Protein AF-0000000080265754 (afdb_homodimer)

InterPro domains:
  IPR004331 SPX domain [PF03105] (1-379)
  IPR004331 SPX domain [PS51382] (1-378)
  IPR004342 EXS, C-terminal [PF03124] (475-805)
  IPR004342 EXS, C-terminal [PS51380] (635-831)

Foldseek 3Di:
DPLVVLCVQQAAPLCNVLFFPLVLLVVLLVQLLVLVVLVVVQVVPPPPVPPDDDDDPDDDYDDDDDDDDDDDDDDDDDDDDPPDDDPDDDDDDRDGQDPDLPLRDPPPDDPPVPPPPDPPDDNPQLDLDDPPPDQPPDDDPDPDDDDDDDDPDPDPPPPVPVPLDDCPPPVPDALVRVLPPPGDPSSCSSVSNVLSSLVSSLVVLVVLLVVLVVLLLLLLVLVVVLVLLVVVLCVVVVPPDPPPVVVVVVVVPPPPPPPVVVVVVVVVVPPPPDPPPPPPCPPPLVVVLVVLLVVLSVVLCVLPLDVSPPPPDDSPPPPPDSVCSVVQLVLSLVSLLQSLLSLSSSLSSLSSNLVSLLVSLVVSCVSVVPSSSVSCCVPRPCPRCSNVNPSSVSSNVSSLSNCCSSPVVNDSVVSCCSSVLQNCLQSPVPPPPVVVLLVLLVVLQVLLVVLQVLLVVLLPDPVLCVLPVLSVVVVLLLLLVVLVLVLQLLVLVLQVVCVVLVQRVCFQLVNRSSQDDRSSLSNNVSSNLSSLSSVLSSCLRVQSDPDGPDHSLCSSVVSVVVVCCVLVPCDPPSRVRVSVSVVVLVVCLLVLLPVHADGPNNVLVLVLVLLSLSSQLCVQLSVVCVVVVVPDNVCSDSLADPVNLVRSLSSLVSSLSNLVNNCVVVVVPDCVSVLVSVLSVLVSQLSNLVSVCVNVVVPDPVSVVSNVVSLVVNLVSVLVCLLCPQLVFQDPPAPDHRGHNDDSPPVPVVVVVVLSVLLSVLSNLCVLVVDDDPDDPSVSSSVSSNSSSVNSSSSSNRRSRVVSNVSSVVSPDGDPRDNPDDDPPPPDPPPPPPPPVPPPPPPPPDDPPVVVVVVVVVVVVSVVVVVVVVVVVVVVVVVVVVVVVD/DPLVVLCVQQAAPLCNVLFFPLVLLVVLLVQLLVLVVLVVVLPVPPPPPPPDDDDDPPDDDDDDPDDDDDDDDDDDDDDDDDPPPDPDPPPDPNDDLDPDLQLGDDDPDDPPVPPPPDPPHDNPQLDLPPPPPDQPPDDDPDPPDDDDDDDDDPDPPPPVRVHLDDCPPCVPDALVVVCVVPHDPSSCSSVSNVLSSLVSSLVVLVVLLVVLVVLLLLLLVLVVVLVLLVVLLCVVVVPPDPPPVVVVVVVVVPPPDPPVVVVVVVVVVPPPPDPPPPPPCPPPLVVVLVVLLVVLSVVLCVLVLPVSPPPPDDSPPPPPDSVCSVVQLVLSLVSLLQSLLSLSSSLSSLSSNLVSLLVSLVVSCVSVVNSSSVSCCVQRPCPGCSNVNPSSVSSNVSSLSNCCSSPVVNDSVVSCCSSVLQNCLQSPVPPPPVVVLLVLLVVLQVLLVVLQVLLVVLLPDPVLCVLPVLSVVVVLLLLLVVLVLVLQLLVLVLQVVCVVLVQRVCFQLVNRSSQDDRSSLSNNVSSNLSSLSSVLSSCLRVQSDPDGPDHSLCSSVVSVVVVCCVLVPCDPPSRVRVSVSVVVLVVCLLVLLPVHADGSNNVLVLVLVLLSLSSQLCVQLNVVCVVVVVPDNVCSDSLADPVNLVRSLSSLVSSLSNLVNNCVVVVVPDCVSVLVSVLSVLVSQLSNLVSVCVNVVVPDPVSVVSNVVSLVVNLVSVLVCLLCPQLVFQDPPAPDHRGHNDDSPPVPVVVVVVLSVLLSVLSSLCVLVVDDDPDDPSVSSSVSSNSSSVNSSSSSNRRSRVVSNVSSVVSPDGDPRDNPDDDPPPPDPPPPPPPPPPPPPPPPPDDPPVVVVVVVVVVVVSVVVVVVVVVVVVVVVVVVVVVVVD

Solvent-accessible surface area (backbone atoms only — not comparable to full-atom values): 102197 Å² total; per-residue (Å²): 130,60,62,63,57,56,47,62,64,59,48,54,69,41,46,54,86,59,48,72,62,58,70,58,52,53,53,48,47,52,43,36,49,52,37,52,54,45,48,58,63,60,60,72,71,61,74,62,83,73,74,72,85,77,81,81,76,88,78,87,92,90,84,88,79,92,77,84,87,88,83,82,85,82,83,83,83,84,81,74,90,80,78,85,77,82,85,74,92,74,74,90,75,72,73,77,48,66,73,99,90,37,83,78,83,84,73,90,64,82,89,75,81,69,81,67,78,85,70,76,74,81,69,68,78,71,71,75,69,76,81,78,80,86,78,82,83,77,83,81,88,81,86,82,78,92,88,88,76,95,74,78,79,73,84,77,76,76,69,84,64,83,63,74,62,67,71,65,81,60,72,90,59,53,58,65,55,48,47,62,69,78,39,56,80,49,52,41,43,57,58,52,28,49,50,50,48,51,50,54,38,48,52,52,48,53,52,50,51,51,51,48,51,48,50,50,52,51,49,54,51,50,51,55,48,46,54,53,44,46,53,48,34,49,61,52,52,68,68,52,73,84,73,70,60,56,59,55,56,51,61,68,62,54,64,74,88,67,60,63,72,62,52,53,60,49,52,69,64,53,62,80,57,66,85,66,78,82,64,92,66,66,72,59,63,63,48,48,51,52,47,41,40,50,50,43,54,52,46,52,46,64,51,56,65,58,82,53,72,80,64,75,74,69,85,67,80,67,77,63,60,60,83,47,47,64,57,40,50,52,49,49,54,52,46,51,40,49,51,48,31,51,47,48,52,53,50,47,52,33,33,49,41,56,50,47,53,52,50,52,34,49,49,43,20,66,73,65,70,44,90,51,42,67,59,42,39,56,70,67,47,51,77,33,65,71,63,66,54,54,47,59,62,48,49,50,53,40,49,50,45,45,40,8,33,74,73,37,82,60,35,53,66,61,31,49,49,53,41,41,47,54,39,39,41,67,73,47,65,65,71,69,78,57,43,66,35,18,21,52,26,14,25,28,46,18,37,21,51,53,32,40,54,52,19,51,54,33,58,68,33,65,73,43,41,70,77,36,76,56,52,65,62,48,51,52,53,50,48,38,56,44,50,63,38,50,48,52,39,52,49,30,56,46,44,46,52,33,53,73,58,60,46,64,55,48,70,64,55,64,46,58,58,79,63,56,72,51,42,50,56,52,33,33,56,36,25,49,53,43,26,51,44,17,51,32,50,22,51,32,37,70,46,75,48,101,76,45,95,64,63,49,82,50,31,68,54,52,43,52,52,49,48,50,52,63,61,64,41,89,53,90,56,92,58,36,70,54,37,50,52,50,52,50,44,50,51,50,34,71,50,19,30,74,86,46,84,80,49,65,49,32,55,54,52,32,53,56,44,45,44,42,25,63,37,40,23,46,47,48,42,53,53,44,34,62,72,54,71,70,70,54,75,91,77,45,40,78,50,74,50,74,60,26,41,53,39,33,29,40,38,30,50,32,46,28,41,31,24,52,36,51,22,55,75,49,71,69,68,51,62,67,30,54,57,52,25,49,51,28,49,34,48,38,50,24,44,47,32,45,46,52,21,44,50,58,71,66,68,52,67,67,41,45,52,52,21,53,49,34,42,49,51,28,27,54,50,52,40,50,41,45,44,48,64,50,41,49,34,63,32,85,92,21,87,44,83,46,28,47,70,76,61,75,62,61,94,51,56,69,53,56,56,52,49,53,52,52,44,46,54,51,52,52,45,71,58,65,77,73,55,88,67,94,65,52,67,69,56,53,53,48,53,48,40,52,48,39,39,51,43,51,57,57,48,51,57,46,34,53,49,40,52,47,52,53,32,28,73,66,56,52,84,67,80,85,68,82,65,80,60,88,69,87,71,78,74,78,81,81,80,77,89,70,73,84,68,68,75,67,71,73,67,75,72,70,74,88,69,62,65,59,52,56,50,50,49,52,45,41,49,48,43,45,53,46,47,49,51,42,51,52,45,49,55,50,48,56,52,49,58,54,53,74,73,98,129,60,62,65,57,49,46,63,58,59,49,54,70,42,46,54,84,60,46,72,61,57,70,60,52,52,53,48,47,52,44,35,48,52,38,50,57,48,51,59,64,61,62,73,72,63,77,66,82,76,78,74,86,78,82,79,75,85,73,84,90,92,81,91,80,86,82,82,91,87,77,90,82,81,83,95,75,90,79,82,80,82,76,81,78,75,83,72,85,73,75,86,70,76,72,76,50,62,76,81,94,40,89,77,93,84,78,86,65,82,90,75,78,70,81,69,76,84,71,74,67,77,62,66,79,71,69,75,67,75,80,76,79,86,55,82,77,80,85,82,87,81,87,81,76,88,86,86,80,98,75,82,81,76,84,78,78,78,70,84,63,69,61,59,63,69,70,66,80,58,71,92,58,53,61,68,53,48,42,61,69,73,34,56,79,47,51,41,44,57,59,51,26,50,51,45,49,52,50,54,37,48,52,52,48,52,53,50,51,49,50,49,51,50,50,49,53,51,48,54,52,51,50,55,50,46,54,53,38,45,52,50,33,48,62,52,54,68,69,52,70,85,72,68,61,55,58,55,55,54,60,68,62,52,63,75,88,66,57,61,72,62,54,54,62,49,53,68,66,52,62,80,57,68,84,66,75,82,63,92,62,68,72,59,60,62,47,47,49,51,47,41,40,50,51,42,53,50,44,50,37,65,52,56,65,56,82,47,73,79,65,77,77,70,84,70,76,72,76,60,61,54,82,47,52,60,58,40,49,51,51,49,54,52,46,52,41,50,50,48,31,50,47,49,52,52,49,46,53,32,32,50,40,55,49,47,54,53,52,53,33,48,49,45,19,66,72,66,69,44,88,51,43,66,57,44,40,56,69,67,46,51,77,31,63,72,64,66,55,54,48,60,61,48,50,49,53,38,48,50,43,45,40,8,33,75,71,38,82,61,36,54,66,61,33,50,49,54,41,42,47,53,36,39,41,68,73,49,68,66,70,70,78,56,45,66,35,18,20,50,25,14,26,29,45,18,37,20,51,52,33,41,53,52,19,53,54,34,58,68,33,66,74,42,41,70,77,36,77,56,52,65,62,48,52,52,53,50,48,37,57,45,50,62,39,50,50,53,40,53,49,30,55,47,44,46,52,33,54,73,58,61,46,63,57,46,68,64,56,63,45,56,56,79,63,57,73,51,41,50,56,53,32,32,55,34,25,46,52,43,25,49,45,18,51,32,49,22,52,32,36,69,44,76,47,100,76,47,96,63,61,49,83,50,31,68,56,51,43,54,52,50,49,50,53,62,60,65,39,90,52,89,56,91,57,34,71,54,39,49,51,51,52,51,43,50,50,49,34,72,50,20,30,73,86,46,84,80,51,66,48,33,56,53,51,32,52,54,44,44,44,41,24,61,36,40,23,46,48,47,44,54,52,44,33,62,73,53,69,68,70,53,75,92,77,46,40,79,50,74,50,74,61,25,42,52,38,32,27,40,38,32,49,30,46,28,41,31,24,52,37,52,21,54,74,49,72,68,69,52,63,68,29,55,58,53,23,50,49,28,49,33,48,38,50,23,45,47,31,45,46,54,20,42,50,57,71,67,67,52,66,67,40,45,51,53,20,53,51,33,42,50,51,28,28,55,50,51,40,50,41,46,44,48,63,52,41,50,35,63,31,83,94,20,86,45,84,47,28,46,70,77,62,76,61,60,94,52,56,69,54,54,58,53,51,52,52,50,45,47,55,52,51,51,44,71,58,62,76,74,54,85,68,93,66,52,68,68,56,53,52,49,52,48,38,52,49,39,38,50,44,51,57,56,48,51,56,46,34,52,48,40,52,45,51,54,31,27,74,65,56,52,86,68,82,84,71,82,73,91,59,88,72,88,72,77,74,78,82,82,80,74,88,71,72,83,67,69,74,66,70,74,66,72,76,68,74,87,68,61,63,58,51,54,50,48,48,51,47,41,46,49,42,45,53,46,44,48,51,42,49,54,47,46,54,51,45,53,54,48,55,56,52,71,74,98

Nearest PDB structures (foldseek):
  8x5f-assembly1_A  TM=8.069E-01  e=5.232E-22  Homo sapiens
  9j4x-assembly1_B  TM=8.549E-01  e=2.323E-15  Homo sapiens
  8yet-assembly1_A  TM=7.049E-01  e=1.308E-18  Homo sapiens
  8x5e-assembly1_A  TM=8.553E-01  e=5.565E-15  Homo sapiens
  8yfu-assembly1_A  TM=6.291E-01  e=2.226E-18  Homo sapiens

Secondary structure (DSSP, 8-state):
--HHHHHHHHS-GGGGGGS--HHHHHHHHHHHHHHHHHHHHHHTT------------------------------------------------------TT-S-------------------------S-------------------S-----------------GGGSTT--HHHHHHHHS-TTTTHHHHHHHHHHHHHHHHHHHHHHHHHHHHHHHHHHHHHHHHHHHHHHHHHTTS-TTTHHHHHHHHS--S---HHHHHHHHHHHHS-------S-SHHHHHHHHHHHHHHHHHHHHTTSS---------------GGGHHHHHHHHHHHHHHHHHHHHHHHHHHHHHHHHHHHHHHHHHHHHT---HHHHIIIIITTSHHHH--HHHHHHHHHHHHHHHHTSTT-HHHHHHHHHHHHHHHHS------HHHHHHHHHHHHHHHHHHHHHHHHHH-HHHHHH-TTHHHHHHHHHHHHHHHHHHHHHHHHHHHHHHTT--HHHHTT--GGGPPPHHHHTHHHHHHHHHHHHHHHHHHH---SS-SS-GGGHHHHHHHHHHHHHT--SS-S-HHHHHHHHHHHHHHHTTTSSSPPPHHHHHHHHHHHTTHHHHHHHHHHHHHHHTTT--GGGS-TTT-THHHHHHTHHHHHHHHHHHHHHHHTTT--THHHHHHHHHHHHHHHHHHHHHHHHTTT--HHHHHHHHHHHHHHHHHHHHHIIIIIS----TTSSSTTS-S--S-GGGTHHHHHHHHHHHHHHTGGGGGGS--SS-HHHHHHHHHHHHHHHHHHHHHHHHHHHHHHHHHTT--S--PPPSS-------------STTSGGGGGGGS-GGGHHHHHHHHHHHHHHHHHHHHHHHHHHHHHHHHHHH-/--HHHHHHHHS-GGGGGGS--HHHHHHHHHHHHHHHHHHHHHHTT------------------------------------------------------TT-S-------------------------S-------------------S-----------------GGGSTT--HHHHHHHHS-TTTTHHHHHHHHHHHHHHHHHHHHHHHHHHHHHHHHHHHHHHHHHHHHHHHHHTTS-TTTHHHHHHHHS--S---HHHHHHHHHHHHSS------S-SHHHHHHHHHHHHHHHHHHHHTTSS---------------GGGHHHHHHHHHHHHHHHHHHHHHHHHHHHHHHHHHHHHHHHHHHHHT---HHHHIIIIITTSHHHH--HHHHHHHHHHHHHHHHTSTT-HHHHHHHHHHHHHHHHS------HHHHHHHHHHHHHHHHHHHHHHHHHT-HHHHHH-TTHHHHHHHHHHHHHHHHHHHHHHHHHHHHHHTT--HHHHTT--GGGPPPHHHHTHHHHHHHHHHHHHHHHHHH---SS-SS-GGGHHHHHHHHHHHHHT--SS-S-HHHHHHHHHHHHHHHTTTSSSPPPHHHHHHHHHHHTTHHHHHHHHHHHHHHHTTT--GGGS-TTT-THHHHHHTHHHHHHHHHHHHHHHHTTT--THHHHHHHHHHHHHHHHHHHHHHHHTTT--HHHHHHHHHHHHHHHHHHHHHIIIIIS----TTSSSTTS-S--S-GGGTHHHHHHHHHHHHHHTGGGGGGS--SS-HHHHHHHHHHHHHHHHHHHHHHHHHHHHHHHHHTT--S--PPPSS-------------STTSGGGGGGGS-TTHHHHHHHHHHHHHHHHHHHHHHHHHHHHHHHHHHHH-

Organism: Malassezia sympodialis (strain ATCC 42132) (NCBI:txid1230383)

pLDDT: mean 70.03, std 26.75, range [15.12, 98.52]

Sequence (1772 aa):
MKFARYLEENAVDEWRRAYINYRGLKKLIKRVAEHHAARETCTQGGTQPDTTHSVQSSATRLLARSRSHFFSSGARQEGGYGSTTRNDEGQPSVPPVSLKGTGLGLLDESRDAEAEPPYHLFFGKPTDEPMYMNDDDAPADENLSHPSSGENRPLARRSSTWVVPQADRFPNMSVSEIVSQLFDEEEQKFFLALDNEAERILEFYLEREHEATERFSTLVEQLIELTEHRREFKAKTKKIPNGQLGLQRLLSKVPRGLDSDEVHRLKLSTQNRQPQKPHDVSSSDDDDGDKRRAEVIEHIQNLHISEMRAASPAPSVLVHDPVEYKAARKKLRTAVIENYRALEILNNYRILNRNGFIKILKKFDKTMQSQIMQKYYDERVAHTPIVQSDAVPKMLTALEEIFTGYFEHGDKKRARDVLREGASHTMMGHTTFHYSSAYRTGVFMGIALCLTIEGLRYAMQERVQAVLPQWQQLLVVYGMEFLPTLFALMFGLNLIAWQRVRINSVFIFELDAGNALEPWQYFELPALLLLLLSICFYLTFSTPTTSPVISPTSWPVVWLVALVLIVCNPLPIMHKSSRMWFLRTLARVGNGGVFTSVEFRDFFIGDELNSLSYSFMNLWLLGCEYQHHWRMPSQCSTSVSWWVPVLGALPAFLRLTQCFRRYSDSHRMVRIHLVNAAKYASSILNVFFYFLYRHHGSQGTASFALWILFASINSVYTSSWDLIMDWNLLQSNARYPLLRSHLAFDDVWPMYYVAMATNVFIRFIWVIYLFGGPASLPLRSFLAALLEMLRRWQWNFIRLENEHLGNADSFKIIRDLPLPYPVKRKPPSDDGDDDEEEDRRSFILGSIKGISKKRDLQEQRTIDTLENAKQNLESVRRRQRLETAVMKFARYLEENAVDEWRRAYINYRGLKKLIKRVAEHHAARETCTQGGTQPDTTHSVQSSATRLLARSRSHFFSSGARQEGGYGSTTRNDEGQPSVPPVSLKGTGLGLLDESRDAEAEPPYHLFFGKPTDEPMYMNDDDAPADENLSHPSSGENRPLARRSSTWVVPQADRFPNMSVSEIVSQLFDEEEQKFFLALDNEAERILEFYLEREHEATERFSTLVEQLIELTEHRREFKAKTKKIPNGQLGLQRLLSKVPRGLDSDEVHRLKLSTQNRQPQKPHDVSSSDDDDGDKRRAEVIEHIQNLHISEMRAASPAPSVLVHDPVEYKAARKKLRTAVIENYRALEILNNYRILNRNGFIKILKKFDKTMQSQIMQKYYDERVAHTPIVQSDAVPKMLTALEEIFTGYFEHGDKKRARDVLREGASHTMMGHTTFHYSSAYRTGVFMGIALCLTIEGLRYAMQERVQAVLPQWQQLLVVYGMEFLPTLFALMFGLNLIAWQRVRINSVFIFELDAGNALEPWQYFELPALLLLLLSICFYLTFSTPTTSPVISPTSWPVVWLVALVLIVCNPLPIMHKSSRMWFLRTLARVGNGGVFTSVEFRDFFIGDELNSLSYSFMNLWLLGCEYQHHWRMPSQCSTSVSWWVPVLGALPAFLRLTQCFRRYSDSHRMVRIHLVNAAKYASSILNVFFYFLYRHHGSQGTASFALWILFASINSVYTSSWDLIMDWNLLQSNARYPLLRSHLAFDDVWPMYYVAMATNVFIRFIWVIYLFGGPASLPLRSFLAALLEMLRRWQWNFIRLENEHLGNADSFKIIRDLPLPYPVKRKPPSDDGDDDEEEDRRSFILGSIKGISKKRDLQEQRTIDTLENAKQNLESVRRRQRLETAV

Structure (mmCIF, N/CA/C/O backbone):
data_AF-0000000080265754-model_v1
#
loop_
_entity.id
_entity.type
_entity.pdbx_description
1 polymer 'Uncharacterized protein'
#
loop_
_atom_site.group_PDB
_atom_site.id
_atom_site.type_symbol
_atom_site.label_atom_id
_atom_site.label_alt_id
_atom_site.label_comp_id
_atom_site.label_asym_id
_atom_site.label_entity_id
_atom_site.label_seq_id
_atom_site.pdbx_PDB_ins_code
_atom_site.Cartn_x
_atom_site.Cartn_y
_atom_site.Cartn_z
_atom_site.occupancy
_atom_site.B_iso_or_equiv
_atom_site.auth_seq_id
_atom_site.auth_comp_id
_atom_site.auth_asym_id
_atom_site.auth_atom_id
_atom_site.pdbx_PDB_model_num
ATOM 1 N N . MET A 1 1 ? -1.366 24.728 -0.78 1 41.97 1 MET A N 1
ATOM 2 C CA . MET A 1 1 ? -2.505 23.982 -1.307 1 41.97 1 MET A CA 1
ATOM 3 C C . MET A 1 1 ? -3.645 24.923 -1.683 1 41.97 1 MET A C 1
ATOM 5 O O . MET A 1 1 ? -3.872 25.929 -1.009 1 41.97 1 MET A O 1
ATOM 9 N N . LYS A 1 2 ? -4.055 24.797 -2.917 1 63.34 2 LYS A N 1
ATOM 10 C CA . LYS A 1 2 ? -5.213 25.542 -3.401 1 63.34 2 LYS A CA 1
ATOM 11 C C . LYS A 1 2 ? -6.469 25.177 -2.616 1 63.34 2 LYS A C 1
ATOM 13 O O . LYS A 1 2 ? -6.683 24.009 -2.285 1 63.34 2 LYS A O 1
ATOM 18 N N . PHE A 1 3 ? -7.085 26.064 -2.168 1 77.6 3 PHE A N 1
ATOM 19 C CA . PHE A 1 3 ? -8.249 25.861 -1.314 1 77.6 3 PHE A CA 1
ATOM 20 C C . PHE A 1 3 ? -9.287 24.99 -2.011 1 77.6 3 PHE A C 1
ATOM 22 O O . PHE A 1 3 ? -9.982 24.205 -1.362 1 77.6 3 PHE A O 1
ATOM 29 N N . ALA A 1 4 ? -9.312 25.11 -3.281 1 76.14 4 ALA A N 1
ATOM 30 C CA . ALA A 1 4 ? -10.285 24.294 -4.003 1 76.14 4 ALA A CA 1
ATOM 31 C C . ALA A 1 4 ? -10.005 22.807 -3.811 1 76.14 4 ALA A C 1
ATOM 33 O O . ALA A 1 4 ? -10.929 22.016 -3.608 1 76.14 4 ALA A O 1
ATOM 34 N N . ARG A 1 5 ? -8.785 22.473 -3.858 1 74.31 5 ARG A N 1
ATOM 35 C CA . ARG A 1 5 ? -8.405 21.078 -3.659 1 74.31 5 ARG A CA 1
ATOM 36 C C . ARG A 1 5 ? -8.574 20.668 -2.2 1 74.31 5 ARG A C 1
ATOM 38 O O . ARG A 1 5 ? -9.001 19.548 -1.91 1 74.31 5 ARG A O 1
ATOM 45 N N . TYR A 1 6 ? -8.229 21.377 -1.184 1 73.95 6 TYR A N 1
ATOM 46 C CA . TYR A 1 6 ? -8.404 21.128 0.243 1 73.95 6 TYR A CA 1
ATOM 47 C C . TYR A 1 6 ? -9.87 20.884 0.578 1 73.95 6 TYR A C 1
ATOM 49 O O . TYR A 1 6 ? -10.193 19.983 1.356 1 73.95 6 TYR A O 1
ATOM 57 N N . LEU A 1 7 ? -10.722 21.859 -0.219 1 81.73 7 LEU A N 1
ATOM 58 C CA . LEU A 1 7 ? -12.16 21.719 -0.017 1 81.73 7 LEU A CA 1
ATOM 59 C C . LEU A 1 7 ? -12.658 20.386 -0.565 1 81.73 7 LEU A C 1
ATOM 61 O O . LEU A 1 7 ? -13.455 19.703 0.082 1 81.73 7 LEU A O 1
ATOM 65 N N . GLU A 1 8 ? -12.15 20.109 -1.668 1 76.5 8 GLU A N 1
ATOM 66 C CA . GLU A 1 8 ? -12.565 18.859 -2.298 1 76.5 8 GLU A CA 1
ATOM 67 C C . GLU A 1 8 ? -12.088 17.652 -1.496 1 76.5 8 GLU A C 1
ATOM 69 O O . GLU A 1 8 ? -12.799 16.65 -1.391 1 76.5 8 GLU A O 1
ATOM 74 N N . GLU A 1 9 ? -10.975 17.836 -0.918 1 71.06 9 GLU A N 1
ATOM 75 C CA . GLU A 1 9 ? -10.389 16.722 -0.179 1 71.06 9 GLU A CA 1
ATOM 76 C C . GLU A 1 9 ? -11.029 16.576 1.199 1 71.06 9 GLU A C 1
ATOM 78 O O . GLU A 1 9 ? -11.098 15.472 1.743 1 71.06 9 GLU A O 1
ATOM 83 N N . ASN A 1 10 ? -11.575 17.644 1.734 1 71.94 10 ASN A N 1
ATOM 84 C CA . ASN A 1 10 ? -12.064 17.604 3.107 1 71.94 10 ASN A CA 1
ATOM 85 C C . ASN A 1 10 ? -13.588 17.658 3.161 1 71.94 10 ASN A C 1
ATOM 87 O O . ASN A 1 10 ? -14.181 17.519 4.233 1 71.94 10 ASN A O 1
ATOM 91 N N . ALA A 1 11 ? -14.175 17.839 2.021 1 79.14 11 ALA A N 1
ATOM 92 C CA . ALA A 1 11 ? -15.635 17.892 1.991 1 79.14 11 ALA A CA 1
ATOM 93 C C . ALA A 1 11 ? -16.236 16.492 2.084 1 79.14 11 ALA A C 1
ATOM 95 O O . ALA A 1 11 ? -15.676 15.532 1.55 1 79.14 11 ALA A O 1
ATOM 96 N N . VAL A 1 12 ? -17.242 16.395 2.908 1 77.75 12 VAL A N 1
ATOM 97 C CA . VAL A 1 12 ? -17.975 15.138 3.015 1 77.75 12 VAL A CA 1
ATOM 98 C C . VAL A 1 12 ? -18.708 14.854 1.706 1 77.75 12 VAL A C 1
ATOM 100 O O . VAL A 1 12 ? -19.375 15.735 1.157 1 77.75 12 VAL A O 1
ATOM 103 N N . ASP A 1 13 ? -18.609 13.794 1.221 1 73.39 13 ASP A N 1
ATOM 104 C CA . ASP A 1 13 ? -19.101 13.441 -0.107 1 73.39 13 ASP A CA 1
ATOM 105 C C . ASP A 1 13 ? -20.62 13.572 -0.183 1 73.39 13 ASP A C 1
ATOM 107 O O . ASP A 1 13 ? -21.161 14.002 -1.203 1 73.39 13 ASP A O 1
ATOM 111 N N . GLU A 1 14 ? -21.279 13.238 0.928 1 76.37 14 GLU A N 1
ATOM 112 C CA . GLU A 1 14 ? -22.738 13.291 0.942 1 76.37 14 GLU A CA 1
ATOM 113 C C . GLU A 1 14 ? -23.238 14.732 0.933 1 76.37 14 GLU A C 1
ATOM 115 O O . GLU A 1 14 ? -24.383 14.995 0.556 1 76.37 14 GLU A O 1
ATOM 120 N N . TRP A 1 15 ? -22.297 15.709 1.338 1 78.25 15 TRP A N 1
ATOM 121 C CA . TRP A 1 15 ? -22.688 17.112 1.435 1 78.25 15 TRP A CA 1
ATOM 122 C C . TRP A 1 15 ? -21.989 17.947 0.367 1 78.25 15 TRP A C 1
ATOM 124 O O . TRP A 1 15 ? -21.92 19.173 0.475 1 78.25 15 TRP A O 1
ATOM 134 N N . ARG A 1 16 ? -21.476 17.36 -0.623 1 77.3 16 ARG A N 1
ATOM 135 C CA . ARG A 1 16 ? -20.649 18.056 -1.603 1 77.3 16 ARG A CA 1
ATOM 136 C C . ARG A 1 16 ? -21.41 19.218 -2.234 1 77.3 16 ARG A C 1
ATOM 138 O O . ARG A 1 16 ? -20.839 20.284 -2.472 1 77.3 16 ARG A O 1
ATOM 145 N N . ARG A 1 17 ? -22.695 19.039 -2.391 1 75.94 17 ARG A N 1
ATOM 146 C CA . ARG A 1 17 ? -23.509 20.056 -3.048 1 75.94 17 ARG A CA 1
ATOM 147 C C . ARG A 1 17 ? -23.839 21.196 -2.09 1 75.94 17 ARG A C 1
ATOM 149 O O . ARG A 1 17 ? -24.242 22.279 -2.521 1 75.94 17 ARG A O 1
ATOM 156 N N . ALA A 1 18 ? -23.594 20.924 -0.848 1 84.84 18 ALA A N 1
ATOM 157 C CA . ALA A 1 18 ? -23.977 21.924 0.145 1 84.84 18 ALA A CA 1
ATOM 158 C C . ALA A 1 18 ? -22.8 22.831 0.493 1 84.84 18 ALA A C 1
ATOM 160 O O . ALA A 1 18 ? -22.976 23.87 1.133 1 84.84 18 ALA A O 1
ATOM 161 N N . TYR A 1 19 ? -21.627 22.494 -0.05 1 88.8 19 TYR A N 1
ATOM 162 C CA . TYR A 1 19 ? -20.46 23.332 0.205 1 88.8 19 TYR A CA 1
ATOM 163 C C . TYR A 1 19 ? -20.407 24.502 -0.77 1 88.8 19 TYR A C 1
ATOM 165 O O . TYR A 1 19 ? -21.094 24.497 -1.794 1 88.8 19 TYR A O 1
ATOM 173 N N . ILE A 1 20 ? -19.546 25.455 -0.407 1 90.17 20 ILE A N 1
ATOM 174 C CA . ILE A 1 20 ? -19.376 26.64 -1.241 1 90.17 20 ILE A CA 1
ATOM 175 C C . ILE A 1 20 ? -18.844 26.233 -2.613 1 90.17 20 ILE A C 1
ATOM 177 O O . ILE A 1 20 ? -17.97 25.369 -2.716 1 90.17 20 ILE A O 1
ATOM 181 N N . ASN A 1 21 ? -19.492 26.71 -3.606 1 86.98 21 ASN A N 1
ATOM 182 C CA . ASN A 1 21 ? -18.998 26.468 -4.957 1 86.98 21 ASN A CA 1
ATOM 183 C C . ASN A 1 21 ? -17.788 27.341 -5.277 1 86.98 21 ASN A C 1
ATOM 185 O O . ASN A 1 21 ? -17.878 28.258 -6.094 1 86.98 21 ASN A O 1
ATOM 189 N N . TYR A 1 22 ? -16.715 27.015 -4.74 1 88.73 22 TYR A N 1
ATOM 190 C CA . TYR A 1 22 ? -15.493 27.808 -4.823 1 88.73 22 TYR A CA 1
ATOM 191 C C . TYR A 1 22 ? -14.991 27.886 -6.26 1 88.73 22 TYR A C 1
ATOM 193 O O . TYR A 1 22 ? -14.559 28.948 -6.716 1 88.73 22 TYR A O 1
ATOM 201 N N . ARG A 1 23 ? -15.153 26.733 -6.919 1 83.71 23 ARG A N 1
ATOM 202 C CA . ARG A 1 23 ? -14.694 26.701 -8.304 1 83.71 23 ARG A CA 1
ATOM 203 C C . ARG A 1 23 ? -15.533 27.626 -9.18 1 83.71 23 ARG A C 1
ATOM 205 O O . ARG A 1 23 ? -14.997 28.337 -10.033 1 83.71 23 ARG A O 1
ATOM 212 N N . GLY A 1 24 ? -16.777 27.703 -9.051 1 84.58 24 GLY A N 1
ATOM 213 C CA . GLY A 1 24 ? -17.659 28.589 -9.795 1 84.58 24 GLY A CA 1
ATOM 214 C C . GLY A 1 24 ? -17.407 30.058 -9.511 1 84.58 24 GLY A C 1
ATOM 215 O O . GLY A 1 24 ? -17.421 30.884 -10.426 1 84.58 24 GLY A O 1
ATOM 216 N N . LEU A 1 25 ? -17.128 30.378 -8.319 1 89.97 25 LEU A N 1
ATOM 217 C CA . LEU A 1 25 ? -16.88 31.76 -7.924 1 89.97 25 LEU A CA 1
ATOM 218 C C . LEU A 1 25 ? -15.546 32.252 -8.477 1 89.97 25 LEU A C 1
ATOM 220 O O . LEU A 1 25 ? -15.426 33.412 -8.879 1 89.97 25 LEU A O 1
ATOM 224 N N . LYS A 1 26 ? -14.615 31.394 -8.575 1 87.83 26 LYS A N 1
ATOM 225 C CA . LYS A 1 26 ? -13.311 31.748 -9.127 1 87.83 26 LYS A CA 1
ATOM 226 C C . LYS A 1 26 ? -13.417 32.093 -10.61 1 87.83 26 LYS A C 1
ATOM 228 O O . LYS A 1 26 ? -12.813 33.063 -11.072 1 87.83 26 LYS A O 1
ATOM 233 N N . LYS A 1 27 ? -14.174 31.352 -11.296 1 86.21 27 LYS A N 1
ATOM 234 C CA . LYS A 1 27 ? -14.402 31.628 -12.712 1 86.21 27 LYS A CA 1
ATOM 235 C C . LYS A 1 27 ? -15.124 32.959 -12.903 1 86.21 27 LYS A C 1
ATOM 237 O O . LYS A 1 27 ? -14.828 33.702 -13.841 1 86.21 27 LYS A O 1
ATOM 242 N N . LEU A 1 28 ? -15.987 33.129 -12.024 1 87.76 28 LEU A N 1
ATOM 243 C CA . LEU A 1 28 ? -16.727 34.384 -12.095 1 87.76 28 LEU A CA 1
ATOM 244 C C . LEU A 1 28 ? -15.803 35.574 -11.859 1 87.76 28 LEU A C 1
ATOM 246 O O . LEU A 1 28 ? -15.952 36.618 -12.499 1 87.76 28 LEU A O 1
ATOM 250 N N . ILE A 1 29 ? -14.849 35.469 -10.983 1 89.04 29 ILE A N 1
ATOM 251 C CA . ILE A 1 29 ? -13.889 36.535 -10.717 1 89.04 29 ILE A CA 1
ATOM 252 C C . ILE A 1 29 ? -13.078 36.826 -11.978 1 89.04 29 ILE A C 1
ATOM 254 O O . ILE A 1 29 ? -12.821 37.987 -12.304 1 89.04 29 ILE A O 1
ATOM 258 N N . LYS A 1 30 ? -12.779 35.791 -12.681 1 86.71 30 LYS A N 1
ATOM 259 C CA . LYS A 1 30 ? -12.011 35.961 -13.911 1 86.71 30 LYS A CA 1
ATOM 260 C C . LYS A 1 30 ? -12.822 36.71 -14.966 1 86.71 30 LYS A C 1
ATOM 262 O O . LYS A 1 30 ? -12.299 37.598 -15.642 1 86.71 30 LYS A O 1
ATOM 267 N N . ARG A 1 31 ? -14.048 36.395 -15.019 1 85.6 31 ARG A N 1
ATOM 268 C CA . ARG A 1 31 ? -14.923 37.071 -15.971 1 85.6 31 ARG A CA 1
ATOM 269 C C . ARG A 1 31 ? -15.105 38.539 -15.602 1 85.6 31 ARG A C 1
ATOM 271 O O . ARG A 1 31 ? -15.125 39.407 -16.477 1 85.6 31 ARG A O 1
ATOM 278 N N . VAL A 1 32 ? -15.248 38.711 -14.347 1 87.1 32 VAL A N 1
ATOM 279 C CA . VAL A 1 32 ? -15.43 40.074 -13.86 1 87.1 32 VAL A CA 1
ATOM 280 C C . VAL A 1 32 ? -14.153 40.88 -14.089 1 87.1 32 VAL A C 1
ATOM 282 O O . VAL A 1 32 ? -14.21 42.053 -14.465 1 87.1 32 VAL A O 1
ATOM 285 N N . ALA A 1 33 ? -13.03 40.214 -13.941 1 86.32 33 ALA A N 1
ATOM 286 C CA . ALA A 1 33 ? -11.75 40.89 -14.138 1 86.32 33 ALA A CA 1
ATOM 287 C C . ALA A 1 33 ? -11.545 41.259 -15.604 1 86.32 33 ALA A C 1
ATOM 289 O O . ALA A 1 33 ? -11.052 42.346 -15.914 1 86.32 33 ALA A O 1
ATOM 290 N N . GLU A 1 34 ? -11.974 40.405 -16.41 1 84.5 34 GLU A N 1
ATOM 291 C CA . GLU A 1 34 ? -11.885 40.674 -17.842 1 84.5 34 GLU A CA 1
ATOM 292 C C . GLU A 1 34 ? -12.795 41.831 -18.244 1 84.5 34 GLU A C 1
ATOM 294 O O . GLU A 1 34 ? -12.404 42.689 -19.038 1 84.5 34 GLU A O 1
ATOM 299 N N . HIS A 1 35 ? -13.929 41.798 -17.678 1 84.66 35 HIS A N 1
ATOM 300 C CA . HIS A 1 35 ? -14.875 42.875 -17.945 1 84.66 35 HIS A CA 1
ATOM 301 C C . HIS A 1 35 ? -14.362 44.206 -17.406 1 84.66 35 HIS A C 1
ATOM 303 O O . HIS A 1 35 ? -14.496 45.24 -18.063 1 84.66 35 HIS A O 1
ATOM 309 N N . HIS A 1 36 ? -13.743 44.144 -16.313 1 83.28 36 HIS A N 1
ATOM 310 C CA . HIS A 1 36 ? -13.206 45.342 -15.677 1 83.28 36 HIS A CA 1
ATOM 311 C C . HIS A 1 36 ? -12.045 45.919 -16.479 1 83.28 36 HIS A C 1
ATOM 313 O O . HIS A 1 36 ? -11.943 47.137 -16.643 1 83.28 36 HIS A O 1
ATOM 319 N N . ALA A 1 37 ? -11.194 45.111 -17.031 1 80.06 37 ALA A N 1
ATOM 320 C CA . ALA A 1 37 ? -10.053 45.544 -17.834 1 80.06 37 ALA A CA 1
ATOM 321 C C . ALA A 1 37 ? -10.513 46.156 -19.154 1 80.06 37 ALA A C 1
ATOM 323 O O . ALA A 1 37 ? -9.946 47.149 -19.616 1 80.06 37 ALA A O 1
ATOM 324 N N . ALA A 1 38 ? -11.6 45.682 -19.752 1 75.9 38 ALA A N 1
ATOM 325 C CA . ALA A 1 38 ? -12.158 46.194 -21 1 75.9 38 ALA A CA 1
ATOM 326 C C . ALA A 1 38 ? -12.801 47.563 -20.793 1 75.9 38 ALA A C 1
ATOM 328 O O . ALA A 1 38 ? -12.688 48.445 -21.647 1 75.9 38 ALA A O 1
ATOM 329 N N . ARG A 1 39 ? -13.355 47.719 -19.631 1 76.69 39 ARG A N 1
ATOM 330 C CA . ARG A 1 39 ? -14 48.986 -19.3 1 76.69 39 ARG A CA 1
ATOM 331 C C . ARG A 1 39 ? -12.966 50.082 -19.067 1 76.69 39 ARG A C 1
ATOM 333 O O . ARG A 1 39 ? -13.155 51.223 -19.494 1 76.69 39 ARG A O 1
ATOM 340 N N . GLU A 1 40 ? -11.883 49.787 -18.503 1 71.96 40 GLU A N 1
ATOM 341 C CA . GLU A 1 40 ? -10.832 50.762 -18.222 1 71.96 40 GLU A CA 1
ATOM 342 C C . GLU A 1 40 ? -10.106 51.174 -19.499 1 71.96 40 GLU A C 1
ATOM 344 O O . GLU A 1 40 ? -9.719 52.334 -19.652 1 71.96 40 GLU A O 1
ATOM 349 N N . THR A 1 41 ? -9.947 50.472 -20.525 1 63.8 41 THR A N 1
ATOM 350 C CA . THR A 1 41 ? -9.304 50.778 -21.798 1 63.8 41 THR A CA 1
ATOM 351 C C . THR A 1 41 ? -10.207 51.654 -22.662 1 63.8 41 THR A C 1
ATOM 353 O O . THR A 1 41 ? -9.724 52.516 -23.4 1 63.8 41 THR A O 1
ATOM 356 N N . CYS A 1 42 ? -11.413 51.498 -22.604 1 57.69 42 CYS A N 1
ATOM 357 C CA . CYS A 1 42 ? -12.333 52.293 -23.41 1 57.69 42 CYS A CA 1
ATOM 358 C C . CYS A 1 42 ? -12.473 53.702 -22.847 1 57.69 42 CYS A C 1
ATOM 360 O O . CYS A 1 42 ? -12.626 54.664 -23.602 1 57.69 42 CYS A O 1
ATOM 362 N N . THR A 1 43 ? -12.392 53.959 -21.587 1 53.48 43 THR A N 1
ATOM 363 C CA . THR A 1 43 ? -12.536 55.289 -21.006 1 53.48 43 THR A CA 1
ATOM 364 C C . THR A 1 43 ? -11.274 56.116 -21.23 1 53.48 43 THR A C 1
ATOM 366 O O . THR A 1 43 ? -11.337 57.345 -21.31 1 53.48 43 THR A O 1
ATOM 369 N N . GLN A 1 44 ? -10.088 55.787 -21.384 1 48.96 44 GLN A N 1
ATOM 370 C CA . GLN A 1 44 ? -8.905 56.613 -21.599 1 48.96 44 GLN A CA 1
ATOM 371 C C . GLN A 1 44 ? -8.862 57.153 -23.026 1 48.96 44 GLN A C 1
ATOM 373 O O . GLN A 1 44 ? -8.145 58.115 -23.31 1 48.96 44 GLN A O 1
ATOM 378 N N . GLY A 1 45 ? -9.515 56.794 -24.09 1 39.35 45 GLY A N 1
ATOM 379 C CA . GLY A 1 45 ? -9.437 57.432 -25.395 1 39.35 45 GLY A CA 1
ATOM 380 C C . GLY A 1 45 ? -10.282 58.687 -25.496 1 39.35 45 GLY A C 1
ATOM 381 O O . GLY A 1 45 ? -10.176 59.436 -26.47 1 39.35 45 GLY A O 1
ATOM 382 N N . GLY A 1 46 ? -11.461 58.76 -24.807 1 34.89 46 GLY A N 1
ATOM 383 C CA . GLY A 1 46 ? -12.393 59.803 -25.209 1 34.89 46 GLY A CA 1
ATOM 384 C C . GLY A 1 46 ? -12.09 61.149 -24.578 1 34.89 46 GLY A C 1
ATOM 385 O O . GLY A 1 46 ? -12.881 62.087 -24.695 1 34.89 46 GLY A O 1
ATOM 386 N N . THR A 1 47 ? -11.279 61.286 -23.539 1 32.61 47 THR A N 1
ATOM 387 C CA . THR A 1 47 ? -11.458 62.56 -22.853 1 32.61 47 THR A CA 1
ATOM 388 C C . THR A 1 47 ? -10.886 63.706 -23.683 1 32.61 47 THR A C 1
ATOM 390 O O . THR A 1 47 ? -9.743 64.12 -23.476 1 32.61 47 THR A O 1
ATOM 393 N N . GLN A 1 48 ? -10.891 63.621 -24.979 1 29.16 48 GLN A N 1
ATOM 394 C CA . GLN A 1 48 ? -10.657 64.991 -25.421 1 29.16 48 GLN A CA 1
ATOM 395 C C . GLN A 1 48 ? -11.789 65.914 -24.977 1 29.16 48 GLN A C 1
ATOM 397 O O . GLN A 1 48 ? -12.961 65.535 -25.027 1 29.16 48 GLN A O 1
ATOM 402 N N . PRO A 1 49 ? -11.532 66.962 -24.165 1 28.11 49 PRO A N 1
ATOM 403 C CA . PRO A 1 49 ? -12.429 67.938 -23.544 1 28.11 49 PRO A CA 1
ATOM 404 C C . PRO A 1 49 ? -13.386 68.581 -24.545 1 28.11 49 PRO A C 1
ATOM 406 O O . PRO A 1 49 ? -12.962 69.38 -25.385 1 28.11 49 PRO A O 1
ATOM 409 N N . ASP A 1 50 ? -13.979 67.777 -25.51 1 24.13 50 ASP A N 1
ATOM 410 C CA . ASP A 1 50 ? -14.827 68.653 -26.312 1 24.13 50 ASP A CA 1
ATOM 411 C C . ASP A 1 50 ? -15.961 69.239 -25.474 1 24.13 50 ASP A C 1
ATOM 413 O O . ASP A 1 50 ? -16.762 68.498 -24.899 1 24.13 50 ASP A O 1
ATOM 417 N N . THR A 1 51 ? -15.746 70.34 -24.726 1 22.16 51 THR A N 1
ATOM 418 C CA . THR A 1 51 ? -16.572 71.148 -23.836 1 22.16 51 THR A CA 1
ATOM 419 C C . THR A 1 51 ? -17.911 71.476 -24.49 1 22.16 51 THR A C 1
ATOM 421 O O . THR A 1 51 ? -18.773 72.105 -23.871 1 22.16 51 THR A O 1
ATOM 424 N N . THR A 1 52 ? -18.057 71.432 -25.805 1 20.24 52 THR A N 1
ATOM 425 C CA . THR A 1 52 ? -19.037 72.466 -26.118 1 20.24 52 THR A CA 1
ATOM 426 C C . THR A 1 52 ? -20.446 72.001 -25.762 1 20.24 52 THR A C 1
ATOM 428 O O . THR A 1 52 ? -21.346 72.821 -25.567 1 20.24 52 THR A O 1
ATOM 431 N N . HIS A 1 53 ? -20.824 70.629 -25.943 1 19.14 53 HIS A N 1
ATOM 432 C CA . HIS A 1 53 ? -22.181 70.523 -26.467 1 19.14 53 HIS A CA 1
ATOM 433 C C . HIS A 1 53 ? -23.214 70.784 -25.376 1 19.14 53 HIS A C 1
ATOM 435 O O . HIS A 1 53 ? -22.957 70.528 -24.197 1 19.14 53 HIS A O 1
ATOM 441 N N . SER A 1 54 ? -24.345 71.49 -25.734 1 19.23 54 SER A N 1
ATOM 442 C CA . SER A 1 54 ? -25.576 72.148 -25.308 1 19.23 54 SER A CA 1
ATOM 443 C C . SER A 1 54 ? -26.575 71.141 -24.747 1 19.23 54 SER A C 1
ATOM 445 O O . SER A 1 54 ? -26.578 69.974 -25.144 1 19.23 54 SER A O 1
ATOM 447 N N . VAL A 1 55 ? -27.208 71.359 -23.61 1 18.01 55 VAL A N 1
ATOM 448 C CA . VAL A 1 55 ? -28.037 70.781 -22.557 1 18.01 55 VAL A CA 1
ATOM 449 C C . VAL A 1 55 ? -29.398 70.389 -23.127 1 18.01 55 VAL A C 1
ATOM 451 O O . VAL A 1 55 ? -30.423 70.531 -22.457 1 18.01 55 VAL A O 1
ATOM 454 N N . GLN A 1 56 ? -29.582 69.985 -24.471 1 17.14 56 GLN A N 1
ATOM 455 C CA . GLN A 1 56 ? -31.012 70.118 -24.727 1 17.14 56 GLN A CA 1
ATOM 456 C C . GLN A 1 56 ? -31.811 69.089 -23.932 1 17.14 56 GLN A C 1
ATOM 458 O O . GLN A 1 56 ? -31.362 67.956 -23.745 1 17.14 56 GLN A O 1
ATOM 463 N N . SER A 1 57 ? -33.003 69.449 -23.262 1 17.02 57 SER A N 1
ATOM 464 C CA . SER A 1 57 ? -33.987 69.081 -22.249 1 17.02 57 SER A CA 1
ATOM 465 C C . SER A 1 57 ? -34.881 67.944 -22.734 1 17.02 57 SER A C 1
ATOM 467 O O . SER A 1 57 ? -35.837 67.567 -22.055 1 17.02 57 SER A O 1
ATOM 469 N N . SER A 1 58 ? -34.564 67.15 -23.846 1 16.19 58 SER A N 1
ATOM 470 C CA . SER A 1 58 ? -35.83 66.65 -24.373 1 16.19 58 SER A CA 1
ATOM 471 C C . SER A 1 58 ? -36.433 65.593 -23.454 1 16.19 58 SER A C 1
ATOM 473 O O . SER A 1 58 ? -35.746 64.656 -23.042 1 16.19 58 SER A O 1
ATOM 475 N N . ALA A 1 59 ? -37.679 65.723 -22.879 1 16.06 59 ALA A N 1
ATOM 476 C CA . ALA A 1 59 ? -38.654 65.226 -21.911 1 16.06 59 ALA A CA 1
ATOM 477 C C . ALA A 1 59 ? -39.23 63.884 -22.352 1 16.06 59 ALA A C 1
ATOM 479 O O . ALA A 1 59 ? -39.425 62.985 -21.531 1 16.06 59 ALA A O 1
ATOM 480 N N . THR A 1 60 ? -39.715 63.624 -23.66 1 15.15 60 THR A N 1
ATOM 481 C CA . THR A 1 60 ? -41.095 63.161 -23.765 1 15.15 60 THR A CA 1
ATOM 482 C C . THR A 1 60 ? -41.194 61.677 -23.423 1 15.15 60 THR A C 1
ATOM 484 O O . THR A 1 60 ? -40.2 60.951 -23.489 1 15.15 60 THR A O 1
ATOM 487 N N . ARG A 1 61 ? -42.49 60.849 -23.815 1 16.04 61 ARG A N 1
ATOM 488 C CA . ARG A 1 61 ? -43.685 60.189 -23.299 1 16.04 61 ARG A CA 1
ATOM 489 C C . ARG A 1 61 ? -43.553 58.672 -23.388 1 16.04 61 ARG A C 1
ATOM 491 O O . ARG A 1 61 ? -42.624 58.16 -24.016 1 16.04 61 ARG A O 1
ATOM 498 N N . LEU A 1 62 ? -44.687 57.897 -24.061 1 15.37 62 LEU A N 1
ATOM 499 C CA . LEU A 1 62 ? -45.832 57.092 -23.65 1 15.37 62 LEU A CA 1
ATOM 500 C C . LEU A 1 62 ? -45.561 55.608 -23.874 1 15.37 62 LEU A C 1
ATOM 502 O O . LEU A 1 62 ? -44.637 55.245 -24.606 1 15.37 62 LEU A O 1
ATOM 506 N N . LEU A 1 63 ? -46.765 54.642 -24.15 1 15.23 63 LEU A N 1
ATOM 507 C CA . LEU A 1 63 ? -47.595 53.544 -23.664 1 15.23 63 LEU A CA 1
ATOM 508 C C . LEU A 1 63 ? -47.368 52.284 -24.491 1 15.23 63 LEU A C 1
ATOM 510 O O . LEU A 1 63 ? -47.554 51.169 -23.997 1 15.23 63 LEU A O 1
ATOM 514 N N . ALA A 1 64 ? -47.244 52.235 -25.86 1 15.12 64 ALA A N 1
ATOM 515 C CA . ALA A 1 64 ? -48.162 51.405 -26.636 1 15.12 64 ALA A CA 1
ATOM 516 C C . ALA A 1 64 ? -47.801 49.927 -26.516 1 15.12 64 ALA A C 1
ATOM 518 O O . ALA A 1 64 ? -46.642 49.583 -26.273 1 15.12 64 ALA A O 1
ATOM 519 N N . ARG A 1 65 ? -48.809 48.878 -26.974 1 16.24 65 ARG A N 1
ATOM 520 C CA . ARG A 1 65 ? -49.626 47.686 -26.768 1 16.24 65 ARG A CA 1
ATOM 521 C C . ARG A 1 65 ? -48.994 46.469 -27.434 1 16.24 65 ARG A C 1
ATOM 523 O O . ARG A 1 65 ? -49.308 45.33 -27.083 1 16.24 65 ARG A O 1
ATOM 530 N N . SER A 1 66 ? -48.296 46.515 -28.643 1 15.29 66 SER A N 1
ATOM 531 C CA . SER A 1 66 ? -48.779 45.546 -29.621 1 15.29 66 SER A CA 1
ATOM 532 C C . SER A 1 66 ? -48.38 44.125 -29.236 1 15.29 66 SER A C 1
ATOM 534 O O . SER A 1 66 ? -47.251 43.888 -28.802 1 15.29 66 SER A O 1
ATOM 536 N N . ARG A 1 67 ? -49.339 43.1 -29.376 1 16.24 67 ARG A N 1
ATOM 537 C CA . ARG A 1 67 ? -49.88 41.794 -29.013 1 16.24 67 ARG A CA 1
ATOM 538 C C . ARG A 1 67 ? -49.16 40.676 -29.759 1 16.24 67 ARG A C 1
ATOM 540 O O . ARG A 1 67 ? -49.229 39.511 -29.361 1 16.24 67 ARG A O 1
ATOM 547 N N . SER A 1 68 ? -48.794 40.85 -31.136 1 15.27 68 SER A N 1
ATOM 548 C CA . SER A 1 68 ? -49.285 39.84 -32.067 1 15.27 68 SER A CA 1
ATOM 549 C C . SER A 1 68 ? -48.637 38.485 -31.806 1 15.27 68 SER A C 1
ATOM 551 O O . SER A 1 68 ? -47.645 38.395 -31.079 1 15.27 68 SER A O 1
ATOM 553 N N . HIS A 1 69 ? -48.317 37.736 -33.031 1 16.12 69 HIS A N 1
ATOM 554 C CA . HIS A 1 69 ? -48.71 36.532 -33.754 1 16.12 69 HIS A CA 1
ATOM 555 C C . HIS A 1 69 ? -47.768 35.373 -33.448 1 16.12 69 HIS A C 1
ATOM 557 O O . HIS A 1 69 ? -46.609 35.588 -33.086 1 16.12 69 HIS A O 1
ATOM 563 N N . PHE A 1 70 ? -48.305 34.108 -33.576 1 16.76 70 PHE A N 1
ATOM 564 C CA . PHE A 1 70 ? -48.349 32.705 -33.181 1 16.76 70 PHE A CA 1
ATOM 565 C C . PHE A 1 70 ? -47.179 31.936 -33.784 1 16.76 70 PHE A C 1
ATOM 567 O O . PHE A 1 70 ? -46.021 32.19 -33.444 1 16.76 70 PHE A O 1
ATOM 574 N N . PHE A 1 71 ? -47.51 30.821 -34.603 1 16.71 71 PHE A N 1
ATOM 575 C CA . PHE A 1 71 ? -47.239 29.39 -34.538 1 16.71 71 PHE A CA 1
ATOM 576 C C . PHE A 1 71 ? -46.164 28.996 -35.544 1 16.71 71 PHE A C 1
ATOM 578 O O . PHE A 1 71 ? -45.681 27.863 -35.532 1 16.71 71 PHE A O 1
ATOM 585 N N . SER A 1 72 ? -45.947 29.88 -36.648 1 15.18 72 SER A N 1
ATOM 586 C CA . SER A 1 72 ? -45.803 29.175 -37.918 1 15.18 72 SER A CA 1
ATOM 587 C C . SER A 1 72 ? -44.607 28.229 -37.892 1 15.18 72 SER A C 1
ATOM 589 O O . SER A 1 72 ? -43.733 28.349 -37.031 1 15.18 72 SER A O 1
ATOM 591 N N . SER A 1 73 ? -44.223 27.878 -39.211 1 16.51 73 SER A N 1
ATOM 592 C CA . SER A 1 73 ? -43.943 26.83 -40.187 1 16.51 73 SER A CA 1
ATOM 593 C C . SER A 1 73 ? -42.479 26.408 -40.141 1 16.51 73 SER A C 1
ATOM 595 O O . SER A 1 73 ? -41.658 27.063 -39.495 1 16.51 73 SER A O 1
ATOM 597 N N . GLY A 1 74 ? -41.982 26.018 -41.337 1 16.87 74 GLY A N 1
ATOM 598 C CA . GLY A 1 74 ? -41.294 24.964 -42.065 1 16.87 74 GLY A CA 1
ATOM 599 C C . GLY A 1 74 ? -39.785 25.125 -42.065 1 16.87 74 GLY A C 1
ATOM 600 O O . GLY A 1 74 ? -39.25 26.006 -41.388 1 16.87 74 GLY A O 1
ATOM 601 N N . ALA A 1 75 ? -39.188 25.024 -43.318 1 17.37 75 ALA A N 1
ATOM 602 C CA . ALA A 1 75 ? -38.082 24.312 -43.953 1 17.37 75 ALA A CA 1
ATOM 603 C C . ALA A 1 75 ? -36.809 25.153 -43.941 1 17.37 75 ALA A C 1
ATOM 605 O O . ALA A 1 75 ? -35.755 24.702 -44.396 1 17.37 75 ALA A O 1
ATOM 606 N N . ARG A 1 76 ? -36.509 26.4 -43.323 1 15.96 76 ARG A N 1
ATOM 607 C CA . ARG A 1 76 ? -35.64 27.308 -44.064 1 15.96 76 ARG A CA 1
ATOM 608 C C . ARG A 1 76 ? -34.288 26.662 -44.348 1 15.96 76 ARG A C 1
ATOM 610 O O . ARG A 1 76 ? -33.868 25.75 -43.633 1 15.96 76 ARG A O 1
ATOM 617 N N . GLN A 1 77 ? -33.644 27.314 -45.476 1 15.87 77 GLN A N 1
ATOM 618 C CA . GLN A 1 77 ? -32.513 27.597 -46.353 1 15.87 77 GLN A CA 1
ATOM 619 C C . GLN A 1 77 ? -31.23 27.793 -45.551 1 15.87 77 GLN A C 1
ATOM 621 O O . GLN A 1 77 ? -31.262 28.325 -44.439 1 15.87 77 GLN A O 1
ATOM 626 N N . GLU A 1 78 ? -30.119 27.288 -46.136 1 17.19 78 GLU A N 1
ATOM 627 C CA . GLU A 1 78 ? -28.689 27.046 -45.971 1 17.19 78 GLU A CA 1
ATOM 628 C C . GLU A 1 78 ? -27.901 28.353 -46.002 1 17.19 78 GLU A C 1
ATOM 630 O O . GLU A 1 78 ? -26.67 28.343 -45.943 1 17.19 78 GLU A O 1
ATOM 635 N N . GLY A 1 79 ? -28.233 29.612 -45.466 1 15.57 79 GLY A N 1
ATOM 636 C CA . GLY A 1 79 ? -27.72 30.884 -45.949 1 15.57 79 GLY A CA 1
ATOM 637 C C . GLY A 1 79 ? -26.23 31.053 -45.718 1 15.57 79 GLY A C 1
ATOM 638 O O . GLY A 1 79 ? -25.756 30.942 -44.585 1 15.57 79 GLY A O 1
ATOM 639 N N . GLY A 1 80 ? -25.43 30.775 -46.765 1 16.64 80 GLY A N 1
ATOM 640 C CA . GLY A 1 80 ? -23.994 30.969 -46.64 1 16.64 80 GLY A CA 1
ATOM 641 C C . GLY A 1 80 ? -23.609 32.409 -46.355 1 16.64 80 GLY A C 1
ATOM 642 O O . GLY A 1 80 ? -24.407 33.324 -46.569 1 16.64 80 GLY A O 1
ATOM 643 N N . TYR A 1 81 ? -22.289 32.707 -45.818 1 17.22 81 TYR A N 1
ATOM 644 C CA . TYR A 1 81 ? -21.57 33.888 -45.354 1 17.22 81 TYR A CA 1
ATOM 645 C C . TYR A 1 81 ? -21.304 34.851 -46.505 1 17.22 81 TYR A C 1
ATOM 647 O O . TYR A 1 81 ? -20.569 34.525 -47.439 1 17.22 81 TYR A O 1
ATOM 655 N N . GLY A 1 82 ? -22.162 35.708 -47.026 1 17.02 82 GLY A N 1
ATOM 656 C CA . GLY A 1 82 ? -21.863 36.864 -47.856 1 17.02 82 GLY A CA 1
ATOM 657 C C . GLY A 1 82 ? -20.966 37.876 -47.169 1 17.02 82 GLY A C 1
ATOM 658 O O . GLY A 1 82 ? -21.277 38.345 -46.072 1 17.02 82 GLY A O 1
ATOM 659 N N . SER A 1 83 ? -19.561 38.052 -47.558 1 19.79 83 SER A N 1
ATOM 660 C CA . SER A 1 83 ? -18.438 38.817 -47.028 1 19.79 83 SER A CA 1
ATOM 661 C C . SER A 1 83 ? -18.615 40.31 -47.287 1 19.79 83 SER A C 1
ATOM 663 O O . SER A 1 83 ? -17.735 41.11 -46.964 1 19.79 83 SER A O 1
ATOM 665 N N . THR A 1 84 ? -19.678 41.002 -47.475 1 19.72 84 THR A N 1
ATOM 666 C CA . THR A 1 84 ? -19.457 42.372 -47.925 1 19.72 84 THR A CA 1
ATOM 667 C C . THR A 1 84 ? -18.726 43.181 -46.858 1 19.72 84 THR A C 1
ATOM 669 O O . THR A 1 84 ? -19.015 43.052 -45.667 1 19.72 84 THR A O 1
ATOM 672 N N . THR A 1 85 ? -17.569 44.045 -47.209 1 23.17 85 THR A N 1
ATOM 673 C CA . THR A 1 85 ? -16.4 44.745 -46.687 1 23.17 85 THR A CA 1
ATOM 674 C C . THR A 1 85 ? -16.794 46.101 -46.11 1 23.17 85 THR A C 1
ATOM 676 O O . THR A 1 85 ? -15.933 46.875 -45.685 1 23.17 85 THR A O 1
ATOM 679 N N . ARG A 1 86 ? -17.927 46.536 -45.72 1 20.57 86 ARG A N 1
ATOM 680 C CA . ARG A 1 86 ? -18.076 47.979 -45.563 1 20.57 86 ARG A CA 1
ATOM 681 C C . ARG A 1 86 ? -17.198 48.5 -44.43 1 20.57 86 ARG A C 1
ATOM 683 O O . ARG A 1 86 ? -16.939 47.785 -43.459 1 20.57 86 ARG A O 1
ATOM 690 N N . ASN A 1 87 ? -16.472 49.754 -44.461 1 26.01 87 ASN A N 1
ATOM 691 C CA . ASN A 1 87 ? -15.38 50.55 -43.911 1 26.01 87 ASN A CA 1
ATOM 692 C C . ASN A 1 87 ? -15.695 51.035 -42.499 1 26.01 87 ASN A C 1
ATOM 694 O O . ASN A 1 87 ? -14.974 51.869 -41.949 1 26.01 87 ASN A O 1
ATOM 698 N N . ASP A 1 88 ? -16.848 50.824 -41.954 1 25.68 88 ASP A N 1
ATOM 699 C CA . ASP A 1 88 ? -17.392 51.79 -41.005 1 25.68 88 ASP A CA 1
ATOM 700 C C . ASP A 1 88 ? -16.555 51.837 -39.729 1 25.68 88 ASP A C 1
ATOM 702 O O . ASP A 1 88 ? -15.906 50.853 -39.369 1 25.68 88 ASP A O 1
ATOM 706 N N . GLU A 1 89 ? -16.503 52.994 -38.916 1 29.76 89 GLU A N 1
ATOM 707 C CA . GLU A 1 89 ? -15.976 53.657 -37.727 1 29.76 89 GLU A CA 1
ATOM 708 C C . GLU A 1 89 ? -16.252 52.838 -36.469 1 29.76 89 GLU A C 1
ATOM 710 O O . GLU A 1 89 ? -17.41 52.601 -36.118 1 29.76 89 GLU A O 1
ATOM 715 N N . GLY A 1 90 ? -15.54 51.817 -35.99 1 32.12 90 GLY A N 1
ATOM 716 C CA . GLY A 1 90 ? -15.411 50.6 -35.203 1 32.12 90 GLY A CA 1
ATOM 717 C C . GLY A 1 90 ? -15.422 50.853 -33.707 1 32.12 90 GLY A C 1
ATOM 718 O O . GLY A 1 90 ? -15.13 49.952 -32.918 1 32.12 90 GLY A O 1
ATOM 719 N N . GLN A 1 91 ? -15.765 52.094 -33.1 1 31.96 91 GLN A N 1
ATOM 720 C CA . GLN A 1 91 ? -15.102 52.191 -31.804 1 31.96 91 GLN A CA 1
ATOM 721 C C . GLN A 1 91 ? -15.654 51.16 -30.824 1 31.96 91 GLN A C 1
ATOM 723 O O . GLN A 1 91 ? -14.892 50.422 -30.197 1 31.96 91 GLN A O 1
ATOM 728 N N . PRO A 1 92 ? -16.876 51.204 -30.107 1 40.56 92 PRO A N 1
ATOM 729 C CA . PRO A 1 92 ? -16.776 51.265 -28.647 1 40.56 92 PRO A CA 1
ATOM 730 C C . PRO A 1 92 ? -16.922 49.896 -27.987 1 40.56 92 PRO A C 1
ATOM 732 O O . PRO A 1 92 ? -17.948 49.232 -28.156 1 40.56 92 PRO A O 1
ATOM 735 N N . SER A 1 93 ? -16.219 48.856 -27.778 1 43.06 93 SER A N 1
ATOM 736 C CA . SER A 1 93 ? -16.365 47.437 -27.472 1 43.06 93 SER A CA 1
ATOM 737 C C . SER A 1 93 ? -16.761 47.224 -26.015 1 43.06 93 SER A C 1
ATOM 739 O O . SER A 1 93 ? -16.786 46.09 -25.532 1 43.06 93 SER A O 1
ATOM 741 N N . VAL A 1 94 ? -17.47 47.722 -24.951 1 53.48 94 VAL A N 1
ATOM 742 C CA . VAL A 1 94 ? -17.351 47.215 -23.587 1 53.48 94 VAL A CA 1
ATOM 743 C C . VAL A 1 94 ? -18.327 46.06 -23.378 1 53.48 94 VAL A C 1
ATOM 745 O O . VAL A 1 94 ? -18.452 45.538 -22.267 1 53.48 94 VAL A O 1
ATOM 748 N N . PRO A 1 95 ? -18.717 44.843 -23.665 1 50.04 95 PRO A N 1
ATOM 749 C CA . PRO A 1 95 ? -19.847 43.996 -23.276 1 50.04 95 PRO A CA 1
ATOM 750 C C . PRO A 1 95 ? -19.475 42.969 -22.209 1 50.04 95 PRO A C 1
ATOM 752 O O . PRO A 1 95 ? -20.329 42.555 -21.421 1 50.04 95 PRO A O 1
ATOM 755 N N . PRO A 1 96 ? -18.715 41.996 -22.181 1 57.26 96 PRO A N 1
ATOM 756 C CA . PRO A 1 96 ? -18.837 40.63 -21.666 1 57.26 96 PRO A CA 1
ATOM 757 C C . PRO A 1 96 ? -19.203 40.589 -20.184 1 57.26 96 PRO A C 1
ATOM 759 O O . PRO A 1 96 ? -19.406 39.509 -19.624 1 57.26 96 PRO A O 1
ATOM 762 N N . VAL A 1 97 ? -19.956 40.723 -18.917 1 61.57 97 VAL A N 1
ATOM 763 C CA . VAL A 1 97 ? -20.106 40.084 -17.614 1 61.57 97 VAL A CA 1
ATOM 764 C C . VAL A 1 97 ? -21.446 39.355 -17.547 1 61.57 97 VAL A C 1
ATOM 766 O O . VAL A 1 97 ? -22.141 39.414 -16.53 1 61.57 97 VAL A O 1
ATOM 769 N N . SER A 1 98 ? -22.094 38.262 -17.878 1 57.32 98 SER A N 1
ATOM 770 C CA . SER A 1 98 ? -23.345 37.512 -17.91 1 57.32 98 SER A CA 1
ATOM 771 C C . SER A 1 98 ? -23.326 36.363 -16.908 1 57.32 98 SER A C 1
ATOM 773 O O . SER A 1 98 ? -24.341 35.693 -16.704 1 57.32 98 SER A O 1
ATOM 775 N N . LEU A 1 99 ? -23.567 35.597 -16.288 1 60.12 99 LEU A N 1
ATOM 776 C CA . LEU A 1 99 ? -24.22 34.419 -15.728 1 60.12 99 LEU A CA 1
ATOM 777 C C . LEU A 1 99 ? -25.507 34.801 -15.006 1 60.12 99 LEU A C 1
ATOM 779 O O . LEU A 1 99 ? -25.471 35.239 -13.854 1 60.12 99 LEU A O 1
ATOM 783 N N . LYS A 1 100 ? -26.78 34.342 -16.028 1 50.55 100 LYS A N 1
ATOM 784 C CA . LYS A 1 100 ? -27.84 35.33 -15.851 1 50.55 100 LYS A CA 1
ATOM 785 C C . LYS A 1 100 ? -28.766 34.943 -14.702 1 50.55 100 LYS A C 1
ATOM 787 O O . LYS A 1 100 ? -29.284 33.825 -14.665 1 50.55 100 LYS A O 1
ATOM 792 N N . GLY A 1 101 ? -28.973 35.406 -13.284 1 47.13 101 GLY A N 1
ATOM 793 C CA . GLY A 1 101 ? -29.601 35.67 -11.999 1 47.13 101 GLY A CA 1
ATOM 794 C C . GLY A 1 101 ? -29.007 34.856 -10.865 1 47.13 101 GLY A C 1
ATOM 795 O O . GLY A 1 101 ? -29.637 34.686 -9.819 1 47.13 101 GLY A O 1
ATOM 796 N N . THR A 1 102 ? -27.513 34.639 -10.831 1 56.89 102 THR A N 1
ATOM 797 C CA . THR A 1 102 ? -26.194 34.145 -10.451 1 56.89 102 THR A CA 1
ATOM 798 C C . THR A 1 102 ? -26.314 32.994 -9.456 1 56.89 102 THR A C 1
ATOM 800 O O . THR A 1 102 ? -25.307 32.412 -9.049 1 56.89 102 THR A O 1
ATOM 803 N N . GLY A 1 103 ? -27.5 31.956 -9.567 1 54.13 103 GLY A N 1
ATOM 804 C CA . GLY A 1 103 ? -27.502 30.854 -8.619 1 54.13 103 GLY A CA 1
ATOM 805 C C . GLY A 1 103 ? -26.808 29.612 -9.145 1 54.13 103 GLY A C 1
ATOM 806 O O . GLY A 1 103 ? -27.006 28.514 -8.621 1 54.13 103 GLY A O 1
ATOM 807 N N . LEU A 1 104 ? -25.371 29.913 -9.021 1 55.76 104 LEU A N 1
ATOM 808 C CA . LEU A 1 104 ? -24.204 29.295 -9.64 1 55.76 104 LEU A CA 1
ATOM 809 C C . LEU A 1 104 ? -24.607 28.076 -10.464 1 55.76 104 LEU A C 1
ATOM 811 O O . LEU A 1 104 ? -25.152 27.11 -9.925 1 55.76 104 LEU A O 1
ATOM 815 N N . GLY A 1 105 ? -24.609 27.855 -11.958 1 51.35 105 GLY A N 1
ATOM 816 C CA . GLY A 1 105 ? -24.641 26.817 -12.976 1 51.35 105 GLY A CA 1
ATOM 817 C C . GLY A 1 105 ? -23.404 26.803 -13.853 1 51.35 105 GLY A C 1
ATOM 818 O O . GLY A 1 105 ? -23.274 27.621 -14.766 1 51.35 105 GLY A O 1
ATOM 819 N N . LEU A 1 106 ? -22.119 26.544 -13.88 1 49.31 106 LEU A N 1
ATOM 820 C CA . LEU A 1 106 ? -20.942 26.652 -14.735 1 49.31 106 LEU A CA 1
ATOM 821 C C . LEU A 1 106 ? -21.014 25.657 -15.888 1 49.31 106 LEU A C 1
ATOM 823 O O . LEU A 1 106 ? -20.886 24.449 -15.681 1 49.31 106 LEU A O 1
ATOM 827 N N . LEU A 1 107 ? -21.732 25.092 -16.83 1 36.56 107 LEU A N 1
ATOM 828 C CA . LEU A 1 107 ? -21.421 24.05 -17.803 1 36.56 107 LEU A CA 1
ATOM 829 C C . LEU A 1 107 ? -20.567 24.605 -18.939 1 36.56 107 LEU A C 1
ATOM 831 O O . LEU A 1 107 ? -20.202 23.873 -19.861 1 36.56 107 LEU A O 1
ATOM 835 N N . ASP A 1 108 ? -20.183 25.744 -19.318 1 35.41 108 ASP A N 1
ATOM 836 C CA . ASP A 1 108 ? -19.543 25.752 -20.63 1 35.41 108 ASP A CA 1
ATOM 837 C C . ASP A 1 108 ? -18.084 25.313 -20.532 1 35.41 108 ASP A C 1
ATOM 839 O O . ASP A 1 108 ? -17.279 25.959 -19.858 1 35.41 108 ASP A O 1
ATOM 843 N N . GLU A 1 109 ? -17.581 23.913 -20.788 1 34.43 109 GLU A N 1
ATOM 844 C CA . GLU A 1 109 ? -16.366 23.113 -20.904 1 34.43 109 GLU A CA 1
ATOM 845 C C . GLU A 1 109 ? -15.365 23.764 -21.853 1 34.43 109 GLU A C 1
ATOM 847 O O . GLU A 1 109 ? -14.388 23.133 -22.262 1 34.43 109 GLU A O 1
ATOM 852 N N . SER A 1 110 ? -15.238 24.747 -22.621 1 30.54 110 SER A N 1
ATOM 853 C CA . SER A 1 110 ? -14.219 24.378 -23.599 1 30.54 110 SER A CA 1
ATOM 854 C C . SER A 1 110 ? -12.992 23.78 -22.919 1 30.54 110 SER A C 1
ATOM 856 O O . SER A 1 110 ? -12.751 24.024 -21.735 1 30.54 110 SER A O 1
ATOM 858 N N . ARG A 1 111 ? -11.684 23.091 -23.592 1 29.93 111 ARG A N 1
ATOM 859 C CA . ARG A 1 111 ? -10.679 22.114 -23.187 1 29.93 111 ARG A CA 1
ATOM 860 C C . ARG A 1 111 ? -9.785 22.673 -22.085 1 29.93 111 ARG A C 1
ATOM 862 O O . ARG A 1 111 ? -8.794 23.35 -22.366 1 29.93 111 ARG A O 1
ATOM 869 N N . ASP A 1 112 ? -10.013 23.083 -21.072 1 27.55 112 ASP A N 1
ATOM 870 C CA . ASP A 1 112 ? -9.002 23.249 -20.032 1 27.55 112 ASP A CA 1
ATOM 871 C C . ASP A 1 112 ? -8.395 21.905 -19.636 1 27.55 112 ASP A C 1
ATOM 873 O O . ASP A 1 112 ? -9 21.144 -18.878 1 27.55 112 ASP A O 1
ATOM 877 N N . ALA A 1 113 ? -7.826 21.099 -20.399 1 27.32 113 ALA A N 1
ATOM 878 C CA . ALA A 1 113 ? -7.061 19.87 -20.207 1 27.32 113 ALA A CA 1
ATOM 879 C C . ALA A 1 113 ? -6.052 20.023 -19.073 1 27.32 113 ALA A C 1
ATOM 881 O O . ALA A 1 113 ? -4.909 20.428 -19.3 1 27.32 113 ALA A O 1
ATOM 882 N N . GLU A 1 114 ? -6.281 20.504 -17.989 1 27.16 114 GLU A N 1
ATOM 883 C CA . GLU A 1 114 ? -5.391 20.661 -16.843 1 27.16 114 GLU A CA 1
ATOM 884 C C . GLU A 1 114 ? -5.049 19.31 -16.222 1 27.16 114 GLU A C 1
ATOM 886 O O . GLU A 1 114 ? -5.836 18.758 -15.45 1 27.16 114 GLU A O 1
ATOM 891 N N . ALA A 1 115 ? -4.715 18.303 -16.828 1 26.17 115 ALA A N 1
ATOM 892 C CA . ALA A 1 115 ? -4.438 16.988 -16.257 1 26.17 115 ALA A CA 1
ATOM 893 C C . ALA A 1 115 ? -3.539 17.101 -15.029 1 26.17 115 ALA A C 1
ATOM 895 O O . ALA A 1 115 ? -2.321 17.247 -15.155 1 26.17 115 ALA A O 1
ATOM 896 N N . GLU A 1 116 ? -3.845 17.868 -14.014 1 26.36 116 GLU A N 1
ATOM 897 C CA . GLU A 1 116 ? -2.949 17.977 -12.867 1 26.36 116 GLU A CA 1
ATOM 898 C C . GLU A 1 116 ? -2.895 16.67 -12.083 1 26.36 116 GLU A C 1
ATOM 900 O O . GLU A 1 116 ? -3.931 16.062 -11.807 1 26.36 116 GLU A O 1
ATOM 905 N N . PRO A 1 117 ? -1.9 15.835 -12.233 1 27.36 117 PRO A N 1
ATOM 906 C CA . PRO A 1 117 ? -1.841 14.558 -11.518 1 27.36 117 PRO A CA 1
ATOM 907 C C . PRO A 1 117 ? -2.175 14.697 -10.034 1 27.36 117 PRO A C 1
ATOM 909 O O . PRO A 1 117 ? -1.987 15.768 -9.453 1 27.36 117 PRO A O 1
ATOM 912 N N . PRO A 1 118 ? -3.098 13.819 -9.487 1 27.2 118 PRO A N 1
ATOM 913 C CA . PRO A 1 118 ? -3.796 13.719 -8.204 1 27.2 118 PRO A CA 1
ATOM 914 C C . PRO A 1 118 ? -2.848 13.793 -7.009 1 27.2 118 PRO A C 1
ATOM 916 O O . PRO A 1 118 ? -1.933 12.975 -6.891 1 27.2 118 PRO A O 1
ATOM 919 N N . TYR A 1 119 ? -2.42 14.984 -6.632 1 25.15 119 TYR A N 1
ATOM 920 C CA . TYR A 1 119 ? -1.603 15.144 -5.435 1 25.15 119 TYR A CA 1
ATOM 921 C C . TYR A 1 119 ? -2.367 14.706 -4.191 1 25.15 119 TYR A C 1
ATOM 923 O O . TYR A 1 119 ? -3.544 15.037 -4.029 1 25.15 119 TYR A O 1
ATOM 931 N N . HIS A 1 120 ? -2.255 13.547 -3.744 1 26.82 120 HIS A N 1
ATOM 932 C CA . HIS A 1 120 ? -2.891 12.946 -2.577 1 26.82 120 HIS A CA 1
ATOM 933 C C . HIS A 1 120 ? -2.718 13.824 -1.342 1 26.82 120 HIS A C 1
ATOM 935 O O . HIS A 1 120 ? -1.593 14.064 -0.898 1 26.82 120 HIS A O 1
ATOM 941 N N . LEU A 1 121 ? -3.616 14.87 -1.163 1 27.01 121 LEU A N 1
ATOM 942 C CA . LEU A 1 121 ? -3.787 16.017 -0.279 1 27.01 121 LEU A CA 1
ATOM 943 C C . LEU A 1 121 ? -4.074 15.565 1.149 1 27.01 121 LEU A C 1
ATOM 945 O O . LEU A 1 121 ? -4.903 14.678 1.369 1 27.01 121 LEU A O 1
ATOM 949 N N . PHE A 1 122 ? -3.137 15.699 2.012 1 26.15 122 PHE A N 1
ATOM 950 C CA . PHE A 1 122 ? -3.237 15.514 3.455 1 26.15 122 PHE A CA 1
ATOM 951 C C . PHE A 1 122 ? -4.289 16.443 4.049 1 26.15 122 PHE A C 1
ATOM 953 O O . PHE A 1 122 ? -4.328 17.632 3.724 1 26.15 122 PHE A O 1
ATOM 960 N N . PHE A 1 123 ? -5.407 15.945 4.361 1 28.31 123 PHE A N 1
ATOM 961 C CA . PHE A 1 123 ? -6.599 16.588 4.902 1 28.31 123 PHE A CA 1
ATOM 962 C C . PHE A 1 123 ? -6.316 17.188 6.273 1 28.31 123 PHE A C 1
ATOM 964 O O . PHE A 1 123 ? -6.064 16.46 7.236 1 28.31 123 PHE A O 1
ATOM 971 N N . GLY A 1 124 ? -5.597 18.342 6.483 1 27.73 124 GLY A N 1
ATOM 972 C CA . GLY A 1 124 ? -5.527 18.984 7.786 1 27.73 124 GLY A CA 1
ATOM 973 C C . GLY A 1 124 ? -6.86 19.544 8.247 1 27.73 124 GLY A C 1
ATOM 974 O O . GLY A 1 124 ? -7.753 19.785 7.433 1 27.73 124 GLY A O 1
ATOM 975 N N . LYS A 1 125 ? -7.264 19.247 9.478 1 32.99 125 LYS A N 1
ATOM 976 C CA . LYS A 1 125 ? -8.442 19.83 10.115 1 32.99 125 LYS A CA 1
ATOM 977 C C . LYS A 1 125 ? -8.482 21.343 9.914 1 32.99 125 LYS A C 1
ATOM 979 O O . LYS A 1 125 ? -7.47 22.024 10.087 1 32.99 125 LYS A O 1
ATOM 984 N N . PRO A 1 126 ? -9.588 21.753 9.302 1 35.74 126 PRO A N 1
ATOM 985 C CA . PRO A 1 126 ? -9.734 23.201 9.137 1 35.74 126 PRO A CA 1
ATOM 986 C C . PRO A 1 126 ? -9.703 23.953 10.466 1 35.74 126 PRO A C 1
ATOM 988 O O . PRO A 1 126 ? -10.228 23.462 11.469 1 35.74 126 PRO A O 1
ATOM 991 N N . THR A 1 127 ? -8.616 24.571 10.856 1 32.58 127 THR A N 1
ATOM 992 C CA . THR A 1 127 ? -8.537 25.334 12.097 1 32.58 127 THR A CA 1
ATOM 993 C C . THR A 1 127 ? -9.485 26.529 12.059 1 32.58 127 THR A C 1
ATOM 995 O O . THR A 1 127 ? -9.643 27.169 11.017 1 32.58 127 THR A O 1
ATOM 998 N N . ASP A 1 128 ? -10.473 26.64 12.944 1 31.09 128 ASP A N 1
ATOM 999 C CA . ASP A 1 128 ? -11.477 27.684 13.126 1 31.09 128 ASP A CA 1
ATOM 1000 C C . ASP A 1 128 ? -10.823 29.056 13.276 1 31.09 128 ASP A C 1
ATOM 1002 O O . ASP A 1 128 ? -11.484 30.028 13.648 1 31.09 128 ASP A O 1
ATOM 1006 N N . GLU A 1 129 ? -9.447 29.225 13.611 1 29.69 129 GLU A N 1
ATOM 1007 C CA . GLU A 1 129 ? -8.984 30.552 14.005 1 29.69 129 GLU A CA 1
ATOM 1008 C C . GLU A 1 129 ? -9.035 31.526 12.831 1 29.69 129 GLU A C 1
ATOM 1010 O O . GLU A 1 129 ? -8.64 31.182 11.715 1 29.69 129 GLU A O 1
ATOM 1015 N N . PRO A 1 130 ? -9.861 32.511 13.027 1 29.26 130 PRO A N 1
ATOM 1016 C CA . PRO A 1 130 ? -9.852 33.538 11.983 1 29.26 130 PRO A CA 1
ATOM 1017 C C . PRO A 1 130 ? -8.446 34.045 11.666 1 29.26 130 PRO A C 1
ATOM 1019 O O . PRO A 1 130 ? -7.629 34.217 12.575 1 29.26 130 PRO A O 1
ATOM 1022 N N . MET A 1 131 ? -7.788 33.688 10.783 1 28.25 131 MET A N 1
ATOM 1023 C CA . MET A 1 131 ? -6.483 34.157 10.328 1 28.25 131 MET A CA 1
ATOM 1024 C C . MET A 1 131 ? -6.409 35.68 10.362 1 28.25 131 MET A C 1
ATOM 1026 O O . MET A 1 131 ? -6.966 36.352 9.492 1 28.25 131 MET A O 1
ATOM 1030 N N . TYR A 1 132 ? -6.569 36.4 11.611 1 25.56 132 TYR A N 1
ATOM 1031 C CA . TYR A 1 132 ? -6.371 37.845 11.592 1 25.56 132 TYR A CA 1
ATOM 1032 C C . TYR A 1 132 ? -4.944 38.195 11.189 1 25.56 132 TYR A C 1
ATOM 1034 O O . TYR A 1 132 ? -3.985 37.71 11.794 1 25.56 132 TYR A O 1
ATOM 1042 N N . MET A 1 133 ? -4.552 38.418 10.059 1 26.8 133 MET A N 1
ATOM 1043 C CA . MET A 1 133 ? -3.309 38.957 9.517 1 26.8 133 MET A CA 1
ATOM 1044 C C . MET A 1 133 ? -3.057 40.369 10.034 1 26.8 133 MET A C 1
ATOM 1046 O O . MET A 1 133 ? -3.922 41.239 9.923 1 26.8 133 MET A O 1
ATOM 1050 N N . ASN A 1 134 ? -2.356 40.726 11.273 1 22.29 134 ASN A N 1
ATOM 1051 C CA . ASN A 1 134 ? -1.968 41.982 11.906 1 22.29 134 ASN A CA 1
ATOM 1052 C C . ASN A 1 134 ? -1.315 42.934 10.909 1 22.29 134 ASN A C 1
ATOM 1054 O O . ASN A 1 134 ? -0.427 42.535 10.153 1 22.29 134 ASN A O 1
ATOM 1058 N N . ASP A 1 135 ? -1.874 44.228 10.647 1 23.99 135 ASP A N 1
ATOM 1059 C CA . ASP A 1 135 ? -1.671 45.428 9.841 1 23.99 135 ASP A CA 1
ATOM 1060 C C . ASP A 1 135 ? -0.522 46.27 10.39 1 23.99 135 ASP A C 1
ATOM 1062 O O . ASP A 1 135 ? -0.743 47.19 11.181 1 23.99 135 ASP A O 1
ATOM 1066 N N . ASP A 1 136 ? 0.729 46.047 10.905 1 23.01 136 ASP A N 1
ATOM 1067 C CA . ASP A 1 136 ? 1.595 47.022 11.562 1 23.01 136 ASP A CA 1
ATOM 1068 C C . ASP A 1 136 ? 2.057 48.095 10.58 1 23.01 136 ASP A C 1
ATOM 1070 O O . ASP A 1 136 ? 3.145 48.655 10.731 1 23.01 136 ASP A O 1
ATOM 1074 N N . ASP A 1 137 ? 1.518 48.564 9.418 1 23.54 137 ASP A N 1
ATOM 1075 C CA . ASP A 1 137 ? 2.149 49.619 8.631 1 23.54 137 ASP A CA 1
ATOM 1076 C C . ASP A 1 137 ? 1.94 50.986 9.278 1 23.54 137 ASP A C 1
ATOM 1078 O O . ASP A 1 137 ? 0.837 51.536 9.237 1 23.54 137 ASP A O 1
ATOM 1082 N N . ALA A 1 138 ? 2.626 51.446 10.361 1 22.3 138 ALA A N 1
ATOM 1083 C CA . ALA A 1 138 ? 2.601 52.808 10.891 1 22.3 138 ALA A CA 1
ATOM 1084 C C . ALA A 1 138 ? 3.131 53.805 9.865 1 22.3 138 ALA A C 1
ATOM 1086 O O . ALA A 1 138 ? 4.106 53.525 9.163 1 22.3 138 ALA A O 1
ATOM 1087 N N . PRO A 1 139 ? 2.408 54.91 9.432 1 23.29 139 PRO A N 1
ATOM 1088 C CA . PRO A 1 139 ? 2.604 56.03 8.508 1 23.29 139 PRO A CA 1
ATOM 1089 C C . PRO A 1 139 ? 3.773 56.927 8.908 1 23.29 139 PRO A C 1
ATOM 1091 O O . PRO A 1 139 ? 3.901 57.296 10.079 1 23.29 139 PRO A O 1
ATOM 1094 N N . ALA A 1 140 ? 5.022 56.867 8.331 1 21 140 ALA A N 1
ATOM 1095 C CA . ALA A 1 140 ? 6.043 57.898 8.503 1 21 140 ALA A CA 1
ATOM 1096 C C . ALA A 1 140 ? 5.548 59.25 7.999 1 21 140 ALA A C 1
ATOM 1098 O O . ALA A 1 140 ? 4.952 59.338 6.923 1 21 140 ALA A O 1
ATOM 1099 N N . ASP A 1 141 ? 5.359 60.335 8.718 1 19.48 141 ASP A N 1
ATOM 1100 C CA . ASP A 1 141 ? 4.991 61.745 8.63 1 19.48 141 ASP A CA 1
ATOM 1101 C C . ASP A 1 141 ? 6.023 62.532 7.824 1 19.48 141 ASP A C 1
ATOM 1103 O O . ASP A 1 141 ? 7.099 62.856 8.331 1 19.48 141 ASP A O 1
ATOM 1107 N N . GLU A 1 142 ? 6.401 62.367 6.42 1 19.91 142 GLU A N 1
ATOM 1108 C CA . GLU A 1 142 ? 7.253 63.243 5.622 1 19.91 142 GLU A CA 1
ATOM 1109 C C . GLU A 1 142 ? 6.628 64.626 5.464 1 19.91 142 GLU A C 1
ATOM 1111 O O . GLU A 1 142 ? 5.495 64.752 4.994 1 19.91 142 GLU A O 1
ATOM 1116 N N . ASN A 1 143 ? 7.145 65.675 6.104 1 18.41 143 ASN A N 1
ATOM 1117 C CA . ASN A 1 143 ? 7.011 67.119 5.944 1 18.41 143 ASN A CA 1
ATOM 1118 C C . ASN A 1 143 ? 7.584 67.591 4.61 1 18.41 143 ASN A C 1
ATOM 1120 O O . ASN A 1 143 ? 8.796 67.539 4.398 1 18.41 143 ASN A O 1
ATOM 1124 N N . LEU A 1 144 ? 6.946 67.526 3.327 1 19.85 144 LEU A N 1
ATOM 1125 C CA . LEU A 1 144 ? 7.188 67.941 1.949 1 19.85 144 LEU A CA 1
ATOM 1126 C C . LEU A 1 144 ? 7.273 69.46 1.847 1 19.85 144 LEU A C 1
ATOM 1128 O O . LEU A 1 144 ? 6.25 70.137 1.723 1 19.85 144 LEU A O 1
ATOM 1132 N N . SER A 1 145 ? 8.24 70.171 2.323 1 18.25 145 SER A N 1
ATOM 1133 C CA . SER A 1 145 ? 8.143 71.593 2.01 1 18.25 145 SER A CA 1
ATOM 1134 C C . SER A 1 145 ? 8.384 71.85 0.526 1 18.25 145 SER A C 1
ATOM 1136 O O . SER A 1 145 ? 8.814 70.953 -0.203 1 18.25 145 SER A O 1
ATOM 1138 N N . HIS A 1 146 ? 9.316 72.853 -0.021 1 18.97 146 HIS A N 1
ATOM 1139 C CA . HIS A 1 146 ? 9.164 74.03 -0.868 1 18.97 146 HIS A CA 1
ATOM 1140 C C . HIS A 1 146 ? 9.461 73.702 -2.327 1 18.97 146 HIS A C 1
ATOM 1142 O O . HIS A 1 146 ? 10.037 72.653 -2.627 1 18.97 146 HIS A O 1
ATOM 1148 N N . PRO A 1 147 ? 10.195 74.614 -3.312 1 21.15 147 PRO A N 1
ATOM 1149 C CA . PRO A 1 147 ? 9.91 75.318 -4.565 1 21.15 147 PRO A CA 1
ATOM 1150 C C . PRO A 1 147 ? 10.427 74.571 -5.792 1 21.15 147 PRO A C 1
ATOM 1152 O O . PRO A 1 147 ? 9.694 74.398 -6.769 1 21.15 147 PRO A O 1
ATOM 1155 N N . SER A 1 148 ? 11.804 74.661 -6.187 1 19.7 148 SER A N 1
ATOM 1156 C CA . SER A 1 148 ? 12.34 75.171 -7.445 1 19.7 148 SER A CA 1
ATOM 1157 C C . SER A 1 148 ? 12.386 74.08 -8.509 1 19.7 148 SER A C 1
ATOM 1159 O O . SER A 1 148 ? 11.853 74.253 -9.607 1 19.7 148 SER A O 1
ATOM 1161 N N . SER A 1 149 ? 13.66 73.724 -9.225 1 21.89 149 SER A N 1
ATOM 1162 C CA . SER A 1 149 ? 14.216 73.511 -10.558 1 21.89 149 SER A CA 1
ATOM 1163 C C . SER A 1 149 ? 13.954 72.09 -11.046 1 21.89 149 SER A C 1
ATOM 1165 O O . SER A 1 149 ? 13.643 71.202 -10.249 1 21.89 149 SER A O 1
ATOM 1167 N N . GLY A 1 150 ? 14.604 71.453 -12.338 1 23.23 150 GLY A N 1
ATOM 1168 C CA . GLY A 1 150 ? 14.105 70.632 -13.43 1 23.23 150 GLY A CA 1
ATOM 1169 C C . GLY A 1 150 ? 13.917 69.177 -13.045 1 23.23 150 GLY A C 1
ATOM 1170 O O . GLY A 1 150 ? 14.054 68.285 -13.884 1 23.23 150 GLY A O 1
ATOM 1171 N N . GLU A 1 151 ? 13.475 68.77 -11.953 1 21.56 151 GLU A N 1
ATOM 1172 C CA . GLU A 1 151 ? 13.782 67.71 -10.997 1 21.56 151 GLU A CA 1
ATOM 1173 C C . GLU A 1 151 ? 13.154 66.385 -11.422 1 21.56 151 GLU A C 1
ATOM 1175 O O . GLU A 1 151 ? 11.928 66.259 -11.465 1 21.56 151 GLU A O 1
ATOM 1180 N N . ASN A 1 152 ? 13.934 65.552 -12.368 1 22.43 152 ASN A N 1
ATOM 1181 C CA . ASN A 1 152 ? 13.596 64.374 -13.159 1 22.43 152 ASN A CA 1
ATOM 1182 C C . ASN A 1 152 ? 12.946 63.291 -12.302 1 22.43 152 ASN A C 1
ATOM 1184 O O . ASN A 1 152 ? 13.493 62.9 -11.269 1 22.43 152 ASN A O 1
ATOM 1188 N N . ARG A 1 153 ? 11.617 62.97 -12.446 1 25.11 153 ARG A N 1
ATOM 1189 C CA . ARG A 1 153 ? 10.639 62.282 -11.61 1 25.11 153 ARG A CA 1
ATOM 1190 C C . ARG A 1 153 ? 10.917 60.783 -11.562 1 25.11 153 ARG A C 1
ATOM 1192 O O . ARG A 1 153 ? 10.82 60.096 -12.581 1 25.11 153 ARG A O 1
ATOM 1199 N N . PRO A 1 154 ? 11.936 60.375 -10.724 1 24.23 154 PRO A N 1
ATOM 1200 C CA . PRO A 1 154 ? 12.388 58.984 -10.657 1 24.23 154 PRO A CA 1
ATOM 1201 C C . PRO A 1 154 ? 11.237 57.997 -10.477 1 24.23 154 PRO A C 1
ATOM 1203 O O . PRO A 1 154 ? 10.221 58.333 -9.862 1 24.23 154 PRO A O 1
ATOM 1206 N N . LEU A 1 155 ? 11.115 57.05 -11.441 1 23.18 155 LEU A N 1
ATOM 1207 C CA . LEU A 1 155 ? 10.116 55.999 -11.601 1 23.18 155 LEU A CA 1
ATOM 1208 C C . LEU A 1 155 ? 9.918 55.235 -10.296 1 23.18 155 LEU A C 1
ATOM 1210 O O . LEU A 1 155 ? 10.876 54.699 -9.734 1 23.18 155 LEU A O 1
ATOM 1214 N N . ALA A 1 156 ? 8.954 55.566 -9.477 1 24.88 156 ALA A N 1
ATOM 1215 C CA . ALA A 1 156 ? 8.492 55.151 -8.155 1 24.88 156 ALA A CA 1
ATOM 1216 C C . ALA A 1 156 ? 8.219 53.65 -8.115 1 24.88 156 ALA A C 1
ATOM 1218 O O . ALA A 1 156 ? 7.451 53.131 -8.928 1 24.88 156 ALA A O 1
ATOM 1219 N N . ARG A 1 157 ? 9.207 52.836 -7.784 1 26.33 157 ARG A N 1
ATOM 1220 C CA . ARG A 1 157 ? 9.3 51.409 -7.491 1 26.33 157 ARG A CA 1
ATOM 1221 C C . ARG A 1 157 ? 8.154 50.959 -6.591 1 26.33 157 ARG A C 1
ATOM 1223 O O . ARG A 1 157 ? 8.113 51.307 -5.409 1 26.33 157 ARG A O 1
ATOM 1230 N N . ARG A 1 158 ? 6.989 50.76 -7.271 1 26.55 158 ARG A N 1
ATOM 1231 C CA . ARG A 1 158 ? 5.746 50.41 -6.591 1 26.55 158 ARG A CA 1
ATOM 1232 C C . ARG A 1 158 ? 5.9 49.114 -5.802 1 26.55 158 ARG A C 1
ATOM 1234 O O . ARG A 1 158 ? 6.073 48.042 -6.385 1 26.55 158 ARG A O 1
ATOM 1241 N N . SER A 1 159 ? 6.747 49.155 -4.807 1 24.24 159 SER A N 1
ATOM 1242 C CA . SER A 1 159 ? 6.862 48.109 -3.795 1 24.24 159 SER A CA 1
ATOM 1243 C C . SER A 1 159 ? 5.49 47.669 -3.295 1 24.24 159 SER A C 1
ATOM 1245 O O . SER A 1 159 ? 4.694 48.496 -2.843 1 24.24 159 SER A O 1
ATOM 1247 N N . SER A 1 160 ? 4.859 46.735 -3.976 1 24.78 160 SER A N 1
ATOM 1248 C CA . SER A 1 160 ? 3.481 46.294 -3.784 1 24.78 160 SER A CA 1
ATOM 1249 C C . SER A 1 160 ? 3.2 45.982 -2.318 1 24.78 160 SER A C 1
ATOM 1251 O O . SER A 1 160 ? 3.579 44.92 -1.82 1 24.78 160 SER A O 1
ATOM 1253 N N . THR A 1 161 ? 3.511 46.862 -1.399 1 24.57 161 THR A N 1
ATOM 1254 C CA . THR A 1 161 ? 3.16 46.908 0.016 1 24.57 161 THR A CA 1
ATOM 1255 C C . THR A 1 161 ? 1.659 46.709 0.208 1 24.57 161 THR A C 1
ATOM 1257 O O . THR A 1 161 ? 0.851 47.416 -0.397 1 24.57 161 THR A O 1
ATOM 1260 N N . TRP A 1 162 ? 1.225 45.392 0.43 1 26.35 162 TRP A N 1
ATOM 1261 C CA . TRP A 1 162 ? -0.189 45.158 0.705 1 26.35 162 TRP A CA 1
ATOM 1262 C C . TRP A 1 162 ? -0.729 46.187 1.694 1 26.35 162 TRP A C 1
ATOM 1264 O O . TRP A 1 162 ? -0.197 46.335 2.796 1 26.35 162 TRP A O 1
ATOM 1274 N N . VAL A 1 163 ? -0.944 47.293 1.363 1 26.45 163 VAL A N 1
ATOM 1275 C CA . VAL A 1 163 ? -1.577 48.403 2.066 1 26.45 163 VAL A CA 1
ATOM 1276 C C . VAL A 1 163 ? -2.937 47.965 2.606 1 26.45 163 VAL A C 1
ATOM 1278 O O . VAL A 1 163 ? -3.801 47.524 1.844 1 26.45 163 VAL A O 1
ATOM 1281 N N . VAL A 1 164 ? -2.964 47.17 3.876 1 30.66 164 VAL A N 1
ATOM 1282 C CA . VAL A 1 164 ? -4.277 47.14 4.512 1 30.66 164 VAL A CA 1
ATOM 1283 C C . VAL A 1 164 ? -5.002 48.46 4.262 1 30.66 164 VAL A C 1
ATOM 1285 O O . VAL A 1 164 ? -4.529 49.523 4.67 1 30.66 164 VAL A O 1
ATOM 1288 N N . PRO A 1 165 ? -5.592 48.548 3.19 1 30.4 165 PRO A N 1
ATOM 1289 C CA . PRO A 1 165 ? -6.127 49.885 2.919 1 30.4 165 PRO A CA 1
ATOM 1290 C C . PRO A 1 165 ? -6.773 50.522 4.147 1 30.4 165 PRO A C 1
ATOM 1292 O O . PRO A 1 165 ? -7.187 49.814 5.069 1 30.4 165 PRO A O 1
ATOM 1295 N N . GLN A 1 166 ? -6.494 51.683 4.505 1 30.66 166 GLN A N 1
ATOM 1296 C CA . GLN A 1 166 ? -7.105 52.616 5.446 1 30.66 166 GLN A CA 1
ATOM 1297 C C . GLN A 1 166 ? -8.606 52.368 5.569 1 30.66 166 GLN A C 1
ATOM 1299 O O . GLN A 1 166 ? -9.33 52.402 4.572 1 30.66 166 GLN A O 1
ATOM 1304 N N . ALA A 1 167 ? -9.049 51.451 6.422 1 36.93 167 ALA A N 1
ATOM 1305 C CA . ALA A 1 167 ? -10.435 51.301 6.857 1 36.93 167 ALA A CA 1
ATOM 1306 C C . ALA A 1 167 ? -11.251 52.548 6.529 1 36.93 167 ALA A C 1
ATOM 1308 O O . ALA A 1 167 ? -12.482 52.494 6.467 1 36.93 167 ALA A O 1
ATOM 1309 N N . ASP A 1 168 ? -10.565 53.669 6.574 1 38.4 168 ASP A N 1
ATOM 1310 C CA . ASP A 1 168 ? -11.17 54.988 6.737 1 38.4 168 ASP A CA 1
ATOM 1311 C C . ASP A 1 168 ? -11.672 55.53 5.401 1 38.4 168 ASP A C 1
ATOM 1313 O O . ASP A 1 168 ? -12.027 56.706 5.296 1 38.4 168 ASP A O 1
ATOM 1317 N N . ARG A 1 169 ? -11.325 54.73 4.357 1 45.79 169 ARG A N 1
ATOM 1318 C CA . ARG A 1 169 ? -11.707 55.572 3.229 1 45.79 169 ARG A CA 1
ATOM 1319 C C . ARG A 1 169 ? -13.221 55.746 3.163 1 45.79 169 ARG A C 1
ATOM 1321 O O . ARG A 1 169 ? -13.713 56.767 2.677 1 45.79 169 ARG A O 1
ATOM 1328 N N . PHE A 1 170 ? -13.964 54.515 3.621 1 48.96 170 PHE A N 1
ATOM 1329 C CA . PHE A 1 170 ? -15.413 54.67 3.577 1 48.96 170 PHE A CA 1
ATOM 1330 C C . PHE A 1 170 ? -16.036 54.321 4.923 1 48.96 170 PHE A C 1
ATOM 1332 O O . PHE A 1 170 ? -16.706 53.294 5.055 1 48.96 170 PHE A O 1
ATOM 1339 N N . PRO A 1 171 ? -15.576 54.768 6.072 1 52.84 171 PRO A N 1
ATOM 1340 C CA . PRO A 1 171 ? -16.006 54.368 7.414 1 52.84 171 PRO A CA 1
ATOM 1341 C C . PRO A 1 171 ? -17.518 54.183 7.519 1 52.84 171 PRO A C 1
ATOM 1343 O O . PRO A 1 171 ? -17.987 53.296 8.237 1 52.84 171 PRO A O 1
ATOM 1346 N N . ASN A 1 172 ? -18.398 55.134 6.869 1 59.01 172 ASN A N 1
ATOM 1347 C CA . ASN A 1 172 ? -19.819 55.213 7.189 1 59.01 172 ASN A CA 1
ATOM 1348 C C . ASN A 1 172 ? -20.68 54.646 6.064 1 59.01 172 ASN A C 1
ATOM 1350 O O . ASN A 1 172 ? -21.885 54.9 6.01 1 59.01 172 ASN A O 1
ATOM 1354 N N . MET A 1 173 ? -20.061 53.763 5.091 1 69.49 173 MET A N 1
ATOM 1355 C CA . MET A 1 173 ? -20.917 53.314 3.996 1 69.49 173 MET A CA 1
ATOM 1356 C C . MET A 1 173 ? -21.179 51.814 4.09 1 69.49 173 MET A C 1
ATOM 1358 O O . MET A 1 173 ? -20.321 51.057 4.547 1 69.49 173 MET A O 1
ATOM 1362 N N . SER A 1 174 ? -22.391 51.399 3.823 1 76.59 174 SER A N 1
ATOM 1363 C CA . SER A 1 174 ? -22.787 49.996 3.771 1 76.59 174 SER A CA 1
ATOM 1364 C C . SER A 1 174 ? -22.181 49.295 2.559 1 76.59 174 SER A C 1
ATOM 1366 O O . SER A 1 174 ? -21.752 49.95 1.607 1 76.59 174 SER A O 1
ATOM 1368 N N . VAL A 1 175 ? -21.909 47.977 2.551 1 82.24 175 VAL A N 1
ATOM 1369 C CA . VAL A 1 175 ? -21.334 47.169 1.48 1 82.24 175 VAL A CA 1
ATOM 1370 C C . VAL A 1 175 ? -22.099 47.413 0.181 1 82.24 175 VAL A C 1
ATOM 1372 O O . VAL A 1 175 ? -21.497 47.523 -0.89 1 82.24 175 VAL A O 1
ATOM 1375 N N . SER A 1 176 ? -23.382 47.518 0.43 1 78.87 176 SER A N 1
ATOM 1376 C CA . SER A 1 176 ? -24.206 47.734 -0.754 1 78.87 176 SER A CA 1
ATOM 1377 C C . SER A 1 176 ? -23.878 49.066 -1.421 1 78.87 176 SER A C 1
ATOM 1379 O O . SER A 1 176 ? -23.852 49.162 -2.649 1 78.87 176 SER A O 1
ATOM 1381 N N . GLU A 1 177 ? -23.573 49.947 -0.548 1 77.91 177 GLU A N 1
ATOM 1382 C CA . GLU A 1 177 ? -23.238 51.271 -1.063 1 77.91 177 GLU A CA 1
ATOM 1383 C C . GLU A 1 177 ? -21.874 51.269 -1.746 1 77.91 177 GLU A C 1
ATOM 1385 O O . GLU A 1 177 ? -21.7 51.886 -2.799 1 77.91 177 GLU A O 1
ATOM 1390 N N . ILE A 1 178 ? -21.24 50.296 -0.85 1 78.42 178 ILE A N 1
ATOM 1391 C CA . ILE A 1 178 ? -19.885 50.268 -1.391 1 78.42 178 ILE A CA 1
ATOM 1392 C C . ILE A 1 178 ? -19.883 49.558 -2.742 1 78.42 178 ILE A C 1
ATOM 1394 O O . ILE A 1 178 ? -19.255 50.026 -3.695 1 78.42 178 ILE A O 1
ATOM 1398 N N . VAL A 1 179 ? -20.72 48.592 -2.788 1 79.69 179 VAL A N 1
ATOM 1399 C CA . VAL A 1 179 ? -20.767 47.752 -3.98 1 79.69 179 VAL A CA 1
ATOM 1400 C C . VAL A 1 179 ? -21.455 48.505 -5.117 1 79.69 179 VAL A C 1
ATOM 1402 O O . VAL A 1 179 ? -21.025 48.428 -6.27 1 79.69 179 VAL A O 1
ATOM 1405 N N . SER A 1 180 ? -22.32 49.426 -4.889 1 75.53 180 SER A N 1
ATOM 1406 C CA . SER A 1 180 ? -23.033 50.18 -5.915 1 75.53 180 SER A CA 1
ATOM 1407 C C . SER A 1 180 ? -22.169 51.304 -6.476 1 75.53 180 SER A C 1
ATOM 1409 O O . SER A 1 180 ? -22.327 51.697 -7.633 1 75.53 180 SER A O 1
ATOM 1411 N N . GLN A 1 181 ? -21.112 51.748 -5.881 1 76.13 181 GLN A N 1
ATOM 1412 C CA . GLN A 1 181 ? -20.282 52.87 -6.307 1 76.13 181 GLN A CA 1
ATOM 1413 C C . GLN A 1 181 ? -19.072 52.388 -7.102 1 76.13 181 GLN A C 1
ATOM 1415 O O . GLN A 1 181 ? -18.691 53.006 -8.098 1 76.13 181 GLN A O 1
ATOM 1420 N N . LEU A 1 182 ? -18.534 51.355 -6.656 1 77.2 182 LEU A N 1
ATOM 1421 C CA . LEU A 1 182 ? -17.241 50.963 -7.204 1 77.2 182 LEU A CA 1
ATOM 1422 C C . LEU A 1 182 ? -17.417 50.056 -8.417 1 77.2 182 LEU A C 1
ATOM 1424 O O . LEU A 1 182 ? -16.542 49.995 -9.284 1 77.2 182 LEU A O 1
ATOM 1428 N N . PHE A 1 183 ? -18.558 49.416 -8.538 1 83.73 183 PHE A N 1
ATOM 1429 C CA . PHE A 1 183 ? -18.67 48.374 -9.552 1 83.73 183 PHE A CA 1
ATOM 1430 C C . PHE A 1 183 ? -19.921 48.574 -10.399 1 83.73 183 PHE A C 1
ATOM 1432 O O . PHE A 1 183 ? -20.933 49.083 -9.911 1 83.73 183 PHE A O 1
ATOM 1439 N N . ASP A 1 184 ? -19.803 48.208 -11.651 1 81.38 184 ASP A N 1
ATOM 1440 C CA . ASP A 1 184 ? -20.959 48.297 -12.538 1 81.38 184 ASP A CA 1
ATOM 1441 C C . ASP A 1 184 ? -21.907 47.119 -12.325 1 81.38 184 ASP A C 1
ATOM 1443 O O . ASP A 1 184 ? -21.641 46.244 -11.497 1 81.38 184 ASP A O 1
ATOM 1447 N N . GLU A 1 185 ? -22.981 47.018 -12.999 1 78.55 185 GLU A N 1
ATOM 1448 C CA . GLU A 1 185 ? -24.047 46.04 -12.803 1 78.55 185 GLU A CA 1
ATOM 1449 C C . GLU A 1 185 ? -23.548 44.621 -13.061 1 78.55 185 GLU A C 1
ATOM 1451 O O . GLU A 1 185 ? -23.921 43.688 -12.347 1 78.55 185 GLU A O 1
ATOM 1456 N N . GLU A 1 186 ? -22.628 44.5 -13.99 1 81.26 186 GLU A N 1
ATOM 1457 C CA . GLU A 1 186 ? -22.127 43.167 -14.313 1 81.26 186 GLU A CA 1
ATOM 1458 C C . GLU A 1 186 ? -21.075 42.714 -13.305 1 81.26 186 GLU A C 1
ATOM 1460 O O . GLU A 1 186 ? -21.001 41.531 -12.967 1 81.26 186 GLU A O 1
ATOM 1465 N N . GLU A 1 187 ? -20.413 43.621 -12.801 1 84.06 187 GLU A N 1
ATOM 1466 C CA . GLU A 1 187 ? -19.392 43.293 -11.81 1 84.06 187 GLU A CA 1
ATOM 1467 C C . GLU A 1 187 ? -20.02 42.976 -10.455 1 84.06 187 GLU A C 1
ATOM 1469 O O . GLU A 1 187 ? -19.448 42.227 -9.66 1 84.06 187 GLU A O 1
ATOM 1474 N N . GLN A 1 188 ? -21.221 43.488 -10.292 1 86.44 188 GLN A N 1
ATOM 1475 C CA . GLN A 1 188 ? -21.921 43.275 -9.029 1 86.44 188 GLN A CA 1
ATOM 1476 C C . GLN A 1 188 ? -22.467 41.853 -8.936 1 86.44 188 GLN A C 1
ATOM 1478 O O . GLN A 1 188 ? -22.829 41.391 -7.852 1 86.44 188 GLN A O 1
ATOM 1483 N N . LYS A 1 189 ? -22.41 41.178 -9.991 1 85.96 189 LYS A N 1
ATOM 1484 C CA . LYS A 1 189 ? -22.934 39.816 -10.03 1 85.96 189 LYS A CA 1
ATOM 1485 C C . LYS A 1 189 ? -22.089 38.877 -9.175 1 85.96 189 LYS A C 1
ATOM 1487 O O . LYS A 1 189 ? -22.577 37.845 -8.708 1 85.96 189 LYS A O 1
ATOM 1492 N N . PHE A 1 190 ? -20.882 39.211 -8.92 1 89 190 PHE A N 1
ATOM 1493 C CA . PHE A 1 190 ? -20.059 38.422 -8.011 1 89 190 PHE A CA 1
ATOM 1494 C C . PHE A 1 190 ? -20.624 38.463 -6.596 1 89 190 PHE A C 1
ATOM 1496 O O . PHE A 1 190 ? -20.728 37.429 -5.933 1 89 190 PHE A O 1
ATOM 1503 N N . PHE A 1 191 ? -21.017 39.652 -6.254 1 87.78 191 PHE A N 1
ATOM 1504 C CA . PHE A 1 191 ? -21.523 39.817 -4.896 1 87.78 191 PHE A CA 1
ATOM 1505 C C . PHE A 1 191 ? -22.915 39.212 -4.76 1 87.78 191 PHE A C 1
ATOM 1507 O O . PHE A 1 191 ? -23.266 38.679 -3.705 1 87.78 191 PHE A O 1
ATOM 1514 N N . LEU A 1 192 ? -23.62 39.178 -5.828 1 86.69 192 LEU A N 1
ATOM 1515 C CA . LEU A 1 192 ? -24.915 38.507 -5.824 1 86.69 192 LEU A CA 1
ATOM 1516 C C . LEU A 1 192 ? -24.744 36.997 -5.697 1 86.69 192 LEU A C 1
ATOM 1518 O O . LEU A 1 192 ? -25.499 36.341 -4.975 1 86.69 192 LEU A O 1
ATOM 1522 N N . ALA A 1 193 ? -23.781 36.49 -6.373 1 89.78 193 ALA A N 1
ATOM 1523 C CA . ALA A 1 193 ? -23.485 35.062 -6.288 1 89.78 193 ALA A CA 1
ATOM 1524 C C . ALA A 1 193 ? -23.025 34.679 -4.884 1 89.78 193 ALA A C 1
ATOM 1526 O O . ALA A 1 193 ? -23.4 33.624 -4.368 1 89.78 193 ALA A O 1
ATOM 1527 N N . LEU A 1 194 ? -22.265 35.525 -4.31 1 89.99 194 LEU A N 1
ATOM 1528 C CA . LEU A 1 194 ? -21.768 35.281 -2.961 1 89.99 194 LEU A CA 1
ATOM 1529 C C . LEU A 1 194 ? -22.91 35.297 -1.95 1 89.99 194 LEU A C 1
ATOM 1531 O O . LEU A 1 194 ? -22.946 34.471 -1.034 1 89.99 194 LEU A O 1
ATOM 1535 N N . ASP A 1 195 ? -23.825 36.162 -2.161 1 88.43 195 ASP A N 1
ATOM 1536 C CA . ASP A 1 195 ? -24.976 36.238 -1.266 1 88.43 195 ASP A CA 1
ATOM 1537 C C . ASP A 1 195 ? -25.851 34.992 -1.388 1 88.43 195 ASP A C 1
ATOM 1539 O O . ASP A 1 195 ? -26.338 34.469 -0.384 1 88.43 195 ASP A O 1
ATOM 1543 N N . ASN A 1 196 ? -26.002 34.502 -2.522 1 89.43 196 ASN A N 1
ATOM 1544 C CA . ASN A 1 196 ? -26.777 33.284 -2.732 1 89.43 196 ASN A CA 1
ATOM 1545 C C . ASN A 1 196 ? -26.103 32.074 -2.091 1 89.43 196 ASN A C 1
ATOM 1547 O O . ASN A 1 196 ? -26.775 31.215 -1.517 1 89.43 196 ASN A O 1
ATOM 1551 N N . GLU A 1 197 ? -24.819 32.06 -2.284 1 90.56 197 GLU A N 1
ATOM 1552 C CA . GLU A 1 197 ? -24.071 30.969 -1.666 1 90.56 197 GLU A CA 1
ATOM 1553 C C . GLU A 1 197 ? -24.168 31.028 -0.144 1 90.56 197 GLU A C 1
ATOM 1555 O O . GLU A 1 197 ? -24.315 29.996 0.514 1 90.56 197 GLU A O 1
ATOM 1560 N N . ALA A 1 198 ? -24.067 32.189 0.365 1 89.96 198 ALA A N 1
ATOM 1561 C CA . ALA A 1 198 ? -24.151 32.36 1.813 1 89.96 198 ALA A CA 1
ATOM 1562 C C . ALA A 1 198 ? -25.518 31.933 2.338 1 89.96 198 ALA A C 1
ATOM 1564 O O . ALA A 1 198 ? -25.613 31.266 3.371 1 89.96 198 ALA A O 1
ATOM 1565 N N . GLU A 1 199 ? -26.555 32.191 1.563 1 88.56 199 GLU A N 1
ATOM 1566 C CA . GLU A 1 199 ? -27.907 31.825 1.976 1 88.56 199 GLU A CA 1
ATOM 1567 C C . GLU A 1 199 ? -28.113 30.315 1.915 1 88.56 199 GLU A C 1
ATOM 1569 O O . GLU A 1 199 ? -28.706 29.727 2.822 1 88.56 199 GLU A O 1
ATOM 1574 N N . ARG A 1 200 ? -27.665 29.79 0.938 1 90.12 200 ARG A N 1
ATOM 1575 C CA . ARG A 1 200 ? -27.808 28.348 0.759 1 90.12 200 ARG A CA 1
ATOM 1576 C C . ARG A 1 200 ? -27.058 27.585 1.845 1 90.12 200 ARG A C 1
ATOM 1578 O O . ARG A 1 200 ? -27.587 26.63 2.418 1 90.12 200 ARG A O 1
ATOM 1585 N N . ILE A 1 201 ? -25.858 27.991 2.107 1 91.61 201 ILE A N 1
ATOM 1586 C CA . ILE A 1 201 ? -25.019 27.344 3.11 1 91.61 201 ILE A CA 1
ATOM 1587 C C . ILE A 1 201 ? -25.631 27.535 4.496 1 91.61 201 ILE A C 1
ATOM 1589 O O . ILE A 1 201 ? -25.652 26.605 5.306 1 91.61 201 ILE A O 1
ATOM 1593 N N . LEU A 1 202 ? -26.153 28.702 4.711 1 90.15 202 LEU A N 1
ATOM 1594 C CA . LEU A 1 202 ? -26.761 28.998 6.004 1 90.15 202 LEU A CA 1
ATOM 1595 C C . LEU A 1 202 ? -28.018 28.161 6.218 1 90.15 202 LEU A C 1
ATOM 1597 O O . LEU A 1 202 ? -28.241 27.636 7.311 1 90.15 202 LEU A O 1
ATOM 1601 N N . GLU A 1 203 ? -28.782 27.991 5.207 1 89.37 203 GLU A N 1
ATOM 1602 C CA . GLU A 1 203 ? -29.996 27.186 5.309 1 89.37 203 GLU A CA 1
ATOM 1603 C C . GLU A 1 203 ? -29.666 25.728 5.617 1 89.37 203 GLU A C 1
ATOM 1605 O O . GLU A 1 203 ? -30.313 25.105 6.461 1 89.37 203 GLU A O 1
ATOM 1610 N N . PHE A 1 204 ? -28.751 25.287 4.971 1 90.14 204 PHE A N 1
ATOM 1611 C CA . PHE A 1 204 ? -28.332 23.907 5.183 1 90.14 204 PHE A CA 1
ATOM 1612 C C . PHE A 1 204 ? -27.787 23.718 6.594 1 90.14 204 PHE A C 1
ATOM 1614 O O . PHE A 1 204 ? -28.135 22.751 7.275 1 90.14 204 PHE A O 1
ATOM 1621 N N . TYR A 1 205 ? -26.967 24.658 6.971 1 91.4 205 TYR A N 1
ATOM 1622 C CA . TYR A 1 205 ? -26.337 24.553 8.282 1 91.4 205 TYR A CA 1
ATOM 1623 C C . TYR A 1 205 ? -27.377 24.62 9.394 1 91.4 205 TYR A C 1
ATOM 1625 O O . TYR A 1 205 ? -27.32 23.847 10.353 1 91.4 205 TYR A O 1
ATOM 1633 N N . LEU A 1 206 ? -28.309 25.491 9.238 1 89.23 206 LEU A N 1
ATOM 1634 C CA . LEU A 1 206 ? -29.328 25.658 10.267 1 89.23 206 LEU A CA 1
ATOM 1635 C C . LEU A 1 206 ? -30.202 24.413 10.375 1 89.23 206 LEU A C 1
ATOM 1637 O O . LEU A 1 206 ? -30.566 23.998 11.478 1 89.23 206 LEU A O 1
ATOM 1641 N N . GLU A 1 207 ? -30.456 23.887 9.264 1 88.32 207 GLU A N 1
ATOM 1642 C CA . GLU A 1 207 ? -31.247 22.66 9.265 1 88.32 207 GLU A CA 1
ATOM 1643 C C . GLU A 1 207 ? -30.49 21.516 9.933 1 88.32 207 GLU A C 1
ATOM 1645 O O . GLU A 1 207 ? -31.066 20.756 10.715 1 88.32 207 GLU A O 1
ATOM 1650 N N . ARG A 1 208 ? -29.29 21.421 9.631 1 88.99 208 ARG A N 1
ATOM 1651 C CA . ARG A 1 208 ? -28.476 20.347 10.19 1 88.99 208 ARG A CA 1
ATOM 1652 C C . ARG A 1 208 ? -28.215 20.573 11.676 1 88.99 208 ARG A C 1
ATOM 1654 O O . ARG A 1 208 ? -28.135 19.617 12.45 1 88.99 208 ARG A O 1
ATOM 1661 N N . GLU A 1 209 ? -27.979 21.819 12.025 1 89.08 209 GLU A N 1
ATOM 1662 C CA . GLU A 1 209 ? -27.773 22.141 13.434 1 89.08 209 GLU A CA 1
ATOM 1663 C C . GLU A 1 209 ? -29.016 21.825 14.26 1 89.08 209 GLU A C 1
ATOM 1665 O O . GLU A 1 209 ? -28.913 21.304 15.372 1 89.08 209 GLU A O 1
ATOM 1670 N N . HIS A 1 210 ? -30.162 22.061 13.689 1 85.06 210 HIS A N 1
ATOM 1671 C CA . HIS A 1 210 ? -31.41 21.746 14.374 1 85.06 210 HIS A CA 1
ATOM 1672 C C . HIS A 1 210 ? -31.577 20.241 14.552 1 85.06 210 HIS A C 1
ATOM 1674 O O . HIS A 1 210 ? -31.975 19.779 15.623 1 85.06 210 HIS A O 1
ATOM 1680 N N . GLU A 1 211 ? -31.28 19.6 13.552 1 85.93 211 GLU A N 1
ATOM 1681 C CA . GLU A 1 211 ? -31.354 18.144 13.622 1 85.93 211 GLU A CA 1
ATOM 1682 C C . GLU A 1 211 ? -30.376 17.59 14.653 1 85.93 211 GLU A C 1
ATOM 1684 O O . GLU A 1 211 ? -30.7 16.648 15.38 1 85.93 211 GLU A O 1
ATOM 1689 N N . ALA A 1 212 ? -29.241 18.14 14.643 1 87.63 212 ALA A N 1
ATOM 1690 C CA . ALA A 1 212 ? -28.22 17.706 15.593 1 87.63 212 ALA A CA 1
ATOM 1691 C C . ALA A 1 212 ? -28.649 17.992 17.029 1 87.63 212 ALA A C 1
ATOM 1693 O O . ALA A 1 212 ? -28.398 17.188 17.93 1 87.63 212 ALA A O 1
ATOM 1694 N N . THR A 1 213 ? -29.274 19.1 17.214 1 84.58 213 THR A N 1
ATOM 1695 C CA . THR A 1 213 ? -29.748 19.461 18.545 1 84.58 213 THR A CA 1
ATOM 1696 C C . THR A 1 213 ? -30.853 18.513 19.002 1 84.58 213 THR A C 1
ATOM 1698 O O . THR A 1 213 ? -30.898 18.121 20.17 1 84.58 213 THR A O 1
ATOM 1701 N N . GLU A 1 214 ? -31.649 18.141 18.069 1 82.24 214 GLU A N 1
ATOM 1702 C CA . GLU A 1 214 ? -32.709 17.188 18.382 1 82.24 214 GLU A CA 1
ATOM 1703 C C . GLU A 1 214 ? -32.134 15.817 18.727 1 82.24 214 GLU A C 1
ATOM 1705 O O . GLU A 1 214 ? -32.574 15.176 19.684 1 82.24 214 GLU A O 1
ATOM 1710 N N . ARG A 1 215 ? -31.287 15.43 17.999 1 84.69 215 ARG A N 1
ATOM 1711 C CA . ARG A 1 215 ? -30.652 14.138 18.243 1 84.69 215 ARG A CA 1
ATOM 1712 C C . ARG A 1 215 ? -29.91 14.135 19.575 1 84.69 215 ARG A C 1
ATOM 1714 O O . ARG A 1 215 ? -29.947 13.146 20.31 1 84.69 215 ARG A O 1
ATOM 1721 N N . PHE A 1 216 ? -29.243 15.243 19.779 1 86.48 216 PHE A N 1
ATOM 1722 C CA . PHE A 1 216 ? -28.495 15.377 21.024 1 86.48 216 PHE A CA 1
ATOM 1723 C C . PHE A 1 216 ? -29.431 15.34 22.225 1 86.48 216 PHE A C 1
ATOM 1725 O O . PHE A 1 216 ? -29.153 14.66 23.215 1 86.48 216 PHE A O 1
ATOM 1732 N N . SER A 1 217 ? -30.533 15.976 22.101 1 81.61 217 SER A N 1
ATOM 1733 C CA . SER A 1 217 ? -31.516 15.997 23.179 1 81.61 217 SER A CA 1
ATOM 1734 C C . SER A 1 217 ? -32.107 14.611 23.415 1 81.61 217 SER A C 1
ATOM 1736 O O . SER A 1 217 ? -32.292 14.197 24.562 1 81.61 217 SER A O 1
ATOM 1738 N N . THR A 1 218 ? -32.317 13.966 22.339 1 83.51 218 THR A N 1
ATOM 1739 C CA . THR A 1 218 ? -32.853 12.614 22.448 1 83.51 218 THR A CA 1
ATOM 1740 C C . THR A 1 218 ? -31.833 11.678 23.09 1 83.51 218 THR A C 1
ATOM 1742 O O . THR A 1 218 ? -32.193 10.818 23.896 1 83.51 218 THR A O 1
ATOM 1745 N N . LEU A 1 219 ? -30.662 11.87 22.723 1 87.24 219 LEU A N 1
ATOM 1746 C CA . LEU A 1 219 ? -29.595 11.036 23.265 1 87.24 219 LEU A CA 1
ATOM 1747 C C . LEU A 1 219 ? -29.432 11.268 24.763 1 87.24 219 LEU A C 1
ATOM 1749 O O . LEU A 1 219 ? -29.243 10.317 25.526 1 87.24 219 LEU A O 1
ATOM 1753 N N . VAL A 1 220 ? -29.468 12.441 25.203 1 82.15 220 VAL A N 1
ATOM 1754 C CA . VAL A 1 220 ? -29.326 12.781 26.615 1 82.15 220 VAL A CA 1
ATOM 1755 C C . VAL A 1 220 ? -30.48 12.177 27.411 1 82.15 220 VAL A C 1
ATOM 1757 O O . VAL A 1 220 ? -30.278 11.653 28.509 1 82.15 220 VAL A O 1
ATOM 1760 N N . GLU A 1 221 ? -31.623 12.112 26.79 1 81.2 221 GLU A N 1
ATOM 1761 C CA . GLU A 1 221 ? -32.778 11.489 27.429 1 81.2 221 GLU A CA 1
ATOM 1762 C C . GLU A 1 221 ? -32.575 9.985 27.591 1 81.2 221 GLU A C 1
ATOM 1764 O O . GLU A 1 221 ? -32.935 9.412 28.621 1 81.2 221 GLU A O 1
ATOM 1769 N N . GLN A 1 222 ? -32.012 9.524 26.558 1 85.5 222 GLN A N 1
ATOM 1770 C CA . GLN A 1 222 ? -31.742 8.091 26.594 1 85.5 222 GLN A CA 1
ATOM 1771 C C . GLN A 1 222 ? -30.701 7.754 27.658 1 85.5 222 GLN A C 1
ATOM 1773 O O . GLN A 1 222 ? -30.794 6.716 28.317 1 85.5 222 GLN 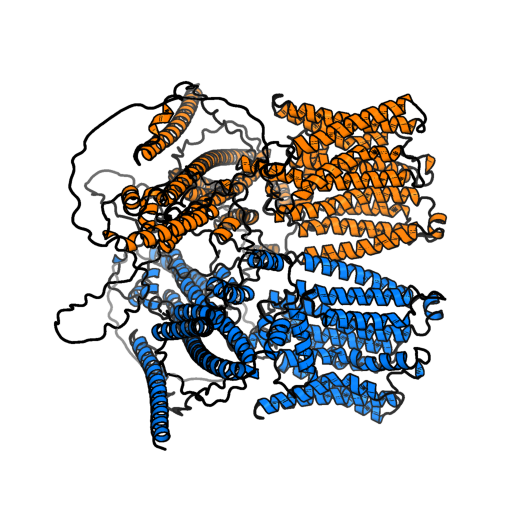A O 1
ATOM 1778 N N . LEU A 1 223 ? -29.807 8.557 27.84 1 85.82 223 LEU A N 1
ATOM 1779 C CA . LEU A 1 223 ? -28.745 8.318 28.811 1 85.82 223 LEU A CA 1
ATOM 1780 C C . LEU A 1 223 ? -29.267 8.473 30.236 1 85.82 223 LEU A C 1
ATOM 1782 O O . LEU A 1 223 ? -28.843 7.747 31.138 1 85.82 223 LEU A O 1
ATOM 1786 N N . ILE A 1 224 ? -30.18 9.307 30.453 1 79.96 224 ILE A N 1
ATOM 1787 C CA . ILE A 1 224 ? -30.826 9.457 31.753 1 79.96 224 ILE A CA 1
ATOM 1788 C C . ILE A 1 224 ? -31.628 8.2 32.079 1 79.96 224 ILE A C 1
ATOM 1790 O O . ILE A 1 224 ? -31.584 7.703 33.207 1 79.96 224 ILE A O 1
ATOM 1794 N N . GLU A 1 225 ? -32.223 7.713 30.988 1 81.36 225 GLU A N 1
ATOM 1795 C CA . GLU A 1 225 ? -32.972 6.473 31.166 1 81.36 225 GLU A CA 1
ATOM 1796 C C . GLU A 1 225 ? -32.038 5.302 31.458 1 81.36 225 GLU A C 1
ATOM 1798 O O . GLU A 1 225 ? -32.385 4.4 32.224 1 81.36 225 GLU A O 1
ATOM 1803 N N . LEU A 1 226 ? -30.972 5.35 30.839 1 85.3 226 LEU A N 1
ATOM 1804 C CA . LEU A 1 226 ? -29.98 4.307 31.076 1 85.3 226 LEU A CA 1
ATOM 1805 C C . LEU A 1 226 ? -29.515 4.319 32.528 1 85.3 226 LEU A C 1
ATOM 1807 O O . LEU A 1 226 ? -29.276 3.262 33.116 1 85.3 226 LEU A O 1
ATOM 1811 N N . THR A 1 227 ? -29.328 5.454 33.08 1 80.26 227 THR A N 1
ATOM 1812 C CA . THR A 1 227 ? -28.905 5.578 34.471 1 80.26 227 THR A CA 1
ATOM 1813 C C . THR A 1 227 ? -29.966 5.013 35.411 1 80.26 227 THR A C 1
ATOM 1815 O O . THR A 1 227 ? -29.637 4.371 36.411 1 80.26 227 THR A O 1
ATOM 1818 N N . GLU A 1 228 ? -31.195 5.177 35.045 1 77.13 228 GLU A N 1
ATOM 1819 C CA . GLU A 1 228 ? -32.282 4.595 35.827 1 77.13 228 GLU A CA 1
ATOM 1820 C C . GLU A 1 228 ? -32.321 3.077 35.675 1 77.13 228 GLU A C 1
ATOM 1822 O O . GLU A 1 228 ? -32.55 2.356 36.648 1 77.13 228 GLU A O 1
ATOM 1827 N N . HIS A 1 229 ? -32.098 2.693 34.458 1 80.95 229 HIS A N 1
ATOM 1828 C CA . HIS A 1 229 ? -32.031 1.263 34.18 1 80.95 229 HIS A CA 1
ATOM 1829 C C . HIS A 1 229 ? -30.891 0.605 34.951 1 80.95 229 HIS A C 1
ATOM 1831 O O . HIS A 1 229 ? -31.03 -0.523 35.43 1 80.95 229 HIS A O 1
ATOM 1837 N N . ARG A 1 230 ? -29.876 1.258 35.074 1 79.49 230 ARG A N 1
ATOM 1838 C CA . ARG A 1 230 ? -28.721 0.762 35.816 1 79.49 230 ARG A CA 1
ATOM 1839 C C . ARG A 1 230 ? -29.045 0.613 37.298 1 79.49 230 ARG A C 1
ATOM 1841 O O . ARG A 1 230 ? -28.65 -0.369 37.93 1 79.49 230 ARG A O 1
ATOM 1848 N N . ARG A 1 231 ? -29.703 1.526 37.858 1 73.97 231 ARG A N 1
ATOM 1849 C CA . ARG A 1 231 ? -30.096 1.477 39.262 1 73.97 231 ARG A CA 1
ATOM 1850 C C . ARG A 1 231 ? -31.003 0.282 39.536 1 73.97 231 ARG A C 1
ATOM 1852 O O . ARG A 1 231 ? -30.84 -0.41 40.543 1 73.97 231 ARG A O 1
ATOM 1859 N N . GLU A 1 232 ? -31.793 0.073 38.557 1 73.94 232 GLU A N 1
ATOM 1860 C CA . GLU A 1 232 ? -32.681 -1.077 38.696 1 73.94 232 GLU A CA 1
ATOM 1861 C C . GLU A 1 232 ? -31.911 -2.388 38.555 1 73.94 232 GLU A C 1
ATOM 1863 O O . GLU A 1 232 ? -32.175 -3.35 39.28 1 73.94 232 GLU A O 1
ATOM 1868 N N . PHE A 1 233 ? -31.083 -2.348 37.645 1 76.33 233 PHE A N 1
ATOM 1869 C CA . PHE A 1 233 ? -30.253 -3.523 37.405 1 76.33 233 PHE A CA 1
ATOM 1870 C C . PHE A 1 233 ? -29.419 -3.856 38.636 1 76.33 233 PHE A C 1
ATOM 1872 O O . PHE A 1 233 ? -29.35 -5.016 39.051 1 76.33 233 PHE A O 1
ATOM 1879 N N . LYS A 1 234 ? -28.909 -2.868 39.257 1 68.73 234 LYS A N 1
ATOM 1880 C CA . LYS A 1 234 ? -28.097 -3.067 40.454 1 68.73 234 LYS A CA 1
ATOM 1881 C C . LYS A 1 234 ? -28.962 -3.475 41.643 1 68.73 234 LYS A C 1
ATOM 1883 O O . LYS A 1 234 ? -28.554 -4.303 42.46 1 68.73 234 LYS A O 1
ATOM 1888 N N . ALA A 1 235 ? -30.123 -2.903 41.795 1 64.92 235 ALA A N 1
ATOM 1889 C CA . ALA A 1 235 ? -31.041 -3.226 42.884 1 64.92 235 ALA A CA 1
ATOM 1890 C C . ALA A 1 235 ? -31.503 -4.678 42.799 1 64.92 235 ALA A C 1
ATOM 1892 O O . ALA A 1 235 ? -31.631 -5.357 43.82 1 64.92 235 ALA A O 1
ATOM 1893 N N . LYS A 1 236 ? -31.474 -5.174 41.535 1 62.4 236 LYS A N 1
ATOM 1894 C CA . LYS A 1 236 ? -31.905 -6.557 41.345 1 62.4 236 LYS A CA 1
ATOM 1895 C C . LYS A 1 236 ? -30.731 -7.522 41.482 1 62.4 236 LYS A C 1
ATOM 1897 O O . LYS A 1 236 ? -30.897 -8.645 41.961 1 62.4 236 LYS A O 1
ATOM 1902 N N . THR A 1 237 ? -29.647 -7.118 40.965 1 60.27 237 THR A N 1
ATOM 1903 C CA . THR A 1 237 ? -28.475 -7.978 41.089 1 60.27 237 THR A CA 1
ATOM 1904 C C . THR A 1 237 ? -27.988 -8.024 42.534 1 60.27 237 THR A C 1
ATOM 1906 O O . THR A 1 237 ? -27.4 -9.018 42.965 1 60.27 237 THR A O 1
ATOM 1909 N N . LYS A 1 238 ? -28.048 -7.032 43.279 1 54.31 238 LYS A N 1
ATOM 1910 C CA . LYS A 1 238 ? -27.705 -7.069 44.698 1 54.31 238 LYS A CA 1
ATOM 1911 C C . LYS A 1 238 ? -28.61 -8.035 45.458 1 54.31 238 LYS A C 1
ATOM 1913 O O . LYS A 1 238 ? -28.222 -8.569 46.499 1 54.31 238 LYS A O 1
ATOM 1918 N N . LYS A 1 239 ? -29.779 -8.411 45.056 1 48.21 239 LYS A N 1
ATOM 1919 C CA . LYS A 1 239 ? -30.62 -9.409 45.711 1 48.21 239 LYS A CA 1
ATOM 1920 C C . LYS A 1 239 ? -30.177 -10.824 45.351 1 48.21 239 LYS A C 1
ATOM 1922 O O . LYS A 1 239 ? -30.742 -11.802 45.845 1 48.21 239 LYS A O 1
ATOM 1927 N N . ILE A 1 240 ? -29.438 -11.05 44.196 1 43.95 240 ILE A N 1
ATOM 1928 C CA . ILE A 1 240 ? -28.939 -12.395 43.932 1 43.95 240 ILE A CA 1
ATOM 1929 C C . ILE A 1 240 ? -27.828 -12.737 44.922 1 43.95 240 ILE A C 1
ATOM 1931 O O . ILE A 1 240 ? -26.874 -11.971 45.084 1 43.95 240 ILE A O 1
ATOM 1935 N N . PRO A 1 241 ? -27.955 -13.733 45.921 1 39.33 241 PRO A N 1
ATOM 1936 C CA . PRO A 1 241 ? -26.948 -14.129 46.909 1 39.33 241 PRO A CA 1
ATOM 1937 C C . PRO A 1 241 ? -25.543 -14.214 46.317 1 39.33 241 PRO A C 1
ATOM 1939 O O . PRO A 1 241 ? -25.389 -14.399 45.107 1 39.33 241 PRO A O 1
ATOM 1942 N N . ASN A 1 242 ? -24.318 -13.865 47.043 1 39.13 242 ASN A N 1
ATOM 1943 C CA . ASN A 1 242 ? -22.882 -13.685 46.853 1 39.13 242 ASN A CA 1
ATOM 1944 C C . ASN A 1 242 ? -22.297 -14.761 45.943 1 39.13 242 ASN A C 1
ATOM 1946 O O . ASN A 1 242 ? -21.153 -14.65 45.5 1 39.13 242 ASN A O 1
ATOM 1950 N N . GLY A 1 243 ? -22.714 -16.12 46.012 1 36.8 243 GLY A N 1
ATOM 1951 C CA . GLY A 1 243 ? -21.924 -17.225 45.49 1 36.8 243 GLY A CA 1
ATOM 1952 C C . GLY A 1 243 ? -21.849 -17.242 43.975 1 36.8 243 GLY A C 1
ATOM 1953 O O . GLY A 1 243 ? -20.805 -17.56 43.404 1 36.8 243 GLY A O 1
ATOM 1954 N N . GLN A 1 244 ? -22.969 -17.285 43.231 1 36.67 244 GLN A N 1
ATOM 1955 C CA . GLN A 1 244 ? -22.993 -17.723 41.84 1 36.67 244 GLN A CA 1
ATOM 1956 C C . GLN A 1 244 ? -22.538 -16.607 40.903 1 36.67 244 GLN A C 1
ATOM 1958 O O . GLN A 1 244 ? -22.227 -16.856 39.737 1 36.67 244 GLN A O 1
ATOM 1963 N N . LEU A 1 245 ? -22.641 -15.425 41.26 1 36.51 245 LEU A N 1
ATOM 1964 C CA . LEU A 1 245 ? -22.336 -14.332 40.345 1 36.51 245 LEU A CA 1
ATOM 1965 C C . LEU A 1 245 ? -20.829 -14.167 40.177 1 36.51 245 LEU A C 1
ATOM 1967 O O . LEU A 1 245 ? -20.374 -13.42 39.307 1 36.51 245 LEU A O 1
ATOM 1971 N N . GLY A 1 246 ? -19.96 -14.722 41.12 1 34.78 246 GLY A N 1
ATOM 1972 C CA . GLY A 1 246 ? -18.513 -14.67 40.983 1 34.78 246 GLY A CA 1
ATOM 1973 C C . GLY A 1 246 ? -18.006 -15.374 39.738 1 34.78 246 GLY A C 1
ATOM 1974 O O . GLY A 1 246 ? -17.077 -14.896 39.084 1 34.78 246 GLY A O 1
ATOM 1975 N N . LEU A 1 247 ? -18.533 -16.638 39.449 1 35.07 247 LEU A N 1
ATOM 1976 C CA . LEU A 1 247 ? -18.009 -17.42 38.334 1 35.07 247 LEU A CA 1
ATOM 1977 C C . LEU A 1 247 ? -18.352 -16.763 37.001 1 35.07 247 LEU A C 1
ATOM 1979 O O . LEU A 1 247 ? -17.525 -16.735 36.088 1 35.07 247 LEU A O 1
ATOM 1983 N N . GLN A 1 248 ? -19.581 -16.257 36.828 1 33.85 248 GLN A N 1
ATOM 1984 C CA . GLN A 1 248 ? -19.972 -15.733 35.523 1 33.85 248 GLN A CA 1
ATOM 1985 C C . GLN A 1 248 ? -19.247 -14.426 35.216 1 33.85 248 GLN A C 1
ATOM 1987 O O . GLN A 1 248 ? -18.922 -14.147 34.061 1 33.85 248 GLN A O 1
ATOM 1992 N N . ARG A 1 249 ? -18.947 -13.551 36.212 1 37.53 249 ARG A N 1
ATOM 1993 C CA . ARG A 1 249 ? -18.129 -12.363 35.987 1 37.53 249 ARG A CA 1
ATOM 1994 C C . ARG A 1 249 ? -16.708 -12.745 35.588 1 37.53 249 ARG A C 1
ATOM 1996 O O . ARG A 1 249 ? -16.07 -12.045 34.798 1 37.53 249 ARG A O 1
ATOM 2003 N N . LEU A 1 250 ? -16.117 -13.851 36.206 1 34.54 250 LEU A N 1
ATOM 2004 C CA . LEU A 1 250 ? -14.798 -14.333 35.811 1 34.54 250 LEU A CA 1
ATOM 2005 C C . LEU A 1 250 ? -14.812 -14.836 34.371 1 34.54 250 LEU A C 1
ATOM 2007 O O . LEU A 1 250 ? -13.864 -14.602 33.618 1 34.54 250 LEU A O 1
ATOM 2011 N N . LEU A 1 251 ? -15.846 -15.68 33.999 1 34.56 251 LEU A N 1
ATOM 2012 C CA . LEU A 1 251 ? -15.862 -16.217 32.643 1 34.56 251 LEU A CA 1
ATOM 2013 C C . LEU A 1 251 ? -16.093 -15.108 31.622 1 34.56 251 LEU A C 1
ATOM 2015 O O . LEU A 1 251 ? -15.694 -15.234 30.462 1 34.56 251 LEU A O 1
ATOM 2019 N N . SER A 1 252 ? -16.973 -14.124 31.926 1 31.75 252 SER A N 1
ATOM 2020 C CA . SER A 1 252 ? -17.227 -13.154 30.866 1 31.75 252 SER A CA 1
ATOM 2021 C C . SER A 1 252 ? -16.029 -12.233 30.661 1 31.75 252 SER A C 1
ATOM 2023 O O . SER A 1 252 ? -15.927 -11.556 29.636 1 31.75 252 SER A O 1
ATOM 2025 N N . LYS A 1 253 ? -15.277 -11.877 31.801 1 33.07 253 LYS A N 1
ATOM 2026 C CA . LYS A 1 253 ? -14.073 -11.068 31.626 1 33.07 253 LYS A CA 1
ATOM 2027 C C . LYS A 1 253 ? -12.948 -11.887 31 1 33.07 253 LYS A C 1
ATOM 2029 O O . LYS A 1 253 ? -11.803 -11.434 30.941 1 33.07 253 LYS A O 1
ATOM 2034 N N . VAL A 1 254 ? -13.143 -13.262 30.935 1 29.58 254 VAL A N 1
ATOM 2035 C CA . VAL A 1 254 ? -11.997 -13.923 30.321 1 29.58 254 VAL A CA 1
ATOM 2036 C C . VAL A 1 254 ? -11.734 -13.325 28.94 1 29.58 254 VAL A C 1
ATOM 2038 O O . VAL A 1 254 ? -12.527 -13.511 28.015 1 29.58 254 VAL A O 1
ATOM 2041 N N . PRO A 1 255 ? -11.485 -12.062 28.883 1 29.57 255 PRO A N 1
ATOM 2042 C CA . PRO A 1 255 ? -10.974 -11.647 27.574 1 29.57 255 PRO A CA 1
ATOM 2043 C C . PRO A 1 255 ? -9.896 -12.587 27.037 1 29.57 255 PRO A C 1
ATOM 2045 O O . PRO A 1 255 ? -9.157 -13.194 27.816 1 29.57 255 PRO A O 1
ATOM 2048 N N . ARG A 1 256 ? -10.124 -13.176 25.899 1 28.88 256 ARG A N 1
ATOM 2049 C CA . ARG A 1 256 ? -9.191 -14.056 25.203 1 28.88 256 ARG A CA 1
ATOM 2050 C C . ARG A 1 256 ? -7.753 -13.582 25.383 1 28.88 256 ARG A C 1
ATOM 2052 O O . ARG A 1 256 ? -6.876 -14.368 25.747 1 28.88 256 ARG A O 1
ATOM 2059 N N . GLY A 1 257 ? -7.132 -12.985 24.326 1 28.29 257 GLY A N 1
ATOM 2060 C CA . GLY A 1 257 ? -5.697 -12.909 24.102 1 28.29 257 GLY A CA 1
ATOM 2061 C C . GLY A 1 257 ? -4.973 -12.084 25.148 1 28.29 257 GLY A C 1
ATOM 2062 O O . GLY A 1 257 ? -5.127 -10.862 25.198 1 28.29 257 GLY A O 1
ATOM 2063 N N . LEU A 1 258 ? -4.914 -12.556 26.38 1 27.45 258 LEU A N 1
ATOM 2064 C CA . LEU A 1 258 ? -4.081 -12.087 27.483 1 27.45 258 LEU A CA 1
ATOM 2065 C C . LEU A 1 258 ? -2.646 -11.86 27.021 1 27.45 258 LEU A C 1
ATOM 2067 O O . LEU A 1 258 ? -1.938 -12.813 26.687 1 27.45 258 LEU A O 1
ATOM 2071 N N . ASP A 1 259 ? -2.435 -10.926 26.19 1 26.67 259 ASP A N 1
ATOM 2072 C CA . ASP A 1 259 ? -1 -10.704 26.038 1 26.67 259 ASP A CA 1
ATOM 2073 C C . ASP A 1 259 ? -0.302 -10.678 27.395 1 26.67 259 ASP A C 1
ATOM 2075 O O . ASP A 1 259 ? -0.888 -10.254 28.393 1 26.67 259 ASP A O 1
ATOM 2079 N N . SER A 1 260 ? 0.565 -11.587 27.654 1 28.68 260 SER A N 1
ATOM 2080 C CA . SER A 1 260 ? 1.402 -11.918 28.802 1 28.68 260 SER A CA 1
ATOM 2081 C C . SER A 1 260 ? 1.815 -10.664 29.565 1 28.68 260 SER A C 1
ATOM 2083 O O . SER A 1 260 ? 1.932 -10.688 30.792 1 28.68 260 SER A O 1
ATOM 2085 N N . ASP A 1 261 ? 2.112 -9.627 28.835 1 29.82 261 ASP A N 1
ATOM 2086 C CA . ASP A 1 261 ? 2.766 -8.551 29.574 1 29.82 261 ASP A CA 1
ATOM 2087 C C . ASP A 1 261 ? 1.79 -7.872 30.532 1 29.82 261 ASP A C 1
ATOM 2089 O O . ASP A 1 261 ? 2.202 -7.306 31.547 1 29.82 261 ASP A O 1
ATOM 2093 N N . GLU A 1 262 ? 0.457 -8.054 30.278 1 30.84 262 GLU A N 1
ATOM 2094 C CA . GLU A 1 262 ? -0.497 -7.482 31.223 1 30.84 262 GLU A CA 1
ATOM 2095 C C . GLU A 1 262 ? -0.632 -8.356 32.467 1 30.84 262 GLU A C 1
ATOM 2097 O O . GLU A 1 262 ? -0.871 -7.849 33.565 1 30.84 262 GLU A O 1
ATOM 2102 N N . VAL A 1 263 ? -0.315 -9.607 32.318 1 33.73 263 VAL A N 1
ATOM 2103 C CA . VAL A 1 263 ? -0.381 -10.494 33.475 1 33.73 263 VAL A CA 1
ATOM 2104 C C . VAL A 1 263 ? 0.731 -10.142 34.46 1 33.73 263 VAL A C 1
ATOM 2106 O O . VAL A 1 263 ? 0.508 -10.113 35.673 1 33.73 263 VAL A O 1
ATOM 2109 N N . HIS A 1 264 ? 1.884 -9.865 33.94 1 33.24 264 HIS A N 1
ATOM 2110 C CA . HIS A 1 264 ? 2.998 -9.64 34.855 1 33.24 264 HIS A CA 1
ATOM 2111 C C . HIS A 1 264 ? 2.801 -8.359 35.658 1 33.24 264 HIS A C 1
ATOM 2113 O O . HIS A 1 264 ? 3.114 -8.314 36.85 1 33.24 264 HIS A O 1
ATOM 2119 N N . ARG A 1 265 ? 2.178 -7.339 35.063 1 32.5 265 ARG A N 1
ATOM 2120 C CA . ARG A 1 265 ? 1.886 -6.148 35.854 1 32.5 265 ARG A CA 1
ATOM 2121 C C . ARG A 1 265 ? 0.871 -6.454 36.95 1 32.5 265 ARG A C 1
ATOM 2123 O O . ARG A 1 265 ? 0.892 -5.831 38.014 1 32.5 265 ARG A O 1
ATOM 2130 N N . LEU A 1 266 ? 0.139 -7.521 36.691 1 31.32 266 LEU A N 1
ATOM 2131 C CA . LEU A 1 266 ? -0.813 -7.917 37.723 1 31.32 266 LEU A CA 1
ATOM 2132 C C . LEU A 1 266 ? -0.095 -8.55 38.91 1 31.32 266 LEU A C 1
ATOM 2134 O O . LEU A 1 266 ? -0.44 -8.283 40.064 1 31.32 266 LEU A O 1
ATOM 2138 N N . LYS A 1 267 ? 0.817 -9.423 38.624 1 33.89 267 LYS A N 1
ATOM 2139 C CA . LYS A 1 267 ? 1.408 -10.176 39.727 1 33.89 267 LYS A CA 1
ATOM 2140 C C . LYS A 1 267 ? 2.201 -9.26 40.655 1 33.89 267 LYS A C 1
ATOM 2142 O O . LYS A 1 267 ? 2.183 -9.438 41.875 1 33.89 267 LYS A O 1
ATOM 2147 N N . LEU A 1 268 ? 3.071 -8.367 40.038 1 32.66 268 LEU A N 1
ATOM 2148 C CA . LEU A 1 268 ? 3.912 -7.569 40.924 1 32.66 268 LEU A CA 1
ATOM 2149 C C . LEU A 1 268 ? 3.064 -6.661 41.807 1 32.66 268 LEU A C 1
ATOM 2151 O O . LEU A 1 268 ? 3.445 -6.357 42.94 1 32.66 268 LEU A O 1
ATOM 2155 N N . SER A 1 269 ? 1.887 -6.224 41.279 1 30.14 269 SER A N 1
ATOM 2156 C CA . SER A 1 269 ? 1.067 -5.395 42.156 1 30.14 269 SER A CA 1
ATOM 2157 C C . SER A 1 269 ? 0.492 -6.211 43.309 1 30.14 269 SER A C 1
ATOM 2159 O O . SER A 1 269 ? 0.039 -5.649 44.308 1 30.14 269 SER A O 1
ATOM 2161 N N . THR A 1 270 ? 0.369 -7.534 43.075 1 31.25 270 THR A N 1
ATOM 2162 C CA . THR A 1 270 ? -0.338 -8.299 44.096 1 31.25 270 THR A CA 1
ATOM 2163 C C . THR A 1 270 ? 0.581 -8.606 45.275 1 31.25 270 THR A C 1
ATOM 2165 O O . THR A 1 270 ? 0.13 -9.114 46.304 1 31.25 270 THR A O 1
ATOM 2168 N N . GLN A 1 271 ? 1.804 -8.711 45.044 1 30.39 271 GLN A N 1
ATOM 2169 C CA . GLN A 1 271 ? 2.488 -9.321 46.18 1 30.39 271 GLN A CA 1
ATOM 2170 C C . GLN A 1 271 ? 2.369 -8.449 47.427 1 30.39 271 GLN A C 1
ATOM 2172 O O . GLN A 1 271 ? 2.202 -8.962 48.535 1 30.39 271 GLN A O 1
ATOM 2177 N N . ASN A 1 272 ? 2.926 -7.245 47.482 1 28.73 272 ASN A N 1
ATOM 2178 C CA . ASN A 1 272 ? 3.205 -6.744 48.824 1 28.73 272 ASN A CA 1
ATOM 2179 C C . ASN A 1 272 ? 1.935 -6.256 49.515 1 28.73 272 ASN A C 1
ATOM 2181 O O . ASN A 1 272 ? 2.003 -5.515 50.497 1 28.73 272 ASN A O 1
ATOM 2185 N N . ARG A 1 273 ? 0.796 -6.108 48.71 1 28.68 273 ARG A N 1
ATOM 2186 C CA . ARG A 1 273 ? -0.265 -5.546 49.54 1 28.68 273 ARG A CA 1
ATOM 2187 C C . ARG A 1 273 ? -0.835 -6.598 50.486 1 28.68 273 ARG A C 1
ATOM 2189 O O . ARG A 1 273 ? -1.274 -7.663 50.046 1 28.68 273 ARG A O 1
ATOM 2196 N N . GLN A 1 274 ? -0.389 -6.717 51.607 1 28.76 274 GLN A N 1
ATOM 2197 C CA . GLN A 1 274 ? -1.106 -7.435 52.655 1 28.76 274 GLN A CA 1
ATOM 2198 C C . GLN A 1 274 ? -2.612 -7.227 52.533 1 28.76 274 GLN A C 1
ATOM 2200 O O . GLN A 1 274 ? -3.067 -6.14 52.173 1 28.76 274 GLN A O 1
ATOM 2205 N N . PRO A 1 275 ? -3.41 -8.314 52.423 1 30.63 275 PRO A N 1
ATOM 2206 C CA . PRO A 1 275 ? -4.871 -8.242 52.346 1 30.63 275 PRO A CA 1
ATOM 2207 C C . PRO A 1 275 ? -5.474 -7.336 53.417 1 30.63 275 PRO A C 1
ATOM 2209 O O . PRO A 1 275 ? -5.438 -7.669 54.604 1 30.63 275 PRO A O 1
ATOM 2212 N N . GLN A 1 276 ? -5.068 -6.074 53.567 1 29.18 276 GLN A N 1
ATOM 2213 C CA . GLN A 1 276 ? -5.749 -5.312 54.608 1 29.18 276 GLN A CA 1
ATOM 2214 C C . GLN A 1 276 ? -7.261 -5.502 54.529 1 29.18 276 GLN A C 1
ATOM 2216 O O . GLN A 1 276 ? -7.805 -5.76 53.453 1 29.18 276 GLN A O 1
ATOM 2221 N N . LYS A 1 277 ? -8.027 -5.762 55.679 1 31.54 277 LYS A N 1
ATOM 2222 C CA . LYS A 1 277 ? -9.444 -6.008 55.929 1 31.54 277 LYS A CA 1
ATOM 2223 C C . LYS A 1 277 ? -10.319 -5.181 54.991 1 31.54 277 LYS A C 1
ATOM 2225 O O . LYS A 1 277 ? -10.023 -4.014 54.725 1 31.54 277 LYS A O 1
ATOM 2230 N N . PRO A 1 278 ? -11.08 -5.899 54.18 1 30.47 278 PRO A N 1
ATOM 2231 C CA . PRO A 1 278 ? -11.986 -5.241 53.236 1 30.47 278 PRO A CA 1
ATOM 2232 C C . PRO A 1 278 ? -12.821 -4.142 53.889 1 30.47 278 PRO A C 1
ATOM 2234 O O . PRO A 1 278 ? -13.594 -4.414 54.811 1 30.47 278 PRO A O 1
ATOM 2237 N N . HIS A 1 279 ? -12.23 -3.088 54.434 1 28.74 279 HIS A N 1
ATOM 2238 C CA . HIS A 1 279 ? -13.126 -2.062 54.956 1 28.74 279 HIS A CA 1
ATOM 2239 C C . HIS A 1 279 ? -14.352 -1.895 54.064 1 28.74 279 HIS A C 1
ATOM 2241 O O . HIS A 1 279 ? -14.288 -2.149 52.859 1 28.74 279 HIS A O 1
ATOM 2247 N N . ASP A 1 280 ? -15.701 -1.877 54.576 1 29.53 280 ASP A N 1
ATOM 2248 C CA . ASP A 1 280 ? -17.034 -1.695 54.011 1 29.53 280 ASP A CA 1
ATOM 2249 C C . ASP A 1 280 ? -17.013 -0.68 52.87 1 29.53 280 ASP A C 1
ATOM 2251 O O . ASP A 1 280 ? -17.207 0.517 53.093 1 29.53 280 ASP A O 1
ATOM 2255 N N . VAL A 1 281 ? -16.093 -0.664 52.089 1 33.11 281 VAL A N 1
ATOM 2256 C CA . VAL A 1 281 ? -15.844 0.216 50.951 1 33.11 281 VAL A CA 1
ATOM 2257 C C . VAL A 1 281 ? -16.972 0.074 49.932 1 33.11 281 VAL A C 1
ATOM 2259 O O . VAL A 1 281 ? -16.725 -0.214 48.759 1 33.11 281 VAL A O 1
ATOM 2262 N N . SER A 1 282 ? -18.03 -0.695 50.124 1 33.55 282 SER A N 1
ATOM 2263 C CA . SER A 1 282 ? -19.103 -0.949 49.169 1 33.55 282 SER A CA 1
ATOM 2264 C C . SER A 1 282 ? -19.688 0.354 48.634 1 33.55 282 SER A C 1
ATOM 2266 O O . SER A 1 282 ? -20.043 0.444 47.457 1 33.55 282 SER A O 1
ATOM 2268 N N . SER A 1 283 ? -20.337 1.242 49.48 1 36.62 283 SER A N 1
ATOM 2269 C CA . SER A 1 283 ? -21.242 2.344 49.171 1 36.62 283 SER A CA 1
ATOM 2270 C C . SER A 1 283 ? -20.529 3.443 48.39 1 36.62 283 SER A C 1
ATOM 2272 O O . SER A 1 283 ? -21.169 4.227 47.687 1 36.62 283 SER A O 1
ATOM 2274 N N . SER A 1 284 ? -19.215 3.668 48.418 1 37.38 284 SER A N 1
ATOM 2275 C CA . SER A 1 284 ? -18.51 4.88 48.017 1 37.38 284 SER A CA 1
ATOM 2276 C C . SER A 1 284 ? -18.198 4.87 46.524 1 37.38 284 SER A C 1
ATOM 2278 O O . SER A 1 284 ? -18.205 5.919 45.876 1 37.38 284 SER A O 1
ATOM 2280 N N . ASP A 1 285 ? -17.802 3.792 45.964 1 41.1 285 ASP A N 1
ATOM 2281 C CA . ASP A 1 285 ? -17.439 3.76 44.551 1 41.1 285 ASP A CA 1
ATOM 2282 C C . ASP A 1 285 ? -18.669 3.94 43.663 1 41.1 285 ASP A C 1
ATOM 2284 O O . ASP A 1 285 ? -18.577 4.508 42.573 1 41.1 285 ASP A O 1
ATOM 2288 N N . ASP A 1 286 ? -19.801 3.223 43.967 1 47.17 286 ASP A N 1
ATOM 2289 C CA . ASP A 1 286 ? -21.071 3.383 43.266 1 47.17 286 ASP A CA 1
ATOM 2290 C C . ASP A 1 286 ? -21.548 4.833 43.315 1 47.17 286 ASP A C 1
ATOM 2292 O O . ASP A 1 286 ? -22.12 5.337 42.347 1 47.17 286 ASP A O 1
ATOM 2296 N N . ASP A 1 287 ? -21.306 5.468 44.415 1 52.45 287 ASP A N 1
ATOM 2297 C CA . ASP A 1 287 ? -21.686 6.858 44.645 1 52.45 287 ASP A CA 1
ATOM 2298 C C . ASP A 1 287 ? -20.842 7.806 43.795 1 52.45 287 ASP A C 1
ATOM 2300 O O . ASP A 1 287 ? -21.345 8.814 43.295 1 52.45 287 ASP A O 1
ATOM 2304 N N . ASP A 1 288 ? -19.634 7.309 43.469 1 57.88 288 ASP A N 1
ATOM 2305 C CA . ASP A 1 288 ? -18.777 8.201 42.694 1 57.88 288 ASP A CA 1
ATOM 2306 C C . ASP A 1 288 ? -19.182 8.21 41.222 1 57.88 288 ASP A C 1
ATOM 2308 O O . ASP A 1 288 ? -19.126 9.25 40.564 1 57.88 288 ASP A O 1
ATOM 2312 N N . GLY A 1 289 ? -19.56 6.999 40.693 1 63.64 289 GLY A N 1
ATOM 2313 C CA . GLY A 1 289 ? -20.045 6.93 39.324 1 63.64 289 GLY A CA 1
ATOM 2314 C C . GLY A 1 289 ? -21.335 7.7 39.108 1 63.64 289 GLY A C 1
ATOM 2315 O O . GLY A 1 289 ? -21.476 8.419 38.117 1 63.64 289 GLY A O 1
ATOM 2316 N N . ASP A 1 290 ? -22.178 7.554 40.061 1 68.33 290 ASP A N 1
ATOM 2317 C CA . ASP A 1 290 ? -23.443 8.277 39.979 1 68.33 290 ASP A CA 1
ATOM 2318 C C . ASP A 1 290 ? -23.226 9.782 40.112 1 68.33 290 ASP A C 1
ATOM 2320 O O . ASP A 1 290 ? -23.887 10.573 39.436 1 68.33 290 ASP A O 1
ATOM 2324 N N . LYS A 1 291 ? -22.263 10.058 41.001 1 68.8 291 LYS A N 1
ATOM 2325 C CA . LYS A 1 291 ? -21.96 11.478 41.162 1 68.8 291 LYS A CA 1
ATOM 2326 C C . LYS A 1 291 ? -21.359 12.059 39.885 1 68.8 291 LYS A C 1
ATOM 2328 O O . LYS A 1 291 ? -21.705 13.171 39.481 1 68.8 291 LYS A O 1
ATOM 2333 N N . ARG A 1 292 ? -20.54 11.291 39.207 1 75.87 292 ARG A N 1
ATOM 2334 C CA . ARG A 1 292 ? -19.921 11.759 37.971 1 75.87 292 ARG A CA 1
ATOM 2335 C C . ARG A 1 292 ? -20.964 11.948 36.875 1 75.87 292 ARG A C 1
ATOM 2337 O O . ARG A 1 292 ? -20.934 12.943 36.147 1 75.87 292 ARG A O 1
ATOM 2344 N N . ARG A 1 293 ? -21.86 11.034 36.838 1 77.96 293 ARG A N 1
ATOM 2345 C CA . ARG A 1 293 ? -22.893 11.102 35.809 1 77.96 293 ARG A CA 1
ATOM 2346 C C . ARG A 1 293 ? -23.857 12.253 36.077 1 77.96 293 ARG A C 1
ATOM 2348 O O . ARG A 1 293 ? -24.275 12.949 35.149 1 77.96 293 ARG A O 1
ATOM 2355 N N . ALA A 1 294 ? -24.086 12.429 37.388 1 74.31 294 ALA A N 1
ATOM 2356 C CA . ALA A 1 294 ? -24.96 13.54 37.756 1 74.31 294 ALA A CA 1
ATOM 2357 C C . ALA A 1 294 ? -24.292 14.881 37.47 1 74.31 294 ALA A C 1
ATOM 2359 O O . ALA A 1 294 ? -24.945 15.822 37.011 1 74.31 294 ALA A O 1
ATOM 2360 N N . GLU A 1 295 ? -23.045 14.967 37.66 1 75.02 295 GLU A N 1
ATOM 2361 C CA . GLU A 1 295 ? -22.298 16.192 37.39 1 75.02 295 GLU A CA 1
ATOM 2362 C C . GLU A 1 295 ? -22.263 16.499 35.896 1 75.02 295 GLU A C 1
ATOM 2364 O O . GLU A 1 295 ? -22.362 17.66 35.492 1 75.02 295 GLU A O 1
ATOM 2369 N N . VAL A 1 296 ? -22.167 15.47 35.106 1 77.24 296 VAL A N 1
ATOM 2370 C CA . VAL A 1 296 ? -22.102 15.649 33.66 1 77.24 296 VAL A CA 1
ATOM 2371 C C . VAL A 1 296 ? -23.449 16.146 33.139 1 77.24 296 VAL A C 1
ATOM 2373 O O . VAL A 1 296 ? -23.503 17.061 32.314 1 77.24 296 VAL A O 1
ATOM 2376 N N . ILE A 1 297 ? -24.473 15.609 33.731 1 75.04 297 ILE A N 1
ATOM 2377 C CA . ILE A 1 297 ? -25.804 16.01 33.287 1 75.04 297 ILE A CA 1
ATOM 2378 C C . ILE A 1 297 ? -26.088 17.442 33.735 1 75.04 297 ILE A C 1
ATOM 2380 O O . ILE A 1 297 ? -26.684 18.225 32.991 1 75.04 297 ILE A O 1
ATOM 2384 N N . GLU A 1 298 ? -25.595 17.749 34.899 1 71.39 298 GLU A N 1
ATOM 2385 C CA . GLU A 1 298 ? -25.76 19.116 35.383 1 71.39 298 GLU A CA 1
ATOM 2386 C C . GLU A 1 298 ? -24.983 20.105 34.52 1 71.39 298 GLU A C 1
ATOM 2388 O O . GLU A 1 298 ? -25.479 21.191 34.212 1 71.39 298 GLU A O 1
ATOM 2393 N N . HIS A 1 299 ? -23.872 19.796 34.062 1 72.53 299 HIS A N 1
ATOM 2394 C CA . HIS A 1 299 ? -23.049 20.659 33.224 1 72.53 299 HIS A CA 1
ATOM 2395 C C . HIS A 1 299 ? -23.677 20.854 31.848 1 72.53 299 HIS A C 1
ATOM 2397 O O . HIS A 1 299 ? -23.66 21.96 31.304 1 72.53 299 HIS A O 1
ATOM 2403 N N . ILE A 1 300 ? -23.949 20.252 30.918 1 70.88 300 ILE A N 1
ATOM 2404 C CA . ILE A 1 300 ? -24.576 20.307 29.601 1 70.88 300 ILE A CA 1
ATOM 2405 C C . ILE A 1 300 ? -25.79 21.233 29.647 1 70.88 300 ILE A C 1
ATOM 2407 O O . ILE A 1 300 ? -26.024 22.006 28.715 1 70.88 300 ILE A O 1
ATOM 2411 N N . GLN A 1 301 ? -26.711 20.682 31.208 1 64.44 301 GLN A N 1
ATOM 2412 C CA . GLN A 1 301 ? -27.891 21.521 31.393 1 64.44 301 GLN A CA 1
ATOM 2413 C C . GLN A 1 301 ? -27.506 22.994 31.502 1 64.44 301 GLN A C 1
ATOM 2415 O O . GLN A 1 301 ? -28.256 23.871 31.068 1 64.44 301 GLN A O 1
ATOM 2420 N N . ASN A 1 302 ? -26.262 23.126 32.017 1 60.04 302 ASN A N 1
ATOM 2421 C CA . ASN A 1 302 ? -25.784 24.493 32.188 1 60.04 302 ASN A CA 1
ATOM 2422 C C . ASN A 1 302 ? -25.236 25.064 30.883 1 60.04 302 ASN A C 1
ATOM 2424 O O . ASN A 1 302 ? -24.986 26.266 30.783 1 60.04 302 ASN A O 1
ATOM 2428 N N . LEU A 1 303 ? -24.902 24.165 30 1 60.98 303 LEU A N 1
ATOM 2429 C CA . LEU A 1 303 ? -24.361 24.658 28.739 1 60.98 303 LEU A CA 1
ATOM 2430 C C . LEU A 1 303 ? -25.437 25.371 27.927 1 60.98 303 LEU A C 1
ATOM 2432 O O . LEU A 1 303 ? -25.131 26.058 26.95 1 60.98 303 LEU A O 1
ATOM 2436 N N . HIS A 1 304 ? -26.513 25.783 28.513 1 52.71 304 HIS A N 1
ATOM 2437 C CA . HIS A 1 304 ? -27.604 26.537 27.905 1 52.71 304 HIS A CA 1
ATOM 2438 C C . HIS A 1 304 ? -27.627 26.349 26.392 1 52.71 304 HIS A C 1
ATOM 2440 O O . HIS A 1 304 ? -27.673 27.326 25.641 1 52.71 304 HIS A O 1
ATOM 2446 N N . ILE A 1 305 ? -26.918 25.161 25.982 1 50.66 305 ILE A N 1
ATOM 2447 C CA . ILE A 1 305 ? -26.977 24.959 24.538 1 50.66 305 ILE A CA 1
ATOM 2448 C C . ILE A 1 305 ? -28.399 25.207 24.04 1 50.66 305 ILE A C 1
ATOM 2450 O O . ILE A 1 305 ? -28.602 25.92 23.055 1 50.66 305 ILE A O 1
ATOM 2454 N N . SER A 1 306 ? -29.427 24.629 24.219 1 42.74 306 SER A N 1
ATOM 2455 C CA . SER A 1 306 ? -30.874 24.786 24.111 1 42.74 306 SER A CA 1
ATOM 2456 C C . SER A 1 306 ? -31.541 24.721 25.481 1 42.74 306 SER A C 1
ATOM 2458 O O . SER A 1 306 ? -30.955 24.212 26.438 1 42.74 306 SER A O 1
ATOM 2460 N N . GLU A 1 307 ? -32.12 25.419 26.038 1 38.92 307 GLU A N 1
ATOM 2461 C CA . GLU A 1 307 ? -32.871 25.319 27.286 1 38.92 307 GLU A CA 1
ATOM 2462 C C . GLU A 1 307 ? -33.183 23.865 27.627 1 38.92 307 GLU A C 1
ATOM 2464 O O . GLU A 1 307 ? -34.162 23.302 27.132 1 38.92 307 GLU A O 1
ATOM 2469 N N . MET A 1 308 ? -32.094 23.093 27.727 1 39.8 308 MET A N 1
ATOM 2470 C CA . MET A 1 308 ? -32.287 21.71 28.156 1 39.8 308 MET A CA 1
ATOM 2471 C C . MET A 1 308 ? -33.155 21.646 29.409 1 39.8 308 MET A C 1
ATOM 2473 O O . MET A 1 308 ? -32.798 22.207 30.446 1 39.8 308 MET A O 1
ATOM 2477 N N . ARG A 1 309 ? -34.395 21.813 29.445 1 35.2 309 ARG A N 1
ATOM 2478 C CA . ARG A 1 309 ? -35.307 21.727 30.581 1 35.2 309 ARG A CA 1
ATOM 2479 C C . ARG A 1 309 ? -35.012 20.494 31.428 1 35.2 309 ARG A C 1
ATOM 2481 O O . ARG A 1 309 ? -34.988 19.373 30.915 1 35.2 309 ARG A O 1
ATOM 2488 N N . ALA A 1 310 ? -34.204 20.636 32.41 1 35.9 310 ALA A N 1
ATOM 2489 C CA . ALA A 1 310 ? -33.989 19.723 33.529 1 35.9 310 ALA A CA 1
ATOM 2490 C C . ALA A 1 310 ? -35.273 18.978 33.884 1 35.9 310 ALA A C 1
ATOM 2492 O O . ALA A 1 310 ? -36.037 19.421 34.745 1 35.9 310 ALA A O 1
ATOM 2493 N N . ALA A 1 311 ? -36.102 18.577 32.985 1 33.27 311 ALA A N 1
ATOM 2494 C CA . ALA A 1 311 ? -37.231 17.84 33.547 1 33.27 311 ALA A CA 1
ATOM 2495 C C . ALA A 1 311 ? -36.758 16.592 34.286 1 33.27 311 ALA A C 1
ATOM 2497 O O . ALA A 1 311 ? -35.983 15.799 33.745 1 33.27 311 ALA A O 1
ATOM 2498 N N . SER A 1 312 ? -36.512 16.598 35.534 1 32.81 312 SER A N 1
ATOM 2499 C CA . SER A 1 312 ? -36.326 15.43 36.389 1 32.81 312 SER A CA 1
ATOM 2500 C C . SER A 1 312 ? -37.129 14.238 35.879 1 32.81 312 SER A C 1
ATOM 2502 O O . SER A 1 312 ? -38.339 14.342 35.669 1 32.81 312 SER A O 1
ATOM 2504 N N . PRO A 1 313 ? -36.554 13.289 35.155 1 35.03 313 PRO A N 1
ATOM 2505 C CA . PRO A 1 313 ? -37.231 12.116 34.599 1 35.03 313 PRO A CA 1
ATOM 2506 C C . PRO A 1 313 ? -38.265 11.524 35.554 1 35.03 313 PRO A C 1
ATOM 2508 O O . PRO A 1 313 ? -38.056 11.516 36.77 1 35.03 313 PRO A O 1
ATOM 2511 N N . ALA A 1 314 ? -39.465 11.613 35.314 1 35.02 314 ALA A N 1
ATOM 2512 C CA . ALA A 1 314 ? -40.445 10.771 35.994 1 35.02 314 ALA A CA 1
ATOM 2513 C C . ALA A 1 314 ? -39.953 9.33 36.1 1 35.02 314 ALA A C 1
ATOM 2515 O O . ALA A 1 314 ? -39.225 8.851 35.227 1 35.02 314 ALA A O 1
ATOM 2516 N N . PRO A 1 315 ? -39.82 8.645 37.222 1 36.39 315 PRO A N 1
ATOM 2517 C CA . PRO A 1 315 ? -39.519 7.216 37.339 1 36.39 315 PRO A CA 1
ATOM 2518 C C . PRO A 1 315 ? -40.273 6.368 36.317 1 36.39 315 PRO A C 1
ATOM 2520 O O . PRO A 1 315 ? -41.507 6.351 36.315 1 36.39 315 PRO A O 1
ATOM 2523 N N . SER A 1 316 ? -40.172 6.563 35.025 1 38.2 316 SER A N 1
ATOM 2524 C CA . SER A 1 316 ? -40.836 5.656 34.094 1 38.2 316 SER A CA 1
ATOM 2525 C C . SER A 1 316 ? -40.803 4.219 34.603 1 38.2 316 SER A C 1
ATOM 2527 O O . SER A 1 316 ? -39.767 3.745 35.074 1 38.2 316 SER A O 1
ATOM 2529 N N . VAL A 1 317 ? -41.903 3.708 35.08 1 39.18 317 VAL A N 1
ATOM 2530 C CA . VAL A 1 317 ? -42.203 2.337 35.479 1 39.18 317 VAL A CA 1
ATOM 2531 C C . VAL A 1 317 ? -41.69 1.366 34.418 1 39.18 317 VAL A C 1
ATOM 2533 O O . VAL A 1 317 ? -42.435 0.504 33.944 1 39.18 317 VAL A O 1
ATOM 2536 N N . LEU A 1 318 ? -41.156 1.841 33.263 1 44.44 318 LEU A N 1
ATOM 2537 C CA . LEU A 1 318 ? -40.775 0.736 32.39 1 44.44 318 LEU A CA 1
ATOM 2538 C C . LEU A 1 318 ? -39.84 -0.229 33.111 1 44.44 318 LEU A C 1
ATOM 2540 O O . LEU A 1 318 ? -38.793 0.178 33.62 1 44.44 318 LEU A O 1
ATOM 2544 N N . VAL A 1 319 ? -40.452 -1.151 33.637 1 48.14 319 VAL A N 1
ATOM 2545 C CA . VAL A 1 319 ? -39.745 -2.323 34.142 1 48.14 319 VAL A CA 1
ATOM 2546 C C . VAL A 1 319 ? -38.653 -2.733 33.157 1 48.14 319 VAL A C 1
ATOM 2548 O O . VAL A 1 319 ? -38.942 -3.08 32.009 1 48.14 319 VAL A O 1
ATOM 2551 N N . HIS A 1 320 ? -37.586 -2.073 33.168 1 58.51 320 HIS A N 1
ATOM 2552 C CA . HIS A 1 320 ? -36.445 -2.433 32.334 1 58.51 320 HIS A CA 1
ATOM 2553 C C . HIS A 1 320 ? -35.986 -3.86 32.614 1 58.51 320 HIS A C 1
ATOM 2555 O O . HIS A 1 320 ? -35.933 -4.284 33.771 1 58.51 320 HIS A O 1
ATOM 2561 N N . ASP A 1 321 ? -36.161 -4.66 31.644 1 57.95 321 ASP A N 1
ATOM 2562 C CA . ASP A 1 321 ? -35.59 -5.997 31.771 1 57.95 321 ASP A CA 1
ATOM 2563 C C . ASP A 1 321 ? -34.091 -5.929 32.053 1 57.95 321 ASP A C 1
ATOM 2565 O O . ASP A 1 321 ? -33.341 -5.3 31.304 1 57.95 321 ASP A O 1
ATOM 2569 N N . PRO A 1 322 ? -33.702 -6.238 33.17 1 59.55 322 PRO A N 1
ATOM 2570 C CA . PRO A 1 322 ? -32.292 -6.168 33.561 1 59.55 322 PRO A CA 1
ATOM 2571 C C . PRO A 1 322 ? -31.372 -6.889 32.579 1 59.55 322 PRO A C 1
ATOM 2573 O O . PRO A 1 322 ? -30.185 -6.563 32.486 1 59.55 322 PRO A O 1
ATOM 2576 N N . VAL A 1 323 ? -31.996 -7.76 31.796 1 59.33 323 VAL A N 1
ATOM 2577 C CA . VAL A 1 323 ? -31.166 -8.54 30.884 1 59.33 323 VAL A CA 1
ATOM 2578 C C . VAL A 1 323 ? -30.695 -7.658 29.73 1 59.33 323 VAL A C 1
ATOM 2580 O O . VAL A 1 323 ? -29.597 -7.85 29.202 1 59.33 323 VAL A O 1
ATOM 2583 N N . GLU A 1 324 ? -31.433 -6.578 29.52 1 65.73 324 GLU A N 1
ATOM 2584 C CA . GLU A 1 324 ? -31.168 -5.794 28.318 1 65.73 324 GLU A CA 1
ATOM 2585 C C . GLU A 1 324 ? -30.281 -4.591 28.627 1 65.73 324 GLU A C 1
ATOM 2587 O O . GLU A 1 324 ? -29.961 -3.803 27.735 1 65.73 324 GLU A O 1
ATOM 2592 N N . TYR A 1 325 ? -29.802 -4.486 29.831 1 76.85 325 TYR A N 1
ATOM 2593 C CA . TYR A 1 325 ? -29.026 -3.309 30.204 1 76.85 325 TYR A CA 1
ATOM 2594 C C . TYR A 1 325 ? -27.715 -3.251 29.429 1 76.85 325 TYR A C 1
ATOM 2596 O O . TYR A 1 325 ? -27.349 -2.202 28.894 1 76.85 325 TYR A O 1
ATOM 2604 N N . LYS A 1 326 ? -27.117 -4.385 29.359 1 72.27 326 LYS A N 1
ATOM 2605 C CA . LYS A 1 326 ? -25.821 -4.402 28.685 1 72.27 326 LYS A CA 1
ATOM 2606 C C . LYS A 1 326 ? -25.97 -4.093 27.198 1 72.27 326 LYS A C 1
ATOM 2608 O O . LYS A 1 326 ? -25.144 -3.385 26.62 1 72.27 326 LYS A O 1
ATOM 2613 N N . ALA A 1 327 ? -27.035 -4.585 26.684 1 72.81 327 ALA A N 1
ATOM 2614 C CA . ALA A 1 327 ? -27.297 -4.313 25.273 1 72.81 327 ALA A CA 1
ATOM 2615 C C . ALA A 1 327 ? -27.636 -2.841 25.053 1 72.81 327 ALA A C 1
ATOM 2617 O O . ALA A 1 327 ? -27.189 -2.234 24.077 1 72.81 327 ALA A O 1
ATOM 2618 N N . ALA A 1 328 ? -28.358 -2.344 25.955 1 78.09 328 ALA A N 1
ATOM 2619 C CA . ALA A 1 328 ? -28.732 -0.936 25.854 1 78.09 328 ALA A CA 1
ATOM 2620 C C . ALA A 1 328 ? -27.514 -0.032 26.022 1 78.09 328 ALA A C 1
ATOM 2622 O O . ALA A 1 328 ? -27.369 0.964 25.31 1 78.09 328 ALA A O 1
ATOM 2623 N N . ARG A 1 329 ? -26.679 -0.416 26.912 1 81.51 329 ARG A N 1
ATOM 2624 C CA . ARG A 1 329 ? -25.472 0.366 27.158 1 81.51 329 ARG A CA 1
ATOM 2625 C C . ARG A 1 329 ? -24.561 0.366 25.935 1 81.51 329 ARG A C 1
ATOM 2627 O O . ARG A 1 329 ? -24.021 1.408 25.558 1 81.51 329 ARG A O 1
ATOM 2634 N N . LYS A 1 330 ? -24.456 -0.75 25.363 1 79.07 330 LYS A N 1
ATOM 2635 C CA . LYS A 1 330 ? -23.618 -0.86 24.173 1 79.07 330 LYS A CA 1
ATOM 2636 C C . LYS A 1 330 ? -24.198 -0.051 23.016 1 79.07 330 LYS A C 1
ATOM 2638 O O . LYS A 1 330 ? -23.463 0.63 22.298 1 79.07 330 LYS A O 1
ATOM 2643 N N . LYS A 1 331 ? -25.438 -0.114 22.882 1 77.71 331 LYS A N 1
ATOM 2644 C CA . LYS A 1 331 ? -26.112 0.627 21.82 1 77.71 331 LYS A CA 1
ATOM 2645 C C . LYS A 1 331 ? -25.957 2.133 22.018 1 77.71 331 LYS A C 1
ATOM 2647 O O . LYS A 1 331 ? -25.714 2.868 21.059 1 77.71 331 LYS A O 1
ATOM 2652 N N . LEU A 1 332 ? -26.038 2.566 23.201 1 84.63 332 LEU A N 1
ATOM 2653 C CA . LEU A 1 332 ? -25.939 3.994 23.48 1 84.63 332 LEU A CA 1
ATOM 2654 C C . LEU A 1 332 ? -24.499 4.476 23.343 1 84.63 332 LEU A C 1
ATOM 2656 O O . LEU A 1 332 ? -24.257 5.61 22.924 1 84.63 332 LEU A O 1
ATOM 2660 N N . ARG A 1 333 ? -23.602 3.577 23.695 1 83.71 333 ARG A N 1
ATOM 2661 C CA . ARG A 1 333 ? -22.198 3.921 23.496 1 83.71 333 ARG A CA 1
ATOM 2662 C C . ARG A 1 333 ? -21.902 4.187 22.024 1 83.71 333 ARG A C 1
ATOM 2664 O O . ARG A 1 333 ? -21.278 5.194 21.682 1 83.71 333 ARG A O 1
ATOM 2671 N N . THR A 1 334 ? -22.43 3.396 21.193 1 79.74 334 THR A N 1
ATOM 2672 C CA . THR A 1 334 ? -22.233 3.544 19.756 1 79.74 334 THR A CA 1
ATOM 2673 C C . THR A 1 334 ? -22.954 4.785 19.236 1 79.74 334 THR A C 1
ATOM 2675 O O . THR A 1 334 ? -22.451 5.475 18.347 1 79.74 334 THR A O 1
ATOM 2678 N N . ALA A 1 335 ? -24.068 5.012 19.84 1 81.56 335 ALA A N 1
ATOM 2679 C CA . ALA A 1 335 ? -24.837 6.182 19.424 1 81.56 335 ALA A CA 1
ATOM 2680 C C . ALA A 1 335 ? -24.096 7.473 19.759 1 81.56 335 ALA A C 1
ATOM 2682 O O . ALA A 1 335 ? -24.121 8.429 18.98 1 81.56 335 ALA A O 1
ATOM 2683 N N . VAL A 1 336 ? -23.436 7.516 20.858 1 86.09 336 VAL A N 1
ATOM 2684 C CA . VAL A 1 336 ? -22.689 8.706 21.253 1 86.09 336 VAL A CA 1
ATOM 2685 C C . VAL A 1 336 ? -21.511 8.916 20.305 1 86.09 336 VAL A C 1
ATOM 2687 O O . VAL A 1 336 ? -21.237 10.043 19.886 1 86.09 336 VAL A O 1
ATOM 2690 N N . ILE A 1 337 ? -20.936 7.856 19.929 1 82.12 337 ILE A N 1
ATOM 2691 C CA . ILE A 1 337 ? -19.795 7.95 19.024 1 82.12 337 ILE A CA 1
ATOM 2692 C C . ILE A 1 337 ? -20.257 8.464 17.663 1 82.12 337 ILE A C 1
ATOM 2694 O O . ILE A 1 337 ? -19.623 9.345 17.077 1 82.12 337 ILE A O 1
ATOM 2698 N N . GLU A 1 338 ? -21.367 7.958 17.264 1 80.15 338 GLU A N 1
ATOM 2699 C CA . GLU A 1 338 ? -21.898 8.36 15.964 1 80.15 338 GLU A CA 1
ATOM 2700 C C . GLU A 1 338 ? -22.346 9.818 15.979 1 80.15 338 GLU A C 1
ATOM 2702 O O . GLU A 1 338 ? -22.157 10.541 14.998 1 80.15 338 GLU A O 1
ATOM 2707 N N . ASN A 1 339 ? -22.944 10.187 17.036 1 84.97 339 ASN A N 1
ATOM 2708 C CA . ASN A 1 339 ? -23.374 11.578 17.135 1 84.97 339 ASN A CA 1
ATOM 2709 C C . ASN A 1 339 ? -22.183 12.528 17.214 1 84.97 339 ASN A C 1
ATOM 2711 O O . ASN A 1 339 ? -22.239 13.645 16.697 1 84.97 339 ASN A O 1
ATOM 2715 N N . TYR A 1 340 ? -21.183 12.063 17.91 1 87.43 340 TYR A N 1
ATOM 2716 C CA . TYR A 1 340 ? -19.962 12.859 17.955 1 87.43 340 TYR A CA 1
ATOM 2717 C C . TYR A 1 340 ? -19.372 13.032 16.561 1 87.43 340 TYR A C 1
ATOM 2719 O O . TYR A 1 340 ? -18.982 14.138 16.178 1 87.43 340 TYR A O 1
ATOM 2727 N N . ARG A 1 341 ? -19.426 12.045 15.833 1 82.26 341 ARG A N 1
ATOM 2728 C CA . ARG A 1 341 ? -18.924 12.087 14.463 1 82.26 341 ARG A CA 1
ATOM 2729 C C . ARG A 1 341 ? -19.749 13.042 13.607 1 82.26 341 ARG A C 1
ATOM 2731 O O . ARG A 1 341 ? -19.197 13.82 12.827 1 82.26 341 ARG A O 1
ATOM 2738 N N . ALA A 1 342 ? -20.966 12.932 13.741 1 83.38 342 ALA A N 1
ATOM 2739 C CA . ALA A 1 342 ? -21.861 13.803 12.984 1 83.38 342 ALA A CA 1
ATOM 2740 C C . ALA A 1 342 ? -21.607 15.271 13.316 1 83.38 342 ALA A C 1
ATOM 2742 O O . ALA A 1 342 ? -21.593 16.122 12.424 1 83.38 342 ALA A O 1
ATOM 2743 N N . LEU A 1 343 ? -21.377 15.514 14.559 1 88.32 343 LEU A N 1
ATOM 2744 C CA . LEU A 1 343 ? -21.144 16.887 14.991 1 88.32 343 LEU A CA 1
ATOM 2745 C C . LEU A 1 343 ? -19.787 17.387 14.507 1 88.32 343 LEU A C 1
ATOM 2747 O O . LEU A 1 343 ? -19.639 18.563 14.168 1 88.32 343 LEU A O 1
ATOM 2751 N N . GLU A 1 344 ? -18.91 16.465 14.432 1 85.86 344 GLU A N 1
ATOM 2752 C CA . GLU A 1 344 ? -17.596 16.846 13.924 1 85.86 344 GLU A CA 1
ATOM 2753 C C . GLU A 1 344 ? -17.661 17.212 12.444 1 85.86 344 GLU A C 1
ATOM 2755 O O . GLU A 1 344 ? -17.021 18.171 12.008 1 85.86 344 GLU A O 1
ATOM 2760 N N . ILE A 1 345 ? -18.397 16.461 11.74 1 85.95 345 ILE A N 1
ATOM 2761 C CA . ILE A 1 345 ? -18.57 16.734 10.318 1 85.95 345 ILE A CA 1
ATOM 2762 C C . ILE A 1 345 ? -19.254 18.086 10.132 1 85.95 345 ILE A C 1
ATOM 2764 O O . ILE A 1 345 ? -18.861 18.875 9.269 1 85.95 345 ILE A O 1
ATOM 2768 N N . LEU A 1 346 ? -20.238 18.31 10.956 1 88.69 346 LEU A N 1
ATOM 2769 C CA . LEU A 1 346 ? -20.953 19.579 10.867 1 88.69 346 LEU A CA 1
ATOM 2770 C C . LEU A 1 346 ? -20.04 20.744 11.234 1 88.69 346 LEU A C 1
ATOM 2772 O O . LEU A 1 346 ? -20.11 21.81 10.619 1 88.69 346 LEU A O 1
ATOM 2776 N N . ASN A 1 347 ? -19.229 20.507 12.235 1 88.36 347 ASN A N 1
ATOM 2777 C CA . ASN A 1 347 ? -18.262 21.531 12.617 1 88.36 347 ASN A CA 1
ATOM 2778 C C . ASN A 1 347 ? -17.267 21.808 11.495 1 88.36 347 ASN A C 1
ATOM 2780 O O . ASN A 1 347 ? -16.925 22.963 11.234 1 88.36 347 ASN A O 1
ATOM 2784 N N . ASN A 1 348 ? -16.886 20.767 10.884 1 86.64 348 ASN A N 1
ATOM 2785 C CA . ASN A 1 348 ? -15.969 20.92 9.759 1 86.64 348 ASN A CA 1
ATOM 2786 C C . ASN A 1 348 ? -16.637 21.625 8.583 1 86.64 348 ASN A C 1
ATOM 2788 O O . ASN A 1 348 ? -15.992 22.39 7.864 1 86.64 348 ASN A O 1
ATOM 2792 N N . TYR A 1 349 ? -17.866 21.284 8.372 1 89.56 349 TYR A N 1
ATOM 2793 C CA . TYR A 1 349 ? -18.643 21.974 7.347 1 89.56 349 TYR A CA 1
ATOM 2794 C C . TYR A 1 349 ? -18.638 23.48 7.581 1 89.56 349 TYR A C 1
ATOM 2796 O O . TYR A 1 349 ? -18.439 24.259 6.646 1 89.56 349 TYR A O 1
ATOM 2804 N N . ARG A 1 350 ? -18.825 23.837 8.805 1 89.57 350 ARG A N 1
ATOM 2805 C CA . ARG A 1 350 ? -18.84 25.244 9.193 1 89.57 350 ARG A CA 1
ATOM 2806 C C . ARG A 1 350 ? -17.487 25.897 8.935 1 89.57 350 ARG A C 1
ATOM 2808 O O . ARG A 1 350 ? -17.413 26.967 8.327 1 89.57 350 ARG A O 1
ATOM 2815 N N . ILE A 1 351 ? -16.475 25.245 9.279 1 86.88 351 ILE A N 1
ATOM 2816 C CA . ILE A 1 351 ? -15.125 25.787 9.181 1 86.88 351 ILE A CA 1
ATOM 2817 C C . ILE A 1 351 ? -14.722 25.907 7.713 1 86.88 351 ILE A C 1
ATOM 2819 O O . ILE A 1 351 ? -14.184 26.933 7.292 1 86.88 351 ILE A O 1
ATOM 2823 N N . LEU A 1 352 ? -15.068 24.916 6.955 1 89.42 352 LEU A N 1
ATOM 2824 C CA . LEU A 1 352 ? -14.664 24.898 5.553 1 89.42 352 LEU A CA 1
ATOM 2825 C C . LEU A 1 352 ? -15.384 25.988 4.767 1 89.42 352 LEU A C 1
ATOM 2827 O O . LEU A 1 352 ? -14.776 26.661 3.931 1 89.42 352 LEU A O 1
ATOM 2831 N N . ASN A 1 353 ? -16.544 26.127 5.066 1 90.59 353 ASN A N 1
ATOM 2832 C CA . ASN A 1 353 ? -17.298 27.157 4.36 1 90.59 353 ASN A CA 1
ATOM 2833 C C . ASN A 1 353 ? -16.866 28.558 4.783 1 90.59 353 ASN A C 1
ATOM 2835 O O . ASN A 1 353 ? -16.762 29.459 3.949 1 90.59 353 ASN A O 1
ATOM 2839 N N . ARG A 1 354 ? -16.666 28.78 6.07 1 88.55 354 ARG A N 1
ATOM 2840 C CA . ARG A 1 354 ? -16.155 30.06 6.55 1 88.55 354 ARG A CA 1
ATOM 2841 C C . ARG A 1 354 ? -14.845 30.42 5.859 1 88.55 354 ARG A C 1
ATOM 2843 O O . ARG A 1 354 ? -14.691 31.532 5.348 1 88.55 354 ARG A O 1
ATOM 2850 N N . ASN A 1 355 ? -14.002 29.432 5.778 1 88.23 355 ASN A N 1
ATOM 2851 C CA . ASN A 1 355 ? -12.716 29.639 5.121 1 88.23 355 ASN A CA 1
ATOM 2852 C C . ASN A 1 355 ? -12.883 29.871 3.622 1 88.23 355 ASN A C 1
ATOM 2854 O O . ASN A 1 355 ? -12.119 30.625 3.018 1 88.23 355 ASN A O 1
ATOM 2858 N N . GLY A 1 356 ? -13.867 29.21 3.104 1 90.19 356 GLY A N 1
ATOM 2859 C CA . GLY A 1 356 ? -14.145 29.415 1.691 1 90.19 356 GLY A CA 1
ATOM 2860 C C . GLY A 1 356 ? -14.525 30.846 1.359 1 90.19 356 GLY A C 1
ATOM 2861 O O . GLY A 1 356 ? -14.055 31.404 0.366 1 90.19 356 GLY A O 1
ATOM 2862 N N . PHE A 1 357 ? -15.292 31.483 2.211 1 90.95 357 PHE A N 1
ATOM 2863 C CA . PHE A 1 357 ? -15.704 32.867 2.008 1 90.95 357 PHE A CA 1
ATOM 2864 C C . PHE A 1 357 ? -14.515 33.811 2.144 1 90.95 357 PHE A C 1
ATOM 2866 O O . PHE A 1 357 ? -14.353 34.732 1.34 1 90.95 357 PHE A O 1
ATOM 2873 N N . ILE A 1 358 ? -13.673 33.514 3.078 1 87.75 358 ILE A N 1
ATOM 2874 C CA . ILE A 1 358 ? -12.506 34.357 3.313 1 87.75 358 ILE A CA 1
ATOM 2875 C C . ILE A 1 358 ? -11.553 34.262 2.124 1 87.75 358 ILE A C 1
ATOM 2877 O O . ILE A 1 358 ? -11.078 35.281 1.618 1 87.75 358 ILE A O 1
ATOM 2881 N N . LYS A 1 359 ? -11.405 33.113 1.646 1 89.41 359 LYS A N 1
ATOM 2882 C CA . LYS A 1 359 ? -10.434 32.877 0.581 1 89.41 359 LYS A CA 1
ATOM 2883 C C . LYS A 1 359 ? -10.926 33.444 -0.747 1 89.41 359 LYS A C 1
ATOM 2885 O O . LYS A 1 359 ? -10.142 34 -1.519 1 89.41 359 LYS A O 1
ATOM 2890 N N . ILE A 1 360 ? -12.197 33.294 -0.953 1 90.85 360 ILE A N 1
ATOM 2891 C CA . ILE A 1 360 ? -12.725 33.78 -2.223 1 90.85 360 ILE A CA 1
ATOM 2892 C C . ILE A 1 360 ? -12.745 35.307 -2.223 1 90.85 360 ILE A C 1
ATOM 2894 O O . ILE A 1 360 ? -12.498 35.938 -3.253 1 90.85 360 ILE A O 1
ATOM 2898 N N . LEU A 1 361 ? -13.056 35.938 -1.15 1 89.91 361 LEU A N 1
ATOM 2899 C CA . LEU A 1 361 ? -13.064 37.393 -1.033 1 89.91 361 LEU A CA 1
ATOM 2900 C C . LEU A 1 361 ? -11.649 37.953 -1.128 1 89.91 361 LEU A C 1
ATOM 2902 O O . LEU A 1 361 ? -11.433 39.004 -1.736 1 89.91 361 LEU A O 1
ATOM 2906 N N . LYS A 1 362 ? -10.722 37.213 -0.587 1 86.83 362 LYS A N 1
ATOM 2907 C CA . LYS A 1 362 ? -9.322 37.609 -0.701 1 86.83 362 LYS A CA 1
ATOM 2908 C C . LYS A 1 362 ? -8.853 37.559 -2.153 1 86.83 362 LYS A C 1
ATOM 2910 O O . LYS A 1 362 ? -8.133 38.45 -2.609 1 86.83 362 LYS A O 1
ATOM 2915 N N . LYS A 1 363 ? -9.289 36.613 -2.814 1 88.71 363 LYS A N 1
ATOM 2916 C CA . LYS A 1 363 ? -8.935 36.48 -4.225 1 88.71 363 LYS A CA 1
ATOM 2917 C C . LYS A 1 363 ? -9.551 37.602 -5.055 1 88.71 363 LYS A C 1
ATOM 2919 O O . LYS A 1 363 ? -8.917 38.12 -5.977 1 88.71 363 LYS A O 1
ATOM 2924 N N . PHE A 1 364 ? -10.725 37.914 -4.748 1 89.52 364 PHE A N 1
ATOM 2925 C CA . PHE A 1 364 ? -11.4 39.005 -5.442 1 89.52 364 PHE A CA 1
ATOM 2926 C C . PHE A 1 364 ? -10.665 40.322 -5.224 1 89.52 364 PHE A C 1
ATOM 2928 O O . PHE A 1 364 ? -10.422 41.068 -6.174 1 89.52 364 PHE A O 1
ATOM 2935 N N . ASP A 1 365 ? -10.311 40.529 -4.011 1 86.55 365 ASP A N 1
ATOM 2936 C CA . ASP A 1 365 ? -9.605 41.76 -3.667 1 86.55 365 ASP A CA 1
ATOM 2937 C C . ASP A 1 365 ? -8.252 41.832 -4.371 1 86.55 365 ASP A C 1
ATOM 2939 O O . ASP A 1 365 ? -7.845 42.898 -4.838 1 86.55 365 ASP A O 1
ATOM 2943 N N . LYS A 1 366 ? -7.627 40.704 -4.419 1 82.97 366 LYS A N 1
ATOM 2944 C CA . LYS A 1 366 ? -6.317 40.652 -5.061 1 82.97 366 LYS A CA 1
ATOM 2945 C C . LYS A 1 366 ? -6.432 40.883 -6.565 1 82.97 366 LYS A C 1
ATOM 2947 O O . LYS A 1 366 ? -5.609 41.587 -7.155 1 82.97 366 LYS A O 1
ATOM 2952 N N . THR A 1 367 ? -7.479 40.319 -7.126 1 84.66 367 THR A N 1
ATOM 2953 C CA . THR A 1 367 ? -7.663 40.408 -8.57 1 84.66 367 THR A CA 1
ATOM 2954 C C . THR A 1 367 ? -8.17 41.792 -8.967 1 84.66 367 THR A C 1
ATOM 2956 O O . THR A 1 367 ? -7.721 42.361 -9.964 1 84.66 367 THR A O 1
ATOM 2959 N N . MET A 1 368 ? -9.067 42.342 -8.178 1 81.85 368 MET A N 1
ATOM 2960 C CA . MET A 1 368 ? -9.71 43.605 -8.528 1 81.85 368 MET A CA 1
ATOM 2961 C C . MET A 1 368 ? -9.024 44.776 -7.833 1 81.85 368 MET A C 1
ATOM 2963 O O . MET A 1 368 ? -9.375 45.934 -8.066 1 81.85 368 MET A O 1
ATOM 2967 N N . GLN A 1 369 ? -8.025 44.386 -6.962 1 73.94 369 GLN A N 1
ATOM 2968 C CA . GLN A 1 369 ? -7.36 45.416 -6.17 1 73.94 369 GLN A CA 1
ATOM 2969 C C . GLN A 1 369 ? -8.376 46.291 -5.442 1 73.94 369 GLN A C 1
ATOM 2971 O O . GLN A 1 369 ? -8.28 47.52 -5.473 1 73.94 369 GLN A O 1
ATOM 2976 N N . SER A 1 370 ? -9.545 45.499 -5.135 1 74.94 370 SER A N 1
ATOM 2977 C CA . SER A 1 370 ? -10.583 46.143 -4.337 1 74.94 370 SER A CA 1
ATOM 2978 C C . SER A 1 370 ? -10.39 45.865 -2.85 1 74.94 370 SER A C 1
ATOM 2980 O O . SER A 1 370 ? -9.747 44.882 -2.476 1 74.94 370 SER A O 1
ATOM 2982 N N . GLN A 1 371 ? -10.405 46.801 -1.801 1 74.14 371 GLN A N 1
ATOM 2983 C CA . GLN A 1 371 ? -10.312 46.607 -0.358 1 74.14 371 GLN A CA 1
ATOM 2984 C C . GLN A 1 371 ? -11.695 46.447 0.266 1 74.14 371 GLN A C 1
ATOM 2986 O O . GLN A 1 371 ? -12 47.073 1.283 1 74.14 371 GLN A O 1
ATOM 2991 N N . ILE A 1 372 ? -12.482 45.457 -0.356 1 81.62 372 ILE A N 1
ATOM 2992 C CA . ILE A 1 372 ? -13.868 45.324 0.08 1 81.62 372 ILE A CA 1
ATOM 2993 C C . ILE A 1 372 ? -14.032 44.042 0.894 1 81.62 372 ILE A C 1
ATOM 2995 O O . ILE A 1 372 ? -15.046 43.854 1.57 1 81.62 372 ILE A O 1
ATOM 2999 N N . MET A 1 373 ? -13.105 43.134 1.028 1 85.95 373 MET A N 1
ATOM 3000 C CA . MET A 1 373 ? -13.215 41.803 1.618 1 85.95 373 MET A CA 1
ATOM 3001 C C . MET A 1 373 ? -13.689 41.886 3.065 1 85.95 373 MET A C 1
ATOM 3003 O O . MET A 1 373 ? -14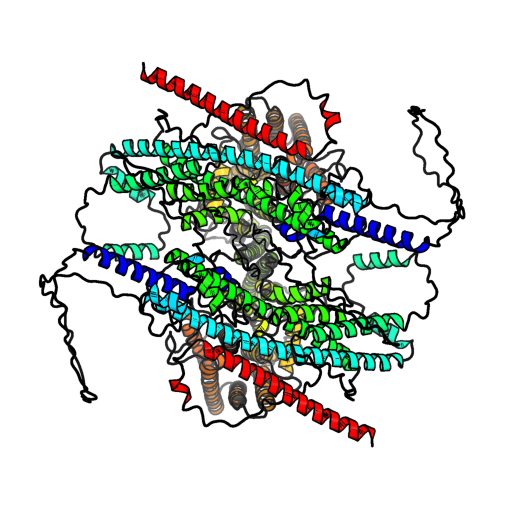.653 41.221 3.447 1 85.95 373 MET A O 1
ATOM 3007 N N . GLN A 1 374 ? -13.026 42.669 3.885 1 81.05 374 GLN A N 1
ATOM 3008 C CA . GLN A 1 374 ? -13.312 42.734 5.315 1 81.05 374 GLN A CA 1
ATOM 3009 C C . GLN A 1 374 ? -14.712 43.285 5.571 1 81.05 374 GLN A C 1
ATOM 3011 O O . GLN A 1 374 ? -15.445 42.765 6.415 1 81.05 374 GLN A O 1
ATOM 3016 N N . LYS A 1 375 ? -15.043 44.272 4.838 1 81.36 375 LYS A N 1
ATOM 3017 C CA . LYS A 1 375 ? -16.354 44.884 5.031 1 81.36 375 LYS A CA 1
ATOM 3018 C C . LYS A 1 375 ? -17.473 43.925 4.634 1 81.36 375 LYS A C 1
ATOM 3020 O O . LYS A 1 375 ? -18.474 43.804 5.342 1 81.36 375 LYS A O 1
ATOM 3025 N N . TYR A 1 376 ? -17.217 43.299 3.578 1 86.72 376 TYR A N 1
ATOM 3026 C CA . TYR A 1 376 ? -18.218 42.333 3.138 1 86.72 376 TYR A CA 1
ATOM 3027 C C . TYR A 1 376 ? -18.348 41.189 4.136 1 86.72 376 TYR A C 1
ATOM 3029 O O . TYR A 1 376 ? -19.459 40.806 4.509 1 86.72 376 TYR A O 1
ATOM 3037 N N . TYR A 1 377 ? -17.293 40.67 4.503 1 88.38 377 TYR A N 1
ATOM 3038 C CA . TYR A 1 377 ? -17.302 39.536 5.42 1 88.38 377 TYR A CA 1
ATOM 3039 C C . TYR A 1 377 ? -17.958 39.911 6.744 1 88.38 377 TYR A C 1
ATOM 3041 O O . TYR A 1 377 ? -18.761 39.147 7.284 1 88.38 377 TYR A O 1
ATOM 3049 N N . ASP A 1 378 ? -17.645 41.047 7.273 1 83.54 378 ASP A N 1
ATOM 3050 C CA . ASP A 1 378 ? -18.144 41.495 8.57 1 83.54 378 ASP A CA 1
ATOM 3051 C C . ASP A 1 378 ? -19.646 41.762 8.518 1 83.54 378 ASP A C 1
ATOM 3053 O O . ASP A 1 378 ? -20.368 41.466 9.472 1 83.54 378 ASP A O 1
ATOM 3057 N N . GLU A 1 379 ? -20.053 42.159 7.345 1 83.68 379 GLU A N 1
ATOM 3058 C CA . GLU A 1 379 ? -21.453 42.563 7.258 1 83.68 379 GLU A CA 1
ATOM 3059 C C . GLU A 1 379 ? -22.336 41.401 6.814 1 83.68 379 GLU A C 1
ATOM 3061 O O . GLU A 1 379 ? -23.491 41.296 7.233 1 83.68 379 GLU A O 1
ATOM 3066 N N . ARG A 1 380 ? -21.79 40.529 6.074 1 85.3 380 ARG A N 1
ATOM 3067 C CA . ARG A 1 380 ? -22.677 39.549 5.457 1 85.3 380 ARG A CA 1
ATOM 3068 C C . ARG A 1 380 ? -22.433 38.155 6.027 1 85.3 380 ARG A C 1
ATOM 3070 O O . ARG A 1 380 ? -23.35 37.333 6.083 1 85.3 380 ARG A O 1
ATOM 3077 N N . VAL A 1 381 ? -21.288 37.877 6.463 1 87.29 381 VAL A N 1
ATOM 3078 C CA . VAL A 1 381 ? -20.974 36.496 6.814 1 87.29 381 VAL A CA 1
ATOM 3079 C C . VAL A 1 381 ? -20.691 36.395 8.311 1 87.29 381 VAL A C 1
ATOM 3081 O O . VAL A 1 381 ? -21.155 35.465 8.975 1 87.29 381 VAL A O 1
ATOM 3084 N N . ALA A 1 382 ? -20.035 37.351 8.883 1 84.68 382 ALA A N 1
ATOM 3085 C CA . ALA A 1 382 ? -19.531 37.285 10.252 1 84.68 382 ALA A CA 1
ATOM 3086 C C . ALA A 1 382 ? -20.677 37.178 11.254 1 84.68 382 ALA A C 1
ATOM 3088 O O . ALA A 1 382 ? -20.525 36.575 12.319 1 84.68 382 ALA A O 1
ATOM 3089 N N . HIS A 1 383 ? -21.854 37.707 10.905 1 81.52 383 HIS A N 1
ATOM 3090 C CA . HIS A 1 383 ? -22.96 37.729 11.856 1 81.52 383 HIS A CA 1
ATOM 3091 C C . HIS A 1 383 ? -23.881 36.529 11.658 1 81.52 383 HIS A C 1
ATOM 3093 O O . HIS A 1 383 ? -24.837 36.344 12.414 1 81.52 383 HIS A O 1
ATOM 3099 N N . THR A 1 384 ? -23.513 35.711 10.792 1 85.81 384 THR A N 1
ATOM 3100 C CA . THR A 1 384 ? -24.346 34.543 10.527 1 85.81 384 THR A CA 1
ATOM 3101 C C . THR A 1 384 ? -24.002 33.404 11.483 1 85.81 384 THR A C 1
ATOM 3103 O O . THR A 1 384 ? -22.906 33.37 12.047 1 85.81 384 THR A O 1
ATOM 3106 N N . PRO A 1 385 ? -24.825 32.322 11.752 1 82.97 385 PRO A N 1
ATOM 3107 C CA . PRO A 1 385 ? -24.624 31.203 12.677 1 82.97 385 PRO A CA 1
ATOM 3108 C C . PRO A 1 385 ? -23.455 30.308 12.274 1 82.97 385 PRO A C 1
ATOM 3110 O O . PRO A 1 385 ? -22.909 29.585 13.112 1 82.97 385 PRO A O 1
ATOM 3113 N N . ILE A 1 386 ? -23.086 30.517 11.069 1 85.81 386 ILE A N 1
ATOM 3114 C CA . ILE A 1 386 ? -21.966 29.693 10.629 1 85.81 386 ILE A CA 1
ATOM 3115 C C . ILE A 1 386 ? -20.695 30.116 11.362 1 85.81 386 ILE A C 1
ATOM 3117 O O . ILE A 1 386 ? -19.805 29.296 11.598 1 85.81 386 ILE A O 1
ATOM 3121 N N . VAL A 1 387 ? -20.743 31.369 11.697 1 82.75 387 VAL A N 1
ATOM 3122 C CA . VAL A 1 387 ? -19.56 31.892 12.372 1 82.75 387 VAL A CA 1
ATOM 3123 C C . VAL A 1 387 ? -19.849 32.064 13.862 1 82.75 387 VAL A C 1
ATOM 3125 O O . VAL A 1 387 ? -19.04 31.671 14.707 1 82.75 387 VAL A O 1
ATOM 3128 N N . GLN A 1 388 ? -21.031 32.327 14.299 1 79.02 388 GLN A N 1
ATOM 3129 C CA . GLN A 1 388 ? -21.318 32.765 15.661 1 79.02 388 GLN A CA 1
ATOM 3130 C C . GLN A 1 388 ? -21.855 31.615 16.508 1 79.02 388 GLN A C 1
ATOM 3132 O O . GLN A 1 388 ? -21.742 31.635 17.735 1 79.02 388 GLN A O 1
ATOM 3137 N N . SER A 1 389 ? -22.298 29.619 16.345 1 74.82 389 SER A N 1
ATOM 3138 C CA . SER A 1 389 ? -22.964 28.591 17.137 1 74.82 389 SER A CA 1
ATOM 3139 C C . SER A 1 389 ? -21.956 27.749 17.912 1 74.82 389 SER A C 1
ATOM 3141 O O . SER A 1 389 ? -20.949 27.308 17.354 1 74.82 389 SER A O 1
ATOM 3143 N N . ASP A 1 390 ? -22.199 28.601 18.661 1 79.7 390 ASP A N 1
ATOM 3144 C CA . ASP A 1 390 ? -21.336 27.778 19.503 1 79.7 390 ASP A CA 1
ATOM 3145 C C . ASP A 1 390 ? -22.06 26.513 19.961 1 79.7 390 ASP A C 1
ATOM 3147 O O . ASP A 1 390 ? -21.619 25.844 20.898 1 79.7 390 ASP A O 1
ATOM 3151 N N . ALA A 1 391 ? -23.21 26.399 19.232 1 84.89 391 ALA A N 1
ATOM 3152 C CA . ALA A 1 391 ? -24.003 25.239 19.632 1 84.89 391 ALA A CA 1
ATOM 3153 C C . ALA A 1 391 ? -23.263 23.939 19.332 1 84.89 391 ALA A C 1
ATOM 3155 O O . ALA A 1 391 ? -23.19 23.048 20.183 1 84.89 391 ALA A O 1
ATOM 3156 N N . VAL A 1 392 ? -22.656 23.922 18.19 1 89.27 392 VAL A N 1
ATOM 3157 C CA . VAL A 1 392 ? -22.016 22.688 17.746 1 89.27 392 VAL A CA 1
ATOM 3158 C C . VAL A 1 392 ? -20.776 22.415 18.595 1 89.27 392 VAL A C 1
ATOM 3160 O O . VAL A 1 392 ? -20.625 21.325 19.152 1 89.27 392 VAL A O 1
ATOM 3163 N N . PRO A 1 393 ? -19.929 23.398 18.821 1 85.08 393 PRO A N 1
ATOM 3164 C CA . PRO A 1 393 ? -18.777 23.142 19.689 1 85.08 393 PRO A CA 1
ATOM 3165 C C . PRO A 1 393 ? -19.182 22.78 21.116 1 85.08 393 PRO A C 1
ATOM 3167 O O . PRO A 1 393 ? -18.536 21.944 21.752 1 85.08 393 PRO A O 1
ATOM 3170 N N . LYS A 1 394 ? -20.233 23.321 21.592 1 85.35 394 LYS A N 1
ATOM 3171 C CA . LYS A 1 394 ? -20.723 23.015 22.933 1 85.35 394 LYS A CA 1
ATOM 3172 C C . LYS A 1 394 ? -21.238 21.581 23.016 1 85.35 394 LYS A C 1
ATOM 3174 O O . LYS A 1 394 ? -20.99 20.883 24.001 1 85.35 394 LYS A O 1
ATOM 3179 N N . MET A 1 395 ? -21.916 21.256 21.99 1 89.22 395 MET A N 1
ATOM 3180 C CA . MET A 1 395 ? -22.425 19.888 21.96 1 89.22 395 MET A CA 1
ATOM 3181 C C . MET A 1 395 ? -21.281 18.884 21.873 1 89.22 395 MET A C 1
ATOM 3183 O O . MET A 1 395 ? -21.348 17.807 22.467 1 89.22 395 MET A O 1
ATOM 3187 N N . LEU A 1 396 ? -20.263 19.246 21.125 1 88.81 396 LEU A N 1
ATOM 3188 C CA . LEU A 1 396 ? -19.099 18.375 21.011 1 88.81 396 LEU A CA 1
ATOM 3189 C C . LEU A 1 396 ? -18.421 18.191 22.364 1 88.81 396 LEU A C 1
ATOM 3191 O O . LEU A 1 396 ? -18.088 17.068 22.75 1 88.81 396 LEU A O 1
ATOM 3195 N N . THR A 1 397 ? -18.286 19.236 23.061 1 85.54 397 THR A N 1
ATOM 3196 C CA . THR A 1 397 ? -17.682 19.178 24.387 1 85.54 397 THR A CA 1
ATOM 3197 C C . THR A 1 397 ? -18.573 18.405 25.355 1 85.54 397 THR A C 1
ATOM 3199 O O . THR A 1 397 ? -18.08 17.633 26.18 1 85.54 397 THR A O 1
ATOM 3202 N N . ALA A 1 398 ? -19.874 18.608 25.184 1 86.7 398 ALA A N 1
ATOM 3203 C CA . ALA A 1 398 ? -20.837 17.909 26.03 1 86.7 398 ALA A CA 1
ATOM 3204 C C . ALA A 1 398 ? -20.773 16.401 25.805 1 86.7 398 ALA A C 1
ATOM 3206 O O . ALA A 1 398 ? -20.827 15.622 26.759 1 86.7 398 ALA A O 1
ATOM 3207 N N . LEU A 1 399 ? -20.655 16.062 24.61 1 88.9 399 LEU A N 1
ATOM 3208 C CA . LEU A 1 399 ? -20.6 14.64 24.289 1 88.9 399 LEU A CA 1
ATOM 3209 C C . LEU A 1 399 ? -19.308 14.016 24.804 1 88.9 399 LEU A C 1
ATOM 3211 O O . LEU A 1 399 ? -19.298 12.855 25.22 1 88.9 399 LEU A O 1
ATOM 3215 N N . GLU A 1 400 ? -18.273 14.765 24.721 1 87.65 400 GLU A N 1
ATOM 3216 C CA . GLU A 1 400 ? -17.019 14.279 25.288 1 87.65 400 GLU A CA 1
ATOM 3217 C C . GLU A 1 400 ? -17.142 14.056 26.792 1 87.65 400 GLU A C 1
ATOM 3219 O O . GLU A 1 400 ? -16.645 13.059 27.32 1 87.65 400 GLU A O 1
ATOM 3224 N N . GLU A 1 401 ? -17.825 14.89 27.41 1 85.15 401 GLU A N 1
ATOM 3225 C CA . GLU A 1 401 ? -18.044 14.772 28.849 1 85.15 401 GLU A CA 1
ATOM 3226 C C . GLU A 1 401 ? -18.964 13.598 29.173 1 85.15 401 GLU A C 1
ATOM 3228 O O . GLU A 1 401 ? -18.73 12.867 30.137 1 85.15 401 GLU A O 1
ATOM 3233 N N . ILE A 1 402 ? -19.979 13.487 28.368 1 87.14 402 ILE A N 1
ATOM 3234 C CA . ILE A 1 402 ? -20.907 12.375 28.539 1 87.14 402 ILE A CA 1
ATOM 3235 C C . ILE A 1 402 ? -20.161 11.051 28.383 1 87.14 402 ILE A C 1
ATOM 3237 O O . ILE A 1 402 ? -20.312 10.146 29.207 1 87.14 402 ILE A O 1
ATOM 3241 N N . PHE A 1 403 ? -19.385 11.02 27.356 1 88.51 403 PHE A N 1
ATOM 3242 C CA . PHE A 1 403 ? -18.662 9.782 27.092 1 88.51 403 PHE A CA 1
ATOM 3243 C C . PHE A 1 403 ? -17.673 9.483 28.213 1 88.51 403 PHE A C 1
ATOM 3245 O O . PHE A 1 403 ? -17.495 8.326 28.598 1 88.51 403 PHE A O 1
ATOM 3252 N N . THR A 1 404 ? -17.056 10.482 28.759 1 85.88 404 THR A N 1
ATOM 3253 C CA . THR A 1 404 ? -16.111 10.337 29.861 1 85.88 404 THR A CA 1
ATOM 3254 C C . THR A 1 404 ? -16.82 9.843 31.119 1 85.88 404 THR A C 1
ATOM 3256 O O . THR A 1 404 ? -16.324 8.948 31.807 1 85.88 404 THR A O 1
ATOM 3259 N N . GLY A 1 405 ? -17.971 10.273 31.388 1 82.73 405 GLY A N 1
ATOM 3260 C CA . GLY A 1 405 ? -18.704 9.967 32.606 1 82.73 405 GLY A CA 1
ATOM 3261 C C . GLY A 1 405 ? -19.454 8.651 32.535 1 82.73 405 GLY A C 1
ATOM 3262 O O . GLY A 1 405 ? -19.492 7.899 33.512 1 82.73 405 GLY A O 1
ATOM 3263 N N . TYR A 1 406 ? -20.046 8.362 31.368 1 84.5 406 TYR A N 1
ATOM 3264 C CA . TYR A 1 406 ? -20.948 7.222 31.254 1 84.5 406 TYR A CA 1
ATOM 3265 C C . TYR A 1 406 ? -20.189 5.963 30.853 1 84.5 406 TYR A C 1
ATOM 3267 O O . TYR A 1 406 ? -20.541 4.858 31.272 1 84.5 406 TYR A O 1
ATOM 3275 N N . PHE A 1 407 ? -19.093 6.181 29.997 1 85.41 407 PHE A N 1
ATOM 3276 C CA . PHE A 1 407 ? -18.568 4.972 29.373 1 85.41 407 PHE A CA 1
ATOM 3277 C C . PHE A 1 407 ? -17.091 4.79 29.702 1 85.41 407 PHE A C 1
ATOM 3279 O O . PHE A 1 407 ? -16.543 3.698 29.539 1 85.41 407 PHE A O 1
ATOM 3286 N N . GLU A 1 408 ? -16.383 5.817 30.039 1 82.11 408 GLU A N 1
ATOM 3287 C CA . GLU A 1 408 ? -14.946 5.686 30.257 1 82.11 408 GLU A CA 1
ATOM 3288 C C . GLU A 1 408 ? -14.572 6.039 31.694 1 82.11 408 GLU A C 1
ATOM 3290 O O . GLU A 1 408 ? -13.451 6.48 31.959 1 82.11 408 GLU A O 1
ATOM 3295 N N . HIS A 1 409 ? -15.402 5.907 32.625 1 77.34 409 HIS A N 1
ATOM 3296 C CA . HIS A 1 409 ? -15.183 5.987 34.065 1 77.34 409 HIS A CA 1
ATOM 3297 C C . HIS A 1 409 ? -14.321 7.192 34.425 1 77.34 409 HIS A C 1
ATOM 3299 O O . HIS A 1 409 ? -13.407 7.084 35.245 1 77.34 409 HIS A O 1
ATOM 3305 N N . GLY A 1 410 ? -14.42 8.284 33.633 1 75.91 410 GLY A N 1
ATOM 3306 C CA . GLY A 1 410 ? -13.76 9.526 34.005 1 75.91 410 GLY A CA 1
ATOM 3307 C C . GLY A 1 410 ? -12.469 9.766 33.246 1 75.91 410 GLY A C 1
ATOM 3308 O O . GLY A 1 410 ? -11.819 10.798 33.427 1 75.91 410 GLY A O 1
ATOM 3309 N N . ASP A 1 411 ? -12.119 8.823 32.413 1 73.97 411 ASP A N 1
ATOM 3310 C CA . ASP A 1 411 ? -10.904 8.999 31.623 1 73.97 411 ASP A CA 1
ATOM 3311 C C . ASP A 1 411 ? -11.177 9.834 30.374 1 73.97 411 ASP A C 1
ATOM 3313 O O . ASP A 1 411 ? -11.685 9.321 29.376 1 73.97 411 ASP A O 1
ATOM 3317 N N . LYS A 1 412 ? -10.772 11.031 30.489 1 78.28 412 LYS A N 1
ATOM 3318 C CA . LYS A 1 412 ? -11.059 11.968 29.406 1 78.28 412 LYS A CA 1
ATOM 3319 C C . LYS A 1 412 ? -10.202 11.667 28.179 1 78.28 412 LYS A C 1
ATOM 3321 O O . LYS A 1 412 ? -10.671 11.782 27.045 1 78.28 412 LYS A O 1
ATOM 3326 N N . LYS A 1 413 ? -9.042 11.314 28.435 1 73.23 413 LYS A N 1
ATOM 3327 C CA . LYS A 1 413 ? -8.132 11.06 27.322 1 73.23 413 LYS A CA 1
ATOM 3328 C C . LYS A 1 413 ? -8.601 9.871 26.489 1 73.23 413 LYS A C 1
ATOM 3330 O O . LYS A 1 413 ? -8.64 9.944 25.259 1 73.23 413 LYS A O 1
ATOM 3335 N N . ARG A 1 414 ? -8.859 8.879 27.128 1 76.67 414 ARG A N 1
ATOM 3336 C CA . ARG A 1 414 ? -9.336 7.688 26.432 1 76.67 414 ARG A CA 1
ATOM 3337 C C . ARG A 1 414 ? -10.641 7.971 25.696 1 76.67 414 ARG A C 1
ATOM 3339 O O . ARG A 1 414 ? -10.849 7.486 24.582 1 76.67 414 ARG A O 1
ATOM 3346 N N . ALA A 1 415 ? -11.479 8.743 26.35 1 80.99 415 ALA A N 1
ATOM 3347 C CA . ALA A 1 415 ? -12.755 9.098 25.735 1 80.99 415 ALA A CA 1
ATOM 3348 C C . ALA A 1 415 ? -12.543 9.851 24.424 1 80.99 415 ALA A C 1
ATOM 3350 O O . ALA A 1 415 ? -13.176 9.54 23.413 1 80.99 415 ALA A O 1
ATOM 3351 N N . ARG A 1 416 ? -11.591 10.724 24.5 1 79.47 416 ARG A N 1
ATOM 3352 C CA . ARG A 1 416 ? -11.326 11.53 23.312 1 79.47 416 ARG A CA 1
ATOM 3353 C C . ARG A 1 416 ? -10.721 10.681 22.199 1 79.47 416 ARG A C 1
ATOM 3355 O O . ARG A 1 416 ? -11.055 10.857 21.025 1 79.47 416 ARG A O 1
ATOM 3362 N N . ASP A 1 417 ? -9.915 9.785 22.579 1 73.19 417 ASP A N 1
ATOM 3363 C CA . ASP A 1 417 ? -9.267 8.925 21.593 1 73.19 417 ASP A CA 1
ATOM 3364 C C . ASP A 1 417 ? -10.286 8.031 20.89 1 73.19 417 ASP A C 1
ATOM 3366 O O . ASP A 1 417 ? -10.249 7.881 19.667 1 73.19 417 ASP A O 1
ATOM 3370 N N . VAL A 1 418 ? -11.196 7.555 21.651 1 75.72 418 VAL A N 1
ATOM 3371 C CA . VAL A 1 418 ? -12.209 6.664 21.094 1 75.72 418 VAL A CA 1
ATOM 3372 C C . VAL A 1 418 ? -13.149 7.454 20.186 1 75.72 418 VAL A C 1
ATOM 3374 O O . VAL A 1 418 ? -13.528 6.98 19.112 1 75.72 418 VAL A O 1
ATOM 3377 N N . LEU A 1 419 ? -13.433 8.646 20.658 1 79.32 419 LEU A N 1
ATOM 3378 C CA . LEU A 1 419 ? -14.367 9.474 19.904 1 79.32 419 LEU A CA 1
ATOM 3379 C C . LEU A 1 419 ? -13.728 9.98 18.615 1 79.32 419 LEU A C 1
ATOM 3381 O O . LEU A 1 419 ? -14.378 10.02 17.568 1 79.32 419 LEU A O 1
ATOM 3385 N N . ARG A 1 420 ? -12.417 10.224 18.759 1 68.24 420 ARG A N 1
ATOM 3386 C CA . ARG A 1 420 ? -11.735 10.763 17.587 1 68.24 420 ARG A CA 1
ATOM 3387 C C . ARG A 1 420 ? -11.372 9.653 16.607 1 68.24 420 ARG A C 1
ATOM 3389 O O . ARG A 1 420 ? -11.343 9.873 15.394 1 68.24 420 ARG A O 1
ATOM 3396 N N . GLU A 1 421 ? -10.901 8.617 17.167 1 60.16 421 GLU A N 1
ATOM 3397 C CA . GLU A 1 421 ? -10.626 7.462 16.317 1 60.16 421 GLU A CA 1
ATOM 3398 C C . GLU A 1 421 ? -11.857 7.068 15.505 1 60.16 421 GLU A C 1
ATOM 3400 O O . GLU A 1 421 ? -11.744 6.706 14.332 1 60.16 421 GLU A O 1
ATOM 3405 N N . GLY A 1 422 ? -12.957 7.091 16.225 1 53.67 422 GLY A N 1
ATOM 3406 C CA . GLY A 1 422 ? -14.199 6.827 15.517 1 53.67 422 GLY A CA 1
ATOM 3407 C C . GLY A 1 422 ? -14.485 7.834 14.419 1 53.67 422 GLY A C 1
ATOM 3408 O O . GLY A 1 422 ? -15.001 7.474 13.358 1 53.67 422 GLY A O 1
ATOM 3409 N N . ALA A 1 423 ? -14.057 9.04 14.744 1 49.58 423 ALA A N 1
ATOM 3410 C CA . ALA A 1 423 ? -14.297 10.128 13.8 1 49.58 423 ALA A CA 1
ATOM 3411 C C . ALA A 1 423 ? -13.29 10.093 12.654 1 49.58 423 ALA A C 1
ATOM 3413 O O . ALA A 1 423 ? -13.637 10.379 11.506 1 49.58 423 ALA A O 1
ATOM 3414 N N . SER A 1 424 ? -11.977 9.916 12.964 1 46.21 424 SER A N 1
ATOM 3415 C CA . SER A 1 424 ? -10.872 10.003 12.016 1 46.21 424 SER A CA 1
ATOM 3416 C C . SER A 1 424 ? -10.918 8.859 11.008 1 46.21 424 SER A C 1
ATOM 3418 O O . SER A 1 424 ? -10.51 9.023 9.856 1 46.21 424 SER A O 1
ATOM 3420 N N . HIS A 1 425 ? -11.347 7.703 11.441 1 41.51 425 HIS A N 1
ATOM 3421 C CA . HIS A 1 425 ? -11.29 6.559 10.538 1 41.51 425 HIS A CA 1
ATOM 3422 C C . HIS A 1 425 ? -12.089 6.821 9.266 1 41.51 425 HIS A C 1
ATOM 3424 O O . HIS A 1 425 ? -11.776 6.271 8.207 1 41.51 425 HIS A O 1
ATOM 3430 N N . THR A 1 426 ? -13.237 7.415 9.514 1 38.14 426 THR A N 1
ATOM 3431 C CA . THR A 1 426 ? -14.015 7.604 8.295 1 38.14 426 THR A CA 1
ATOM 3432 C C . THR A 1 426 ? -13.275 8.512 7.316 1 38.14 426 THR A C 1
ATOM 3434 O O . THR A 1 426 ? -13.338 8.307 6.102 1 38.14 426 THR A O 1
ATOM 3437 N N . MET A 1 427 ? -12.923 9.675 7.859 1 32.64 427 MET A N 1
ATOM 3438 C CA . MET A 1 427 ? -12.433 10.712 6.955 1 32.64 427 MET A CA 1
ATOM 3439 C C . MET A 1 427 ? -11.013 10.403 6.492 1 32.64 427 MET A C 1
ATOM 3441 O O . MET A 1 427 ? -10.672 10.63 5.329 1 32.64 427 MET A O 1
ATOM 3445 N N . MET A 1 428 ? -10.119 10.286 7.618 1 34.41 428 MET A N 1
ATOM 3446 C CA . MET A 1 428 ? -8.706 10.204 7.26 1 34.41 428 MET A CA 1
ATOM 3447 C C . MET A 1 428 ? -8.283 8.755 7.042 1 34.41 428 MET A C 1
ATOM 3449 O O . MET A 1 428 ? -8.457 7.913 7.925 1 34.41 428 MET A O 1
ATOM 3453 N N . GLY A 1 429 ? -8.544 8.102 6.08 1 35.17 429 GLY A N 1
ATOM 3454 C CA . GLY A 1 429 ? -7.914 6.831 5.761 1 35.17 429 GLY A CA 1
ATOM 3455 C C . GLY A 1 429 ? -6.551 6.663 6.405 1 35.17 429 GLY A C 1
ATOM 3456 O O . GLY A 1 429 ? -5.623 7.42 6.114 1 35.17 429 GLY A O 1
ATOM 3457 N N . HIS A 1 430 ? -6.423 6.572 7.719 1 36.51 430 HIS A N 1
ATOM 3458 C CA . HIS A 1 430 ? -5.139 6.241 8.325 1 36.51 430 HIS A CA 1
ATOM 3459 C C . HIS A 1 430 ? -4.288 5.394 7.385 1 36.51 430 HIS A C 1
ATOM 3461 O O . HIS A 1 430 ? -4.718 4.325 6.944 1 36.51 430 HIS A O 1
ATOM 3467 N N . THR A 1 431 ? -3.606 5.899 6.573 1 41.29 431 THR A N 1
ATOM 3468 C CA . THR A 1 431 ? -2.807 5.288 5.516 1 41.29 431 THR A CA 1
ATOM 3469 C C . THR A 1 431 ? -1.912 4.19 6.081 1 41.29 431 THR A C 1
ATOM 3471 O O . THR A 1 431 ? -0.804 4.463 6.547 1 41.29 431 THR A O 1
ATOM 3474 N N . THR A 1 432 ? -2.269 3.489 7.271 1 47.01 432 THR A N 1
ATOM 3475 C CA . THR A 1 432 ? -1.44 2.312 7.507 1 47.01 432 THR A CA 1
ATOM 3476 C C . THR A 1 432 ? -1.255 1.514 6.22 1 47.01 432 THR A C 1
ATOM 3478 O O . THR A 1 432 ? -2.229 1.203 5.531 1 47.01 432 THR A O 1
ATOM 3481 N N . PHE A 1 433 ? -0.229 1.722 5.582 1 56.51 433 PHE A N 1
ATOM 3482 C CA . PHE A 1 433 ? 0.127 1.085 4.319 1 56.51 433 PHE A CA 1
ATOM 3483 C C . PHE A 1 433 ? 0.053 -0.433 4.439 1 56.51 433 PHE A C 1
ATOM 3485 O O . PHE A 1 433 ? 0.544 -1.009 5.411 1 56.51 433 PHE A O 1
ATOM 3492 N N . HIS A 1 434 ? -0.98 -0.98 3.921 1 68.27 434 HIS A N 1
ATOM 3493 C CA . HIS A 1 434 ? -1.161 -2.427 3.94 1 68.27 434 HIS A CA 1
ATOM 3494 C C . HIS A 1 434 ? -0.482 -3.083 2.742 1 68.27 434 HIS A C 1
ATOM 3496 O O . HIS A 1 434 ? -1.089 -3.905 2.052 1 68.27 434 HIS A O 1
ATOM 3502 N N . TYR A 1 435 ? 0.741 -2.704 2.511 1 78.4 435 TYR A N 1
ATOM 3503 C CA . TYR A 1 435 ? 1.503 -3.272 1.404 1 78.4 435 TYR A CA 1
ATOM 3504 C C . TYR A 1 435 ? 1.706 -4.77 1.594 1 78.4 435 TYR A C 1
ATOM 3506 O O . TYR A 1 435 ? 1.719 -5.529 0.621 1 78.4 435 TYR A O 1
ATOM 3514 N N . SER A 1 436 ? 1.746 -5.103 2.862 1 83.6 436 SER A N 1
ATOM 3515 C CA . SER A 1 436 ? 1.975 -6.515 3.151 1 83.6 436 SER A CA 1
ATOM 3516 C C . SER A 1 436 ? 0.781 -7.366 2.732 1 83.6 436 SER A C 1
ATOM 3518 O O . SER A 1 436 ? 0.951 -8.471 2.212 1 83.6 436 SER A O 1
ATOM 3520 N N . SER A 1 437 ? -0.399 -6.83 2.889 1 87.35 437 SER A N 1
ATOM 3521 C CA . SER A 1 437 ? -1.596 -7.564 2.491 1 87.35 437 SER A CA 1
ATOM 3522 C C . SER A 1 437 ? -1.682 -7.699 0.974 1 87.35 437 SER A C 1
ATOM 3524 O O . SER A 1 437 ? -2.044 -8.759 0.46 1 87.35 437 SER A O 1
ATOM 3526 N N . ALA A 1 438 ? -1.381 -6.586 0.312 1 89.91 438 ALA A N 1
ATOM 3527 C CA . ALA A 1 438 ? -1.385 -6.633 -1.148 1 89.91 438 ALA A CA 1
ATOM 3528 C C . ALA A 1 438 ? -0.358 -7.635 -1.668 1 89.91 438 ALA A C 1
ATOM 3530 O O . ALA A 1 438 ? -0.634 -8.387 -2.605 1 89.91 438 ALA A O 1
ATOM 3531 N N . TYR A 1 439 ? 0.804 -7.654 -1.075 1 92.61 439 TYR A N 1
ATOM 3532 C CA . TYR A 1 439 ? 1.87 -8.577 -1.45 1 92.61 439 TYR A CA 1
ATOM 3533 C C . TYR A 1 439 ? 1.436 -10.023 -1.244 1 92.61 439 TYR A C 1
ATOM 3535 O O . TYR A 1 439 ? 1.592 -10.858 -2.138 1 92.61 439 TYR A O 1
ATOM 3543 N N . ARG A 1 440 ? 0.899 -10.369 -0.089 1 93.12 440 ARG A N 1
ATOM 3544 C CA . ARG A 1 440 ? 0.445 -11.723 0.21 1 93.12 440 ARG A CA 1
ATOM 3545 C C . ARG A 1 440 ? -0.658 -12.155 -0.75 1 93.12 440 ARG A C 1
ATOM 3547 O O . ARG A 1 440 ? -0.687 -13.304 -1.195 1 93.12 440 ARG A O 1
ATOM 3554 N N . THR A 1 441 ? -1.547 -11.221 -0.968 1 94.56 441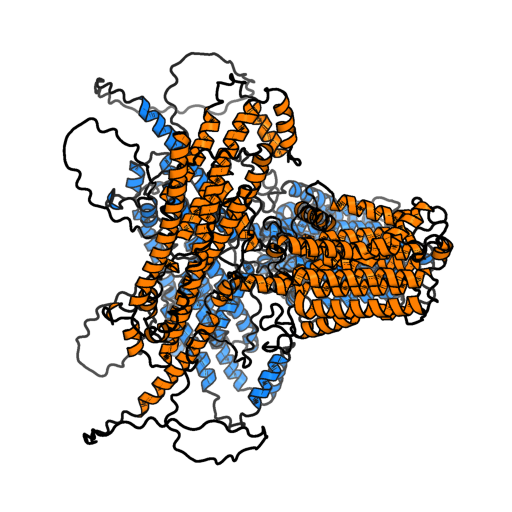 THR A N 1
ATOM 3555 C CA . THR A 1 441 ? -2.609 -11.504 -1.927 1 94.56 441 THR A CA 1
ATOM 3556 C C . THR A 1 441 ? -2.025 -11.889 -3.283 1 94.56 441 THR A C 1
ATOM 3558 O O . THR A 1 441 ? -2.483 -12.845 -3.913 1 94.56 441 THR A O 1
ATOM 3561 N N . GLY A 1 442 ? -1.012 -11.116 -3.674 1 95.28 442 GLY A N 1
ATOM 3562 C CA . GLY A 1 442 ? -0.369 -11.434 -4.939 1 95.28 442 GLY A CA 1
ATOM 3563 C C . GLY A 1 442 ? 0.299 -12.796 -4.943 1 95.28 442 GLY A C 1
ATOM 3564 O O . GLY A 1 442 ? 0.18 -13.548 -5.912 1 95.28 442 GLY A O 1
ATOM 3565 N N . VAL A 1 443 ? 0.949 -13.126 -3.883 1 96.32 443 VAL A N 1
ATOM 3566 C CA . VAL A 1 443 ? 1.616 -14.419 -3.775 1 96.32 443 VAL A CA 1
ATOM 3567 C C . VAL A 1 443 ? 0.583 -15.542 -3.846 1 96.32 443 VAL A C 1
ATOM 3569 O O . VAL A 1 443 ? 0.759 -16.509 -4.59 1 96.32 443 VAL A O 1
ATOM 3572 N N . PHE A 1 444 ? -0.505 -15.392 -3.097 1 97.36 444 PHE A N 1
ATOM 3573 C CA . PHE A 1 444 ? -1.565 -16.393 -3.089 1 97.36 444 PHE A CA 1
ATOM 3574 C C . PHE A 1 444 ? -2.136 -16.59 -4.488 1 97.36 444 PHE A C 1
ATOM 3576 O O . PHE A 1 444 ? -2.302 -17.723 -4.943 1 97.36 444 PHE A O 1
ATOM 3583 N N . MET A 1 445 ? -2.331 -15.522 -5.15 1 96.92 445 MET A N 1
ATOM 3584 C CA . MET A 1 445 ? -2.956 -15.593 -6.468 1 96.92 445 MET A CA 1
ATOM 3585 C C . MET A 1 445 ? -1.999 -16.194 -7.492 1 96.92 445 MET A C 1
ATOM 3587 O O . MET A 1 445 ? -2.42 -16.939 -8.379 1 96.92 445 MET A O 1
ATOM 3591 N N . GLY A 1 446 ? -0.68 -15.789 -7.358 1 96.63 446 GLY A N 1
ATOM 3592 C CA . GLY A 1 446 ? 0.297 -16.363 -8.268 1 96.63 446 GLY A CA 1
ATOM 3593 C C . GLY A 1 446 ? 0.42 -17.87 -8.138 1 96.63 446 GLY A C 1
ATOM 3594 O O . GLY A 1 446 ? 0.393 -18.589 -9.139 1 96.63 446 GLY A O 1
ATOM 3595 N N . ILE A 1 447 ? 0.455 -18.329 -6.941 1 97.04 447 ILE A N 1
ATOM 3596 C CA . ILE A 1 447 ? 0.562 -19.764 -6.7 1 97.04 447 ILE A CA 1
ATOM 3597 C C . ILE A 1 447 ? -0.73 -20.457 -7.124 1 97.04 447 ILE A C 1
ATOM 3599 O O . ILE A 1 447 ? -0.696 -21.522 -7.745 1 97.04 447 ILE A O 1
ATOM 3603 N N . ALA A 1 448 ? -1.863 -19.831 -6.779 1 97.78 448 ALA A N 1
ATOM 3604 C CA . ALA A 1 448 ? -3.162 -20.4 -7.129 1 97.78 448 ALA A CA 1
ATOM 3605 C C . ALA A 1 448 ? -3.294 -20.575 -8.639 1 97.78 448 ALA A C 1
ATOM 3607 O O . ALA A 1 448 ? -3.803 -21.596 -9.109 1 97.78 448 ALA A O 1
ATOM 3608 N N . LEU A 1 449 ? -2.85 -19.65 -9.351 1 95.98 449 LEU A N 1
ATOM 3609 C CA . LEU A 1 449 ? -2.932 -19.714 -10.806 1 95.98 449 LEU A CA 1
ATOM 3610 C C . LEU A 1 449 ? -2.121 -20.887 -11.346 1 95.98 449 LEU A C 1
ATOM 3612 O O . LEU A 1 449 ? -2.609 -21.653 -12.179 1 95.98 449 LEU A O 1
ATOM 3616 N N . CYS A 1 450 ? -0.904 -21.077 -10.84 1 95.7 450 CYS A N 1
ATOM 3617 C CA . CYS A 1 450 ? -0.032 -22.155 -11.293 1 95.7 450 CYS A CA 1
ATOM 3618 C C . CYS A 1 450 ? -0.621 -23.516 -10.945 1 95.7 450 CYS A C 1
ATOM 3620 O O . CYS A 1 450 ? -0.677 -24.409 -11.793 1 95.7 450 CYS A O 1
ATOM 3622 N N . LEU A 1 451 ? -1.118 -23.626 -9.761 1 95.94 451 LEU A N 1
ATOM 3623 C CA . LEU A 1 451 ? -1.647 -24.908 -9.308 1 95.94 451 LEU A CA 1
ATOM 3624 C C . LEU A 1 451 ? -2.946 -25.246 -10.032 1 95.94 451 LEU A C 1
ATOM 3626 O O . LEU A 1 451 ? -3.218 -26.416 -10.314 1 95.94 451 LEU A O 1
ATOM 3630 N N . THR A 1 452 ? -3.761 -24.239 -10.344 1 96.3 452 THR A N 1
ATOM 3631 C CA . THR A 1 452 ? -5.001 -24.473 -11.075 1 96.3 452 THR A CA 1
ATOM 3632 C C . THR A 1 452 ? -4.711 -24.918 -12.506 1 96.3 452 THR A C 1
ATOM 3634 O O . THR A 1 452 ? -5.329 -25.859 -13.006 1 96.3 452 THR A O 1
ATOM 3637 N N . ILE A 1 453 ? -3.752 -24.309 -13.126 1 94.33 453 ILE A N 1
ATOM 3638 C CA . ILE A 1 453 ? -3.4 -24.663 -14.497 1 94.33 453 ILE A CA 1
ATOM 3639 C C . ILE A 1 453 ? -2.836 -26.082 -14.535 1 94.33 453 ILE A C 1
ATOM 3641 O O . ILE A 1 453 ? -3.224 -26.888 -15.384 1 94.33 453 ILE A O 1
ATOM 3645 N N . GLU A 1 454 ? -1.985 -26.41 -13.581 1 92.79 454 GLU A N 1
ATOM 3646 C CA . GLU A 1 454 ? -1.407 -27.749 -13.524 1 92.79 454 GLU A CA 1
ATOM 3647 C C . GLU A 1 454 ? -2.467 -28.794 -13.187 1 92.79 454 GLU A C 1
ATOM 3649 O O . GLU A 1 454 ? -2.445 -29.904 -13.723 1 92.79 454 GLU A O 1
ATOM 3654 N N . GLY A 1 455 ? -3.383 -28.423 -12.306 1 93.6 455 GLY A N 1
ATOM 3655 C CA . GLY A 1 455 ? -4.472 -29.332 -11.988 1 93.6 455 GLY A CA 1
ATOM 3656 C C . GLY A 1 455 ? -5.379 -29.615 -13.171 1 93.6 455 GLY A C 1
ATOM 3657 O O . GLY A 1 455 ? -5.799 -30.755 -13.379 1 93.6 455 GLY A O 1
ATOM 3658 N N . LEU A 1 456 ? -5.646 -28.622 -13.941 1 94.76 456 LEU A N 1
ATOM 3659 C CA . LEU A 1 456 ? -6.477 -28.79 -15.128 1 94.76 456 LEU A CA 1
ATOM 3660 C C . LEU A 1 456 ? -5.762 -29.637 -16.176 1 94.76 456 LEU A C 1
ATOM 3662 O O . LEU A 1 456 ? -6.386 -30.468 -16.84 1 94.76 456 LEU A O 1
ATOM 3666 N N . ARG A 1 457 ? -4.454 -29.488 -16.297 1 91.5 457 ARG A N 1
ATOM 3667 C CA . ARG A 1 457 ? -3.672 -30.303 -17.221 1 91.5 457 ARG A CA 1
ATOM 3668 C C . ARG A 1 457 ? -3.732 -31.777 -16.837 1 91.5 457 ARG A C 1
ATOM 3670 O O . ARG A 1 457 ? -3.949 -32.639 -17.691 1 91.5 457 ARG A O 1
ATOM 3677 N N . TYR A 1 458 ? -3.627 -32.084 -15.572 1 92.17 458 TYR A N 1
ATOM 3678 C CA . TYR A 1 458 ? -3.693 -33.461 -15.095 1 92.17 458 TYR A CA 1
ATOM 3679 C C . TYR A 1 458 ? -5.088 -34.041 -15.296 1 92.17 458 TYR A C 1
ATOM 3681 O O . TYR A 1 458 ? -5.234 -35.193 -15.712 1 92.17 458 TYR A O 1
ATOM 3689 N N . ALA A 1 459 ? -6.095 -33.218 -15.047 1 93.57 459 ALA A N 1
ATOM 3690 C CA . ALA A 1 459 ? -7.475 -33.68 -15.165 1 93.57 459 ALA A CA 1
ATOM 3691 C C . ALA A 1 459 ? -7.8 -34.076 -16.603 1 93.57 459 ALA A C 1
ATOM 3693 O O . ALA A 1 459 ? -8.635 -34.952 -16.838 1 93.57 459 ALA A O 1
ATOM 3694 N N . MET A 1 460 ? -7.073 -33.524 -17.559 1 92.94 460 MET A N 1
ATOM 3695 C CA . MET A 1 460 ? -7.375 -33.758 -18.968 1 92.94 460 MET A CA 1
ATOM 3696 C C . MET A 1 460 ? -6.532 -34.902 -19.522 1 92.94 460 MET A C 1
ATOM 3698 O O . MET A 1 460 ? -6.755 -35.355 -20.647 1 92.94 460 MET A O 1
ATOM 3702 N N . GLN A 1 461 ? -5.612 -35.45 -18.747 1 91.49 461 GLN A N 1
ATOM 3703 C CA . GLN A 1 461 ? -4.785 -36.567 -19.192 1 91.49 461 GLN A CA 1
ATOM 3704 C C . GLN A 1 461 ? -5.568 -37.876 -19.164 1 91.49 461 GLN A C 1
ATOM 3706 O O . GLN A 1 461 ? -6.304 -38.146 -18.212 1 91.49 461 GLN A O 1
ATOM 3711 N N . GLU A 1 462 ? -5.423 -38.692 -20.112 1 91.75 462 GLU A N 1
ATOM 3712 C CA . GLU A 1 462 ? -6.144 -39.954 -20.252 1 91.75 462 GLU A CA 1
ATOM 3713 C C . GLU A 1 462 ? -5.767 -40.93 -19.141 1 91.75 462 GLU A C 1
ATOM 3715 O O . GLU A 1 462 ? -6.619 -41.666 -18.639 1 91.75 462 GLU A O 1
ATOM 3720 N N . ARG A 1 463 ? -4.45 -40.884 -18.77 1 88.08 463 ARG A N 1
ATOM 3721 C CA . ARG A 1 463 ? -3.989 -41.791 -17.724 1 88.08 463 ARG A CA 1
ATOM 3722 C C . ARG A 1 463 ? -4.705 -41.514 -16.406 1 88.08 463 ARG A C 1
ATOM 3724 O O . ARG A 1 463 ? -5.063 -42.444 -15.68 1 88.08 463 ARG A O 1
ATOM 3731 N N . VAL A 1 464 ? -4.964 -40.223 -16.151 1 90.3 464 VAL A N 1
ATOM 3732 C CA . VAL A 1 464 ? -5.608 -39.826 -14.903 1 90.3 464 VAL A CA 1
ATOM 3733 C C . VAL A 1 464 ? -7.1 -40.144 -14.969 1 90.3 464 VAL A C 1
ATOM 3735 O O . VAL A 1 464 ? -7.682 -40.627 -13.994 1 90.3 464 VAL A O 1
ATOM 3738 N N . GLN A 1 465 ? -7.757 -40.037 -16.108 1 91.18 465 GLN A N 1
ATOM 3739 C CA . GLN A 1 465 ? -9.18 -40.308 -16.281 1 91.18 465 GLN A CA 1
ATOM 3740 C C . GLN A 1 465 ? -9.473 -41.801 -16.162 1 91.18 465 GLN A C 1
ATOM 3742 O O . GLN A 1 465 ? -10.561 -42.193 -15.733 1 91.18 465 GLN A O 1
ATOM 3747 N N . ALA A 1 466 ? -8.444 -42.625 -16.523 1 90.2 466 ALA A N 1
ATOM 3748 C CA . ALA A 1 466 ? -8.599 -44.074 -16.42 1 90.2 466 ALA A CA 1
ATOM 3749 C C . ALA A 1 466 ? -8.575 -44.526 -14.963 1 90.2 466 ALA A C 1
ATOM 3751 O O . ALA A 1 466 ? -9.332 -45.416 -14.569 1 90.2 466 ALA A O 1
ATOM 3752 N N . VAL A 1 467 ? -7.734 -43.86 -14.184 1 88.4 467 VAL A N 1
ATOM 3753 C CA . VAL A 1 467 ? -7.565 -44.259 -12.79 1 88.4 467 VAL A CA 1
ATOM 3754 C C . VAL A 1 467 ? -8.643 -43.603 -11.93 1 88.4 467 VAL A C 1
ATOM 3756 O O . VAL A 1 467 ? -9.023 -44.138 -10.886 1 88.4 467 VAL A O 1
ATOM 3759 N N . LEU A 1 468 ? -9.225 -42.423 -12.387 1 90.09 468 LEU A N 1
ATOM 3760 C CA . LEU A 1 468 ? -10.241 -41.663 -11.668 1 90.09 468 LEU A CA 1
ATOM 3761 C C . LEU A 1 468 ? -11.472 -41.439 -12.541 1 90.09 468 LEU A C 1
ATOM 3763 O O . LEU A 1 468 ? -11.683 -40.337 -13.052 1 90.09 468 LEU A O 1
ATOM 3767 N N . PRO A 1 469 ? -12.323 -42.483 -12.569 1 88.33 469 PRO A N 1
ATOM 3768 C CA . PRO A 1 469 ? -13.488 -42.382 -13.451 1 88.33 469 PRO A CA 1
ATOM 3769 C C . PRO A 1 469 ? -14.46 -41.285 -13.022 1 88.33 469 PRO A C 1
ATOM 3771 O O . PRO A 1 469 ? -15.28 -40.833 -13.825 1 88.33 469 PRO A O 1
ATOM 3774 N N . GLN A 1 470 ? -14.379 -40.727 -11.761 1 90.12 470 GLN A N 1
ATOM 3775 C CA . GLN A 1 470 ? -15.285 -39.716 -11.226 1 90.12 470 GLN A CA 1
ATOM 3776 C C . GLN A 1 470 ? -14.811 -38.309 -11.58 1 90.12 470 GLN A C 1
ATOM 3778 O O . GLN A 1 470 ? -15.304 -37.324 -11.027 1 90.12 470 GLN A O 1
ATOM 3783 N N . TRP A 1 471 ? -13.846 -38.18 -12.5 1 91.08 471 TRP A N 1
ATOM 3784 C CA . TRP A 1 471 ? -13.209 -36.897 -12.776 1 91.08 471 TRP A CA 1
ATOM 3785 C C . TRP A 1 471 ? -14.235 -35.87 -13.244 1 91.08 471 TRP A C 1
ATOM 3787 O O . TRP A 1 471 ? -14.146 -34.691 -12.894 1 91.08 471 TRP A O 1
ATOM 3797 N N . GLN A 1 472 ? -15.288 -36.23 -13.947 1 90.48 472 GLN A N 1
ATOM 3798 C CA . GLN A 1 472 ? -16.278 -35.279 -14.441 1 90.48 472 GLN A CA 1
ATOM 3799 C C . GLN A 1 472 ? -17.098 -34.693 -13.295 1 90.48 472 GLN A C 1
ATOM 3801 O O . GLN A 1 472 ? -17.321 -33.482 -13.241 1 90.48 472 GLN A O 1
ATOM 3806 N N . GLN A 1 473 ? -17.579 -35.549 -12.436 1 92.11 473 GLN A N 1
ATOM 3807 C CA . GLN A 1 473 ? -18.351 -35.096 -11.285 1 92.11 473 GLN A CA 1
ATOM 3808 C C . GLN A 1 473 ? -17.501 -34.234 -10.356 1 92.11 473 GLN A C 1
ATOM 3810 O O . GLN A 1 473 ? -17.999 -33.277 -9.759 1 92.11 473 GLN A O 1
ATOM 3815 N N . LEU A 1 474 ? -16.246 -34.612 -10.293 1 93.98 474 LEU A N 1
ATOM 3816 C CA . LEU A 1 474 ? -15.342 -33.833 -9.454 1 93.98 474 LEU A CA 1
ATOM 3817 C C . LEU A 1 474 ? -15.161 -32.425 -10.011 1 93.98 474 LEU A C 1
ATOM 3819 O O . LEU A 1 474 ? -15.088 -31.456 -9.251 1 93.98 474 LEU A O 1
ATOM 3823 N N . LEU A 1 475 ? -15.119 -32.288 -11.32 1 94.97 475 LEU A N 1
ATOM 3824 C CA . LEU A 1 475 ? -14.99 -30.968 -11.927 1 94.97 475 LEU A CA 1
ATOM 3825 C C . LEU A 1 475 ? -16.221 -30.115 -11.64 1 94.97 475 LEU A C 1
ATOM 3827 O O . LEU A 1 475 ? -16.109 -28.903 -11.439 1 94.97 475 LEU A O 1
ATOM 3831 N N . VAL A 1 476 ? -17.393 -30.696 -11.61 1 95.07 476 VAL A N 1
ATOM 3832 C CA . VAL A 1 476 ? -18.622 -29.976 -11.295 1 95.07 476 VAL A CA 1
ATOM 3833 C C . VAL A 1 476 ? -18.59 -29.509 -9.842 1 95.07 476 VAL A C 1
ATOM 3835 O O . VAL A 1 476 ? -18.947 -28.367 -9.542 1 95.07 476 VAL A O 1
ATOM 3838 N N . VAL A 1 477 ? -18.127 -30.395 -8.975 1 95.75 477 VAL A N 1
ATOM 3839 C CA . VAL A 1 477 ? -18.047 -30.064 -7.556 1 95.75 477 VAL A CA 1
ATOM 3840 C C . VAL A 1 477 ? -17.076 -28.903 -7.351 1 95.75 477 VAL A C 1
ATOM 3842 O O . VAL A 1 477 ? -17.378 -27.954 -6.624 1 95.75 477 VAL A O 1
ATOM 3845 N N . TYR A 1 478 ? -15.925 -28.96 -8 1 97.26 478 TYR A N 1
ATOM 3846 C CA . TYR A 1 478 ? -14.959 -27.875 -7.873 1 97.26 478 TYR A CA 1
ATOM 3847 C C . TYR A 1 478 ? -15.479 -26.601 -8.527 1 97.26 478 TYR A C 1
ATOM 3849 O O . TYR A 1 478 ? -15.149 -25.494 -8.095 1 97.26 478 TYR A O 1
ATOM 3857 N N . GLY A 1 479 ? -16.303 -26.731 -9.578 1 96.89 479 GLY A N 1
ATOM 3858 C CA . GLY A 1 479 ? -16.96 -25.565 -10.146 1 96.89 479 GLY A CA 1
ATOM 3859 C C . GLY A 1 479 ? -17.898 -24.875 -9.173 1 96.89 479 GLY A C 1
ATOM 3860 O O . GLY A 1 479 ? -17.936 -23.645 -9.106 1 96.89 479 GLY A O 1
ATOM 3861 N N . MET A 1 480 ? -18.62 -25.666 -8.468 1 96.74 480 MET A N 1
ATOM 3862 C CA . MET A 1 480 ? -19.544 -25.156 -7.459 1 96.74 480 MET A CA 1
ATOM 3863 C C . MET A 1 480 ? -18.795 -24.404 -6.364 1 96.74 480 MET A C 1
ATOM 3865 O O . MET A 1 480 ? -19.283 -23.395 -5.853 1 96.74 480 MET A O 1
ATOM 3869 N N . GLU A 1 481 ? -17.611 -24.872 -6.049 1 98.05 481 GLU A N 1
ATOM 3870 C CA . GLU A 1 481 ? -16.813 -24.236 -5.005 1 98.05 481 GLU A CA 1
ATOM 3871 C C . GLU A 1 481 ? -16.065 -23.02 -5.546 1 98.05 481 GLU A C 1
ATOM 3873 O O . GLU A 1 481 ? -15.845 -22.048 -4.821 1 98.05 481 GLU A O 1
ATOM 3878 N N . PHE A 1 482 ? -15.681 -23.047 -6.734 1 98 482 PHE A N 1
ATOM 3879 C CA . PHE A 1 482 ? -14.862 -22.027 -7.377 1 98 482 PHE A CA 1
ATOM 3880 C C . PHE A 1 482 ? -15.658 -20.743 -7.581 1 98 482 PHE A C 1
ATOM 3882 O O . PHE A 1 482 ? -15.147 -19.646 -7.351 1 98 482 PHE A O 1
ATOM 3889 N N . LEU A 1 483 ? -16.887 -20.769 -7.921 1 98.06 483 LEU A N 1
ATOM 3890 C CA . LEU A 1 483 ? -17.671 -19.604 -8.318 1 98.06 483 LEU A CA 1
ATOM 3891 C C . LEU A 1 483 ? -17.857 -18.649 -7.144 1 98.06 483 LEU A C 1
ATOM 3893 O O . LEU A 1 483 ? -17.56 -17.457 -7.254 1 98.06 483 LEU A O 1
ATOM 3897 N N . PRO A 1 484 ? -18.314 -19.155 -5.992 1 97.5 484 PRO A N 1
ATOM 3898 C CA . PRO A 1 484 ? -18.43 -18.223 -4.868 1 97.5 484 PRO A CA 1
ATOM 3899 C C . PRO A 1 484 ? -17.085 -17.633 -4.45 1 97.5 484 PRO A C 1
ATOM 3901 O O . PRO A 1 484 ? -17.022 -16.483 -4.008 1 97.5 484 PRO A O 1
ATOM 3904 N N . THR A 1 485 ? -16.038 -18.4 -4.603 1 97.87 485 THR A N 1
ATOM 3905 C CA . THR A 1 485 ? -14.71 -17.93 -4.224 1 97.87 485 THR A CA 1
ATOM 3906 C C . THR A 1 485 ? -14.226 -16.846 -5.183 1 97.87 485 THR A C 1
ATOM 3908 O O . THR A 1 485 ? -13.704 -15.816 -4.751 1 97.87 485 THR A O 1
ATOM 3911 N N . LEU A 1 486 ? -14.437 -17.115 -6.428 1 97.52 486 LEU A N 1
ATOM 3912 C CA . LEU A 1 486 ? -14.068 -16.118 -7.427 1 97.52 486 LEU A CA 1
ATOM 3913 C C . LEU A 1 486 ? -14.899 -14.85 -7.263 1 97.52 486 LEU A C 1
ATOM 3915 O O . LEU A 1 486 ? -14.378 -13.74 -7.392 1 97.52 486 LEU A O 1
ATOM 3919 N N . PHE A 1 487 ? -16.147 -15.055 -6.975 1 97.98 487 PHE A N 1
ATOM 3920 C CA . PHE A 1 487 ? -17.046 -13.926 -6.77 1 97.98 487 PHE A CA 1
ATOM 3921 C C . PHE A 1 487 ? -16.576 -13.063 -5.605 1 97.98 487 PHE A C 1
ATOM 3923 O O . PHE A 1 487 ? -16.55 -11.835 -5.706 1 97.98 487 PHE A O 1
ATOM 3930 N N . ALA A 1 488 ? -16.224 -13.729 -4.557 1 96.94 488 ALA A N 1
ATOM 3931 C CA . ALA A 1 488 ? -15.712 -13.016 -3.39 1 96.94 488 ALA A CA 1
ATOM 3932 C C . ALA A 1 488 ? -14.445 -12.237 -3.735 1 96.94 488 ALA A C 1
ATOM 3934 O O . ALA A 1 488 ? -14.25 -11.116 -3.26 1 96.94 488 ALA A O 1
ATOM 3935 N N . LEU A 1 489 ? -13.627 -12.796 -4.525 1 96.42 489 LEU A N 1
ATOM 3936 C CA . LEU A 1 489 ? -12.397 -12.128 -4.936 1 96.42 489 LEU A CA 1
ATOM 3937 C C . LEU A 1 489 ? -12.703 -10.913 -5.805 1 96.42 489 LEU A C 1
ATOM 3939 O O . LEU A 1 489 ? -12.141 -9.836 -5.594 1 96.42 489 LEU A O 1
ATOM 3943 N N . MET A 1 490 ? -13.624 -11.091 -6.684 1 96.77 490 MET A N 1
ATOM 3944 C CA . MET A 1 490 ? -13.958 -10.01 -7.606 1 96.77 490 MET A CA 1
ATOM 3945 C C . MET A 1 490 ? -14.672 -8.876 -6.878 1 96.77 490 MET A C 1
ATOM 3947 O O . MET A 1 490 ? -14.606 -7.721 -7.304 1 96.77 490 MET A O 1
ATOM 3951 N N . PHE A 1 491 ? -15.332 -9.179 -5.769 1 96.57 491 PHE A N 1
ATOM 3952 C CA . PHE A 1 491 ? -15.987 -8.155 -4.964 1 96.57 491 PHE A CA 1
ATOM 3953 C C . PHE A 1 491 ? -14.974 -7.137 -4.454 1 96.57 491 PHE A C 1
ATOM 3955 O O . PHE A 1 491 ? -15.307 -5.967 -4.256 1 96.57 491 PHE A O 1
ATOM 3962 N N . GLY A 1 492 ? -13.762 -7.612 -4.28 1 93.99 492 GLY A N 1
ATOM 3963 C CA . GLY A 1 492 ? -12.706 -6.695 -3.881 1 93.99 492 GLY A CA 1
ATOM 3964 C C . GLY A 1 492 ? -12.465 -5.587 -4.89 1 93.99 492 GLY A C 1
ATOM 3965 O O . GLY A 1 492 ? -12.163 -4.453 -4.514 1 93.99 492 GLY A O 1
ATOM 3966 N N . LEU A 1 493 ? -12.634 -5.896 -6.118 1 94.08 493 LEU A N 1
ATOM 3967 C CA . LEU A 1 493 ? -12.481 -4.886 -7.159 1 94.08 493 LEU A CA 1
ATOM 3968 C C . LEU A 1 493 ? -13.581 -3.834 -7.062 1 94.08 493 LEU A C 1
ATOM 3970 O O . LEU A 1 493 ? -13.353 -2.661 -7.368 1 94.08 493 LEU A O 1
ATOM 3974 N N . ASN A 1 494 ? -14.74 -4.205 -6.618 1 96.5 494 ASN A N 1
ATOM 3975 C CA . ASN A 1 494 ? -15.799 -3.237 -6.356 1 96.5 494 ASN A CA 1
ATOM 3976 C C . ASN A 1 494 ? -15.405 -2.258 -5.254 1 96.5 494 ASN A C 1
ATOM 3978 O O . ASN A 1 494 ? -15.6 -1.049 -5.392 1 96.5 494 ASN A O 1
ATOM 3982 N N . LEU A 1 495 ? -14.831 -2.831 -4.267 1 93.69 495 LEU A N 1
ATOM 3983 C CA . LEU A 1 495 ? -14.43 -2.003 -3.135 1 93.69 495 LEU A CA 1
ATOM 3984 C C . LEU A 1 495 ? -13.403 -0.96 -3.561 1 93.69 495 LEU A C 1
ATOM 3986 O O . LEU A 1 495 ? -13.477 0.197 -3.142 1 93.69 495 LEU A O 1
ATOM 3990 N N . ILE A 1 496 ? -12.468 -1.388 -4.384 1 89.75 496 ILE A N 1
ATOM 3991 C CA . ILE A 1 496 ? -11.441 -0.473 -4.868 1 89.75 496 ILE A CA 1
ATOM 3992 C C . ILE A 1 496 ? -12.084 0.628 -5.708 1 89.75 496 ILE A C 1
ATOM 3994 O O . ILE A 1 496 ? -11.752 1.807 -5.558 1 89.75 496 ILE A O 1
ATOM 3998 N N . ALA A 1 497 ? -13.01 0.23 -6.524 1 91.83 497 ALA A N 1
ATOM 3999 C CA . ALA A 1 497 ? -13.669 1.197 -7.398 1 91.83 497 ALA A CA 1
ATOM 4000 C C . ALA A 1 497 ? -14.497 2.191 -6.589 1 91.83 497 ALA A C 1
ATOM 4002 O O . ALA A 1 497 ? -14.48 3.393 -6.866 1 91.83 497 ALA A O 1
ATOM 4003 N N . TRP A 1 498 ? -15.223 1.726 -5.601 1 92.2 498 TRP A N 1
ATOM 4004 C CA . TRP A 1 498 ? -16.047 2.592 -4.765 1 92.2 498 TRP A CA 1
ATOM 4005 C C . TRP A 1 498 ? -15.183 3.578 -3.986 1 92.2 498 TRP A C 1
ATOM 4007 O O . TRP A 1 498 ? -15.552 4.744 -3.825 1 92.2 498 TRP A O 1
ATOM 4017 N N . GLN A 1 499 ? -14.08 3.098 -3.58 1 83.41 499 GLN A N 1
ATOM 4018 C CA . GLN A 1 499 ? -13.166 3.967 -2.846 1 83.41 499 GLN A CA 1
ATOM 4019 C C . GLN A 1 499 ? -12.586 5.048 -3.754 1 83.41 499 GLN A C 1
ATOM 4021 O O . GLN A 1 499 ? -12.428 6.197 -3.338 1 83.41 499 GLN A O 1
ATOM 4026 N N . ARG A 1 500 ? -12.313 4.662 -4.927 1 81.23 500 ARG A N 1
ATOM 4027 C CA . ARG A 1 500 ? -11.717 5.593 -5.88 1 81.23 500 ARG A CA 1
ATOM 4028 C C . ARG A 1 500 ? -12.67 6.742 -6.194 1 81.23 500 ARG A C 1
ATOM 4030 O O . ARG A 1 500 ? -12.238 7.883 -6.37 1 81.23 500 ARG A O 1
ATOM 4037 N N . VAL A 1 501 ? -13.955 6.46 -6.261 1 83.82 501 VAL A N 1
ATOM 4038 C CA . VAL A 1 501 ? -14.926 7.496 -6.6 1 83.82 501 VAL A CA 1
ATOM 4039 C C . VAL A 1 501 ? -15.576 8.032 -5.326 1 83.82 501 VAL A C 1
ATOM 4041 O O . VAL A 1 501 ? -16.578 8.748 -5.387 1 83.82 501 VAL A O 1
ATOM 4044 N N . ARG A 1 502 ? -15.135 7.636 -4.143 1 79.74 502 ARG A N 1
ATOM 4045 C CA . ARG A 1 502 ? -15.507 8.141 -2.825 1 79.74 502 ARG A CA 1
ATOM 4046 C C . ARG A 1 502 ? -16.948 7.778 -2.486 1 79.74 502 ARG A C 1
ATOM 4048 O O . ARG A 1 502 ? -17.709 8.62 -2.005 1 79.74 502 ARG A O 1
ATOM 4055 N N . ILE A 1 503 ? -17.331 6.593 -2.851 1 86.51 503 ILE A N 1
ATOM 4056 C CA . ILE A 1 503 ? -18.601 6.037 -2.397 1 86.51 503 ILE A CA 1
ATOM 4057 C C . ILE A 1 503 ? -18.436 5.452 -0.996 1 86.51 503 ILE A C 1
ATOM 4059 O O . ILE A 1 503 ? -17.525 4.658 -0.751 1 86.51 503 ILE A O 1
ATOM 4063 N N . ASN A 1 504 ? -19.206 5.884 -0.089 1 80.13 504 ASN A N 1
ATOM 4064 C CA . ASN A 1 504 ? -19.08 5.467 1.303 1 80.13 504 ASN A CA 1
ATOM 4065 C C . ASN A 1 504 ? -19.716 4.101 1.54 1 80.13 504 ASN A C 1
ATOM 4067 O O . ASN A 1 504 ? -20.78 4.004 2.154 1 80.13 504 ASN A O 1
ATOM 4071 N N . SER A 1 505 ? -19.094 3.082 1.117 1 87.15 505 SER A N 1
ATOM 4072 C CA . SER A 1 505 ? -19.594 1.719 1.263 1 87.15 505 SER A CA 1
ATOM 4073 C C . SER A 1 505 ? -19.675 1.314 2.731 1 87.15 505 SER A C 1
ATOM 4075 O O . SER A 1 505 ? -20.514 0.494 3.109 1 87.15 505 SER A O 1
ATOM 4077 N N . VAL A 1 506 ? -18.834 1.888 3.561 1 82.88 506 VAL A N 1
ATOM 4078 C CA . VAL A 1 506 ? -18.81 1.56 4.982 1 82.88 506 VAL A CA 1
ATOM 4079 C C . VAL A 1 506 ? -20.13 1.972 5.63 1 82.88 506 VAL A C 1
ATOM 4081 O O . VAL A 1 506 ? -20.692 1.227 6.437 1 82.88 506 VAL A O 1
ATOM 4084 N N . PHE A 1 507 ? -20.606 3.137 5.235 1 79 507 PHE A N 1
ATOM 4085 C CA . PHE A 1 507 ? -21.871 3.639 5.758 1 79 507 PHE A CA 1
ATOM 4086 C C . PHE A 1 507 ? -23.045 2.856 5.182 1 79 507 PHE A C 1
ATOM 4088 O O . PHE A 1 507 ? -23.966 2.483 5.911 1 79 507 PHE A O 1
ATOM 4095 N N . ILE A 1 508 ? -22.982 2.518 3.932 1 85.91 508 ILE A N 1
ATOM 4096 C CA . ILE A 1 508 ? -24.1 1.886 3.24 1 85.91 508 ILE A CA 1
ATOM 4097 C C . ILE A 1 508 ? -24.287 0.461 3.756 1 85.91 508 ILE A C 1
ATOM 4099 O O . ILE A 1 508 ? -25.416 0.02 3.982 1 85.91 508 ILE A O 1
ATOM 4103 N N . PHE A 1 509 ? -23.14 -0.232 3.979 1 89.21 509 PHE A N 1
ATOM 4104 C CA . PHE A 1 509 ? -23.216 -1.612 4.445 1 89.21 509 PHE A CA 1
ATOM 4105 C C . PHE A 1 509 ? -23.237 -1.668 5.968 1 89.21 509 PHE A C 1
ATOM 4107 O O . PHE A 1 509 ? -23.285 -2.752 6.554 1 89.21 509 PHE A O 1
ATOM 4114 N N . GLU A 1 510 ? -23.166 -0.514 6.601 1 81.49 510 GLU A N 1
ATOM 4115 C CA . GLU A 1 510 ? -23.214 -0.409 8.056 1 81.49 510 GLU A CA 1
ATOM 4116 C C . GLU A 1 510 ? -22.064 -1.176 8.703 1 81.49 510 GLU A C 1
ATOM 4118 O O . GLU A 1 510 ? -22.276 -1.946 9.643 1 81.49 510 GLU A O 1
ATOM 4123 N N . LEU A 1 511 ? -20.973 -1.009 8.114 1 80.53 511 LEU A N 1
ATOM 4124 C CA . LEU A 1 511 ? -19.768 -1.589 8.698 1 80.53 511 LEU A CA 1
ATOM 4125 C C . LEU A 1 511 ? -19.262 -0.737 9.857 1 80.53 511 LEU A C 1
ATOM 4127 O O . LEU A 1 511 ? -19.515 0.469 9.903 1 80.53 511 LEU A O 1
ATOM 4131 N N . ASP A 1 512 ? -18.657 -1.396 10.848 1 66.94 512 ASP A N 1
ATOM 4132 C CA . ASP A 1 512 ? -17.998 -0.632 11.902 1 66.94 512 ASP A CA 1
ATOM 4133 C C . ASP A 1 512 ? -16.822 0.169 11.347 1 66.94 512 ASP A C 1
ATOM 4135 O O . ASP A 1 512 ? -15.867 -0.406 10.821 1 66.94 512 ASP A O 1
ATOM 4139 N N . ALA A 1 513 ? -16.984 1.407 11.371 1 65.4 513 ALA A N 1
ATOM 4140 C CA . ALA A 1 513 ? -15.998 2.3 10.767 1 65.4 513 ALA A CA 1
ATOM 4141 C C . ALA A 1 513 ? -14.616 2.085 11.378 1 65.4 513 ALA A C 1
ATOM 4143 O O . ALA A 1 513 ? -13.599 2.256 10.702 1 65.4 513 ALA A O 1
ATOM 4144 N N . GLY A 1 514 ? -14.594 1.69 12.663 1 62.49 514 GLY A N 1
ATOM 4145 C CA . GLY A 1 514 ? -13.32 1.491 13.337 1 62.49 514 GLY A CA 1
ATOM 4146 C C . GLY A 1 514 ? -12.588 0.246 12.874 1 62.49 514 GLY A C 1
ATOM 4147 O O . GLY A 1 514 ? -11.364 0.159 12.991 1 62.49 514 GLY A O 1
ATOM 4148 N N . ASN A 1 515 ? -13.322 -0.643 12.273 1 71.23 515 ASN A N 1
ATOM 4149 C CA . ASN A 1 515 ? -12.718 -1.914 11.888 1 71.23 515 ASN A CA 1
ATOM 4150 C C . ASN A 1 515 ? -12.95 -2.221 10.412 1 71.23 515 ASN A C 1
ATOM 4152 O O . ASN A 1 515 ? -12.766 -3.358 9.973 1 71.23 515 ASN A O 1
ATOM 4156 N N . ALA A 1 516 ? -13.384 -1.206 9.743 1 78.95 516 ALA A N 1
ATOM 4157 C CA . ALA A 1 516 ? -13.643 -1.44 8.325 1 78.95 516 ALA A CA 1
ATOM 4158 C C . ALA A 1 516 ? -12.352 -1.756 7.576 1 78.95 516 ALA A C 1
ATOM 4160 O O . ALA A 1 516 ? -11.317 -1.131 7.82 1 78.95 516 ALA A O 1
ATOM 4161 N N . LEU A 1 517 ? -12.389 -2.784 6.774 1 84.05 517 LEU A N 1
ATOM 4162 C CA . LEU A 1 517 ? -11.212 -3.213 6.027 1 84.05 517 LEU A CA 1
ATOM 4163 C C . LEU A 1 517 ? -10.989 -2.325 4.807 1 84.05 517 LEU A C 1
ATOM 4165 O O . LEU A 1 517 ? -11.947 -1.923 4.144 1 84.05 517 LEU A O 1
ATOM 4169 N N . GLU A 1 518 ? -9.774 -2.1 4.599 1 82.09 518 GLU A N 1
ATOM 4170 C CA . GLU A 1 518 ? -9.424 -1.507 3.312 1 82.09 518 GLU A CA 1
ATOM 4171 C C . GLU A 1 518 ? -9.528 -2.532 2.185 1 82.09 518 GLU A C 1
ATOM 4173 O O . GLU A 1 518 ? -9.397 -3.735 2.42 1 82.09 518 GLU A O 1
ATOM 4178 N N . PRO A 1 519 ? -9.806 -2.106 1.025 1 83.31 519 PRO A N 1
ATOM 4179 C CA . PRO A 1 519 ? -10.026 -3.028 -0.092 1 83.31 519 PRO A CA 1
ATOM 4180 C C . PRO A 1 519 ? -8.893 -4.039 -0.254 1 83.31 519 PRO A C 1
ATOM 4182 O O . PRO A 1 519 ? -9.147 -5.223 -0.49 1 83.31 519 PRO A O 1
ATOM 4185 N N . TRP A 1 520 ? -7.702 -3.633 -0.047 1 83.16 520 TRP A N 1
ATOM 4186 C CA . TRP A 1 520 ? -6.584 -4.544 -0.268 1 83.16 520 TRP A CA 1
ATOM 4187 C C . TRP A 1 520 ? -6.475 -5.558 0.865 1 83.16 520 TRP A C 1
ATOM 4189 O O . TRP A 1 520 ? -5.987 -6.673 0.664 1 83.16 520 TRP A O 1
ATOM 4199 N N . GLN A 1 521 ? -6.909 -5.158 2.016 1 88.04 521 GLN A N 1
ATOM 4200 C CA . GLN A 1 521 ? -6.969 -6.105 3.125 1 88.04 521 GLN A CA 1
ATOM 4201 C C . GLN A 1 521 ? -8.066 -7.143 2.903 1 88.04 521 GLN A C 1
ATOM 4203 O O . GLN A 1 521 ? -7.917 -8.303 3.293 1 88.04 521 GLN A O 1
ATOM 4208 N N . TYR A 1 522 ? -9.098 -6.681 2.289 1 92.64 522 TYR A N 1
ATOM 4209 C CA . TYR A 1 522 ? -10.214 -7.576 2.003 1 92.64 522 TYR A CA 1
ATOM 4210 C C . TYR A 1 522 ? -9.773 -8.729 1.109 1 92.64 522 TYR A C 1
ATOM 4212 O O . TYR A 1 522 ? -10.171 -9.876 1.323 1 92.64 522 TYR A O 1
ATOM 4220 N N . PHE A 1 523 ? -8.864 -8.468 0.109 1 93.48 523 PHE A N 1
ATOM 4221 C CA . PHE A 1 523 ? -8.466 -9.448 -0.895 1 93.48 523 PHE A CA 1
ATOM 4222 C C . PHE A 1 523 ? -7.74 -10.621 -0.248 1 93.48 523 PHE A C 1
ATOM 4224 O O . PHE A 1 523 ? -7.687 -11.714 -0.815 1 93.48 523 PHE A O 1
ATOM 4231 N N . GLU A 1 524 ? -7.182 -10.407 0.883 1 92.7 524 GLU A N 1
ATOM 4232 C CA . GLU A 1 524 ? -6.318 -11.41 1.499 1 92.7 524 GLU A CA 1
ATOM 4233 C C . GLU A 1 524 ? -7.082 -12.702 1.776 1 92.7 524 GLU A C 1
ATOM 4235 O O . GLU A 1 524 ? -6.611 -13.791 1.444 1 92.7 524 GLU A O 1
ATOM 4240 N N . LEU A 1 525 ? -8.258 -12.559 2.299 1 94.18 525 LEU A N 1
ATOM 4241 C CA . LEU A 1 525 ? -9.002 -13.747 2.707 1 94.18 525 LEU A CA 1
ATOM 4242 C C . LEU A 1 525 ? -9.529 -14.502 1.491 1 94.18 525 LEU A C 1
ATOM 4244 O O . LEU A 1 525 ? -9.316 -15.71 1.365 1 94.18 525 LEU A O 1
ATOM 4248 N N . PRO A 1 526 ? -10.237 -13.84 0.556 1 96.28 526 PRO A N 1
ATOM 4249 C CA . PRO A 1 526 ? -10.683 -14.585 -0.624 1 96.28 526 PRO A CA 1
ATOM 4250 C C . PRO A 1 526 ? -9.523 -15.19 -1.412 1 96.28 526 PRO A C 1
ATOM 4252 O O . PRO A 1 526 ? -9.659 -16.276 -1.981 1 96.28 526 PRO A O 1
ATOM 4255 N N . ALA A 1 527 ? -8.417 -14.495 -1.474 1 97.16 527 ALA A N 1
ATOM 4256 C CA . ALA A 1 527 ? -7.254 -15.025 -2.182 1 97.16 527 ALA A CA 1
ATOM 4257 C C . ALA A 1 527 ? -6.712 -16.272 -1.489 1 97.16 527 ALA A C 1
ATOM 4259 O O . ALA A 1 527 ? -6.299 -17.227 -2.15 1 97.16 527 ALA A O 1
ATOM 4260 N N . LEU A 1 528 ? -6.646 -16.248 -0.163 1 96.89 528 LEU A N 1
ATOM 4261 C CA . LEU A 1 528 ? -6.216 -17.42 0.592 1 96.89 528 LEU A CA 1
ATOM 4262 C C . LEU A 1 528 ? -7.141 -18.604 0.331 1 96.89 528 LEU A C 1
ATOM 4264 O O . LEU A 1 528 ? -6.676 -19.731 0.144 1 96.89 528 LEU A O 1
ATOM 4268 N N . LEU A 1 529 ? -8.416 -18.353 0.32 1 97.8 529 LEU A N 1
ATOM 4269 C CA . LEU A 1 529 ? -9.381 -19.417 0.067 1 97.8 529 LEU A CA 1
ATOM 4270 C C . LEU A 1 529 ? -9.217 -19.977 -1.342 1 97.8 529 LEU A C 1
ATOM 4272 O O . LEU A 1 529 ? -9.366 -21.182 -1.558 1 97.8 529 LEU A O 1
ATOM 4276 N N . LEU A 1 530 ? -8.951 -19.106 -2.29 1 98.11 530 LEU A N 1
ATOM 4277 C CA . LEU A 1 530 ? -8.709 -19.562 -3.654 1 98.11 530 LEU A CA 1
ATOM 4278 C C . LEU A 1 530 ? -7.442 -20.407 -3.728 1 98.11 530 LEU A C 1
ATOM 4280 O O . LEU A 1 530 ? -7.399 -21.408 -4.447 1 98.11 530 LEU A O 1
ATOM 4284 N N . LEU A 1 531 ? -6.396 -19.968 -2.986 1 98.25 531 LEU A N 1
ATOM 4285 C CA . LEU A 1 531 ? -5.158 -20.737 -2.932 1 98.25 531 LEU A CA 1
ATOM 4286 C C . LEU A 1 531 ? -5.41 -22.135 -2.378 1 98.25 531 LEU A C 1
ATOM 4288 O O . LEU A 1 531 ? -4.981 -23.129 -2.968 1 98.25 531 LEU A O 1
ATOM 4292 N N . LEU A 1 532 ? -6.123 -22.208 -1.302 1 98.19 532 LEU A N 1
ATOM 4293 C CA . LEU A 1 532 ? -6.42 -23.497 -0.685 1 98.19 532 LEU A CA 1
ATOM 4294 C C . LEU A 1 532 ? -7.251 -24.369 -1.62 1 98.19 532 LEU A C 1
ATOM 4296 O O . LEU A 1 532 ? -7.036 -25.58 -1.7 1 98.19 532 LEU A O 1
ATOM 4300 N N . LEU A 1 533 ? -8.226 -23.722 -2.292 1 98.51 533 LEU A N 1
ATOM 4301 C CA . LEU A 1 533 ? -9.032 -24.451 -3.265 1 98.51 533 LEU A CA 1
ATOM 4302 C C . LEU A 1 533 ? -8.161 -25.008 -4.385 1 98.51 533 LEU A C 1
ATOM 4304 O O . LEU A 1 533 ? -8.33 -26.158 -4.796 1 98.51 533 LEU A O 1
ATOM 4308 N N . SER A 1 534 ? -7.237 -24.211 -4.829 1 98.04 534 SER A N 1
ATOM 4309 C CA . SER A 1 534 ? -6.344 -24.625 -5.907 1 98.04 534 SER A CA 1
ATOM 4310 C C . SER A 1 534 ? -5.419 -25.751 -5.458 1 98.04 534 SER A C 1
ATOM 4312 O O . SER A 1 534 ? -5.094 -26.644 -6.243 1 98.04 534 SER A O 1
ATOM 4314 N N . ILE A 1 535 ? -4.957 -25.71 -4.199 1 96.51 535 ILE A N 1
ATOM 4315 C CA . ILE A 1 535 ? -4.13 -26.783 -3.659 1 96.51 535 ILE A CA 1
ATOM 4316 C C . ILE A 1 535 ? -4.923 -28.088 -3.642 1 96.51 535 ILE A C 1
ATOM 4318 O O . ILE A 1 535 ? -4.428 -29.128 -4.083 1 96.51 535 ILE A O 1
ATOM 4322 N N . CYS A 1 536 ? -6.174 -28.073 -3.197 1 97.12 536 CYS A N 1
ATOM 4323 C CA . CYS A 1 536 ? -7.022 -29.259 -3.163 1 97.12 536 CYS A CA 1
ATOM 4324 C C . CYS A 1 536 ? -7.304 -29.769 -4.572 1 97.12 536 CYS A C 1
ATOM 4326 O O . CYS A 1 536 ? -7.301 -30.977 -4.811 1 97.12 536 CYS A O 1
ATOM 4328 N N . PHE A 1 537 ? -7.573 -28.849 -5.471 1 96.81 537 PHE A N 1
ATOM 4329 C CA . PHE A 1 537 ? -7.82 -29.194 -6.866 1 96.81 537 PHE A CA 1
ATOM 4330 C C . PHE A 1 537 ? -6.607 -29.886 -7.475 1 96.81 537 PHE A C 1
ATOM 4332 O O . PHE A 1 537 ? -6.737 -30.938 -8.104 1 96.81 537 PHE A O 1
ATOM 4339 N N . TYR A 1 538 ? -5.419 -29.309 -7.255 1 95.19 538 TYR A N 1
ATOM 4340 C CA . TYR A 1 538 ? -4.172 -29.857 -7.777 1 95.19 538 TYR A CA 1
ATOM 4341 C C . TYR A 1 538 ? -3.9 -31.24 -7.197 1 95.19 538 TYR A C 1
ATOM 4343 O O . TYR A 1 538 ? -3.563 -32.172 -7.931 1 95.19 538 TYR A O 1
ATOM 4351 N N . LEU A 1 539 ? -4.122 -31.45 -5.925 1 93.29 539 LEU A N 1
ATOM 4352 C CA . LEU A 1 539 ? -3.833 -32.716 -5.26 1 93.29 539 LEU A CA 1
ATOM 4353 C C . LEU A 1 539 ? -4.816 -33.797 -5.697 1 93.29 539 LEU A C 1
ATOM 4355 O O . LEU A 1 539 ? -4.465 -34.978 -5.744 1 93.29 539 LEU A O 1
ATOM 4359 N N . THR A 1 540 ? -6.047 -33.425 -6.009 1 94.55 540 THR A N 1
ATOM 4360 C CA . THR A 1 540 ? -7.055 -34.372 -6.472 1 94.55 540 THR A CA 1
ATOM 4361 C C . THR A 1 540 ? -6.605 -35.054 -7.761 1 94.55 540 THR A C 1
ATOM 4363 O O . THR A 1 540 ? -6.736 -36.271 -7.904 1 94.55 540 THR A O 1
ATOM 4366 N N . PHE A 1 541 ? -5.968 -34.336 -8.623 1 93.43 541 PHE A N 1
ATOM 4367 C CA . PHE A 1 541 ? -5.716 -34.874 -9.955 1 93.43 541 PHE A CA 1
ATOM 4368 C C . PHE A 1 541 ? -4.245 -35.235 -10.123 1 93.43 541 PHE A C 1
ATOM 4370 O O . PHE A 1 541 ? -3.875 -35.924 -11.076 1 93.43 541 PHE A O 1
ATOM 4377 N N . SER A 1 542 ? -3.354 -34.748 -9.253 1 86.23 542 SER A N 1
ATOM 4378 C CA . SER A 1 542 ? -1.93 -35.051 -9.364 1 86.23 542 SER A CA 1
ATOM 4379 C C . SER A 1 542 ? -1.595 -36.383 -8.702 1 86.23 542 SER A C 1
ATOM 4381 O O . SER A 1 542 ? -0.585 -37.009 -9.031 1 86.23 542 SER A O 1
ATOM 4383 N N . THR A 1 543 ? -2.334 -36.88 -7.807 1 75.13 543 THR A N 1
ATOM 4384 C CA . THR A 1 543 ? -1.926 -38.016 -6.987 1 75.13 543 THR A CA 1
ATOM 4385 C C . THR A 1 543 ? -2.737 -39.258 -7.342 1 75.13 543 THR A C 1
ATOM 4387 O O . THR A 1 543 ? -2.82 -40.199 -6.549 1 75.13 543 THR A O 1
ATOM 4390 N N . PRO A 1 544 ? -3.5 -39.253 -8.475 1 68.61 544 PRO A N 1
ATOM 4391 C CA . PRO A 1 544 ? -4.234 -40.512 -8.622 1 68.61 544 PRO A CA 1
ATOM 4392 C C . PRO A 1 544 ? -3.318 -41.7 -8.909 1 68.61 544 PRO A C 1
ATOM 4394 O O . PRO A 1 544 ? -2.771 -41.81 -10.01 1 68.61 544 PRO A O 1
ATOM 4397 N N . THR A 1 545 ? -2.295 -41.911 -7.857 1 62.85 545 THR A N 1
ATOM 4398 C CA . THR A 1 545 ? -1.526 -43.145 -7.969 1 62.85 545 THR A CA 1
ATOM 4399 C C . THR A 1 545 ? -2.351 -44.341 -7.504 1 62.85 545 THR A C 1
ATOM 4401 O O . THR A 1 545 ? -3.413 -44.173 -6.9 1 62.85 545 THR A O 1
ATOM 4404 N N . THR A 1 546 ? -2.182 -45.482 -8.033 1 58.86 546 THR A N 1
ATOM 4405 C CA . THR A 1 546 ? -2.866 -46.731 -7.718 1 58.86 546 THR A CA 1
ATOM 4406 C C . THR A 1 546 ? -3.058 -46.877 -6.211 1 58.86 546 THR A C 1
ATOM 4408 O O . THR A 1 546 ? -4.041 -47.469 -5.76 1 58.86 546 THR A O 1
ATOM 4411 N N . SER A 1 547 ? -2.336 -46.243 -5.345 1 64.16 547 SER A N 1
ATOM 4412 C CA . SER A 1 547 ? -2.522 -46.332 -3.9 1 64.16 547 SER A CA 1
ATOM 4413 C C . SER A 1 547 ? -2.257 -44.99 -3.225 1 64.16 547 SER A C 1
ATOM 4415 O O . SER A 1 547 ? -1.216 -44.802 -2.592 1 64.16 547 SER A O 1
ATOM 4417 N N . PRO A 1 548 ? -3.341 -43.991 -3.48 1 67.65 548 PRO A N 1
ATOM 4418 C CA . PRO A 1 548 ? -3.084 -42.675 -2.89 1 67.65 548 PRO A CA 1
ATOM 4419 C C . PRO A 1 548 ? -3.262 -42.663 -1.373 1 67.65 548 PRO A C 1
ATOM 4421 O O . PRO A 1 548 ? -4.07 -43.426 -0.837 1 67.65 548 PRO A O 1
ATOM 4424 N N . VAL A 1 549 ? -2.406 -42.015 -0.454 1 74.27 549 VAL A N 1
ATOM 4425 C CA . VAL A 1 549 ? -2.56 -41.864 0.989 1 74.27 549 VAL A CA 1
ATOM 4426 C C . VAL A 1 549 ? -3.918 -41.24 1.302 1 74.27 549 VAL A C 1
ATOM 4428 O O . VAL A 1 549 ? -4.642 -41.719 2.178 1 74.27 549 VAL A O 1
ATOM 4431 N N . ILE A 1 550 ? -4.379 -40.248 0.561 1 86.87 550 ILE A N 1
ATOM 4432 C CA . ILE A 1 550 ? -5.686 -39.609 0.674 1 86.87 550 ILE A CA 1
ATOM 4433 C C . ILE A 1 550 ? -6.437 -39.73 -0.65 1 86.87 550 ILE A C 1
ATOM 4435 O O . ILE A 1 550 ? -5.894 -39.41 -1.71 1 86.87 550 ILE A O 1
ATOM 4439 N N . SER A 1 551 ? -7.652 -40.401 -0.531 1 88.89 551 SER A N 1
ATOM 4440 C CA . SER A 1 551 ? -8.456 -40.593 -1.734 1 88.89 551 SER A CA 1
ATOM 4441 C C . SER A 1 551 ? -8.664 -39.278 -2.476 1 88.89 551 SER A C 1
ATOM 4443 O O . SER A 1 551 ? -8.873 -38.234 -1.854 1 88.89 551 SER A O 1
ATOM 4445 N N . PRO A 1 552 ? -8.497 -39.177 -3.668 1 91.14 552 PRO A N 1
ATOM 4446 C CA . PRO A 1 552 ? -8.689 -37.962 -4.463 1 91.14 552 PRO A CA 1
ATOM 4447 C C . PRO A 1 552 ? -10.078 -37.353 -4.283 1 91.14 552 PRO A C 1
ATOM 4449 O O . PRO A 1 552 ? -10.255 -36.145 -4.463 1 91.14 552 PRO A O 1
ATOM 4452 N N . THR A 1 553 ? -11.072 -38.07 -3.856 1 92.19 553 THR A N 1
ATOM 4453 C CA . THR A 1 553 ? -12.443 -37.592 -3.721 1 92.19 553 THR A CA 1
ATOM 4454 C C . THR A 1 553 ? -12.643 -36.897 -2.377 1 92.19 553 THR A C 1
ATOM 4456 O O . THR A 1 553 ? -13.687 -36.286 -2.137 1 92.19 553 THR A O 1
ATOM 4459 N N . SER A 1 554 ? -11.651 -36.88 -1.503 1 93.57 554 SER A N 1
ATOM 4460 C CA . SER A 1 554 ? -11.782 -36.291 -0.175 1 93.57 554 SER A CA 1
ATOM 4461 C C . SER A 1 554 ? -11.424 -34.809 -0.189 1 93.57 554 SER A C 1
ATOM 4463 O O . SER A 1 554 ? -11.812 -34.062 0.711 1 93.57 554 SER A O 1
ATOM 4465 N N . TRP A 1 555 ? -10.759 -34.298 -1.183 1 94.42 555 TRP A N 1
ATOM 4466 C CA . TRP A 1 555 ? -10.141 -32.977 -1.166 1 94.42 555 TRP A CA 1
ATOM 4467 C C . TRP A 1 555 ? -11.198 -31.88 -1.247 1 94.42 555 TRP A C 1
ATOM 4469 O O . TRP A 1 555 ? -11.055 -30.825 -0.626 1 94.42 555 TRP A O 1
ATOM 4479 N N . PRO A 1 556 ? -12.302 -32.052 -1.989 1 95.83 556 PRO A N 1
ATOM 4480 C CA . PRO A 1 556 ? -13.338 -31.017 -1.966 1 95.83 556 PRO A CA 1
ATOM 4481 C C . PRO A 1 556 ? -13.908 -30.783 -0.569 1 95.83 556 PRO A C 1
ATOM 4483 O O . PRO A 1 556 ? -14.171 -29.639 -0.189 1 95.83 556 PRO A O 1
ATOM 4486 N N . VAL A 1 557 ? -14.063 -31.796 0.168 1 95.79 557 VAL A N 1
ATOM 4487 C CA . VAL A 1 557 ? -14.598 -31.669 1.52 1 95.79 557 VAL A CA 1
ATOM 4488 C C . VAL A 1 557 ? -13.548 -31.042 2.434 1 95.79 557 VAL A C 1
ATOM 4490 O O . VAL A 1 557 ? -13.884 -30.282 3.345 1 95.79 557 VAL A O 1
ATOM 4493 N N . VAL A 1 558 ? -12.301 -31.427 2.203 1 96.35 558 VAL A N 1
ATOM 4494 C CA . VAL A 1 558 ? -11.225 -30.82 2.98 1 96.35 558 VAL A CA 1
ATOM 4495 C C . VAL A 1 558 ? -11.267 -29.302 2.822 1 96.35 558 VAL A C 1
ATOM 4497 O O . VAL A 1 558 ? -11.105 -28.566 3.799 1 96.35 558 VAL A O 1
ATOM 4500 N N . TRP A 1 559 ? -11.488 -28.83 1.586 1 97.84 559 TRP A N 1
ATOM 4501 C CA . TRP A 1 559 ? -11.565 -27.391 1.355 1 97.84 559 TRP A CA 1
ATOM 4502 C C . TRP A 1 559 ? -12.768 -26.788 2.073 1 97.84 559 TRP A C 1
ATOM 4504 O O . TRP A 1 559 ? -12.67 -25.709 2.662 1 97.84 559 TRP A O 1
ATOM 4514 N N . LEU A 1 560 ? -13.925 -27.431 2.06 1 97.1 560 LEU A N 1
ATOM 4515 C CA . LEU A 1 560 ? -15.122 -26.927 2.724 1 97.1 560 LEU A CA 1
ATOM 4516 C C . LEU A 1 560 ? -14.904 -26.82 4.229 1 97.1 560 LEU A C 1
ATOM 4518 O O . LEU A 1 560 ? -15.34 -25.851 4.856 1 97.1 560 LEU A O 1
ATOM 4522 N N . VAL A 1 561 ? -14.23 -27.823 4.749 1 96.4 561 VAL A N 1
ATOM 4523 C CA . VAL A 1 561 ? -13.926 -27.799 6.176 1 96.4 561 VAL A CA 1
ATOM 4524 C C . VAL A 1 561 ? -12.979 -26.641 6.484 1 96.4 561 VAL A C 1
ATOM 4526 O O . VAL A 1 561 ? -13.164 -25.925 7.47 1 96.4 561 VAL A O 1
ATOM 4529 N N . ALA A 1 562 ? -11.985 -26.466 5.61 1 96.47 562 ALA A N 1
ATOM 4530 C CA . ALA A 1 562 ? -11.057 -25.352 5.789 1 96.47 562 ALA A CA 1
ATOM 4531 C C . ALA A 1 562 ? -11.785 -24.014 5.707 1 96.47 562 ALA A C 1
ATOM 4533 O O . ALA A 1 562 ? -11.492 -23.093 6.473 1 96.47 562 ALA A O 1
ATOM 4534 N N . LEU A 1 563 ? -12.725 -23.87 4.788 1 96.48 563 LEU A N 1
ATOM 4535 C CA . LEU A 1 563 ? -13.531 -22.664 4.634 1 96.48 563 LEU A CA 1
ATOM 4536 C C . LEU A 1 563 ? -14.282 -22.343 5.921 1 96.48 563 LEU A C 1
ATOM 4538 O O . LEU A 1 563 ? -14.227 -21.213 6.412 1 96.48 563 LEU A O 1
ATOM 4542 N N . VAL A 1 564 ? -14.905 -23.322 6.477 1 95.33 564 VAL A N 1
ATOM 4543 C CA . VAL A 1 564 ? -15.698 -23.133 7.687 1 95.33 564 VAL A CA 1
ATOM 4544 C C . VAL A 1 564 ? -14.781 -22.781 8.856 1 95.33 564 VAL A C 1
ATOM 4546 O O . VAL A 1 564 ? -15.082 -21.877 9.639 1 95.33 564 VAL A O 1
ATOM 4549 N N . LEU A 1 565 ? -13.618 -23.421 8.938 1 94.98 565 LEU A N 1
ATOM 4550 C CA . LEU A 1 565 ? -12.679 -23.172 10.026 1 94.98 565 LEU A CA 1
ATOM 4551 C C . LEU A 1 565 ? -12.115 -21.757 9.944 1 94.98 565 LEU A C 1
ATOM 4553 O O . LEU A 1 565 ? -11.936 -21.095 10.969 1 94.98 565 LEU A O 1
ATOM 4557 N N . ILE A 1 566 ? -11.91 -21.266 8.76 1 95.08 566 ILE A N 1
ATOM 4558 C CA . ILE A 1 566 ? -11.303 -19.951 8.589 1 95.08 566 ILE A CA 1
ATOM 4559 C C . ILE A 1 566 ? -12.353 -18.865 8.812 1 95.08 566 ILE A C 1
ATOM 4561 O O . ILE A 1 566 ? -12.114 -17.902 9.545 1 95.08 566 ILE A O 1
ATOM 4565 N N . VAL A 1 567 ? -13.536 -19.003 8.243 1 93.76 567 VAL A N 1
ATOM 4566 C CA . VAL A 1 567 ? -14.565 -17.969 8.294 1 93.76 567 VAL A CA 1
ATOM 4567 C C . VAL A 1 567 ? -15.173 -17.915 9.693 1 93.76 567 VAL A C 1
ATOM 4569 O O . VAL A 1 567 ? -15.475 -16.833 10.204 1 93.76 567 VAL A O 1
ATOM 4572 N N . CYS A 1 568 ? -15.24 -19.067 10.389 1 93.08 568 CYS A N 1
ATOM 4573 C CA . CYS A 1 568 ? -15.864 -19.116 11.707 1 93.08 568 CYS A CA 1
ATOM 4574 C C . CYS A 1 568 ? -14.812 -19.092 12.809 1 93.08 568 CYS A C 1
ATOM 4576 O O . CYS A 1 568 ? -15.129 -19.308 13.98 1 93.08 568 CYS A O 1
ATOM 4578 N N . ASN A 1 569 ? -13.597 -18.846 12.524 1 91.92 569 ASN A N 1
ATOM 4579 C CA . ASN A 1 569 ? -12.521 -18.809 13.508 1 91.92 569 ASN A CA 1
ATOM 4580 C C . ASN A 1 569 ? -12.751 -17.716 14.548 1 91.92 569 ASN A C 1
ATOM 4582 O O . ASN A 1 569 ? -12.791 -16.531 14.212 1 91.92 569 ASN A O 1
ATOM 4586 N N . PRO A 1 570 ? -12.911 -17.979 15.921 1 88.15 570 PRO A N 1
ATOM 4587 C CA . PRO A 1 570 ? -13.207 -16.974 16.945 1 88.15 570 PRO A CA 1
ATOM 4588 C C . PRO A 1 570 ? -11.964 -16.215 17.403 1 88.15 570 PRO A C 1
ATOM 4590 O O . PRO A 1 570 ? -12.075 -15.204 18.102 1 88.15 570 PRO A O 1
ATOM 4593 N N . LEU A 1 571 ? -10.711 -16.676 16.822 1 88.54 571 LEU A N 1
ATOM 4594 C CA . LEU A 1 571 ? -9.462 -16.026 17.206 1 88.54 571 LEU A CA 1
ATOM 4595 C C . LEU A 1 571 ? -9.281 -14.711 16.456 1 88.54 571 LEU A C 1
ATOM 4597 O O . LEU A 1 571 ? -9.719 -14.579 15.311 1 88.54 571 LEU A O 1
ATOM 4601 N N . PRO A 1 572 ? -8.74 -13.684 17.066 1 86.76 572 PRO A N 1
ATOM 4602 C CA . PRO A 1 572 ? -8.553 -12.376 16.432 1 86.76 572 PRO A CA 1
ATOM 4603 C C . PRO A 1 572 ? -7.465 -12.39 15.361 1 86.76 572 PRO A C 1
ATOM 4605 O O . PRO A 1 572 ? -6.491 -11.639 15.456 1 86.76 572 PRO A O 1
ATOM 4608 N N . ILE A 1 573 ? -7.536 -13.394 14.567 1 86.31 573 ILE A N 1
ATOM 4609 C CA . ILE A 1 573 ? -6.612 -13.515 13.444 1 86.31 573 ILE A CA 1
ATOM 4610 C C . ILE A 1 573 ? -7.374 -13.362 12.13 1 86.31 573 ILE A C 1
ATOM 4612 O O . ILE A 1 573 ? -8.538 -13.759 12.03 1 86.31 573 ILE A O 1
ATOM 4616 N N . MET A 1 574 ? -6.829 -12.826 11.188 1 85.58 574 MET A N 1
ATOM 4617 C CA . MET A 1 574 ? -7.353 -12.707 9.831 1 85.58 574 MET A CA 1
ATOM 4618 C C . MET A 1 574 ? -8.636 -11.882 9.814 1 85.58 574 MET A C 1
ATOM 4620 O O . MET A 1 574 ? -9.652 -12.317 9.267 1 85.58 574 MET A O 1
ATOM 4624 N N . HIS A 1 575 ? -8.728 -10.817 10.528 1 86.3 575 HIS A N 1
ATOM 4625 C CA . HIS A 1 575 ? -9.785 -9.814 10.468 1 86.3 575 HIS A CA 1
ATOM 4626 C C . HIS A 1 575 ? -11.09 -10.354 11.045 1 86.3 575 HIS A C 1
ATOM 4628 O O . HIS A 1 575 ? -12.117 -10.369 10.363 1 86.3 575 HIS A O 1
ATOM 4634 N N . LYS A 1 576 ? -11.155 -10.702 12.231 1 88.5 576 LYS A N 1
ATOM 4635 C CA . LYS A 1 576 ? -12.265 -11.327 12.944 1 88.5 576 LYS A CA 1
ATOM 4636 C C . LYS A 1 576 ? -13.525 -10.471 12.858 1 88.5 576 LYS A C 1
ATOM 4638 O O . LYS A 1 576 ? -14.617 -10.987 12.607 1 88.5 576 LYS A O 1
ATOM 4643 N N . SER A 1 577 ? -13.407 -9.134 13.039 1 85.5 577 SER A N 1
ATOM 4644 C CA . SER A 1 577 ? -14.569 -8.253 13.071 1 85.5 577 SER A CA 1
ATOM 4645 C C . SER A 1 577 ? -15.323 -8.284 11.745 1 85.5 577 SER A C 1
ATOM 4647 O O . SER A 1 577 ? -16.553 -8.361 11.726 1 85.5 577 SER A O 1
ATOM 4649 N N . SER A 1 578 ? -14.648 -8.311 10.708 1 88.67 578 SER A N 1
ATOM 4650 C CA . SER A 1 578 ? -15.274 -8.327 9.391 1 88.67 578 SER A CA 1
ATOM 4651 C C . SER A 1 578 ? -15.873 -9.694 9.08 1 88.67 578 SER A C 1
ATOM 4653 O O . SER A 1 578 ? -16.935 -9.787 8.461 1 88.67 578 SER A O 1
ATOM 4655 N N . ARG A 1 579 ? -15.242 -10.754 9.512 1 92.72 579 ARG A N 1
ATOM 4656 C CA . ARG A 1 579 ? -15.789 -12.092 9.31 1 92.72 579 ARG A CA 1
ATOM 4657 C C . ARG A 1 579 ? -17.085 -12.278 10.092 1 92.72 579 ARG A C 1
ATOM 4659 O O . ARG A 1 579 ? -18.049 -12.851 9.58 1 92.72 579 ARG A O 1
ATOM 4666 N N . MET A 1 580 ? -17.068 -11.738 11.271 1 91.22 580 MET A N 1
ATOM 4667 C CA . MET A 1 580 ? -18.264 -11.862 12.099 1 91.22 580 MET A CA 1
ATOM 4668 C C . MET A 1 580 ? -19.41 -11.035 11.526 1 91.22 580 MET A C 1
ATOM 4670 O O . MET A 1 580 ? -20.571 -11.441 11.597 1 91.22 580 MET A O 1
ATOM 4674 N N . TRP A 1 581 ? -19.06 -9.876 11.046 1 90.35 581 TRP A N 1
ATOM 4675 C CA . TRP A 1 581 ? -20.072 -9.078 10.362 1 90.35 581 TRP A CA 1
ATOM 4676 C C . TRP A 1 581 ? -20.69 -9.857 9.206 1 90.35 581 TRP A C 1
ATOM 4678 O O . TRP A 1 581 ? -21.91 -9.851 9.027 1 90.35 581 TRP A O 1
ATOM 4688 N N . PHE A 1 582 ? -19.883 -10.547 8.426 1 93.18 582 PHE A N 1
ATOM 4689 C CA . PHE A 1 582 ? -20.347 -11.315 7.276 1 93.18 582 PHE A CA 1
ATOM 4690 C C . PHE A 1 582 ? -21.251 -12.459 7.718 1 93.18 582 PHE A C 1
ATOM 4692 O O . PHE A 1 582 ? -22.301 -12.695 7.117 1 93.18 582 PHE A O 1
ATOM 4699 N N . LEU A 1 583 ? -20.859 -13.132 8.778 1 94.03 583 LEU A N 1
ATOM 4700 C CA . LEU A 1 583 ? -21.628 -14.262 9.289 1 94.03 583 LEU A CA 1
ATOM 4701 C C . LEU A 1 583 ? -22.97 -13.798 9.845 1 94.03 583 LEU A C 1
ATOM 4703 O O . LEU A 1 583 ? -23.99 -14.463 9.649 1 94.03 583 LEU A O 1
ATOM 4707 N N . ARG A 1 584 ? -22.957 -12.682 10.493 1 90.94 584 ARG A N 1
ATOM 4708 C CA . ARG A 1 584 ? -24.206 -12.126 11.004 1 90.94 584 ARG A CA 1
ATOM 4709 C C . ARG A 1 584 ? -25.14 -11.738 9.863 1 90.94 584 ARG A C 1
ATOM 4711 O O . ARG A 1 584 ? -26.347 -11.976 9.933 1 90.94 584 ARG A O 1
ATOM 4718 N N . THR A 1 585 ? -24.586 -11.194 8.882 1 92.59 585 THR A N 1
ATOM 4719 C CA . THR A 1 585 ? -25.391 -10.799 7.732 1 92.59 585 THR A CA 1
ATOM 4720 C C . THR A 1 585 ? -25.966 -12.025 7.028 1 92.59 585 THR A C 1
ATOM 4722 O O . THR A 1 585 ? -27.13 -12.025 6.623 1 92.59 585 THR A O 1
ATOM 4725 N N . LEU A 1 586 ? -25.136 -13.048 6.896 1 94.16 586 LEU A N 1
ATOM 4726 C CA . LEU A 1 586 ? -25.621 -14.278 6.281 1 94.16 586 LEU A CA 1
ATOM 4727 C C . LEU A 1 586 ? -26.754 -14.887 7.101 1 94.16 586 LEU A C 1
ATOM 4729 O O . LEU A 1 586 ? -27.719 -15.41 6.542 1 94.16 586 LEU A O 1
ATOM 4733 N N . ALA A 1 587 ? -26.583 -14.766 8.38 1 93.86 587 ALA A N 1
ATOM 4734 C CA . ALA A 1 587 ? -27.635 -15.273 9.256 1 93.86 587 ALA A CA 1
ATOM 4735 C C . ALA A 1 587 ? -28.919 -14.463 9.098 1 93.86 587 ALA A C 1
ATOM 4737 O O . ALA A 1 587 ? -30.018 -15.022 9.102 1 93.86 587 ALA A O 1
ATOM 4738 N N . ARG A 1 588 ? -28.8 -13.207 8.911 1 92.85 588 ARG A N 1
ATOM 4739 C CA . ARG A 1 588 ? -29.951 -12.336 8.695 1 92.85 588 ARG A CA 1
ATOM 4740 C C . ARG A 1 588 ? -30.625 -12.641 7.362 1 92.85 588 ARG A C 1
ATOM 4742 O O . ARG A 1 588 ? -31.855 -12.656 7.271 1 92.85 588 ARG A O 1
ATOM 4749 N N . VAL A 1 589 ? -29.813 -12.898 6.401 1 94.53 589 VAL A N 1
ATOM 4750 C CA . VAL A 1 589 ? -30.356 -13.245 5.091 1 94.53 589 VAL A CA 1
ATOM 4751 C C . VAL A 1 589 ? -31.047 -14.605 5.162 1 94.53 589 VAL A C 1
ATOM 4753 O O . VAL A 1 589 ? -32.121 -14.792 4.586 1 94.53 589 VAL A O 1
ATOM 4756 N N . GLY A 1 590 ? -30.426 -15.523 5.932 1 93.67 590 GLY A N 1
ATOM 4757 C CA . GLY A 1 590 ? -30.964 -16.868 6.066 1 93.67 590 GLY A CA 1
ATOM 4758 C C . GLY A 1 590 ? -32.316 -16.904 6.753 1 93.67 590 GLY A C 1
ATOM 4759 O O . GLY A 1 590 ? -33.136 -17.781 6.474 1 93.67 590 GLY A O 1
ATOM 4760 N N . ASN A 1 591 ? -32.562 -15.884 7.524 1 91.27 591 ASN A N 1
ATOM 4761 C CA . ASN A 1 591 ? -33.847 -15.878 8.215 1 91.27 591 ASN A CA 1
ATOM 4762 C C . ASN A 1 591 ? -34.925 -15.185 7.387 1 91.27 591 ASN A C 1
ATOM 4764 O O . ASN A 1 591 ? -36.101 -15.197 7.756 1 91.27 591 ASN A O 1
ATOM 4768 N N . GLY A 1 592 ? -34.624 -14.605 6.253 1 88.53 592 GLY A N 1
ATOM 4769 C CA . GLY A 1 592 ? -35.567 -14.04 5.302 1 88.53 592 GLY A CA 1
ATOM 4770 C C . GLY A 1 592 ? -36.382 -12.896 5.877 1 88.53 592 GLY A C 1
ATOM 4771 O O . GLY A 1 592 ? -37.542 -12.706 5.506 1 88.53 592 GLY A O 1
ATOM 4772 N N . GLY A 1 593 ? -35.897 -12.276 6.901 1 84.35 593 GLY A N 1
ATOM 4773 C CA . GLY A 1 593 ? -36.615 -11.16 7.496 1 84.35 593 GLY A CA 1
ATOM 4774 C C . GLY A 1 593 ? -37.691 -11.595 8.472 1 84.35 593 GLY A C 1
ATOM 4775 O O . GLY A 1 593 ? -38.523 -10.786 8.889 1 84.35 593 GLY A O 1
ATOM 4776 N N . VAL A 1 594 ? -37.736 -12.793 8.832 1 86.68 594 VAL A N 1
ATOM 4777 C CA . VAL A 1 594 ? -38.763 -13.307 9.732 1 86.68 594 VAL A CA 1
ATOM 4778 C C . VAL A 1 594 ? -38.554 -12.74 11.134 1 86.68 594 VAL A C 1
ATOM 4780 O O . VAL A 1 594 ? -39.512 -12.328 11.793 1 86.68 594 VAL A O 1
ATOM 4783 N N . PHE A 1 595 ? -37.309 -12.589 11.548 1 81.47 595 PHE A N 1
ATOM 4784 C CA . PHE A 1 595 ? -37.039 -12.207 12.929 1 81.47 595 PHE A CA 1
ATOM 4785 C C . PHE A 1 595 ? -36.477 -10.792 13 1 81.47 595 PHE A C 1
ATOM 4787 O O . PHE A 1 595 ? -36.408 -10.199 14.078 1 81.47 595 PHE A O 1
ATOM 4794 N N . THR A 1 596 ? -36.052 -10.348 11.911 1 81.55 596 THR A N 1
ATOM 4795 C CA . THR A 1 596 ? -35.382 -9.052 11.935 1 81.55 596 THR A CA 1
ATOM 4796 C C . THR A 1 596 ? -35.836 -8.187 10.763 1 81.55 596 THR A C 1
ATOM 4798 O O . THR A 1 596 ? -36.346 -8.702 9.766 1 81.55 596 THR A O 1
ATOM 4801 N N . SER A 1 597 ? -35.656 -6.875 10.961 1 85.42 597 SER A N 1
ATOM 4802 C CA . SER A 1 597 ? -35.936 -5.962 9.858 1 85.42 597 SER A CA 1
ATOM 4803 C C . SER A 1 597 ? -34.888 -6.089 8.757 1 85.42 597 SER A C 1
ATOM 4805 O O . SER A 1 597 ? -33.757 -6.505 9.014 1 85.42 597 SER A O 1
ATOM 4807 N N . VAL A 1 598 ? -35.307 -5.793 7.586 1 89.82 598 VAL A N 1
ATOM 4808 C CA . VAL A 1 598 ? -34.432 -5.967 6.431 1 89.82 598 VAL A CA 1
ATOM 4809 C C . VAL A 1 598 ? -33.704 -4.658 6.132 1 89.82 598 VAL A C 1
ATOM 4811 O O . VAL A 1 598 ? -34.337 -3.611 5.973 1 89.82 598 VAL A O 1
ATOM 4814 N N . GLU A 1 599 ? -32.43 -4.72 6.188 1 88.38 599 GLU A N 1
ATOM 4815 C CA . GLU A 1 599 ? -31.581 -3.576 5.869 1 88.38 599 GLU A CA 1
ATOM 4816 C C . GLU A 1 599 ? -30.972 -3.712 4.476 1 88.38 599 GLU A C 1
ATOM 4818 O O . GLU A 1 599 ? -31.081 -4.766 3.846 1 88.38 599 GLU A O 1
ATOM 4823 N N . PHE A 1 600 ? -30.395 -2.732 4.013 1 89.02 600 PHE A N 1
ATOM 4824 C CA . PHE A 1 600 ? -29.82 -2.73 2.673 1 89.02 600 PHE A CA 1
ATOM 4825 C C . PHE A 1 600 ? -28.797 -3.849 2.521 1 89.02 600 PHE A C 1
ATOM 4827 O O . PHE A 1 600 ? -28.774 -4.541 1.5 1 89.02 600 PHE A O 1
ATOM 4834 N N . ARG A 1 601 ? -27.954 -3.984 3.515 1 90.8 601 ARG A N 1
ATOM 4835 C CA . ARG A 1 601 ? -26.916 -5.008 3.448 1 90.8 601 ARG A CA 1
ATOM 4836 C C . ARG A 1 601 ? -27.526 -6.395 3.276 1 90.8 601 ARG A C 1
ATOM 4838 O O . ARG A 1 601 ? -26.957 -7.248 2.592 1 90.8 601 ARG A O 1
ATOM 4845 N N . ASP A 1 602 ? -28.733 -6.663 3.808 1 93.06 602 ASP A N 1
ATOM 4846 C CA . ASP A 1 602 ? -29.377 -7.972 3.759 1 93.06 602 ASP A CA 1
ATOM 4847 C C . ASP A 1 602 ? -29.865 -8.292 2.348 1 93.06 602 ASP A C 1
ATOM 4849 O O . ASP A 1 602 ? -29.583 -9.368 1.818 1 93.06 602 ASP A O 1
ATOM 4853 N N . PHE A 1 603 ? -30.567 -7.369 1.855 1 91.82 603 PHE A N 1
ATOM 4854 C CA . PHE A 1 603 ? -31.099 -7.723 0.545 1 91.82 603 PHE A CA 1
ATOM 4855 C C . PHE A 1 603 ? -30.009 -7.659 -0.518 1 91.82 603 PHE A C 1
ATOM 4857 O O . PHE A 1 603 ? -30.076 -8.362 -1.528 1 91.82 603 PHE A O 1
ATOM 4864 N N . PHE A 1 604 ? -28.954 -6.794 -0.3 1 95.16 604 PHE A N 1
ATOM 4865 C CA . PHE A 1 604 ? -27.825 -6.774 -1.222 1 95.16 604 PHE A CA 1
ATOM 4866 C C . PHE A 1 604 ? -27.141 -8.134 -1.271 1 95.16 604 PHE A C 1
ATOM 4868 O O . PHE A 1 604 ? -26.917 -8.685 -2.351 1 95.16 604 PHE A O 1
ATOM 4875 N N . ILE A 1 605 ? -26.833 -8.733 -0.148 1 95.21 605 ILE A N 1
ATOM 4876 C CA . ILE A 1 605 ? -26.19 -10.041 -0.084 1 95.21 605 ILE A CA 1
ATOM 4877 C C . ILE A 1 605 ? -27.16 -11.116 -0.568 1 95.21 605 ILE A C 1
ATOM 4879 O O . ILE A 1 605 ? -26.751 -12.087 -1.209 1 95.21 605 ILE A O 1
ATOM 4883 N N . GLY A 1 606 ? -28.441 -10.914 -0.228 1 94.79 606 GLY A N 1
ATOM 4884 C CA . GLY A 1 606 ? -29.441 -11.819 -0.77 1 94.79 606 GLY A CA 1
ATOM 4885 C C . GLY A 1 606 ? -29.437 -11.874 -2.286 1 94.79 606 GLY A C 1
ATOM 4886 O O . GLY A 1 606 ? -29.566 -12.95 -2.873 1 94.79 606 GLY A O 1
ATOM 4887 N N . ASP A 1 607 ? -29.295 -10.774 -2.87 1 95.5 607 ASP A N 1
ATOM 4888 C CA . ASP A 1 607 ? -29.235 -10.706 -4.327 1 95.5 607 ASP A CA 1
ATOM 4889 C C . ASP A 1 607 ? -27.967 -11.37 -4.857 1 95.5 607 ASP A C 1
ATOM 4891 O O . ASP A 1 607 ? -27.982 -11.986 -5.925 1 95.5 607 ASP A O 1
ATOM 4895 N N . GLU A 1 608 ? -26.837 -11.213 -4.129 1 96.86 608 GLU A N 1
ATOM 4896 C CA . GLU A 1 608 ? -25.603 -11.88 -4.531 1 96.86 608 GLU A CA 1
ATOM 4897 C C . GLU A 1 608 ? -25.773 -13.397 -4.542 1 96.86 608 GLU A C 1
ATOM 4899 O O . GLU A 1 608 ? -25.28 -14.076 -5.446 1 96.86 608 GLU A O 1
ATOM 4904 N N . LEU A 1 609 ? -26.463 -13.888 -3.548 1 96.64 609 LEU A N 1
ATOM 4905 C CA . LEU A 1 609 ? -26.663 -15.328 -3.435 1 96.64 609 LEU A CA 1
ATOM 4906 C C . LEU A 1 609 ? -27.53 -15.848 -4.577 1 96.64 609 LEU A C 1
ATOM 4908 O O . LEU A 1 609 ? -27.375 -16.993 -5.008 1 96.64 609 LEU A O 1
ATOM 4912 N N . ASN A 1 610 ? -28.436 -14.994 -5.099 1 95.81 610 ASN A N 1
ATOM 4913 C CA . ASN A 1 610 ? -29.284 -15.381 -6.221 1 95.81 610 ASN A CA 1
ATOM 4914 C C . ASN A 1 610 ? -28.459 -15.7 -7.464 1 95.81 610 ASN A C 1
ATOM 4916 O O . ASN A 1 610 ? -28.844 -16.551 -8.268 1 95.81 610 ASN A O 1
ATOM 4920 N N . SER A 1 611 ? -27.367 -15.053 -7.594 1 96.27 611 SER A N 1
ATOM 4921 C CA . SER A 1 611 ? -26.505 -15.276 -8.75 1 96.27 611 SER A CA 1
ATOM 4922 C C . SER A 1 611 ? -25.6 -16.486 -8.541 1 96.27 611 SER A C 1
ATOM 4924 O O . SER A 1 611 ? -24.854 -16.873 -9.442 1 96.27 611 SER A O 1
ATOM 4926 N N . LEU A 1 612 ? -25.625 -17.099 -7.365 1 97.13 612 LEU A N 1
ATOM 4927 C CA . LEU A 1 612 ? -24.847 -18.296 -7.063 1 97.13 612 LEU A CA 1
ATOM 4928 C C . LEU A 1 612 ? -25.751 -19.521 -6.966 1 97.13 612 LEU A C 1
ATOM 4930 O O . LEU A 1 612 ? -25.455 -20.458 -6.221 1 97.13 612 LEU A O 1
ATOM 4934 N N . SER A 1 613 ? -26.868 -19.487 -7.68 1 95.17 613 SER A N 1
ATOM 4935 C CA . SER A 1 613 ? -27.844 -20.571 -7.677 1 95.17 613 SER A CA 1
ATOM 4936 C C . SER A 1 613 ? -27.208 -21.889 -8.107 1 95.17 613 SER A C 1
ATOM 4938 O O . SER A 1 613 ? -27.57 -22.953 -7.601 1 95.17 613 SER A O 1
ATOM 4940 N N . TYR A 1 614 ? -26.234 -21.826 -9.053 1 95.13 614 TYR A N 1
ATOM 4941 C CA . TYR A 1 614 ? -25.511 -23.005 -9.514 1 95.13 614 TYR A CA 1
ATOM 4942 C C . TYR A 1 614 ? -24.839 -23.723 -8.349 1 95.13 614 TYR A C 1
ATOM 4944 O O . TYR A 1 614 ? -24.903 -24.95 -8.248 1 95.13 614 TYR A O 1
ATOM 4952 N N . SER A 1 615 ? -24.203 -22.988 -7.473 1 96.78 615 SER A N 1
ATOM 4953 C CA . SER A 1 615 ? -23.5 -23.566 -6.332 1 96.78 615 SER A CA 1
ATOM 4954 C C . SER A 1 615 ? -24.476 -24.192 -5.341 1 96.78 615 SER A C 1
ATOM 4956 O O . SER A 1 615 ? -24.2 -25.253 -4.777 1 96.78 615 SER A O 1
ATOM 4958 N N . PHE A 1 616 ? -25.65 -23.648 -5.213 1 96.18 616 PHE A N 1
ATOM 4959 C CA . PHE A 1 616 ? -26.652 -24.178 -4.295 1 96.18 616 PHE A CA 1
ATOM 4960 C C . PHE A 1 616 ? -27.264 -25.46 -4.845 1 96.18 616 PHE A C 1
ATOM 4962 O O . PHE A 1 616 ? -27.457 -26.429 -4.107 1 96.18 616 PHE A O 1
ATOM 4969 N N . MET A 1 617 ? -27.506 -25.475 -6.121 1 94.3 617 MET A N 1
ATOM 4970 C CA . MET A 1 617 ? -28.116 -26.642 -6.752 1 94.3 617 MET A CA 1
ATOM 4971 C C . MET A 1 617 ? -27.195 -27.854 -6.659 1 94.3 617 MET A C 1
ATOM 4973 O O . MET A 1 617 ? -27.657 -28.973 -6.428 1 94.3 617 MET A O 1
ATOM 4977 N N . ASN A 1 618 ? -25.899 -27.612 -6.791 1 94.93 618 ASN A N 1
ATOM 4978 C CA . ASN A 1 618 ? -24.941 -28.711 -6.842 1 94.93 618 ASN A CA 1
ATOM 4979 C C . ASN A 1 618 ? -24.551 -29.18 -5.444 1 94.93 618 ASN A C 1
ATOM 4981 O O . ASN A 1 618 ? -23.778 -30.129 -5.295 1 94.93 618 ASN A O 1
ATOM 4985 N N . LEU A 1 619 ? -25.107 -28.503 -4.445 1 94.08 619 LEU A N 1
ATOM 4986 C CA . LEU A 1 619 ? -24.957 -29.048 -3.1 1 94.08 619 LEU A CA 1
ATOM 4987 C C . LEU A 1 619 ? -25.621 -30.416 -2.99 1 94.08 619 LEU A C 1
ATOM 4989 O O . LEU A 1 619 ? -25.142 -31.286 -2.259 1 94.08 619 LEU A O 1
ATOM 4993 N N . TRP A 1 620 ? -26.69 -30.582 -3.757 1 93.88 620 TRP A N 1
ATOM 4994 C CA . TRP A 1 620 ? -27.34 -31.888 -3.784 1 93.88 620 TRP A CA 1
ATOM 4995 C C . TRP A 1 620 ? -26.416 -32.945 -4.38 1 93.88 620 TRP A C 1
ATOM 4997 O O . TRP A 1 620 ? -26.304 -34.052 -3.848 1 93.88 620 TRP A O 1
ATOM 5007 N N . LEU A 1 621 ? -25.795 -32.597 -5.506 1 92.59 621 LEU A N 1
ATOM 5008 C CA . LEU A 1 621 ? -24.859 -33.519 -6.141 1 92.59 621 LEU A CA 1
ATOM 5009 C C . LEU A 1 621 ? -23.756 -33.927 -5.171 1 92.59 621 LEU A C 1
ATOM 5011 O O . LEU A 1 621 ? -23.407 -35.107 -5.081 1 92.59 621 LEU A O 1
ATOM 5015 N N . LEU A 1 622 ? -23.224 -32.965 -4.442 1 93.74 622 LEU A N 1
ATOM 5016 C CA . LEU A 1 622 ? -22.179 -33.232 -3.46 1 93.74 622 LEU A CA 1
ATOM 5017 C C . LEU A 1 622 ? -22.669 -34.214 -2.4 1 93.74 622 LEU A C 1
ATOM 5019 O O . LEU A 1 622 ? -22.008 -35.218 -2.126 1 93.74 622 LEU A O 1
ATOM 5023 N N . GLY A 1 623 ? -23.839 -34.015 -1.886 1 93.33 623 GLY A N 1
ATOM 5024 C CA . GLY A 1 623 ? -24.399 -34.905 -0.882 1 93.33 623 GLY A CA 1
ATOM 5025 C C . GLY A 1 623 ? -24.68 -36.299 -1.41 1 93.33 623 GLY A C 1
ATOM 5026 O O . GLY A 1 623 ? -24.399 -37.293 -0.736 1 93.33 623 GLY A O 1
ATOM 5027 N N . CYS A 1 624 ? -25.183 -36.392 -2.63 1 93.78 624 CYS A N 1
ATOM 5028 C CA . CYS A 1 624 ? -25.516 -37.668 -3.253 1 93.78 624 CYS A CA 1
ATOM 5029 C C . CYS A 1 624 ? -24.263 -38.499 -3.497 1 93.78 624 CYS A C 1
ATOM 5031 O O . CYS A 1 624 ? -24.236 -39.694 -3.195 1 93.78 624 CYS A O 1
ATOM 5033 N N . GLU A 1 625 ? -23.178 -37.89 -4.004 1 93.66 625 GLU A N 1
ATOM 5034 C CA . GLU A 1 625 ? -21.937 -38.598 -4.306 1 93.66 625 GLU A CA 1
ATOM 5035 C C . GLU A 1 625 ? -21.288 -39.141 -3.036 1 93.66 625 GLU A C 1
ATOM 5037 O O . GLU A 1 625 ? -20.795 -40.27 -3.019 1 93.66 625 GLU A O 1
ATOM 5042 N N . TYR A 1 626 ? -21.311 -38.359 -2.025 1 93.35 626 TYR A N 1
ATOM 5043 C CA . TYR A 1 626 ? -20.696 -38.822 -0.785 1 93.35 626 TYR A CA 1
ATOM 5044 C C . TYR A 1 626 ? -21.554 -39.89 -0.117 1 93.35 626 TYR A C 1
ATOM 5046 O O . TYR A 1 626 ? -21.029 -40.808 0.519 1 93.35 626 TYR A O 1
ATOM 5054 N N . GLN A 1 627 ? -22.86 -39.835 -0.297 1 92.01 627 GLN A N 1
ATOM 5055 C CA . GLN A 1 627 ? -23.746 -40.859 0.247 1 92.01 627 GLN A CA 1
ATOM 5056 C C . GLN A 1 627 ? -23.516 -42.204 -0.436 1 92.01 627 GLN A C 1
ATOM 5058 O O . GLN A 1 627 ? -23.557 -43.251 0.213 1 92.01 627 GLN A O 1
ATOM 5063 N N . HIS A 1 628 ? -23.177 -42.202 -1.766 1 92.57 628 HIS A N 1
ATOM 5064 C CA . HIS A 1 628 ? -22.966 -43.421 -2.539 1 92.57 628 HIS A CA 1
ATOM 5065 C C . HIS A 1 628 ? -21.48 -43.727 -2.691 1 92.57 628 HIS A C 1
ATOM 5067 O O . HIS A 1 628 ? -21.093 -44.545 -3.528 1 92.57 628 HIS A O 1
ATOM 5073 N N . HIS A 1 629 ? -20.6 -43.006 -1.938 1 90.32 629 HIS A N 1
ATOM 5074 C CA . HIS A 1 629 ? -19.162 -43.237 -1.861 1 90.32 629 HIS A CA 1
ATOM 5075 C C . HIS A 1 629 ? -18.508 -43.103 -3.231 1 90.32 629 HIS A C 1
ATOM 5077 O O . HIS A 1 629 ? -17.572 -43.839 -3.552 1 90.32 629 HIS A O 1
ATOM 5083 N N . TRP A 1 630 ? -19.14 -42.286 -4.165 1 91.22 630 TRP A N 1
ATOM 5084 C CA . TRP A 1 630 ? -18.624 -41.94 -5.485 1 91.22 630 TRP A CA 1
ATOM 5085 C C . TRP A 1 630 ? -18.566 -43.168 -6.387 1 91.22 630 TRP A C 1
ATOM 5087 O O . TRP A 1 630 ? -17.676 -43.284 -7.232 1 91.22 630 TRP A O 1
ATOM 5097 N N . ARG A 1 631 ? -19.414 -44.148 -6.222 1 86.02 631 ARG A N 1
ATOM 5098 C CA . ARG A 1 631 ? -19.377 -45.403 -6.967 1 86.02 631 ARG A CA 1
ATOM 5099 C C . ARG A 1 631 ? -20.504 -45.465 -7.992 1 86.02 631 ARG A C 1
ATOM 5101 O O . ARG A 1 631 ? -20.434 -46.234 -8.953 1 86.02 631 ARG A O 1
ATOM 5108 N N . MET A 1 632 ? -21.572 -44.677 -7.856 1 79.18 632 MET A N 1
ATOM 5109 C CA . MET A 1 632 ? -22.738 -44.749 -8.731 1 79.18 632 MET A CA 1
ATOM 5110 C C . MET A 1 632 ? -23.033 -43.391 -9.359 1 79.18 632 MET A C 1
ATOM 5112 O O . MET A 1 632 ? -24.045 -42.762 -9.043 1 79.18 632 MET A O 1
ATOM 5116 N N . PRO A 1 633 ? -22.285 -42.984 -10.371 1 73.44 633 PRO A N 1
ATOM 5117 C CA . PRO A 1 633 ? -22.454 -41.641 -10.93 1 73.44 633 PRO A CA 1
ATOM 5118 C C . PRO A 1 633 ? -23.788 -41.466 -11.652 1 73.44 633 PRO A C 1
ATOM 5120 O O . PRO A 1 633 ? -24.341 -40.363 -11.677 1 73.44 633 PRO A O 1
ATOM 5123 N N . SER A 1 634 ? -25.062 -42.206 -12.479 1 75.92 634 SER A N 1
ATOM 5124 C CA . SER A 1 634 ? -26.311 -42.107 -13.227 1 75.92 634 SER A CA 1
ATOM 5125 C C . SER A 1 634 ? -27.482 -41.777 -12.307 1 75.92 634 SER A C 1
ATOM 5127 O O . SER A 1 634 ? -28.459 -41.16 -12.735 1 75.92 634 SER A O 1
ATOM 5129 N N . GLN A 1 635 ? -26.68 -42.43 -10.712 1 81.82 635 GLN A N 1
ATOM 5130 C CA . GLN A 1 635 ? -27.756 -42.202 -9.752 1 81.82 635 GLN A CA 1
ATOM 5131 C C . GLN A 1 635 ? -27.717 -40.776 -9.211 1 81.82 635 GLN A C 1
ATOM 5133 O O . GLN A 1 635 ? -28.704 -40.291 -8.654 1 81.82 635 GLN A O 1
ATOM 5138 N N . CYS A 1 636 ? -26.607 -40.087 -9.322 1 87.48 636 CYS A N 1
ATOM 5139 C CA . CYS A 1 636 ? -26.471 -38.74 -8.778 1 87.48 636 CYS A CA 1
ATOM 5140 C C . CYS A 1 636 ? -26.555 -37.695 -9.884 1 87.48 636 CYS A C 1
ATOM 5142 O O . CYS A 1 636 ? -26.023 -36.592 -9.742 1 87.48 636 CYS A O 1
ATOM 5144 N N . SER A 1 637 ? -27.416 -37.943 -10.848 1 84.11 637 SER A N 1
ATOM 5145 C CA . SER A 1 637 ? -27.661 -36.95 -11.888 1 84.11 637 SER A CA 1
ATOM 5146 C C . SER A 1 637 ? -28.553 -35.823 -11.378 1 84.11 637 SER A C 1
ATOM 5148 O O . SER A 1 637 ? -29.431 -36.049 -10.543 1 84.11 637 SER A O 1
ATOM 5150 N N . THR A 1 638 ? -28.388 -34.592 -11.791 1 82.99 638 THR A N 1
ATOM 5151 C CA . THR A 1 638 ? -29.091 -33.408 -11.311 1 82.99 638 THR A CA 1
ATOM 5152 C C . THR A 1 638 ? -30.512 -33.361 -11.864 1 82.99 638 THR A C 1
ATOM 5154 O O . THR A 1 638 ? -31.299 -32.487 -11.495 1 82.99 638 THR A O 1
ATOM 5157 N N . SER A 1 639 ? -30.908 -34.345 -12.669 1 84.66 639 SER A N 1
ATOM 5158 C CA . SER A 1 639 ? -32.253 -34.354 -13.236 1 84.66 639 SER A CA 1
ATOM 5159 C C . SER A 1 639 ? -33.156 -35.338 -12.5 1 84.66 639 SER A C 1
ATOM 5161 O O . SER A 1 639 ? -34.34 -35.461 -12.821 1 84.66 639 SER A O 1
ATOM 5163 N N . VAL A 1 640 ? -32.626 -35.933 -11.466 1 85.81 640 VAL A N 1
ATOM 5164 C CA . VAL A 1 640 ? -33.364 -37.04 -10.868 1 85.81 640 VAL A CA 1
ATOM 5165 C C . VAL A 1 640 ? -34.086 -36.561 -9.611 1 85.81 640 VAL A C 1
ATOM 5167 O O . VAL A 1 640 ? -35.251 -36.902 -9.388 1 85.81 640 VAL A O 1
ATOM 5170 N N . SER A 1 641 ? -33.481 -35.637 -8.866 1 91.14 641 SER A N 1
ATOM 5171 C CA . SER A 1 641 ? -34.023 -35.311 -7.55 1 91.14 641 SER A CA 1
ATOM 5172 C C . SER A 1 641 ? -34.637 -33.915 -7.536 1 91.14 641 SER A C 1
ATOM 5174 O O . SER A 1 641 ? -34.053 -32.968 -8.067 1 91.14 641 SER A O 1
ATOM 5176 N N . TRP A 1 642 ? -35.822 -33.727 -6.798 1 93.14 642 TRP A N 1
ATOM 5177 C CA . TRP A 1 642 ? -36.51 -32.449 -6.648 1 93.14 642 TRP A CA 1
ATOM 5178 C C . TRP A 1 642 ? -35.757 -31.534 -5.689 1 93.14 642 TRP A C 1
ATOM 5180 O O . TRP A 1 642 ? -36.047 -30.338 -5.605 1 93.14 642 TRP A O 1
ATOM 5190 N N . TRP A 1 643 ? -34.766 -32.066 -5.043 1 93.59 643 TRP A N 1
ATOM 5191 C CA . TRP A 1 643 ? -33.962 -31.231 -4.157 1 93.59 643 TRP A CA 1
ATOM 5192 C C . TRP A 1 643 ? -33.077 -30.282 -4.957 1 93.59 643 TRP A C 1
ATOM 5194 O O . TRP A 1 643 ? -32.623 -29.259 -4.438 1 93.59 643 TRP A O 1
ATOM 5204 N N . VAL A 1 644 ? -32.875 -30.582 -6.232 1 94.72 644 VAL A N 1
ATOM 5205 C CA . VAL A 1 644 ? -32.035 -29.742 -7.079 1 94.72 644 VAL A CA 1
ATOM 5206 C C . VAL A 1 644 ? -32.714 -28.393 -7.306 1 94.72 644 VAL A C 1
ATOM 5208 O O . VAL A 1 644 ? -32.15 -27.345 -6.984 1 94.72 644 VAL A O 1
ATOM 5211 N N . PRO A 1 645 ? -34.017 -28.327 -7.723 1 95.59 645 PRO A N 1
ATOM 5212 C CA . PRO A 1 645 ? -34.666 -27.025 -7.896 1 95.59 645 PRO A CA 1
ATOM 5213 C C . PRO A 1 645 ? -34.978 -26.34 -6.567 1 95.59 645 PRO A C 1
ATOM 5215 O O . PRO A 1 645 ? -34.977 -25.109 -6.488 1 95.59 645 PRO A O 1
ATOM 5218 N N . VAL A 1 646 ? -35.219 -27.068 -5.515 1 96.71 646 VAL A N 1
ATOM 5219 C CA . VAL A 1 646 ? -35.488 -26.482 -4.206 1 96.71 646 VAL A CA 1
ATOM 5220 C C . VAL A 1 646 ? -34.261 -25.713 -3.721 1 96.71 646 VAL A C 1
ATOM 5222 O O . VAL A 1 646 ? -34.369 -24.558 -3.304 1 96.71 646 VAL A O 1
ATOM 5225 N N . LEU A 1 647 ? -33.095 -26.321 -3.845 1 96.4 647 LEU A N 1
ATOM 5226 C CA . LEU A 1 647 ? -31.859 -25.67 -3.423 1 96.4 647 LEU A CA 1
ATOM 5227 C C . LEU A 1 647 ? -31.488 -24.539 -4.376 1 96.4 647 LEU A C 1
ATOM 5229 O O . LEU A 1 647 ? -30.99 -23.497 -3.945 1 96.4 647 LEU A O 1
ATOM 5233 N N . GLY A 1 648 ? -31.766 -24.756 -5.648 1 95.47 648 GLY A N 1
ATOM 5234 C CA . GLY A 1 648 ? -31.482 -23.727 -6.635 1 95.47 648 GLY A CA 1
ATOM 5235 C C . GLY A 1 648 ? -32.336 -22.485 -6.464 1 95.47 648 GLY A C 1
ATOM 5236 O O . GLY A 1 648 ? -31.897 -21.376 -6.778 1 95.47 648 GLY A O 1
ATOM 5237 N N . ALA A 1 649 ? -33.543 -22.616 -5.934 1 97.06 649 ALA A N 1
ATOM 5238 C CA . ALA A 1 649 ? -34.478 -21.505 -5.779 1 97.06 649 ALA A CA 1
ATOM 5239 C C . ALA A 1 649 ? -34.413 -20.926 -4.368 1 97.06 649 ALA A C 1
ATOM 5241 O O . ALA A 1 649 ? -35.097 -19.947 -4.06 1 97.06 649 ALA A O 1
ATOM 5242 N N . LEU A 1 650 ? -33.606 -21.448 -3.531 1 96.39 650 LEU A N 1
ATOM 5243 C CA . LEU A 1 650 ? -33.55 -21.058 -2.126 1 96.39 650 LEU A CA 1
ATOM 5244 C C . LEU A 1 650 ? -33.207 -19.579 -1.986 1 96.39 650 LEU A C 1
ATOM 5246 O O . LEU A 1 650 ? -33.896 -18.842 -1.277 1 96.39 650 LEU A O 1
ATOM 5250 N N . PRO A 1 651 ? -32.161 -19.07 -2.672 1 96.09 651 PRO A N 1
ATOM 5251 C CA . PRO A 1 651 ? -31.86 -17.644 -2.524 1 96.09 651 PRO A CA 1
ATOM 5252 C C . PRO A 1 651 ? -33.01 -16.748 -2.978 1 96.09 651 PRO A C 1
ATOM 5254 O O . PRO A 1 651 ? -33.315 -15.749 -2.322 1 96.09 651 PRO A O 1
ATOM 5257 N N . ALA A 1 652 ? -33.669 -17.101 -4.047 1 97.13 652 ALA A N 1
ATOM 5258 C CA . ALA A 1 652 ? -34.809 -16.325 -4.527 1 97.13 652 ALA A CA 1
ATOM 5259 C C . ALA A 1 652 ? -35.966 -16.377 -3.533 1 97.13 652 ALA A C 1
ATOM 5261 O O . ALA A 1 652 ? -36.687 -15.392 -3.36 1 97.13 652 ALA A O 1
ATOM 5262 N N . PHE A 1 653 ? -36.128 -17.525 -2.963 1 96.68 653 PHE A N 1
ATOM 5263 C CA . PHE A 1 653 ? -37.172 -17.674 -1.956 1 96.68 653 PHE A CA 1
ATOM 5264 C C . PHE A 1 653 ? -36.898 -16.778 -0.755 1 96.68 653 PHE A C 1
ATOM 5266 O O . PHE A 1 653 ? -37.812 -16.141 -0.227 1 96.68 653 PHE A O 1
ATOM 5273 N N . LEU A 1 654 ? -35.661 -16.714 -0.301 1 95.99 654 LEU A N 1
ATOM 5274 C CA . LEU A 1 654 ? -35.28 -15.853 0.813 1 95.99 654 LEU A CA 1
ATOM 5275 C C . LEU A 1 654 ? -35.533 -14.387 0.477 1 95.99 654 LEU A C 1
ATOM 5277 O O . LEU A 1 654 ? -36.011 -13.626 1.322 1 95.99 654 LEU A O 1
ATOM 5281 N N . ARG A 1 655 ? -35.233 -13.99 -0.73 1 95.88 655 ARG A N 1
ATOM 5282 C CA . ARG A 1 655 ? -35.492 -12.619 -1.159 1 95.88 655 ARG A CA 1
ATOM 5283 C C . ARG A 1 655 ? -36.99 -12.336 -1.214 1 95.88 655 ARG A C 1
ATOM 5285 O O . ARG A 1 655 ? -37.431 -11.233 -0.883 1 95.88 655 ARG A O 1
ATOM 5292 N N . LEU A 1 656 ? -37.764 -13.323 -1.653 1 96.16 656 LEU A N 1
ATOM 5293 C CA . LEU A 1 656 ? -39.216 -13.186 -1.696 1 96.16 656 LEU A CA 1
ATOM 5294 C C . LEU A 1 656 ? -39.777 -12.906 -0.306 1 96.16 656 LEU A C 1
ATOM 5296 O O . LEU A 1 656 ? -40.587 -11.993 -0.131 1 96.16 656 LEU A O 1
ATOM 5300 N N . THR A 1 657 ? -39.311 -13.643 0.657 1 95.46 657 THR A N 1
ATOM 5301 C CA . THR A 1 657 ? -39.77 -13.459 2.03 1 95.46 657 THR A CA 1
ATOM 5302 C C . THR A 1 657 ? -39.338 -12.097 2.566 1 95.46 657 THR A C 1
ATOM 5304 O O . THR A 1 657 ? -40.079 -11.455 3.314 1 95.46 657 THR A O 1
ATOM 5307 N N . GLN A 1 658 ? -38.17 -11.648 2.213 1 95.11 658 GLN A N 1
ATOM 5308 C CA . GLN A 1 658 ? -37.691 -10.335 2.632 1 95.11 658 GLN A CA 1
ATOM 5309 C C . GLN A 1 658 ? -38.58 -9.224 2.081 1 95.11 658 GLN A C 1
ATOM 5311 O O . GLN A 1 658 ? -38.831 -8.228 2.762 1 95.11 658 GLN A O 1
ATOM 5316 N N . CYS A 1 659 ? -38.986 -9.38 0.827 1 94.41 659 CYS A N 1
ATOM 5317 C CA . CYS A 1 659 ? -39.856 -8.383 0.214 1 94.41 659 CYS A CA 1
ATOM 5318 C C . CYS A 1 659 ? -41.188 -8.296 0.949 1 94.41 659 CYS A C 1
ATOM 5320 O O . CYS A 1 659 ? -41.709 -7.202 1.171 1 94.41 659 CYS A O 1
ATOM 5322 N N . PHE A 1 660 ? -41.704 -9.424 1.362 1 93.27 660 PHE A N 1
ATOM 5323 C CA . PHE A 1 660 ? -42.951 -9.43 2.118 1 93.27 660 PHE A CA 1
ATOM 5324 C C . PHE A 1 660 ? -42.761 -8.774 3.481 1 93.27 660 PHE A C 1
ATOM 5326 O O . PHE A 1 660 ? -43.641 -8.054 3.957 1 93.27 660 PHE A O 1
ATOM 5333 N N . ARG A 1 661 ? -41.658 -8.994 4.087 1 92.08 661 ARG A N 1
ATOM 5334 C CA . ARG A 1 661 ? -41.343 -8.377 5.371 1 92.08 661 ARG A CA 1
ATOM 5335 C C . ARG A 1 661 ? -41.257 -6.859 5.243 1 92.08 661 ARG A C 1
ATOM 5337 O O . ARG A 1 661 ? -41.791 -6.13 6.081 1 92.08 661 ARG A O 1
ATOM 5344 N N . ARG A 1 662 ? -40.61 -6.42 4.22 1 90.38 662 ARG A N 1
ATOM 5345 C CA . ARG A 1 662 ? -40.485 -4.982 4.005 1 90.38 662 ARG A CA 1
ATOM 5346 C C . ARG A 1 662 ? -41.848 -4.346 3.752 1 90.38 662 ARG A C 1
ATOM 5348 O O . ARG A 1 662 ? -42.096 -3.212 4.168 1 90.38 662 ARG A O 1
ATOM 5355 N N . TYR A 1 663 ? -42.687 -5.099 3.039 1 90.51 663 TYR A N 1
ATOM 5356 C CA . TYR A 1 663 ? -44.046 -4.625 2.801 1 90.51 663 TYR A CA 1
ATOM 5357 C C . TYR A 1 663 ? -44.821 -4.513 4.108 1 90.51 663 TYR A C 1
ATOM 5359 O O . TYR A 1 663 ? -45.546 -3.539 4.325 1 90.51 663 TYR A O 1
ATOM 5367 N N . SER A 1 664 ? -44.558 -5.424 4.954 1 89.16 664 SER A N 1
ATOM 5368 C CA . SER A 1 664 ? -45.224 -5.421 6.252 1 89.16 664 SER A CA 1
ATOM 5369 C C . SER A 1 664 ? -44.678 -4.316 7.151 1 89.16 664 SER A C 1
ATOM 5371 O O . SER A 1 664 ? -45.439 -3.649 7.856 1 89.16 664 SER A O 1
ATOM 5373 N N . ASP A 1 665 ? -43.367 -4.083 7.164 1 84.19 665 ASP A N 1
ATOM 5374 C CA . ASP A 1 665 ? -42.722 -3.07 7.994 1 84.19 665 ASP A CA 1
ATOM 5375 C C . ASP A 1 665 ? -43.119 -1.663 7.551 1 84.19 665 ASP A C 1
ATOM 5377 O O . ASP A 1 665 ? -43.109 -0.728 8.354 1 84.19 665 ASP A O 1
ATOM 5381 N N . SER A 1 666 ? -43.474 -1.586 6.233 1 81.66 666 SER A N 1
ATOM 5382 C CA . SER A 1 666 ? -43.911 -0.286 5.735 1 81.66 666 SER A CA 1
ATOM 5383 C C . SER A 1 666 ? -45.408 -0.087 5.949 1 81.66 666 SER A C 1
ATOM 5385 O O . SER A 1 666 ? -46.021 0.778 5.32 1 81.66 666 SER A O 1
ATOM 5387 N N . HIS A 1 667 ? -46.011 -0.81 6.76 1 80.96 667 HIS A N 1
ATOM 5388 C CA . HIS A 1 667 ? -47.439 -0.773 7.056 1 80.96 667 HIS A CA 1
ATOM 5389 C C . HIS A 1 667 ? -48.269 -0.918 5.784 1 80.96 667 HIS A C 1
ATOM 5391 O O . HIS A 1 667 ? -49.273 -0.224 5.611 1 80.96 667 HIS A O 1
ATOM 5397 N N . ARG A 1 668 ? -47.748 -1.633 4.789 1 80.86 668 ARG A N 1
ATOM 5398 C CA . ARG A 1 668 ? -48.421 -2.01 3.55 1 80.86 668 ARG A CA 1
ATOM 5399 C C . ARG A 1 668 ? -48.687 -0.788 2.678 1 80.86 668 ARG A C 1
ATOM 5401 O O . ARG A 1 668 ? -49.611 -0.791 1.861 1 80.86 668 ARG A O 1
ATOM 5408 N N . MET A 1 669 ? -47.857 0.287 2.885 1 76.67 669 MET A N 1
ATOM 5409 C CA . MET A 1 669 ? -48.046 1.522 2.13 1 76.67 669 MET A CA 1
ATOM 5410 C C . MET A 1 669 ? -47.163 1.541 0.887 1 76.67 669 MET A C 1
ATOM 5412 O O . MET A 1 669 ? -47.543 2.104 -0.141 1 76.67 669 MET A O 1
ATOM 5416 N N . VAL A 1 670 ? -46.074 0.92 0.96 1 85.11 670 VAL A N 1
ATOM 5417 C CA . VAL A 1 670 ? -45.104 0.969 -0.129 1 85.11 670 VAL A CA 1
ATOM 5418 C C . VAL A 1 670 ? -45.279 -0.251 -1.032 1 85.11 670 VAL A C 1
ATOM 5420 O O . VAL A 1 670 ? -44.684 -1.303 -0.786 1 85.11 670 VAL A O 1
ATOM 5423 N N . ARG A 1 671 ? -45.927 -0.234 -2.122 1 87.28 671 ARG A N 1
ATOM 5424 C CA . ARG A 1 671 ? -46.335 -1.318 -3.01 1 87.28 671 ARG A CA 1
ATOM 5425 C C . ARG A 1 671 ? -45.161 -1.808 -3.85 1 87.28 671 ARG A C 1
ATOM 5427 O O . ARG A 1 671 ? -45.214 -2.897 -4.426 1 87.28 671 ARG A O 1
ATOM 5434 N N . ILE A 1 672 ? -44.117 -1.034 -3.957 1 88.39 672 ILE A N 1
ATOM 5435 C CA . ILE A 1 672 ? -42.963 -1.413 -4.766 1 88.39 672 ILE A CA 1
ATOM 5436 C C . ILE A 1 672 ? -42.356 -2.706 -4.224 1 88.39 672 ILE A C 1
ATOM 5438 O O . ILE A 1 672 ? -41.767 -3.485 -4.976 1 88.39 672 ILE A O 1
ATOM 5442 N N . HIS A 1 673 ? -42.56 -3.052 -2.982 1 91.05 673 HIS A N 1
ATOM 5443 C CA . HIS A 1 673 ? -42.034 -4.273 -2.381 1 91.05 673 HIS A CA 1
ATOM 5444 C C . HIS A 1 673 ? -42.777 -5.503 -2.891 1 91.05 673 HIS A C 1
ATOM 5446 O O . HIS A 1 673 ? -42.184 -6.573 -3.042 1 91.05 673 HIS A O 1
ATOM 5452 N N . LEU A 1 674 ? -44.003 -5.307 -3.242 1 91.76 674 LEU A N 1
ATOM 5453 C CA . LEU A 1 674 ? -44.772 -6.418 -3.794 1 91.76 674 LEU A CA 1
ATOM 5454 C C . LEU A 1 674 ? -44.375 -6.687 -5.241 1 91.76 674 LEU A C 1
ATOM 5456 O O . LEU A 1 674 ? -44.345 -7.841 -5.677 1 91.76 674 LEU A O 1
ATOM 5460 N N . VAL A 1 675 ? -44.139 -5.651 -5.927 1 92.3 675 VAL A N 1
ATOM 5461 C CA . VAL A 1 675 ? -43.671 -5.803 -7.301 1 92.3 675 VAL A CA 1
ATOM 5462 C C . VAL A 1 675 ? -42.317 -6.51 -7.311 1 92.3 675 VAL A C 1
ATOM 5464 O O . VAL A 1 675 ? -42.054 -7.348 -8.177 1 92.3 675 VAL A O 1
ATOM 5467 N N . ASN A 1 676 ? -41.512 -6.132 -6.378 1 93.82 676 ASN A N 1
ATOM 5468 C CA . ASN A 1 676 ? -40.224 -6.803 -6.237 1 93.82 676 ASN A CA 1
ATOM 5469 C C . ASN A 1 676 ? -40.395 -8.271 -5.858 1 93.82 676 ASN A C 1
ATOM 5471 O O . ASN A 1 676 ? -39.642 -9.128 -6.324 1 93.82 676 ASN A O 1
ATOM 5475 N N . ALA A 1 677 ? -41.415 -8.585 -5.082 1 95.5 677 ALA A N 1
ATOM 5476 C CA . ALA A 1 677 ? -41.724 -9.966 -4.722 1 95.5 677 ALA A CA 1
ATOM 5477 C C . ALA A 1 677 ? -42.087 -10.786 -5.956 1 95.5 677 ALA A C 1
ATOM 5479 O O . ALA A 1 677 ? -41.693 -11.949 -6.074 1 95.5 677 ALA A O 1
ATOM 5480 N N . ALA A 1 678 ? -42.82 -10.17 -6.786 1 95.4 678 ALA A N 1
ATOM 5481 C CA . ALA A 1 678 ? -43.215 -10.839 -8.023 1 95.4 678 ALA A CA 1
ATOM 5482 C C . ALA A 1 678 ? -41.996 -11.174 -8.878 1 95.4 678 ALA A C 1
ATOM 5484 O O . ALA A 1 678 ? -41.981 -12.189 -9.578 1 95.4 678 ALA A O 1
ATOM 5485 N N . LYS A 1 679 ? -41.038 -10.377 -8.834 1 96.08 679 LYS A N 1
ATOM 5486 C CA . LYS A 1 679 ? -39.787 -10.624 -9.544 1 96.08 679 LYS A CA 1
ATOM 5487 C C . LYS A 1 679 ? -39.141 -11.927 -9.082 1 96.08 679 LYS A C 1
ATOM 5489 O O . LYS A 1 679 ? -38.777 -12.771 -9.903 1 96.08 679 LYS A O 1
ATOM 5494 N N . TYR A 1 680 ? -39.064 -12.16 -7.781 1 96.51 680 TYR A N 1
ATOM 5495 C CA . TYR A 1 680 ? -38.427 -13.358 -7.244 1 96.51 680 TYR A CA 1
ATOM 5496 C C . TYR A 1 680 ? -39.333 -14.574 -7.399 1 96.51 680 TYR A C 1
ATOM 5498 O O . TYR A 1 680 ? -38.853 -15.692 -7.599 1 96.51 680 TYR A O 1
ATOM 5506 N N . ALA A 1 681 ? -40.641 -14.336 -7.429 1 96.98 681 ALA A N 1
ATOM 5507 C CA . ALA A 1 681 ? -41.56 -15.425 -7.747 1 96.98 681 ALA A CA 1
ATOM 5508 C C . ALA A 1 681 ? -41.347 -15.924 -9.173 1 96.98 681 ALA A C 1
ATOM 5510 O O . ALA A 1 681 ? -41.371 -17.131 -9.425 1 96.98 681 ALA A O 1
ATOM 5511 N N . SER A 1 682 ? -41.149 -15.026 -10.027 1 96.77 682 SER A N 1
ATOM 5512 C CA . SER A 1 682 ? -40.893 -15.406 -11.413 1 96.77 682 SER A CA 1
ATOM 5513 C C . SER A 1 682 ? -39.597 -16.2 -11.537 1 96.77 682 SER A C 1
ATOM 5515 O O . SER A 1 682 ? -39.503 -17.123 -12.349 1 96.77 682 SER A O 1
ATOM 5517 N N . SER A 1 683 ? -38.559 -15.886 -10.779 1 96.53 683 SER A N 1
ATOM 5518 C CA . SER A 1 683 ? -37.295 -16.615 -10.79 1 96.53 683 SER A CA 1
ATOM 5519 C C . SER A 1 683 ? -37.469 -18.031 -10.251 1 96.53 683 SER A C 1
ATOM 5521 O O . SER A 1 683 ? -36.883 -18.978 -10.78 1 96.53 683 SER A O 1
ATOM 5523 N N . ILE A 1 684 ? -38.278 -18.224 -9.216 1 97.81 684 ILE A N 1
ATOM 5524 C CA . ILE A 1 684 ? -38.552 -19.532 -8.632 1 97.81 684 ILE A CA 1
ATOM 5525 C C . ILE A 1 684 ? -39.276 -20.41 -9.651 1 97.81 684 ILE A C 1
ATOM 5527 O O . ILE A 1 684 ? -38.897 -21.563 -9.866 1 97.81 684 ILE A O 1
ATOM 5531 N N . LEU A 1 685 ? -40.247 -19.848 -10.315 1 97.02 685 LEU A N 1
ATOM 5532 C CA . LEU A 1 685 ? -41.013 -20.595 -11.307 1 97.02 685 LEU A CA 1
ATOM 5533 C C . LEU A 1 685 ? -40.129 -21.009 -12.478 1 97.02 685 LEU A C 1
ATOM 5535 O O . LEU A 1 685 ? -40.255 -22.122 -12.993 1 97.02 685 LEU A O 1
ATOM 5539 N N . ASN A 1 686 ? -39.285 -20.139 -12.881 1 95.87 686 ASN A N 1
ATOM 5540 C CA . ASN A 1 686 ? -38.353 -20.464 -13.955 1 95.87 686 ASN A CA 1
ATOM 5541 C C . ASN A 1 686 ? -37.499 -21.679 -13.607 1 95.87 686 ASN A C 1
ATOM 5543 O O . ASN A 1 686 ? -37.338 -22.586 -14.426 1 95.87 686 ASN A O 1
ATOM 5547 N N . VAL A 1 687 ? -36.934 -21.771 -12.37 1 95.3 687 VAL A N 1
ATOM 5548 C CA . VAL A 1 687 ? -36.07 -22.866 -11.94 1 95.3 687 VAL A CA 1
ATOM 5549 C C . VAL A 1 687 ? -36.868 -24.167 -11.896 1 95.3 687 VAL A C 1
ATOM 5551 O O . VAL A 1 687 ? -36.405 -25.202 -12.381 1 95.3 687 VAL A O 1
ATOM 5554 N N . PHE A 1 688 ? -38.107 -24.198 -11.453 1 96.26 688 PHE A N 1
ATOM 5555 C CA . PHE A 1 688 ? -38.923 -25.396 -11.298 1 96.26 688 PHE A CA 1
ATOM 5556 C C . PHE A 1 688 ? -39.398 -25.907 -12.653 1 96.26 688 PHE A C 1
ATOM 5558 O O . PHE A 1 688 ? -39.423 -27.116 -12.892 1 96.26 688 PHE A O 1
ATOM 5565 N N . PHE A 1 689 ? -39.705 -25.043 -13.559 1 95.61 689 PHE A N 1
ATOM 5566 C CA . PHE A 1 689 ? -40.182 -25.49 -14.862 1 95.61 689 PHE A CA 1
ATOM 5567 C C . PHE A 1 689 ? -39.025 -25.981 -15.724 1 95.61 689 PHE A C 1
ATOM 5569 O O . PHE A 1 689 ? -39.194 -26.886 -16.543 1 95.61 689 PHE A O 1
ATOM 5576 N N . TYR A 1 690 ? -37.848 -25.402 -15.558 1 93.7 690 TYR A N 1
ATOM 5577 C CA . TYR A 1 690 ? -36.679 -25.968 -16.222 1 93.7 690 TYR A CA 1
ATOM 5578 C C . TYR A 1 690 ? -36.408 -27.386 -15.733 1 93.7 690 TYR A C 1
ATOM 5580 O O . TYR A 1 690 ? -36.153 -28.287 -16.535 1 93.7 690 TYR A O 1
ATOM 5588 N N . PHE A 1 691 ? -36.444 -27.562 -14.393 1 93.66 691 PHE A N 1
ATOM 5589 C CA . PHE A 1 691 ? -36.231 -28.886 -13.819 1 93.66 691 PHE A CA 1
ATOM 5590 C C . PHE A 1 691 ? -37.268 -29.874 -14.338 1 93.66 691 PHE A C 1
ATOM 5592 O O . PHE A 1 691 ? -36.935 -31.014 -14.67 1 93.66 691 PHE A O 1
ATOM 5599 N N . LEU A 1 692 ? -38.55 -29.455 -14.432 1 93.85 692 LEU A N 1
ATOM 5600 C CA . LEU A 1 692 ? -39.62 -30.316 -14.923 1 93.85 692 LEU A CA 1
ATOM 5601 C C . LEU A 1 692 ? -39.337 -30.776 -16.349 1 93.85 692 LEU A C 1
ATOM 5603 O O . LEU A 1 692 ? -39.555 -31.942 -16.685 1 93.85 692 LEU A O 1
ATOM 5607 N N . TYR A 1 693 ? -38.846 -29.896 -17.091 1 92.91 693 TYR A N 1
ATOM 5608 C CA . TYR A 1 693 ? -38.483 -30.215 -18.467 1 92.91 693 TYR A CA 1
ATOM 5609 C C . TYR A 1 693 ? -37.35 -31.234 -18.51 1 92.91 693 TYR A C 1
ATOM 5611 O O . TYR A 1 693 ? -37.413 -32.21 -19.261 1 92.91 693 TYR A O 1
ATOM 5619 N N . ARG A 1 694 ? -36.349 -31.125 -17.655 1 90.22 694 ARG A N 1
ATOM 5620 C CA . ARG A 1 694 ? -35.194 -32.016 -17.625 1 90.22 694 ARG A CA 1
ATOM 5621 C C . ARG A 1 694 ? -35.557 -33.362 -17.007 1 90.22 694 ARG A C 1
ATOM 5623 O O . ARG A 1 694 ? -35.035 -34.401 -17.418 1 90.22 694 ARG A O 1
ATOM 5630 N N . HIS A 1 695 ? -36.39 -33.254 -16.002 1 89.26 695 HIS A N 1
ATOM 5631 C CA . HIS A 1 695 ? -36.808 -34.462 -15.299 1 89.26 695 HIS A CA 1
ATOM 5632 C C . HIS A 1 695 ? -37.528 -35.424 -16.237 1 89.26 695 HIS A C 1
ATOM 5634 O O . HIS A 1 695 ? -37.436 -36.643 -16.073 1 89.26 695 HIS A O 1
ATOM 5640 N N . HIS A 1 696 ? -38.174 -34.922 -17.284 1 88.22 696 HIS A N 1
ATOM 5641 C CA . HIS A 1 696 ? -38.872 -35.746 -18.264 1 88.22 696 HIS A CA 1
ATOM 5642 C C . HIS A 1 696 ? -37.972 -36.075 -19.45 1 88.22 696 HIS A C 1
ATOM 5644 O O . HIS A 1 696 ? -38.46 -36.342 -20.55 1 88.22 696 HIS A O 1
ATOM 5650 N N . GLY A 1 697 ? -36.628 -36.046 -19.263 1 84.04 697 GLY A N 1
ATOM 5651 C CA . GLY A 1 697 ? -35.661 -36.441 -20.275 1 84.04 697 GLY A CA 1
ATOM 5652 C C . GLY A 1 697 ? -35.521 -35.427 -21.394 1 84.04 697 GLY A C 1
ATOM 5653 O O . GLY A 1 697 ? -35.194 -35.786 -22.527 1 84.04 697 GLY A O 1
ATOM 5654 N N . SER A 1 698 ? -36.05 -34.141 -21.107 1 83.83 698 SER A N 1
ATOM 5655 C CA . SER A 1 698 ? -35.968 -33.07 -22.095 1 83.83 698 SER A CA 1
ATOM 5656 C C . SER A 1 698 ? -36.779 -33.404 -23.342 1 83.83 698 SER A C 1
ATOM 5658 O O . SER A 1 698 ? -36.332 -33.157 -24.465 1 83.83 698 SER A O 1
ATOM 5660 N N . GLN A 1 699 ? -37.905 -34.134 -23.405 1 84.09 699 GLN A N 1
ATOM 5661 C CA . GLN A 1 699 ? -38.662 -34.579 -24.57 1 84.09 699 GLN A CA 1
ATOM 5662 C C . GLN A 1 699 ? -40.084 -34.026 -24.546 1 84.09 699 GLN A C 1
ATOM 5664 O O . GLN A 1 699 ? -40.708 -33.858 -25.596 1 84.09 699 GLN A O 1
ATOM 5669 N N . GLY A 1 700 ? -40.703 -33.468 -23.467 1 84.16 700 GLY A N 1
ATOM 5670 C CA . GLY A 1 700 ? -42.081 -33.011 -23.386 1 84.16 700 GLY A CA 1
ATOM 5671 C C . GLY A 1 700 ? -42.285 -31.624 -23.965 1 84.16 700 GLY A C 1
ATOM 5672 O O . GLY A 1 700 ? -41.549 -30.692 -23.632 1 84.16 700 GLY A O 1
ATOM 5673 N N . THR A 1 701 ? -43.226 -31.429 -24.982 1 89.08 701 THR A N 1
ATOM 5674 C CA . THR A 1 701 ? -43.504 -30.154 -25.633 1 89.08 701 THR A CA 1
ATOM 5675 C C . THR A 1 701 ? -44.121 -29.166 -24.647 1 89.08 701 THR A C 1
ATOM 5677 O O . THR A 1 701 ? -43.767 -27.985 -24.64 1 89.08 701 THR A O 1
ATOM 5680 N N . ALA A 1 702 ? -45.056 -29.666 -23.84 1 92.36 702 ALA A N 1
ATOM 5681 C CA . ALA A 1 702 ? -45.708 -28.782 -22.878 1 92.36 702 ALA A CA 1
ATOM 5682 C C . ALA A 1 702 ? -44.71 -28.26 -21.848 1 92.36 702 ALA A C 1
ATOM 5684 O O . ALA A 1 702 ? -44.692 -27.066 -21.541 1 92.36 702 ALA A O 1
ATOM 5685 N N . SER A 1 703 ? -43.941 -29.19 -21.345 1 92.77 703 SER A N 1
ATOM 5686 C CA . SER A 1 703 ? -42.955 -28.782 -20.349 1 92.77 703 SER A CA 1
ATOM 5687 C C . SER A 1 703 ? -41.909 -27.852 -20.955 1 92.77 703 SER A C 1
ATOM 5689 O O . SER A 1 703 ? -41.456 -26.91 -20.302 1 92.77 703 SER A O 1
ATOM 5691 N N . PHE A 1 704 ? -41.536 -28.048 -22.185 1 94.45 704 PHE A N 1
ATOM 5692 C CA . PHE A 1 704 ? -40.597 -27.189 -22.896 1 94.45 704 PHE A CA 1
ATOM 5693 C C . PHE A 1 704 ? -41.176 -25.792 -23.083 1 94.45 704 PHE A C 1
ATOM 5695 O O . PHE A 1 704 ? -40.507 -24.794 -22.805 1 94.45 704 PHE A O 1
ATOM 5702 N N . ALA A 1 705 ? -42.438 -25.67 -23.496 1 94.99 705 ALA A N 1
ATOM 5703 C CA . ALA A 1 705 ? -43.103 -24.393 -23.736 1 94.99 705 ALA A CA 1
ATOM 5704 C C . ALA A 1 705 ? -43.252 -23.6 -22.44 1 94.99 705 ALA A C 1
ATOM 5706 O O . ALA A 1 705 ? -43.065 -22.381 -22.426 1 94.99 705 ALA A O 1
ATOM 5707 N N . LEU A 1 706 ? -43.645 -24.268 -21.413 1 94.86 706 LEU A N 1
ATOM 5708 C CA . LEU A 1 706 ? -43.795 -23.605 -20.122 1 94.86 706 LEU A CA 1
ATOM 5709 C C . LEU A 1 706 ? -42.456 -23.068 -19.628 1 94.86 706 LEU A C 1
ATOM 5711 O O . LEU A 1 706 ? -42.389 -21.967 -19.077 1 94.86 706 LEU A O 1
ATOM 5715 N N . TRP A 1 707 ? -41.412 -23.876 -19.792 1 95.45 707 TRP A N 1
ATOM 5716 C CA . TRP A 1 707 ? -40.088 -23.422 -19.38 1 95.45 707 TRP A CA 1
ATOM 5717 C C . TRP A 1 707 ? -39.682 -22.165 -20.142 1 95.45 707 TRP A C 1
ATOM 5719 O O . TRP A 1 707 ? -39.255 -21.177 -19.54 1 95.45 707 TRP A O 1
ATOM 5729 N N . ILE A 1 708 ? -39.828 -22.057 -21.438 1 95.87 708 ILE A N 1
ATOM 5730 C CA . ILE A 1 708 ? -39.46 -20.919 -22.273 1 95.87 708 ILE A CA 1
ATOM 5731 C C . ILE A 1 708 ? -40.276 -19.694 -21.866 1 95.87 708 ILE A C 1
ATOM 5733 O O . ILE A 1 708 ? -39.747 -18.582 -21.796 1 95.87 708 ILE A O 1
ATOM 5737 N N . LEU A 1 709 ? -41.513 -19.921 -21.59 1 96.29 709 LEU A N 1
ATOM 5738 C CA . LEU A 1 709 ? -42.393 -18.826 -21.197 1 96.29 709 LEU A CA 1
ATOM 5739 C C . LEU A 1 709 ? -41.919 -18.189 -19.894 1 96.29 709 LEU A C 1
ATOM 5741 O O . LEU A 1 709 ? -41.736 -16.971 -19.824 1 96.29 709 LEU A O 1
ATOM 5745 N N . PHE A 1 710 ? -41.723 -18.977 -18.926 1 96.12 710 PHE A N 1
ATOM 5746 C CA . PHE A 1 710 ? -41.379 -18.435 -17.616 1 96.12 710 PHE A CA 1
ATOM 5747 C C . PHE A 1 710 ? -39.937 -17.942 -17.597 1 96.12 710 PHE A C 1
ATOM 5749 O O . PHE A 1 710 ? -39.611 -16.99 -16.885 1 96.12 710 PHE A O 1
ATOM 5756 N N . ALA A 1 711 ? -39.079 -18.606 -18.392 1 97.03 711 ALA A N 1
ATOM 5757 C CA . ALA A 1 711 ? -37.718 -18.094 -18.535 1 97.03 711 ALA A CA 1
ATOM 5758 C C . ALA A 1 711 ? -37.717 -16.711 -19.18 1 97.03 711 ALA A C 1
ATOM 5760 O O . ALA A 1 711 ? -36.972 -15.823 -18.759 1 97.03 711 ALA A O 1
ATOM 5761 N N . SER A 1 712 ? -38.57 -16.478 -20.158 1 97.49 712 SER A N 1
ATOM 5762 C CA . SER A 1 712 ? -38.675 -15.191 -20.838 1 97.49 712 SER A CA 1
ATOM 5763 C C . SER A 1 712 ? -39.272 -14.129 -19.922 1 97.49 712 SER A C 1
ATOM 5765 O O . SER A 1 712 ? -38.789 -12.995 -19.879 1 97.49 712 SER A O 1
ATOM 5767 N N . ILE A 1 713 ? -40.295 -14.45 -19.214 1 97.12 713 ILE A N 1
ATOM 5768 C CA . ILE A 1 713 ? -40.906 -13.522 -18.268 1 97.12 713 ILE A CA 1
ATOM 5769 C C . ILE A 1 713 ? -39.878 -13.101 -17.221 1 97.12 713 ILE A C 1
ATOM 5771 O O . ILE A 1 713 ? -39.739 -11.913 -16.921 1 97.12 713 ILE A O 1
ATOM 5775 N N . ASN A 1 714 ? -39.216 -14.093 -16.721 1 97.11 714 ASN A N 1
ATOM 5776 C CA . ASN A 1 714 ? -38.207 -13.811 -15.706 1 97.11 714 ASN A CA 1
ATOM 5777 C C . ASN A 1 714 ? -37.112 -12.895 -16.243 1 97.11 714 ASN A C 1
ATOM 5779 O O . ASN A 1 714 ? -36.737 -11.919 -15.59 1 97.11 714 ASN A O 1
ATOM 5783 N N . SER A 1 715 ? -36.565 -13.165 -17.455 1 97.74 715 SER A N 1
ATOM 5784 C CA . SER A 1 715 ? -35.476 -12.389 -18.041 1 97.74 715 SER A CA 1
ATOM 5785 C C . SER A 1 715 ? -35.907 -10.952 -18.315 1 97.74 715 SER A C 1
ATOM 5787 O O . SER A 1 715 ? -35.168 -10.01 -18.023 1 97.74 715 SER A O 1
ATOM 5789 N N . VAL A 1 716 ? -37.083 -10.734 -18.797 1 96.97 716 VAL A N 1
ATOM 5790 C CA . VAL A 1 716 ? -37.582 -9.397 -19.1 1 96.97 716 VAL A CA 1
ATOM 5791 C C . VAL A 1 716 ? -37.817 -8.626 -17.803 1 96.97 716 VAL A C 1
ATOM 5793 O O . VAL A 1 716 ? -37.422 -7.464 -17.683 1 96.97 716 VAL A O 1
ATOM 5796 N N . TYR A 1 717 ? -38.442 -9.259 -16.898 1 96.25 717 TYR A N 1
ATOM 5797 C CA . TYR A 1 717 ? -38.766 -8.633 -15.621 1 96.25 717 TYR A CA 1
ATOM 5798 C C . TYR A 1 717 ? -37.501 -8.231 -14.873 1 96.25 717 TYR A C 1
ATOM 5800 O O . TYR A 1 717 ? -37.373 -7.089 -14.425 1 96.25 717 TYR A O 1
ATOM 5808 N N . THR A 1 718 ? -36.567 -9.103 -14.74 1 96.38 718 THR A N 1
ATOM 5809 C CA . THR A 1 718 ? -35.356 -8.843 -13.969 1 96.38 718 THR A CA 1
ATOM 5810 C C . THR A 1 718 ? -34.467 -7.829 -14.684 1 96.38 718 THR A C 1
ATOM 5812 O O . THR A 1 718 ? -33.818 -7.003 -14.04 1 96.38 718 THR A O 1
ATOM 5815 N N . SER A 1 719 ? -34.404 -7.866 -15.993 1 96.95 719 SER A N 1
ATOM 5816 C CA . SER A 1 719 ? -33.62 -6.888 -16.741 1 96.95 719 SER A CA 1
ATOM 5817 C C . SER A 1 719 ? -34.184 -5.481 -16.572 1 96.95 719 SER A C 1
ATOM 5819 O O . SER A 1 719 ? -33.436 -4.531 -16.331 1 96.95 719 SER A O 1
ATOM 5821 N N . SER A 1 720 ? -35.479 -5.39 -16.691 1 95.7 720 SER A N 1
ATOM 5822 C CA . SER A 1 720 ? -36.12 -4.089 -16.533 1 95.7 720 SER A CA 1
ATOM 5823 C C . SER A 1 720 ? -35.946 -3.556 -15.114 1 95.7 720 SER A C 1
ATOM 5825 O O . SER A 1 720 ? -35.706 -2.362 -14.919 1 95.7 720 SER A O 1
ATOM 5827 N N . TRP A 1 721 ? -36.075 -4.402 -14.209 1 95.55 721 TRP A N 1
ATOM 5828 C CA . TRP A 1 721 ? -35.909 -4.013 -12.813 1 95.55 721 TRP A CA 1
ATOM 5829 C C . TRP A 1 721 ? -34.493 -3.509 -12.552 1 95.55 721 TRP A C 1
ATOM 5831 O O . TRP A 1 721 ? -34.303 -2.496 -11.874 1 95.55 721 TRP A O 1
ATOM 5841 N N . ASP A 1 722 ? -33.45 -4.198 -13.042 1 96.54 722 ASP A N 1
ATOM 5842 C CA . ASP A 1 722 ? -32.057 -3.804 -12.856 1 96.54 722 ASP A CA 1
ATOM 5843 C C . ASP A 1 722 ? -31.803 -2.403 -13.408 1 96.54 722 ASP A C 1
ATOM 5845 O O . ASP A 1 722 ? -31.219 -1.558 -12.727 1 96.54 722 ASP A O 1
ATOM 5849 N N . LEU A 1 723 ? -32.33 -2.09 -14.537 1 96.14 723 LEU A N 1
ATOM 5850 C CA . LEU A 1 723 ? -32.028 -0.842 -15.229 1 96.14 723 LEU A CA 1
ATOM 5851 C C . LEU A 1 723 ? -32.82 0.316 -14.632 1 96.14 723 LEU A C 1
ATOM 5853 O O . LEU A 1 723 ? -32.265 1.389 -14.382 1 96.14 723 LEU A O 1
ATOM 5857 N N . ILE A 1 724 ? -34.1 0.056 -14.262 1 93.28 724 ILE A N 1
ATOM 5858 C CA . ILE A 1 724 ? -34.992 1.151 -13.897 1 93.28 724 ILE A CA 1
ATOM 5859 C C . ILE A 1 724 ? -34.964 1.357 -12.385 1 93.28 724 ILE A C 1
ATOM 5861 O O . ILE A 1 724 ? -34.934 2.494 -11.907 1 93.28 724 ILE A O 1
ATOM 5865 N N . MET A 1 725 ? -34.971 0.295 -11.707 1 92.03 725 MET A N 1
ATOM 5866 C CA . MET A 1 725 ? -35.151 0.413 -10.263 1 92.03 725 MET A CA 1
ATOM 5867 C C . MET A 1 725 ? -33.81 0.357 -9.54 1 92.03 725 MET A C 1
ATOM 5869 O O . MET A 1 725 ? -33.44 1.297 -8.834 1 92.03 725 MET A O 1
ATOM 5873 N N . ASP A 1 726 ? -33.022 -0.656 -9.811 1 94.2 726 ASP A N 1
ATOM 5874 C CA . ASP A 1 726 ? -31.779 -0.838 -9.068 1 94.2 726 ASP A CA 1
ATOM 5875 C C . ASP A 1 726 ? -30.737 0.2 -9.478 1 94.2 726 ASP A C 1
ATOM 5877 O O . ASP A 1 726 ? -30.047 0.764 -8.626 1 94.2 726 ASP A O 1
ATOM 5881 N N . TRP A 1 727 ? -30.615 0.471 -10.75 1 95.16 727 TRP A N 1
ATOM 5882 C CA . TRP A 1 727 ? -29.592 1.38 -11.255 1 95.16 727 TRP A CA 1
ATOM 5883 C C . TRP A 1 727 ? -30.162 2.779 -11.463 1 95.16 727 TRP A C 1
ATOM 5885 O O . TRP A 1 727 ? -29.411 3.75 -11.588 1 95.16 727 TRP A O 1
ATOM 5895 N N . ASN A 1 728 ? -31.481 2.94 -11.467 1 92.42 728 ASN A N 1
ATOM 5896 C CA . ASN A 1 728 ? -32.162 4.214 -11.671 1 92.42 728 ASN A CA 1
ATOM 5897 C C . ASN A 1 728 ? -31.669 4.916 -12.933 1 92.42 728 ASN A C 1
ATOM 5899 O O . ASN A 1 728 ? -31.337 6.103 -12.899 1 92.42 728 ASN A O 1
ATOM 5903 N N . LEU A 1 729 ? -31.58 4.149 -13.964 1 93.15 729 LEU A N 1
ATOM 5904 C CA . LEU A 1 729 ? -31.136 4.692 -15.243 1 93.15 729 LEU A CA 1
ATOM 5905 C C . LEU A 1 729 ? -32.322 4.945 -16.168 1 93.15 729 LEU A C 1
ATOM 5907 O O . LEU A 1 729 ? -33.476 4.853 -15.743 1 93.15 729 LEU A O 1
ATOM 5911 N N . LEU A 1 730 ? -32.152 5.454 -17.408 1 91.17 730 LEU A N 1
ATOM 5912 C CA . LEU A 1 730 ? -33.137 5.724 -18.45 1 91.17 730 LEU A CA 1
ATOM 5913 C C . LEU A 1 730 ? -33.921 6.995 -18.14 1 91.17 730 LEU A C 1
ATOM 5915 O O . LEU A 1 730 ? -35.145 7.025 -18.286 1 91.17 730 LEU A O 1
ATOM 5919 N N . GLN A 1 731 ? -33.147 7.869 -17.621 1 86.74 731 GLN A N 1
ATOM 5920 C CA . GLN A 1 731 ? -33.769 9.165 -17.371 1 86.74 731 GLN A CA 1
ATOM 5921 C C . GLN A 1 731 ? -33.7 10.056 -18.607 1 86.74 731 GLN A C 1
ATOM 5923 O O . GLN A 1 731 ? -32.706 10.042 -19.335 1 86.74 731 GLN A O 1
ATOM 5928 N N . SER A 1 732 ? -34.681 10.77 -18.949 1 80.9 732 SER A N 1
ATOM 5929 C CA . SER A 1 732 ? -34.789 11.55 -20.178 1 80.9 732 SER A CA 1
ATOM 5930 C C . SER A 1 732 ? -33.945 12.818 -20.103 1 80.9 732 SER A C 1
ATOM 5932 O O . SER A 1 732 ? -33.347 13.232 -21.099 1 80.9 732 SER A O 1
ATOM 5934 N N . ASN A 1 733 ? -33.86 13.589 -19.018 1 74.3 733 ASN A N 1
ATOM 5935 C CA . ASN A 1 733 ? -33.203 14.888 -18.913 1 74.3 733 ASN A CA 1
ATOM 5936 C C . ASN A 1 733 ? -31.821 14.768 -18.277 1 74.3 733 ASN A C 1
ATOM 5938 O O . ASN A 1 733 ? -31.445 15.589 -17.44 1 74.3 733 ASN A O 1
ATOM 5942 N N . ALA A 1 734 ? -31.047 13.701 -18.805 1 79.35 734 ALA A N 1
ATOM 5943 C CA . ALA A 1 734 ? -29.73 13.511 -18.204 1 79.35 734 ALA A CA 1
ATOM 5944 C C . ALA A 1 734 ? -28.624 13.976 -19.148 1 79.35 734 ALA A C 1
ATOM 5946 O O . ALA A 1 734 ? -28.845 14.111 -20.354 1 79.35 734 ALA A O 1
ATOM 5947 N N . ARG A 1 735 ? -27.486 14.405 -18.714 1 79.02 735 ARG A N 1
ATOM 5948 C CA . ARG A 1 735 ? -26.317 14.817 -19.483 1 79.02 735 ARG A CA 1
ATOM 5949 C C . ARG A 1 735 ? -26.009 13.815 -20.591 1 79.02 735 ARG A C 1
ATOM 5951 O O . ARG A 1 735 ? -25.764 14.203 -21.735 1 79.02 735 ARG A O 1
ATOM 5958 N N . TYR A 1 736 ? -26.054 12.547 -20.235 1 86.73 736 TYR A N 1
ATOM 5959 C CA . TYR A 1 736 ? -25.911 11.454 -21.19 1 86.73 736 TYR A CA 1
ATOM 5960 C C . TYR A 1 736 ? -27.249 10.767 -21.438 1 86.73 736 TYR A C 1
ATOM 5962 O O . TYR A 1 736 ? -28.006 10.511 -20.498 1 86.73 736 TYR A O 1
ATOM 5970 N N . PRO A 1 737 ? -27.491 10.568 -22.633 1 89.34 737 PRO A N 1
ATOM 5971 C CA . PRO A 1 737 ? -28.814 10.023 -22.949 1 89.34 737 PRO A CA 1
ATOM 5972 C C . PRO A 1 737 ? -29.101 8.712 -22.221 1 89.34 737 PRO A C 1
ATOM 5974 O O . PRO A 1 737 ? -28.277 7.794 -22.246 1 89.34 737 PRO A O 1
ATOM 5977 N N . LEU A 1 738 ? -30.227 8.647 -21.538 1 90.61 738 LEU A N 1
ATOM 5978 C CA . LEU A 1 738 ? -30.788 7.455 -20.913 1 90.61 738 LEU A CA 1
ATOM 5979 C C . LEU A 1 738 ? -30.001 7.075 -19.663 1 90.61 738 LEU A C 1
ATOM 5981 O O . LEU A 1 738 ? -30.111 5.948 -19.174 1 90.61 738 LEU A O 1
ATOM 5985 N N . LEU A 1 739 ? -29.063 7.917 -19.252 1 92.86 739 LEU A N 1
ATOM 5986 C CA . LEU A 1 739 ? -28.385 7.712 -17.977 1 92.86 739 LEU A CA 1
ATOM 5987 C C . LEU A 1 739 ? -28.93 8.66 -16.914 1 92.86 739 LEU A C 1
ATOM 5989 O O . LEU A 1 739 ? -30.024 9.208 -17.066 1 92.86 739 LEU A O 1
ATOM 5993 N N . ARG A 1 740 ? -28.24 8.836 -15.779 1 87.66 740 ARG A N 1
ATOM 5994 C CA . ARG A 1 740 ? -28.655 9.745 -14.716 1 87.66 740 ARG A CA 1
ATOM 5995 C C . ARG A 1 740 ? -27.933 11.084 -14.828 1 87.66 740 ARG A C 1
ATOM 5997 O O . ARG A 1 740 ? -26.895 11.182 -15.486 1 87.66 740 ARG A O 1
ATOM 6004 N N . SER A 1 741 ? -28.449 12.059 -14.209 1 78.26 741 SER A N 1
ATOM 6005 C CA . SER A 1 741 ? -27.878 13.401 -14.269 1 78.26 741 SER A CA 1
ATOM 6006 C C . SER A 1 741 ? -26.536 13.463 -13.548 1 78.26 741 SER A C 1
ATOM 6008 O O . SER A 1 741 ? -25.625 14.172 -13.98 1 78.26 741 SER A O 1
ATOM 6010 N N . HIS A 1 742 ? -26.514 12.641 -12.456 1 79.95 742 HIS A N 1
ATOM 6011 C CA . HIS A 1 742 ? -25.272 12.64 -11.691 1 79.95 742 HIS A CA 1
ATOM 6012 C C . HIS A 1 742 ? -24.642 11.251 -11.665 1 79.95 742 HIS A C 1
ATOM 6014 O O . HIS A 1 742 ? -25.295 10.275 -11.29 1 79.95 742 HIS A O 1
ATOM 6020 N N . LEU A 1 743 ? -23.419 11.19 -12.185 1 87.35 743 LEU A N 1
ATOM 6021 C CA . LEU A 1 743 ? -22.681 9.932 -12.214 1 87.35 743 LEU A CA 1
ATOM 6022 C C . LEU A 1 743 ? -21.445 10.005 -11.324 1 87.35 743 LEU A C 1
ATOM 6024 O O . LEU A 1 743 ? -20.697 10.984 -11.374 1 87.35 743 LEU A O 1
ATOM 6028 N N . ALA A 1 744 ? -21.287 9.055 -10.503 1 85.37 744 ALA A N 1
ATOM 6029 C CA . ALA A 1 744 ? -20.067 8.992 -9.702 1 85.37 744 ALA A CA 1
ATOM 6030 C C . ALA A 1 744 ? -18.875 8.56 -10.552 1 85.37 744 ALA A C 1
ATOM 6032 O O . ALA A 1 744 ? -17.762 9.059 -10.37 1 85.37 744 ALA A O 1
ATOM 6033 N N . PHE A 1 745 ? -19.144 7.544 -11.497 1 87.85 745 PHE A N 1
ATOM 6034 C CA . PHE A 1 745 ? -18.111 7.106 -12.428 1 87.85 745 PHE A CA 1
ATOM 6035 C C . PHE A 1 745 ? -18.154 7.927 -13.71 1 87.85 745 PHE A C 1
ATOM 6037 O O . PHE A 1 745 ? -18.33 7.378 -14.8 1 87.85 745 PHE A O 1
ATOM 6044 N N . ASP A 1 746 ? -17.839 9.135 -13.56 1 82.15 746 ASP A N 1
ATOM 6045 C CA . ASP A 1 746 ? -18.015 10.07 -14.666 1 82.15 746 ASP A CA 1
ATOM 6046 C C . ASP A 1 746 ? -16.909 9.906 -15.706 1 82.15 746 ASP A C 1
ATOM 6048 O O . ASP A 1 746 ? -17.124 10.156 -16.894 1 82.15 746 ASP A O 1
ATOM 6052 N N . ASP A 1 747 ? -15.745 9.476 -15.345 1 80.72 747 ASP A N 1
ATOM 6053 C CA . ASP A 1 747 ? -14.596 9.333 -16.234 1 80.72 747 ASP A CA 1
ATOM 6054 C C . ASP A 1 747 ? -14.774 8.143 -17.174 1 80.72 747 ASP A C 1
ATOM 6056 O O . ASP A 1 747 ? -14.144 8.082 -18.232 1 80.72 747 ASP A O 1
ATOM 6060 N N . VAL A 1 748 ? -15.764 7.193 -16.798 1 90.82 748 VAL A N 1
ATOM 6061 C CA . VAL A 1 748 ? -15.979 6.001 -17.612 1 90.82 748 VAL A CA 1
ATOM 6062 C C . VAL A 1 748 ? -17.461 5.87 -17.955 1 90.82 748 VAL A C 1
ATOM 6064 O O . VAL A 1 748 ? -18.04 4.788 -17.835 1 90.82 748 VAL A O 1
ATOM 6067 N N . TRP A 1 749 ? -18.094 6.853 -18.531 1 89.57 749 TRP A N 1
ATOM 6068 C CA . TRP A 1 749 ? -19.534 6.904 -18.759 1 89.57 749 TRP A CA 1
ATOM 6069 C C . TRP A 1 749 ? -19.956 5.876 -19.803 1 89.57 749 TRP A C 1
ATOM 6071 O O . TRP A 1 749 ? -21.052 5.316 -19.724 1 89.57 749 TRP A O 1
ATOM 6081 N N . PRO A 1 750 ? -19.117 5.524 -20.788 1 92.44 750 PRO A N 1
ATOM 6082 C CA . PRO A 1 750 ? -19.53 4.523 -21.774 1 92.44 750 PRO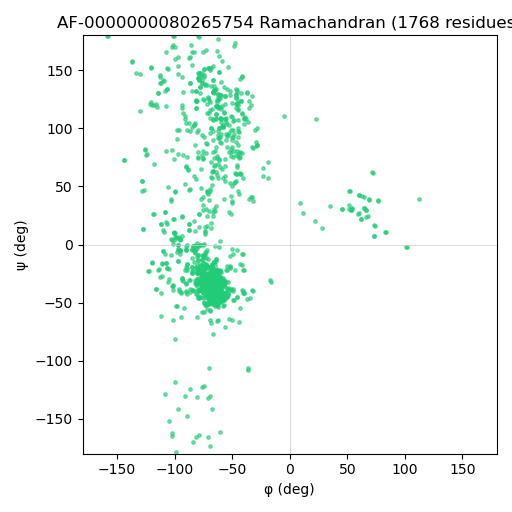 A CA 1
ATOM 6083 C C . PRO A 1 750 ? -19.72 3.137 -21.164 1 92.44 750 PRO A C 1
ATOM 6085 O O . PRO A 1 750 ? -20.44 2.306 -21.723 1 92.44 750 PRO A O 1
ATOM 6088 N N . MET A 1 751 ? -19.048 2.97 -20.058 1 94.29 751 MET A N 1
ATOM 6089 C CA . MET A 1 751 ? -19.122 1.663 -19.411 1 94.29 751 MET A CA 1
ATOM 6090 C C . MET A 1 751 ? -20.522 1.406 -18.863 1 94.29 751 MET A C 1
ATOM 6092 O O . MET A 1 751 ? -20.902 0.257 -18.633 1 94.29 751 MET A O 1
ATOM 6096 N N . TYR A 1 752 ? -21.285 2.455 -18.651 1 95.63 752 TYR A N 1
ATOM 6097 C CA . TYR A 1 752 ? -22.672 2.273 -18.236 1 95.63 752 TYR A CA 1
ATOM 6098 C C . TYR A 1 752 ? -23.483 1.588 -19.329 1 95.63 752 TYR A C 1
ATOM 6100 O O . TYR A 1 752 ? -24.299 0.708 -19.046 1 95.63 752 TYR A O 1
ATOM 6108 N N . TYR A 1 753 ? -23.22 1.947 -20.59 1 95.24 753 TYR A N 1
ATOM 6109 C CA . TYR A 1 753 ? -23.936 1.339 -21.706 1 95.24 753 TYR A CA 1
ATOM 6110 C C . TYR A 1 753 ? -23.519 -0.115 -21.894 1 95.24 753 TYR A C 1
ATOM 6112 O O . TYR A 1 753 ? -24.351 -0.97 -22.206 1 95.24 753 TYR A O 1
ATOM 6120 N N . VAL A 1 754 ? -22.284 -0.35 -21.747 1 96.28 754 VAL A N 1
ATOM 6121 C CA . VAL A 1 754 ? -21.794 -1.722 -21.834 1 96.28 754 VAL A CA 1
ATOM 6122 C C . VAL A 1 754 ? -22.443 -2.573 -20.745 1 96.28 754 VAL A C 1
ATOM 6124 O O . VAL A 1 754 ? -22.858 -3.706 -20.998 1 96.28 754 VAL A O 1
ATOM 6127 N N . ALA A 1 755 ? -22.537 -2.045 -19.583 1 96.77 755 ALA A N 1
ATOM 6128 C CA . ALA A 1 755 ? -23.148 -2.764 -18.468 1 96.77 755 ALA A CA 1
ATOM 6129 C C . ALA A 1 755 ? -24.625 -3.038 -18.736 1 96.77 755 ALA A C 1
ATOM 6131 O O . ALA A 1 755 ? -25.127 -4.123 -18.431 1 96.77 755 ALA A O 1
ATOM 6132 N N . MET A 1 756 ? -25.309 -2.103 -19.326 1 96.91 756 MET A N 1
ATOM 6133 C CA . MET A 1 756 ? -26.721 -2.279 -19.652 1 96.91 756 MET A CA 1
ATOM 6134 C C . MET A 1 756 ? -26.91 -3.405 -20.663 1 96.91 756 MET A C 1
ATOM 6136 O O . MET A 1 756 ? -27.733 -4.299 -20.456 1 96.91 756 MET A O 1
ATOM 6140 N N . ALA A 1 757 ? -26.111 -3.355 -21.672 1 96.74 757 ALA A N 1
ATOM 6141 C CA . ALA A 1 757 ? -26.225 -4.351 -22.735 1 96.74 757 ALA A CA 1
ATOM 6142 C C . ALA A 1 757 ? -25.87 -5.744 -22.221 1 96.74 757 ALA A C 1
ATOM 6144 O O . ALA A 1 757 ? -26.608 -6.704 -22.452 1 96.74 757 ALA A O 1
ATOM 6145 N N . THR A 1 758 ? -24.786 -5.865 -21.55 1 97.53 758 THR A N 1
ATOM 6146 C CA . THR A 1 758 ? -24.346 -7.168 -21.063 1 97.53 758 THR A CA 1
ATOM 6147 C C . THR A 1 758 ? -25.321 -7.714 -20.023 1 97.53 758 THR A C 1
ATOM 6149 O O . THR A 1 758 ? -25.559 -8.922 -19.962 1 97.53 758 THR A O 1
ATOM 6152 N N . ASN A 1 759 ? -25.846 -6.855 -19.214 1 97.51 759 ASN A N 1
ATOM 6153 C CA . ASN A 1 759 ? -26.824 -7.286 -18.22 1 97.51 759 ASN A CA 1
ATOM 6154 C C . ASN A 1 759 ? -28.039 -7.938 -18.875 1 97.51 759 ASN A C 1
ATOM 6156 O O . ASN A 1 759 ? -28.473 -9.012 -18.457 1 97.51 759 ASN A O 1
ATOM 6160 N N . VAL A 1 760 ? -28.546 -7.349 -19.94 1 96.83 760 VAL A N 1
ATOM 6161 C CA . VAL A 1 760 ? -29.725 -7.868 -20.625 1 96.83 760 VAL A CA 1
ATOM 6162 C C . VAL A 1 760 ? -29.376 -9.173 -21.337 1 96.83 760 VAL A C 1
ATOM 6164 O O . VAL A 1 760 ? -30.101 -10.163 -21.222 1 96.83 760 VAL A O 1
ATOM 6167 N N . PHE A 1 761 ? -28.244 -9.219 -21.977 1 97.03 761 PHE A N 1
ATOM 6168 C CA . PHE A 1 761 ? -27.838 -10.397 -22.735 1 97.03 761 PHE A CA 1
ATOM 6169 C C . PHE A 1 761 ? -27.639 -11.593 -21.812 1 97.03 761 PHE A C 1
ATOM 6171 O O . PHE A 1 761 ? -28.073 -12.704 -22.124 1 97.03 761 PHE A O 1
ATOM 6178 N N . ILE A 1 762 ? -27.054 -11.385 -20.689 1 97.25 762 ILE A N 1
ATOM 6179 C CA . ILE A 1 762 ? -26.735 -12.493 -19.796 1 97.25 762 ILE A CA 1
ATOM 6180 C C . ILE A 1 762 ? -28.002 -12.96 -19.082 1 97.25 762 ILE A C 1
ATOM 6182 O O . ILE A 1 762 ? -28.118 -14.131 -18.713 1 97.25 762 ILE A O 1
ATOM 6186 N N . ARG A 1 763 ? -28.989 -12.061 -18.913 1 96.79 763 ARG A N 1
ATOM 6187 C CA . ARG A 1 763 ? -30.268 -12.477 -18.348 1 96.79 763 ARG A CA 1
ATOM 6188 C C . ARG A 1 763 ? -30.966 -13.485 -19.255 1 96.79 763 ARG A C 1
ATOM 6190 O O . ARG A 1 763 ? -31.743 -14.319 -18.784 1 96.79 763 ARG A O 1
ATOM 6197 N N . PHE A 1 764 ? -30.597 -13.484 -20.549 1 96.39 764 PHE A N 1
ATOM 6198 C CA . PHE A 1 764 ? -31.157 -14.429 -21.508 1 96.39 764 PHE A CA 1
ATOM 6199 C C . PHE A 1 764 ? -30.185 -15.572 -21.772 1 96.39 764 PHE A C 1
ATOM 6201 O O . PHE A 1 764 ? -30.289 -16.26 -22.79 1 96.39 764 PHE A O 1
ATOM 6208 N N . ILE A 1 765 ? -29.282 -15.809 -20.863 1 94.09 765 ILE A N 1
ATOM 6209 C CA . ILE A 1 765 ? -28.219 -16.785 -21.072 1 94.09 765 ILE A CA 1
ATOM 6210 C C . ILE A 1 765 ? -28.812 -18.191 -21.128 1 94.09 765 ILE A C 1
ATOM 6212 O O . ILE A 1 765 ? -28.186 -19.115 -21.652 1 94.09 765 ILE A O 1
ATOM 6216 N N . TRP A 1 766 ? -30.076 -18.437 -20.656 1 92.65 766 TRP A N 1
ATOM 6217 C CA . TRP A 1 766 ? -30.714 -19.749 -20.663 1 92.65 766 TRP A CA 1
ATOM 6218 C C . TRP A 1 766 ? -30.924 -20.245 -22.09 1 92.65 766 TRP A C 1
ATOM 6220 O O . TRP A 1 766 ? -31.14 -21.438 -22.313 1 92.65 766 TRP A O 1
ATOM 6230 N N . VAL A 1 767 ? -30.769 -19.4 -23.059 1 92.06 767 VAL A N 1
ATOM 6231 C CA . VAL A 1 767 ? -30.902 -19.756 -24.467 1 92.06 767 VAL A CA 1
ATOM 6232 C C . VAL A 1 767 ? -29.767 -20.694 -24.873 1 92.06 767 VAL A C 1
ATOM 6234 O O . VAL A 1 767 ? -29.907 -21.476 -25.816 1 92.06 767 VAL A O 1
ATOM 6237 N N . ILE A 1 768 ? -28.686 -20.679 -24.034 1 89.62 768 ILE A N 1
ATOM 6238 C CA . ILE A 1 768 ? -27.522 -21.506 -24.333 1 89.62 768 ILE A CA 1
ATOM 6239 C C . ILE A 1 768 ? -27.901 -22.983 -24.246 1 89.62 768 ILE A C 1
ATOM 6241 O O . ILE A 1 768 ? -27.265 -23.832 -24.874 1 89.62 768 ILE A O 1
ATOM 6245 N N . TYR A 1 769 ? -28.997 -23.374 -23.481 1 88.15 769 TYR A N 1
ATOM 6246 C CA . TYR A 1 769 ? -29.41 -24.757 -23.271 1 88.15 769 TYR A CA 1
ATOM 6247 C C . TYR A 1 769 ? -30.206 -25.276 -24.462 1 88.15 769 TYR A C 1
ATOM 6249 O O . TYR A 1 769 ? -30.434 -26.481 -24.587 1 88.15 769 TYR A O 1
ATOM 6257 N N . LEU A 1 770 ? -30.61 -24.412 -25.412 1 86 770 LEU A N 1
ATOM 6258 C CA . LEU A 1 770 ? -31.437 -24.795 -26.551 1 86 770 LEU A CA 1
ATOM 6259 C C . LEU A 1 770 ? -30.572 -25.241 -27.725 1 86 770 LEU A C 1
ATOM 6261 O O . LEU A 1 770 ? -31.062 -25.89 -28.652 1 86 770 LEU A O 1
ATOM 6265 N N . PHE A 1 771 ? -29.373 -24.829 -27.665 1 77.61 771 PHE A N 1
ATOM 6266 C CA . PHE A 1 771 ? -28.512 -25.173 -28.79 1 77.61 771 PHE A CA 1
ATOM 6267 C C . PHE A 1 771 ? -27.76 -26.471 -28.52 1 77.61 771 PHE A C 1
ATOM 6269 O O . PHE A 1 771 ? -27.334 -26.724 -27.392 1 77.61 771 PHE A O 1
ATOM 6276 N N . GLY A 1 772 ? -28.098 -27.535 -29.313 1 70.12 772 GLY A N 1
ATOM 6277 C CA . GLY A 1 772 ? -27.314 -28.76 -29.312 1 70.12 772 GLY A CA 1
ATOM 6278 C C . GLY A 1 772 ? -25.876 -28.548 -29.746 1 70.12 772 GLY A C 1
ATOM 6279 O O . GLY A 1 772 ? -25.549 -27.525 -30.351 1 70.12 772 GLY A O 1
ATOM 6280 N N . GLY A 1 773 ? -24.685 -28.984 -28.942 1 66.29 773 GLY A N 1
ATOM 6281 C CA . GLY A 1 773 ? -23.299 -28.794 -29.341 1 66.29 773 GLY A CA 1
ATOM 6282 C C . GLY A 1 773 ? -22.344 -29.755 -28.658 1 66.29 773 GLY A C 1
ATOM 6283 O O . GLY A 1 773 ? -22.771 -30.628 -27.899 1 66.29 773 GLY A O 1
ATOM 6284 N N . PRO A 1 774 ? -21.07 -29.526 -29.095 1 73.37 774 PRO A N 1
ATOM 6285 C CA . PRO A 1 774 ? -20.026 -30.439 -28.624 1 73.37 774 PRO A CA 1
ATOM 6286 C C . PRO A 1 774 ? -19.76 -30.308 -27.126 1 73.37 774 PRO A C 1
ATOM 6288 O O . PRO A 1 774 ? -19.295 -31.259 -26.492 1 73.37 774 PRO A O 1
ATOM 6291 N N . ALA A 1 775 ? -20.223 -29.14 -26.529 1 75.88 775 ALA A N 1
ATOM 6292 C CA . ALA A 1 775 ? -19.948 -28.974 -25.104 1 75.88 775 ALA A CA 1
ATOM 6293 C C . ALA A 1 775 ? -20.958 -29.743 -24.258 1 75.88 775 ALA A C 1
ATOM 6295 O O . ALA A 1 775 ? -22.154 -29.745 -24.558 1 75.88 775 ALA A O 1
ATOM 6296 N N . SER A 1 776 ? -20.418 -30.448 -23.347 1 84.49 776 SER A N 1
ATOM 6297 C CA . SER A 1 776 ? -21.256 -31.215 -22.431 1 84.49 776 SER A CA 1
ATOM 6298 C C . SER A 1 776 ? -22.173 -30.302 -21.625 1 84.49 776 SER A C 1
ATOM 6300 O O . SER A 1 776 ? -21.914 -29.104 -21.502 1 84.49 776 SER A O 1
ATOM 6302 N N . LEU A 1 777 ? -23.309 -30.694 -21.246 1 84.28 777 LEU A N 1
ATOM 6303 C CA . LEU A 1 777 ? -24.303 -29.942 -20.489 1 84.28 777 LEU A CA 1
ATOM 6304 C C . LEU A 1 777 ? -23.702 -29.394 -19.198 1 84.28 777 LEU A C 1
ATOM 6306 O O . LEU A 1 777 ? -23.927 -28.234 -18.847 1 84.28 777 LEU A O 1
ATOM 6310 N N . PRO A 1 778 ? -22.806 -30.181 -18.505 1 86.87 778 PRO A N 1
ATOM 6311 C CA . PRO A 1 778 ? -22.2 -29.62 -17.295 1 86.87 778 PRO A CA 1
ATOM 6312 C C . PRO A 1 778 ? -21.307 -28.417 -17.586 1 86.87 778 PRO A C 1
ATOM 6314 O O . PRO A 1 778 ? -21.279 -27.461 -16.806 1 86.87 778 PRO A O 1
ATOM 6317 N N . LEU A 1 779 ? -20.643 -28.461 -18.657 1 90.6 779 LEU A N 1
ATOM 6318 C CA . LEU A 1 779 ? -19.783 -27.339 -19.016 1 90.6 779 LEU A CA 1
ATOM 6319 C C . LEU A 1 779 ? -20.612 -26.106 -19.359 1 90.6 779 LEU A C 1
ATOM 6321 O O . LEU A 1 779 ? -20.283 -24.995 -18.94 1 90.6 779 LEU A O 1
ATOM 6325 N N . ARG A 1 780 ? -21.718 -26.278 -20.123 1 92.72 780 ARG A N 1
ATOM 6326 C CA . ARG A 1 780 ? -22.59 -25.161 -20.473 1 92.72 780 ARG A CA 1
ATOM 6327 C C . ARG A 1 780 ? -23.212 -24.54 -19.227 1 92.72 780 ARG A C 1
ATOM 6329 O O . ARG A 1 780 ? -23.327 -23.317 -19.128 1 92.72 780 ARG A O 1
ATOM 6336 N N . SER A 1 781 ? -23.627 -25.417 -18.355 1 92.29 781 SER A N 1
ATOM 6337 C CA . SER A 1 781 ? -24.219 -24.934 -17.112 1 92.29 781 SER A CA 1
ATOM 6338 C C . SER A 1 781 ? -23.212 -24.133 -16.294 1 92.29 781 SER A C 1
ATOM 6340 O O . SER A 1 781 ? -23.558 -23.106 -15.706 1 92.29 781 SER A O 1
ATOM 6342 N N . PHE A 1 782 ? -21.959 -24.613 -16.28 1 94.49 782 PHE A N 1
ATOM 6343 C CA . PHE A 1 782 ? -20.911 -23.906 -15.553 1 94.49 782 PHE A CA 1
ATOM 6344 C C . PHE A 1 782 ? -20.634 -22.549 -16.188 1 94.49 782 PHE A C 1
ATOM 6346 O O . PHE A 1 782 ? -20.508 -21.543 -15.485 1 94.49 782 PHE A O 1
ATOM 6353 N N . LEU A 1 783 ? -20.539 -22.477 -17.459 1 94.76 783 LEU A N 1
ATOM 6354 C CA . LEU A 1 783 ? -20.27 -21.233 -18.173 1 94.76 783 LEU A CA 1
ATOM 6355 C C . LEU A 1 783 ? -21.404 -20.234 -17.97 1 94.76 783 LEU A C 1
ATOM 6357 O O . LEU A 1 783 ? -21.159 -19.036 -17.805 1 94.76 783 LEU A O 1
ATOM 6361 N N . ALA A 1 784 ? -22.634 -20.713 -17.998 1 94.91 784 ALA A N 1
ATOM 6362 C CA . ALA A 1 784 ? -23.784 -19.851 -17.736 1 94.91 784 ALA A CA 1
ATOM 6363 C C . ALA A 1 784 ? -23.726 -19.273 -16.325 1 94.91 784 ALA A C 1
ATOM 6365 O O . ALA A 1 784 ? -23.996 -18.087 -16.121 1 94.91 784 ALA A O 1
ATOM 6366 N N . ALA A 1 785 ? -23.365 -20.142 -15.409 1 97.03 785 ALA A N 1
ATOM 6367 C CA . ALA A 1 785 ? -23.258 -19.701 -14.021 1 97.03 785 ALA A CA 1
ATOM 6368 C C . ALA A 1 785 ? -22.14 -18.676 -13.856 1 97.03 785 ALA A C 1
ATOM 6370 O O . ALA A 1 785 ? -22.282 -17.708 -13.104 1 97.03 785 ALA A O 1
ATOM 6371 N N . LEU A 1 786 ? -21.025 -18.892 -14.535 1 97.55 786 LEU A N 1
ATOM 6372 C CA . LEU A 1 786 ? -19.899 -17.965 -14.5 1 97.55 786 LEU A CA 1
ATOM 6373 C C . LEU A 1 786 ? -20.301 -16.6 -15.049 1 97.55 786 LEU A C 1
ATOM 6375 O O . LEU A 1 786 ? -19.986 -15.569 -14.451 1 97.55 786 LEU A O 1
ATOM 6379 N N . LEU A 1 787 ? -20.998 -16.58 -16.097 1 97.43 787 LEU A N 1
ATOM 6380 C CA . LEU A 1 787 ? -21.439 -15.331 -16.709 1 97.43 787 LEU A CA 1
ATOM 6381 C C . LEU A 1 787 ? -22.446 -14.614 -15.816 1 97.43 787 LEU A C 1
ATOM 6383 O O . LEU A 1 787 ? -22.426 -13.385 -15.712 1 97.43 787 LEU A O 1
ATOM 6387 N N . GLU A 1 788 ? -23.315 -15.35 -15.224 1 96.95 788 GLU A N 1
ATOM 6388 C CA . GLU A 1 788 ? -24.266 -14.763 -14.284 1 96.95 788 GLU A CA 1
ATOM 6389 C C . GLU A 1 788 ? -23.547 -14.115 -13.104 1 96.95 788 GLU A C 1
ATOM 6391 O O . GLU A 1 788 ? -23.912 -13.019 -12.673 1 96.95 788 GLU A O 1
ATOM 6396 N N . MET A 1 789 ? -22.59 -14.82 -12.648 1 97.3 789 MET A N 1
ATOM 6397 C CA . MET A 1 789 ? -21.797 -14.262 -11.555 1 97.3 789 MET A CA 1
ATOM 6398 C C . MET A 1 789 ? -21.115 -12.967 -11.984 1 97.3 789 MET A C 1
ATOM 6400 O O . MET A 1 789 ? -21.117 -11.984 -11.241 1 97.3 789 MET A O 1
ATOM 6404 N N . LEU A 1 790 ? -20.558 -12.932 -13.183 1 97.61 790 LEU A N 1
ATOM 6405 C CA . LEU A 1 790 ? -19.903 -11.744 -13.717 1 97.61 790 LEU A CA 1
ATOM 6406 C C . LEU A 1 790 ? -20.904 -10.609 -13.905 1 97.61 790 LEU A C 1
ATOM 6408 O O . LEU A 1 790 ? -20.579 -9.443 -13.67 1 97.61 790 LEU A O 1
ATOM 6412 N N . ARG A 1 791 ? -22.021 -10.976 -14.323 1 97.77 791 ARG A N 1
ATOM 6413 C CA . ARG A 1 791 ? -23.082 -9.983 -14.452 1 97.77 791 ARG A CA 1
ATOM 6414 C C . ARG A 1 791 ? -23.386 -9.33 -13.108 1 97.77 791 ARG A C 1
ATOM 6416 O O . ARG A 1 791 ? -23.518 -8.107 -13.022 1 97.77 791 ARG A O 1
ATOM 6423 N N . ARG A 1 792 ? -23.496 -10.093 -12.096 1 97.47 792 ARG A N 1
ATOM 6424 C CA . ARG A 1 792 ? -23.765 -9.58 -10.757 1 97.47 792 ARG A CA 1
ATOM 6425 C C . ARG A 1 792 ? -22.612 -8.713 -10.262 1 97.47 792 ARG A C 1
ATOM 6427 O O . ARG A 1 792 ? -22.832 -7.702 -9.591 1 97.47 792 ARG A O 1
ATOM 6434 N N . TRP A 1 793 ? -21.484 -9.151 -10.585 1 97.37 793 TRP A N 1
ATOM 6435 C CA . TRP A 1 793 ? -20.308 -8.357 -10.245 1 97.37 793 TRP A CA 1
ATOM 6436 C C . TRP A 1 793 ? -20.391 -6.967 -10.869 1 97.37 793 TRP A C 1
ATOM 6438 O O . TRP A 1 793 ? -20.113 -5.965 -10.206 1 97.37 793 TRP A O 1
ATOM 6448 N N . GLN A 1 794 ? -20.8 -6.87 -12.055 1 97 794 GLN A N 1
ATOM 6449 C CA . GLN A 1 794 ? -20.994 -5.599 -12.745 1 97 794 GLN A CA 1
ATOM 6450 C C . GLN A 1 794 ? -22.142 -4.806 -12.127 1 97 794 GLN A C 1
ATOM 6452 O O . GLN A 1 794 ? -22.049 -3.587 -11.972 1 97 794 GLN A O 1
ATOM 6457 N N . TRP A 1 795 ? -23.169 -5.471 -11.774 1 97.45 795 TRP A N 1
ATOM 6458 C CA . TRP A 1 795 ? -24.355 -4.901 -11.145 1 97.45 795 TRP A CA 1
ATOM 6459 C C . TRP A 1 795 ? -23.99 -4.17 -9.857 1 97.45 795 TRP A C 1
ATOM 6461 O O . TRP A 1 795 ? -24.525 -3.096 -9.572 1 97.45 795 TRP A O 1
ATOM 6471 N N . ASN A 1 796 ? -23.024 -4.65 -9.153 1 97.53 796 ASN A N 1
ATOM 6472 C CA . ASN A 1 796 ? -22.622 -4.1 -7.863 1 97.53 796 ASN A CA 1
ATOM 6473 C C . ASN A 1 796 ? -22.086 -2.677 -8.003 1 97.53 796 ASN A C 1
ATOM 6475 O O . ASN A 1 796 ? -22.321 -1.833 -7.136 1 97.53 796 ASN A O 1
ATOM 6479 N N . PHE A 1 797 ? -21.426 -2.363 -9.092 1 96.6 797 PHE A N 1
ATOM 6480 C CA . PHE A 1 797 ? -20.827 -1.048 -9.282 1 96.6 797 PHE A CA 1
ATOM 6481 C C . PHE A 1 797 ? -21.898 0.036 -9.308 1 96.6 797 PHE A C 1
ATOM 6483 O O . PHE A 1 797 ? -21.818 1.014 -8.561 1 96.6 797 PHE A O 1
ATOM 6490 N N . ILE A 1 798 ? -22.901 -0.188 -10.034 1 95.76 798 ILE A N 1
ATOM 6491 C CA . ILE A 1 798 ? -23.89 0.85 -10.3 1 95.76 798 ILE A CA 1
ATOM 6492 C C . ILE A 1 798 ? -24.942 0.857 -9.194 1 95.76 798 ILE A C 1
ATOM 6494 O O . ILE A 1 798 ? -25.451 1.916 -8.819 1 95.76 798 ILE A O 1
ATOM 6498 N N . ARG A 1 799 ? -25.181 -0.298 -8.634 1 95.77 799 ARG A N 1
ATOM 6499 C CA . ARG A 1 799 ? -26.182 -0.388 -7.575 1 95.77 799 ARG A CA 1
ATOM 6500 C C . ARG A 1 799 ? -25.756 0.413 -6.349 1 95.77 799 ARG A C 1
ATOM 6502 O O . ARG A 1 799 ? -26.564 1.134 -5.761 1 95.77 799 ARG A O 1
ATOM 6509 N N . LEU A 1 800 ? -24.548 0.254 -5.954 1 94.55 800 LEU A N 1
ATOM 6510 C CA . LEU A 1 800 ? -24.086 0.976 -4.773 1 94.55 800 LEU A CA 1
ATOM 6511 C C . LEU A 1 800 ? -23.952 2.467 -5.065 1 94.55 800 LEU A C 1
ATOM 6513 O O . LEU A 1 800 ? -24.162 3.298 -4.179 1 94.55 800 LEU A O 1
ATOM 6517 N N . GLU A 1 801 ? -23.572 2.762 -6.287 1 92.66 801 GLU A N 1
ATOM 6518 C CA . GLU A 1 801 ? -23.552 4.164 -6.693 1 92.66 801 GLU A CA 1
ATOM 6519 C C . GLU A 1 801 ? -24.922 4.812 -6.509 1 92.66 801 GLU A C 1
ATOM 6521 O O . GLU A 1 801 ? -25.024 5.922 -5.983 1 92.66 801 GLU A O 1
ATOM 6526 N N . ASN A 1 802 ? -25.924 4.127 -6.971 1 91.25 802 ASN A N 1
ATOM 6527 C CA . ASN A 1 802 ? -27.288 4.633 -6.865 1 91.25 802 ASN A CA 1
ATOM 6528 C C . ASN A 1 802 ? -27.694 4.851 -5.41 1 91.25 802 ASN A C 1
ATOM 6530 O O . ASN A 1 802 ? -28.347 5.844 -5.085 1 91.25 802 ASN A O 1
ATOM 6534 N N . GLU A 1 803 ? -27.315 3.925 -4.592 1 88.12 803 GLU A N 1
ATOM 6535 C CA . GLU A 1 803 ? -27.614 4.06 -3.17 1 88.12 803 GLU A CA 1
ATOM 6536 C C . GLU A 1 803 ? -26.879 5.251 -2.561 1 88.12 803 GLU A C 1
ATOM 6538 O O . GLU A 1 803 ? -27.444 5.988 -1.75 1 88.12 803 GLU A O 1
ATOM 6543 N N . HIS A 1 804 ? -25.666 5.4 -2.937 1 85.92 804 HIS A N 1
ATOM 6544 C CA . HIS A 1 804 ? -24.866 6.516 -2.444 1 85.92 804 HIS A CA 1
ATOM 6545 C C . HIS A 1 804 ? -25.466 7.853 -2.867 1 85.92 804 HIS A C 1
ATOM 6547 O O . HIS A 1 804 ? -25.551 8.783 -2.061 1 85.92 804 HIS A O 1
ATOM 6553 N N . LEU A 1 805 ? -25.874 7.974 -4.068 1 81.68 805 LEU A N 1
ATOM 6554 C CA . LEU A 1 805 ? -26.467 9.204 -4.581 1 81.68 805 LEU A CA 1
ATOM 6555 C C . LEU A 1 805 ? -27.8 9.491 -3.898 1 81.68 805 LEU A C 1
ATOM 6557 O O . LEU A 1 805 ? -28.135 10.65 -3.642 1 81.68 805 LEU A O 1
ATOM 6561 N N . GLY A 1 806 ? -28.554 8.399 -3.605 1 77.78 806 GLY A N 1
ATOM 6562 C CA . GLY A 1 806 ? -29.776 8.57 -2.836 1 77.78 806 GLY A CA 1
ATOM 6563 C C . GLY A 1 806 ? -29.533 9.117 -1.442 1 77.78 806 GLY A C 1
ATOM 6564 O O . GLY A 1 806 ? -30.261 9.997 -0.979 1 77.78 806 GLY A O 1
ATOM 6565 N N . ASN A 1 807 ? -28.481 8.67 -0.864 1 74.08 807 ASN A N 1
ATOM 6566 C CA . ASN A 1 807 ? -28.095 9.158 0.456 1 74.08 807 ASN A CA 1
ATOM 6567 C C . ASN A 1 807 ? -27.594 10.599 0.396 1 74.08 807 ASN A C 1
ATOM 6569 O O . ASN A 1 807 ? -27.854 11.389 1.305 1 74.08 807 ASN A O 1
ATOM 6573 N N . ALA A 1 808 ? -26.863 10.822 -0.601 1 67.89 808 ALA A N 1
ATOM 6574 C CA . ALA A 1 808 ? -26.336 12.172 -0.781 1 67.89 808 ALA A CA 1
ATOM 6575 C C . ALA A 1 808 ? -27.464 13.176 -1 1 67.89 808 ALA A C 1
ATOM 6577 O O . ALA A 1 808 ? -27.399 14.308 -0.513 1 67.89 808 ALA A O 1
ATOM 6578 N N . ASP A 1 809 ? -28.436 12.697 -1.739 1 64.9 809 ASP A N 1
ATOM 6579 C CA . ASP A 1 809 ? -29.578 13.57 -1.99 1 64.9 809 ASP A CA 1
ATOM 6580 C C . ASP A 1 809 ? -30.344 13.856 -0.7 1 64.9 809 ASP A C 1
ATOM 6582 O O . ASP A 1 809 ? -30.85 14.963 -0.505 1 64.9 809 ASP A O 1
ATOM 6586 N N . SER A 1 810 ? -30.292 12.866 0.187 1 66.17 810 SER A N 1
ATOM 6587 C CA . SER A 1 810 ? -30.984 13.043 1.459 1 66.17 810 SER A CA 1
ATOM 6588 C C . SER A 1 810 ? -30.036 13.556 2.538 1 66.17 810 SER A C 1
ATOM 6590 O O . SER A 1 810 ? -30.44 13.747 3.687 1 66.17 810 SER A O 1
ATOM 6592 N N . PHE A 1 811 ? -28.724 13.87 2.178 1 59.34 811 PHE A N 1
ATOM 6593 C CA . PHE A 1 811 ? -27.673 14.41 3.031 1 59.34 811 PHE A CA 1
ATOM 6594 C C . PHE A 1 811 ? -27.497 13.555 4.28 1 59.34 811 PHE A C 1
ATOM 6596 O O . PHE A 1 811 ? -27.258 14.081 5.37 1 59.34 811 PHE A O 1
ATOM 6603 N N . LYS A 1 812 ? -27.782 12.318 4.106 1 67.76 812 LYS A N 1
ATOM 6604 C CA . LYS A 1 812 ? -27.648 11.41 5.241 1 67.76 812 LYS A CA 1
ATOM 6605 C C . LYS A 1 812 ? -26.198 10.971 5.425 1 67.76 812 LYS A C 1
ATOM 6607 O O . LYS A 1 812 ? -25.583 10.437 4.499 1 67.76 812 LYS A O 1
ATOM 6612 N N . ILE A 1 813 ? -25.6 11.309 6.548 1 65.86 813 ILE A N 1
ATOM 6613 C CA . ILE A 1 813 ? -24.207 10.945 6.785 1 65.86 813 ILE A CA 1
ATOM 6614 C C . ILE A 1 813 ? -24.124 9.944 7.935 1 65.86 813 ILE A C 1
ATOM 6616 O O . ILE A 1 813 ? -23.131 9.224 8.069 1 65.86 813 ILE A O 1
ATOM 6620 N N . ILE A 1 814 ? -25.169 9.885 8.796 1 63.47 814 ILE A N 1
ATOM 6621 C CA . ILE A 1 814 ? -25.075 9.072 10.004 1 63.47 814 ILE A CA 1
ATOM 6622 C C . ILE A 1 814 ? -26.178 8.016 10.003 1 63.47 814 ILE A C 1
ATOM 6624 O O . ILE A 1 814 ? -27.244 8.225 9.42 1 63.47 814 ILE A O 1
ATOM 6628 N N . ARG A 1 815 ? -25.785 6.949 10.692 1 63.29 815 ARG A N 1
ATOM 6629 C CA . ARG A 1 815 ? -26.722 5.842 10.854 1 63.29 815 ARG A CA 1
ATOM 6630 C C . ARG A 1 815 ? -27.799 6.183 11.879 1 63.29 815 ARG A C 1
ATOM 6632 O O . ARG A 1 815 ? -27.52 6.835 12.887 1 63.29 815 ARG A O 1
ATOM 6639 N N . ASP A 1 816 ? -28.99 6.067 11.472 1 58.37 816 ASP A N 1
ATOM 6640 C CA . ASP A 1 816 ? -30.038 6.161 12.484 1 58.37 816 ASP A CA 1
ATOM 6641 C C . ASP A 1 816 ? -30.063 4.916 13.367 1 58.37 816 ASP A C 1
ATOM 6643 O O . ASP A 1 816 ? -30.508 3.851 12.934 1 58.37 816 ASP A O 1
ATOM 6647 N N . LEU A 1 817 ? -29.239 4.932 14.432 1 57.25 817 LEU A N 1
ATOM 6648 C CA . LEU A 1 817 ? -29.208 3.774 15.319 1 57.25 817 LEU A CA 1
ATOM 6649 C C . LEU A 1 817 ? -30.494 3.679 16.134 1 57.25 817 LEU A C 1
ATOM 6651 O O . LEU A 1 817 ? -30.98 4.686 16.654 1 57.25 817 LEU A O 1
ATOM 6655 N N . PRO A 1 818 ? -31.085 2.548 16.042 1 60.21 818 PRO A N 1
ATOM 6656 C CA . PRO A 1 818 ? -32.259 2.421 16.908 1 60.21 818 PRO A CA 1
ATOM 6657 C C . PRO A 1 818 ? -31.92 2.574 18.389 1 60.21 818 PRO A C 1
ATOM 6659 O O . PRO A 1 818 ? -30.992 1.928 18.883 1 60.21 818 PRO A O 1
ATOM 6662 N N . LEU A 1 819 ? -32.466 3.573 19.077 1 70.25 819 LEU A N 1
ATOM 6663 C CA . LEU A 1 819 ? -32.24 3.799 20.5 1 70.25 819 LEU A CA 1
ATOM 6664 C C . LEU A 1 819 ? -33.071 2.836 21.342 1 70.25 819 LEU A C 1
ATOM 6666 O O . LEU A 1 819 ? -34.162 2.432 20.936 1 70.25 819 LEU A O 1
ATOM 6670 N N . PRO A 1 820 ? -32.414 2.192 22.28 1 68.81 820 PRO A N 1
ATOM 6671 C CA . PRO A 1 820 ? -33.024 1.116 23.065 1 68.81 820 PRO A CA 1
ATOM 6672 C C . PRO A 1 820 ? -34.332 1.539 23.73 1 68.81 820 PRO A C 1
ATOM 6674 O O . PRO A 1 820 ? -35.221 0.71 23.936 1 68.81 820 PRO A O 1
ATOM 6677 N N . TYR A 1 821 ? -34.455 2.797 24.1 1 69.22 821 TYR A N 1
ATOM 6678 C CA . TYR A 1 821 ? -35.622 3.198 24.878 1 69.22 821 TYR A CA 1
ATOM 6679 C C . TYR A 1 821 ? -36.58 4.03 24.034 1 69.22 821 TYR A C 1
ATOM 6681 O O . TYR A 1 821 ? -36.15 4.804 23.176 1 69.22 821 TYR A O 1
ATOM 6689 N N . PRO A 1 822 ? -37.809 3.513 23.873 1 58.51 822 PRO A N 1
ATOM 6690 C CA . PRO A 1 822 ? -38.782 4.233 23.048 1 58.51 822 PRO A CA 1
ATOM 6691 C C . PRO A 1 822 ? -38.817 5.73 23.348 1 58.51 822 PRO A C 1
ATOM 6693 O O . PRO A 1 822 ? -38.778 6.131 24.514 1 58.51 822 PRO A O 1
ATOM 6696 N N . VAL A 1 823 ? -38.299 6.454 22.44 1 54.96 823 VAL A N 1
ATOM 6697 C CA . VAL A 1 823 ? -38.418 7.897 22.626 1 54.96 823 VAL A CA 1
ATOM 6698 C C . VAL A 1 823 ? -39.703 8.398 21.97 1 54.96 823 VAL A C 1
ATOM 6700 O O . VAL A 1 823 ? -40.016 8.023 20.837 1 54.96 823 VAL A O 1
ATOM 6703 N N . LYS A 1 824 ? -40.838 8.752 22.563 1 41.08 824 LYS A N 1
ATOM 6704 C CA . LYS A 1 824 ? -42.021 9.394 21.999 1 41.08 824 LYS A CA 1
ATOM 6705 C C . LYS A 1 824 ? -41.636 10.57 21.106 1 41.08 824 LYS A C 1
ATOM 6707 O O . LYS A 1 824 ? -41.205 11.615 21.598 1 41.08 824 LYS A O 1
ATOM 6712 N N . ARG A 1 825 ? -41.259 10.223 19.925 1 43.68 825 ARG A N 1
ATOM 6713 C CA . ARG A 1 825 ? -41.084 11.337 18.999 1 43.68 825 ARG A CA 1
ATOM 6714 C C . ARG A 1 825 ? -42.389 12.104 18.812 1 43.68 825 ARG A C 1
ATOM 6716 O O . ARG A 1 825 ? -43.433 11.506 18.542 1 43.68 825 ARG A O 1
ATOM 6723 N N . LYS A 1 826 ? -42.714 13.267 19.219 1 36.43 826 LYS A N 1
ATOM 6724 C CA . LYS A 1 826 ? -43.931 14.014 18.913 1 36.43 826 LYS A CA 1
ATOM 6725 C C . LYS A 1 826 ? -44.075 14.237 17.41 1 36.43 826 LYS A C 1
ATOM 6727 O O . LYS A 1 826 ? -43.115 14.625 16.74 1 36.43 826 LYS A O 1
ATOM 6732 N N . PRO A 1 827 ? -45.215 13.713 16.728 1 30.65 827 PRO A N 1
ATOM 6733 C CA . PRO A 1 827 ? -45.526 13.991 15.324 1 30.65 827 PRO A CA 1
ATOM 6734 C C . PRO A 1 827 ? -45.396 15.472 14.973 1 30.65 827 PRO A C 1
ATOM 6736 O O . PRO A 1 827 ? -45.598 16.334 15.833 1 30.65 827 PRO A O 1
ATOM 6739 N N . PRO A 1 828 ? -44.674 15.874 14.014 1 32.52 828 PRO A N 1
ATOM 6740 C CA . PRO A 1 828 ? -44.831 17.264 13.579 1 32.52 828 PRO A CA 1
ATOM 6741 C C . PRO A 1 828 ? -46.292 17.706 13.53 1 32.52 828 PRO A C 1
ATOM 6743 O O . PRO A 1 828 ? -47.178 16.892 13.259 1 32.52 828 PRO A O 1
ATOM 6746 N N . SER A 1 829 ? -46.863 18.564 14.267 1 28.34 829 SER A N 1
ATOM 6747 C CA . SER A 1 829 ? -48.176 19.162 14.045 1 28.34 829 SER A CA 1
ATOM 6748 C C . SER A 1 829 ? -48.401 19.47 12.569 1 28.34 829 SER A C 1
ATOM 6750 O O . SER A 1 829 ? -47.564 20.109 11.928 1 28.34 829 SER A O 1
ATOM 6752 N N . ASP A 1 830 ? -49.262 18.775 11.769 1 27.51 830 ASP A N 1
ATOM 6753 C CA . ASP A 1 830 ? -49.909 19.017 10.483 1 27.51 830 ASP A CA 1
ATOM 6754 C C . ASP A 1 830 ? -50.598 20.38 10.464 1 27.51 830 ASP A C 1
ATOM 6756 O O . ASP A 1 830 ? -51.784 20.486 10.781 1 27.51 830 ASP A O 1
ATOM 6760 N N . ASP A 1 831 ? -50.249 21.569 11.036 1 28.42 831 ASP A N 1
ATOM 6761 C CA . ASP A 1 831 ? -51.025 22.757 10.694 1 28.42 831 ASP A CA 1
ATOM 6762 C C . ASP A 1 831 ? -51.171 22.9 9.18 1 28.42 831 ASP A C 1
ATOM 6764 O O . ASP A 1 831 ? -50.186 22.811 8.445 1 28.42 831 ASP A O 1
ATOM 6768 N N . GLY A 1 832 ? -52.412 22.698 8.47 1 26.89 832 GLY A N 1
ATOM 6769 C CA . GLY A 1 832 ? -53.154 22.86 7.229 1 26.89 832 GLY A CA 1
ATOM 6770 C C . GLY A 1 832 ? -52.929 24.208 6.571 1 26.89 832 GLY A C 1
ATOM 6771 O O . GLY A 1 832 ? -53.712 24.626 5.716 1 26.89 832 GLY A O 1
ATOM 6772 N N . ASP A 1 833 ? -52.246 25.286 7.108 1 27.59 833 ASP A N 1
ATOM 6773 C CA . ASP A 1 833 ? -52.384 26.541 6.376 1 27.59 833 ASP A CA 1
ATOM 6774 C C . ASP A 1 833 ? -51.831 26.414 4.958 1 27.59 833 ASP A C 1
ATOM 6776 O O . ASP A 1 833 ? -50.615 26.438 4.756 1 27.59 833 ASP A O 1
ATOM 6780 N N . ASP A 1 834 ? -52.464 25.702 3.961 1 27.98 834 ASP A N 1
ATOM 6781 C CA . ASP A 1 834 ? -52.382 25.604 2.507 1 27.98 834 ASP A CA 1
ATOM 6782 C C . ASP A 1 834 ? -52.397 26.987 1.861 1 27.98 834 ASP A C 1
ATOM 6784 O O . ASP A 1 834 ? -51.912 27.161 0.741 1 27.98 834 ASP A O 1
ATOM 6788 N N . ASP A 1 835 ? -53.341 27.972 2.235 1 26.52 835 ASP A N 1
ATOM 6789 C CA . ASP A 1 835 ? -53.808 29.004 1.315 1 26.52 835 ASP A CA 1
ATOM 6790 C C . ASP A 1 835 ? -52.716 30.038 1.05 1 26.52 835 ASP A C 1
ATOM 6792 O O . ASP A 1 835 ? -52.734 30.717 0.021 1 26.52 835 ASP A O 1
ATOM 6796 N N . GLU A 1 836 ? -52.048 30.619 2.054 1 26.55 836 GLU A N 1
ATOM 6797 C CA . GLU A 1 836 ? -51.456 31.926 1.786 1 26.55 836 GLU A CA 1
ATOM 6798 C C . GLU A 1 836 ? -50.158 31.793 0.996 1 26.55 836 GLU A C 1
ATOM 6800 O O . GLU A 1 836 ? -49.07 31.999 1.54 1 26.55 836 GLU A O 1
ATOM 6805 N N . GLU A 1 837 ? -49.933 30.748 0.191 1 28.73 837 GLU A N 1
ATOM 6806 C CA . GLU A 1 837 ? -48.791 30.62 -0.709 1 28.73 837 GLU A CA 1
ATOM 6807 C C . GLU A 1 837 ? -48.8 31.715 -1.772 1 28.73 837 GLU A C 1
ATOM 6809 O O . GLU A 1 837 ? -47.882 31.801 -2.591 1 28.73 837 GLU A O 1
ATOM 6814 N N . GLU A 1 838 ? -49.991 32.319 -2.04 1 27.79 838 GLU A N 1
ATOM 6815 C CA . GLU A 1 838 ? -50.047 33.135 -3.249 1 27.79 838 GLU A CA 1
ATOM 6816 C C . GLU A 1 838 ? -49.122 34.344 -3.142 1 27.79 838 GLU A C 1
ATOM 6818 O O . GLU A 1 838 ? -48.481 34.731 -4.121 1 27.79 838 GLU A O 1
ATOM 6823 N N . ASP A 1 839 ? -49.281 35.121 -2.045 1 25.02 839 ASP A N 1
ATOM 6824 C CA . ASP A 1 839 ? -48.862 36.515 -2.146 1 25.02 839 ASP A CA 1
ATOM 6825 C C . ASP A 1 839 ? -47.351 36.648 -1.971 1 25.02 839 ASP A C 1
ATOM 6827 O O . ASP A 1 839 ? -46.841 37.748 -1.745 1 25.02 839 ASP A O 1
ATOM 6831 N N . ARG A 1 840 ? -46.72 35.613 -1.801 1 28.83 840 ARG A N 1
ATOM 6832 C CA . ARG A 1 840 ? -45.338 35.678 -1.335 1 28.83 840 ARG A CA 1
ATOM 6833 C C . ARG A 1 840 ? -44.412 36.176 -2.439 1 28.83 840 ARG A C 1
ATOM 6835 O O . ARG A 1 840 ? -43.189 36.165 -2.282 1 28.83 840 ARG A O 1
ATOM 6842 N N . ARG A 1 841 ? -44.955 36.344 -3.674 1 27.14 841 ARG A N 1
ATOM 6843 C CA . ARG A 1 841 ? -44.066 36.652 -4.79 1 27.14 841 ARG A CA 1
ATOM 6844 C C . ARG A 1 841 ? -43.363 37.988 -4.577 1 27.14 841 ARG A C 1
ATOM 6846 O O . ARG A 1 841 ? -42.256 38.199 -5.076 1 27.14 841 ARG A O 1
ATOM 6853 N N . SER A 1 842 ? -44.201 38.982 -4.161 1 25.5 842 SER A N 1
ATOM 6854 C CA . SER A 1 842 ? -43.752 40.334 -4.473 1 25.5 842 SER A CA 1
ATOM 6855 C C . SER A 1 842 ? -42.569 40.739 -3.6 1 25.5 842 SER A C 1
ATOM 6857 O O . SER A 1 842 ? -41.927 41.762 -3.85 1 25.5 842 SER A O 1
ATOM 6859 N N . PHE A 1 843 ? -42.575 40.167 -2.349 1 23.45 843 PHE A N 1
ATOM 6860 C CA . PHE A 1 843 ? -41.861 40.971 -1.364 1 23.45 843 PHE A CA 1
ATOM 6861 C C . PHE A 1 843 ? -40.354 40.803 -1.518 1 23.45 843 PHE A C 1
ATOM 6863 O O . PHE A 1 843 ? -39.582 41.295 -0.693 1 23.45 843 PHE A O 1
ATOM 6870 N N . ILE A 1 844 ? -39.847 40.029 -2.405 1 24.17 844 ILE A N 1
ATOM 6871 C CA . ILE A 1 844 ? -38.45 39.62 -2.313 1 24.17 844 ILE A CA 1
ATOM 6872 C C . ILE A 1 844 ? -37.545 40.845 -2.422 1 24.17 844 ILE A C 1
ATOM 6874 O O . ILE A 1 844 ? -36.327 40.742 -2.256 1 24.17 844 ILE A O 1
ATOM 6878 N N . LEU A 1 845 ? -37.936 41.935 -3.021 1 23.62 845 LEU A N 1
ATOM 6879 C CA . LEU A 1 845 ? -36.94 42.94 -3.376 1 23.62 845 LEU A CA 1
ATOM 6880 C C . LEU A 1 845 ? -36.456 43.687 -2.138 1 23.62 845 LEU A C 1
ATOM 6882 O O . LEU A 1 845 ? -35.488 44.448 -2.205 1 23.62 845 LEU A O 1
ATOM 6886 N N . GLY A 1 846 ? -37.281 44.056 -1.195 1 23.79 846 GLY A N 1
ATOM 6887 C CA . GLY A 1 846 ? -36.843 45.185 -0.391 1 23.79 846 GLY A CA 1
ATOM 6888 C C . GLY A 1 846 ? -35.691 44.847 0.535 1 23.79 846 GLY A C 1
ATOM 6889 O O . GLY A 1 846 ? -35.329 43.678 0.684 1 23.79 846 GLY A O 1
ATOM 6890 N N . SER A 1 847 ? -35.272 45.791 1.729 1 24.84 847 SER A N 1
ATOM 6891 C CA . SER A 1 847 ? -34.108 46.083 2.56 1 24.84 847 SER A CA 1
ATOM 6892 C C . SER A 1 847 ? -33.7 44.868 3.386 1 24.84 847 SER A C 1
ATOM 6894 O O . SER A 1 847 ? -34.49 43.938 3.564 1 24.84 847 SER A O 1
ATOM 6896 N N . ILE A 1 848 ? -32.37 44.863 4.073 1 28.93 848 ILE A N 1
ATOM 6897 C CA . ILE A 1 848 ? -31.586 44.143 5.071 1 28.93 848 ILE A CA 1
ATOM 6898 C C . ILE A 1 848 ? -32.476 43.769 6.254 1 28.93 848 ILE A C 1
ATOM 6900 O O . ILE A 1 848 ? -32.074 42.984 7.116 1 28.93 848 ILE A O 1
ATOM 6904 N N . LYS A 1 849 ? -33.662 44.372 6.476 1 32.18 849 LYS A N 1
ATOM 6905 C CA . LYS A 1 849 ? -34.542 44.317 7.639 1 32.18 849 LYS A CA 1
ATOM 6906 C C . LYS A 1 849 ? -35.209 42.95 7.761 1 32.18 849 LYS A C 1
ATOM 6908 O O . LYS A 1 849 ? -35.951 42.697 8.712 1 32.18 849 LYS A O 1
ATOM 6913 N N . GLY A 1 850 ? -35.36 42.274 6.74 1 32.08 850 GLY A N 1
ATOM 6914 C CA . GLY A 1 850 ? -36.172 41.068 6.786 1 32.08 850 GLY A CA 1
ATOM 6915 C C . GLY A 1 850 ? -35.49 39.917 7.502 1 32.08 850 GLY A C 1
ATOM 6916 O O . GLY A 1 850 ? -36.027 38.809 7.558 1 32.08 850 GLY A O 1
ATOM 6917 N N . ILE A 1 851 ? -34.195 39.965 7.627 1 33.52 851 ILE A N 1
ATOM 6918 C CA . ILE A 1 851 ? -33.417 38.946 8.322 1 33.52 851 ILE A CA 1
ATOM 6919 C C . ILE A 1 851 ? -33.852 38.871 9.784 1 33.52 851 ILE A C 1
ATOM 6921 O O . ILE A 1 851 ? -33.722 37.825 10.424 1 33.52 851 ILE A O 1
ATOM 6925 N N . SER A 1 852 ? -34.416 40.051 10.355 1 32.98 852 SER A N 1
ATOM 6926 C CA . SER A 1 852 ? -34.81 40.086 11.759 1 32.98 852 SER A CA 1
ATOM 6927 C C . SER A 1 852 ? -36.032 39.209 12.012 1 32.98 852 SER A C 1
ATOM 6929 O O . SER A 1 852 ? -36.174 38.628 13.09 1 32.98 852 SER A O 1
ATOM 6931 N N . LYS A 1 853 ? -36.963 39.146 11.085 1 38.9 853 LYS A N 1
ATOM 6932 C CA . LYS A 1 853 ? -38.238 38.491 11.362 1 38.9 853 LYS A CA 1
ATOM 6933 C C . LYS A 1 853 ? -38.092 36.972 11.34 1 38.9 853 LYS A C 1
ATOM 6935 O O . LYS A 1 853 ? -38.827 36.262 12.029 1 38.9 853 LYS A O 1
ATOM 6940 N N . LYS A 1 854 ? -37.278 36.538 10.528 1 38.74 854 LYS A N 1
ATOM 6941 C CA . LYS A 1 854 ? -37.103 35.09 10.485 1 38.74 854 LYS A CA 1
ATOM 6942 C C . LYS A 1 854 ? -36.393 34.585 11.738 1 38.74 854 LYS A C 1
ATOM 6944 O O . LYS A 1 854 ? -36.581 33.436 12.143 1 38.74 854 LYS A O 1
ATOM 6949 N N . ARG A 1 855 ? -35.617 35.496 12.365 1 36.78 855 ARG A N 1
ATOM 6950 C CA . ARG A 1 855 ? -35.087 35.182 13.688 1 36.78 855 ARG A CA 1
ATOM 6951 C C . ARG A 1 855 ? -36.212 35.036 14.707 1 36.78 855 ARG A C 1
ATOM 6953 O O . ARG A 1 855 ? -36.187 34.127 15.54 1 36.78 855 ARG A O 1
ATOM 6960 N N . ASP A 1 856 ? -37.265 36.017 14.592 1 39.37 856 ASP A N 1
ATOM 6961 C CA . ASP A 1 856 ? -38.375 36.001 15.539 1 39.37 856 ASP A CA 1
ATOM 6962 C C . ASP A 1 856 ? -39.274 34.788 15.311 1 39.37 856 ASP A C 1
ATOM 6964 O O . ASP A 1 856 ? -39.748 34.172 16.268 1 39.37 856 ASP A O 1
ATOM 6968 N N . LEU A 1 857 ? -39.452 34.424 14.032 1 41.49 857 LEU A N 1
ATOM 6969 C CA . LEU A 1 857 ? -40.321 33.286 13.754 1 41.49 857 LEU A CA 1
ATOM 6970 C C . LEU A 1 857 ? -39.634 31.975 14.125 1 41.49 857 LEU A C 1
ATOM 6972 O O . LEU A 1 857 ? -40.27 31.068 14.667 1 41.49 857 LEU A O 1
ATOM 6976 N N . GLN A 1 858 ? -38.341 31.942 13.844 1 37.24 858 GLN A N 1
ATOM 6977 C CA . GLN A 1 858 ? -37.59 30.776 14.295 1 37.24 858 GLN A CA 1
ATOM 6978 C C . GLN A 1 858 ? -37.443 30.77 15.814 1 37.24 858 GLN A C 1
ATOM 6980 O O . GLN A 1 858 ? -37.523 29.714 16.447 1 37.24 858 GLN A O 1
ATOM 6985 N N . GLU A 1 859 ? -37.331 32.012 16.423 1 40.82 859 GLU A N 1
ATOM 6986 C CA . GLU A 1 859 ? -37.405 32.119 17.877 1 40.82 859 GLU A CA 1
ATOM 6987 C C . GLU A 1 859 ? -38.798 31.761 18.386 1 40.82 859 GLU A C 1
ATOM 6989 O O . GLU A 1 859 ? -38.937 31.07 19.398 1 40.82 859 GLU A O 1
ATOM 6994 N N . GLN A 1 860 ? -39.811 32.235 17.627 1 44.85 860 GLN A N 1
ATOM 6995 C CA . GLN A 1 860 ? -41.172 31.908 18.038 1 44.85 860 GLN A CA 1
ATOM 6996 C C . GLN A 1 860 ? -41.463 30.422 17.844 1 44.85 860 GLN A C 1
ATOM 6998 O O . GLN A 1 860 ? -42.091 29.791 18.696 1 44.85 860 GLN A O 1
ATOM 7003 N N . ARG A 1 861 ? -40.962 29.847 16.754 1 43.51 861 ARG A N 1
ATOM 7004 C CA . ARG A 1 861 ? -41.119 28.408 16.566 1 43.51 861 ARG A CA 1
ATOM 7005 C C . ARG A 1 861 ? -40.321 27.63 17.607 1 43.51 861 ARG A C 1
ATOM 7007 O O . ARG A 1 861 ? -40.789 26.612 18.121 1 43.51 861 ARG A O 1
ATOM 7014 N N . THR A 1 862 ? -39.202 28.258 17.923 1 41.51 862 THR A N 1
ATOM 7015 C CA . THR A 1 862 ? -38.457 27.698 19.045 1 41.51 862 THR A CA 1
ATOM 7016 C C . THR A 1 862 ? -39.197 27.936 20.358 1 41.51 862 THR A C 1
ATOM 7018 O O . THR A 1 862 ? -39.258 27.049 21.212 1 41.51 862 THR A O 1
ATOM 7021 N N . ILE A 1 863 ? -39.86 29.155 20.477 1 46.12 863 ILE A N 1
ATOM 7022 C CA . ILE A 1 863 ? -40.653 29.469 21.661 1 46.12 863 ILE A CA 1
ATOM 7023 C C . ILE A 1 863 ? -41.931 28.633 21.663 1 46.12 863 ILE A C 1
ATOM 7025 O O . ILE A 1 863 ? -42.315 28.077 22.695 1 46.12 863 ILE A O 1
ATOM 7029 N N . ASP A 1 864 ? -42.535 28.504 20.528 1 46.68 864 ASP A N 1
ATOM 7030 C CA . ASP A 1 864 ? -43.768 27.728 20.436 1 46.68 864 ASP A CA 1
ATOM 7031 C C . ASP A 1 864 ? -43.497 26.24 20.649 1 46.68 864 ASP A C 1
ATOM 7033 O O . ASP A 1 864 ? -44.246 25.562 21.356 1 46.68 864 ASP A O 1
ATOM 7037 N N . THR A 1 865 ? -42.407 25.793 20.024 1 42.81 865 THR A N 1
ATOM 7038 C CA . THR A 1 865 ? -41.997 24.416 20.277 1 42.81 865 THR A CA 1
ATOM 7039 C C . THR A 1 865 ? -41.595 24.231 21.737 1 42.81 865 THR A C 1
ATOM 7041 O O . THR A 1 865 ? -41.915 23.211 22.351 1 42.81 865 THR A O 1
ATOM 7044 N N . LEU A 1 866 ? -40.981 25.502 21.969 1 42.46 866 LEU A N 1
ATOM 7045 C CA . LEU A 1 866 ? -40.658 25.507 23.392 1 42.46 866 LEU A CA 1
ATOM 7046 C C . LEU A 1 866 ? -41.923 25.614 24.236 1 42.46 866 LEU A C 1
ATOM 7048 O O . LEU A 1 866 ? -42.04 24.955 25.272 1 42.46 866 LEU A O 1
ATOM 7052 N N . GLU A 1 867 ? -43.013 26.357 24.065 1 48.54 867 GLU A N 1
ATOM 7053 C CA . GLU A 1 867 ? -44.281 26.502 24.773 1 48.54 867 GLU A CA 1
ATOM 7054 C C . GLU A 1 867 ? -45.12 25.231 24.669 1 48.54 867 GLU A C 1
ATOM 7056 O O . GLU A 1 867 ? -45.737 24.806 25.649 1 48.54 867 GLU A O 1
ATOM 7061 N N . ASN A 1 868 ? -45.112 24.621 23.533 1 45.03 868 ASN A N 1
ATOM 7062 C CA . ASN A 1 868 ? -45.804 23.348 23.365 1 45.03 868 ASN A CA 1
ATOM 7063 C C . ASN A 1 868 ? -45.147 22.24 24.184 1 45.03 868 ASN A C 1
ATOM 7065 O O . ASN A 1 868 ? -45.836 21.419 24.792 1 45.03 868 ASN A O 1
ATOM 7069 N N . ALA A 1 869 ? -43.842 22.344 24.23 1 41.32 869 ALA A N 1
ATOM 7070 C CA . ALA A 1 869 ? -43.118 21.445 25.125 1 41.32 869 ALA A CA 1
ATOM 7071 C C . ALA A 1 869 ? -43.44 21.748 26.586 1 41.32 869 ALA A C 1
ATOM 7073 O O . ALA A 1 869 ? -43.613 20.832 27.393 1 41.32 869 ALA A O 1
ATOM 7074 N N . LYS A 1 870 ? -43.762 23.03 26.798 1 43.24 870 LYS A N 1
ATOM 7075 C CA . LYS A 1 870 ? -44.184 23.469 28.125 1 43.24 870 LYS A CA 1
ATOM 7076 C C . LYS A 1 870 ? -45.604 23.003 28.433 1 43.24 870 LYS A C 1
ATOM 7078 O O . LYS A 1 870 ? -45.883 22.532 29.537 1 43.24 870 LYS A O 1
ATOM 7083 N N . GLN A 1 871 ? -46.47 23.251 27.513 1 48.64 871 GLN A N 1
ATOM 7084 C CA . GLN A 1 871 ? -47.854 22.836 27.719 1 48.64 871 GLN A CA 1
ATOM 7085 C C . GLN A 1 871 ? -47.958 21.32 27.861 1 48.64 871 GLN A C 1
ATOM 7087 O O . GLN A 1 871 ? -48.703 20.821 28.707 1 48.64 871 GLN A O 1
ATOM 7092 N N . ASN A 1 872 ? -47.173 20.683 27.089 1 41.08 872 ASN A N 1
ATOM 7093 C CA . ASN A 1 872 ? -47.137 19.232 27.232 1 41.08 872 ASN A CA 1
ATOM 7094 C C . ASN A 1 872 ? -46.504 18.813 28.555 1 41.08 872 ASN A C 1
ATOM 7096 O O . ASN A 1 872 ? -46.985 17.89 29.214 1 41.08 872 ASN A O 1
ATOM 7100 N N . LEU A 1 873 ? -45.6 19.675 28.954 1 40.09 873 LEU A N 1
ATOM 7101 C CA . LEU A 1 873 ? -45.003 19.46 30.268 1 40.09 873 LEU A CA 1
ATOM 7102 C C . LEU A 1 873 ? -45.997 19.785 31.377 1 40.09 873 LEU A C 1
ATOM 7104 O O . LEU A 1 873 ? -46.083 19.061 32.372 1 40.09 873 LEU A O 1
ATOM 7108 N N . GLU A 1 874 ? -46.764 20.846 31.167 1 45.28 874 GLU A N 1
ATOM 7109 C CA . GLU A 1 874 ? -47.796 21.188 32.141 1 45.28 874 GLU A CA 1
ATOM 7110 C C . GLU A 1 874 ? -48.895 20.13 32.176 1 45.28 874 GLU A C 1
ATOM 7112 O O . GLU A 1 874 ? -49.4 19.787 33.247 1 45.28 874 GLU A O 1
ATOM 7117 N N . SER A 1 875 ? -49.212 19.599 31.04 1 45.03 875 SER A N 1
ATOM 7118 C CA . SER A 1 875 ? -50.226 18.55 31.014 1 45.03 875 SER A CA 1
ATOM 7119 C C . SER A 1 875 ? -49.719 17.276 31.681 1 45.03 875 SER A C 1
ATOM 7121 O O . SER A 1 875 ? -50.468 16.598 32.387 1 45.03 875 SER A O 1
ATOM 7123 N N . VAL A 1 876 ? -48.436 17.128 31.641 1 42.08 876 VAL A N 1
ATOM 7124 C CA . VAL A 1 876 ? -47.82 15.993 32.321 1 42.08 876 VAL A CA 1
ATOM 7125 C C . VAL A 1 876 ? -47.753 16.264 33.822 1 42.08 876 VAL A C 1
ATOM 7127 O O . VAL A 1 876 ? -48.053 15.384 34.632 1 42.08 876 VAL A O 1
ATOM 7130 N N . ARG A 1 877 ? -47.585 17.5 34.162 1 40.75 877 ARG A N 1
ATOM 7131 C CA . ARG A 1 877 ? -47.586 17.897 35.567 1 40.75 877 ARG A CA 1
ATOM 7132 C C . ARG A 1 877 ? -48.975 17.743 36.178 1 40.75 877 ARG A C 1
ATOM 7134 O O . ARG A 1 877 ? -49.11 17.292 37.317 1 40.75 877 ARG A O 1
ATOM 7141 N N . ARG A 1 878 ? -49.896 18.169 35.509 1 50.22 878 ARG A N 1
ATOM 7142 C CA . ARG A 1 878 ? -51.256 18.06 36.025 1 50.22 878 ARG A CA 1
ATOM 7143 C C . ARG A 1 878 ? -51.659 16.6 36.205 1 50.22 878 ARG A C 1
ATOM 7145 O O . ARG A 1 878 ? -52.338 16.253 37.174 1 50.22 878 ARG A O 1
ATOM 7152 N N . ARG A 1 879 ? -51.116 15.746 35.409 1 43.71 879 ARG A N 1
ATOM 7153 C CA . ARG A 1 879 ? -51.451 14.333 35.546 1 43.71 879 ARG A CA 1
ATOM 7154 C C . ARG A 1 879 ? -50.74 13.715 36.745 1 43.71 879 ARG A C 1
ATOM 7156 O O . ARG A 1 879 ? -51.315 12.889 37.456 1 43.71 879 ARG A O 1
ATOM 7163 N N . GLN A 1 880 ? -49.611 14.243 37.179 1 37.66 880 GLN A N 1
ATOM 7164 C CA . GLN A 1 880 ? -48.894 13.772 38.36 1 37.66 880 GLN A CA 1
ATOM 7165 C C . GLN A 1 880 ? -49.602 14.203 39.641 1 37.66 880 GLN A C 1
ATOM 7167 O O . GLN A 1 880 ? -49.667 13.44 40.607 1 37.66 880 GLN A O 1
ATOM 7172 N N . ARG A 1 881 ? -50.075 15.294 39.718 1 40.73 881 ARG A N 1
ATOM 7173 C CA . ARG A 1 881 ? -50.81 15.721 40.905 1 40.73 881 ARG A CA 1
ATOM 7174 C C . ARG A 1 881 ? -52.065 14.878 41.104 1 40.73 881 ARG A C 1
ATOM 7176 O O . ARG A 1 881 ? -52.458 14.598 42.239 1 40.73 881 ARG A O 1
ATOM 7183 N N . LEU A 1 882 ? -52.667 14.479 40.076 1 42.42 882 LEU A N 1
ATOM 7184 C CA . LEU A 1 882 ? -53.884 13.701 40.278 1 42.42 882 LEU A CA 1
ATOM 7185 C C . LEU A 1 882 ? -53.554 12.288 40.748 1 42.42 882 LEU A C 1
ATOM 7187 O O . LEU A 1 882 ? -54.294 11.706 41.545 1 42.42 882 LEU A O 1
ATOM 7191 N N . GLU A 1 883 ? -52.347 11.738 40.387 1 38.04 883 GLU A N 1
ATOM 7192 C CA . GLU A 1 883 ? -52.051 10.372 40.807 1 38.04 883 GLU A CA 1
ATOM 7193 C C . GLU A 1 883 ? -51.583 10.331 42.259 1 38.04 883 GLU A C 1
ATOM 7195 O O . GLU A 1 883 ? -51.868 9.374 42.982 1 38.04 883 GLU A O 1
ATOM 7200 N N . THR A 1 884 ? -50.88 11.433 42.722 1 35 884 THR A N 1
ATOM 7201 C CA . THR A 1 884 ? -50.61 11.469 44.155 1 35 884 THR A CA 1
ATOM 7202 C C . THR A 1 884 ? -51.908 11.589 44.948 1 35 884 THR A C 1
ATOM 7204 O O . THR A 1 884 ? -51.95 11.26 46.135 1 35 884 THR A O 1
ATOM 7207 N N . ALA A 1 885 ? -52.979 12.122 44.537 1 39.92 885 ALA A N 1
ATOM 7208 C CA . ALA A 1 885 ? -54.216 12.195 45.311 1 39.92 885 ALA A CA 1
ATOM 7209 C C . ALA A 1 885 ? -54.977 10.873 45.253 1 39.92 885 ALA A C 1
ATOM 7211 O O . ALA A 1 885 ? -55.771 10.568 46.147 1 39.92 885 ALA A O 1
ATOM 7212 N N . VAL A 1 886 ? -54.707 10.007 44.25 1 32.84 886 VAL A N 1
ATOM 7213 C CA . VAL A 1 886 ? -55.46 8.763 44.372 1 32.84 886 VAL A CA 1
ATOM 7214 C C . VAL A 1 886 ? -54.612 7.713 45.086 1 32.84 886 VAL A C 1
ATOM 7216 O O . VAL A 1 886 ? -53.427 7.553 44.785 1 32.84 886 VAL A O 1
ATOM 7219 N N . MET B 1 1 ? -3.879 15.935 18.046 1 42.61 1 MET B N 1
ATOM 7220 C CA . MET B 1 1 ? -2.557 15.316 18.006 1 42.61 1 MET B CA 1
ATOM 7221 C C . MET B 1 1 ? -1.637 15.931 19.055 1 42.61 1 MET B C 1
ATOM 7223 O O . MET B 1 1 ? -1.711 17.13 19.326 1 42.61 1 MET B O 1
ATOM 7227 N N . LYS B 1 2 ? -1.1 15.069 19.874 1 63.61 2 LYS B N 1
ATOM 7228 C CA . LYS B 1 2 ? -0.108 15.482 20.863 1 63.61 2 LYS B CA 1
ATOM 7229 C C . LYS B 1 2 ? 1.123 16.083 20.19 1 63.61 2 LYS B C 1
ATOM 7231 O O . LYS B 1 2 ? 1.569 15.592 19.15 1 63.61 2 LYS B O 1
ATOM 7236 N N . PHE B 1 3 ? 1.476 17.122 20.564 1 77.45 3 PHE B N 1
ATOM 7237 C CA . PHE B 1 3 ? 2.57 17.864 19.947 1 77.45 3 PHE B CA 1
ATOM 7238 C C . PHE B 1 3 ? 3.841 17.024 19.912 1 77.45 3 PHE B C 1
ATOM 7240 O O . PHE B 1 3 ? 4.633 17.125 18.973 1 77.45 3 PHE B O 1
ATOM 7247 N N . ALA B 1 4 ? 3.959 16.213 20.903 1 76.22 4 ALA B N 1
ATOM 7248 C CA . ALA B 1 4 ? 5.159 15.38 20.916 1 76.22 4 ALA B CA 1
ATOM 7249 C C . ALA B 1 4 ? 5.206 14.468 19.693 1 76.22 4 ALA B C 1
ATOM 7251 O O . ALA B 1 4 ? 6.262 14.295 19.08 1 76.22 4 ALA B O 1
ATOM 7252 N N . ARG B 1 5 ? 4.107 13.922 19.341 1 74.03 5 ARG B N 1
ATOM 7253 C CA . ARG B 1 5 ? 4.036 13.057 18.167 1 74.03 5 ARG B CA 1
ATOM 7254 C C . ARG B 1 5 ? 4.149 13.869 16.882 1 74.03 5 ARG B C 1
ATOM 7256 O O . ARG B 1 5 ? 4.791 13.437 15.922 1 74.03 5 ARG B O 1
ATOM 7263 N N . TYR B 1 6 ? 3.553 14.945 16.227 1 72.67 6 TYR B N 1
ATOM 7264 C CA . TYR B 1 6 ? 3.635 15.848 15.085 1 72.67 6 TYR B CA 1
ATOM 7265 C C . TYR B 1 6 ? 5.078 16.253 14.811 1 72.67 6 TYR B C 1
ATOM 7267 O O . TYR B 1 6 ? 5.512 16.288 13.657 1 72.67 6 TYR B O 1
ATOM 7275 N N . LEU B 1 7 ? 5.756 16.559 16.563 1 81.52 7 LEU B N 1
ATOM 7276 C CA . LEU B 1 7 ? 7.162 16.936 16.463 1 81.52 7 LEU B CA 1
ATOM 7277 C C . LEU B 1 7 ? 8 15.776 15.937 1 81.52 7 LEU B C 1
ATOM 7279 O O . LEU B 1 7 ? 8.86 15.968 15.075 1 81.52 7 LEU B O 1
ATOM 7283 N N . GLU B 1 8 ? 7.695 14.689 16.499 1 76.26 8 GLU B N 1
ATOM 7284 C CA . GLU B 1 8 ? 8.442 13.508 16.077 1 76.26 8 GLU B CA 1
ATOM 7285 C C . GLU B 1 8 ? 8.172 13.18 14.611 1 76.26 8 GLU B C 1
ATOM 7287 O O . GLU B 1 8 ? 9.075 12.753 13.888 1 76.26 8 GLU B O 1
ATOM 7292 N N . GLU B 1 9 ? 6.999 13.478 14.251 1 70.8 9 GLU B N 1
ATOM 7293 C CA . GLU B 1 9 ? 6.611 13.142 12.884 1 70.8 9 GLU B CA 1
ATOM 7294 C C . GLU B 1 9 ? 7.136 14.176 11.892 1 70.8 9 GLU B C 1
ATOM 7296 O O . GLU B 1 9 ? 7.393 13.854 10.73 1 70.8 9 GLU B O 1
ATOM 7301 N N . ASN B 1 10 ? 7.384 15.374 12.349 1 71.87 10 ASN B N 1
ATOM 7302 C CA . ASN B 1 10 ? 7.741 16.442 11.421 1 71.87 10 ASN B CA 1
ATOM 7303 C C . ASN B 1 10 ? 9.203 16.853 11.575 1 71.87 10 ASN B C 1
ATOM 7305 O O . ASN B 1 10 ? 9.709 17.664 10.798 1 71.87 10 ASN B O 1
ATOM 7309 N N . ALA B 1 11 ? 9.843 16.287 12.553 1 78.89 11 ALA B N 1
ATOM 7310 C CA . ALA B 1 11 ? 11.251 16.618 12.754 1 78.89 11 ALA B CA 1
ATOM 7311 C C . ALA B 1 11 ? 12.135 15.89 11.746 1 78.89 11 ALA B C 1
ATOM 7313 O O . ALA B 1 11 ? 11.855 14.747 11.378 1 78.89 11 ALA B O 1
ATOM 7314 N N . VAL B 1 12 ? 13.052 16.645 11.21 1 77.48 12 VAL B N 1
ATOM 7315 C CA . VAL B 1 12 ? 14.033 16.051 10.307 1 77.48 12 VAL B CA 1
ATOM 7316 C C . VAL B 1 12 ? 14.934 15.093 11.083 1 77.48 12 VAL B C 1
ATOM 7318 O O . VAL B 1 12 ? 15.435 15.434 12.157 1 77.48 12 VAL B O 1
ATOM 7321 N N . ASP B 1 13 ? 15.125 14.009 10.653 1 72.81 13 ASP B N 1
ATOM 7322 C CA . ASP B 1 13 ? 15.809 12.936 11.37 1 72.81 13 ASP B CA 1
ATOM 7323 C C . ASP B 1 13 ? 17.261 13.308 11.658 1 72.81 13 ASP B C 1
ATOM 7325 O O . ASP B 1 13 ? 17.791 12.983 12.722 1 72.81 13 ASP B O 1
ATOM 7329 N N . GLU B 1 14 ? 17.865 14.022 10.716 1 75.94 14 GLU B N 1
ATOM 7330 C CA . GLU B 1 14 ? 19.268 14.391 10.882 1 75.94 14 GLU B CA 1
ATOM 7331 C C . GLU B 1 14 ? 19.436 15.444 11.973 1 75.94 14 GLU B C 1
ATOM 7333 O O . GLU B 1 14 ? 20.525 15.601 12.53 1 75.94 14 GLU B O 1
ATOM 7338 N N . TRP B 1 15 ? 18.266 16.171 12.3 1 77.91 15 TRP B N 1
ATOM 7339 C CA . TRP B 1 15 ? 18.328 17.252 13.278 1 77.91 15 TRP B CA 1
ATOM 7340 C C . TRP B 1 15 ? 17.564 16.884 14.545 1 77.91 15 TRP B C 1
ATOM 7342 O O . TRP B 1 15 ? 17.199 17.76 15.334 1 77.91 15 TRP B O 1
ATOM 7352 N N . ARG B 1 16 ? 17.295 15.671 14.761 1 77.03 16 ARG B N 1
ATOM 7353 C CA . ARG B 1 16 ? 16.432 15.247 15.859 1 77.03 16 ARG B CA 1
ATOM 7354 C C . ARG B 1 16 ? 16.973 15.732 17.2 1 77.03 16 ARG B C 1
ATOM 7356 O O . ARG B 1 16 ? 16.205 16.138 18.075 1 77.03 16 ARG B O 1
ATOM 7363 N N . ARG B 1 17 ? 18.281 15.803 17.309 1 75.89 17 ARG B N 1
ATOM 7364 C CA . ARG B 1 17 ? 18.905 16.187 18.571 1 75.89 17 ARG B CA 1
ATOM 7365 C C . ARG B 1 17 ? 18.876 17.7 18.758 1 75.89 17 ARG B C 1
ATOM 7367 O O . ARG B 1 17 ? 19.057 18.196 19.872 1 75.89 17 ARG B O 1
ATOM 7374 N N . ALA B 1 18 ? 18.574 18.353 17.687 1 84.58 18 ALA B N 1
ATOM 7375 C CA . ALA B 1 18 ? 18.63 19.811 17.753 1 84.58 18 ALA B CA 1
ATOM 7376 C C . ALA B 1 18 ? 17.254 20.401 18.052 1 84.58 18 ALA B C 1
ATOM 7378 O O . ALA B 1 18 ? 17.137 21.583 18.382 1 84.58 18 ALA B O 1
ATOM 7379 N N . TYR B 1 19 ? 16.234 19.521 18.035 1 88.83 19 TYR B N 1
ATOM 7380 C CA . TYR B 1 19 ? 14.893 20.001 18.349 1 88.83 19 TYR B CA 1
ATOM 7381 C C . TYR B 1 19 ? 14.673 20.06 19.856 1 88.83 19 TYR B C 1
ATOM 7383 O O . TYR B 1 19 ? 15.44 19.475 20.624 1 88.83 19 TYR B O 1
ATOM 7391 N N . ILE B 1 20 ? 13.607 20.758 20.204 1 90.13 20 ILE B N 1
ATOM 7392 C CA . ILE B 1 20 ? 13.26 20.9 21.614 1 90.13 20 ILE B CA 1
ATOM 7393 C C . ILE B 1 20 ? 12.963 19.528 22.214 1 90.13 20 ILE B C 1
ATOM 7395 O O . ILE B 1 20 ? 12.316 18.692 21.578 1 90.13 20 ILE B O 1
ATOM 7399 N N . ASN B 1 21 ? 13.579 19.268 23.304 1 86.88 21 ASN B N 1
ATOM 7400 C CA . ASN B 1 21 ? 13.279 18.028 24.012 1 86.88 21 ASN B CA 1
ATOM 7401 C C . ASN B 1 21 ? 11.941 18.109 24.742 1 86.88 21 ASN B C 1
ATOM 7403 O O . ASN B 1 21 ? 11.901 18.154 25.972 1 86.88 21 ASN B O 1
ATOM 7407 N N . TYR B 1 22 ? 10.919 18.051 24.014 1 88.65 22 TYR B N 1
ATOM 7408 C CA . TYR B 1 22 ? 9.567 18.245 24.525 1 88.65 22 TYR B CA 1
ATOM 7409 C C . TYR B 1 22 ? 9.196 17.148 25.517 1 88.65 22 TYR B C 1
ATOM 7411 O O . TYR B 1 22 ? 8.586 17.421 26.553 1 88.65 22 TYR B O 1
ATOM 7419 N N . ARG B 1 23 ? 9.678 15.948 25.093 1 83.56 23 ARG B N 1
ATOM 7420 C CA . ARG B 1 23 ? 9.368 14.827 25.975 1 83.56 23 ARG B CA 1
ATOM 7421 C C . ARG B 1 23 ? 10.061 14.985 27.325 1 83.56 23 ARG B C 1
ATOM 7423 O O . ARG B 1 23 ? 9.465 14.715 28.369 1 83.56 23 ARG B O 1
ATOM 7430 N N . GLY B 1 24 ? 11.235 15.406 27.469 1 84.66 24 GLY B N 1
ATOM 7431 C CA . GLY B 1 24 ? 11.963 15.646 28.704 1 84.66 24 GLY B CA 1
ATOM 7432 C C . GLY B 1 24 ? 11.366 16.761 29.542 1 84.66 24 GLY B C 1
ATOM 7433 O O . GLY B 1 24 ? 11.283 16.648 30.767 1 84.66 24 GLY B O 1
ATOM 7434 N N . LEU B 1 25 ? 10.907 17.768 28.927 1 90.09 25 LEU B N 1
ATOM 7435 C CA . LEU B 1 25 ? 10.323 18.906 29.628 1 90.09 25 LEU B CA 1
ATOM 7436 C C . LEU B 1 25 ? 8.97 18.54 30.228 1 90.09 25 LEU B C 1
ATOM 7438 O O . LEU B 1 25 ? 8.63 18.989 31.325 1 90.09 25 LEU B O 1
ATOM 7442 N N . LYS B 1 26 ? 8.259 17.713 29.579 1 87.87 26 LYS B N 1
ATOM 7443 C CA . LYS B 1 26 ? 6.966 17.261 30.084 1 87.87 26 LYS B CA 1
ATOM 7444 C C . LYS B 1 26 ? 7.129 16.443 31.362 1 87.87 26 LYS B C 1
ATOM 7446 O O . LYS B 1 26 ? 6.369 16.615 32.317 1 87.87 26 LYS B O 1
ATOM 7451 N N . LYS B 1 27 ? 8.101 15.617 31.38 1 86.13 27 LYS B N 1
ATOM 7452 C CA . LYS B 1 27 ? 8.39 14.828 32.574 1 86.13 27 LYS B CA 1
ATOM 7453 C C . LYS B 1 27 ? 8.814 15.724 33.734 1 86.13 27 LYS B C 1
ATOM 7455 O O . LYS B 1 27 ? 8.453 15.471 34.885 1 86.13 27 LYS B O 1
ATOM 7460 N N . LEU B 1 28 ? 9.534 16.689 33.348 1 87.73 28 LEU B N 1
ATOM 7461 C CA . LEU B 1 28 ? 9.983 17.624 34.375 1 87.73 28 LEU B CA 1
ATOM 7462 C C . LEU B 1 28 ? 8.801 18.375 34.98 1 87.73 28 LEU B C 1
ATOM 7464 O O . LEU B 1 28 ? 8.778 18.637 36.184 1 87.73 28 LEU B O 1
ATOM 7468 N N . ILE B 1 29 ? 7.813 18.713 34.191 1 89.23 29 ILE B N 1
ATOM 7469 C CA . ILE B 1 29 ? 6.622 19.396 34.685 1 89.23 29 ILE B CA 1
ATOM 7470 C C . ILE B 1 29 ? 5.89 18.5 35.681 1 89.23 29 ILE B C 1
ATOM 7472 O O . ILE B 1 29 ? 5.413 18.972 36.716 1 89.23 29 ILE B O 1
ATOM 7476 N N . LYS B 1 30 ? 5.888 17.25 35.378 1 86.45 30 LYS B N 1
ATOM 7477 C CA . LYS B 1 30 ? 5.221 16.307 36.273 1 86.45 30 LYS B CA 1
ATOM 7478 C C . LYS B 1 30 ? 5.944 16.217 37.614 1 86.45 30 LYS B C 1
ATOM 7480 O O . LYS B 1 30 ? 5.306 16.194 38.668 1 86.45 30 LYS B O 1
ATOM 7485 N N . ARG B 1 31 ? 7.226 16.236 37.542 1 85.21 31 ARG B N 1
ATOM 7486 C CA . ARG B 1 31 ? 8.017 16.188 38.767 1 85.21 31 ARG B CA 1
ATOM 7487 C C . ARG B 1 31 ? 7.832 17.46 39.589 1 85.21 31 ARG B C 1
ATOM 7489 O O . ARG B 1 31 ? 7.746 17.405 40.817 1 85.21 31 ARG B O 1
ATOM 7496 N N . VAL B 1 32 ? 7.801 18.52 38.859 1 87.07 32 VAL B N 1
ATOM 7497 C CA . VAL B 1 32 ? 7.628 19.807 39.525 1 87.07 32 VAL B CA 1
ATOM 7498 C C . VAL B 1 32 ? 6.232 19.888 40.139 1 87.07 32 VAL B C 1
ATOM 7500 O O . VAL B 1 32 ? 6.064 20.4 41.248 1 87.07 32 VAL B O 1
ATOM 7503 N N . ALA B 1 33 ? 5.283 19.3 39.437 1 86.11 33 ALA B N 1
ATOM 7504 C CA . ALA B 1 33 ? 3.91 19.319 39.935 1 86.11 33 ALA B CA 1
ATOM 7505 C C . ALA B 1 33 ? 3.769 18.457 41.187 1 86.11 33 ALA B C 1
ATOM 7507 O O . ALA B 1 33 ? 3.076 18.836 42.134 1 86.11 33 ALA B O 1
ATOM 7508 N N . GLU B 1 34 ? 4.454 17.406 41.173 1 83.87 34 GLU B N 1
ATOM 7509 C CA . GLU B 1 34 ? 4.445 16.531 42.342 1 83.87 34 GLU B CA 1
ATOM 7510 C C . GLU B 1 34 ? 5.109 17.204 43.54 1 83.87 34 GLU B C 1
ATOM 7512 O O . GLU B 1 34 ? 4.617 17.106 44.666 1 83.87 34 GLU B O 1
ATOM 7517 N N . HIS B 1 35 ? 6.16 17.859 43.24 1 84.38 35 HIS B N 1
ATOM 7518 C CA . HIS B 1 35 ? 6.865 18.585 44.29 1 84.38 35 HIS B CA 1
ATOM 7519 C C . HIS B 1 35 ? 6.016 19.73 44.833 1 84.38 35 HIS B C 1
ATOM 7521 O O . HIS B 1 35 ? 5.987 19.967 46.043 1 84.38 35 HIS B O 1
ATOM 7527 N N . HIS B 1 36 ? 5.331 20.342 43.963 1 82.81 36 HIS B N 1
ATOM 7528 C CA . HIS B 1 36 ? 4.485 21.467 44.346 1 82.81 36 HIS B CA 1
ATOM 7529 C C . HIS B 1 36 ? 3.306 21.006 45.196 1 82.81 36 HIS B C 1
ATOM 7531 O O . HIS B 1 36 ? 2.952 21.66 46.18 1 82.81 36 HIS B O 1
ATOM 7537 N N . ALA B 1 37 ? 2.699 19.881 44.891 1 79.83 37 ALA B N 1
ATOM 7538 C CA . ALA B 1 37 ? 1.574 19.332 45.644 1 79.83 37 ALA B CA 1
ATOM 7539 C C . ALA B 1 37 ? 2.01 18.889 47.037 1 79.83 37 ALA B C 1
ATOM 7541 O O . ALA B 1 37 ? 1.278 19.075 48.012 1 79.83 37 ALA B O 1
ATOM 7542 N N . ALA B 1 38 ? 3.3 18.455 47.135 1 75.55 38 ALA B N 1
ATOM 7543 C CA . ALA B 1 38 ? 3.853 18.009 48.412 1 75.55 38 ALA B CA 1
ATOM 7544 C C . ALA B 1 38 ? 4.149 19.195 49.326 1 75.55 38 ALA B C 1
ATOM 7546 O O . ALA B 1 38 ? 3.944 19.117 50.539 1 75.55 38 ALA B O 1
ATOM 7547 N N . ARG B 1 39 ? 4.556 20.291 48.754 1 74.69 39 ARG B N 1
ATOM 7548 C CA . ARG B 1 39 ? 4.88 21.493 49.515 1 74.69 39 ARG B CA 1
ATOM 7549 C C . ARG B 1 39 ? 3.618 22.153 50.061 1 74.69 39 ARG B C 1
ATOM 7551 O O . ARG B 1 39 ? 3.605 22.636 51.195 1 74.69 39 ARG B O 1
ATOM 7558 N N . GLU B 1 40 ? 2.452 22.137 49.371 1 70.1 40 GLU B N 1
ATOM 7559 C CA . GLU B 1 40 ? 1.197 22.758 49.783 1 70.1 40 GLU B CA 1
ATOM 7560 C C . GLU B 1 40 ? 0.513 21.945 50.879 1 70.1 40 GLU B C 1
ATOM 7562 O O . GLU B 1 40 ? -0.112 22.509 51.78 1 70.1 40 GLU B O 1
ATOM 7567 N N . THR B 1 41 ? 0.633 20.732 51.103 1 62.97 41 THR B N 1
ATOM 7568 C CA . THR B 1 41 ? 0.071 19.873 52.139 1 62.97 41 THR B CA 1
ATOM 7569 C C . THR B 1 41 ? 0.843 20.027 53.446 1 62.97 41 THR B C 1
ATOM 7571 O O . THR B 1 41 ? 0.261 19.943 54.53 1 62.97 41 THR B O 1
ATOM 7574 N N . CYS B 1 42 ? 2.052 20.254 53.394 1 55.43 42 CYS B N 1
ATOM 7575 C CA . CYS B 1 42 ? 2.849 20.406 54.606 1 55.43 42 CYS B CA 1
ATOM 7576 C C . CYS B 1 42 ? 2.607 21.766 55.251 1 55.43 42 CYS B C 1
ATOM 7578 O O . CYS B 1 42 ? 2.631 21.89 56.476 1 55.43 42 CYS B O 1
ATOM 7580 N N . THR B 1 43 ? 2.298 22.843 54.625 1 52.66 43 THR B N 1
ATOM 7581 C CA . THR B 1 43 ? 2.081 24.167 55.197 1 52.66 43 THR B CA 1
ATOM 7582 C C . THR B 1 43 ? 0.707 24.254 55.856 1 52.66 43 THR B C 1
ATOM 7584 O O . THR B 1 43 ? 0.51 25.028 56.794 1 52.66 43 THR B O 1
ATOM 7587 N N . GLN B 1 44 ? -0.362 23.655 55.668 1 48.08 44 GLN B N 1
ATOM 7588 C CA . GLN B 1 44 ? -1.661 23.795 56.318 1 48.08 44 GLN B CA 1
ATOM 7589 C C . GLN B 1 44 ? -1.658 23.149 57.7 1 48.08 44 GLN B C 1
ATOM 7591 O O . GLN B 1 44 ? -2.541 23.415 58.518 1 48.08 44 GLN B O 1
ATOM 7596 N N . GLY B 1 45 ? -0.841 22.339 58.283 1 37.82 45 GLY B N 1
ATOM 7597 C CA . GLY B 1 45 ? -0.936 21.819 59.638 1 37.82 45 GLY B CA 1
ATOM 7598 C C . GLY B 1 45 ? -0.414 22.784 60.685 1 37.82 45 GLY B C 1
ATOM 7599 O O . GLY B 1 45 ? -0.584 22.558 61.885 1 37.82 45 GLY B O 1
ATOM 7600 N N . GLY B 1 46 ? 0.641 23.627 60.424 1 34.41 46 GLY B N 1
ATOM 7601 C CA . GLY B 1 46 ? 1.349 24.214 61.55 1 34.41 46 GLY B CA 1
ATOM 7602 C C . GLY B 1 46 ? 0.699 25.483 62.067 1 34.41 46 GLY B C 1
ATOM 7603 O O . GLY B 1 46 ? 1.276 26.189 62.897 1 34.41 46 GLY B O 1
ATOM 7604 N N . THR B 1 47 ? -0.279 26.178 61.451 1 32.42 47 THR B N 1
ATOM 7605 C CA . THR B 1 47 ? -0.424 27.556 61.906 1 32.42 47 THR B CA 1
ATOM 7606 C C . THR B 1 47 ? -1.113 27.606 63.267 1 32.42 47 THR B C 1
ATOM 7608 O O . THR B 1 47 ? -2.329 27.796 63.346 1 32.42 47 THR B O 1
ATOM 7611 N N . GLN B 1 48 ? -0.996 26.637 64.123 1 29.14 48 GLN B N 1
ATOM 7612 C CA . GLN B 1 48 ? -1.498 27.144 65.396 1 29.14 48 GLN B CA 1
ATOM 7613 C C . GLN B 1 48 ? -0.65 28.309 65.897 1 29.14 48 GLN B C 1
ATOM 7615 O O . GLN B 1 48 ? 0.578 28.279 65.794 1 29.14 48 GLN B O 1
ATOM 7620 N N . PRO B 1 49 ? -1.214 29.546 66.165 1 28.38 49 PRO B N 1
ATOM 7621 C CA . PRO B 1 49 ? -0.653 30.853 66.515 1 28.38 49 PRO B CA 1
ATOM 7622 C C . PRO B 1 49 ? 0.219 30.804 67.768 1 28.38 49 PRO B C 1
ATOM 7624 O O . PRO B 1 49 ? -0.297 30.853 68.887 1 28.38 49 PRO B O 1
ATOM 7627 N N . ASP B 1 50 ? 1.046 29.761 68.01 1 23.91 50 ASP B N 1
ATOM 7628 C CA . ASP B 1 50 ? 1.698 29.953 69.302 1 23.91 50 ASP B CA 1
ATOM 7629 C C . ASP B 1 50 ? 2.552 31.219 69.303 1 23.91 50 ASP B C 1
ATOM 7631 O O . ASP B 1 50 ? 3.374 31.421 68.406 1 23.91 50 ASP B O 1
ATOM 7635 N N . THR B 1 51 ? 2.089 32.387 69.881 1 22.32 51 THR B N 1
ATOM 7636 C CA . THR B 1 51 ? 2.511 33.773 70.05 1 22.32 51 THR B CA 1
ATOM 7637 C C . THR B 1 51 ? 3.942 33.843 70.574 1 22.32 51 THR B C 1
ATOM 7639 O O . THR B 1 51 ? 4.62 34.86 70.411 1 22.32 51 THR B O 1
ATOM 7642 N N . THR B 1 52 ? 4.42 33.004 71.509 1 20.25 52 THR B N 1
ATOM 7643 C CA . THR B 1 52 ? 5.174 33.705 72.543 1 20.25 52 THR B CA 1
ATOM 7644 C C . THR B 1 52 ? 6.593 34.005 72.07 1 20.25 52 THR B C 1
ATOM 7646 O O . THR B 1 52 ? 7.265 34.879 72.621 1 20.25 52 THR B O 1
ATOM 7649 N N . HIS B 1 53 ? 7.304 33.114 71.254 1 19.26 53 HIS B N 1
ATOM 7650 C CA . HIS B 1 53 ? 8.706 32.975 71.631 1 19.26 53 HIS B CA 1
ATOM 7651 C C . HIS B 1 53 ? 9.511 34.205 71.224 1 19.26 53 HIS B C 1
ATOM 7653 O O . HIS B 1 53 ? 9.159 34.893 70.263 1 19.26 53 HIS B O 1
ATOM 7659 N N . SER B 1 54 ? 10.536 34.599 72.105 1 19.62 54 SER B N 1
ATOM 7660 C CA . SER B 1 54 ? 11.523 35.606 72.481 1 19.62 54 SER B CA 1
ATOM 7661 C C . SER B 1 54 ? 12.598 35.754 71.409 1 19.62 54 SER B C 1
ATOM 7663 O O . SER B 1 54 ? 12.888 34.805 70.678 1 19.62 54 SER B O 1
ATOM 7665 N N . VAL B 1 55 ? 13.017 36.979 71.044 1 18.8 55 VAL B N 1
ATOM 7666 C CA . VAL B 1 55 ? 13.722 37.726 70.007 1 18.8 55 VAL B CA 1
ATOM 7667 C C . VAL B 1 55 ? 15.213 37.401 70.059 1 18.8 55 VAL B C 1
ATOM 7669 O O . VAL B 1 55 ? 16.003 37.959 69.294 1 18.8 55 VAL B O 1
ATOM 7672 N N . GLN B 1 56 ? 15.703 36.263 70.767 1 17.61 56 GLN B N 1
ATOM 7673 C CA . GLN B 1 56 ? 17.07 36.596 71.153 1 17.61 56 GLN B CA 1
ATOM 7674 C C . GLN B 1 56 ? 17.972 36.723 69.929 1 17.61 56 GLN B C 1
ATOM 7676 O O . GLN B 1 56 ? 17.764 36.039 68.925 1 17.61 56 GLN B O 1
ATOM 7681 N N . SER B 1 57 ? 18.958 37.74 69.94 1 17.89 57 SER B N 1
ATOM 7682 C CA . SER B 1 57 ? 19.857 38.546 69.121 1 17.89 57 SER B CA 1
ATOM 7683 C C . SER B 1 57 ? 21.032 37.718 68.612 1 17.89 57 SER B C 1
ATOM 7685 O O . SER B 1 57 ? 21.949 38.252 67.984 1 17.89 57 SER B O 1
ATOM 7687 N N . SER B 1 58 ? 21.051 36.327 68.778 1 16.38 58 SER B N 1
ATOM 7688 C CA . SER B 1 58 ? 22.442 35.891 68.842 1 16.38 58 SER B CA 1
ATOM 7689 C C . SER B 1 58 ? 23.133 36.048 67.492 1 16.38 58 SER B C 1
ATOM 7691 O O . SER B 1 58 ? 22.659 35.526 66.481 1 16.38 58 SER B O 1
ATOM 7693 N N . ALA B 1 59 ? 24.087 36.989 67.257 1 16.47 59 ALA B N 1
ATOM 7694 C CA . ALA B 1 59 ? 24.915 37.601 66.221 1 16.47 59 ALA B CA 1
ATOM 7695 C C . ALA B 1 59 ? 25.941 36.609 65.681 1 16.47 59 ALA B C 1
ATOM 7697 O O . ALA B 1 59 ? 26.383 36.726 64.536 1 16.47 59 ALA B O 1
ATOM 7698 N N . THR B 1 60 ? 26.509 35.66 66.505 1 15.15 60 THR B N 1
ATOM 7699 C CA . THR B 1 60 ? 27.957 35.589 66.347 1 15.15 60 THR B CA 1
ATOM 7700 C C . THR B 1 60 ? 28.325 34.974 65.001 1 15.15 60 THR B C 1
ATOM 7702 O O . THR B 1 60 ? 27.479 34.372 64.335 1 15.15 60 THR B O 1
ATOM 7705 N N . ARG B 1 61 ? 29.369 33.859 64.917 1 15.91 61 ARG B N 1
ATOM 7706 C CA . ARG B 1 61 ? 30.735 33.696 64.427 1 15.91 61 ARG B CA 1
ATOM 7707 C C . ARG B 1 61 ? 30.751 33 63.071 1 15.91 61 ARG B C 1
ATOM 7709 O O . ARG B 1 61 ? 29.816 32.272 62.73 1 15.91 61 ARG B O 1
ATOM 7716 N N . LEU B 1 62 ? 32.012 32.904 62.318 1 16.09 62 LEU B N 1
ATOM 7717 C CA . LEU B 1 62 ? 32.869 33.092 61.153 1 16.09 62 LEU B CA 1
ATOM 7718 C C . LEU B 1 62 ? 32.98 31.803 60.346 1 16.09 62 LEU B C 1
ATOM 7720 O O . LEU B 1 62 ? 31.992 31.086 60.175 1 16.09 62 LEU B O 1
ATOM 7724 N N . LEU B 1 63 ? 34.317 31.124 60.153 1 15.63 63 LEU B N 1
ATOM 7725 C CA . LEU B 1 63 ? 35.317 30.983 59.1 1 15.63 63 LEU B CA 1
ATOM 7726 C C . LEU B 1 63 ? 35.372 29.547 58.59 1 15.63 63 LEU B C 1
ATOM 7728 O O . LEU B 1 63 ? 35.459 29.315 57.382 1 15.63 63 LEU B O 1
ATOM 7732 N N . ALA B 1 64 ? 35.693 28.439 59.354 1 15.75 64 ALA B N 1
ATOM 7733 C CA . ALA B 1 64 ? 36.812 27.553 59.043 1 15.75 64 ALA B CA 1
ATOM 7734 C C . ALA B 1 64 ? 36.395 26.468 58.055 1 15.75 64 ALA B C 1
ATOM 7736 O O . ALA B 1 64 ? 35.486 25.682 58.333 1 15.75 64 ALA B O 1
ATOM 7737 N N . ARG B 1 65 ? 36.68 26.639 56.668 1 16.87 65 ARG B N 1
ATOM 7738 C CA . ARG B 1 65 ? 36.461 25.885 55.438 1 16.87 65 ARG B CA 1
ATOM 7739 C C . ARG B 1 65 ? 37.307 24.617 55.414 1 16.87 65 ARG B C 1
ATOM 7741 O O . ARG B 1 65 ? 38.512 24.673 55.16 1 16.87 65 ARG B O 1
ATOM 7748 N N . SER B 1 66 ? 37.016 23.539 56.239 1 15.26 66 SER B N 1
ATOM 7749 C CA . SER B 1 66 ? 37.837 22.336 56.324 1 15.26 66 SER B CA 1
ATOM 7750 C C . SER B 1 66 ? 37.895 21.61 54.985 1 15.26 66 SER B C 1
ATOM 7752 O O . SER B 1 66 ? 36.861 21.37 54.358 1 15.26 66 SER B O 1
ATOM 7754 N N . ARG B 1 67 ? 39.147 21.278 54.394 1 16.28 67 ARG B N 1
ATOM 7755 C CA . ARG B 1 67 ? 39.818 20.837 53.175 1 16.28 67 ARG B CA 1
ATOM 7756 C C . ARG B 1 67 ? 39.637 19.338 52.962 1 16.28 67 ARG B C 1
ATOM 7758 O O . ARG B 1 67 ? 39.59 18.868 51.823 1 16.28 67 ARG B O 1
ATOM 7765 N N . SER B 1 68 ? 39.788 18.37 53.97 1 15.4 68 SER B N 1
ATOM 7766 C CA . SER B 1 68 ? 40.798 17.336 53.777 1 15.4 68 SER B CA 1
ATOM 7767 C C . SER B 1 68 ? 40.346 16.307 52.745 1 15.4 68 SER B C 1
ATOM 7769 O O . SER B 1 68 ? 41.048 16.055 51.763 1 15.4 68 SER B O 1
ATOM 7771 N N . HIS B 1 69 ? 40.274 14.969 53.175 1 16.06 69 HIS B N 1
ATOM 7772 C CA . HIS B 1 69 ? 41.055 13.761 52.933 1 16.06 69 HIS B CA 1
ATOM 7773 C C . HIS B 1 69 ? 40.462 12.943 51.79 1 16.06 69 HIS B C 1
ATOM 7775 O O . HIS B 1 69 ? 39.252 12.98 51.557 1 16.06 69 HIS B O 1
ATOM 7781 N N . PHE B 1 70 ? 41.406 12.28 50.955 1 16.26 70 PHE B N 1
ATOM 7782 C CA . PHE B 1 70 ? 41.79 11.648 49.699 1 16.26 70 PHE B CA 1
ATOM 7783 C C . PHE B 1 70 ? 41.067 10.318 49.519 1 16.26 70 PHE B C 1
ATOM 7785 O O . PHE B 1 70 ? 40.374 10.113 48.52 1 16.26 70 PHE B O 1
ATOM 7792 N N . PHE B 1 71 ? 41.822 9.118 49.699 1 16.09 71 PHE B N 1
ATOM 7793 C CA . PHE B 1 71 ? 42.291 8.124 48.742 1 16.09 71 PHE B CA 1
ATOM 7794 C C . PHE B 1 71 ? 41.405 6.885 48.769 1 16.09 71 PHE B C 1
ATOM 7796 O O . PHE B 1 71 ? 41.18 6.253 47.734 1 16.09 71 PHE B O 1
ATOM 7803 N N . SER B 1 72 ? 40.91 6.388 49.941 1 15.81 72 SER B N 1
ATOM 7804 C CA . SER B 1 72 ? 41.203 4.977 50.17 1 15.81 72 SER B CA 1
ATOM 7805 C C . SER B 1 72 ? 40.345 4.083 49.281 1 15.81 72 SER B C 1
ATOM 7807 O O . SER B 1 72 ? 39.228 4.453 48.914 1 15.81 72 SER B O 1
ATOM 7809 N N . SER B 1 73 ? 40.923 2.869 48.797 1 17.18 73 SER B N 1
ATOM 7810 C CA . SER B 1 73 ? 40.991 1.821 47.784 1 17.18 73 SER B CA 1
ATOM 7811 C C . SER B 1 73 ? 39.833 0.839 47.927 1 17.18 73 SER B C 1
ATOM 7813 O O . SER B 1 73 ? 39.384 0.254 46.939 1 17.18 73 SER B O 1
ATOM 7815 N N . GLY B 1 74 ? 39.422 0.491 49.195 1 15.75 74 GLY B N 1
ATOM 7816 C CA . GLY B 1 74 ? 39.298 -0.939 49.429 1 15.75 74 GLY B CA 1
ATOM 7817 C C . GLY B 1 74 ? 38.098 -1.555 48.736 1 15.75 74 GLY B C 1
ATOM 7818 O O . GLY B 1 74 ? 37.2 -0.84 48.286 1 15.75 74 GLY B O 1
ATOM 7819 N N . ALA B 1 75 ? 38.058 -2.94 48.684 1 18.99 75 ALA B N 1
ATOM 7820 C CA . ALA B 1 75 ? 37.533 -4.129 48.02 1 18.99 75 ALA B CA 1
ATOM 7821 C C . ALA B 1 75 ? 36.031 -4.271 48.255 1 18.99 75 ALA B C 1
ATOM 7823 O O . ALA B 1 75 ? 35.499 -3.754 49.24 1 18.99 75 ALA B O 1
ATOM 7824 N N . ARG B 1 76 ? 35.133 -4.922 47.341 1 17.52 76 ARG B N 1
ATOM 7825 C CA . ARG B 1 76 ? 33.888 -4.659 46.627 1 17.52 76 ARG B CA 1
ATOM 7826 C C . ARG B 1 76 ? 32.68 -5.08 47.457 1 17.52 76 ARG B C 1
ATOM 7828 O O . ARG B 1 76 ? 31.538 -4.792 47.092 1 17.52 76 ARG B O 1
ATOM 7835 N N . GLN B 1 77 ? 32.749 -5.777 48.808 1 17.28 77 GLN B N 1
ATOM 7836 C CA . GLN B 1 77 ? 32.016 -7.001 49.117 1 17.28 77 GLN B CA 1
ATOM 7837 C C . GLN B 1 77 ? 30.602 -6.689 49.599 1 17.28 77 GLN B C 1
ATOM 7839 O O . GLN B 1 77 ? 30.333 -5.584 50.075 1 17.28 77 GLN B O 1
ATOM 7844 N N . GLU B 1 78 ? 29.654 -7.841 49.786 1 17.52 78 GLU B N 1
ATOM 7845 C CA . GLU B 1 78 ? 28.212 -8.016 49.638 1 17.52 78 GLU B CA 1
ATOM 7846 C C . GLU B 1 78 ? 27.466 -7.522 50.875 1 17.52 78 GLU B C 1
ATOM 7848 O O . GLU B 1 78 ? 26.237 -7.435 50.871 1 17.52 78 GLU B O 1
ATOM 7853 N N . GLY B 1 79 ? 28.128 -6.97 52.033 1 16.07 79 GLY B N 1
ATOM 7854 C CA . GLY B 1 79 ? 27.641 -7.131 53.394 1 16.07 79 GLY B CA 1
ATOM 7855 C C . GLY B 1 79 ? 26.359 -6.366 53.663 1 16.07 79 GLY B C 1
ATOM 7856 O O . GLY B 1 79 ? 26.241 -5.193 53.301 1 16.07 79 GLY B O 1
ATOM 7857 N N . GLY B 1 80 ? 25.286 -7.151 54.118 1 18.52 80 GLY B N 1
ATOM 7858 C CA . GLY B 1 80 ? 23.846 -7.015 54.275 1 18.52 80 GLY B CA 1
ATOM 7859 C C . GLY B 1 80 ? 23.453 -6.186 55.483 1 18.52 80 GLY B C 1
ATOM 7860 O O . GLY B 1 80 ? 23.659 -6.606 56.624 1 18.52 80 GLY B O 1
ATOM 7861 N N . TYR B 1 81 ? 23.761 -4.89 55.569 1 17.15 81 TYR B N 1
ATOM 7862 C CA . TYR B 1 81 ? 23.691 -4.118 56.805 1 17.15 81 TYR B CA 1
ATOM 7863 C C . TYR B 1 81 ? 22.313 -4.238 57.445 1 17.15 81 TYR B C 1
ATOM 7865 O O . TYR B 1 81 ? 21.332 -4.551 56.767 1 17.15 81 TYR B O 1
ATOM 7873 N N . GLY B 1 82 ? 22.253 -4.088 58.794 1 18.53 82 GLY B N 1
ATOM 7874 C CA . GLY B 1 82 ? 21.504 -4.055 60.04 1 18.53 82 GLY B CA 1
ATOM 7875 C C . GLY B 1 82 ? 20.361 -3.058 60.024 1 18.53 82 GLY B C 1
ATOM 7876 O O . GLY B 1 82 ? 20.544 -1.902 59.636 1 18.53 82 GLY B O 1
ATOM 7877 N N . SER B 1 83 ? 19.071 -3.575 59.917 1 19.88 83 SER B N 1
ATOM 7878 C CA . SER B 1 83 ? 17.767 -2.926 59.817 1 19.88 83 SER B CA 1
ATOM 7879 C C . SER B 1 83 ? 17.445 -2.135 61.08 1 19.88 83 SER B C 1
ATOM 7881 O O . SER B 1 83 ? 16.301 -1.727 61.288 1 19.88 83 SER B O 1
ATOM 7883 N N . THR B 1 84 ? 18.388 -1.496 61.831 1 20.11 84 THR B N 1
ATOM 7884 C CA . THR B 1 84 ? 17.858 -0.933 63.068 1 20.11 84 THR B CA 1
ATOM 7885 C C . THR B 1 84 ? 16.753 0.078 62.772 1 20.11 84 THR B C 1
ATOM 7887 O O . THR B 1 84 ? 16.947 1.002 61.98 1 20.11 84 THR B O 1
ATOM 7890 N N . THR B 1 85 ? 15.466 -0.329 63.094 1 23.13 85 THR B N 1
ATOM 7891 C CA . THR B 1 85 ? 14.166 0.281 62.834 1 23.13 85 THR B CA 1
ATOM 7892 C C . THR B 1 85 ? 13.968 1.522 63.7 1 23.13 85 THR B C 1
ATOM 7894 O O . THR B 1 85 ? 13.698 1.412 64.898 1 23.13 85 THR B O 1
ATOM 7897 N N . ARG B 1 86 ? 14.94 2.51 63.857 1 21.05 86 ARG B N 1
ATOM 7898 C CA . ARG B 1 86 ? 14.693 3.592 64.804 1 21.05 86 ARG B CA 1
ATOM 7899 C C . ARG B 1 86 ? 13.397 4.324 64.474 1 21.05 86 ARG B C 1
ATOM 7901 O O . ARG B 1 86 ? 13.017 4.429 63.306 1 21.05 86 ARG B O 1
ATOM 7908 N N . ASN B 1 87 ? 12.53 4.642 65.455 1 26.62 87 ASN B N 1
ATOM 7909 C CA . ASN B 1 87 ? 11.19 5.14 65.746 1 26.62 87 ASN B CA 1
ATOM 7910 C C . ASN B 1 87 ? 11.01 6.578 65.268 1 26.62 87 ASN B C 1
ATOM 7912 O O . ASN B 1 87 ? 10.04 7.243 65.637 1 26.62 87 ASN B O 1
ATOM 7916 N N . ASP B 1 88 ? 12.043 7.191 64.689 1 26.15 88 ASP B N 1
ATOM 7917 C CA . ASP B 1 88 ? 12.089 8.65 64.726 1 26.15 88 ASP B CA 1
ATOM 7918 C C . ASP B 1 88 ? 10.86 9.255 64.052 1 26.15 88 ASP B C 1
ATOM 7920 O O . ASP B 1 88 ? 10.306 8.67 63.119 1 26.15 88 ASP B O 1
ATOM 7924 N N . GLU B 1 89 ? 10.299 10.333 64.622 1 30.5 89 GLU B N 1
ATOM 7925 C CA . GLU B 1 89 ? 9.313 11.398 64.466 1 30.5 89 GLU B CA 1
ATOM 7926 C C . GLU B 1 89 ? 9.391 12.023 63.076 1 30.5 89 GLU B C 1
ATOM 7928 O O . GLU B 1 89 ? 10.395 12.646 62.725 1 30.5 89 GLU B O 1
ATOM 7933 N N . GLY B 1 90 ? 8.906 11.387 62.076 1 32.14 90 GLY B N 1
ATOM 7934 C CA . GLY B 1 90 ? 8.961 11.388 60.623 1 32.14 90 GLY B CA 1
ATOM 7935 C C . GLY B 1 90 ? 8.348 12.629 60.003 1 32.14 90 GLY B C 1
ATOM 7936 O O . GLY B 1 90 ? 8.03 12.643 58.812 1 32.14 90 GLY B O 1
ATOM 7937 N N . GLN B 1 91 ? 8.38 13.847 60.827 1 31.73 91 GLN B N 1
ATOM 7938 C CA . GLN B 1 91 ? 7.474 14.782 60.169 1 31.73 91 GLN B CA 1
ATOM 7939 C C . GLN B 1 91 ? 7.877 15.009 58.715 1 31.73 91 GLN B C 1
ATOM 7941 O O . GLN B 1 91 ? 7.034 14.96 57.817 1 31.73 91 GLN B O 1
ATOM 7946 N N . PRO B 1 92 ? 8.994 15.713 58.436 1 39.74 92 PRO B N 1
ATOM 7947 C CA . PRO B 1 92 ? 9.005 16.811 57.466 1 39.74 92 PRO B CA 1
ATOM 7948 C C . PRO B 1 92 ? 9.287 16.337 56.042 1 39.74 92 PRO B C 1
ATOM 7950 O O . PRO B 1 92 ? 10.395 15.883 55.747 1 39.74 92 PRO B O 1
ATOM 7953 N N . SER B 1 93 ? 8.674 15.609 55.281 1 41.25 93 SER B N 1
ATOM 7954 C CA . SER B 1 93 ? 9.018 14.972 54.014 1 41.25 93 SER B CA 1
ATOM 7955 C C . SER B 1 93 ? 9.138 15.999 52.894 1 41.25 93 SER B C 1
ATOM 7957 O O . SER B 1 93 ? 9.251 15.636 51.721 1 41.25 93 SER B O 1
ATOM 7959 N N . VAL B 1 94 ? 9.459 17.312 52.727 1 51.39 94 VAL B N 1
ATOM 7960 C CA . VAL B 1 94 ? 9.238 17.917 51.417 1 51.39 94 VAL B CA 1
ATOM 7961 C C . VAL B 1 94 ? 10.397 17.569 50.485 1 51.39 94 VAL B C 1
ATOM 7963 O O . VAL B 1 94 ? 10.508 18.124 49.389 1 51.39 94 VAL B O 1
ATOM 7966 N N . PRO B 1 95 ? 11.128 16.655 49.913 1 47.95 95 PRO B N 1
ATOM 7967 C CA . PRO B 1 95 ? 12.349 16.627 49.104 1 47.95 95 PRO B CA 1
ATOM 7968 C C . PRO B 1 95 ? 12.064 16.628 47.604 1 47.95 95 PRO B C 1
ATOM 7970 O O . PRO B 1 95 ? 12.877 17.12 46.818 1 47.95 95 PRO B O 1
ATOM 7973 N N . PRO B 1 96 ? 11.474 15.833 46.866 1 55.18 96 PRO B N 1
ATOM 7974 C CA . PRO B 1 96 ? 11.855 15.35 45.537 1 55.18 96 PRO B CA 1
ATOM 7975 C C . PRO B 1 96 ? 12.029 16.481 44.525 1 55.18 96 PRO B C 1
ATOM 7977 O O . PRO B 1 96 ? 12.525 16.254 43.419 1 55.18 96 PRO B O 1
ATOM 7980 N N . VAL B 1 97 ? 12.508 17.74 43.851 1 60.13 97 VAL B N 1
ATOM 7981 C CA . VAL B 1 97 ? 12.621 18.152 42.456 1 60.13 97 VAL B CA 1
ATOM 7982 C C . VAL B 1 97 ? 14.076 18.053 42.004 1 60.13 97 VAL B C 1
ATOM 7984 O O . VAL B 1 97 ? 14.825 19.029 42.083 1 60.13 97 VAL B O 1
ATOM 7987 N N . SER B 1 98 ? 14.939 17.238 41.596 1 55.85 98 SER B N 1
ATOM 7988 C CA . SER B 1 98 ? 16.314 16.964 41.191 1 55.85 98 SER B CA 1
ATOM 7989 C C . SER B 1 98 ? 16.457 16.979 39.673 1 55.85 98 SER B C 1
ATOM 7991 O O . SER B 1 98 ? 17.572 17.004 39.149 1 55.85 98 SER B O 1
ATOM 7993 N N . LEU B 1 99 ? 16.808 16.923 38.845 1 59.53 99 LEU B N 1
ATOM 7994 C CA . LEU B 1 99 ? 17.724 16.798 37.717 1 59.53 99 LEU B CA 1
ATOM 7995 C C . LEU B 1 99 ? 18.64 18.013 37.622 1 59.53 99 LEU B C 1
ATOM 7997 O O . LEU B 1 99 ? 18.213 19.085 37.186 1 59.53 99 LEU B O 1
ATOM 8001 N N . LYS B 1 100 ? 19.458 17.597 38.272 1 50.63 100 LYS B N 1
ATOM 8002 C CA . LYS B 1 100 ? 20.356 18.591 38.853 1 50.63 100 LYS B CA 1
ATOM 8003 C C . LYS B 1 100 ? 21.249 19.217 37.786 1 50.63 100 LYS B C 1
ATOM 8005 O O . LYS B 1 100 ? 21.933 18.506 37.047 1 50.63 100 LYS B O 1
ATOM 8010 N N . GLY B 1 101 ? 21.753 20.345 37.106 1 47.56 101 GLY B N 1
ATOM 8011 C CA . GLY B 1 101 ? 22.273 21.463 36.335 1 47.56 101 GLY B CA 1
ATOM 8012 C C . GLY B 1 101 ? 21.734 21.513 34.918 1 47.56 101 GLY B C 1
ATOM 8013 O O . GLY B 1 101 ? 22.336 22.135 34.04 1 47.56 101 GLY B O 1
ATOM 8014 N N . THR B 1 102 ? 20.422 21.089 34.525 1 56.03 102 THR B N 1
ATOM 8015 C CA . THR B 1 102 ? 19.214 20.754 33.779 1 56.03 102 THR B CA 1
ATOM 8016 C C . THR B 1 102 ? 19.486 20.761 32.277 1 56.03 102 THR B C 1
ATOM 8018 O O . THR B 1 102 ? 18.588 20.492 31.477 1 56.03 102 THR B O 1
ATOM 8021 N N . GLY B 1 103 ? 20.963 20.474 31.257 1 54.68 103 GLY B N 1
ATOM 8022 C CA . GLY B 1 103 ? 21.047 20.455 29.805 1 54.68 103 GLY B CA 1
ATOM 8023 C C . GLY B 1 103 ? 20.652 19.12 29.202 1 54.68 103 GLY B C 1
ATOM 8024 O O . GLY B 1 103 ? 21.276 18.657 28.245 1 54.68 103 GLY B O 1
ATOM 8025 N N . LEU B 1 104 ? 19.084 18.854 29.715 1 56.18 104 LEU B N 1
ATOM 8026 C CA . LEU B 1 104 ? 18.154 17.739 29.567 1 56.18 104 LEU B CA 1
ATOM 8027 C C . LEU B 1 104 ? 18.904 16.438 29.301 1 56.18 104 LEU B C 1
ATOM 8029 O O . LEU B 1 104 ? 19.603 16.314 28.293 1 56.18 104 LEU B O 1
ATOM 8033 N N . GLY B 1 105 ? 19.123 15.181 30.26 1 47.49 105 GLY B N 1
ATOM 8034 C CA . GLY B 1 105 ? 19.478 13.77 30.242 1 47.49 105 GLY B CA 1
ATOM 8035 C C . GLY B 1 105 ? 18.308 12.857 30.552 1 47.49 105 GLY B C 1
ATOM 8036 O O . GLY B 1 105 ? 17.605 13.055 31.545 1 47.49 105 GLY B O 1
ATOM 8037 N N . LEU B 1 106 ? 17.731 11.62 29.944 1 44.65 106 LEU B N 1
ATOM 8038 C CA . LEU B 1 106 ? 16.56 10.765 29.783 1 44.65 106 LEU B CA 1
ATOM 8039 C C . LEU B 1 106 ? 16.531 9.676 30.85 1 44.65 106 LEU B C 1
ATOM 8041 O O . LEU B 1 106 ? 15.457 9.238 31.267 1 44.65 106 LEU B O 1
ATOM 8045 N N . LEU B 1 107 ? 17.358 8.655 31.343 1 35.84 107 LEU B N 1
ATOM 8046 C CA . LEU B 1 107 ? 17.283 7.2 31.402 1 35.84 107 LEU B CA 1
ATOM 8047 C C . LEU B 1 107 ? 16.384 6.748 32.548 1 35.84 107 LEU B C 1
ATOM 8049 O O . LEU B 1 107 ? 16.214 5.547 32.773 1 35.84 107 LEU B O 1
ATOM 8053 N N . ASP B 1 108 ? 15.859 7.237 33.441 1 35.26 108 ASP B N 1
ATOM 8054 C CA . ASP B 1 108 ? 15.336 6.237 34.365 1 35.26 108 ASP B CA 1
ATOM 8055 C C . ASP B 1 108 ? 14.011 5.666 33.864 1 35.26 108 ASP B C 1
ATOM 8057 O O . ASP B 1 108 ? 13.032 6.399 33.71 1 35.26 108 ASP B O 1
ATOM 8061 N N . GLU B 1 109 ? 13.905 4.331 33.124 1 33.75 109 GLU B N 1
ATOM 8062 C CA . GLU B 1 109 ? 12.934 3.408 32.544 1 33.75 109 GLU B CA 1
ATOM 8063 C C . GLU B 1 109 ? 11.844 3.05 33.55 1 33.75 109 GLU B C 1
ATOM 8065 O O . GLU B 1 109 ? 11.09 2.097 33.343 1 33.75 109 GLU B O 1
ATOM 8070 N N . SER B 1 110 ? 11.58 3.199 34.809 1 30.64 110 SER B N 1
ATOM 8071 C CA . SER B 1 110 ? 10.708 2.08 35.149 1 30.64 110 SER B CA 1
ATOM 8072 C C . SER B 1 110 ? 9.573 1.936 34.14 1 30.64 110 SER B C 1
ATOM 8074 O O . SER B 1 110 ? 9.224 2.896 33.451 1 30.64 110 SER B O 1
ATOM 8076 N N . ARG B 1 111 ? 8.515 0.754 34.01 1 29.81 111 ARG B N 1
ATOM 8077 C CA . ARG B 1 111 ? 7.698 0.167 32.953 1 29.81 111 ARG B CA 1
ATOM 8078 C C . ARG B 1 111 ? 6.621 1.143 32.488 1 29.81 111 ARG B C 1
ATOM 8080 O O . ARG B 1 111 ? 5.521 1.171 33.042 1 29.81 111 ARG B O 1
ATOM 8087 N N . ASP B 1 112 ? 6.73 2.185 32.169 1 28.31 112 ASP B N 1
ATOM 8088 C CA . ASP B 1 112 ? 5.602 2.882 31.559 1 28.31 112 ASP B CA 1
ATOM 8089 C C . ASP B 1 112 ? 5.198 2.223 30.242 1 28.31 112 ASP B C 1
ATOM 8091 O O . ASP B 1 112 ? 5.882 2.38 29.228 1 28.31 112 ASP B O 1
ATOM 8095 N N . ALA B 1 113 ? 4.811 1.034 30.113 1 27.25 113 ALA B N 1
ATOM 8096 C CA . ALA B 1 113 ? 4.252 0.221 29.036 1 27.25 113 ALA B CA 1
ATOM 8097 C C . ALA B 1 113 ? 3.177 0.988 28.272 1 27.25 113 ALA B C 1
ATOM 8099 O O . ALA B 1 113 ? 1.991 0.899 28.598 1 27.25 113 ALA B O 1
ATOM 8100 N N . GLU B 1 114 ? 3.281 2.142 27.931 1 27.29 114 GLU B N 1
ATOM 8101 C CA . GLU B 1 114 ? 2.306 2.891 27.144 1 27.29 114 GLU B CA 1
ATOM 8102 C C . GLU B 1 114 ? 2.253 2.385 25.705 1 27.29 114 GLU B C 1
ATOM 8104 O O . GLU B 1 114 ? 3.107 2.734 24.887 1 27.29 114 GLU B O 1
ATOM 8109 N N . ALA B 1 115 ? 2.169 1.212 25.371 1 26.15 115 ALA B N 1
ATOM 8110 C CA . ALA B 1 115 ? 2.145 0.686 24.009 1 26.15 115 ALA B CA 1
ATOM 8111 C C . ALA B 1 115 ? 1.191 1.487 23.128 1 26.15 115 ALA B C 1
ATOM 8113 O O . ALA B 1 115 ? -0.027 1.311 23.2 1 26.15 115 ALA B O 1
ATOM 8114 N N . GLU B 1 116 ? 1.375 2.772 22.923 1 26.63 116 GLU B N 1
ATOM 8115 C CA . GLU B 1 116 ? 0.462 3.549 22.09 1 26.63 116 GLU B CA 1
ATOM 8116 C C . GLU B 1 116 ? 0.575 3.143 20.623 1 26.63 116 GLU B C 1
ATOM 8118 O O . GLU B 1 116 ? 1.68 3.005 20.094 1 26.63 116 GLU B O 1
ATOM 8123 N N . PRO B 1 117 ? -0.294 2.339 20.089 1 27.26 117 PRO B N 1
ATOM 8124 C CA . PRO B 1 117 ? -0.208 1.921 18.688 1 27.26 117 PRO B CA 1
ATOM 8125 C C . PRO B 1 117 ? 0.052 3.089 17.739 1 27.26 117 PRO B C 1
ATOM 8127 O O . PRO B 1 117 ? -0.299 4.231 18.048 1 27.26 117 PRO B O 1
ATOM 8130 N N . PRO B 1 118 ? 1.078 2.979 16.835 1 26.95 118 PRO B N 1
ATOM 8131 C CA . PRO B 1 118 ? 1.712 3.914 15.902 1 26.95 118 PRO B CA 1
ATOM 8132 C C . PRO B 1 118 ? 0.701 4.643 15.02 1 26.95 118 PRO B C 1
ATOM 8134 O O . PRO B 1 118 ? -0.05 4.005 14.277 1 26.95 118 PRO B O 1
ATOM 8137 N N . TYR B 1 119 ? -0.007 5.635 15.55 1 24.96 119 TYR B N 1
ATOM 8138 C CA . TYR B 1 119 ? -0.94 6.418 14.747 1 24.96 119 TYR B CA 1
ATOM 8139 C C . TYR B 1 119 ? -0.213 7.152 13.627 1 24.96 119 TYR B C 1
ATOM 8141 O O . TYR B 1 119 ? 0.867 7.707 13.839 1 24.96 119 TYR B O 1
ATOM 8149 N N . HIS B 1 120 ? -0.175 6.683 12.477 1 26.83 120 HIS B N 1
ATOM 8150 C CA . HIS B 1 120 ? 0.453 7.213 11.273 1 26.83 120 HIS B CA 1
ATOM 8151 C C . HIS B 1 120 ? 0.054 8.666 11.037 1 26.83 120 HIS B C 1
ATOM 8153 O O . HIS B 1 120 ? -1.133 8.976 10.911 1 26.83 120 HIS B O 1
ATOM 8159 N N . LEU B 1 121 ? 0.828 9.654 11.597 1 26.79 121 LEU B N 1
ATOM 8160 C CA . LEU B 1 121 ? 0.833 11.084 11.886 1 26.79 121 LEU B CA 1
ATOM 8161 C C . LEU B 1 121 ? 0.926 11.898 10.6 1 26.79 121 LEU B C 1
ATOM 8163 O O . LEU B 1 121 ? 1.807 11.66 9.772 1 26.79 121 LEU B O 1
ATOM 8167 N N . PHE B 1 122 ? -0.175 12.348 10.085 1 25.78 122 PHE B N 1
ATOM 8168 C CA . PHE B 1 122 ? -0.225 13.288 8.972 1 25.78 122 PHE B CA 1
ATOM 8169 C C . PHE B 1 122 ? 0.504 14.58 9.321 1 25.78 122 PHE B C 1
ATOM 8171 O O . PHE B 1 122 ? 0.295 15.145 10.396 1 25.78 122 PHE B O 1
ATOM 8178 N N . PHE B 1 123 ? 1.653 14.745 8.853 1 28.24 123 PHE B N 1
ATOM 8179 C CA . PHE B 1 123 ? 2.595 15.84 9.055 1 28.24 123 PHE B CA 1
ATOM 8180 C C . PHE B 1 123 ? 2.027 17.148 8.517 1 28.24 123 PHE B C 1
ATOM 8182 O O . PHE B 1 123 ? 1.83 17.295 7.309 1 28.24 123 PHE B O 1
ATOM 8189 N N . GLY B 1 124 ? 1.061 17.892 9.152 1 27.51 124 GLY B N 1
ATOM 8190 C CA . GLY B 1 124 ? 0.69 19.233 8.726 1 27.51 124 GLY B CA 1
ATOM 8191 C C . GLY B 1 124 ? 1.809 20.243 8.894 1 27.51 124 GLY B C 1
ATOM 8192 O O . GLY B 1 124 ? 2.735 20.027 9.678 1 27.51 124 GLY B O 1
ATOM 8193 N N . LYS B 1 125 ? 2.095 21.014 7.855 1 32.98 125 LYS B N 1
ATOM 8194 C CA . LYS B 1 125 ? 3.032 22.131 7.924 1 32.98 125 LYS B CA 1
ATOM 8195 C C . LYS B 1 125 ? 2.778 22.986 9.162 1 32.98 125 LYS B C 1
ATOM 8197 O O . LYS B 1 125 ? 1.632 23.327 9.463 1 32.98 125 LYS B O 1
ATOM 8202 N N . PRO B 1 126 ? 3.854 23.053 9.963 1 35.7 126 PRO B N 1
ATOM 8203 C CA . PRO B 1 126 ? 3.709 23.921 11.134 1 35.7 126 PRO B CA 1
ATOM 8204 C C . PRO B 1 126 ? 3.373 25.363 10.76 1 35.7 126 PRO B C 1
ATOM 8206 O O . PRO B 1 126 ? 3.87 25.876 9.755 1 35.7 126 PRO B O 1
ATOM 8209 N N . THR B 1 127 ? 2.15 25.794 10.847 1 32.8 127 THR B N 1
ATOM 8210 C CA . THR B 1 127 ? 1.794 27.177 10.549 1 32.8 127 THR B CA 1
ATOM 8211 C C . THR B 1 127 ? 2.461 28.132 11.535 1 32.8 127 THR B C 1
ATOM 8213 O O . THR B 1 127 ? 2.601 27.813 12.718 1 32.8 127 THR B O 1
ATOM 8216 N N . ASP B 1 128 ? 3.309 29.062 11.109 1 31.11 128 ASP B N 1
ATOM 8217 C CA . ASP B 1 128 ? 4.04 30.09 11.843 1 31.11 128 ASP B CA 1
ATOM 8218 C C . ASP B 1 128 ? 3.099 30.916 12.716 1 31.11 128 ASP B C 1
ATOM 8220 O O . ASP B 1 128 ? 3.495 31.948 13.262 1 31.11 128 ASP B O 1
ATOM 8224 N N . GLU B 1 129 ? 1.701 30.983 12.477 1 29.53 129 GLU B N 1
ATOM 8225 C CA . GLU B 1 129 ? 0.934 31.994 13.198 1 29.53 129 GLU B CA 1
ATOM 8226 C C . GLU B 1 129 ? 0.851 31.668 14.686 1 29.53 129 GLU B C 1
ATOM 8228 O O . GLU B 1 129 ? 0.624 30.516 15.063 1 29.53 129 GLU B O 1
ATOM 8233 N N . PRO B 1 130 ? 1.445 32.553 15.43 1 29.72 130 PRO B N 1
ATOM 8234 C CA . PRO B 1 130 ? 1.295 32.341 16.872 1 29.72 130 PRO B CA 1
ATOM 8235 C C . PRO B 1 130 ? -0.154 32.095 17.284 1 29.72 130 PRO B C 1
ATOM 8237 O O . PRO B 1 130 ? -1.068 32.728 16.749 1 29.72 130 PRO B O 1
ATOM 8240 N N . MET B 1 131 ? -0.613 31.047 17.471 1 28.41 131 MET B N 1
ATOM 8241 C CA . MET B 1 131 ? -1.947 30.69 17.943 1 28.41 131 MET B CA 1
ATOM 8242 C C . MET B 1 131 ? -2.372 31.584 19.103 1 28.41 131 MET B C 1
ATOM 8244 O O . MET B 1 131 ? -1.906 31.41 20.23 1 28.41 131 MET B O 1
ATOM 8248 N N . TYR B 1 132 ? -2.483 33.026 18.924 1 25.48 132 TYR B N 1
ATOM 8249 C CA . TYR B 1 132 ? -3.006 33.813 20.035 1 25.48 132 TYR B CA 1
ATOM 8250 C C . TYR B 1 132 ? -4.433 33.4 20.372 1 25.48 132 TYR B C 1
ATOM 8252 O O . TYR B 1 132 ? -5.307 33.398 19.501 1 25.48 132 TYR B O 1
ATOM 8260 N N . MET B 1 133 ? -4.745 32.564 21.173 1 26.52 133 MET B N 1
ATOM 8261 C CA . MET B 1 133 ? -6.035 32.199 21.753 1 26.52 133 MET B CA 1
ATOM 8262 C C . MET B 1 133 ? -6.651 33.379 22.496 1 26.52 133 MET B C 1
ATOM 8264 O O . MET B 1 133 ? -6.008 33.978 23.36 1 26.52 133 MET B O 1
ATOM 8268 N N . ASN B 1 134 ? -7.509 34.444 21.918 1 22.46 134 ASN B N 1
ATOM 8269 C CA . ASN B 1 134 ? -8.23 35.59 22.46 1 22.46 134 ASN B CA 1
ATOM 8270 C C . ASN B 1 134 ? -9.03 35.212 23.704 1 22.46 134 ASN B C 1
ATOM 8272 O O . ASN B 1 134 ? -9.779 34.233 23.691 1 22.46 134 ASN B O 1
ATOM 8276 N N . ASP B 1 135 ? -8.74 35.819 24.981 1 23.88 135 ASP B N 1
ATOM 8277 C CA . ASP B 1 135 ? -9.242 35.789 26.351 1 23.88 135 ASP B CA 1
ATOM 8278 C C . ASP B 1 135 ? -10.525 36.607 26.484 1 23.88 135 ASP B C 1
ATOM 8280 O O . ASP B 1 135 ? -10.475 37.83 26.631 1 23.88 135 ASP B O 1
ATOM 8284 N N . ASP B 1 136 ? -11.764 36.749 25.833 1 22.76 136 ASP B N 1
ATOM 8285 C CA . ASP B 1 136 ? -12.856 37.698 26.026 1 22.76 136 ASP B CA 1
ATOM 8286 C C . ASP B 1 136 ? -13.494 37.529 27.403 1 22.76 136 ASP B C 1
ATOM 8288 O O . ASP B 1 136 ? -14.671 37.843 27.591 1 22.76 136 ASP B O 1
ATOM 8292 N N . ASP B 1 137 ? -13.037 37.102 28.62 1 23.48 137 ASP B N 1
ATOM 8293 C CA . ASP B 1 137 ? -13.874 37.076 29.816 1 23.48 137 ASP B CA 1
ATOM 8294 C C . ASP B 1 137 ? -13.992 38.467 30.435 1 23.48 137 ASP B C 1
ATOM 8296 O O . ASP B 1 137 ? -13.031 38.977 31.016 1 23.48 137 ASP B O 1
ATOM 8300 N N . ALA B 1 138 ? -14.822 39.495 30.004 1 22.21 138 ALA B N 1
ATOM 8301 C CA . ALA B 1 138 ? -15.127 40.778 30.631 1 22.21 138 ALA B CA 1
ATOM 8302 C C . ALA B 1 138 ? -15.826 40.58 31.973 1 22.21 138 ALA B C 1
ATOM 8304 O O . ALA B 1 138 ? -16.691 39.711 32.107 1 22.21 138 ALA B O 1
ATOM 8305 N N . PRO B 1 139 ? -15.366 41.118 33.19 1 22.65 139 PRO B N 1
ATOM 8306 C CA . PRO B 1 139 ? -15.801 41.148 34.588 1 22.65 139 PRO B CA 1
ATOM 8307 C C . PRO B 1 139 ? -17.121 41.893 34.778 1 22.65 139 PRO B C 1
ATOM 8309 O O . PRO B 1 139 ? -17.334 42.945 34.17 1 22.65 139 PRO B O 1
ATOM 8312 N N . ALA B 1 140 ? -18.332 41.288 35.095 1 21.01 140 ALA B N 1
ATOM 8313 C CA . ALA B 1 140 ? -19.564 41.921 35.557 1 21.01 140 ALA B CA 1
ATOM 8314 C C . ALA B 1 140 ? -19.357 42.606 36.905 1 21.01 140 ALA B C 1
ATOM 8316 O O . ALA B 1 140 ? -18.703 42.056 37.794 1 21.01 140 ALA B O 1
ATOM 8317 N N . ASP B 1 141 ? -19.503 43.901 37.2 1 19.75 141 ASP B N 1
ATOM 8318 C CA . ASP B 1 141 ? -19.472 44.883 38.28 1 19.75 141 ASP B CA 1
ATOM 8319 C C . ASP B 1 141 ? -20.613 44.649 39.268 1 19.75 141 ASP B C 1
ATOM 8321 O O . ASP B 1 141 ? -21.764 44.991 38.988 1 19.75 141 ASP B O 1
ATOM 8325 N N . GLU B 1 142 ? -20.877 43.498 40.147 1 20.22 142 GLU B N 1
ATOM 8326 C CA . GLU B 1 142 ? -21.894 43.364 41.187 1 20.22 142 GLU B CA 1
ATOM 8327 C C . GLU B 1 142 ? -21.622 44.314 42.35 1 20.22 142 GLU B C 1
ATOM 8329 O O . GLU B 1 142 ? -20.536 44.294 42.933 1 20.22 142 GLU B O 1
ATOM 8334 N N . ASN B 1 143 ? -22.388 45.418 42.574 1 19.25 143 ASN B N 1
ATOM 8335 C CA . ASN B 1 143 ? -22.601 46.309 43.709 1 19.25 143 ASN B CA 1
ATOM 8336 C C . ASN B 1 143 ? -23.276 45.585 44.871 1 19.25 143 ASN B C 1
ATOM 8338 O O . ASN B 1 143 ? -24.458 45.243 44.792 1 19.25 143 ASN B O 1
ATOM 8342 N N . LEU B 1 144 ? -22.661 44.618 45.783 1 20.3 144 LEU B N 1
ATOM 8343 C CA . LEU B 1 144 ? -23.075 43.854 46.955 1 20.3 144 LEU B CA 1
ATOM 8344 C C . LEU B 1 144 ? -23.362 44.779 48.133 1 20.3 144 LEU B C 1
ATOM 8346 O O . LEU B 1 144 ? -22.49 45.009 48.974 1 20.3 144 LEU B O 1
ATOM 8350 N N . SER B 1 145 ? -24.237 45.695 48.281 1 19.23 145 SER B N 1
ATOM 8351 C CA . SER B 1 145 ? -24.31 46.364 49.576 1 19.23 145 SER B CA 1
ATOM 8352 C C . SER B 1 145 ? -24.969 45.472 50.623 1 19.23 145 SER B C 1
ATOM 8354 O O . SER B 1 145 ? -24.591 45.499 51.796 1 19.23 145 SER B O 1
ATOM 8356 N N . HIS B 1 146 ? -26.121 44.715 50.516 1 19.13 146 HIS B N 1
ATOM 8357 C CA . HIS B 1 146 ? -27.072 44.809 51.618 1 19.13 146 HIS B CA 1
ATOM 8358 C C . HIS B 1 146 ? -26.709 43.846 52.743 1 19.13 146 HIS B C 1
ATOM 8360 O O . HIS B 1 146 ? -26.07 42.819 52.505 1 19.13 146 HIS B O 1
ATOM 8366 N N . PRO B 1 147 ? -27.035 43.936 54.166 1 21.84 147 PRO B N 1
ATOM 8367 C CA . PRO B 1 147 ? -26.626 43.536 55.514 1 21.84 147 PRO B CA 1
ATOM 8368 C C . PRO B 1 147 ? -27.054 42.112 55.863 1 21.84 147 PRO B C 1
ATOM 8370 O O . PRO B 1 147 ? -26.283 41.362 56.466 1 21.84 147 PRO B O 1
ATOM 8373 N N . SER B 1 148 ? -28.384 41.748 55.913 1 20.04 148 SER B N 1
ATOM 8374 C CA . SER B 1 148 ? -29.037 41.129 57.061 1 20.04 148 SER B CA 1
ATOM 8375 C C . SER B 1 148 ? -28.761 39.631 57.113 1 20.04 148 SER B C 1
ATOM 8377 O O . SER B 1 148 ? -28.275 39.118 58.124 1 20.04 148 SER B O 1
ATOM 8379 N N . SER B 1 149 ? -29.877 38.592 57.308 1 21.54 149 SER B N 1
ATOM 8380 C CA . SER B 1 149 ? -30.296 37.381 58.006 1 21.54 149 SER B CA 1
ATOM 8381 C C . SER B 1 149 ? -29.727 36.134 57.338 1 21.54 149 SER B C 1
ATOM 8383 O O . SER B 1 149 ? -29.26 36.191 56.198 1 21.54 149 SER B O 1
ATOM 8385 N N . GLY B 1 150 ? -30.211 34.628 57.599 1 22.63 150 GLY B N 1
ATOM 8386 C CA . GLY B 1 150 ? -29.587 33.337 57.839 1 22.63 150 GLY B CA 1
ATOM 8387 C C . GLY B 1 150 ? -29.069 32.68 56.574 1 22.63 150 GLY B C 1
ATOM 8388 O O . GLY B 1 150 ? -28.751 31.489 56.572 1 22.63 150 GLY B O 1
ATOM 8389 N N . GLU B 1 151 ? -28.89 33.256 55.452 1 20.76 151 GLU B N 1
ATOM 8390 C CA . GLU B 1 151 ? -29.17 33.051 54.034 1 20.76 151 GLU B CA 1
ATOM 8391 C C . GLU B 1 151 ? -28.096 32.188 53.379 1 20.76 151 GLU B C 1
ATOM 8393 O O . GLU B 1 151 ? -26.914 32.536 53.399 1 20.76 151 GLU B O 1
ATOM 8398 N N . ASN B 1 152 ? -28.391 30.718 53.125 1 21.91 152 ASN B N 1
ATOM 8399 C CA . ASN B 1 152 ? -27.63 29.513 52.811 1 21.91 152 ASN B CA 1
ATOM 8400 C C . ASN B 1 152 ? -26.788 29.693 51.551 1 21.91 152 ASN B C 1
ATOM 8402 O O . ASN B 1 152 ? -27.309 30.072 50.501 1 21.91 152 ASN B O 1
ATOM 8406 N N . ARG B 1 153 ? -25.425 29.809 51.557 1 24.76 153 ARG B N 1
ATOM 8407 C CA . ARG B 1 153 ? -24.399 30.308 50.647 1 24.76 153 ARG B CA 1
ATOM 8408 C C . ARG B 1 153 ? -24.164 29.332 49.5 1 24.76 153 ARG B C 1
ATOM 8410 O O . ARG B 1 153 ? -23.701 28.21 49.717 1 24.76 153 ARG B O 1
ATOM 8417 N N . PRO B 1 154 ? -25.078 29.377 48.432 1 23.92 154 PRO B N 1
ATOM 8418 C CA . PRO B 1 154 ? -25.071 28.422 47.322 1 23.92 154 PRO B CA 1
ATOM 8419 C C . PRO B 1 154 ? -23.699 28.29 46.665 1 23.92 154 PRO B C 1
ATOM 8421 O O . PRO B 1 154 ? -22.904 29.234 46.692 1 23.92 154 PRO B O 1
ATOM 8424 N N . LEU B 1 155 ? -23.202 27.01 46.521 1 22.89 155 LEU B N 1
ATOM 8425 C CA . LEU B 1 155 ? -21.937 26.479 46.025 1 22.89 155 LEU B CA 1
ATOM 8426 C C . LEU B 1 155 ? -21.618 27.036 44.642 1 22.89 155 LEU B C 1
ATOM 8428 O O . LEU B 1 155 ? -22.425 26.914 43.718 1 22.89 155 LEU B O 1
ATOM 8432 N N . ALA B 1 156 ? -20.826 28.076 44.504 1 24.31 156 ALA B N 1
ATOM 8433 C CA . ALA B 1 156 ? -20.339 28.919 43.416 1 24.31 156 ALA B CA 1
ATOM 8434 C C . ALA B 1 156 ? -19.674 28.081 42.327 1 24.31 156 ALA B C 1
ATOM 8436 O O . ALA B 1 156 ? -18.774 27.287 42.61 1 24.31 156 ALA B O 1
ATOM 8437 N N . ARG B 1 157 ? -20.402 27.7 41.268 1 26.07 157 ARG B N 1
ATOM 8438 C CA . ARG B 1 157 ? -20.182 27.031 39.99 1 26.07 157 ARG B CA 1
ATOM 8439 C C . ARG B 1 157 ? -18.977 27.621 39.264 1 26.07 157 ARG B C 1
ATOM 8441 O O . ARG B 1 157 ? -19.038 28.745 38.762 1 26.07 157 ARG B O 1
ATOM 8448 N N . ARG B 1 158 ? -17.77 27.212 39.739 1 26 158 ARG B N 1
ATOM 8449 C CA . ARG B 1 158 ? -16.514 27.75 39.227 1 26 158 ARG B CA 1
ATOM 8450 C C . ARG B 1 158 ? -16.362 27.462 37.737 1 26 158 ARG B C 1
ATOM 8452 O O . ARG B 1 158 ? -16.237 26.303 37.334 1 26 158 ARG B O 1
ATOM 8459 N N . SER B 1 159 ? -17.211 28.078 36.93 1 23.87 159 SER B N 1
ATOM 8460 C CA . SER B 1 159 ? -17.132 28.129 35.474 1 23.87 159 SER B CA 1
ATOM 8461 C C . SER B 1 159 ? -15.719 28.466 35.009 1 23.87 159 SER B C 1
ATOM 8463 O O . SER B 1 159 ? -15.143 29.469 35.435 1 23.87 159 SER B O 1
ATOM 8465 N N . SER B 1 160 ? -14.877 27.482 34.829 1 24.21 160 SER B N 1
ATOM 8466 C CA . SER B 1 160 ? -13.448 27.575 34.55 1 24.21 160 SER B CA 1
ATOM 8467 C C . SER B 1 160 ? -13.175 28.497 33.366 1 24.21 160 SER B C 1
ATOM 8469 O O . SER B 1 160 ? -13.36 28.105 32.212 1 24.21 160 SER B O 1
ATOM 8471 N N . THR B 1 161 ? -13.666 29.726 33.351 1 24.36 161 THR B N 1
ATOM 8472 C CA . THR B 1 161 ? -13.391 30.856 32.471 1 24.36 161 THR B CA 1
ATOM 8473 C C . THR B 1 161 ? -11.888 31.084 32.335 1 24.36 161 THR B C 1
ATOM 8475 O O . THR B 1 161 ? -11.18 31.2 33.337 1 24.36 161 THR B O 1
ATOM 8478 N N . TRP B 1 162 ? -11.221 30.467 31.266 1 26.29 162 TRP B N 1
ATOM 8479 C CA . TRP B 1 162 ? -9.809 30.757 31.038 1 26.29 162 TRP B CA 1
ATOM 8480 C C . TRP B 1 162 ? -9.53 32.25 31.181 1 26.29 162 TRP B C 1
ATOM 8482 O O . TRP B 1 162 ? -10.145 33.07 30.495 1 26.29 162 TRP B O 1
ATOM 8492 N N . VAL B 1 163 ? -9.486 32.764 32.23 1 26.2 163 VAL B N 1
ATOM 8493 C CA . VAL B 1 163 ? -9.116 34.119 32.624 1 26.2 163 VAL B CA 1
ATOM 8494 C C . VAL B 1 163 ? -7.762 34.483 32.018 1 26.2 163 VAL B C 1
ATOM 8496 O O . VAL B 1 163 ? -6.77 33.783 32.232 1 26.2 163 VAL B O 1
ATOM 8499 N N . VAL B 1 164 ? -7.71 34.972 30.599 1 29.91 164 VAL B N 1
ATOM 8500 C CA . VAL B 1 164 ? -6.491 35.7 30.259 1 29.91 164 VAL B CA 1
ATOM 8501 C C . VAL B 1 164 ? -5.973 36.443 31.489 1 29.91 164 VAL B C 1
ATOM 8503 O O . VAL B 1 164 ? -6.66 37.31 32.033 1 29.91 164 VAL B O 1
ATOM 8506 N N . PRO B 1 165 ? -5.293 35.768 32.27 1 30.93 165 PRO B N 1
ATOM 8507 C CA . PRO B 1 165 ? -4.971 36.445 33.529 1 30.93 165 PRO B CA 1
ATOM 8508 C C . PRO B 1 165 ? -4.582 37.908 33.329 1 30.93 165 PRO B C 1
ATOM 8510 O O . PRO B 1 165 ? -4.132 38.288 32.245 1 30.93 165 PRO B O 1
ATOM 8513 N N . GLN B 1 166 ? -5.188 38.816 33.92 1 30.68 166 GLN B N 1
ATOM 8514 C CA . GLN B 1 166 ? -4.878 40.229 34.109 1 30.68 166 GLN B CA 1
ATOM 8515 C C . GLN B 1 166 ? -3.371 40.466 34.119 1 30.68 166 GLN B C 1
ATOM 8517 O O . GLN B 1 166 ? -2.652 39.89 34.938 1 30.68 166 GLN B O 1
ATOM 8522 N N . ALA B 1 167 ? -2.739 40.622 32.968 1 37.09 167 ALA B N 1
ATOM 8523 C CA . ALA B 1 167 ? -1.378 41.123 32.798 1 37.09 167 ALA B CA 1
ATOM 8524 C C . ALA B 1 167 ? -0.902 41.853 34.051 1 37.09 167 ALA B C 1
ATOM 8526 O O . ALA B 1 167 ? 0.3 42.05 34.244 1 37.09 167 ALA B O 1
ATOM 8527 N N . ASP B 1 168 ? -1.859 42.455 34.74 1 38.59 168 ASP B N 1
ATOM 8528 C CA . ASP B 1 168 ? -1.6 43.571 35.644 1 38.59 168 ASP B CA 1
ATOM 8529 C C . ASP B 1 168 ? -1.114 43.075 37.004 1 38.59 168 ASP B C 1
ATOM 8531 O O . ASP B 1 168 ? -1.028 43.849 37.959 1 38.59 168 ASP B O 1
ATOM 8535 N N . ARG B 1 169 ? -1.187 41.698 37.126 1 46.04 169 ARG B N 1
ATOM 8536 C CA . ARG B 1 169 ? -0.924 41.524 38.551 1 46.04 169 ARG B CA 1
ATOM 8537 C C . ARG B 1 169 ? 0.514 41.903 38.892 1 46.04 169 ARG B C 1
ATOM 8539 O O . ARG B 1 169 ? 0.802 42.317 40.016 1 46.04 169 ARG B O 1
ATOM 8546 N N . PHE B 1 170 ? 1.461 41.592 37.797 1 48.8 170 PHE B N 1
ATOM 8547 C CA . PHE B 1 170 ? 2.84 41.953 38.104 1 48.8 170 PHE B CA 1
ATOM 8548 C C . PHE B 1 170 ? 3.436 42.809 36.992 1 48.8 170 PHE B C 1
ATOM 8550 O O . PHE B 1 170 ? 4.297 42.348 36.241 1 48.8 170 PHE B O 1
ATOM 8557 N N . PRO B 1 171 ? 2.778 43.845 36.462 1 52.32 171 PRO B N 1
ATOM 8558 C CA . PRO B 1 171 ? 3.189 44.627 35.294 1 52.32 171 PRO B CA 1
ATOM 8559 C C . PRO B 1 171 ? 4.693 44.888 35.257 1 52.32 171 PRO B C 1
ATOM 8561 O O . PRO B 1 171 ? 5.294 44.908 34.18 1 52.32 171 PRO B O 1
ATOM 8564 N N . ASN B 1 172 ? 5.365 45.237 36.484 1 59.07 172 ASN B N 1
ATOM 8565 C CA . ASN B 1 172 ? 6.707 45.809 36.473 1 59.07 172 ASN B CA 1
ATOM 8566 C C . ASN B 1 172 ? 7.752 44.795 36.928 1 59.07 172 ASN B C 1
ATOM 8568 O O . ASN B 1 172 ? 8.878 45.166 37.265 1 59.07 172 ASN B O 1
ATOM 8572 N N . MET B 1 173 ? 7.405 43.389 36.917 1 70.27 173 MET B N 1
ATOM 8573 C CA . MET B 1 173 ? 8.421 42.476 37.434 1 70.27 173 MET B CA 1
ATOM 8574 C C . MET B 1 173 ? 8.996 41.613 36.316 1 70.27 173 MET B C 1
ATOM 8576 O O . MET B 1 173 ? 8.29 41.267 35.367 1 70.27 173 MET B O 1
ATOM 8580 N N . SER B 1 174 ? 10.29 41.413 36.332 1 76.74 174 SER B N 1
ATOM 8581 C CA . SER B 1 174 ? 10.987 40.544 35.389 1 76.74 174 SER B CA 1
ATOM 8582 C C . SER B 1 174 ? 10.651 39.078 35.636 1 76.74 174 SER B C 1
ATOM 8584 O O . SER B 1 174 ? 10.167 38.718 36.711 1 76.74 174 SER B O 1
ATOM 8586 N N . VAL B 1 175 ? 10.652 38.148 34.64 1 82.65 175 VAL B N 1
ATOM 8587 C CA . VAL B 1 175 ? 10.359 36.721 34.717 1 82.65 175 VAL B CA 1
ATOM 8588 C C . VAL B 1 175 ? 11.152 36.091 35.859 1 82.65 175 VAL B C 1
ATOM 8590 O O . VAL B 1 175 ? 10.628 35.257 36.601 1 82.65 175 VAL B O 1
ATOM 8593 N N . SER B 1 176 ? 12.351 36.608 35.94 1 79.4 176 SER B N 1
ATOM 8594 C CA . SER B 1 176 ? 13.196 36.055 36.994 1 79.4 176 SER B CA 1
ATOM 8595 C C . SER B 1 176 ? 12.633 36.37 38.376 1 79.4 176 SER B C 1
ATOM 8597 O O . SER B 1 176 ? 12.68 35.531 39.278 1 79.4 176 SER B O 1
ATOM 8599 N N . GLU B 1 177 ? 12.067 37.513 38.45 1 78.01 177 GLU B N 1
ATOM 8600 C CA . GLU B 1 177 ? 11.493 37.934 39.724 1 78.01 177 GLU B CA 1
ATOM 8601 C C . GLU B 1 177 ? 10.219 37.155 40.039 1 78.01 177 GLU B C 1
ATOM 8603 O O . GLU B 1 177 ? 10.002 36.747 41.182 1 78.01 177 GLU B O 1
ATOM 8608 N N . ILE B 1 178 ? 9.583 37.035 38.924 1 79.52 178 ILE B N 1
ATOM 8609 C CA . ILE B 1 178 ? 8.315 36.339 39.115 1 79.52 178 ILE B CA 1
ATOM 8610 C C . ILE B 1 178 ? 8.578 34.887 39.508 1 79.52 178 ILE B C 1
ATOM 8612 O O . ILE B 1 178 ? 7.935 34.358 40.419 1 79.52 178 ILE B O 1
ATOM 8616 N N . VAL B 1 179 ? 9.525 34.305 38.975 1 81.6 179 VAL B N 1
ATOM 8617 C CA . VAL B 1 179 ? 9.848 32.897 39.184 1 81.6 179 VAL B CA 1
ATOM 8618 C C . VAL B 1 179 ? 10.427 32.701 40.583 1 81.6 179 VAL B C 1
ATOM 8620 O O . VAL B 1 179 ? 10.113 31.719 41.26 1 81.6 179 VAL B O 1
ATOM 8623 N N . SER B 1 180 ? 11.143 33.67 40.993 1 76.97 180 SER B N 1
ATOM 8624 C CA . SER B 1 180 ? 11.737 33.573 42.322 1 76.97 180 SER B CA 1
ATOM 8625 C C . SER B 1 180 ? 10.682 33.733 43.412 1 76.97 180 SER B C 1
ATOM 8627 O O . SER B 1 180 ? 10.822 33.178 44.504 1 76.97 180 SER B O 1
ATOM 8629 N N . GLN B 1 181 ? 9.672 34.401 43.039 1 76.05 181 GLN B N 1
ATOM 8630 C CA . GLN B 1 181 ? 8.64 34.659 44.038 1 76.05 181 GLN B CA 1
ATOM 8631 C C . GLN B 1 181 ? 7.635 33.513 44.099 1 76.05 181 GLN B C 1
ATOM 8633 O O . GLN B 1 181 ? 7.193 33.124 45.183 1 76.05 181 GLN B O 1
ATOM 8638 N N . LEU B 1 182 ? 7.45 33.116 42.878 1 76.49 182 LEU B N 1
ATOM 8639 C CA . LEU B 1 182 ? 6.316 32.2 42.837 1 76.49 182 LEU B CA 1
ATOM 8640 C C . LEU B 1 182 ? 6.773 30.759 43.041 1 76.49 182 LEU B C 1
ATOM 8642 O O . LEU B 1 182 ? 5.999 29.918 43.503 1 76.49 182 LEU B O 1
ATOM 8646 N N . PHE B 1 183 ? 8.039 30.454 42.839 1 83.51 183 PHE B N 1
ATOM 8647 C CA . PHE B 1 183 ? 8.454 29.057 42.807 1 83.51 183 PHE B CA 1
ATOM 8648 C C . PHE B 1 183 ? 9.701 28.843 43.657 1 83.51 183 PHE B C 1
ATOM 8650 O O . PHE B 1 183 ? 10.531 29.745 43.79 1 83.51 183 PHE B O 1
ATOM 8657 N N . ASP B 1 184 ? 9.797 27.685 44.247 1 81.38 184 ASP B N 1
ATOM 8658 C CA . ASP B 1 184 ? 10.974 27.355 45.045 1 81.38 184 ASP B CA 1
ATOM 8659 C C . ASP B 1 184 ? 12.149 26.959 44.154 1 81.38 184 ASP B C 1
ATOM 8661 O O . ASP B 1 184 ? 12.02 26.92 42.929 1 81.38 184 ASP B O 1
ATOM 8665 N N . GLU B 1 185 ? 13.278 26.667 44.682 1 78.4 185 GLU B N 1
ATOM 8666 C CA . GLU B 1 185 ? 14.523 26.408 43.965 1 78.4 185 GLU B CA 1
ATOM 8667 C C . GLU B 1 185 ? 14.4 25.174 43.075 1 78.4 185 GLU B C 1
ATOM 8669 O O . GLU B 1 185 ? 14.916 25.155 41.956 1 78.4 185 GLU B O 1
ATOM 8674 N N . GLU B 1 186 ? 13.634 24.224 43.54 1 80.69 186 GLU B N 1
ATOM 8675 C CA . GLU B 1 186 ? 13.491 23.001 42.756 1 80.69 186 GLU B CA 1
ATOM 8676 C C . GLU B 1 186 ? 12.481 23.184 41.627 1 80.69 186 GLU B C 1
ATOM 8678 O O . GLU B 1 186 ? 12.651 22.629 40.539 1 80.69 186 GLU B O 1
ATOM 8683 N N . GLU B 1 187 ? 11.575 23.989 41.859 1 83.58 187 GLU B N 1
ATOM 8684 C CA . GLU B 1 187 ? 10.57 24.253 40.834 1 83.58 187 GLU B CA 1
ATOM 8685 C C . GLU B 1 187 ? 11.125 25.158 39.738 1 83.58 187 GLU B C 1
ATOM 8687 O O . GLU B 1 187 ? 10.669 25.107 38.593 1 83.58 187 GLU B O 1
ATOM 8692 N N . GLN B 1 188 ? 12.144 25.881 40.132 1 86.54 188 GLN B N 1
ATOM 8693 C CA . GLN B 1 188 ? 12.754 26.806 39.181 1 86.54 188 GLN B CA 1
ATOM 8694 C C . GLN B 1 188 ? 13.598 26.059 38.152 1 86.54 188 GLN B C 1
ATOM 8696 O O . GLN B 1 188 ? 13.951 26.614 37.11 1 86.54 188 GLN B O 1
ATOM 8701 N N . LYS B 1 189 ? 13.804 24.848 38.402 1 85.77 189 LYS B N 1
ATOM 8702 C CA . LYS B 1 189 ? 14.623 24.039 37.504 1 85.77 189 LYS B CA 1
ATOM 8703 C C . LYS B 1 189 ? 13.934 23.844 36.157 1 85.77 189 LYS B C 1
ATOM 8705 O O . LYS B 1 189 ? 14.596 23.608 35.144 1 85.77 189 LYS B O 1
ATOM 8710 N N . PHE B 1 190 ? 12.655 23.965 36.096 1 88.75 190 PHE B N 1
ATOM 8711 C CA . PHE B 1 190 ? 11.949 23.914 34.821 1 88.75 190 PHE B CA 1
ATOM 8712 C C . PHE B 1 190 ? 12.35 25.085 33.933 1 88.75 190 PHE B C 1
ATOM 8714 O O . PHE B 1 190 ? 12.608 24.906 32.74 1 88.75 190 PHE B O 1
ATOM 8721 N N . PHE B 1 191 ? 12.434 26.2 34.59 1 88.35 191 PHE B N 1
ATOM 8722 C CA . PHE B 1 191 ? 12.757 27.398 33.823 1 88.35 191 PHE B CA 1
ATOM 8723 C C . PHE B 1 191 ? 14.23 27.411 33.434 1 88.35 191 PHE B C 1
ATOM 8725 O O . PHE B 1 191 ? 14.592 27.912 32.367 1 88.35 191 PHE B O 1
ATOM 8732 N N . LEU B 1 192 ? 15.036 26.789 34.213 1 86.93 192 LEU B N 1
ATOM 8733 C CA . LEU B 1 192 ? 16.442 26.639 33.852 1 86.93 192 LEU B CA 1
ATOM 8734 C C . LEU B 1 192 ? 16.6 25.697 32.664 1 86.93 192 LEU B C 1
ATOM 8736 O O . LEU B 1 192 ? 17.414 25.947 31.771 1 86.93 192 LEU B O 1
ATOM 8740 N N . ALA B 1 193 ? 15.843 24.669 32.657 1 89.73 193 ALA B N 1
ATOM 8741 C CA . ALA B 1 193 ? 15.864 23.725 31.543 1 89.73 193 ALA B CA 1
ATOM 8742 C C . ALA B 1 193 ? 15.366 24.381 30.258 1 89.73 193 ALA B C 1
ATOM 8744 O O . ALA B 1 193 ? 15.912 24.141 29.179 1 89.73 193 ALA B O 1
ATOM 8745 N N . LEU B 1 194 ? 14.379 25.191 30.41 1 90.14 194 LEU B N 1
ATOM 8746 C CA . LEU B 1 194 ? 13.825 25.892 29.257 1 90.14 194 LEU B CA 1
ATOM 8747 C C . LEU B 1 194 ? 14.833 26.883 28.687 1 90.14 194 LEU B C 1
ATOM 8749 O O . LEU B 1 194 ? 14.957 27.018 27.468 1 90.14 194 LEU B O 1
ATOM 8753 N N . ASP B 1 195 ? 15.551 27.499 29.546 1 88.6 195 ASP B N 1
ATOM 8754 C CA . ASP B 1 195 ? 16.566 28.448 29.099 1 88.6 195 ASP B CA 1
ATOM 8755 C C . ASP B 1 195 ? 17.703 27.734 28.372 1 88.6 195 ASP B C 1
ATOM 8757 O O . ASP B 1 195 ? 18.206 28.227 27.36 1 88.6 195 ASP B O 1
ATOM 8761 N N . ASN B 1 196 ? 18.043 26.62 28.876 1 88.46 196 ASN B N 1
ATOM 8762 C CA . ASN B 1 196 ? 19.09 25.843 28.22 1 88.46 196 ASN B CA 1
ATOM 8763 C C . ASN B 1 196 ? 18.643 25.346 26.848 1 88.46 196 ASN B C 1
ATOM 8765 O O . ASN B 1 196 ? 19.431 25.337 25.9 1 88.46 196 ASN B O 1
ATOM 8769 N N . GLU B 1 197 ? 17.426 24.928 26.784 1 90.59 197 GLU B N 1
ATOM 8770 C CA . GLU B 1 197 ? 16.886 24.485 25.502 1 90.59 197 GLU B CA 1
ATOM 8771 C C . GLU B 1 197 ? 16.819 25.638 24.504 1 90.59 197 GLU B C 1
ATOM 8773 O O . GLU B 1 197 ? 17.126 25.462 23.323 1 90.59 197 GLU B O 1
ATOM 8778 N N . ALA B 1 198 ? 16.416 26.749 24.962 1 89.97 198 ALA B N 1
ATOM 8779 C CA . ALA B 1 198 ? 16.321 27.92 24.093 1 89.97 198 ALA B CA 1
ATOM 8780 C C . ALA B 1 198 ? 17.693 28.319 23.558 1 89.97 198 ALA B C 1
ATOM 8782 O O . ALA B 1 198 ? 17.834 28.646 22.377 1 89.97 198 ALA B O 1
ATOM 8783 N N . GLU B 1 199 ? 18.715 28.162 24.367 1 88.68 199 GLU B N 1
ATOM 8784 C CA . GLU B 1 199 ? 20.068 28.517 23.951 1 88.68 199 GLU B CA 1
ATOM 8785 C C . GLU B 1 199 ? 20.611 27.521 22.93 1 88.68 199 GLU B C 1
ATOM 8787 O O . GLU B 1 199 ? 21.234 27.915 21.942 1 88.68 199 GLU B O 1
ATOM 8792 N N . ARG B 1 200 ? 20.387 26.375 23.189 1 90.1 200 ARG B N 1
ATOM 8793 C CA . ARG B 1 200 ? 20.862 25.327 22.291 1 90.1 200 ARG B CA 1
ATOM 8794 C C . ARG B 1 200 ? 20.202 25.44 20.921 1 90.1 200 ARG B C 1
ATOM 8796 O O . ARG B 1 200 ? 20.873 25.337 19.892 1 90.1 200 ARG B O 1
ATOM 8803 N N . ILE B 1 201 ? 18.928 25.632 20.913 1 91.56 201 ILE B N 1
ATOM 8804 C CA . ILE B 1 201 ? 18.164 25.742 19.676 1 91.56 201 ILE B CA 1
ATOM 8805 C C . ILE B 1 201 ? 18.588 26.997 18.917 1 91.56 201 ILE B C 1
ATOM 8807 O O . ILE B 1 201 ? 18.742 26.969 17.694 1 91.56 201 ILE B O 1
ATOM 8811 N N . LEU B 1 202 ? 18.809 28.029 19.65 1 90.12 202 LEU B N 1
ATOM 8812 C CA . LEU B 1 202 ? 19.213 29.287 19.031 1 90.12 202 LEU B CA 1
ATOM 8813 C C . LEU B 1 202 ? 20.599 29.164 18.407 1 90.12 202 LEU B C 1
ATOM 8815 O O . LEU B 1 202 ? 20.831 29.654 17.299 1 90.12 202 LEU B O 1
ATOM 8819 N N . GLU B 1 203 ? 21.479 28.501 19.065 1 89.24 203 GLU B N 1
ATOM 8820 C CA . GLU B 1 203 ? 22.827 28.312 18.537 1 89.24 203 GLU B CA 1
ATOM 8821 C C . GLU B 1 203 ? 22.805 27.5 17.246 1 89.24 203 GLU B C 1
ATOM 8823 O O . GLU B 1 203 ? 23.493 27.839 16.28 1 89.24 203 GLU B O 1
ATOM 8828 N N . PHE B 1 204 ? 22.073 26.534 17.274 1 89.97 204 PHE B N 1
ATOM 8829 C CA . PHE B 1 204 ? 21.956 25.684 16.095 1 89.97 204 PHE B CA 1
ATOM 8830 C C . PHE B 1 204 ? 21.337 26.453 14.933 1 89.97 204 PHE B C 1
ATOM 8832 O O . PHE B 1 204 ? 21.826 26.381 13.804 1 89.97 204 PHE B O 1
ATOM 8839 N N . TYR B 1 205 ? 20.293 27.158 15.265 1 91.39 205 TYR B N 1
ATOM 8840 C CA . TYR B 1 205 ? 19.58 27.888 14.223 1 91.39 205 TYR B CA 1
ATOM 8841 C C . TYR B 1 205 ? 20.467 28.964 13.608 1 91.39 205 TYR B C 1
ATOM 8843 O O . TYR B 1 205 ? 20.49 29.134 12.386 1 91.39 205 TYR B O 1
ATOM 8851 N N . LEU B 1 206 ? 21.191 29.629 14.437 1 89.1 206 LEU B N 1
ATOM 8852 C CA . LEU B 1 206 ? 22.045 30.706 13.947 1 89.1 206 LEU B CA 1
ATOM 8853 C C . LEU B 1 206 ? 23.16 30.156 13.065 1 89.1 206 LEU B C 1
ATOM 8855 O O . LEU B 1 206 ? 23.504 30.758 12.045 1 89.1 206 LEU B O 1
ATOM 8859 N N . GLU B 1 207 ? 23.636 29.064 13.48 1 88.2 207 GLU B N 1
ATOM 8860 C CA . GLU B 1 207 ? 24.676 28.432 12.674 1 88.2 207 GLU B CA 1
ATOM 8861 C C . GLU B 1 207 ? 24.131 27.99 11.318 1 88.2 207 GLU B C 1
ATOM 8863 O O . GLU B 1 207 ? 24.785 28.178 10.29 1 88.2 207 GLU B O 1
ATOM 8868 N N . ARG B 1 208 ? 23.007 27.443 11.336 1 88.88 208 ARG B N 1
ATOM 8869 C CA . ARG B 1 208 ? 22.402 26.959 10.099 1 88.88 208 ARG B CA 1
ATOM 8870 C C . ARG B 1 208 ? 21.96 28.121 9.216 1 88.88 208 ARG B C 1
ATOM 8872 O O . ARG B 1 208 ? 22.024 28.033 7.988 1 88.88 208 ARG B O 1
ATOM 8879 N N . GLU B 1 209 ? 21.418 29.134 9.858 1 88.95 209 GLU B N 1
ATOM 8880 C CA . GLU B 1 209 ? 21.012 30.315 9.102 1 88.95 209 GLU B CA 1
ATOM 8881 C C . GLU B 1 209 ? 22.209 30.977 8.427 1 88.95 209 GLU B C 1
ATOM 8883 O O . GLU B 1 209 ? 22.115 31.422 7.281 1 88.95 209 GLU B O 1
ATOM 8888 N N . HIS B 1 210 ? 23.318 30.958 9.102 1 85.09 210 HIS B N 1
ATOM 8889 C CA . HIS B 1 210 ? 24.534 31.521 8.525 1 85.09 210 HIS B CA 1
ATOM 8890 C C . HIS B 1 210 ? 25.008 30.699 7.331 1 85.09 210 HIS B C 1
ATOM 8892 O O . HIS B 1 210 ? 25.393 31.257 6.301 1 85.09 210 HIS B O 1
ATOM 8898 N N . GLU B 1 211 ? 24.97 29.489 7.519 1 85.66 211 GLU B N 1
ATOM 8899 C CA . GLU B 1 211 ? 25.357 28.6 6.427 1 85.66 211 GLU B CA 1
ATOM 8900 C C . GLU B 1 211 ? 24.428 28.762 5.228 1 85.66 211 GLU B C 1
ATOM 8902 O O . GLU B 1 211 ? 24.878 28.742 4.08 1 85.66 211 GLU B O 1
ATOM 8907 N N . ALA B 1 212 ? 23.2 28.864 5.521 1 87.33 212 ALA B N 1
ATOM 8908 C CA . ALA B 1 212 ? 22.213 29.036 4.459 1 87.33 212 ALA B CA 1
ATOM 8909 C C . ALA B 1 212 ? 22.429 30.352 3.717 1 87.33 212 ALA B C 1
ATOM 8911 O O . ALA B 1 212 ? 22.278 30.416 2.495 1 87.33 212 ALA B O 1
ATOM 8912 N N . THR B 1 213 ? 22.773 31.345 4.441 1 84.49 213 THR B N 1
ATOM 8913 C CA . THR B 1 213 ? 23.029 32.646 3.832 1 84.49 213 THR B CA 1
ATOM 8914 C C . THR B 1 213 ? 24.267 32.592 2.941 1 84.49 213 THR B C 1
ATOM 8916 O O . THR B 1 213 ? 24.288 33.188 1.862 1 84.49 213 THR B O 1
ATOM 8919 N N . GLU B 1 214 ? 25.204 31.843 3.386 1 81.88 214 GLU B N 1
ATOM 8920 C CA . GLU B 1 214 ? 26.413 31.674 2.586 1 81.88 214 GLU B CA 1
ATOM 8921 C C . GLU B 1 214 ? 26.124 30.897 1.305 1 81.88 214 GLU B C 1
ATOM 8923 O O . GLU B 1 214 ? 26.601 31.263 0.229 1 81.88 214 GLU B O 1
ATOM 8928 N N . ARG B 1 215 ? 25.457 29.939 1.443 1 84.27 215 ARG B N 1
ATOM 8929 C CA . ARG B 1 215 ? 25.102 29.13 0.282 1 84.27 215 ARG B CA 1
ATOM 8930 C C . ARG B 1 215 ? 24.248 29.925 -0.699 1 84.27 215 ARG B C 1
ATOM 8932 O O . ARG B 1 215 ? 24.422 29.813 -1.915 1 84.27 215 ARG B O 1
ATOM 8939 N N . PHE B 1 216 ? 23.335 30.663 -0.108 1 86.04 216 PHE B N 1
ATOM 8940 C CA . PHE B 1 216 ? 22.46 31.487 -0.933 1 86.04 216 PHE B CA 1
ATOM 8941 C C . PHE B 1 216 ? 23.262 32.538 -1.691 1 86.04 216 PHE B C 1
ATOM 8943 O O . PHE B 1 216 ? 23.046 32.748 -2.887 1 86.04 216 PHE B O 1
ATOM 8950 N N . SER B 1 217 ? 24.201 33.1 -1.022 1 81.58 217 SER B N 1
ATOM 8951 C CA . SER B 1 217 ? 25.05 34.108 -1.649 1 81.58 217 SER B CA 1
ATOM 8952 C C . SER B 1 217 ? 25.902 33.501 -2.758 1 81.58 217 SER B C 1
ATOM 8954 O O . SER B 1 217 ? 26.064 34.102 -3.823 1 81.58 217 SER B O 1
ATOM 8956 N N . THR B 1 218 ? 26.346 32.345 -2.482 1 83.08 218 THR B N 1
ATOM 8957 C CA . THR B 1 218 ? 27.15 31.654 -3.484 1 83.08 218 THR B CA 1
ATOM 8958 C C . THR B 1 218 ? 26.301 31.285 -4.697 1 83.08 218 THR B C 1
ATOM 8960 O O . THR B 1 218 ? 26.762 31.383 -5.837 1 83.08 218 THR B O 1
ATOM 8963 N N . LEU B 1 219 ? 25.148 30.904 -4.419 1 87.15 219 LEU B N 1
ATOM 8964 C CA . LEU B 1 219 ? 24.243 30.518 -5.495 1 87.15 219 LEU B CA 1
ATOM 8965 C C . LEU B 1 219 ? 23.893 31.718 -6.369 1 87.15 219 LEU B C 1
ATOM 8967 O O . LEU B 1 219 ? 23.841 31.603 -7.596 1 87.15 219 LEU B O 1
ATOM 8971 N N . VAL B 1 220 ? 23.623 32.807 -5.826 1 82.05 220 VAL B N 1
ATOM 8972 C CA . VAL B 1 220 ? 23.28 34.021 -6.56 1 82.05 220 VAL B CA 1
ATOM 8973 C C . VAL B 1 220 ? 24.46 34.449 -7.431 1 82.05 220 VAL B C 1
ATOM 8975 O O . VAL B 1 220 ? 24.275 34.852 -8.582 1 82.05 220 VAL B O 1
ATOM 8978 N N . GLU B 1 221 ? 25.639 34.216 -6.947 1 81.18 221 GLU B N 1
ATOM 8979 C CA . GLU B 1 221 ? 26.837 34.521 -7.723 1 81.18 221 GLU B CA 1
ATOM 8980 C C . GLU B 1 221 ? 26.956 33.606 -8.939 1 81.18 221 GLU B C 1
ATOM 8982 O O . GLU B 1 221 ? 27.336 34.053 -10.023 1 81.18 221 GLU B O 1
ATOM 8987 N N . GLN B 1 222 ? 26.619 32.427 -8.62 1 85.58 222 GLN B N 1
ATOM 8988 C CA . GLN B 1 222 ? 26.663 31.455 -9.707 1 85.58 222 GLN B CA 1
ATOM 8989 C C . GLN B 1 222 ? 25.63 31.783 -10.781 1 85.58 222 GLN B C 1
ATOM 8991 O O . GLN B 1 222 ? 25.888 31.604 -11.974 1 85.58 222 GLN B O 1
ATOM 8996 N N . LEU B 1 223 ? 24.579 32.259 -10.409 1 86.19 223 LEU B N 1
ATOM 8997 C CA . LEU B 1 223 ? 23.51 32.577 -11.349 1 86.19 223 LEU B CA 1
ATOM 8998 C C . LEU B 1 223 ? 23.852 33.823 -12.159 1 86.19 223 LEU B C 1
ATOM 9000 O O . LEU B 1 223 ? 23.516 33.911 -13.343 1 86.19 223 LEU B O 1
ATOM 9004 N N . ILE B 1 224 ? 24.515 34.718 -11.621 1 80.22 224 ILE B N 1
ATOM 9005 C CA . ILE B 1 224 ? 24.991 35.896 -12.339 1 80.22 224 ILE B CA 1
ATOM 9006 C C . ILE B 1 224 ? 26.014 35.479 -13.393 1 80.22 224 ILE B C 1
ATOM 9008 O O . ILE B 1 224 ? 25.972 35.956 -14.53 1 80.22 224 ILE B O 1
ATOM 9012 N N . GLU B 1 225 ? 26.806 34.509 -12.96 1 81.48 225 GLU B N 1
ATOM 9013 C CA . GLU B 1 225 ? 27.788 33.985 -13.905 1 81.48 225 GLU B CA 1
ATOM 9014 C C . GLU B 1 225 ? 27.11 33.222 -15.039 1 81.48 225 GLU B C 1
ATOM 9016 O O . GLU B 1 225 ? 27.573 33.257 -16.182 1 81.48 225 GLU B O 1
ATOM 9021 N N . LEU B 1 226 ? 26.117 32.573 -14.669 1 85.75 226 LEU B N 1
ATOM 9022 C CA . LEU B 1 226 ? 25.359 31.844 -15.681 1 85.75 226 LEU B CA 1
ATOM 9023 C C . LEU B 1 226 ? 24.769 32.8 -16.712 1 85.75 226 LEU B C 1
ATOM 9025 O O . LEU B 1 226 ? 24.712 32.479 -17.901 1 85.75 226 LEU B O 1
ATOM 9029 N N . THR B 1 227 ? 24.301 33.893 -16.287 1 80.67 227 THR B N 1
ATOM 9030 C CA . THR B 1 227 ? 23.734 34.888 -17.191 1 80.67 227 THR B CA 1
ATOM 9031 C C . THR B 1 227 ? 24.799 35.42 -18.146 1 80.67 227 THR B C 1
ATOM 9033 O O . THR B 1 227 ? 24.524 35.646 -19.326 1 80.67 227 THR B O 1
ATOM 9036 N N . GLU B 1 228 ? 25.983 35.537 -17.678 1 77.38 228 GLU B N 1
ATOM 9037 C CA . GLU B 1 228 ? 27.092 35.948 -18.534 1 77.38 228 GLU B CA 1
ATOM 9038 C C . GLU B 1 228 ? 27.47 34.843 -19.516 1 77.38 228 GLU B C 1
ATOM 9040 O O . GLU B 1 228 ? 27.76 35.114 -20.683 1 77.38 228 GLU B O 1
ATOM 9045 N N . HIS B 1 229 ? 27.451 33.688 -18.975 1 81.39 229 HIS B N 1
ATOM 9046 C CA . HIS B 1 229 ? 27.716 32.525 -19.815 1 81.39 229 HIS B CA 1
ATOM 9047 C C . HIS B 1 229 ? 26.68 32.402 -20.927 1 81.39 229 HIS B C 1
ATOM 9049 O O . HIS B 1 229 ? 27.015 32.032 -22.055 1 81.39 229 HIS B O 1
ATOM 9055 N N . ARG B 1 230 ? 25.557 32.695 -20.634 1 80.2 230 ARG B N 1
ATOM 9056 C CA . ARG B 1 230 ? 24.471 32.654 -21.608 1 80.2 230 ARG B CA 1
ATOM 9057 C C . ARG B 1 230 ? 24.681 33.692 -22.706 1 80.2 230 ARG B C 1
ATOM 9059 O O . ARG B 1 230 ? 24.451 33.412 -23.884 1 80.2 230 ARG B O 1
ATOM 9066 N N . ARG B 1 231 ? 25.062 34.841 -22.389 1 74.53 231 ARG B N 1
ATOM 9067 C CA . ARG B 1 231 ? 25.324 35.903 -23.354 1 74.53 231 ARG B CA 1
ATOM 9068 C C . ARG B 1 231 ? 26.436 35.504 -24.319 1 74.53 231 ARG B C 1
ATOM 9070 O O . ARG B 1 231 ? 26.33 35.733 -25.525 1 74.53 231 ARG B O 1
ATOM 9077 N N . GLU B 1 232 ? 27.346 34.847 -23.732 1 74.47 232 GLU B N 1
ATOM 9078 C CA . GLU B 1 232 ? 28.444 34.38 -24.574 1 74.47 232 GLU B CA 1
ATOM 9079 C C . GLU B 1 232 ? 27.993 33.246 -25.49 1 74.47 232 GLU B C 1
ATOM 9081 O O . GLU B 1 232 ? 28.385 33.191 -26.657 1 74.47 232 GLU B O 1
ATOM 9086 N N . PHE B 1 233 ? 27.272 32.452 -24.908 1 77.31 233 PHE B N 1
ATOM 9087 C CA . PHE B 1 233 ? 26.74 31.325 -25.665 1 77.31 233 PHE B CA 1
ATOM 9088 C C . PHE B 1 233 ? 25.887 31.81 -26.831 1 77.31 233 PHE B C 1
ATOM 9090 O O . PHE B 1 233 ? 26.035 31.329 -27.957 1 77.31 233 PHE B O 1
ATOM 9097 N N . LYS B 1 234 ? 25.139 32.793 -26.601 1 70.28 234 LYS B N 1
ATOM 9098 C CA . LYS B 1 234 ? 24.279 33.344 -27.643 1 70.28 234 LYS B CA 1
ATOM 9099 C C . LYS B 1 234 ? 25.093 34.119 -28.675 1 70.28 234 LYS B C 1
ATOM 9101 O O . LYS B 1 234 ? 24.795 34.073 -29.87 1 70.28 234 LYS B O 1
ATOM 9106 N N . ALA B 1 235 ? 26.095 34.87 -28.257 1 65.41 235 ALA B N 1
ATOM 9107 C CA . ALA B 1 235 ? 26.953 35.636 -29.157 1 65.41 235 ALA B CA 1
ATOM 9108 C C . ALA B 1 235 ? 27.718 34.715 -30.103 1 65.41 235 ALA B C 1
ATOM 9110 O O . ALA B 1 235 ? 27.89 35.03 -31.283 1 65.41 235 ALA B O 1
ATOM 9111 N N . LYS B 1 236 ? 27.899 33.485 -29.595 1 63.14 236 LYS B N 1
ATOM 9112 C CA . LYS B 1 236 ? 28.631 32.529 -30.421 1 63.14 236 LYS B CA 1
ATOM 9113 C C . LYS B 1 236 ? 27.683 31.743 -31.323 1 63.14 236 LYS B C 1
ATOM 9115 O O . LYS B 1 236 ? 28.039 31.392 -32.45 1 63.14 236 LYS B O 1
ATOM 9120 N N . THR B 1 237 ? 26.597 31.386 -30.76 1 61.29 237 THR B N 1
ATOM 9121 C CA . THR B 1 237 ? 25.63 30.656 -31.572 1 61.29 237 THR B CA 1
ATOM 9122 C C . THR B 1 237 ? 25.033 31.56 -32.646 1 61.29 237 THR B C 1
ATOM 9124 O O . THR B 1 237 ? 24.636 31.088 -33.713 1 61.29 237 THR B O 1
ATOM 9127 N N . LYS B 1 238 ? 24.812 32.787 -32.421 1 53.96 238 LYS B N 1
ATOM 9128 C CA . LYS B 1 238 ? 24.365 33.711 -33.459 1 53.96 238 LYS B CA 1
ATOM 9129 C C . LYS B 1 238 ? 25.39 33.81 -34.585 1 53.96 238 LYS B C 1
ATOM 9131 O O . LYS B 1 238 ? 25.036 34.097 -35.731 1 53.96 238 LYS B O 1
ATOM 9136 N N . LYS B 1 239 ? 26.648 33.537 -34.442 1 49.18 239 LYS B N 1
ATOM 9137 C CA . LYS B 1 239 ? 27.632 33.532 -35.521 1 49.18 239 LYS B CA 1
ATOM 9138 C C . LYS B 1 239 ? 27.554 32.241 -36.329 1 49.18 239 LYS B C 1
ATOM 9140 O O . LYS B 1 239 ? 28.262 32.083 -37.327 1 49.18 239 LYS B O 1
ATOM 9145 N N . ILE B 1 240 ? 26.959 31.123 -35.782 1 45.37 240 ILE B N 1
ATOM 9146 C CA . ILE B 1 240 ? 26.791 29.944 -36.625 1 45.37 240 ILE B CA 1
ATOM 9147 C C . ILE B 1 240 ? 25.703 30.203 -37.664 1 45.37 240 ILE B C 1
ATOM 9149 O O . ILE B 1 240 ? 24.593 30.617 -37.32 1 45.37 240 ILE B O 1
ATOM 9153 N N . PRO B 1 241 ? 25.942 30.293 -39.041 1 40.27 241 PRO B N 1
ATOM 9154 C CA . PRO B 1 241 ? 24.966 30.536 -40.106 1 40.27 241 PRO B CA 1
ATOM 9155 C C . PRO B 1 241 ? 23.664 29.765 -39.899 1 40.27 241 PRO B C 1
ATOM 9157 O O . PRO B 1 241 ? 23.653 28.736 -39.218 1 40.27 241 PRO B O 1
ATOM 9160 N N . ASN B 1 242 ? 22.334 30.274 -40.25 1 39.59 242 ASN B N 1
ATOM 9161 C CA . ASN B 1 242 ? 20.916 29.953 -40.129 1 39.59 242 ASN B CA 1
ATOM 9162 C C . ASN B 1 242 ? 20.657 28.466 -40.348 1 39.59 242 ASN B C 1
ATOM 9164 O O . ASN B 1 242 ? 19.564 27.973 -40.063 1 39.59 242 ASN B O 1
ATOM 9168 N N . GLY B 1 243 ? 21.341 27.717 -41.341 1 37.4 243 GLY B N 1
ATOM 9169 C CA . GLY B 1 243 ? 20.862 26.443 -41.853 1 37.4 243 GLY B CA 1
ATOM 9170 C C . GLY B 1 243 ? 20.944 25.322 -40.835 1 37.4 243 GLY B C 1
ATOM 9171 O O . GLY B 1 243 ? 20.058 24.467 -40.773 1 37.4 243 GLY B O 1
ATOM 9172 N N . GLN B 1 244 ? 22.115 25.013 -40.242 1 37.2 244 GLN B N 1
ATOM 9173 C CA . GLN B 1 244 ? 22.362 23.734 -39.584 1 37.2 244 GLN B CA 1
ATOM 9174 C C . GLN B 1 244 ? 21.766 23.713 -38.179 1 37.2 244 GLN B C 1
ATOM 9176 O O . GLN B 1 244 ? 21.618 22.647 -37.578 1 37.2 244 GLN B O 1
ATOM 9181 N N . LEU B 1 245 ? 21.566 24.781 -37.572 1 36.63 245 LEU B N 1
ATOM 9182 C CA . LEU B 1 245 ? 21.112 24.792 -36.186 1 36.63 245 LEU B CA 1
ATOM 9183 C C . LEU B 1 245 ? 19.628 24.449 -36.098 1 36.63 245 LEU B C 1
ATOM 9185 O O . LEU B 1 245 ? 19.111 24.188 -35.009 1 36.63 245 LEU B O 1
ATOM 9189 N N . GLY B 1 246 ? 18.82 24.58 -37.215 1 35.04 246 GLY B N 1
ATOM 9190 C CA . GLY B 1 246 ? 17.419 24.19 -37.226 1 35.04 246 GLY B CA 1
ATOM 9191 C C . GLY B 1 246 ? 17.207 22.718 -36.926 1 35.04 246 GLY B C 1
ATOM 9192 O O . GLY B 1 246 ? 16.267 22.353 -36.217 1 35.04 246 GLY B O 1
ATOM 9193 N N . LEU B 1 247 ? 18.03 21.802 -37.586 1 35.22 247 LEU B N 1
ATOM 9194 C CA . LEU B 1 247 ? 17.817 20.369 -37.42 1 35.22 247 LEU B CA 1
ATOM 9195 C C . LEU B 1 247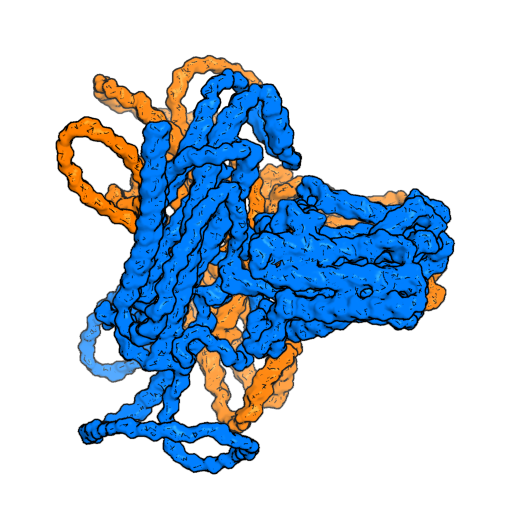 ? 18.149 19.932 -35.997 1 35.22 247 LEU B C 1
ATOM 9197 O O . LEU B 1 247 ? 17.437 19.111 -35.413 1 35.22 247 LEU B O 1
ATOM 9201 N N . GLN B 1 248 ? 19.252 20.43 -35.401 1 34.36 248 GLN B N 1
ATOM 9202 C CA . GLN B 1 248 ? 19.654 19.937 -34.088 1 34.36 248 GLN B CA 1
ATOM 9203 C C . GLN B 1 248 ? 18.696 20.42 -33.003 1 34.36 248 GLN B C 1
ATOM 9205 O O . GLN B 1 248 ? 18.437 19.704 -32.033 1 34.36 248 GLN B O 1
ATOM 9210 N N . ARG B 1 249 ? 18.122 21.657 -33.096 1 37.93 249 ARG B N 1
ATOM 9211 C CA . ARG B 1 249 ? 17.088 22.099 -32.166 1 37.93 249 ARG B CA 1
ATOM 9212 C C . ARG B 1 249 ? 15.835 21.238 -32.291 1 37.93 249 ARG B C 1
ATOM 9214 O O . ARG B 1 249 ? 15.146 20.988 -31.3 1 37.93 249 ARG B O 1
ATOM 9221 N N . LEU B 1 250 ? 15.431 20.815 -33.559 1 34.48 250 LEU B N 1
ATOM 9222 C CA . LEU B 1 250 ? 14.301 19.912 -33.754 1 34.48 250 LEU B CA 1
ATOM 9223 C C . LEU B 1 250 ? 14.576 18.553 -33.12 1 34.48 250 LEU B C 1
ATOM 9225 O O . LEU B 1 250 ? 13.685 17.955 -32.512 1 34.48 250 LEU B O 1
ATOM 9229 N N . LEU B 1 251 ? 15.807 17.968 -33.369 1 34.54 251 LEU B N 1
ATOM 9230 C CA . LEU B 1 251 ? 16.083 16.648 -32.813 1 34.54 251 LEU B CA 1
ATOM 9231 C C . LEU B 1 251 ? 16.183 16.709 -31.292 1 34.54 251 LEU B C 1
ATOM 9233 O O . LEU B 1 251 ? 15.953 15.707 -30.61 1 34.54 251 LEU B O 1
ATOM 9237 N N . SER B 1 252 ? 16.792 17.78 -30.72 1 31.95 252 SER B N 1
ATOM 9238 C CA . SER B 1 252 ? 16.942 17.718 -29.27 1 31.95 252 SER B CA 1
ATOM 9239 C C . SER B 1 252 ? 15.602 17.904 -28.567 1 31.95 252 SER B C 1
ATOM 9241 O O . SER B 1 252 ? 15.462 17.573 -27.388 1 31.95 252 SER B O 1
ATOM 9243 N N . LYS B 1 253 ? 14.682 18.801 -29.148 1 33.13 253 LYS B N 1
ATOM 9244 C CA . LYS B 1 253 ? 13.358 18.926 -28.545 1 33.13 253 LYS B CA 1
ATOM 9245 C C . LYS B 1 253 ? 12.518 17.678 -28.799 1 33.13 253 LYS B C 1
ATOM 9247 O O . LYS B 1 253 ? 11.318 17.663 -28.517 1 33.13 253 LYS B O 1
ATOM 9252 N N . VAL B 1 254 ? 13.018 16.791 -29.746 1 29.53 254 VAL B N 1
ATOM 9253 C CA . VAL B 1 254 ? 12.129 15.643 -29.896 1 29.53 254 VAL B CA 1
ATOM 9254 C C . VAL B 1 254 ? 11.918 14.973 -28.54 1 29.53 254 VAL B C 1
ATOM 9256 O O . VAL B 1 254 ? 12.837 14.358 -27.995 1 29.53 254 VAL B O 1
ATOM 9259 N N . PRO B 1 255 ? 11.492 15.716 -27.565 1 29.51 255 PRO B N 1
ATOM 9260 C CA . PRO B 1 255 ? 11.049 14.876 -26.45 1 29.51 255 PRO B CA 1
ATOM 9261 C C . PRO B 1 255 ? 10.196 13.694 -26.904 1 29.51 255 PRO B C 1
ATOM 9263 O O . PRO B 1 255 ? 9.518 13.775 -27.932 1 29.51 255 PRO B O 1
ATOM 9266 N N . ARG B 1 256 ? 10.608 12.528 -26.56 1 28.69 256 ARG B N 1
ATOM 9267 C CA . ARG B 1 256 ? 9.923 11.265 -26.816 1 28.69 256 ARG B CA 1
ATOM 9268 C C . ARG B 1 256 ? 8.411 11.428 -26.703 1 28.69 256 ARG B C 1
ATOM 9270 O O . ARG B 1 256 ? 7.669 11.02 -27.598 1 28.69 256 ARG B O 1
ATOM 9277 N N . GLY B 1 257 ? 7.769 10.89 -25.617 1 28.27 257 GLY B N 1
ATOM 9278 C CA . GLY B 1 257 ? 6.375 10.481 -25.561 1 28.27 257 GLY B CA 1
ATOM 9279 C C . GLY B 1 257 ? 5.406 11.64 -25.704 1 28.27 257 GLY B C 1
ATOM 9280 O O . GLY B 1 257 ? 5.294 12.476 -24.806 1 28.27 257 GLY B O 1
ATOM 9281 N N . LEU B 1 258 ? 5.358 12.252 -26.866 1 27.58 258 LEU B N 1
ATOM 9282 C CA . LEU B 1 258 ? 4.356 13.212 -27.317 1 27.58 258 LEU B CA 1
ATOM 9283 C C . LEU B 1 258 ? 2.948 12.718 -26.998 1 27.58 258 LEU B C 1
ATOM 9285 O O . LEU B 1 258 ? 2.491 11.724 -27.567 1 27.58 258 LEU B O 1
ATOM 9289 N N . ASP B 1 259 ? 2.624 12.666 -25.787 1 26.84 259 ASP B N 1
ATOM 9290 C CA . ASP B 1 259 ? 1.196 12.389 -25.673 1 26.84 259 ASP B CA 1
ATOM 9291 C C . ASP B 1 259 ? 0.391 13.245 -26.648 1 26.84 259 ASP B C 1
ATOM 9293 O O . ASP B 1 259 ? 0.779 14.373 -26.958 1 26.84 259 ASP B O 1
ATOM 9297 N N . SER B 1 260 ? -0.258 12.657 -27.575 1 28.66 260 SER B N 1
ATOM 9298 C CA . SER B 1 260 ? -1.105 13.101 -28.677 1 28.66 260 SER B CA 1
ATOM 9299 C C . SER B 1 260 ? -1.852 14.382 -28.318 1 28.66 260 SER B C 1
ATOM 9301 O O . SER B 1 260 ? -2.065 15.243 -29.174 1 28.66 260 SER B O 1
ATOM 9303 N N . ASP B 1 261 ? -2.307 14.447 -27.108 1 29.77 261 ASP B N 1
ATOM 9304 C CA . ASP B 1 261 ? -3.246 15.543 -26.888 1 29.77 261 ASP B CA 1
ATOM 9305 C C . ASP B 1 261 ? -2.534 16.893 -26.929 1 29.77 261 ASP B C 1
ATOM 9307 O O . ASP B 1 261 ? -3.146 17.914 -27.25 1 29.77 261 ASP B O 1
ATOM 9311 N N . GLU B 1 262 ? -1.182 16.88 -26.742 1 30.81 262 GLU B N 1
ATOM 9312 C CA . GLU B 1 262 ? -0.468 18.148 -26.86 1 30.81 262 GLU B CA 1
ATOM 9313 C C . GLU B 1 262 ? -0.244 18.521 -28.323 1 30.81 262 GLU B C 1
ATOM 9315 O O . GLU B 1 262 ? -0.221 19.704 -28.67 1 30.81 262 GLU B O 1
ATOM 9320 N N . VAL B 1 263 ? -0.279 17.537 -29.179 1 33.63 263 VAL B N 1
ATOM 9321 C CA . VAL B 1 263 ? -0.126 17.818 -30.603 1 33.63 263 VAL B CA 1
ATOM 9322 C C . VAL B 1 263 ? -1.373 18.526 -31.127 1 33.63 263 VAL B C 1
ATOM 9324 O O . VAL B 1 263 ? -1.274 19.481 -31.901 1 33.63 263 VAL B O 1
ATOM 9327 N N . HIS B 1 264 ? -2.501 18.072 -30.715 1 33.15 264 HIS B N 1
ATOM 9328 C CA . HIS B 1 264 ? -3.716 18.641 -31.286 1 33.15 264 HIS B CA 1
ATOM 9329 C C . HIS B 1 264 ? -3.893 20.097 -30.866 1 33.15 264 HIS B C 1
ATOM 9331 O O . HIS B 1 264 ? -4.313 20.933 -31.669 1 33.15 264 HIS B O 1
ATOM 9337 N N . ARG B 1 265 ? -3.478 20.471 -29.664 1 32.58 265 ARG B N 1
ATOM 9338 C CA . ARG B 1 265 ? -3.531 21.881 -29.292 1 32.58 265 ARG B CA 1
ATOM 9339 C C . ARG B 1 265 ? -2.574 22.708 -30.143 1 32.58 265 ARG B C 1
ATOM 9341 O O . ARG B 1 265 ? -2.837 23.88 -30.421 1 32.58 265 ARG B O 1
ATOM 9348 N N . LEU B 1 266 ? -1.603 22.002 -30.683 1 31.5 266 LEU B N 1
ATOM 9349 C CA . LEU B 1 266 ? -0.685 22.71 -31.568 1 31.5 266 LEU B CA 1
ATOM 9350 C C . LEU B 1 266 ? -1.341 22.997 -32.914 1 31.5 266 LEU B C 1
ATOM 9352 O O . LEU B 1 266 ? -1.173 24.084 -33.473 1 31.5 266 LEU B O 1
ATOM 9356 N N . LYS B 1 267 ? -2.012 22.045 -33.468 1 33.63 267 LYS B N 1
ATOM 9357 C CA . LYS B 1 267 ? -2.521 22.225 -34.825 1 33.63 267 LYS B CA 1
ATOM 9358 C C . LYS B 1 267 ? -3.587 23.316 -34.872 1 33.63 267 LYS B C 1
ATOM 9360 O O . LYS B 1 267 ? -3.646 24.093 -35.827 1 33.63 267 LYS B O 1
ATOM 9365 N N . LEU B 1 268 ? -4.58 23.25 -33.908 1 32.62 268 LEU B N 1
ATOM 9366 C CA . LEU B 1 268 ? -5.653 24.233 -34.014 1 32.62 268 LEU B CA 1
ATOM 9367 C C . LEU B 1 268 ? -5.109 25.65 -33.863 1 32.62 268 LEU B C 1
ATOM 9369 O O . LEU B 1 268 ? -5.636 26.589 -34.463 1 32.62 268 LEU B O 1
ATOM 9373 N N . SER B 1 269 ? -4.026 25.838 -33.099 1 30.02 269 SER B N 1
ATOM 9374 C CA . SER B 1 269 ? -3.492 27.194 -33.026 1 30.02 269 SER B CA 1
ATOM 9375 C C . SER B 1 269 ? -2.855 27.609 -34.348 1 30.02 269 SER B C 1
ATOM 9377 O O . SER B 1 269 ? -2.626 28.797 -34.586 1 30.02 269 SER B O 1
ATOM 9379 N N . THR B 1 270 ? -2.446 26.623 -35.166 1 31.22 270 THR B N 1
ATOM 9380 C CA . THR B 1 270 ? -1.696 27.016 -36.353 1 31.22 270 THR B CA 1
ATOM 9381 C C . THR B 1 270 ? -2.639 27.451 -37.47 1 31.22 270 THR B C 1
ATOM 9383 O O . THR B 1 270 ? -2.196 27.965 -38.499 1 31.22 270 THR B O 1
ATOM 9386 N N . GLN B 1 271 ? -3.773 26.95 -37.556 1 30.71 271 GLN B N 1
ATOM 9387 C CA . GLN B 1 271 ? -4.412 27.224 -38.839 1 30.71 271 GLN B CA 1
ATOM 9388 C C . GLN B 1 271 ? -4.639 28.721 -39.031 1 30.71 271 GLN B C 1
ATOM 9390 O O . GLN B 1 271 ? -4.48 29.241 -40.138 1 30.71 271 GLN B O 1
ATOM 9395 N N . ASN B 1 272 ? -5.466 29.405 -38.281 1 28.68 272 ASN B N 1
ATOM 9396 C CA . ASN B 1 272 ? -5.972 30.649 -38.852 1 28.68 272 ASN B CA 1
ATOM 9397 C C . ASN B 1 272 ? -4.911 31.745 -38.836 1 28.68 272 ASN B C 1
ATOM 9399 O O . ASN B 1 272 ? -5.231 32.926 -38.987 1 28.68 272 ASN B O 1
ATOM 9403 N N . ARG B 1 273 ? -3.805 31.547 -38.022 1 28.84 273 ARG B N 1
ATOM 9404 C CA . ARG B 1 273 ? -2.998 32.761 -38.083 1 28.84 273 ARG B CA 1
ATOM 9405 C C . ARG B 1 273 ? -2.224 32.839 -39.394 1 28.84 273 ARG B C 1
ATOM 9407 O O . ARG B 1 273 ? -1.501 31.907 -39.751 1 28.84 273 ARG B O 1
ATOM 9414 N N . GLN B 1 274 ? -2.685 33.448 -40.359 1 28.62 274 GLN B N 1
ATOM 9415 C CA . GLN B 1 274 ? -1.888 33.865 -41.508 1 28.62 274 GLN B CA 1
ATOM 9416 C C . GLN B 1 274 ? -0.46 34.208 -41.092 1 28.62 274 GLN B C 1
ATOM 9418 O O . GLN B 1 274 ? -0.235 34.728 -39.998 1 28.62 274 GLN B O 1
ATOM 9423 N N . PRO B 1 275 ? 0.578 33.614 -41.754 1 30.44 275 PRO B N 1
ATOM 9424 C CA . PRO B 1 275 ? 1.983 33.913 -41.469 1 30.44 275 PRO B CA 1
ATOM 9425 C C . PRO B 1 275 ? 2.269 35.412 -41.417 1 30.44 275 PRO B C 1
ATOM 9427 O O . PRO B 1 275 ? 2.21 36.092 -42.445 1 30.44 275 PRO B O 1
ATOM 9430 N N . GLN B 1 276 ? 1.579 36.222 -40.655 1 28.96 276 GLN B N 1
ATOM 9431 C CA . GLN B 1 276 ? 1.994 37.618 -40.734 1 28.96 276 GLN B CA 1
ATOM 9432 C C . GLN B 1 276 ? 3.513 37.746 -40.662 1 28.96 276 GLN B C 1
ATOM 9434 O O . GLN B 1 276 ? 4.183 36.911 -40.051 1 28.96 276 GLN B O 1
ATOM 9439 N N . LYS B 1 277 ? 4.21 38.559 -41.58 1 30.96 277 LYS B N 1
ATOM 9440 C CA . LYS B 1 277 ? 5.623 38.872 -41.773 1 30.96 277 LYS B CA 1
ATOM 9441 C C . LYS B 1 277 ? 6.364 38.911 -40.44 1 30.96 277 LYS B C 1
ATOM 9443 O O . LYS B 1 277 ? 5.832 39.402 -39.442 1 30.96 277 LYS B O 1
ATOM 9448 N N . PRO B 1 278 ? 7.366 38.014 -40.347 1 30.42 278 PRO B N 1
ATOM 9449 C CA . PRO B 1 278 ? 8.173 37.973 -39.125 1 30.42 278 PRO B CA 1
ATOM 9450 C C . PRO B 1 278 ? 8.617 39.36 -38.664 1 30.42 278 PRO B C 1
ATOM 9452 O O . PRO B 1 278 ? 9.321 40.062 -39.396 1 30.42 278 PRO B O 1
ATOM 9455 N N . HIS B 1 279 ? 7.753 40.261 -38.362 1 28.36 279 HIS B N 1
ATOM 9456 C CA . HIS B 1 279 ? 8.326 41.518 -37.895 1 28.36 279 HIS B CA 1
ATOM 9457 C C . HIS B 1 279 ? 9.564 41.275 -37.038 1 28.36 279 HIS B C 1
ATOM 9459 O O . HIS B 1 279 ? 9.685 40.229 -36.397 1 28.36 279 HIS B O 1
ATOM 9465 N N . ASP B 1 280 ? 10.827 41.965 -37.243 1 29.11 280 ASP B N 1
ATOM 9466 C CA . ASP B 1 280 ? 12.13 41.986 -36.584 1 29.11 280 ASP B CA 1
ATOM 9467 C C . ASP B 1 280 ? 11.986 41.79 -35.077 1 29.11 280 ASP B C 1
ATOM 9469 O O . ASP B 1 280 ? 11.878 42.762 -34.326 1 29.11 280 ASP B O 1
ATOM 9473 N N . VAL B 1 281 ? 11.206 41.001 -34.648 1 32.92 281 VAL B N 1
ATOM 9474 C CA . VAL B 1 281 ? 10.863 40.651 -33.274 1 32.92 281 VAL B CA 1
ATOM 9475 C C . VAL B 1 281 ? 12.094 40.098 -32.559 1 32.92 281 VAL B C 1
ATOM 9477 O O . VAL B 1 281 ? 11.992 39.144 -31.783 1 32.92 281 VAL B O 1
ATOM 9480 N N . SER B 1 282 ? 13.268 39.932 -33.143 1 33.41 282 SER B N 1
ATOM 9481 C CA . SER B 1 282 ? 14.48 39.345 -32.58 1 33.41 282 SER B CA 1
ATOM 9482 C C . SER B 1 282 ? 14.813 39.959 -31.225 1 33.41 282 SER B C 1
ATOM 9484 O O . SER B 1 282 ? 15.271 39.262 -30.317 1 33.41 282 SER B O 1
ATOM 9486 N N . SER B 1 283 ? 15.151 41.287 -31.132 1 36.54 283 SER B N 1
ATOM 9487 C CA . SER B 1 283 ? 15.791 42.014 -30.04 1 36.54 283 SER B CA 1
ATOM 9488 C C . SER B 1 283 ? 14.913 42.025 -28.793 1 36.54 283 SER B C 1
ATOM 9490 O O . SER B 1 283 ? 15.417 42.135 -27.674 1 36.54 283 SER B O 1
ATOM 9492 N N . SER B 1 284 ? 13.582 41.874 -28.794 1 37.23 284 SER B N 1
ATOM 9493 C CA . SER B 1 284 ? 12.649 42.214 -27.725 1 37.23 284 SER B CA 1
ATOM 9494 C C . SER B 1 284 ? 12.464 41.046 -26.762 1 37.23 284 SER B C 1
ATOM 9496 O O . SER B 1 284 ? 12.28 41.25 -25.56 1 37.23 284 SER B O 1
ATOM 9498 N N . ASP B 1 285 ? 12.343 39.858 -27.223 1 40.89 285 ASP B N 1
ATOM 9499 C CA . ASP B 1 285 ? 12.124 38.722 -26.332 1 40.89 285 ASP B CA 1
ATOM 9500 C C . ASP B 1 285 ? 13.362 38.444 -25.482 1 40.89 285 ASP B C 1
ATOM 9502 O O . ASP B 1 285 ? 13.249 38.007 -24.335 1 40.89 285 ASP B O 1
ATOM 9506 N N . ASP B 1 286 ? 14.592 38.389 -26.125 1 47.18 286 ASP B N 1
ATOM 9507 C CA . ASP B 1 286 ? 15.858 38.265 -25.411 1 47.18 286 ASP B CA 1
ATOM 9508 C C . ASP B 1 286 ? 15.996 39.35 -24.345 1 47.18 286 ASP B C 1
ATOM 9510 O O . ASP B 1 286 ? 16.532 39.1 -23.263 1 47.18 286 ASP B O 1
ATOM 9514 N N . ASP B 1 287 ? 15.509 40.502 -24.702 1 52.36 287 ASP B N 1
ATOM 9515 C CA . ASP B 1 287 ? 15.543 41.66 -23.813 1 52.36 287 ASP B CA 1
ATOM 9516 C C . ASP B 1 287 ? 14.588 41.476 -22.636 1 52.36 287 ASP B C 1
ATOM 9518 O O . ASP B 1 287 ? 14.895 41.878 -21.512 1 52.36 287 ASP B O 1
ATOM 9522 N N . ASP B 1 288 ? 13.557 40.641 -22.911 1 58.17 288 ASP B N 1
ATOM 9523 C CA . ASP B 1 288 ? 12.599 40.471 -21.822 1 58.17 288 ASP B CA 1
ATOM 9524 C C . ASP B 1 288 ? 13.127 39.493 -20.775 1 58.17 288 ASP B C 1
ATOM 9526 O O . ASP B 1 288 ? 12.911 39.684 -19.576 1 58.17 288 ASP B O 1
ATOM 9530 N N . GLY B 1 289 ? 13.786 38.384 -21.253 1 64.02 289 GLY B N 1
ATOM 9531 C CA . GLY B 1 289 ? 14.401 37.452 -20.321 1 64.02 289 GLY B CA 1
ATOM 9532 C C . GLY B 1 289 ? 15.506 38.079 -19.493 1 64.02 289 GLY B C 1
ATOM 9533 O O . GLY B 1 289 ? 15.58 37.861 -18.281 1 64.02 289 GLY B O 1
ATOM 9534 N N . ASP B 1 290 ? 16.276 38.843 -20.19 1 68.76 290 ASP B N 1
ATOM 9535 C CA . ASP B 1 290 ? 17.354 39.53 -19.486 1 68.76 290 ASP B CA 1
ATOM 9536 C C . ASP B 1 290 ? 16.8 40.564 -18.509 1 68.76 290 ASP B C 1
ATOM 9538 O O . ASP B 1 290 ? 17.329 40.732 -17.408 1 68.76 290 ASP B O 1
ATOM 9542 N N . LYS B 1 291 ? 15.722 41.188 -19.017 1 69.59 291 LYS B N 1
ATOM 9543 C CA . LYS B 1 291 ? 15.105 42.165 -18.125 1 69.59 291 LYS B CA 1
ATOM 9544 C C . LYS B 1 291 ? 14.513 41.488 -16.892 1 69.59 291 LYS B C 1
ATOM 9546 O O . LYS B 1 291 ? 14.647 41.992 -15.775 1 69.59 291 LYS B O 1
ATOM 9551 N N . ARG B 1 292 ? 13.942 40.318 -17.054 1 76.42 292 ARG B N 1
ATOM 9552 C CA . ARG B 1 292 ? 13.354 39.593 -15.933 1 76.42 292 ARG B CA 1
ATOM 9553 C C . ARG B 1 292 ? 14.427 39.149 -14.945 1 76.42 292 ARG B C 1
ATOM 9555 O O . ARG B 1 292 ? 14.247 39.265 -13.731 1 76.42 292 ARG B O 1
ATOM 9562 N N . ARG B 1 293 ? 15.5 38.71 -15.486 1 78.27 293 ARG B N 1
ATOM 9563 C CA . ARG B 1 293 ? 16.583 38.233 -14.632 1 78.27 293 ARG B CA 1
ATOM 9564 C C . ARG B 1 293 ? 17.241 39.388 -13.884 1 78.27 293 ARG B C 1
ATOM 9566 O O . ARG B 1 293 ? 17.572 39.262 -12.704 1 78.27 293 ARG B O 1
ATOM 9573 N N . ALA B 1 294 ? 17.301 40.496 -14.637 1 74.3 294 ALA B N 1
ATOM 9574 C CA . ALA B 1 294 ? 17.875 41.677 -13.997 1 74.3 294 ALA B CA 1
ATOM 9575 C C . ALA B 1 294 ? 16.958 42.206 -12.899 1 74.3 294 ALA B C 1
ATOM 9577 O O . ALA B 1 294 ? 17.428 42.628 -11.839 1 74.3 294 ALA B O 1
ATOM 9578 N N . GLU B 1 295 ? 15.71 42.134 -13.107 1 75.31 295 GLU B N 1
ATOM 9579 C CA . GLU B 1 295 ? 14.742 42.585 -12.111 1 75.31 295 GLU B CA 1
ATOM 9580 C C . GLU B 1 295 ? 14.772 41.697 -10.87 1 75.31 295 GLU B C 1
ATOM 9582 O O . GLU B 1 295 ? 14.651 42.188 -9.746 1 75.31 295 GLU B O 1
ATOM 9587 N N . VAL B 1 296 ? 14.968 40.435 -11.08 1 77.56 296 VAL B N 1
ATOM 9588 C CA . VAL B 1 296 ? 14.995 39.492 -9.967 1 77.56 296 VAL B CA 1
ATOM 9589 C C . VAL B 1 296 ? 16.242 39.73 -9.118 1 77.56 296 VAL B C 1
ATOM 9591 O O . VAL B 1 296 ? 16.169 39.753 -7.888 1 77.56 296 VAL B O 1
ATOM 9594 N N . ILE B 1 297 ? 17.297 40.012 -9.817 1 75.47 297 ILE B N 1
ATOM 9595 C CA . ILE B 1 297 ? 18.543 40.235 -9.092 1 75.47 297 ILE B CA 1
ATOM 9596 C C . ILE B 1 297 ? 18.47 41.56 -8.336 1 75.47 297 ILE B C 1
ATOM 9598 O O . ILE B 1 297 ? 18.942 41.661 -7.201 1 75.47 297 ILE B O 1
ATOM 9602 N N . GLU B 1 298 ? 17.819 42.489 -8.956 1 71.33 298 GLU B N 1
ATOM 9603 C CA . GLU B 1 298 ? 17.64 43.772 -8.284 1 71.33 298 GLU B CA 1
ATOM 9604 C C . GLU B 1 298 ? 16.746 43.631 -7.055 1 71.33 298 GLU B C 1
ATOM 9606 O O . GLU B 1 298 ? 17.022 44.224 -6.009 1 71.33 298 GLU B O 1
ATOM 9611 N N . HIS B 1 299 ? 15.78 42.857 -7.096 1 72.41 299 HIS B N 1
ATOM 9612 C CA . HIS B 1 299 ? 14.872 42.639 -5.976 1 72.41 299 HIS B CA 1
ATOM 9613 C C . HIS B 1 299 ? 15.57 41.908 -4.835 1 72.41 299 HIS B C 1
ATOM 9615 O O . HIS B 1 299 ? 15.372 42.242 -3.665 1 72.41 299 HIS B O 1
ATOM 9621 N N . ILE B 1 300 ? 16.022 40.881 -4.601 1 70.9 300 ILE B N 1
ATOM 9622 C CA . ILE B 1 300 ? 16.74 40.099 -3.601 1 70.9 300 ILE B CA 1
ATOM 9623 C C . ILE B 1 300 ? 17.723 40.997 -2.853 1 70.9 300 ILE B C 1
ATOM 9625 O O . ILE B 1 300 ? 17.871 40.885 -1.633 1 70.9 300 ILE B O 1
ATOM 9629 N N . GLN B 1 301 ? 18.571 41.965 -4.216 1 64.39 301 GLN B N 1
ATOM 9630 C CA . GLN B 1 301 ? 19.517 42.908 -3.627 1 64.39 301 GLN B CA 1
ATOM 9631 C C . GLN B 1 301 ? 18.814 43.869 -2.673 1 64.39 301 GLN B C 1
ATOM 9633 O O . GLN B 1 301 ? 19.388 44.281 -1.663 1 64.39 301 GLN B O 1
ATOM 9638 N N . ASN B 1 302 ? 17.54 44.064 -3.062 1 59.46 302 ASN B N 1
ATOM 9639 C CA . ASN B 1 302 ? 16.761 44.987 -2.244 1 59.46 302 ASN B CA 1
ATOM 9640 C C . ASN B 1 302 ? 16.214 44.303 -0.993 1 59.46 302 ASN B C 1
ATOM 9642 O O . ASN B 1 302 ? 15.719 44.969 -0.083 1 59.46 302 ASN B O 1
ATOM 9646 N N . LEU B 1 303 ? 16.195 43.012 -1.085 1 60.01 303 LEU B N 1
ATOM 9647 C CA . LEU B 1 303 ? 15.661 42.304 0.073 1 60.01 303 LEU B CA 1
ATOM 9648 C C . LEU B 1 303 ? 16.597 42.436 1.27 1 60.01 303 LEU B C 1
ATOM 9650 O O . LEU B 1 303 ? 16.212 42.133 2.401 1 60.01 303 LEU B O 1
ATOM 9654 N N . HIS B 1 304 ? 17.567 43.336 1.268 1 50.58 304 HIS B N 1
ATOM 9655 C CA . HIS B 1 304 ? 18.497 43.668 2.341 1 50.58 304 HIS B CA 1
ATOM 9656 C C . HIS B 1 304 ? 18.73 42.472 3.258 1 50.58 304 HIS B C 1
ATOM 9658 O O . HIS B 1 304 ? 18.664 42.601 4.482 1 50.58 304 HIS B O 1
ATOM 9664 N N . ILE B 1 305 ? 18.206 41.211 2.56 1 49.97 305 ILE B N 1
ATOM 9665 C CA . ILE B 1 305 ? 18.411 40.046 3.415 1 49.97 305 ILE B CA 1
ATOM 9666 C C . ILE B 1 305 ? 19.804 40.101 4.037 1 49.97 305 ILE B C 1
ATOM 9668 O O . ILE B 1 305 ? 19.966 39.856 5.235 1 49.97 305 ILE B O 1
ATOM 9672 N N . SER B 1 306 ? 20.844 40.222 3.321 1 43.42 306 SER B N 1
ATOM 9673 C CA . SER B 1 306 ? 22.248 40.522 3.584 1 43.42 306 SER B CA 1
ATOM 9674 C C . SER B 1 306 ? 22.754 41.638 2.677 1 43.42 306 SER B C 1
ATOM 9676 O O . SER B 1 306 ? 22.161 41.913 1.632 1 43.42 306 SER B O 1
ATOM 9678 N N . GLU B 1 307 ? 23.11 42.673 2.936 1 38.68 307 GLU B N 1
ATOM 9679 C CA . GLU B 1 307 ? 23.677 43.727 2.1 1 38.68 307 GLU B CA 1
ATOM 9680 C C . GLU B 1 307 ? 24.298 43.151 0.831 1 38.68 307 GLU B C 1
ATOM 9682 O O . GLU B 1 307 ? 25.444 42.697 0.846 1 38.68 307 GLU B O 1
ATOM 9687 N N . MET B 1 308 ? 23.452 42.484 0.081 1 39.2 308 MET B N 1
ATOM 9688 C CA . MET B 1 308 ? 23.938 41.977 -1.2 1 39.2 308 MET B CA 1
ATOM 9689 C C . MET B 1 308 ? 24.503 43.107 -2.053 1 39.2 308 MET B C 1
ATOM 9691 O O . MET B 1 308 ? 23.792 44.058 -2.383 1 39.2 308 MET B O 1
ATOM 9695 N N . ARG B 1 309 ? 25.592 43.716 -1.884 1 35 309 ARG B N 1
ATOM 9696 C CA . ARG B 1 309 ? 26.195 44.756 -2.712 1 35 309 ARG B CA 1
ATOM 9697 C C . ARG B 1 309 ? 26.108 44.397 -4.191 1 35 309 ARG B C 1
ATOM 9699 O O . ARG B 1 309 ? 26.506 43.302 -4.594 1 35 309 ARG B O 1
ATOM 9706 N N . ALA B 1 310 ? 25.172 44.896 -4.894 1 35.66 310 ALA B N 1
ATOM 9707 C CA . ALA B 1 310 ? 25.011 44.98 -6.343 1 35.66 310 ALA B CA 1
ATOM 9708 C C . ALA B 1 310 ? 26.361 45.135 -7.037 1 35.66 310 ALA B C 1
ATOM 9710 O O . ALA B 1 310 ? 26.837 46.255 -7.24 1 35.66 310 ALA B O 1
ATOM 9711 N N . ALA B 1 311 ? 27.413 44.481 -6.67 1 32.75 311 ALA B N 1
ATOM 9712 C CA . ALA B 1 311 ? 28.581 44.75 -7.505 1 32.75 311 ALA B CA 1
ATOM 9713 C C . ALA B 1 311 ? 28.314 44.369 -8.959 1 32.75 311 ALA B C 1
ATOM 9715 O O . ALA B 1 311 ? 27.812 43.279 -9.24 1 32.75 311 ALA B O 1
ATOM 9716 N N . SER B 1 312 ? 27.92 45.206 -9.839 1 32.71 312 SER B N 1
ATOM 9717 C CA . SER B 1 312 ? 27.876 45.034 -11.287 1 32.71 312 SER B CA 1
ATOM 9718 C C . SER B 1 312 ? 28.951 44.061 -11.761 1 32.71 312 SER B C 1
ATOM 9720 O O . SER B 1 312 ? 30.132 44.235 -11.454 1 32.71 312 SER B O 1
ATOM 9722 N N . PRO B 1 313 ? 28.674 42.775 -12.047 1 35.05 313 PRO B N 1
ATOM 9723 C CA . PRO B 1 313 ? 29.6 41.724 -12.477 1 35.05 313 PRO B CA 1
ATOM 9724 C C . PRO B 1 313 ? 30.64 42.227 -13.475 1 35.05 313 PRO B C 1
ATOM 9726 O O . PRO B 1 313 ? 30.309 42.992 -14.384 1 35.05 313 PRO B O 1
ATOM 9729 N N . ALA B 1 314 ? 31.794 42.455 -13.155 1 35.21 314 ALA B N 1
ATOM 9730 C CA . ALA B 1 314 ? 32.852 42.638 -14.145 1 35.21 314 ALA B CA 1
ATOM 9731 C C . ALA B 1 314 ? 32.799 41.549 -15.213 1 35.21 314 ALA B C 1
ATOM 9733 O O . ALA B 1 314 ? 32.371 40.425 -14.941 1 35.21 314 ALA B O 1
ATOM 9734 N N . PRO B 1 315 ? 32.789 41.716 -16.502 1 37.01 315 PRO B N 1
ATOM 9735 C CA . PRO B 1 315 ? 32.846 40.74 -17.592 1 37.01 315 PRO B CA 1
ATOM 9736 C C . PRO B 1 315 ? 33.884 39.645 -17.35 1 37.01 315 PRO B C 1
ATOM 9738 O O . PRO B 1 315 ? 35.075 39.938 -17.215 1 37.01 315 PRO B O 1
ATOM 9741 N N . SER B 1 316 ? 33.857 38.808 -16.346 1 38.5 316 SER B N 1
ATOM 9742 C CA . SER B 1 316 ? 34.797 37.706 -16.167 1 38.5 316 SER B CA 1
ATOM 9743 C C . SER B 1 316 ? 35.146 37.055 -17.502 1 38.5 316 SER B C 1
ATOM 9745 O O . SER B 1 316 ? 34.265 36.815 -18.33 1 38.5 316 SER B O 1
ATOM 9747 N N . VAL B 1 317 ? 36.329 37.257 -18.001 1 39.56 317 VAL B N 1
ATOM 9748 C CA . VAL B 1 317 ? 36.967 36.665 -19.172 1 39.56 317 VAL B CA 1
ATOM 9749 C C . VAL B 1 317 ? 36.824 35.145 -19.126 1 39.56 317 VAL B C 1
ATOM 9751 O O . VAL B 1 317 ? 37.577 34.424 -19.785 1 39.56 317 VAL B O 1
ATOM 9754 N N . LEU B 1 318 ? 36.315 34.517 -18.018 1 45.25 318 LEU B N 1
ATOM 9755 C CA . LEU B 1 318 ? 36.29 33.07 -18.2 1 45.25 318 LEU B CA 1
ATOM 9756 C C . LEU B 1 318 ? 35.56 32.696 -19.486 1 45.25 318 LEU B C 1
ATOM 9758 O O . LEU B 1 318 ? 34.405 33.081 -19.683 1 45.25 318 LEU B O 1
ATOM 9762 N N . VAL B 1 319 ? 36.344 32.559 -20.417 1 48.74 319 VAL B N 1
ATOM 9763 C CA . VAL B 1 319 ? 35.884 31.964 -21.667 1 48.74 319 VAL B CA 1
ATOM 9764 C C . VAL B 1 319 ? 35.029 30.734 -21.371 1 48.74 319 VAL B C 1
ATOM 9766 O O . VAL B 1 319 ? 35.51 29.762 -20.784 1 48.74 319 VAL B O 1
ATOM 9769 N N . HIS B 1 320 ? 33.86 30.92 -21.015 1 59.64 320 HIS B N 1
ATOM 9770 C CA . HIS B 1 320 ? 32.915 29.828 -20.81 1 59.64 320 HIS B CA 1
ATOM 9771 C C . HIS B 1 320 ? 32.769 28.982 -22.071 1 59.64 320 HIS B C 1
ATOM 9773 O O . HIS B 1 320 ? 32.71 29.519 -23.18 1 59.64 320 HIS B O 1
ATOM 9779 N N . ASP B 1 321 ? 33.203 27.786 -21.942 1 59.08 321 ASP B N 1
ATOM 9780 C CA . ASP B 1 321 ? 32.936 26.873 -23.049 1 59.08 321 ASP B CA 1
ATOM 9781 C C . ASP B 1 321 ? 31.44 26.791 -23.343 1 59.08 321 ASP B C 1
ATOM 9783 O O . ASP B 1 321 ? 30.644 26.474 -22.457 1 59.08 321 ASP B O 1
ATOM 9787 N N . PRO B 1 322 ? 31.05 27.322 -24.366 1 60.5 322 PRO B N 1
ATOM 9788 C CA . PRO B 1 322 ? 29.628 27.347 -24.717 1 60.5 322 PRO B CA 1
ATOM 9789 C C . PRO B 1 322 ? 28.984 25.963 -24.671 1 60.5 322 PRO B C 1
ATOM 9791 O O . PRO B 1 322 ? 27.77 25.848 -24.485 1 60.5 322 PRO B O 1
ATOM 9794 N N . VAL B 1 323 ? 29.837 24.964 -24.724 1 59.9 323 VAL B N 1
ATOM 9795 C CA . VAL B 1 323 ? 29.291 23.611 -24.756 1 59.9 323 VAL B CA 1
ATOM 9796 C C . VAL B 1 323 ? 28.741 23.242 -23.38 1 59.9 323 VAL B C 1
ATOM 9798 O O . VAL B 1 323 ? 27.761 22.501 -23.275 1 59.9 323 VAL B O 1
ATOM 9801 N N . GLU B 1 324 ? 29.215 23.986 -22.42 1 67.24 324 GLU B N 1
ATOM 9802 C CA . GLU B 1 324 ? 28.888 23.567 -21.061 1 67.24 324 GLU B CA 1
ATOM 9803 C C . GLU B 1 324 ? 27.738 24.392 -20.49 1 67.24 324 GLU B C 1
ATOM 9805 O O . GLU B 1 324 ? 27.337 24.197 -19.341 1 67.24 324 GLU B O 1
ATOM 9810 N N . TYR B 1 325 ? 26.927 25.651 -21.634 1 78.03 325 TYR B N 1
ATOM 9811 C CA . TYR B 1 325 ? 25.89 26.53 -21.105 1 78.03 325 TYR B CA 1
ATOM 9812 C C . TYR B 1 325 ? 24.671 25.729 -20.662 1 78.03 325 TYR B C 1
ATOM 9814 O O . TYR B 1 325 ? 24.135 25.954 -19.574 1 78.03 325 TYR B O 1
ATOM 9822 N N . LYS B 1 326 ? 24.58 24.358 -21.099 1 73.08 326 LYS B N 1
ATOM 9823 C CA . LYS B 1 326 ? 23.389 23.578 -20.775 1 73.08 326 LYS B CA 1
ATOM 9824 C C . LYS B 1 326 ? 23.607 22.738 -19.52 1 73.08 326 LYS B C 1
ATOM 9826 O O . LYS B 1 326 ? 22.707 22.609 -18.688 1 73.08 326 LYS B O 1
ATOM 9831 N N . ALA B 1 327 ? 24.791 22.223 -19.397 1 73.19 327 ALA B N 1
ATOM 9832 C CA . ALA B 1 327 ? 25.119 21.439 -18.21 1 73.19 327 ALA B CA 1
ATOM 9833 C C . ALA B 1 327 ? 25.15 22.319 -16.963 1 73.19 327 ALA B C 1
ATOM 9835 O O . ALA B 1 327 ? 24.675 21.915 -15.899 1 73.19 327 ALA B O 1
ATOM 9836 N N . ALA B 1 328 ? 25.67 23.444 -17.137 1 78.27 328 ALA B N 1
ATOM 9837 C CA . ALA B 1 328 ? 25.738 24.375 -16.013 1 78.27 328 ALA B CA 1
ATOM 9838 C C . ALA B 1 328 ? 24.344 24.828 -15.591 1 78.27 328 ALA B C 1
ATOM 9840 O O . ALA B 1 328 ? 24.052 24.929 -14.397 1 78.27 328 ALA B O 1
ATOM 9841 N N . ARG B 1 329 ? 23.535 25.045 -16.553 1 81.73 329 ARG B N 1
ATOM 9842 C CA . ARG B 1 329 ? 22.171 25.478 -16.268 1 81.73 329 ARG B CA 1
ATOM 9843 C C . ARG B 1 329 ? 21.398 24.399 -15.518 1 81.73 329 ARG B C 1
ATOM 9845 O O . ARG B 1 329 ? 20.686 24.693 -14.556 1 81.73 329 ARG B O 1
ATOM 9852 N N . LYS B 1 330 ? 21.596 23.24 -15.95 1 79.23 330 LYS B N 1
ATOM 9853 C CA . LYS B 1 330 ? 20.913 22.127 -15.297 1 79.23 330 LYS B CA 1
ATOM 9854 C C . LYS B 1 330 ? 21.406 21.943 -13.865 1 79.23 330 LYS B C 1
ATOM 9856 O O . LYS B 1 330 ? 20.609 21.718 -12.952 1 79.23 330 LYS B O 1
ATOM 9861 N N . LYS B 1 331 ? 22.637 22.043 -13.68 1 77.71 331 LYS B N 1
ATOM 9862 C CA . LYS B 1 331 ? 23.226 21.901 -12.351 1 77.71 331 LYS B CA 1
ATOM 9863 C C . LYS B 1 331 ? 22.739 23.002 -11.414 1 77.71 331 LYS B C 1
ATOM 9865 O O . LYS B 1 331 ? 22.429 22.742 -10.25 1 77.71 331 LYS B O 1
ATOM 9870 N N . LEU B 1 332 ? 22.624 24.162 -11.899 1 84.64 332 LEU B N 1
ATOM 9871 C CA . LEU B 1 332 ? 22.201 25.281 -11.065 1 84.64 332 LEU B CA 1
ATOM 9872 C C . LEU B 1 332 ? 20.709 25.198 -10.761 1 84.64 332 LEU B C 1
ATOM 9874 O O . LEU B 1 332 ? 20.269 25.591 -9.678 1 84.64 332 LEU B O 1
ATOM 9878 N N . ARG B 1 333 ? 19.998 24.677 -11.737 1 83.68 333 ARG B N 1
ATOM 9879 C CA . ARG B 1 333 ? 18.577 24.463 -11.487 1 83.68 333 ARG B CA 1
ATOM 9880 C C . ARG B 1 333 ? 18.364 23.504 -10.32 1 83.68 333 ARG B C 1
ATOM 9882 O O . ARG B 1 333 ? 17.574 23.784 -9.416 1 83.68 333 ARG B O 1
ATOM 9889 N N . THR B 1 334 ? 19.119 22.499 -10.277 1 79.55 334 THR B N 1
ATOM 9890 C CA . THR B 1 334 ? 19.028 21.511 -9.209 1 79.55 334 THR B CA 1
ATOM 9891 C C . THR B 1 334 ? 19.508 22.099 -7.885 1 79.55 334 THR B C 1
ATOM 9893 O O . THR B 1 334 ? 18.953 21.796 -6.827 1 79.55 334 THR B O 1
ATOM 9896 N N . ALA B 1 335 ? 20.493 22.907 -8.009 1 81.41 335 ALA B N 1
ATOM 9897 C CA . ALA B 1 335 ? 21.024 23.536 -6.803 1 81.41 335 ALA B CA 1
ATOM 9898 C C . ALA B 1 335 ? 19.993 24.465 -6.169 1 81.41 335 ALA B C 1
ATOM 9900 O O . ALA B 1 335 ? 19.88 24.533 -4.942 1 81.41 335 ALA B O 1
ATOM 9901 N N . VAL B 1 336 ? 19.254 25.154 -6.972 1 85.89 336 VAL B N 1
ATOM 9902 C CA . VAL B 1 336 ? 18.233 26.058 -6.452 1 85.89 336 VAL B CA 1
ATOM 9903 C C . VAL B 1 336 ? 17.13 25.253 -5.769 1 85.89 336 VAL B C 1
ATOM 9905 O O . VAL B 1 336 ? 16.656 25.627 -4.693 1 85.89 336 VAL B O 1
ATOM 9908 N N . ILE B 1 337 ? 16.836 24.178 -6.345 1 82.09 337 ILE B N 1
ATOM 9909 C CA . ILE B 1 337 ? 15.791 23.338 -5.77 1 82.09 337 ILE B CA 1
ATOM 9910 C C . ILE B 1 337 ? 16.256 22.786 -4.424 1 82.09 337 ILE B C 1
ATOM 9912 O O . ILE B 1 337 ? 15.503 22.799 -3.447 1 82.09 337 ILE B O 1
ATOM 9916 N N . GLU B 1 338 ? 17.478 22.395 -4.41 1 79.85 338 GLU B N 1
ATOM 9917 C CA . GLU B 1 338 ? 18.027 21.832 -3.181 1 79.85 338 GLU B CA 1
ATOM 9918 C C . GLU B 1 338 ? 18.148 22.894 -2.092 1 79.85 338 GLU B C 1
ATOM 9920 O O . GLU B 1 338 ? 17.904 22.616 -0.916 1 79.85 338 GLU B O 1
ATOM 9925 N N . ASN B 1 339 ? 18.555 24.027 -2.495 1 84.83 339 ASN B N 1
ATOM 9926 C CA . ASN B 1 339 ? 18.662 25.103 -1.515 1 84.83 339 ASN B CA 1
ATOM 9927 C C . ASN B 1 339 ? 17.291 25.527 -0.996 1 84.83 339 ASN B C 1
ATOM 9929 O O . ASN B 1 339 ? 17.151 25.895 0.172 1 84.83 339 ASN B O 1
ATOM 9933 N N . TYR B 1 340 ? 16.368 25.521 -1.914 1 87.19 340 TYR B N 1
ATOM 9934 C CA . TYR B 1 340 ? 15.005 25.813 -1.483 1 87.19 340 TYR B CA 1
ATOM 9935 C C . TYR B 1 340 ? 14.521 24.784 -0.469 1 87.19 340 TYR B C 1
ATOM 9937 O O . TYR B 1 340 ? 13.934 25.141 0.555 1 87.19 340 TYR B O 1
ATOM 9945 N N . ARG B 1 341 ? 14.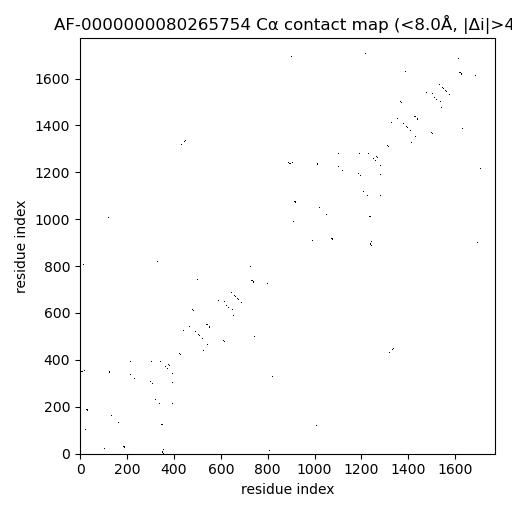85 23.63 -0.692 1 82.19 341 ARG B N 1
ATOM 9946 C CA . ARG B 1 341 ? 14.48 22.555 0.223 1 82.19 341 ARG B CA 1
ATOM 9947 C C . ARG B 1 341 ? 15.152 22.735 1.58 1 82.19 341 ARG B C 1
ATOM 9949 O O . ARG B 1 341 ? 14.516 22.558 2.621 1 82.19 341 ARG B O 1
ATOM 9956 N N . ALA B 1 342 ? 16.372 23.026 1.529 1 82.91 342 ALA B N 1
ATOM 9957 C CA . ALA B 1 342 ? 17.122 23.238 2.764 1 82.91 342 ALA B CA 1
ATOM 9958 C C . ALA B 1 342 ? 16.522 24.379 3.581 1 82.91 342 ALA B C 1
ATOM 9960 O O . ALA B 1 342 ? 16.418 24.286 4.806 1 82.91 342 ALA B O 1
ATOM 9961 N N . LEU B 1 343 ? 16.137 25.388 2.883 1 88.29 343 LEU B N 1
ATOM 9962 C CA . LEU B 1 343 ? 15.568 26.546 3.565 1 88.29 343 LEU B CA 1
ATOM 9963 C C . LEU B 1 343 ? 14.188 26.223 4.126 1 88.29 343 LEU B C 1
ATOM 9965 O O . LEU B 1 343 ? 13.819 26.712 5.197 1 88.29 343 LEU B O 1
ATOM 9969 N N . GLU B 1 344 ? 13.555 25.364 3.406 1 85.81 344 GLU B N 1
ATOM 9970 C CA . GLU B 1 344 ? 12.241 24.961 3.898 1 85.81 344 GLU B CA 1
ATOM 9971 C C . GLU B 1 344 ? 12.36 24.128 5.171 1 85.81 344 GLU B C 1
ATOM 9973 O O . GLU B 1 344 ? 11.567 24.29 6.101 1 85.81 344 GLU B O 1
ATOM 9978 N N . ILE B 1 345 ? 13.381 23.263 5.115 1 85.82 345 ILE B N 1
ATOM 9979 C CA . ILE B 1 345 ? 13.624 22.442 6.296 1 85.82 345 ILE B CA 1
ATOM 9980 C C . ILE B 1 345 ? 14.003 23.335 7.476 1 85.82 345 ILE B C 1
ATOM 9982 O O . ILE B 1 345 ? 13.527 23.131 8.595 1 85.82 345 ILE B O 1
ATOM 9986 N N . LEU B 1 346 ? 14.815 24.351 7.201 1 88.5 346 LEU B N 1
ATOM 9987 C CA . LEU B 1 346 ? 15.243 25.271 8.25 1 88.5 346 LEU B CA 1
ATOM 9988 C C . LEU B 1 346 ? 14.071 26.11 8.747 1 88.5 346 LEU B C 1
ATOM 9990 O O . LEU B 1 346 ? 13.967 26.392 9.943 1 88.5 346 LEU B O 1
ATOM 9994 N N . ASN B 1 347 ? 13.2 26.468 7.893 1 88.3 347 ASN B N 1
ATOM 9995 C CA . ASN B 1 347 ? 12.005 27.21 8.281 1 88.3 347 ASN B CA 1
ATOM 9996 C C . ASN B 1 347 ? 11.083 26.368 9.158 1 88.3 347 ASN B C 1
ATOM 9998 O O . ASN B 1 347 ? 10.525 26.866 10.138 1 88.3 347 ASN B O 1
ATOM 10002 N N . ASN B 1 348 ? 10.983 25.162 8.805 1 86.57 348 ASN B N 1
ATOM 10003 C CA . ASN B 1 348 ? 10.167 24.253 9.602 1 86.57 348 ASN B CA 1
ATOM 10004 C C . ASN B 1 348 ? 10.775 24.018 10.982 1 86.57 348 ASN B C 1
ATOM 10006 O O . ASN B 1 348 ? 10.049 23.859 11.965 1 86.57 348 ASN B O 1
ATOM 10010 N N . TYR B 1 349 ? 12.065 23.919 11.004 1 89.38 349 TYR B N 1
ATOM 10011 C CA . TYR B 1 349 ? 12.766 23.807 12.279 1 89.38 349 TYR B CA 1
ATOM 10012 C C . TYR B 1 349 ? 12.406 24.965 13.202 1 89.38 349 TYR B C 1
ATOM 10014 O O . TYR B 1 349 ? 12.131 24.761 14.387 1 89.38 349 TYR B O 1
ATOM 10022 N N . ARG B 1 350 ? 12.382 26.114 12.631 1 89.56 350 ARG B N 1
ATOM 10023 C CA . ARG B 1 350 ? 12.051 27.322 13.378 1 89.56 350 ARG B CA 1
ATOM 10024 C C . ARG B 1 350 ? 10.617 27.271 13.895 1 89.56 350 ARG B C 1
ATOM 10026 O O . ARG B 1 350 ? 10.367 27.526 15.075 1 89.56 350 ARG B O 1
ATOM 10033 N N . ILE B 1 351 ? 9.751 26.872 13.094 1 86.79 351 ILE B N 1
ATOM 10034 C CA . ILE B 1 351 ? 8.329 26.86 13.421 1 86.79 351 ILE B CA 1
ATOM 10035 C C . ILE B 1 351 ? 8.053 25.796 14.481 1 86.79 351 ILE B C 1
ATOM 10037 O O . ILE B 1 351 ? 7.344 26.052 15.457 1 86.79 351 ILE B O 1
ATOM 10041 N N . LEU B 1 352 ? 8.666 24.676 14.312 1 89.36 352 LEU B N 1
ATOM 10042 C CA . LEU B 1 352 ? 8.413 23.569 15.228 1 89.36 352 LEU B CA 1
ATOM 10043 C C . LEU B 1 352 ? 8.948 23.883 16.621 1 89.36 352 LEU B C 1
ATOM 10045 O O . LEU B 1 352 ? 8.29 23.594 17.623 1 89.36 352 LEU B O 1
ATOM 10049 N N . ASN B 1 353 ? 10.034 24.456 16.646 1 90.43 353 ASN B N 1
ATOM 10050 C CA . ASN B 1 353 ? 10.606 24.796 17.944 1 90.43 353 ASN B CA 1
ATOM 10051 C C . ASN B 1 353 ? 9.836 25.928 18.618 1 90.43 353 ASN B C 1
ATOM 10053 O O . ASN B 1 353 ? 9.614 25.899 19.83 1 90.43 353 ASN B O 1
ATOM 10057 N N . ARG B 1 354 ? 9.458 26.944 17.86 1 88.37 354 ARG B N 1
ATOM 10058 C CA . ARG B 1 354 ? 8.634 28.02 18.399 1 88.37 354 ARG B CA 1
ATOM 10059 C C . ARG B 1 354 ? 7.349 27.472 19.011 1 88.37 354 ARG B C 1
ATOM 10061 O O . ARG B 1 354 ? 7.001 27.81 20.144 1 88.37 354 ARG B O 1
ATOM 10068 N N . ASN B 1 355 ? 6.762 26.585 18.284 1 88.16 355 ASN B N 1
ATOM 10069 C CA . ASN B 1 355 ? 5.53 25.967 18.764 1 88.16 355 ASN B CA 1
ATOM 10070 C C . ASN B 1 355 ? 5.784 25.082 19.981 1 88.16 355 ASN B C 1
ATOM 10072 O O . ASN B 1 355 ? 4.934 24.978 20.867 1 88.16 355 ASN B O 1
ATOM 10076 N N . GLY B 1 356 ? 6.916 24.484 19.95 1 90.1 356 GLY B N 1
ATOM 10077 C CA . GLY B 1 356 ? 7.274 23.668 21.099 1 90.1 356 GLY B CA 1
ATOM 10078 C C . GLY B 1 356 ? 7.356 24.46 22.391 1 90.1 356 GLY B C 1
ATOM 10079 O O . GLY B 1 356 ? 6.869 24.012 23.431 1 90.1 356 GLY B O 1
ATOM 10080 N N . PHE B 1 357 ? 7.892 25.669 22.345 1 91 357 PHE B N 1
ATOM 10081 C CA . PHE B 1 357 ? 8.004 26.527 23.519 1 91 357 PHE B CA 1
ATOM 10082 C C . PHE B 1 357 ? 6.628 26.986 23.987 1 91 357 PHE B C 1
ATOM 10084 O O . PHE B 1 357 ? 6.34 26.981 25.185 1 91 357 PHE B O 1
ATOM 10091 N N . ILE B 1 358 ? 5.787 27.276 23.044 1 87.8 358 ILE B N 1
ATOM 10092 C CA . ILE B 1 358 ? 4.446 27.745 23.374 1 87.8 358 ILE B CA 1
ATOM 10093 C C . ILE B 1 358 ? 3.652 26.617 24.03 1 87.8 358 ILE B C 1
ATOM 10095 O O . ILE B 1 358 ? 3.012 26.82 25.064 1 87.8 358 ILE B O 1
ATOM 10099 N N . LYS B 1 359 ? 3.792 25.487 23.503 1 89.46 359 LYS B N 1
ATOM 10100 C CA . LYS B 1 359 ? 3.003 24.352 23.973 1 89.46 359 LYS B CA 1
ATOM 10101 C C . LYS B 1 359 ? 3.479 23.88 25.343 1 89.46 359 LYS B C 1
ATOM 10103 O O . LYS B 1 359 ? 2.668 23.517 26.198 1 89.46 359 LYS B O 1
ATOM 10108 N N . ILE B 1 360 ? 4.768 23.91 25.491 1 90.85 360 ILE B N 1
ATOM 10109 C CA . ILE B 1 360 ? 5.295 23.435 26.766 1 90.85 360 ILE B CA 1
ATOM 10110 C C . ILE B 1 360 ? 4.972 24.444 27.865 1 90.85 360 ILE B C 1
ATOM 10112 O O . ILE B 1 360 ? 4.69 24.062 29.004 1 90.85 360 ILE B O 1
ATOM 10116 N N . LEU B 1 361 ? 5.042 25.699 27.618 1 89.93 361 LEU B N 1
ATOM 10117 C CA . LEU B 1 361 ? 4.716 26.742 28.585 1 89.93 361 LEU B CA 1
ATOM 10118 C C . LEU B 1 361 ? 3.227 26.732 28.914 1 89.93 361 LEU B C 1
ATOM 10120 O O . LEU B 1 361 ? 2.84 26.94 30.066 1 89.93 361 LEU B O 1
ATOM 10124 N N . LYS B 1 362 ? 2.438 26.436 27.922 1 86.54 362 LYS B N 1
ATOM 10125 C CA . LYS B 1 362 ? 1.002 26.308 28.148 1 86.54 362 LYS B CA 1
ATOM 10126 C C . LYS B 1 362 ? 0.692 25.126 29.063 1 86.54 362 LYS B C 1
ATOM 10128 O O . LYS B 1 362 ? -0.163 25.225 29.945 1 86.54 362 LYS B O 1
ATOM 10133 N N . LYS B 1 363 ? 1.372 24.123 28.879 1 88.56 363 LYS B N 1
ATOM 10134 C CA . LYS B 1 363 ? 1.187 22.941 29.716 1 88.56 363 LYS B CA 1
ATOM 10135 C C . LYS B 1 363 ? 1.614 23.215 31.156 1 88.56 363 LYS B C 1
ATOM 10137 O O . LYS B 1 363 ? 0.969 22.753 32.099 1 88.56 363 LYS B O 1
ATOM 10142 N N . PHE B 1 364 ? 2.663 23.884 31.268 1 89.52 364 PHE B N 1
ATOM 10143 C CA . PHE B 1 364 ? 3.14 24.249 32.597 1 89.52 364 PHE B CA 1
ATOM 10144 C C . PHE B 1 364 ? 2.115 25.115 33.32 1 89.52 364 PHE B C 1
ATOM 10146 O O . PHE B 1 364 ? 1.802 24.871 34.487 1 89.52 364 PHE B O 1
ATOM 10153 N N . ASP B 1 365 ? 1.615 26.054 32.622 1 86.71 365 ASP B N 1
ATOM 10154 C CA . ASP B 1 365 ? 0.629 26.96 33.204 1 86.71 365 ASP B CA 1
ATOM 10155 C C . ASP B 1 365 ? -0.64 26.208 33.601 1 86.71 365 ASP B C 1
ATOM 10157 O O . ASP B 1 365 ? -1.233 26.489 34.645 1 86.71 365 ASP B O 1
ATOM 10161 N N . LYS B 1 366 ? -0.988 25.287 32.754 1 83.04 366 LYS B N 1
ATOM 10162 C CA . LYS B 1 366 ? -2.191 24.505 33.026 1 83.04 366 LYS B CA 1
ATOM 10163 C C . LYS B 1 366 ? -1.997 23.602 34.24 1 83.04 366 LYS B C 1
ATOM 10165 O O . LYS B 1 366 ? -2.901 23.46 35.066 1 83.04 366 LYS B O 1
ATOM 10170 N N . THR B 1 367 ? -0.825 23.044 34.313 1 84.68 367 THR B N 1
ATOM 10171 C CA . THR B 1 367 ? -0.537 22.105 35.391 1 84.68 367 THR B CA 1
ATOM 10172 C C . THR B 1 367 ? -0.314 22.844 36.707 1 84.68 367 THR B C 1
ATOM 10174 O O . THR B 1 367 ? -0.781 22.404 37.76 1 84.68 367 THR B O 1
ATOM 10177 N N . MET B 1 368 ? 0.379 23.957 36.645 1 81.81 368 MET B N 1
ATOM 10178 C CA . MET B 1 368 ? 0.754 24.684 37.854 1 81.81 368 MET B CA 1
ATOM 10179 C C . MET B 1 368 ? -0.23 25.813 38.138 1 81.81 368 MET B C 1
ATOM 10181 O O . MET B 1 368 ? -0.115 26.501 39.154 1 81.81 368 MET B O 1
ATOM 10185 N N . GLN B 1 369 ? -1.231 25.964 37.148 1 74.43 369 GLN B N 1
ATOM 10186 C CA . GLN B 1 369 ? -2.192 27.056 37.261 1 74.43 369 GLN B CA 1
ATOM 10187 C C . GLN B 1 369 ? -1.485 28.394 37.458 1 74.43 369 GLN B C 1
ATOM 10189 O O . GLN B 1 369 ? -1.848 29.169 38.345 1 74.43 369 GLN B O 1
ATOM 10194 N N . SER B 1 370 ? -0.348 28.375 36.781 1 77.22 370 SER B N 1
ATOM 10195 C CA . SER B 1 370 ? 0.418 29.616 36.78 1 77.22 370 SER B CA 1
ATOM 10196 C C . SER B 1 370 ? 0.143 30.435 35.523 1 77.22 370 SER B C 1
ATOM 10198 O O . SER B 1 370 ? -0.45 29.932 34.566 1 77.22 370 SER B O 1
ATOM 10200 N N . GLN B 1 371 ? 0.137 31.801 35.478 1 75.34 371 GLN B N 1
ATOM 10201 C CA . GLN B 1 371 ? -0.032 32.672 34.32 1 75.34 371 GLN B CA 1
ATOM 10202 C C . GLN B 1 371 ? 1.292 33.316 33.919 1 75.34 371 GLN B C 1
ATOM 10204 O O . GLN B 1 371 ? 1.354 34.524 33.681 1 75.34 371 GLN B O 1
ATOM 10209 N N . ILE B 1 372 ? 2.34 32.408 33.806 1 81.94 372 ILE B N 1
ATOM 10210 C CA . ILE B 1 372 ? 3.676 32.934 33.548 1 81.94 372 ILE B CA 1
ATOM 10211 C C . ILE B 1 372 ? 4.043 32.714 32.082 1 81.94 372 ILE B C 1
ATOM 10213 O O . ILE B 1 372 ? 5.008 33.297 31.583 1 81.94 372 ILE B O 1
ATOM 10217 N N . MET B 1 373 ? 3.311 31.99 31.28 1 86.15 373 MET B N 1
ATOM 10218 C CA . MET B 1 373 ? 3.646 31.567 29.923 1 86.15 373 MET B CA 1
ATOM 10219 C C . MET B 1 373 ? 3.952 32.77 29.038 1 86.15 373 MET B C 1
ATOM 10221 O O . MET B 1 373 ? 4.993 32.815 28.381 1 86.15 373 MET B O 1
ATOM 10225 N N . GLN B 1 374 ? 3.065 33.753 28.994 1 81.31 374 GLN B N 1
ATOM 10226 C CA . GLN B 1 374 ? 3.196 34.889 28.089 1 81.31 374 GLN B CA 1
ATOM 10227 C C . GLN B 1 374 ? 4.413 35.739 28.446 1 81.31 374 GLN B C 1
ATOM 10229 O O . GLN B 1 374 ? 5.157 36.17 27.562 1 81.31 374 GLN B O 1
ATOM 10234 N N . LYS B 1 375 ? 4.605 35.908 29.689 1 81.63 375 LYS B N 1
ATOM 10235 C CA . LYS B 1 375 ? 5.727 36.734 30.126 1 81.63 375 LYS B CA 1
ATOM 10236 C C . LYS B 1 375 ? 7.06 36.059 29.812 1 81.63 375 LYS B C 1
ATOM 10238 O O . LYS B 1 375 ? 7.994 36.709 29.337 1 81.63 375 LYS B O 1
ATOM 10243 N N . TYR B 1 376 ? 7.057 34.832 30.031 1 86.99 376 TYR B N 1
ATOM 10244 C CA . TYR B 1 376 ? 8.281 34.097 29.732 1 86.99 376 TYR B CA 1
ATOM 10245 C C . TYR B 1 376 ? 8.561 34.089 28.234 1 86.99 376 TYR B C 1
ATOM 10247 O O . TYR B 1 376 ? 9.688 34.346 27.805 1 86.99 376 TYR B O 1
ATOM 10255 N N . TYR B 1 377 ? 7.684 33.834 27.268 1 88.77 377 TYR B N 1
ATOM 10256 C CA . TYR B 1 377 ? 7.856 33.745 25.822 1 88.77 377 TYR B CA 1
ATOM 10257 C C . TYR B 1 377 ? 8.291 35.086 25.241 1 88.77 377 TYR B C 1
ATOM 10259 O O . TYR B 1 377 ? 9.193 35.142 24.402 1 88.77 377 TYR B O 1
ATOM 10267 N N . ASP B 1 378 ? 7.619 36.096 25.891 1 83.71 378 ASP B N 1
ATOM 10268 C CA . ASP B 1 378 ? 7.884 37.435 25.374 1 83.71 378 ASP B CA 1
ATOM 10269 C C . ASP B 1 378 ? 9.29 37.9 25.749 1 83.71 378 ASP B C 1
ATOM 10271 O O . ASP B 1 378 ? 9.964 38.559 24.954 1 83.71 378 ASP B O 1
ATOM 10275 N N . GLU B 1 379 ? 9.702 37.398 26.898 1 84.22 379 GLU B N 1
ATOM 10276 C CA . GLU B 1 379 ? 10.984 37.903 27.38 1 84.22 379 GLU B CA 1
ATOM 10277 C C . GLU B 1 379 ? 12.135 37.011 26.926 1 84.22 379 GLU B C 1
ATOM 10279 O O . GLU B 1 379 ? 13.238 37.496 26.666 1 84.22 379 GLU B O 1
ATOM 10284 N N . ARG B 1 380 ? 11.875 35.791 26.791 1 85.45 380 ARG B N 1
ATOM 10285 C CA . ARG B 1 380 ? 13.006 34.891 26.593 1 85.45 380 ARG B CA 1
ATOM 10286 C C . ARG B 1 380 ? 13.019 34.33 25.175 1 85.45 380 ARG B C 1
ATOM 10288 O O . ARG B 1 380 ? 14.081 34.007 24.639 1 85.45 380 ARG B O 1
ATOM 10295 N N . VAL B 1 381 ? 11.91 34.228 24.564 1 87.42 381 VAL B N 1
ATOM 10296 C CA . VAL B 1 381 ? 11.869 33.503 23.298 1 87.42 381 VAL B CA 1
ATOM 10297 C C . VAL B 1 381 ? 11.484 34.457 22.169 1 87.42 381 VAL B C 1
ATOM 10299 O O . VAL B 1 381 ? 12.079 34.424 21.09 1 87.42 381 VAL B O 1
ATOM 10302 N N . ALA B 1 382 ? 10.589 35.37 22.4 1 84.57 382 ALA B N 1
ATOM 10303 C CA . ALA B 1 382 ? 9.992 36.206 21.361 1 84.57 382 ALA B CA 1
ATOM 10304 C C . ALA B 1 382 ? 11.041 37.099 20.706 1 84.57 382 ALA B C 1
ATOM 10306 O O . ALA B 1 382 ? 10.926 37.439 19.526 1 84.57 382 ALA B O 1
ATOM 10307 N N . HIS B 1 383 ? 12.104 37.449 21.459 1 81.62 383 HIS B N 1
ATOM 10308 C CA . HIS B 1 383 ? 13.088 38.384 20.926 1 81.62 383 HIS B CA 1
ATOM 10309 C C . HIS B 1 383 ? 14.274 37.646 20.313 1 81.62 383 HIS B C 1
ATOM 10311 O O . HIS B 1 383 ? 15.201 38.274 19.796 1 81.62 383 HIS B O 1
ATOM 10317 N N . THR B 1 384 ? 14.158 36.416 20.259 1 85.88 384 THR B N 1
ATOM 10318 C CA . THR B 1 384 ? 15.245 35.633 19.683 1 85.88 384 THR B CA 1
ATOM 10319 C C . THR B 1 384 ? 15.075 35.499 18.172 1 85.88 384 THR B C 1
ATOM 10321 O O . THR B 1 384 ? 13.972 35.673 17.649 1 85.88 384 THR B O 1
ATOM 10324 N N . PRO B 1 385 ? 16.09 35.185 17.458 1 83.64 385 PRO B N 1
ATOM 10325 C CA . PRO B 1 385 ? 16.056 35.081 15.997 1 83.64 385 PRO B CA 1
ATOM 10326 C C . PRO B 1 385 ? 15.151 33.952 15.508 1 83.64 385 PRO B C 1
ATOM 10328 O O . PRO B 1 385 ? 14.709 33.965 14.356 1 83.64 385 PRO B O 1
ATOM 10331 N N . ILE B 1 386 ? 14.843 33.093 16.32 1 86.11 386 ILE B N 1
ATOM 10332 C CA . ILE B 1 386 ? 13.976 31.991 15.917 1 86.11 386 ILE B CA 1
ATOM 10333 C C . ILE B 1 386 ? 12.583 32.524 15.588 1 86.11 386 ILE B C 1
ATOM 10335 O O . ILE B 1 386 ? 11.881 31.964 14.743 1 86.11 386 ILE B O 1
ATOM 10339 N N . VAL B 1 387 ? 12.298 33.606 16.26 1 82.99 387 VAL B N 1
ATOM 10340 C CA . VAL B 1 387 ? 10.976 34.184 16.047 1 82.99 387 VAL B CA 1
ATOM 10341 C C . VAL B 1 387 ? 11.093 35.441 15.189 1 82.99 387 VAL B C 1
ATOM 10343 O O . VAL B 1 387 ? 10.327 35.626 14.24 1 82.99 387 VAL B O 1
ATOM 10346 N N . GLN B 1 388 ? 12.134 36.184 15.257 1 79.67 388 GLN B N 1
ATOM 10347 C CA . GLN B 1 388 ? 12.209 37.518 14.669 1 79.67 388 GLN B CA 1
ATOM 10348 C C . GLN B 1 388 ? 12.906 37.482 13.312 1 79.67 388 GLN B C 1
ATOM 10350 O O . GLN B 1 388 ? 12.679 38.352 12.469 1 79.67 388 GLN B O 1
ATOM 10355 N N . SER B 1 389 ? 13.774 36.262 12.319 1 77.27 389 SER B N 1
ATOM 10356 C CA . SER B 1 389 ? 14.568 36.283 11.095 1 77.27 389 SER B CA 1
ATOM 10357 C C . SER B 1 389 ? 13.691 36.088 9.863 1 77.27 389 SER B C 1
ATOM 10359 O O . SER B 1 389 ? 12.861 35.177 9.824 1 77.27 389 SER B O 1
ATOM 10361 N N . ASP B 1 390 ? 13.673 37.101 9.685 1 80.52 390 ASP B N 1
ATOM 10362 C CA . ASP B 1 390 ? 12.931 36.975 8.434 1 80.52 390 ASP B CA 1
ATOM 10363 C C . ASP B 1 390 ? 13.863 36.632 7.275 1 80.52 390 ASP B C 1
ATOM 10365 O O . ASP B 1 390 ? 13.49 36.774 6.108 1 80.52 390 ASP B O 1
ATOM 10369 N N . ALA B 1 391 ? 15.075 36.282 7.762 1 85.4 391 ALA B N 1
ATOM 10370 C CA . ALA B 1 391 ? 16.058 35.986 6.724 1 85.4 391 ALA B CA 1
ATOM 10371 C C . ALA B 1 391 ? 15.649 34.759 5.915 1 85.4 391 ALA B C 1
ATOM 10373 O O . ALA B 1 391 ? 15.684 34.78 4.682 1 85.4 391 ALA B O 1
ATOM 10374 N N . VAL B 1 392 ? 15.189 33.785 6.62 1 89.44 392 VAL B N 1
ATOM 10375 C CA . VAL B 1 392 ? 14.877 32.518 5.966 1 89.44 392 VAL B CA 1
ATOM 10376 C C . VAL B 1 392 ? 13.652 32.688 5.071 1 89.44 392 VAL B C 1
ATOM 10378 O O . VAL B 1 392 ? 13.689 32.348 3.886 1 89.44 392 VAL B O 1
ATOM 10381 N N . PRO B 1 393 ? 12.597 33.32 5.553 1 85.25 393 PRO B N 1
ATOM 10382 C CA . PRO B 1 393 ? 11.451 33.532 4.665 1 85.25 393 PRO B CA 1
ATOM 10383 C C . PRO B 1 393 ? 11.789 34.416 3.467 1 85.25 393 PRO B C 1
ATOM 10385 O O . PRO B 1 393 ? 11.285 34.188 2.364 1 85.25 393 PRO B O 1
ATOM 10388 N N . LYS B 1 394 ? 12.633 35.337 3.641 1 85.67 394 LYS B N 1
ATOM 10389 C CA . LYS B 1 394 ? 13.044 36.215 2.549 1 85.67 394 LYS B CA 1
ATOM 10390 C C . LYS B 1 394 ? 13.853 35.451 1.505 1 85.67 394 LYS B C 1
ATOM 10392 O O . LYS B 1 394 ? 13.677 35.658 0.302 1 85.67 394 LYS B O 1
ATOM 10397 N N . MET B 1 395 ? 14.693 34.643 2.036 1 89.31 395 MET B N 1
ATOM 10398 C CA . MET B 1 395 ? 15.49 33.837 1.114 1 89.31 395 MET B CA 1
ATOM 10399 C C . MET B 1 395 ? 14.607 32.866 0.338 1 89.31 395 MET B C 1
ATOM 10401 O O . MET B 1 395 ? 14.853 32.603 -0.841 1 89.31 395 MET B O 1
ATOM 10405 N N . LEU B 1 396 ? 13.604 32.347 1.012 1 88.86 396 LEU B N 1
ATOM 10406 C CA . LEU B 1 396 ? 12.673 31.442 0.348 1 88.86 396 LEU B CA 1
ATOM 10407 C C . LEU B 1 396 ? 11.929 32.156 -0.776 1 88.86 396 LEU B C 1
ATOM 10409 O O . LEU B 1 396 ? 11.818 31.629 -1.885 1 88.86 396 LEU B O 1
ATOM 10413 N N . THR B 1 397 ? 11.511 33.325 -0.5 1 85.52 397 THR B N 1
ATOM 10414 C CA . THR B 1 397 ? 10.814 34.117 -1.508 1 85.52 397 THR B CA 1
ATOM 10415 C C . THR B 1 397 ? 11.76 34.505 -2.641 1 85.52 397 THR B C 1
ATOM 10417 O O . THR B 1 397 ? 11.372 34.495 -3.811 1 85.52 397 THR B O 1
ATOM 10420 N N . ALA B 1 398 ? 12.987 34.789 -2.252 1 86.68 398 ALA B N 1
ATOM 10421 C CA . ALA B 1 398 ? 13.997 35.155 -3.242 1 86.68 398 ALA B CA 1
ATOM 10422 C C . ALA B 1 398 ? 14.285 33.991 -4.187 1 86.68 398 ALA B C 1
ATOM 10424 O O . ALA B 1 398 ? 14.421 34.186 -5.397 1 86.68 398 ALA B O 1
ATOM 10425 N N . LEU B 1 399 ? 14.349 32.887 -3.626 1 88.98 399 LEU B N 1
ATOM 10426 C CA . LEU B 1 399 ? 14.636 31.713 -4.443 1 88.98 399 LEU B CA 1
ATOM 10427 C C . LEU B 1 399 ? 13.469 31.4 -5.374 1 88.98 399 LEU B C 1
ATOM 10429 O O . LEU B 1 399 ? 13.675 30.941 -6.5 1 88.98 399 LEU B O 1
ATOM 10433 N N . GLU B 1 400 ? 12.312 31.61 -4.861 1 87.71 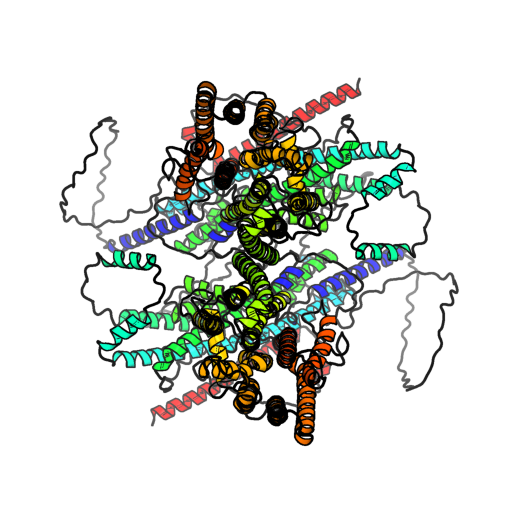400 GLU B N 1
ATOM 10434 C CA . GLU B 1 400 ? 11.148 31.434 -5.723 1 87.71 400 GLU B CA 1
ATOM 10435 C C . GLU B 1 400 ? 11.178 32.407 -6.898 1 87.71 400 GLU B C 1
ATOM 10437 O O . GLU B 1 400 ? 10.865 32.033 -8.03 1 87.71 400 GLU B O 1
ATOM 10442 N N . GLU B 1 401 ? 11.605 33.543 -6.646 1 85.27 401 GLU B N 1
ATOM 10443 C CA . GLU B 1 401 ? 11.713 34.558 -7.69 1 85.27 401 GLU B CA 1
ATOM 10444 C C . GLU B 1 401 ? 12.83 34.221 -8.674 1 85.27 401 GLU B C 1
ATOM 10446 O O . GLU B 1 401 ? 12.672 34.396 -9.884 1 85.27 401 GLU B O 1
ATOM 10451 N N . ILE B 1 402 ? 13.91 33.787 -8.121 1 87.32 402 ILE B N 1
ATOM 10452 C CA . ILE B 1 402 ? 15.037 33.379 -8.953 1 87.32 402 ILE B CA 1
ATOM 10453 C C . ILE B 1 402 ? 14.61 32.243 -9.88 1 87.32 402 ILE B C 1
ATOM 10455 O O . ILE B 1 402 ? 14.883 32.278 -11.082 1 87.32 402 ILE B O 1
ATOM 10459 N N . PHE B 1 403 ? 13.942 31.312 -9.268 1 88.66 403 PHE B N 1
ATOM 10460 C CA . PHE B 1 403 ? 13.528 30.159 -10.058 1 88.66 403 PHE B CA 1
ATOM 10461 C C . PHE B 1 403 ? 12.529 30.57 -11.133 1 88.66 403 PHE B C 1
ATOM 10463 O O . PHE B 1 403 ? 12.572 30.06 -12.255 1 88.66 403 PHE B O 1
ATOM 10470 N N . THR B 1 404 ? 11.673 31.495 -10.829 1 85.99 404 THR B N 1
ATOM 10471 C CA . THR B 1 404 ? 10.686 32.004 -11.774 1 85.99 404 THR B CA 1
ATOM 10472 C C . THR B 1 404 ? 11.368 32.745 -12.921 1 85.99 404 THR B C 1
ATOM 10474 O O . THR B 1 404 ? 11.012 32.559 -14.086 1 85.99 404 THR B O 1
ATOM 10477 N N . GLY B 1 405 ? 12.373 33.46 -12.685 1 83.17 405 GLY B N 1
ATOM 10478 C CA . GLY B 1 405 ? 13.04 34.302 -13.665 1 83.17 405 GLY B CA 1
ATOM 10479 C C . GLY B 1 405 ? 14.06 33.551 -14.5 1 83.17 405 GLY B C 1
ATOM 10480 O O . GLY B 1 405 ? 14.169 33.777 -15.707 1 83.17 405 GLY B O 1
ATOM 10481 N N . TYR B 1 406 ? 14.811 32.639 -13.86 1 84.67 406 TYR B N 1
ATOM 10482 C CA . TYR B 1 406 ? 15.946 32.004 -14.521 1 84.67 406 TYR B CA 1
ATOM 10483 C C . TYR B 1 406 ? 15.515 30.732 -15.242 1 84.67 406 TYR B C 1
ATOM 10485 O O . TYR B 1 406 ? 16.067 30.387 -16.289 1 84.67 406 TYR B O 1
ATOM 10493 N N . PHE B 1 407 ? 14.467 30.045 -14.579 1 85.13 407 PHE B N 1
ATOM 10494 C CA . PHE B 1 407 ? 14.281 28.694 -15.093 1 85.13 407 PHE B CA 1
ATOM 10495 C C . PHE B 1 407 ? 12.854 28.496 -15.591 1 85.13 407 PHE B C 1
ATOM 10497 O O . PHE B 1 407 ? 12.575 27.55 -16.332 1 85.13 407 PHE B O 1
ATOM 10504 N N . GLU B 1 408 ? 11.92 29.251 -15.153 1 82.39 408 GLU B N 1
ATOM 10505 C CA . GLU B 1 408 ? 10.529 29.016 -15.528 1 82.39 408 GLU B CA 1
ATOM 10506 C C . GLU B 1 408 ? 9.952 30.208 -16.286 1 82.39 408 GLU B C 1
ATOM 10508 O O . GLU B 1 408 ? 8.744 30.452 -16.244 1 82.39 408 GLU B O 1
ATOM 10513 N N . HIS B 1 409 ? 10.687 30.968 -16.932 1 77.6 409 HIS B N 1
ATOM 10514 C CA . HIS B 1 409 ? 10.317 32.018 -17.875 1 77.6 409 HIS B CA 1
ATOM 10515 C C . HIS B 1 409 ? 9.191 32.884 -17.322 1 77.6 409 HIS B C 1
ATOM 10517 O O . HIS B 1 409 ? 8.246 33.215 -18.042 1 77.6 409 HIS B O 1
ATOM 10523 N N . GLY B 1 410 ? 9.144 33.039 -15.98 1 76.16 410 GLY B N 1
ATOM 10524 C CA . GLY B 1 410 ? 8.205 33.978 -15.388 1 76.16 410 GLY B CA 1
ATOM 10525 C C . GLY B 1 410 ? 6.97 33.307 -14.817 1 76.16 410 GLY B C 1
ATOM 10526 O O . GLY B 1 410 ? 6.104 33.973 -14.245 1 76.16 410 GLY B O 1
ATOM 10527 N N . ASP B 1 411 ? 6.904 32.021 -14.97 1 73.88 411 ASP B N 1
ATOM 10528 C CA . ASP B 1 411 ? 5.759 31.301 -14.42 1 73.88 411 ASP B CA 1
ATOM 10529 C C . ASP B 1 411 ? 5.96 31 -12.937 1 73.88 411 ASP B C 1
ATOM 10531 O O . ASP B 1 411 ? 6.654 30.045 -12.581 1 73.88 411 ASP B O 1
ATOM 10535 N N . LYS B 1 412 ? 5.304 31.761 -12.185 1 78.19 412 LYS B N 1
ATOM 10536 C CA . LYS B 1 412 ? 5.482 31.646 -10.74 1 78.19 412 LYS B CA 1
ATOM 10537 C C . LYS B 1 412 ? 4.826 30.376 -10.205 1 78.19 412 LYS B C 1
ATOM 10539 O O . LYS B 1 412 ? 5.362 29.726 -9.305 1 78.19 412 LYS B O 1
ATOM 10544 N N . LYS B 1 413 ? 3.751 30.092 -10.751 1 73.03 413 LYS B N 1
ATOM 10545 C CA . LYS B 1 413 ? 3.021 28.925 -10.264 1 73.03 413 LYS B CA 1
ATOM 10546 C C . LYS B 1 413 ? 3.806 27.641 -10.518 1 73.03 413 LYS B C 1
ATOM 10548 O O . LYS B 1 413 ? 3.94 26.802 -9.624 1 73.03 413 LYS B O 1
ATOM 10553 N N . ARG B 1 414 ? 4.204 27.504 -11.651 1 76.73 414 ARG B N 1
ATOM 10554 C CA . ARG B 1 414 ? 4.986 26.32 -11.995 1 76.73 414 ARG B CA 1
ATOM 10555 C C . ARG B 1 414 ? 6.261 26.245 -11.161 1 76.73 414 ARG B C 1
ATOM 10557 O O . ARG B 1 414 ? 6.667 25.163 -10.733 1 76.73 414 ARG B O 1
ATOM 10564 N N . ALA B 1 415 ? 6.864 27.41 -10.966 1 81.1 415 ALA B N 1
ATOM 10565 C CA . ALA B 1 415 ? 8.083 27.463 -10.164 1 81.1 415 ALA B CA 1
ATOM 10566 C C . ALA B 1 415 ? 7.83 26.959 -8.747 1 81.1 415 ALA B C 1
ATOM 10568 O O . ALA B 1 415 ? 8.601 26.152 -8.221 1 81.1 415 ALA B O 1
ATOM 10569 N N . ARG B 1 416 ? 6.709 27.383 -8.259 1 79.6 416 ARG B N 1
ATOM 10570 C CA . ARG B 1 416 ? 6.384 26.991 -6.892 1 79.6 416 ARG B CA 1
ATOM 10571 C C . ARG B 1 416 ? 6.079 25.499 -6.808 1 79.6 416 ARG B C 1
ATOM 10573 O O . ARG B 1 416 ? 6.467 24.833 -5.846 1 79.6 416 ARG B O 1
ATOM 10580 N N . ASP B 1 417 ? 5.458 25.013 -7.788 1 73.46 417 ASP B N 1
ATOM 10581 C CA . ASP B 1 417 ? 5.101 23.597 -7.803 1 73.46 417 ASP B CA 1
ATOM 10582 C C . ASP B 1 417 ? 6.348 22.718 -7.873 1 73.46 417 ASP B C 1
ATOM 10584 O O . ASP B 1 417 ? 6.456 21.727 -7.148 1 73.46 417 ASP B O 1
ATOM 10588 N N . VAL B 1 418 ? 7.265 23.143 -8.654 1 75.84 418 VAL B N 1
ATOM 10589 C CA . VAL B 1 418 ? 8.492 22.371 -8.82 1 75.84 418 VAL B CA 1
ATOM 10590 C C . VAL B 1 418 ? 9.318 22.431 -7.537 1 75.84 418 VAL B C 1
ATOM 10592 O O . VAL B 1 418 ? 9.882 21.422 -7.107 1 75.84 418 VAL B O 1
ATOM 10595 N N . LEU B 1 419 ? 9.306 23.612 -6.981 1 79.58 419 LEU B N 1
ATOM 10596 C CA . LEU B 1 419 ? 10.106 23.807 -5.777 1 79.58 419 LEU B CA 1
ATOM 10597 C C . LEU B 1 419 ? 9.49 23.072 -4.591 1 79.58 419 LEU B C 1
ATOM 10599 O O . LEU B 1 419 ? 10.207 22.475 -3.785 1 79.58 419 LEU B O 1
ATOM 10603 N N . ARG B 1 420 ? 8.162 23.062 -4.63 1 69.38 420 ARG B N 1
ATOM 10604 C CA . ARG B 1 420 ? 7.49 22.42 -3.505 1 69.38 420 ARG B CA 1
ATOM 10605 C C . ARG B 1 420 ? 7.481 20.903 -3.665 1 69.38 420 ARG B C 1
ATOM 10607 O O . ARG B 1 420 ? 7.534 20.169 -2.677 1 69.38 420 ARG B O 1
ATOM 10614 N N . GLU B 1 421 ? 7.216 20.518 -4.827 1 60.71 421 GLU B N 1
ATOM 10615 C CA . GLU B 1 421 ? 7.289 19.086 -5.099 1 60.71 421 GLU B CA 1
ATOM 10616 C C . GLU B 1 421 ? 8.649 18.518 -4.707 1 60.71 421 GLU B C 1
ATOM 10618 O O . GLU B 1 421 ? 8.735 17.411 -4.172 1 60.71 421 GLU B O 1
ATOM 10623 N N . GLY B 1 422 ? 9.651 19.296 -5.055 1 54.93 422 GLY B N 1
ATOM 10624 C CA . GLY B 1 422 ? 10.987 18.893 -4.649 1 54.93 422 GLY B CA 1
ATOM 10625 C C . GLY B 1 422 ? 11.161 18.837 -3.143 1 54.93 422 GLY B C 1
ATOM 10626 O O . GLY B 1 422 ? 11.846 17.953 -2.624 1 54.93 422 GLY B O 1
ATOM 10627 N N . ALA B 1 423 ? 10.448 19.757 -2.534 1 51.75 423 ALA B N 1
ATOM 10628 C CA . ALA B 1 423 ? 10.546 19.852 -1.08 1 51.75 423 ALA B CA 1
ATOM 10629 C C . ALA B 1 423 ? 9.715 18.766 -0.402 1 51.75 423 ALA B C 1
ATOM 10631 O O . ALA B 1 423 ? 10.116 18.221 0.629 1 51.75 423 ALA B O 1
ATOM 10632 N N . SER B 1 424 ? 8.481 18.549 -0.868 1 47.5 424 SER B N 1
ATOM 10633 C CA . SER B 1 424 ? 7.514 17.648 -0.249 1 47.5 424 SER B CA 1
ATOM 10634 C C . SER B 1 424 ? 7.964 16.195 -0.359 1 47.5 424 SER B C 1
ATOM 10636 O O . SER B 1 424 ? 7.695 15.388 0.533 1 47.5 424 SER B O 1
ATOM 10638 N N . HIS B 1 425 ? 8.618 15.834 -1.455 1 42.09 425 HIS B N 1
ATOM 10639 C CA . HIS B 1 425 ? 8.978 14.432 -1.63 1 42.09 425 HIS B CA 1
ATOM 10640 C C . HIS B 1 425 ? 9.853 13.94 -0.482 1 42.09 425 HIS B C 1
ATOM 10642 O O . HIS B 1 425 ? 9.857 12.748 -0.165 1 42.09 425 HIS B O 1
ATOM 10648 N N . THR B 1 426 ? 10.78 14.811 -0.117 1 39.38 426 THR B N 1
ATOM 10649 C CA . THR B 1 426 ? 11.656 14.324 0.942 1 39.38 426 THR B CA 1
ATOM 10650 C C . THR B 1 426 ? 10.865 14.064 2.221 1 39.38 426 THR B C 1
ATOM 10652 O O . THR B 1 426 ? 11.208 13.171 2.998 1 39.38 426 THR B O 1
ATOM 10655 N N . MET B 1 427 ? 10.141 15.112 2.558 1 33.79 427 MET B N 1
ATOM 10656 C CA . MET B 1 427 ? 9.552 15.054 3.893 1 33.79 427 MET B CA 1
ATOM 10657 C C . MET B 1 427 ? 8.345 14.123 3.916 1 33.79 427 MET B C 1
ATOM 10659 O O . MET B 1 427 ? 8.108 13.431 4.908 1 33.79 427 MET B O 1
ATOM 10663 N N . MET B 1 428 ? 7.288 14.469 2.989 1 34.72 428 MET B N 1
ATOM 10664 C CA . MET B 1 428 ? 5.99 13.818 3.14 1 34.72 428 MET B CA 1
ATOM 10665 C C . MET B 1 428 ? 5.83 12.682 2.135 1 34.72 428 MET B C 1
ATOM 10667 O O . MET B 1 428 ? 5.996 12.885 0.931 1 34.72 428 MET B O 1
ATOM 10671 N N . GLY B 1 429 ? 6.406 11.619 2.242 1 35.47 429 GLY B N 1
ATOM 10672 C CA . GLY B 1 429 ? 6.08 10.46 1.425 1 35.47 429 GLY B CA 1
ATOM 10673 C C . GLY B 1 429 ? 4.711 10.551 0.779 1 35.47 429 GLY B C 1
ATOM 10674 O O . GLY B 1 429 ? 3.698 10.664 1.472 1 35.47 429 GLY B O 1
ATOM 10675 N N . HIS B 1 430 ? 4.454 11.394 -0.206 1 36.65 430 HIS B N 1
ATOM 10676 C CA . HIS B 1 430 ? 3.191 11.339 -0.933 1 36.65 430 HIS B CA 1
ATOM 10677 C C . HIS B 1 430 ? 2.629 9.921 -0.956 1 36.65 430 HIS B C 1
ATOM 10679 O O . HIS B 1 430 ? 3.303 8.989 -1.4 1 36.65 430 HIS B O 1
ATOM 10685 N N . THR B 1 431 ? 1.946 9.561 -0.093 1 41.48 431 THR B N 1
ATOM 10686 C CA . THR B 1 431 ? 1.407 8.223 0.127 1 41.48 431 THR B CA 1
ATOM 10687 C C . THR B 1 431 ? 0.681 7.722 -1.118 1 41.48 431 THR B C 1
ATOM 10689 O O . THR B 1 431 ? -0.498 8.021 -1.318 1 41.48 431 THR B O 1
ATOM 10692 N N . THR B 1 432 ? 1.059 8.183 -2.426 1 47.34 432 THR B N 1
ATOM 10693 C CA . THR B 1 432 ? 0.441 7.406 -3.494 1 47.34 432 THR B CA 1
ATOM 10694 C C . THR B 1 432 ? 0.537 5.911 -3.2 1 47.34 432 THR B C 1
ATOM 10696 O O . THR B 1 432 ? 1.609 5.408 -2.861 1 47.34 432 THR B O 1
ATOM 10699 N N . PHE B 1 433 ? -0.455 5.37 -2.746 1 56.78 433 PHE B N 1
ATOM 10700 C CA . PHE B 1 433 ? -0.547 3.962 -2.376 1 56.78 433 PHE B CA 1
ATOM 10701 C C . PHE B 1 433 ? -0.156 3.068 -3.546 1 56.78 433 PHE B C 1
ATOM 10703 O O . PHE B 1 433 ? -0.598 3.286 -4.676 1 56.78 433 PHE B O 1
ATOM 10710 N N . HIS B 1 434 ? 0.995 2.534 -3.494 1 68.4 434 HIS B N 1
ATOM 10711 C CA . HIS B 1 434 ? 1.489 1.636 -4.532 1 68.4 434 HIS B CA 1
ATOM 10712 C C . HIS B 1 434 ? 1.075 0.195 -4.256 1 68.4 434 HIS B C 1
ATOM 10714 O O . HIS B 1 434 ? 1.903 -0.717 -4.323 1 68.4 434 HIS B O 1
ATOM 10720 N N . TYR B 1 435 ? -0.185 0.008 -3.933 1 78.43 435 TYR B N 1
ATOM 10721 C CA . TYR B 1 435 ? -0.699 -1.328 -3.655 1 78.43 435 TYR B CA 1
ATOM 10722 C C . TYR B 1 435 ? -0.593 -2.22 -4.887 1 78.43 435 TYR B C 1
ATOM 10724 O O . TYR B 1 435 ? -0.353 -3.424 -4.77 1 78.43 435 TYR B O 1
ATOM 10732 N N . SER B 1 436 ? -0.693 -1.539 -6.005 1 83.72 436 SER B N 1
ATOM 10733 C CA . SER B 1 436 ? -0.64 -2.309 -7.244 1 83.72 436 SER B CA 1
ATOM 10734 C C . SER B 1 436 ? 0.744 -2.911 -7.462 1 83.72 436 SER B C 1
ATOM 10736 O O . SER B 1 436 ? 0.867 -4.05 -7.918 1 83.72 436 SER B O 1
ATOM 10738 N N . SER B 1 437 ? 1.754 -2.196 -7.077 1 87.44 437 SER B N 1
ATOM 10739 C CA . SER B 1 437 ? 3.113 -2.705 -7.223 1 87.44 437 SER B CA 1
ATOM 10740 C C . SER B 1 437 ? 3.374 -3.868 -6.272 1 87.44 437 SER B C 1
ATOM 10742 O O . SER B 1 437 ? 4.007 -4.856 -6.649 1 87.44 437 SER B O 1
ATOM 10744 N N . ALA B 1 438 ? 2.903 -3.681 -5.044 1 89.83 438 ALA B N 1
ATOM 10745 C CA . ALA B 1 438 ? 3.058 -4.766 -4.078 1 89.83 438 ALA B CA 1
ATOM 10746 C C . ALA B 1 438 ? 2.327 -6.023 -4.543 1 89.83 438 ALA B C 1
ATOM 10748 O O . ALA B 1 438 ? 2.849 -7.133 -4.422 1 89.83 438 ALA B O 1
ATOM 10749 N N . TYR B 1 439 ? 1.143 -5.855 -5.072 1 92.61 439 TYR B N 1
ATOM 10750 C CA . TYR B 1 439 ? 0.344 -6.962 -5.583 1 92.61 439 TYR B CA 1
ATOM 10751 C C . TYR B 1 439 ? 1.058 -7.667 -6.73 1 92.61 439 TYR B C 1
ATOM 10753 O O . TYR B 1 439 ? 1.171 -8.895 -6.737 1 92.61 439 TYR B O 1
ATOM 10761 N N . ARG B 1 440 ? 1.546 -6.951 -7.718 1 93.21 440 ARG B N 1
ATOM 10762 C CA . ARG B 1 440 ? 2.251 -7.525 -8.86 1 93.21 440 ARG B CA 1
ATOM 10763 C C . ARG B 1 440 ? 3.509 -8.263 -8.412 1 93.21 440 ARG B C 1
ATOM 10765 O O . ARG B 1 440 ? 3.828 -9.331 -8.938 1 93.21 440 ARG B O 1
ATOM 10772 N N . THR B 1 441 ? 4.183 -7.621 -7.503 1 94.62 441 THR B N 1
ATOM 10773 C CA . THR B 1 441 ? 5.369 -8.27 -6.953 1 94.62 441 THR B CA 1
ATOM 10774 C C . THR B 1 441 ? 5.014 -9.631 -6.36 1 94.62 441 THR B C 1
ATOM 10776 O O . THR B 1 441 ? 5.725 -10.614 -6.58 1 94.62 441 THR B O 1
ATOM 10779 N N . GLY B 1 442 ? 3.901 -9.624 -5.633 1 95.29 442 GLY B N 1
ATOM 10780 C CA . GLY B 1 442 ? 3.467 -10.888 -5.06 1 95.29 442 GLY B CA 1
ATOM 10781 C C . GLY B 1 442 ? 3.111 -11.927 -6.107 1 95.29 442 GLY B C 1
ATOM 10782 O O . GLY B 1 442 ? 3.48 -13.096 -5.98 1 95.29 442 GLY B O 1
ATOM 10783 N N . VAL B 1 443 ? 2.45 -11.513 -7.12 1 96.36 443 VAL B N 1
ATOM 10784 C CA . VAL B 1 443 ? 2.068 -12.424 -8.194 1 96.36 443 VAL B CA 1
ATOM 10785 C C . VAL B 1 443 ? 3.319 -12.989 -8.862 1 96.36 443 VAL B C 1
ATOM 10787 O O . VAL B 1 443 ? 3.426 -14.2 -9.071 1 96.36 443 VAL B O 1
ATOM 10790 N N . PHE B 1 444 ? 4.269 -12.117 -9.167 1 97.4 444 PHE B N 1
ATOM 10791 C CA . PHE B 1 444 ? 5.512 -12.538 -9.801 1 97.4 444 PHE B CA 1
ATOM 10792 C C . PHE B 1 444 ? 6.245 -13.554 -8.933 1 97.4 444 PHE B C 1
ATOM 10794 O O . PHE B 1 444 ? 6.696 -14.59 -9.427 1 97.4 444 PHE B O 1
ATOM 10801 N N . MET B 1 445 ? 6.275 -13.291 -7.692 1 96.87 445 MET B N 1
ATOM 10802 C CA . MET B 1 445 ? 7.024 -14.156 -6.785 1 96.87 445 MET B CA 1
ATOM 10803 C C . MET B 1 445 ? 6.322 -15.498 -6.609 1 96.87 445 MET B C 1
ATOM 10805 O O . MET B 1 445 ? 6.976 -16.537 -6.506 1 96.87 445 MET B O 1
ATOM 10809 N N . GLY B 1 446 ? 4.939 -15.42 -6.528 1 96.6 446 GLY B N 1
ATOM 10810 C CA . GLY B 1 446 ? 4.201 -16.668 -6.413 1 96.6 446 GLY B CA 1
ATOM 10811 C C . GLY B 1 446 ? 4.394 -17.587 -7.605 1 96.6 446 GLY B C 1
ATOM 10812 O O . GLY B 1 446 ? 4.675 -18.776 -7.439 1 96.6 446 GLY B O 1
ATOM 10813 N N . ILE B 1 447 ? 4.339 -17.023 -8.756 1 97.11 447 ILE B N 1
ATOM 10814 C CA . ILE B 1 447 ? 4.52 -17.811 -9.971 1 97.11 447 ILE B CA 1
ATOM 10815 C C . ILE B 1 447 ? 5.966 -18.295 -10.061 1 97.11 447 ILE B C 1
ATOM 10817 O O . ILE B 1 447 ? 6.22 -19.45 -10.413 1 97.11 447 ILE B O 1
ATOM 10821 N N . ALA B 1 448 ? 6.894 -17.394 -9.74 1 97.78 448 ALA B N 1
ATOM 10822 C CA . ALA B 1 448 ? 8.312 -17.741 -9.79 1 97.78 448 ALA B CA 1
ATOM 10823 C C . ALA B 1 448 ? 8.621 -18.921 -8.873 1 97.78 448 ALA B C 1
ATOM 10825 O O . ALA B 1 448 ? 9.38 -19.82 -9.243 1 97.78 448 ALA B O 1
ATOM 10826 N N . LEU B 1 449 ? 8.052 -18.926 -7.761 1 95.95 449 LEU B N 1
ATOM 10827 C CA . LEU B 1 449 ? 8.282 -20.004 -6.805 1 95.95 449 LEU B CA 1
ATOM 10828 C C . LEU B 1 449 ? 7.796 -21.338 -7.362 1 95.95 449 LEU B C 1
ATOM 10830 O O . LEU B 1 449 ? 8.514 -22.339 -7.302 1 95.95 449 LEU B O 1
ATOM 10834 N N . CYS B 1 450 ? 6.613 -21.358 -7.963 1 95.69 450 CYS B N 1
ATOM 10835 C CA . CYS B 1 450 ? 6.04 -22.579 -8.517 1 95.69 450 CYS B CA 1
ATOM 10836 C C . CYS B 1 450 ? 6.874 -23.093 -9.684 1 95.69 450 CYS B C 1
ATOM 10838 O O . CYS B 1 450 ? 7.2 -24.28 -9.745 1 95.69 450 CYS B O 1
ATOM 10840 N N . LEU B 1 451 ? 7.279 -22.183 -10.53 1 95.95 451 LEU B N 1
ATOM 10841 C CA . LEU B 1 451 ? 8.029 -22.581 -11.716 1 95.95 451 LEU B CA 1
ATOM 10842 C C . LEU B 1 451 ? 9.431 -23.048 -11.341 1 95.95 451 LEU B C 1
ATOM 10844 O O . LEU B 1 451 ? 9.975 -23.961 -11.968 1 95.95 451 LEU B O 1
ATOM 10848 N N . THR B 1 452 ? 10.026 -22.46 -10.313 1 96.31 452 THR B N 1
ATOM 10849 C CA . THR B 1 452 ? 11.351 -22.875 -9.864 1 96.31 452 THR B CA 1
ATOM 10850 C C . THR B 1 452 ? 11.297 -24.264 -9.234 1 96.31 452 THR B C 1
ATOM 10852 O O . THR B 1 452 ? 12.149 -25.111 -9.512 1 96.31 452 THR B O 1
ATOM 10855 N N . ILE B 1 453 ? 10.296 -24.517 -8.464 1 94.26 453 ILE B N 1
ATOM 10856 C CA . ILE B 1 453 ? 10.158 -25.817 -7.816 1 94.26 453 ILE B CA 1
ATOM 10857 C C . ILE B 1 453 ? 9.921 -26.897 -8.869 1 94.26 453 ILE B C 1
ATOM 10859 O O . ILE B 1 453 ? 10.551 -27.956 -8.834 1 94.26 453 ILE B O 1
ATOM 10863 N N . GLU B 1 454 ? 9.076 -26.607 -9.835 1 92.8 454 GLU B N 1
ATOM 10864 C CA . GLU B 1 454 ? 8.8 -27.57 -10.896 1 92.8 454 GLU B CA 1
ATOM 10865 C C . GLU B 1 454 ? 10.024 -27.782 -11.782 1 92.8 454 GLU B C 1
ATOM 10867 O O . GLU B 1 454 ? 10.294 -28.902 -12.221 1 92.8 454 GLU B O 1
ATOM 10872 N N . GLY B 1 455 ? 10.757 -26.705 -12.034 1 93.58 455 GLY B N 1
ATOM 10873 C CA . GLY B 1 455 ? 11.984 -26.836 -12.804 1 93.58 455 GLY B CA 1
ATOM 10874 C C . GLY B 1 455 ? 13.037 -27.68 -12.111 1 93.58 455 GLY B C 1
ATOM 10875 O O . GLY B 1 455 ? 13.713 -28.487 -12.752 1 93.58 455 GLY B O 1
ATOM 10876 N N . LEU B 1 456 ? 13.149 -27.531 -10.842 1 94.77 456 LEU B N 1
ATOM 10877 C CA . LEU B 1 456 ? 14.103 -28.321 -10.071 1 94.77 456 LEU B CA 1
ATOM 10878 C C . LEU B 1 456 ? 13.689 -29.788 -10.034 1 94.77 456 LEU B C 1
ATOM 10880 O O . LEU B 1 456 ? 14.537 -30.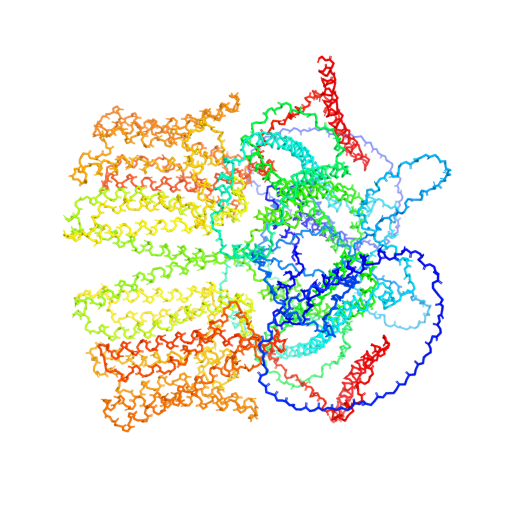679 -10.12 1 94.77 456 LEU B O 1
ATOM 10884 N N . ARG B 1 457 ? 12.396 -30.058 -9.967 1 91.43 457 ARG B N 1
ATOM 10885 C CA . ARG B 1 457 ? 11.898 -31.43 -9.996 1 91.43 457 ARG B CA 1
ATOM 10886 C C . ARG B 1 457 ? 12.237 -32.108 -11.319 1 91.43 457 ARG B C 1
ATOM 10888 O O . ARG B 1 457 ? 12.711 -33.245 -11.336 1 91.43 457 ARG B O 1
ATOM 10895 N N . TYR B 1 458 ? 12.09 -31.419 -12.416 1 92.16 458 TYR B N 1
ATOM 10896 C CA . TYR B 1 458 ? 12.406 -31.965 -13.731 1 92.16 458 TYR B CA 1
ATOM 10897 C C . TYR B 1 458 ? 13.905 -32.193 -13.881 1 92.16 458 TYR B C 1
ATOM 10899 O O . TYR B 1 458 ? 14.333 -33.217 -14.418 1 92.16 458 TYR B O 1
ATOM 10907 N N . ALA B 1 459 ? 14.686 -31.261 -13.366 1 93.6 459 ALA B N 1
ATOM 10908 C CA . ALA B 1 459 ? 16.138 -31.352 -13.491 1 93.6 459 ALA B CA 1
ATOM 10909 C C . ALA B 1 459 ? 16.676 -32.581 -12.763 1 93.6 459 ALA B C 1
ATOM 10911 O O . ALA B 1 459 ? 17.7 -33.144 -13.157 1 93.6 459 ALA B O 1
ATOM 10912 N N . MET B 1 460 ? 15.933 -33.064 -11.785 1 92.93 460 MET B N 1
ATOM 10913 C CA . MET B 1 460 ? 16.409 -34.172 -10.963 1 92.93 460 MET B CA 1
ATOM 10914 C C . MET B 1 460 ? 15.889 -35.504 -11.49 1 92.93 460 MET B C 1
ATOM 10916 O O . MET B 1 460 ? 16.308 -36.567 -11.028 1 92.93 460 MET B O 1
ATOM 10920 N N . GLN B 1 461 ? 15.039 -35.498 -12.5 1 91.49 461 GLN B N 1
ATOM 10921 C CA . GLN B 1 461 ? 14.519 -36.731 -13.081 1 91.49 461 GLN B CA 1
ATOM 10922 C C . GLN B 1 461 ? 15.561 -37.403 -13.969 1 91.49 461 GLN B C 1
ATOM 10924 O O . GLN B 1 461 ? 16.247 -36.735 -14.745 1 91.49 461 GLN B O 1
ATOM 10929 N N . GLU B 1 462 ? 15.677 -38.65 -13.926 1 91.74 462 GLU B N 1
ATOM 10930 C CA . GLU B 1 462 ? 16.663 -39.424 -14.673 1 91.74 462 GLU B CA 1
ATOM 10931 C C . GLU B 1 462 ? 16.407 -39.343 -16.175 1 91.74 462 GLU B C 1
ATOM 10933 O O . GLU B 1 462 ? 17.348 -39.279 -16.969 1 91.74 462 GLU B O 1
ATOM 10938 N N . ARG B 1 463 ? 15.093 -39.326 -16.518 1 88.14 463 ARG B N 1
ATOM 10939 C CA . ARG B 1 463 ? 14.747 -39.263 -17.934 1 88.14 463 ARG B CA 1
ATOM 10940 C C . ARG B 1 463 ? 15.258 -37.973 -18.566 1 88.14 463 ARG B C 1
ATOM 10942 O O . ARG B 1 463 ? 15.744 -37.98 -19.699 1 88.14 463 ARG B O 1
ATOM 10949 N N . VAL B 1 464 ? 15.198 -36.886 -17.787 1 90.26 464 VAL B N 1
ATOM 10950 C CA . VAL B 1 464 ? 15.622 -35.584 -18.291 1 90.26 464 VAL B CA 1
ATOM 10951 C C . VAL B 1 464 ? 17.147 -35.517 -18.333 1 90.26 464 VAL B C 1
ATOM 10953 O O . VAL B 1 464 ? 17.726 -35.002 -19.291 1 90.26 464 VAL B O 1
ATOM 10956 N N . GLN B 1 465 ? 17.858 -36.141 -17.411 1 91.15 465 GLN B N 1
ATOM 10957 C CA . GLN B 1 465 ? 19.316 -36.137 -17.353 1 91.15 465 GLN B CA 1
ATOM 10958 C C . GLN B 1 465 ? 19.914 -36.966 -18.485 1 91.15 465 GLN B C 1
ATOM 10960 O O . GLN B 1 465 ? 21.015 -36.677 -18.958 1 91.15 465 GLN B O 1
ATOM 10965 N N . ALA B 1 466 ? 19.138 -37.983 -18.931 1 90.13 466 ALA B N 1
ATOM 10966 C CA . ALA B 1 466 ? 19.594 -38.825 -20.034 1 90.13 466 ALA B CA 1
ATOM 10967 C C . ALA B 1 466 ? 19.534 -38.073 -21.36 1 90.13 466 ALA B C 1
ATOM 10969 O O . ALA B 1 466 ? 20.427 -38.209 -22.2 1 90.13 466 ALA B O 1
ATOM 10970 N N . VAL B 1 467 ? 18.5 -37.257 -21.494 1 88.41 467 VAL B N 1
ATOM 10971 C CA . VAL B 1 467 ? 18.294 -36.549 -22.753 1 88.41 467 VAL B CA 1
ATOM 10972 C C . VAL B 1 467 ? 19.116 -35.262 -22.763 1 88.41 467 VAL B C 1
ATOM 10974 O O . VAL B 1 467 ? 19.5 -34.771 -23.827 1 88.41 467 VAL B O 1
ATOM 10977 N N . LEU B 1 468 ? 19.467 -34.695 -21.547 1 90.04 468 LEU B N 1
ATOM 10978 C CA . LEU B 1 468 ? 20.222 -33.456 -21.392 1 90.04 468 LEU B CA 1
ATOM 10979 C C . LEU B 1 468 ? 21.451 -33.675 -20.516 1 90.04 468 LEU B C 1
ATOM 10981 O O . LEU B 1 468 ? 21.469 -33.27 -19.351 1 90.04 468 LEU B O 1
ATOM 10985 N N . PRO B 1 469 ? 22.512 -34.201 -21.165 1 88.3 469 PRO B N 1
ATOM 10986 C CA . PRO B 1 469 ? 23.705 -34.52 -20.377 1 88.3 469 PRO B CA 1
ATOM 10987 C C . PRO B 1 469 ? 24.371 -33.279 -19.786 1 88.3 469 PRO B C 1
ATOM 10989 O O . PRO B 1 469 ? 25.143 -33.385 -18.829 1 88.3 469 PRO B O 1
ATOM 10992 N N . GLN B 1 470 ? 24.048 -32.02 -20.259 1 90.13 470 GLN B N 1
ATOM 10993 C CA . GLN B 1 470 ? 24.657 -30.773 -19.808 1 90.13 470 GLN B CA 1
ATOM 10994 C C . GLN B 1 470 ? 23.926 -30.21 -18.593 1 90.13 470 GLN B C 1
ATOM 10996 O O . GLN B 1 470 ? 24.147 -29.061 -18.206 1 90.13 470 GLN B O 1
ATOM 11001 N N . TRP B 1 471 ? 23.046 -30.996 -17.957 1 91.05 471 TRP B N 1
ATOM 11002 C CA . TRP B 1 471 ? 22.176 -30.49 -16.901 1 91.05 471 TRP B CA 1
ATOM 11003 C C . TRP B 1 471 ? 22.994 -29.937 -15.739 1 91.05 471 TRP B C 1
ATOM 11005 O O . TRP B 1 471 ? 22.622 -28.93 -15.133 1 91.05 471 TRP B O 1
ATOM 11015 N N . GLN B 1 472 ? 24.159 -30.457 -15.429 1 90.45 472 GLN B N 1
ATOM 11016 C CA . GLN B 1 472 ? 24.96 -29.98 -14.306 1 90.45 472 GLN B CA 1
ATOM 11017 C C . GLN B 1 472 ? 25.525 -28.59 -14.585 1 90.45 472 GLN B C 1
ATOM 11019 O O . GLN B 1 472 ? 25.474 -27.709 -13.723 1 90.45 472 GLN B O 1
ATOM 11024 N N . GLN B 1 473 ? 26.105 -28.423 -15.746 1 92.15 473 GLN B N 1
ATOM 11025 C CA . GLN B 1 473 ? 26.653 -27.126 -16.128 1 92.15 473 GLN B CA 1
ATOM 11026 C C . GLN B 1 473 ? 25.554 -26.071 -16.221 1 92.15 473 GLN B C 1
ATOM 11028 O O . GLN B 1 473 ? 25.777 -24.905 -15.889 1 92.15 473 GLN B O 1
ATOM 11033 N N . LEU B 1 474 ? 24.404 -26.541 -16.654 1 93.96 474 LEU B N 1
ATOM 11034 C CA . LEU B 1 474 ? 23.281 -25.615 -16.751 1 93.96 474 LEU B CA 1
ATOM 11035 C C . LEU B 1 474 ? 22.852 -25.133 -15.369 1 93.96 474 LEU B C 1
ATOM 11037 O O . LEU B 1 474 ? 22.501 -23.964 -15.196 1 93.96 474 LEU B O 1
ATOM 11041 N N . LEU B 1 475 ? 22.903 -26.004 -14.382 1 94.96 475 LEU B N 1
ATOM 11042 C CA . LEU B 1 475 ? 22.548 -25.604 -13.025 1 94.96 475 LEU B CA 1
ATOM 11043 C C . LEU B 1 475 ? 23.534 -24.573 -12.486 1 94.96 475 LEU B C 1
ATOM 11045 O O . LEU B 1 475 ? 23.145 -23.657 -11.758 1 94.96 475 LEU B O 1
ATOM 11049 N N . VAL B 1 476 ? 24.8 -24.681 -12.811 1 95.08 476 VAL B N 1
ATOM 11050 C CA . VAL B 1 476 ? 25.81 -23.717 -12.389 1 95.08 476 VAL B CA 1
ATOM 11051 C C . VAL B 1 476 ? 25.543 -22.366 -13.049 1 95.08 476 VAL B C 1
ATOM 11053 O O . VAL B 1 476 ? 25.615 -21.323 -12.395 1 95.08 476 VAL B O 1
ATOM 11056 N N . VAL B 1 477 ? 25.201 -22.414 -14.321 1 95.76 477 VAL B N 1
ATOM 11057 C CA . VAL B 1 477 ? 24.92 -21.187 -15.059 1 95.76 477 VAL B CA 1
ATOM 11058 C C . VAL B 1 477 ? 23.705 -20.488 -14.454 1 95.76 477 VAL B C 1
ATOM 11060 O O . VAL B 1 477 ? 23.724 -19.274 -14.237 1 95.76 477 VAL B O 1
ATOM 11063 N N . TYR B 1 478 ? 22.658 -21.248 -14.169 1 97.27 478 TYR B N 1
ATOM 11064 C CA . TYR B 1 478 ? 21.472 -20.654 -13.563 1 97.27 478 TYR B CA 1
ATOM 11065 C C . TYR B 1 478 ? 21.764 -20.177 -12.145 1 97.27 478 TYR B C 1
ATOM 11067 O O . TYR B 1 478 ? 21.162 -19.21 -11.672 1 97.27 478 TYR B O 1
ATOM 11075 N N . GLY B 1 479 ? 22.685 -20.844 -11.439 1 96.91 479 GLY B N 1
ATOM 11076 C CA . GLY B 1 479 ? 23.122 -20.35 -10.143 1 96.91 479 GLY B CA 1
ATOM 11077 C C . GLY B 1 479 ? 23.794 -18.992 -10.218 1 96.91 479 GLY B C 1
ATOM 11078 O O . GLY B 1 479 ? 23.558 -18.13 -9.369 1 96.91 479 GLY B O 1
ATOM 11079 N N . MET B 1 480 ? 24.603 -18.845 -11.199 1 96.79 480 MET B N 1
ATOM 11080 C CA . MET B 1 480 ? 25.296 -17.581 -11.428 1 96.79 480 MET B CA 1
ATOM 11081 C C . MET B 1 480 ? 24.303 -16.458 -11.704 1 96.79 480 MET B C 1
ATOM 11083 O O . MET B 1 480 ? 24.509 -15.322 -11.274 1 96.79 480 MET B O 1
ATOM 11087 N N . GLU B 1 481 ? 23.222 -16.792 -12.378 1 98.07 481 GLU B N 1
ATOM 11088 C CA . GLU B 1 481 ? 22.212 -15.791 -12.707 1 98.07 481 GLU B CA 1
ATOM 11089 C C . GLU B 1 481 ? 21.272 -15.548 -11.53 1 98.07 481 GLU B C 1
ATOM 11091 O O . GLU B 1 481 ? 20.774 -14.435 -11.346 1 98.07 481 GLU B O 1
ATOM 11096 N N . PHE B 1 482 ? 21.022 -16.515 -10.78 1 98.01 482 PHE B N 1
ATOM 11097 C CA . PHE B 1 482 ? 20.065 -16.487 -9.68 1 98.01 482 PHE B CA 1
ATOM 11098 C C . PHE B 1 482 ? 20.579 -15.62 -8.537 1 98.01 482 PHE B C 1
ATOM 11100 O O . PHE B 1 482 ? 19.821 -14.846 -7.948 1 98.01 482 PHE B O 1
ATOM 11107 N N . LEU B 1 483 ? 21.809 -15.614 -8.208 1 98.06 483 LEU B N 1
ATOM 11108 C CA . LEU B 1 483 ? 22.355 -14.967 -7.02 1 98.06 483 LEU B CA 1
ATOM 11109 C C . LEU B 1 483 ? 22.218 -13.451 -7.115 1 98.06 483 LEU B C 1
ATOM 11111 O O . LEU B 1 483 ? 21.683 -12.814 -6.204 1 98.06 483 LEU B O 1
ATOM 11115 N N . PRO B 1 484 ? 22.663 -12.85 -8.23 1 97.54 484 PRO B N 1
ATOM 11116 C CA . PRO B 1 484 ? 22.467 -11.401 -8.313 1 97.54 484 PRO B CA 1
ATOM 11117 C C . PRO B 1 484 ? 20.993 -11.003 -8.3 1 97.54 484 PRO B C 1
ATOM 11119 O O . PRO B 1 484 ? 20.641 -9.943 -7.777 1 97.54 484 PRO B O 1
ATOM 11122 N N . THR B 1 485 ? 20.157 -11.841 -8.844 1 97.91 485 THR B N 1
ATOM 11123 C CA . THR B 1 485 ? 18.729 -11.546 -8.887 1 97.91 485 THR B CA 1
ATOM 11124 C C . THR B 1 485 ? 18.116 -11.634 -7.493 1 97.91 485 THR B C 1
ATOM 11126 O O . THR B 1 485 ? 17.342 -10.761 -7.093 1 97.91 485 THR B O 1
ATOM 11129 N N . LEU B 1 486 ? 18.501 -12.669 -6.825 1 97.53 486 LEU B N 1
ATOM 11130 C CA . LEU B 1 486 ? 18.021 -12.816 -5.456 1 97.53 486 LEU B CA 1
ATOM 11131 C C . LEU B 1 486 ? 18.539 -11.686 -4.573 1 97.53 486 LEU B C 1
ATOM 11133 O O . LEU B 1 486 ? 17.805 -11.163 -3.732 1 97.53 486 LEU B O 1
ATOM 11137 N N . PHE B 1 487 ? 19.771 -11.338 -4.792 1 97.97 487 PHE B N 1
ATOM 11138 C CA . PHE B 1 487 ? 20.383 -10.256 -4.03 1 97.97 487 PHE B CA 1
ATOM 11139 C C . PHE B 1 487 ? 19.632 -8.948 -4.249 1 97.97 487 PHE B C 1
ATOM 11141 O O . PHE B 1 487 ? 19.353 -8.219 -3.295 1 97.97 487 PHE B O 1
ATOM 11148 N N . ALA B 1 488 ? 19.331 -8.702 -5.481 1 96.97 488 ALA B N 1
ATOM 11149 C CA . ALA B 1 488 ? 18.569 -7.5 -5.812 1 96.97 488 ALA B CA 1
ATOM 11150 C C . ALA B 1 488 ? 17.203 -7.512 -5.134 1 96.97 488 ALA B C 1
ATOM 11152 O O . ALA B 1 488 ? 16.726 -6.475 -4.665 1 96.97 488 ALA B O 1
ATOM 11153 N N . LEU B 1 489 ? 16.605 -8.629 -5.082 1 96.39 489 LEU B N 1
ATOM 11154 C CA . LEU B 1 489 ? 15.304 -8.754 -4.434 1 96.39 489 LEU B CA 1
ATOM 11155 C C . LEU B 1 489 ? 15.421 -8.52 -2.932 1 96.39 489 LEU B C 1
ATOM 11157 O O . LEU B 1 489 ? 14.621 -7.784 -2.349 1 96.39 489 LEU B O 1
ATOM 11161 N N . MET B 1 490 ? 16.433 -9.084 -2.379 1 96.7 490 MET B N 1
ATOM 11162 C CA . MET B 1 490 ? 16.611 -8.966 -0.935 1 96.7 490 MET B CA 1
ATOM 11163 C C . MET B 1 490 ? 16.992 -7.541 -0.548 1 96.7 490 MET B C 1
ATOM 11165 O O . MET B 1 490 ? 16.719 -7.104 0.572 1 96.7 490 MET B O 1
ATOM 11169 N N . PHE B 1 491 ? 17.596 -6.775 -1.455 1 96.41 491 PHE B N 1
ATOM 11170 C CA . PHE B 1 491 ? 17.933 -5.379 -1.205 1 96.41 491 PHE B CA 1
ATOM 11171 C C . PHE B 1 491 ? 16.68 -4.563 -0.913 1 96.41 491 PHE B C 1
ATOM 11173 O O . PHE B 1 491 ? 16.732 -3.578 -0.173 1 96.41 491 PHE B O 1
ATOM 11180 N N . GLY B 1 492 ? 15.586 -5.023 -1.498 1 93.95 492 GLY B N 1
ATOM 11181 C CA . GLY B 1 492 ? 14.323 -4.362 -1.208 1 93.95 492 GLY B CA 1
ATOM 11182 C C . GLY B 1 492 ? 13.945 -4.416 0.26 1 93.95 492 GLY B C 1
ATOM 11183 O O . GLY B 1 492 ? 13.369 -3.466 0.794 1 93.95 492 GLY B O 1
ATOM 11184 N N . LEU B 1 493 ? 14.3 -5.473 0.891 1 94.03 493 LEU B N 1
ATOM 11185 C CA . LEU B 1 493 ? 14.028 -5.594 2.319 1 94.03 493 LEU B CA 1
ATOM 11186 C C . LEU B 1 493 ? 14.86 -4.596 3.117 1 94.03 493 LEU B C 1
ATOM 11188 O O . LEU B 1 493 ? 14.414 -4.096 4.152 1 94.03 493 LEU B O 1
ATOM 11192 N N . ASN B 1 494 ? 16.03 -4.264 2.663 1 96.48 494 ASN B N 1
ATOM 11193 C CA . ASN B 1 494 ? 16.825 -3.209 3.283 1 96.48 494 ASN B CA 1
ATOM 11194 C C . ASN B 1 494 ? 16.126 -1.855 3.196 1 96.48 494 ASN B C 1
ATOM 11196 O O . ASN B 1 494 ? 16.067 -1.118 4.182 1 96.48 494 ASN B O 1
ATOM 11200 N N . LEU B 1 495 ? 15.596 -1.65 2.047 1 93.6 495 LEU B N 1
ATOM 11201 C CA . LEU B 1 495 ? 14.92 -0.375 1.832 1 93.6 495 LEU B CA 1
ATOM 11202 C C . LEU B 1 495 ? 13.737 -0.22 2.781 1 93.6 495 LEU B C 1
ATOM 11204 O O . LEU B 1 495 ? 13.518 0.86 3.337 1 93.6 495 LEU B O 1
ATOM 11208 N N . ILE B 1 496 ? 13.008 -1.298 2.944 1 89.56 496 ILE B N 1
ATOM 11209 C CA . ILE B 1 496 ? 11.858 -1.268 3.841 1 89.56 496 ILE B CA 1
ATOM 11210 C C . ILE B 1 496 ? 12.326 -1.013 5.272 1 89.56 496 ILE B C 1
ATOM 11212 O O . ILE B 1 496 ? 11.736 -0.202 5.989 1 89.56 496 ILE B O 1
ATOM 11216 N N . ALA B 1 497 ? 13.381 -1.667 5.631 1 91.78 497 ALA B N 1
ATOM 11217 C CA . ALA B 1 497 ? 13.897 -1.52 6.99 1 91.78 497 ALA B CA 1
ATOM 11218 C C . ALA B 1 497 ? 14.409 -0.103 7.232 1 91.78 497 ALA B C 1
ATOM 11220 O O . ALA B 1 497 ? 14.158 0.483 8.287 1 91.78 497 ALA B O 1
ATOM 11221 N N . TRP B 1 498 ? 15.126 0.464 6.294 1 92.16 498 TRP B N 1
ATOM 11222 C CA . TRP B 1 498 ? 15.661 1.816 6.424 1 92.16 498 TRP B CA 1
ATOM 11223 C C . TRP B 1 498 ? 14.534 2.839 6.52 1 92.16 498 TRP B C 1
ATOM 11225 O O . TRP B 1 498 ? 14.625 3.802 7.286 1 92.16 498 TRP B O 1
ATOM 11235 N N . GLN B 1 499 ? 13.522 2.572 5.787 1 83.13 499 GLN B N 1
ATOM 11236 C CA . GLN B 1 499 ? 12.376 3.474 5.827 1 83.13 499 GLN B CA 1
ATOM 11237 C C . GLN B 1 499 ? 11.667 3.403 7.176 1 83.13 499 GLN B C 1
ATOM 11239 O O . GLN B 1 499 ? 11.228 4.425 7.708 1 83.13 499 GLN B O 1
ATOM 11244 N N . ARG B 1 500 ? 11.597 2.243 7.677 1 80.79 500 ARG B N 1
ATOM 11245 C CA . ARG B 1 500 ? 10.908 2.037 8.947 1 80.79 500 ARG B CA 1
ATOM 11246 C C . ARG B 1 500 ? 11.617 2.771 10.08 1 80.79 500 ARG B C 1
ATOM 11248 O O . ARG B 1 500 ? 10.969 3.298 10.987 1 80.79 500 ARG B O 1
ATOM 11255 N N . VAL B 1 501 ? 12.935 2.827 10.043 1 83.37 501 VAL B N 1
ATOM 11256 C CA . VAL B 1 501 ? 13.687 3.472 11.115 1 83.37 501 VAL B CA 1
ATOM 11257 C C . VAL B 1 501 ? 14.083 4.884 10.692 1 83.37 501 VAL B C 1
ATOM 11259 O O . VAL B 1 501 ? 14.912 5.525 11.342 1 83.37 501 VAL B O 1
ATOM 11262 N N . ARG B 1 502 ? 13.618 5.385 9.548 1 79.65 502 ARG B N 1
ATOM 11263 C CA . ARG B 1 502 ? 13.745 6.749 9.047 1 79.65 502 ARG B CA 1
ATOM 11264 C C . ARG B 1 502 ? 15.192 7.067 8.685 1 79.65 502 ARG B C 1
ATOM 11266 O O . ARG B 1 502 ? 15.705 8.133 9.032 1 79.65 502 ARG B O 1
ATOM 11273 N N . ILE B 1 503 ? 15.86 6.102 8.122 1 86.36 503 ILE B N 1
ATOM 11274 C CA . ILE B 1 503 ? 17.171 6.338 7.528 1 86.36 503 ILE B CA 1
ATOM 11275 C C . ILE B 1 503 ? 17.006 6.929 6.13 1 86.36 503 ILE B C 1
ATOM 11277 O O . ILE B 1 503 ? 16.274 6.383 5.301 1 86.36 503 ILE B O 1
ATOM 11281 N N . ASN B 1 504 ? 17.575 8.036 5.895 1 80.09 504 ASN B N 1
ATOM 11282 C CA . ASN B 1 504 ? 17.409 8.741 4.629 1 80.09 504 ASN B CA 1
ATOM 11283 C C . ASN B 1 504 ? 18.301 8.153 3.539 1 80.09 504 ASN B C 1
ATOM 11285 O O . ASN B 1 504 ? 19.299 8.763 3.152 1 80.09 504 ASN B O 1
ATOM 11289 N N . SER B 1 505 ? 17.952 7.052 3.031 1 87.17 505 SER B N 1
ATOM 11290 C CA . SER B 1 505 ? 18.72 6.372 1.994 1 87.17 505 SER B CA 1
ATOM 11291 C C . SER B 1 505 ? 18.748 7.184 0.704 1 87.17 505 SER B C 1
ATOM 11293 O O . SER B 1 505 ? 19.706 7.1 -0.068 1 87.17 505 SER B O 1
ATOM 11295 N N . VAL B 1 506 ? 17.732 7.982 0.475 1 82.81 506 VAL B N 1
ATOM 11296 C CA . VAL B 1 506 ? 17.647 8.789 -0.738 1 82.81 506 VAL B CA 1
ATOM 11297 C C . VAL B 1 506 ? 18.782 9.811 -0.759 1 82.81 506 VAL B C 1
ATOM 11299 O O . VAL B 1 506 ? 19.415 10.023 -1.796 1 82.81 506 VAL B O 1
ATOM 11302 N N . PHE B 1 507 ? 19.027 10.398 0.391 1 78.8 507 PHE B N 1
ATOM 11303 C CA . PHE B 1 507 ? 20.099 11.378 0.514 1 78.8 507 PHE B CA 1
ATOM 11304 C C . PHE B 1 507 ? 21.462 10.699 0.453 1 78.8 507 PHE B C 1
ATOM 11306 O O . PHE B 1 507 ? 22.372 11.18 -0.226 1 78.8 507 PHE B O 1
ATOM 11313 N N . ILE B 1 508 ? 21.592 9.563 1.07 1 85.8 508 ILE B N 1
ATOM 11314 C CA . ILE B 1 508 ? 22.879 8.887 1.195 1 85.8 508 ILE B CA 1
ATOM 11315 C C . ILE B 1 508 ? 23.323 8.367 -0.17 1 85.8 508 ILE B C 1
ATOM 11317 O O . ILE B 1 508 ? 24.495 8.485 -0.535 1 85.8 508 ILE B O 1
ATOM 11321 N N . PHE B 1 509 ? 22.332 7.826 -0.929 1 89.17 509 PHE B N 1
ATOM 11322 C CA . PHE B 1 509 ? 22.662 7.275 -2.238 1 89.17 509 PHE B CA 1
ATOM 11323 C C . PHE B 1 509 ? 22.555 8.344 -3.319 1 89.17 509 PHE B C 1
ATOM 11325 O O . PHE B 1 509 ? 22.785 8.068 -4.498 1 89.17 509 PHE B O 1
ATOM 11332 N N . GLU B 1 510 ? 22.183 9.545 -2.922 1 81.3 510 GLU B N 1
ATOM 11333 C CA . GLU B 1 510 ? 22.072 10.678 -3.837 1 81.3 510 GLU B CA 1
ATOM 11334 C C . GLU B 1 510 ? 21.061 10.395 -4.945 1 81.3 510 GLU B C 1
ATOM 11336 O O . GLU B 1 510 ? 21.346 10.616 -6.123 1 81.3 510 GLU B O 1
ATOM 11341 N N . LEU B 1 511 ? 20.02 9.833 -4.527 1 80.41 511 LEU B N 1
ATOM 11342 C CA . LEU B 1 511 ? 18.92 9.616 -5.46 1 80.41 511 LEU B CA 1
ATOM 11343 C C . LEU B 1 511 ? 18.138 10.905 -5.688 1 80.41 511 LEU B C 1
ATOM 11345 O O . LEU B 1 511 ? 18.122 11.787 -4.827 1 80.41 511 LEU B O 1
ATOM 11349 N N . ASP B 1 512 ? 17.606 11.059 -6.901 1 66.76 512 ASP B N 1
ATOM 11350 C CA . ASP B 1 512 ? 16.703 12.182 -7.136 1 66.76 512 ASP B CA 1
ATOM 11351 C C . ASP B 1 512 ? 15.437 12.054 -6.291 1 66.76 512 ASP B C 1
ATOM 11353 O O . ASP B 1 512 ? 14.683 11.09 -6.436 1 66.76 512 ASP B O 1
ATOM 11357 N N . ALA B 1 513 ? 15.322 12.923 -5.399 1 65.14 513 ALA B N 1
ATOM 11358 C CA . ALA B 1 513 ? 14.228 12.861 -4.434 1 65.14 513 ALA B CA 1
ATOM 11359 C C . ALA B 1 513 ? 12.874 12.86 -5.139 1 65.14 513 ALA B C 1
ATOM 11361 O O . ALA B 1 513 ? 11.912 12.265 -4.648 1 65.14 513 ALA B O 1
ATOM 11362 N N . GLY B 1 514 ? 12.805 13.527 -6.304 1 62.46 514 GLY B N 1
ATOM 11363 C CA . GLY B 1 514 ? 11.546 13.603 -7.028 1 62.46 514 GLY B CA 1
ATOM 11364 C C . GLY B 1 514 ? 11.152 12.291 -7.679 1 62.46 514 GLY B C 1
ATOM 11365 O O . GLY B 1 514 ? 9.972 12.052 -7.942 1 62.46 514 GLY B O 1
ATOM 11366 N N . ASN B 1 515 ? 12.125 11.432 -7.84 1 71.04 515 ASN B N 1
ATOM 11367 C CA . ASN B 1 515 ? 11.852 10.188 -8.552 1 71.04 515 ASN B CA 1
ATOM 11368 C C . ASN B 1 515 ? 12.282 8.971 -7.739 1 71.04 515 ASN B C 1
ATOM 11370 O O . ASN B 1 515 ? 12.4 7.869 -8.278 1 71.04 515 ASN B O 1
ATOM 11374 N N . ALA B 1 516 ? 12.533 9.247 -6.509 1 78.97 516 ALA B N 1
ATOM 11375 C CA . ALA B 1 516 ? 12.969 8.124 -5.683 1 78.97 516 ALA B CA 1
ATOM 11376 C C . ALA B 1 516 ? 11.853 7.096 -5.522 1 78.97 516 ALA B C 1
ATOM 11378 O O . ALA B 1 516 ? 10.689 7.458 -5.335 1 78.97 516 ALA B O 1
ATOM 11379 N N . LEU B 1 517 ? 12.194 5.849 -5.715 1 84.09 517 LEU B N 1
ATOM 11380 C CA . LEU B 1 517 ? 11.214 4.772 -5.625 1 84.09 517 LEU B CA 1
ATOM 11381 C C . LEU B 1 517 ? 10.92 4.425 -4.169 1 84.09 517 LEU B C 1
ATOM 11383 O O . LEU B 1 517 ? 11.827 4.416 -3.334 1 84.09 517 LEU B O 1
ATOM 11387 N N . GLU B 1 518 ? 9.698 4.158 -3.975 1 82.07 518 GLU B N 1
ATOM 11388 C CA . GLU B 1 518 ? 9.349 3.54 -2.699 1 82.07 518 GLU B CA 1
ATOM 11389 C C . GLU B 1 518 ? 9.773 2.075 -2.66 1 82.07 518 GLU B C 1
ATOM 11391 O O . GLU B 1 518 ? 9.879 1.426 -3.703 1 82.07 518 GLU B O 1
ATOM 11396 N N . PRO B 1 519 ? 10.069 1.582 -1.528 1 83.23 519 PRO B N 1
ATOM 11397 C CA . PRO B 1 519 ? 10.581 0.215 -1.413 1 83.23 519 PRO B CA 1
ATOM 11398 C C . PRO B 1 519 ? 9.708 -0.805 -2.141 1 83.23 519 PRO B C 1
ATOM 11400 O O . PRO B 1 519 ? 10.228 -1.701 -2.811 1 83.23 519 PRO B O 1
ATOM 11403 N N . TRP B 1 520 ? 8.44 -0.648 -2.098 1 83.08 520 TRP B N 1
ATOM 11404 C CA . TRP B 1 520 ? 7.566 -1.644 -2.71 1 83.08 520 TRP B CA 1
ATOM 11405 C C . TRP B 1 520 ? 7.572 -1.514 -4.229 1 83.08 520 TRP B C 1
ATOM 11407 O O . TRP B 1 520 ? 7.352 -2.495 -4.943 1 83.08 520 TRP B O 1
ATOM 11417 N N . GLN B 1 521 ? 7.8 -0.323 -4.686 1 88.1 521 GLN B N 1
ATOM 11418 C CA . GLN B 1 521 ? 7.96 -0.129 -6.123 1 88.1 521 GLN B CA 1
ATOM 11419 C C . GLN B 1 521 ? 9.27 -0.735 -6.618 1 88.1 521 GLN B C 1
ATOM 11421 O O . GLN B 1 521 ? 9.34 -1.248 -7.736 1 88.1 521 GLN B O 1
ATOM 11426 N N . TYR B 1 522 ? 10.237 -0.652 -5.759 1 92.62 522 TYR B N 1
ATOM 11427 C CA . TYR B 1 522 ? 11.54 -1.208 -6.104 1 92.62 522 TYR B CA 1
ATOM 11428 C C . TYR B 1 522 ? 11.441 -2.706 -6.367 1 92.62 522 TYR B C 1
ATOM 11430 O O . TYR B 1 522 ? 12.053 -3.219 -7.307 1 92.62 522 TYR B O 1
ATOM 11438 N N . PHE B 1 523 ? 10.601 -3.456 -5.586 1 93.44 523 PHE B N 1
ATOM 11439 C CA . PHE B 1 523 ? 10.521 -4.911 -5.645 1 93.44 523 PHE B CA 1
ATOM 11440 C C . PHE B 1 523 ? 10.005 -5.37 -7.003 1 93.44 523 PHE B C 1
ATOM 11442 O O . PHE B 1 523 ? 10.246 -6.509 -7.411 1 93.44 523 PHE B O 1
ATOM 11449 N N . GLU B 1 524 ? 9.306 -4.538 -7.67 1 92.77 524 GLU B N 1
ATOM 11450 C CA . GLU B 1 524 ? 8.625 -4.937 -8.898 1 92.77 524 GLU B CA 1
ATOM 11451 C C . GLU B 1 524 ? 9.621 -5.417 -9.951 1 92.77 524 GLU B C 1
ATOM 11453 O O . GLU B 1 524 ? 9.428 -6.471 -10.56 1 92.77 524 GLU B O 1
ATOM 11458 N N . LEU B 1 525 ? 10.686 -4.685 -10.097 1 94.22 525 LEU B N 1
ATOM 11459 C CA . LEU B 1 525 ? 11.627 -5.008 -11.164 1 94.22 525 LEU B CA 1
ATOM 11460 C C . LEU B 1 525 ? 12.418 -6.268 -10.827 1 94.22 525 LEU B C 1
ATOM 11462 O O . LEU B 1 525 ? 12.485 -7.198 -11.634 1 94.22 525 LEU B O 1
ATOM 11466 N N . PRO B 1 526 ? 13.054 -6.357 -9.632 1 96.29 526 PRO B N 1
ATOM 11467 C CA . PRO B 1 526 ? 13.759 -7.603 -9.319 1 96.29 526 PRO B CA 1
ATOM 11468 C C . PRO B 1 526 ? 12.837 -8.82 -9.327 1 96.29 526 PRO B C 1
ATOM 11470 O O . PRO B 1 526 ? 13.258 -9.915 -9.71 1 96.29 526 PRO B O 1
ATOM 11473 N N . ALA B 1 527 ? 11.613 -8.646 -8.889 1 97.19 527 ALA B N 1
ATOM 11474 C CA . ALA B 1 527 ? 10.665 -9.756 -8.899 1 97.19 527 ALA B CA 1
ATOM 11475 C C . ALA B 1 527 ? 10.343 -10.19 -10.326 1 97.19 527 ALA B C 1
ATOM 11477 O O . ALA B 1 527 ? 10.214 -11.385 -10.604 1 97.19 527 ALA B O 1
ATOM 11478 N N . LEU B 1 528 ? 10.146 -9.231 -11.214 1 96.95 528 LEU B N 1
ATOM 11479 C CA . LEU B 1 528 ? 9.911 -9.545 -12.619 1 96.95 528 LEU B CA 1
ATOM 11480 C C . LEU B 1 528 ? 11.091 -10.31 -13.21 1 96.95 528 LEU B C 1
ATOM 11482 O O . LEU B 1 528 ? 10.902 -11.283 -13.943 1 96.95 528 LEU B O 1
ATOM 11486 N N . LEU B 1 529 ? 12.279 -9.876 -12.902 1 97.82 529 LEU B N 1
ATOM 11487 C CA . LEU B 1 529 ? 13.472 -10.547 -13.408 1 97.82 529 LEU B CA 1
ATOM 11488 C C . LEU B 1 529 ? 13.568 -11.969 -12.864 1 97.82 529 LEU B C 1
ATOM 11490 O O . LEU B 1 529 ? 13.998 -12.881 -13.573 1 97.82 529 LEU B O 1
ATOM 11494 N N . LEU B 1 530 ? 13.212 -12.141 -11.616 1 98.13 530 LEU B N 1
ATOM 11495 C CA . LEU B 1 530 ? 13.204 -13.48 -11.036 1 98.13 530 LEU B CA 1
ATOM 11496 C C . LEU B 1 530 ? 12.164 -14.361 -11.719 1 98.13 530 LEU B C 1
ATOM 11498 O O . LEU B 1 530 ? 12.409 -15.546 -11.957 1 98.13 530 LEU B O 1
ATOM 11502 N N . LEU B 1 531 ? 10.98 -13.765 -12.006 1 98.27 531 LEU B N 1
ATOM 11503 C CA . LEU B 1 531 ? 9.939 -14.499 -12.717 1 98.27 531 LEU B CA 1
ATOM 11504 C C . LEU B 1 531 ? 10.435 -14.958 -14.084 1 98.27 531 LEU B C 1
ATOM 11506 O O . LEU B 1 531 ? 10.288 -16.129 -14.441 1 98.27 531 LEU B O 1
ATOM 11510 N N . LEU B 1 532 ? 11.042 -14.068 -14.807 1 98.2 532 LEU B N 1
ATOM 11511 C CA . LEU B 1 532 ? 11.552 -14.402 -16.132 1 98.2 532 LEU B CA 1
ATOM 11512 C C . LEU B 1 532 ? 12.637 -15.471 -16.044 1 98.2 532 LEU B C 1
ATOM 11514 O O . LEU B 1 532 ? 12.702 -16.367 -16.888 1 98.2 532 LEU B O 1
ATOM 11518 N N . LEU B 1 533 ? 13.503 -15.33 -15.027 1 98.52 533 LEU B N 1
ATOM 11519 C CA . LEU B 1 533 ? 14.536 -16.337 -14.812 1 98.52 533 LEU B CA 1
ATOM 11520 C C . LEU B 1 533 ? 13.915 -17.701 -14.53 1 98.52 533 LEU B C 1
ATOM 11522 O O . LEU B 1 533 ? 14.365 -18.716 -15.067 1 98.52 533 LEU B O 1
ATOM 11526 N N . SER B 1 534 ? 12.883 -17.698 -13.74 1 98.04 534 SER B N 1
ATOM 11527 C CA . SER B 1 534 ? 12.208 -18.941 -13.386 1 98.04 534 SER B CA 1
ATOM 11528 C C . SER B 1 534 ? 11.51 -19.555 -14.595 1 98.04 534 SER B C 1
ATOM 11530 O O . SER B 1 534 ? 11.461 -20.779 -14.735 1 98.04 534 SER B O 1
ATOM 11532 N N . ILE B 1 535 ? 10.929 -18.72 -15.472 1 96.45 535 ILE B N 1
ATOM 11533 C CA . ILE B 1 535 ? 10.306 -19.213 -16.696 1 96.45 535 ILE B CA 1
ATOM 11534 C C . ILE B 1 535 ? 11.358 -19.888 -17.574 1 96.45 535 ILE B C 1
ATOM 11536 O O . ILE B 1 535 ? 11.143 -20.996 -18.07 1 96.45 535 ILE B O 1
ATOM 11540 N N . CYS B 1 536 ? 12.535 -19.286 -17.746 1 97.11 536 CYS B N 1
ATOM 11541 C CA . CYS B 1 536 ? 13.613 -19.858 -18.546 1 97.11 536 CYS B CA 1
ATOM 11542 C C . CYS B 1 536 ? 14.128 -21.15 -17.923 1 97.11 536 CYS B C 1
ATOM 11544 O O . CYS B 1 536 ? 14.41 -22.117 -18.633 1 97.11 536 CYS B O 1
ATOM 11546 N N . PHE B 1 537 ? 14.28 -21.132 -16.614 1 96.79 537 PHE B N 1
ATOM 11547 C CA . PHE B 1 537 ? 14.722 -22.315 -15.886 1 96.79 537 PHE B CA 1
ATOM 11548 C C . PHE B 1 537 ? 13.75 -23.47 -16.088 1 96.79 537 PHE B C 1
ATOM 11550 O O . PHE B 1 537 ? 14.164 -24.592 -16.389 1 96.79 537 PHE B O 1
ATOM 11557 N N . TYR B 1 538 ? 12.43 -23.193 -15.968 1 95.11 538 TYR B N 1
ATOM 11558 C CA . TYR B 1 538 ? 11.385 -24.198 -16.125 1 95.11 538 TYR B CA 1
ATOM 11559 C C . TYR B 1 538 ? 11.368 -24.748 -17.547 1 95.11 538 TYR B C 1
ATOM 11561 O O . TYR B 1 538 ? 11.307 -25.963 -17.748 1 95.11 538 TYR B O 1
ATOM 11569 N N . LEU B 1 539 ? 11.525 -23.908 -18.536 1 93.22 539 LEU B N 1
ATOM 11570 C CA . LEU B 1 539 ? 11.457 -24.323 -19.933 1 93.22 539 LEU B CA 1
ATOM 11571 C C . LEU B 1 539 ? 12.688 -25.137 -20.318 1 93.22 539 LEU B C 1
ATOM 11573 O O . LEU B 1 539 ? 12.609 -26.021 -21.175 1 93.22 539 LEU B O 1
ATOM 11577 N N . THR B 1 540 ? 13.83 -24.857 -19.694 1 94.59 540 THR B N 1
ATOM 11578 C CA . THR B 1 540 ? 15.059 -25.595 -19.965 1 94.59 540 THR B CA 1
ATOM 11579 C C . THR B 1 540 ? 14.891 -27.071 -19.619 1 94.59 540 THR B C 1
ATOM 11581 O O . THR B 1 540 ? 15.297 -27.945 -20.389 1 94.59 540 THR B O 1
ATOM 11584 N N . PHE B 1 541 ? 14.203 -27.368 -18.58 1 93.43 541 PHE B N 1
ATOM 11585 C CA . PHE B 1 541 ? 14.2 -28.739 -18.084 1 93.43 541 PHE B CA 1
ATOM 11586 C C . PHE B 1 541 ? 12.865 -29.415 -18.368 1 93.43 541 PHE B C 1
ATOM 11588 O O . PHE B 1 541 ? 12.743 -30.636 -18.247 1 93.43 541 PHE B O 1
ATOM 11595 N N . SER B 1 542 ? 11.81 -28.664 -18.7 1 86.24 542 SER B N 1
ATOM 11596 C CA . SER B 1 542 ? 10.504 -29.25 -18.98 1 86.24 542 SER B CA 1
ATOM 11597 C C . SER B 1 542 ? 10.405 -29.712 -20.43 1 86.24 542 SER B C 1
ATOM 11599 O O . SER B 1 542 ? 9.587 -30.574 -20.758 1 86.24 542 SER B O 1
ATOM 11601 N N . THR B 1 543 ? 11.143 -29.224 -21.309 1 75.07 543 THR B N 1
ATOM 11602 C CA . THR B 1 543 ? 10.912 -29.451 -22.731 1 75.07 543 THR B CA 1
ATOM 11603 C C . THR B 1 543 ? 11.986 -30.364 -23.314 1 75.07 543 THR B C 1
ATOM 11605 O O . THR B 1 543 ? 12.172 -30.414 -24.532 1 75.07 543 THR B O 1
ATOM 11608 N N . PRO B 1 544 ? 12.854 -31.011 -22.465 1 68.29 544 PRO B N 1
ATOM 11609 C CA . PRO B 1 544 ? 13.833 -31.805 -23.211 1 68.29 544 PRO B CA 1
ATOM 11610 C C . PRO B 1 544 ? 13.201 -32.99 -23.937 1 68.29 544 PRO B C 1
ATOM 11612 O O . PRO B 1 544 ? 12.756 -33.946 -23.296 1 68.29 544 PRO B O 1
ATOM 11615 N N . THR B 1 545 ? 12.22 -32.57 -24.958 1 62.96 545 THR B N 1
ATOM 11616 C CA . THR B 1 545 ? 11.746 -33.628 -25.843 1 62.96 545 THR B CA 1
ATOM 11617 C C . THR B 1 545 ? 12.765 -33.91 -26.944 1 62.96 545 THR B C 1
ATOM 11619 O O . THR B 1 545 ? 13.715 -33.147 -27.127 1 62.96 545 THR B O 1
ATOM 11622 N N . THR B 1 546 ? 12.89 -35.076 -27.414 1 58.42 546 THR B N 1
ATOM 11623 C CA . THR B 1 546 ? 13.797 -35.523 -28.466 1 58.42 546 THR B CA 1
ATOM 11624 C C . THR B 1 546 ? 13.884 -34.486 -29.581 1 58.42 546 THR B C 1
ATOM 11626 O O . THR B 1 546 ? 14.927 -34.343 -30.223 1 58.42 546 THR B O 1
ATOM 11629 N N . SER B 1 547 ? 12.974 -33.597 -29.787 1 63.73 547 SER B N 1
ATOM 11630 C CA . SER B 1 547 ? 13.046 -32.565 -30.817 1 63.73 547 SER B CA 1
ATOM 11631 C C . SER B 1 547 ? 12.434 -31.255 -30.331 1 63.73 547 SER B C 1
ATOM 11633 O O . SER B 1 547 ? 11.329 -30.891 -30.738 1 63.73 547 SER B O 1
ATOM 11635 N N . PRO B 1 548 ? 13.317 -30.563 -29.329 1 67.21 548 PRO B N 1
ATOM 11636 C CA . PRO B 1 548 ? 12.728 -29.33 -28.799 1 67.21 548 PRO B CA 1
ATOM 11637 C C . PRO B 1 548 ? 12.748 -28.185 -29.809 1 67.21 548 PRO B C 1
ATOM 11639 O O . PRO B 1 548 ? 13.647 -28.115 -30.651 1 67.21 548 PRO B O 1
ATOM 11642 N N . VAL B 1 549 ? 11.672 -27.268 -30.059 1 73.85 549 VAL B N 1
ATOM 11643 C CA . VAL B 1 549 ? 11.652 -26.088 -30.918 1 73.85 549 VAL B CA 1
ATOM 11644 C C . VAL B 1 549 ? 12.805 -25.158 -30.547 1 73.85 549 VAL B C 1
ATOM 11646 O O . VAL B 1 549 ? 13.527 -24.676 -31.422 1 73.85 549 VAL B O 1
ATOM 11649 N N . ILE B 1 550 ? 13.084 -24.93 -29.274 1 86.79 550 ILE B N 1
ATOM 11650 C CA . ILE B 1 550 ? 14.203 -24.149 -28.76 1 86.79 550 ILE B CA 1
ATOM 11651 C C . ILE B 1 550 ? 15.079 -25.026 -27.868 1 86.79 550 ILE B C 1
ATOM 11653 O O . ILE B 1 550 ? 14.577 -25.703 -26.968 1 86.79 550 ILE B O 1
ATOM 11657 N N . SER B 1 551 ? 16.373 -25.052 -28.33 1 88.91 551 SER B N 1
ATOM 11658 C CA . SER B 1 551 ? 17.303 -25.883 -27.572 1 88.91 551 SER B CA 1
ATOM 11659 C C . SER B 1 551 ? 17.298 -25.51 -26.094 1 88.91 551 SER B C 1
ATOM 11661 O O . SER B 1 551 ? 17.227 -24.33 -25.746 1 88.91 551 SER B O 1
ATOM 11663 N N . PRO B 1 552 ? 17.243 -26.405 -25.209 1 91.21 552 PRO B N 1
ATOM 11664 C CA . PRO B 1 552 ? 17.247 -26.143 -23.768 1 91.21 552 PRO B CA 1
ATOM 11665 C C . PRO B 1 552 ? 18.451 -25.316 -23.322 1 91.21 552 PRO B C 1
ATOM 11667 O O . PRO B 1 552 ? 18.382 -24.614 -22.309 1 91.21 552 PRO B O 1
ATOM 11670 N N . THR B 1 553 ? 19.529 -25.274 -24.042 1 92.22 553 THR B N 1
ATOM 11671 C CA . THR B 1 553 ? 20.748 -24.568 -23.664 1 92.22 553 THR B CA 1
ATOM 11672 C C . THR B 1 553 ? 20.667 -23.097 -24.063 1 92.22 553 THR B C 1
ATOM 11674 O O . THR B 1 553 ? 21.526 -22.298 -23.686 1 92.22 553 THR B O 1
ATOM 11677 N N . SER B 1 554 ? 19.62 -22.672 -24.744 1 93.63 554 SER B N 1
ATOM 11678 C CA . SER B 1 554 ? 19.498 -21.296 -25.216 1 93.63 554 SER B CA 1
ATOM 11679 C C . SER B 1 554 ? 18.827 -20.411 -24.171 1 93.63 554 SER B C 1
ATOM 11681 O O . SER B 1 554 ? 18.962 -19.186 -24.209 1 93.63 554 SER B O 1
ATOM 11683 N N . TRP B 1 555 ? 18.158 -20.934 -23.183 1 94.44 555 TRP B N 1
ATOM 11684 C CA . TRP B 1 555 ? 17.269 -20.187 -22.299 1 94.44 555 TRP B CA 1
ATOM 11685 C C . TRP B 1 555 ? 18.066 -19.297 -21.351 1 94.44 555 TRP B C 1
ATOM 11687 O O . TRP B 1 555 ? 17.641 -18.185 -21.029 1 94.44 555 TRP B O 1
ATOM 11697 N N . PRO B 1 556 ? 19.244 -19.715 -20.86 1 95.88 556 PRO B N 1
ATOM 11698 C CA . PRO B 1 556 ? 20.024 -18.795 -20.028 1 95.88 556 PRO B CA 1
ATOM 11699 C C . PRO B 1 556 ? 20.398 -17.509 -20.761 1 95.88 556 PRO B C 1
ATOM 11701 O O . PRO B 1 556 ? 20.369 -16.427 -20.17 1 95.88 556 PRO B O 1
ATOM 11704 N N . VAL B 1 557 ? 20.703 -17.598 -21.99 1 95.82 557 VAL B N 1
ATOM 11705 C CA . VAL B 1 557 ? 21.069 -16.422 -22.772 1 95.82 557 VAL B CA 1
ATOM 11706 C C . VAL B 1 557 ? 19.828 -15.576 -23.045 1 95.82 557 VAL B C 1
ATOM 11708 O O . VAL B 1 557 ? 19.905 -14.346 -23.086 1 95.82 557 VAL B O 1
ATOM 11711 N N . VAL B 1 558 ? 18.719 -16.269 -23.277 1 96.33 558 VAL B N 1
ATOM 11712 C CA . VAL B 1 558 ? 17.47 -15.539 -23.473 1 96.33 558 VAL B CA 1
ATOM 11713 C C . VAL B 1 558 ? 17.199 -14.645 -22.265 1 96.33 558 VAL B C 1
ATOM 11715 O O . VAL B 1 558 ? 16.793 -13.491 -22.417 1 96.33 558 VAL B O 1
ATOM 11718 N N . TRP B 1 559 ? 17.42 -15.182 -21.056 1 97.85 559 TRP B N 1
ATOM 11719 C CA . TRP B 1 559 ? 17.205 -14.387 -19.851 1 97.85 559 TRP B CA 1
ATOM 11720 C C . TRP B 1 559 ? 18.175 -13.212 -19.793 1 97.85 559 TRP B C 1
ATOM 11722 O O . TRP B 1 559 ? 17.791 -12.1 -19.424 1 97.85 559 TRP B O 1
ATOM 11732 N N . LEU B 1 560 ? 19.453 -13.395 -20.138 1 97.15 560 LEU B N 1
ATOM 11733 C CA . LEU B 1 560 ? 20.445 -12.326 -20.114 1 97.15 560 LEU B CA 1
ATOM 11734 C C . LEU B 1 560 ? 20.07 -11.214 -21.087 1 97.15 560 LEU B C 1
ATOM 11736 O O . LEU B 1 560 ? 20.225 -10.031 -20.775 1 97.15 560 LEU B O 1
ATOM 11740 N N . VAL B 1 561 ? 19.57 -11.646 -22.233 1 96.42 561 VAL B N 1
ATOM 11741 C CA . VAL B 1 561 ? 19.138 -10.665 -23.223 1 96.42 561 VAL B CA 1
ATOM 11742 C C . VAL B 1 561 ? 17.937 -9.887 -22.689 1 96.42 561 VAL B C 1
ATOM 11744 O O . VAL B 1 561 ? 17.869 -8.664 -22.83 1 96.42 561 VAL B O 1
ATOM 11747 N N . ALA B 1 562 ? 17.018 -10.621 -22.064 1 96.53 562 ALA B N 1
ATOM 11748 C CA . ALA B 1 562 ? 15.858 -9.961 -21.472 1 96.53 562 ALA B CA 1
ATOM 11749 C C . ALA B 1 562 ? 16.282 -8.983 -20.38 1 96.53 562 ALA B C 1
ATOM 11751 O O . ALA B 1 562 ? 15.727 -7.887 -20.27 1 96.53 562 ALA B O 1
ATOM 11752 N N . LEU B 1 563 ? 17.25 -9.349 -19.553 1 96.53 563 LEU B N 1
ATOM 11753 C CA . LEU B 1 563 ? 17.782 -8.493 -18.498 1 96.53 563 LEU B CA 1
ATOM 11754 C C . LEU B 1 563 ? 18.324 -7.19 -19.075 1 96.53 563 LEU B C 1
ATOM 11756 O O . LEU B 1 563 ? 17.981 -6.105 -18.599 1 96.53 563 LEU B O 1
ATOM 11760 N N . VAL B 1 564 ? 19.091 -7.298 -20.102 1 95.39 564 VAL B N 1
ATOM 11761 C CA . VAL B 1 564 ? 19.709 -6.128 -20.719 1 95.39 564 VAL B CA 1
ATOM 11762 C C . VAL B 1 564 ? 18.634 -5.249 -21.353 1 95.39 564 VAL B C 1
ATOM 11764 O O . VAL B 1 564 ? 18.657 -4.025 -21.206 1 95.39 564 VAL B O 1
ATOM 11767 N N . LEU B 1 565 ? 17.635 -5.856 -21.981 1 95.07 565 LEU B N 1
ATOM 11768 C CA . LEU B 1 565 ? 16.569 -5.107 -22.638 1 95.07 565 LEU B CA 1
ATOM 11769 C C . LEU B 1 565 ? 15.72 -4.359 -21.615 1 95.07 565 LEU B C 1
ATOM 11771 O O . LEU B 1 565 ? 15.301 -3.225 -21.859 1 95.07 565 LEU B O 1
ATOM 11775 N N . ILE B 1 566 ? 15.525 -4.94 -20.468 1 95.18 566 ILE B N 1
ATOM 11776 C CA . ILE B 1 566 ? 14.665 -4.33 -19.459 1 95.18 566 ILE B CA 1
ATOM 11777 C C . ILE B 1 566 ? 15.43 -3.231 -18.726 1 95.18 566 ILE B C 1
ATOM 11779 O O . ILE B 1 566 ? 14.923 -2.119 -18.558 1 95.18 566 ILE B O 1
ATOM 11783 N N . VAL B 1 567 ? 16.657 -3.48 -18.318 1 93.86 567 VAL B N 1
ATOM 11784 C CA . VAL B 1 567 ? 17.428 -2.545 -17.505 1 93.86 567 VAL B CA 1
ATOM 11785 C C . VAL B 1 567 ? 17.882 -1.366 -18.363 1 93.86 567 VAL B C 1
ATOM 11787 O O . VAL B 1 567 ? 17.895 -0.223 -17.901 1 93.86 567 VAL B O 1
ATOM 11790 N N . CYS B 1 568 ? 18.141 -1.599 -19.67 1 93.14 568 CYS B N 1
ATOM 11791 C CA . CYS B 1 568 ? 18.639 -0.544 -20.545 1 93.14 568 CYS B CA 1
ATOM 11792 C C . CYS B 1 568 ? 17.513 0.043 -21.387 1 93.14 568 CYS B C 1
ATOM 11794 O O . CYS B 1 568 ? 17.763 0.816 -22.314 1 93.14 568 CYS B O 1
ATOM 11796 N N . ASN B 1 569 ? 16.301 -0.26 -21.132 1 92.01 569 ASN B N 1
ATOM 11797 C CA . ASN B 1 569 ? 15.16 0.25 -21.885 1 92.01 569 ASN B CA 1
ATOM 11798 C C . ASN B 1 569 ? 15.055 1.769 -21.783 1 92.01 569 ASN B C 1
ATOM 11800 O O . ASN B 1 569 ? 14.865 2.311 -20.692 1 92.01 569 ASN B O 1
ATOM 11804 N N . PRO B 1 570 ? 15.158 2.66 -22.9 1 88.31 570 PRO B N 1
ATOM 11805 C CA . PRO B 1 570 ? 15.139 4.123 -22.839 1 88.31 570 PRO B CA 1
ATOM 11806 C C . PRO B 1 570 ? 13.726 4.691 -22.726 1 88.31 570 PRO B C 1
ATOM 11808 O O . PRO B 1 570 ? 13.556 5.885 -22.468 1 88.31 570 PRO B O 1
ATOM 11811 N N . LEU B 1 571 ? 12.662 3.659 -22.779 1 88.81 571 LEU B N 1
ATOM 11812 C CA . LEU B 1 571 ? 11.274 4.1 -22.695 1 88.81 571 LEU B CA 1
ATOM 11813 C C . LEU B 1 571 ? 10.878 4.377 -21.249 1 88.81 571 LEU B C 1
ATOM 11815 O O . LEU B 1 571 ? 11.372 3.721 -20.329 1 88.81 571 LEU B O 1
ATOM 11819 N N . PRO B 1 572 ? 10.073 5.362 -20.985 1 86.97 572 PRO B N 1
ATOM 11820 C CA . PRO B 1 572 ? 9.668 5.722 -19.624 1 86.97 572 PRO B CA 1
ATOM 11821 C C . PRO B 1 572 ? 8.71 4.707 -19.006 1 86.97 572 PRO B C 1
ATOM 11823 O O . PRO B 1 572 ? 7.596 5.063 -18.613 1 86.97 572 PRO B O 1
ATOM 11826 N N . ILE B 1 573 ? 9.071 3.489 -19.186 1 86.63 573 ILE B N 1
ATOM 11827 C CA . ILE B 1 573 ? 8.304 2.401 -18.59 1 86.63 573 ILE B CA 1
ATOM 11828 C C . ILE B 1 573 ? 9.136 1.716 -17.508 1 86.63 573 ILE B C 1
ATOM 11830 O O . ILE B 1 573 ? 10.361 1.635 -17.617 1 86.63 573 ILE B O 1
ATOM 11834 N N . MET B 1 574 ? 8.569 1.292 -16.474 1 85.65 574 MET B N 1
ATOM 11835 C CA . MET B 1 574 ? 9.181 0.51 -15.404 1 85.65 574 MET B CA 1
ATOM 11836 C C . MET B 1 574 ? 10.258 1.318 -14.687 1 85.65 574 MET B C 1
ATOM 11838 O O . MET B 1 574 ? 11.39 0.856 -14.537 1 85.65 574 MET B O 1
ATOM 11842 N N . HIS B 1 575 ? 10.04 2.536 -14.437 1 86.39 575 HIS B N 1
ATOM 11843 C CA . HIS B 1 575 ? 10.857 3.381 -13.572 1 86.39 575 HIS B CA 1
ATOM 11844 C C . HIS B 1 575 ? 12.188 3.721 -14.233 1 86.39 575 HIS B C 1
ATOM 11846 O O . HIS B 1 575 ? 13.252 3.442 -13.676 1 86.39 575 HIS B O 1
ATOM 11852 N N . LYS B 1 576 ? 12.22 4.357 -15.303 1 88.73 576 LYS B N 1
ATOM 11853 C CA . LYS B 1 576 ? 13.371 4.699 -16.134 1 88.73 576 LYS B CA 1
ATOM 11854 C C . LYS B 1 576 ? 14.417 5.47 -15.334 1 88.73 576 LYS B C 1
ATOM 11856 O O . LYS B 1 576 ? 15.613 5.186 -15.43 1 88.73 576 LYS B O 1
ATOM 11861 N N . SER B 1 577 ? 13.992 6.449 -14.504 1 85.55 577 SER B N 1
ATOM 11862 C CA . SER B 1 577 ? 14.929 7.301 -13.778 1 85.55 577 SER B CA 1
ATOM 11863 C C . SER B 1 577 ? 15.787 6.485 -12.817 1 85.55 577 SER B C 1
ATOM 11865 O O . SER B 1 577 ? 17.002 6.682 -12.742 1 85.55 577 SER B O 1
ATOM 11867 N N . SER B 1 578 ? 15.223 5.584 -12.181 1 88.66 578 SER B N 1
ATOM 11868 C CA . SER B 1 578 ? 15.955 4.757 -11.227 1 88.66 578 SER B CA 1
ATOM 11869 C C . SER B 1 578 ? 16.859 3.758 -11.941 1 88.66 578 SER B C 1
ATOM 11871 O O . SER B 1 578 ? 17.967 3.476 -11.48 1 88.66 578 SER B O 1
ATOM 11873 N N . ARG B 1 579 ? 16.433 3.229 -13.06 1 92.75 579 ARG B N 1
ATOM 11874 C CA . ARG B 1 579 ? 17.27 2.319 -13.834 1 92.75 579 ARG B CA 1
ATOM 11875 C C . ARG B 1 579 ? 18.499 3.037 -14.381 1 92.75 579 ARG B C 1
ATOM 11877 O O . ARG B 1 579 ? 19.606 2.495 -14.351 1 92.75 579 ARG B O 1
ATOM 11884 N N . MET B 1 580 ? 18.256 4.249 -14.808 1 91.27 580 MET B N 1
ATOM 11885 C CA . MET B 1 580 ? 19.371 5.019 -15.352 1 91.27 580 MET B CA 1
ATOM 11886 C C . MET B 1 580 ? 20.359 5.396 -14.252 1 91.27 580 MET B C 1
ATOM 11888 O O . MET B 1 580 ? 21.569 5.428 -14.483 1 91.27 580 MET B O 1
ATOM 11892 N N . TRP B 1 581 ? 19.811 5.733 -13.125 1 90.3 581 TRP B N 1
ATOM 11893 C CA . TRP B 1 581 ? 20.687 5.979 -11.983 1 90.3 581 TRP B CA 1
ATOM 11894 C C . TRP B 1 581 ? 21.561 4.764 -11.696 1 90.3 581 TRP B C 1
ATOM 11896 O O . TRP B 1 581 ? 22.763 4.9 -11.452 1 90.3 581 TRP B O 1
ATOM 11906 N N . PHE B 1 582 ? 20.993 3.572 -11.734 1 93.17 582 PHE B N 1
ATOM 11907 C CA . PHE B 1 582 ? 21.712 2.335 -11.456 1 93.17 582 PHE B CA 1
ATOM 11908 C C . PHE B 1 582 ? 22.797 2.094 -12.499 1 93.17 582 PHE B C 1
ATOM 11910 O O . PHE B 1 582 ? 23.924 1.729 -12.158 1 93.17 582 PHE B O 1
ATOM 11917 N N . LEU B 1 583 ? 22.468 2.328 -13.75 1 94.12 583 LEU B N 1
ATOM 11918 C CA . LEU B 1 583 ? 23.412 2.117 -14.842 1 94.12 583 LEU B CA 1
ATOM 11919 C C . LEU B 1 583 ? 24.566 3.11 -14.763 1 94.12 583 LEU B C 1
ATOM 11921 O O . LEU B 1 583 ? 25.719 2.75 -15.013 1 94.12 583 LEU B O 1
ATOM 11925 N N . ARG B 1 584 ? 24.247 4.309 -14.403 1 90.89 584 ARG B N 1
ATOM 11926 C CA . ARG B 1 584 ? 25.294 5.312 -14.236 1 90.89 584 ARG B CA 1
ATOM 11927 C C . ARG B 1 584 ? 26.224 4.946 -13.085 1 90.89 584 ARG B C 1
ATOM 11929 O O . ARG B 1 584 ? 27.443 5.096 -13.193 1 90.89 584 ARG B O 1
ATOM 11936 N N . THR B 1 585 ? 25.665 4.482 -12.062 1 92.62 585 THR B N 1
ATOM 11937 C CA . THR B 1 585 ? 26.47 4.086 -10.912 1 92.62 585 THR B CA 1
ATOM 11938 C C . THR B 1 585 ? 27.358 2.894 -11.258 1 92.62 585 THR B C 1
ATOM 11940 O O . THR B 1 585 ? 28.527 2.851 -10.87 1 92.62 585 THR B O 1
ATOM 11943 N N . LEU B 1 586 ? 26.77 1.946 -11.994 1 94.26 586 LEU B N 1
ATOM 11944 C CA . LEU B 1 586 ? 27.563 0.796 -12.413 1 94.26 586 LEU B CA 1
ATOM 11945 C C . LEU B 1 586 ? 28.718 1.228 -13.309 1 94.26 586 LEU B C 1
ATOM 11947 O O . LEU B 1 586 ? 29.821 0.683 -13.215 1 94.26 586 LEU B O 1
ATOM 11951 N N . ALA B 1 587 ? 28.418 2.194 -14.105 1 94 587 ALA B N 1
ATOM 11952 C CA . ALA B 1 587 ? 29.47 2.718 -14.972 1 94 587 ALA B CA 1
ATOM 11953 C C . ALA B 1 587 ? 30.557 3.413 -14.157 1 94 587 ALA B C 1
ATOM 11955 O O . ALA B 1 587 ? 31.746 3.287 -14.461 1 94 587 ALA B O 1
ATOM 11956 N N . ARG B 1 588 ? 30.186 4.082 -13.139 1 92.92 588 ARG B N 1
ATOM 11957 C CA . ARG B 1 588 ? 31.137 4.744 -12.252 1 92.92 588 ARG B CA 1
ATOM 11958 C C . ARG B 1 588 ? 31.982 3.725 -11.496 1 92.92 588 ARG B C 1
ATOM 11960 O O . ARG B 1 588 ? 33.188 3.913 -11.327 1 92.92 588 ARG B O 1
ATOM 11967 N N . VAL B 1 589 ? 31.336 2.682 -11.102 1 94.63 589 VAL B N 1
ATOM 11968 C CA . VAL B 1 589 ? 32.06 1.625 -10.404 1 94.63 589 VAL B CA 1
ATOM 11969 C C . VAL B 1 589 ? 33.017 0.929 -11.37 1 94.63 589 VAL B C 1
ATOM 11971 O O . VAL B 1 589 ? 34.154 0.615 -11.009 1 94.63 589 VAL B O 1
ATOM 11974 N N . GLY B 1 590 ? 32.541 0.74 -12.617 1 93.87 590 GLY B N 1
ATOM 11975 C CA . GLY B 1 590 ? 33.34 0.064 -13.627 1 93.87 590 GLY B CA 1
ATOM 11976 C C . GLY B 1 590 ? 34.599 0.824 -13.998 1 93.87 590 GLY B C 1
ATOM 11977 O O . GLY B 1 590 ? 35.609 0.22 -14.367 1 93.87 590 GLY B O 1
ATOM 11978 N N . ASN B 1 591 ? 34.557 2.099 -13.77 1 91.5 591 ASN B N 1
ATOM 11979 C CA . ASN B 1 591 ? 35.744 2.873 -14.117 1 91.5 591 ASN B CA 1
ATOM 11980 C C . ASN B 1 591 ? 36.718 2.962 -12.946 1 91.5 591 ASN B C 1
ATOM 11982 O O . ASN B 1 591 ? 37.83 3.471 -13.095 1 91.5 591 ASN B O 1
ATOM 11986 N N . GLY B 1 592 ? 36.395 2.465 -11.769 1 88.88 592 GLY B N 1
ATOM 11987 C CA . GLY B 1 592 ? 37.276 2.35 -10.617 1 88.88 592 GLY B CA 1
ATOM 11988 C C . GLY B 1 592 ? 37.771 3.691 -10.109 1 88.88 592 GLY B C 1
ATOM 11989 O O . GLY B 1 592 ? 38.89 3.795 -9.604 1 88.88 592 GLY B O 1
ATOM 11990 N N . GLY B 1 593 ? 37.068 4.74 -10.413 1 84.81 593 GLY B N 1
ATOM 11991 C CA . GLY B 1 593 ? 37.472 6.057 -9.948 1 84.81 593 GLY B CA 1
ATOM 11992 C C . GLY B 1 593 ? 38.527 6.702 -10.826 1 84.81 593 GLY B C 1
ATOM 11993 O O . GLY B 1 593 ? 39.118 7.717 -10.452 1 84.81 593 GLY B O 1
ATOM 11994 N N . VAL B 1 594 ? 38.794 6.185 -11.93 1 87.14 594 VAL B N 1
ATOM 11995 C CA . VAL B 1 594 ? 39.825 6.714 -12.816 1 87.14 594 VAL B CA 1
ATOM 11996 C C . VAL B 1 594 ? 39.373 8.053 -13.394 1 87.14 594 VAL B C 1
ATOM 11998 O O . VAL B 1 594 ? 40.155 9.004 -13.457 1 87.14 594 VAL B O 1
ATOM 12001 N N . PHE B 1 595 ? 38.097 8.188 -13.693 1 82.38 595 PHE B N 1
ATOM 12002 C CA . PHE B 1 595 ? 37.627 9.378 -14.393 1 82.38 595 PHE B CA 1
ATOM 12003 C C . PHE B 1 595 ? 36.765 10.239 -13.477 1 82.38 595 PHE B C 1
ATOM 12005 O O . PHE B 1 595 ? 36.458 11.387 -13.805 1 82.38 595 PHE B O 1
ATOM 12012 N N . THR B 1 596 ? 36.354 9.668 -12.443 1 82.08 596 THR B N 1
ATOM 12013 C CA . THR B 1 596 ? 35.423 10.394 -11.588 1 82.08 596 THR B CA 1
ATOM 12014 C C . THR B 1 596 ? 35.788 10.216 -10.117 1 82.08 596 THR B C 1
ATOM 12016 O O . THR B 1 596 ? 36.488 9.268 -9.756 1 82.08 596 THR B O 1
ATOM 12019 N N . SER B 1 597 ? 35.326 11.186 -9.328 1 85.76 597 SER B N 1
ATOM 12020 C CA . SER B 1 597 ? 35.505 11.048 -7.886 1 85.76 597 SER B CA 1
ATOM 12021 C C . SER B 1 597 ? 34.612 9.949 -7.321 1 85.76 597 SER B C 1
ATOM 12023 O O . SER B 1 597 ? 33.577 9.622 -7.904 1 85.76 597 SER B O 1
ATOM 12025 N N . VAL B 1 598 ? 35.071 9.39 -6.263 1 89.95 598 VAL B N 1
ATOM 12026 C CA . VAL B 1 598 ? 34.355 8.264 -5.673 1 89.95 598 VAL B CA 1
ATOM 12027 C C . VAL B 1 598 ? 33.399 8.768 -4.594 1 89.95 598 VAL B C 1
ATOM 12029 O O . VAL B 1 598 ? 33.813 9.469 -3.668 1 89.95 598 VAL B O 1
ATOM 12032 N N . GLU B 1 599 ? 32.143 8.552 -4.806 1 88.85 599 GLU B N 1
ATOM 12033 C CA . GLU B 1 599 ? 31.108 8.898 -3.836 1 88.85 599 GLU B CA 1
ATOM 12034 C C . GLU B 1 599 ? 30.666 7.674 -3.039 1 88.85 599 GLU B C 1
ATOM 12036 O O . GLU B 1 599 ? 31.059 6.548 -3.352 1 88.85 599 GLU B O 1
ATOM 12041 N N . PHE B 1 600 ? 29.913 7.757 -2.023 1 88.8 600 PHE B N 1
ATOM 12042 C CA . PHE B 1 600 ? 29.482 6.663 -1.16 1 88.8 600 PHE B CA 1
ATOM 12043 C C . PHE B 1 600 ? 28.747 5.598 -1.964 1 88.8 600 PHE B C 1
ATOM 12045 O O . PHE B 1 600 ? 28.969 4.401 -1.768 1 88.8 600 PHE B O 1
ATOM 12052 N N . ARG B 1 601 ? 27.88 6.051 -2.837 1 90.94 601 ARG B N 1
ATOM 12053 C CA . ARG B 1 601 ? 27.101 5.109 -3.634 1 90.94 601 ARG B CA 1
ATOM 12054 C C . ARG B 1 601 ? 28.012 4.208 -4.461 1 90.94 601 ARG B C 1
ATOM 12056 O O . ARG B 1 601 ? 27.709 3.031 -4.668 1 90.94 601 ARG B O 1
ATOM 12063 N N . ASP B 1 602 ? 29.18 4.682 -4.92 1 93.17 602 ASP B N 1
ATOM 12064 C CA . ASP B 1 602 ? 30.097 3.926 -5.767 1 93.17 602 ASP B CA 1
ATOM 12065 C C . ASP B 1 602 ? 30.771 2.803 -4.983 1 93.17 602 ASP B C 1
ATOM 12067 O O . ASP B 1 602 ? 30.787 1.652 -5.426 1 93.17 602 ASP B O 1
ATOM 12071 N N . PHE B 1 603 ? 31.295 3.211 -3.91 1 91.99 603 PHE B N 1
ATOM 12072 C CA . PHE B 1 603 ? 32.009 2.146 -3.216 1 91.99 603 PHE B CA 1
ATOM 12073 C C . PHE B 1 603 ? 31.032 1.182 -2.553 1 91.99 603 PHE B C 1
ATOM 12075 O O . PHE B 1 603 ? 31.342 0.002 -2.372 1 91.99 603 PHE B O 1
ATOM 12082 N N . PHE B 1 604 ? 29.795 1.676 -2.182 1 95.18 604 PHE B N 1
ATOM 12083 C CA . PHE B 1 604 ? 28.779 0.778 -1.646 1 95.18 604 PHE B CA 1
ATOM 12084 C C . PHE B 1 604 ? 28.418 -0.299 -2.662 1 95.18 604 PHE B C 1
ATOM 12086 O O . PHE B 1 604 ? 28.423 -1.489 -2.342 1 95.18 604 PHE B O 1
ATOM 12093 N N . ILE B 1 605 ? 28.142 0.054 -3.891 1 95.25 605 ILE B N 1
ATOM 12094 C CA . ILE B 1 605 ? 27.798 -0.898 -4.941 1 95.25 605 ILE B CA 1
ATOM 12095 C C . ILE B 1 605 ? 29.019 -1.745 -5.29 1 95.25 605 ILE B C 1
ATOM 12097 O O . ILE B 1 605 ? 28.892 -2.934 -5.592 1 95.25 605 ILE B O 1
ATOM 12101 N N . GLY B 1 606 ? 30.188 -1.087 -5.26 1 94.84 606 GLY B N 1
ATOM 12102 C CA . GLY B 1 606 ? 31.408 -1.858 -5.443 1 94.84 606 GLY B CA 1
ATOM 12103 C C . GLY B 1 606 ? 31.553 -2.991 -4.446 1 94.84 606 GLY B C 1
ATOM 12104 O O . GLY B 1 606 ? 31.964 -4.095 -4.808 1 94.84 606 GLY B O 1
ATOM 12105 N N . ASP B 1 607 ? 31.232 -2.725 -3.262 1 95.49 607 ASP B N 1
ATOM 12106 C CA . ASP B 1 607 ? 31.294 -3.746 -2.221 1 95.49 607 ASP B CA 1
ATOM 12107 C C . ASP B 1 607 ? 30.254 -4.838 -2.461 1 95.49 607 ASP B C 1
ATOM 12109 O O . ASP B 1 607 ? 30.499 -6.011 -2.17 1 95.49 607 ASP B O 1
ATOM 12113 N N . GLU B 1 608 ? 29.047 -4.458 -2.95 1 96.89 608 GLU B N 1
ATOM 12114 C CA . GLU B 1 608 ? 28.031 -5.454 -3.276 1 96.89 608 GLU B CA 1
ATOM 12115 C C . GLU B 1 608 ? 28.527 -6.42 -4.348 1 96.89 608 GLU B C 1
ATOM 12117 O O . GLU B 1 608 ? 28.282 -7.625 -4.266 1 96.89 608 GLU B O 1
ATOM 12122 N N . LEU B 1 609 ? 29.21 -5.866 -5.325 1 96.68 609 LEU B N 1
ATOM 12123 C CA . LEU B 1 609 ? 29.709 -6.687 -6.423 1 96.68 609 LEU B CA 1
ATOM 12124 C C . LEU B 1 609 ? 30.771 -7.665 -5.932 1 96.68 609 LEU B C 1
ATOM 12126 O O . LEU B 1 609 ? 30.91 -8.762 -6.477 1 96.68 609 LEU B O 1
ATOM 12130 N N . ASN B 1 610 ? 31.508 -7.28 -4.87 1 95.82 610 ASN B N 1
ATOM 12131 C CA . ASN B 1 610 ? 32.524 -8.159 -4.299 1 95.82 610 ASN B CA 1
ATOM 12132 C C . ASN B 1 610 ? 31.91 -9.446 -3.755 1 95.82 610 ASN B C 1
ATOM 12134 O O . ASN B 1 610 ? 32.548 -10.499 -3.774 1 95.82 610 ASN B O 1
ATOM 12138 N N . SER B 1 611 ? 30.72 -9.359 -3.301 1 96.29 611 SER B N 1
ATOM 12139 C CA . SER B 1 611 ? 30.042 -10.529 -2.751 1 96.29 611 SER B CA 1
ATOM 12140 C C . SER B 1 611 ? 29.405 -11.367 -3.854 1 96.29 611 SER B C 1
ATOM 12142 O O . SER B 1 611 ? 28.844 -12.432 -3.585 1 96.29 611 SER B O 1
ATOM 12144 N N . LEU B 1 612 ? 29.45 -10.918 -5.096 1 97.19 612 LEU B N 1
ATOM 12145 C CA . LEU B 1 612 ? 28.928 -11.654 -6.242 1 97.19 612 LEU B CA 1
ATOM 12146 C C . LEU B 1 612 ? 30.064 -12.191 -7.107 1 97.19 612 LEU B C 1
ATOM 12148 O O . LEU B 1 612 ? 29.912 -12.326 -8.323 1 97.19 612 LEU B O 1
ATOM 12152 N N . SER B 1 613 ? 31.213 -12.441 -6.495 1 95.22 613 SER B N 1
ATOM 12153 C CA . SER B 1 613 ? 32.396 -12.938 -7.189 1 95.22 613 SER B CA 1
ATOM 12154 C C . SER B 1 613 ? 32.105 -14.251 -7.907 1 95.22 613 SER B C 1
ATOM 12156 O O . SER B 1 613 ? 32.645 -14.509 -8.985 1 95.22 613 SER B O 1
ATOM 12158 N N . TYR B 1 614 ? 31.229 -15.102 -7.305 1 95.17 614 TYR B N 1
ATOM 12159 C CA . TYR B 1 614 ? 30.826 -16.366 -7.91 1 95.17 614 TYR B CA 1
ATOM 12160 C C . TYR B 1 614 ? 30.216 -16.14 -9.289 1 95.17 614 TYR B C 1
ATOM 12162 O O . TYR B 1 614 ? 30.531 -16.859 -10.24 1 95.17 614 TYR B O 1
ATOM 12170 N N . SER B 1 615 ? 29.358 -15.165 -9.417 1 96.82 615 SER B N 1
ATOM 12171 C CA . SER B 1 615 ? 28.692 -14.871 -10.682 1 96.82 615 SER B CA 1
ATOM 12172 C C . SER B 1 615 ? 29.682 -14.355 -11.721 1 96.82 615 SER B C 1
ATOM 12174 O O . SER B 1 615 ? 29.589 -14.701 -12.9 1 96.82 615 SER B O 1
ATOM 12176 N N . PHE B 1 616 ? 30.696 -13.647 -11.303 1 96.23 616 PHE B N 1
ATOM 12177 C CA . PHE B 1 616 ? 31.697 -13.113 -12.22 1 96.23 616 PHE B CA 1
ATOM 12178 C C . PHE B 1 616 ? 32.625 -14.218 -12.711 1 96.23 616 PHE B C 1
ATOM 12180 O O . PHE B 1 616 ? 32.956 -14.277 -13.897 1 96.23 616 PHE B O 1
ATOM 12187 N N . MET B 1 617 ? 32.979 -15.096 -11.823 1 94.38 617 MET B N 1
ATOM 12188 C CA . MET B 1 617 ? 33.887 -16.185 -12.176 1 94.38 617 MET B CA 1
ATOM 12189 C C . MET B 1 617 ? 33.248 -17.114 -13.203 1 94.38 617 MET B C 1
ATOM 12191 O O . MET B 1 617 ? 33.92 -17.583 -14.124 1 94.38 617 MET B O 1
ATOM 12195 N N . ASN B 1 618 ? 31.952 -17.335 -13.062 1 94.93 618 ASN B N 1
ATOM 12196 C CA . ASN B 1 618 ? 31.264 -18.299 -13.913 1 94.93 618 ASN B CA 1
ATOM 12197 C C . ASN B 1 618 ? 30.858 -17.68 -15.248 1 94.93 618 ASN B C 1
ATOM 12199 O O . ASN B 1 618 ? 30.302 -18.362 -16.11 1 94.93 618 ASN B O 1
ATOM 12203 N N . LEU B 1 619 ? 31.165 -16.389 -15.389 1 94.14 619 LEU B N 1
ATOM 12204 C CA . LEU B 1 619 ? 31.012 -15.807 -16.718 1 94.14 619 LEU B CA 1
ATOM 12205 C C . LEU B 1 619 ? 31.943 -16.484 -17.718 1 94.14 619 LEU B C 1
ATOM 12207 O O . LEU B 1 619 ? 31.599 -16.63 -18.894 1 94.14 619 LEU B O 1
ATOM 12211 N N . TRP B 1 620 ? 33.08 -16.918 -17.213 1 93.91 620 TRP B N 1
ATOM 12212 C CA . TRP B 1 620 ? 33.998 -17.656 -18.076 1 93.91 620 TRP B CA 1
ATOM 12213 C C . TRP B 1 620 ? 33.383 -18.978 -18.521 1 93.91 620 TRP B C 1
ATOM 12215 O O . TRP B 1 620 ? 33.467 -19.346 -19.695 1 93.91 620 TRP B O 1
ATOM 12225 N N . LEU B 1 621 ? 32.807 -19.705 -17.558 1 92.62 621 LEU B N 1
ATOM 12226 C CA . LEU B 1 621 ? 32.157 -20.97 -17.883 1 92.62 621 LEU B CA 1
ATOM 12227 C C . LEU B 1 621 ? 31.082 -20.771 -18.946 1 92.62 621 LEU B C 1
ATOM 12229 O O . LEU B 1 621 ? 30.985 -21.557 -19.891 1 92.62 621 LEU B O 1
ATOM 12233 N N . LEU B 1 622 ? 30.289 -19.723 -18.797 1 93.77 622 LEU B N 1
ATOM 12234 C CA . LEU B 1 622 ? 29.241 -19.411 -19.762 1 93.77 622 LEU B CA 1
ATOM 12235 C C . LEU B 1 622 ? 29.831 -19.184 -21.15 1 93.77 622 LEU B C 1
ATOM 12237 O O . LEU B 1 622 ? 29.38 -19.787 -22.127 1 93.77 622 LEU B O 1
ATOM 12241 N N . GLY B 1 623 ? 30.878 -18.423 -21.242 1 93.36 623 GLY B N 1
ATOM 12242 C CA . GLY B 1 623 ? 31.522 -18.161 -22.52 1 93.36 623 GLY B CA 1
ATOM 12243 C C . GLY B 1 623 ? 32.147 -19.397 -23.137 1 93.36 623 GLY B C 1
ATOM 12244 O O . GLY B 1 623 ? 32.025 -19.624 -24.343 1 93.36 623 GLY B O 1
ATOM 12245 N N . CYS B 1 624 ? 32.769 -20.235 -22.324 1 93.75 624 CYS B N 1
ATOM 12246 C CA . CYS B 1 624 ? 33.426 -21.452 -22.787 1 93.75 624 CYS B CA 1
ATOM 12247 C C . CYS B 1 624 ? 32.409 -22.444 -23.34 1 93.75 624 CYS B C 1
ATOM 12249 O O . CYS B 1 624 ? 32.613 -23.017 -24.412 1 93.75 624 CYS B O 1
ATOM 12251 N N . GLU B 1 625 ? 31.27 -22.643 -22.653 1 93.67 625 GLU B N 1
ATOM 12252 C CA . GLU B 1 625 ? 30.246 -23.594 -23.076 1 93.67 625 GLU B CA 1
ATOM 12253 C C . GLU B 1 625 ? 29.613 -23.172 -24.399 1 93.67 625 GLU B C 1
ATOM 12255 O O . GLU B 1 625 ? 29.377 -24.008 -25.274 1 93.67 625 GLU B O 1
ATOM 12260 N N . TYR B 1 626 ? 29.371 -21.937 -24.525 1 93.38 626 TYR B N 1
ATOM 12261 C CA . TYR B 1 626 ? 28.757 -21.478 -25.766 1 93.38 626 TYR B CA 1
ATOM 12262 C C . TYR B 1 626 ? 29.759 -21.508 -26.914 1 93.38 626 TYR B C 1
ATOM 12264 O O . TYR B 1 626 ? 29.389 -21.763 -28.063 1 93.38 626 TYR B O 1
ATOM 12272 N N . GLN B 1 627 ? 31.042 -21.295 -26.626 1 91.99 627 GLN B N 1
ATOM 12273 C CA . GLN B 1 627 ? 32.073 -21.381 -27.654 1 91.99 627 GLN B CA 1
ATOM 12274 C C . GLN B 1 627 ? 32.207 -22.806 -28.182 1 91.99 627 GLN B C 1
ATOM 12276 O O . GLN B 1 627 ? 32.414 -23.014 -29.379 1 91.99 627 GLN B O 1
ATOM 12281 N N . HIS B 1 628 ? 31.999 -23.847 -27.31 1 92.55 628 HIS B N 1
ATOM 12282 C CA . HIS B 1 628 ? 32.132 -25.249 -27.686 1 92.55 628 HIS B CA 1
ATOM 12283 C C . HIS B 1 628 ? 30.77 -25.882 -27.948 1 92.55 628 HIS B C 1
ATOM 12285 O O . HIS B 1 628 ? 30.651 -27.107 -28.014 1 92.55 628 HIS B O 1
ATOM 12291 N N . HIS B 1 629 ? 29.687 -25.05 -28.014 1 90.14 629 HIS B N 1
ATOM 12292 C CA . HIS B 1 629 ? 28.333 -25.46 -28.37 1 90.14 629 HIS B CA 1
ATOM 12293 C C . HIS B 1 629 ? 27.802 -26.509 -27.398 1 90.14 629 HIS B C 1
ATOM 12295 O O . HIS B 1 629 ? 27.098 -27.436 -27.803 1 90.14 629 HIS B O 1
ATOM 12301 N N . TRP B 1 630 ? 28.322 -26.504 -26.111 1 91.18 630 TRP B N 1
ATOM 12302 C CA . TRP B 1 630 ? 27.873 -27.343 -25.005 1 91.18 630 TRP B CA 1
ATOM 12303 C C . TRP B 1 630 ? 28.176 -28.813 -25.278 1 91.18 630 TRP B C 1
ATOM 12305 O O . TRP B 1 630 ? 27.415 -29.695 -24.875 1 91.18 630 TRP B O 1
ATOM 12315 N N . ARG B 1 631 ? 29.196 -29.159 -26.017 1 85.8 631 ARG B N 1
ATOM 12316 C CA . ARG B 1 631 ? 29.504 -30.528 -26.416 1 85.8 631 ARG B CA 1
ATOM 12317 C C . ARG B 1 631 ? 30.704 -31.067 -25.644 1 85.8 631 ARG B C 1
ATOM 12319 O O . ARG B 1 631 ? 30.894 -32.281 -25.549 1 85.8 631 ARG B O 1
ATOM 12326 N N . MET B 1 632 ? 31.56 -30.23 -25.063 1 78.93 632 MET B N 1
ATOM 12327 C CA . MET B 1 632 ? 32.79 -30.662 -24.405 1 78.93 632 MET B CA 1
ATOM 12328 C C . MET B 1 632 ? 32.835 -30.171 -22.961 1 78.93 632 MET B C 1
ATOM 12330 O O . MET B 1 632 ? 33.646 -29.309 -22.62 1 78.93 632 MET B O 1
ATOM 12334 N N . PRO B 1 633 ? 32.118 -30.801 -22.047 1 73.01 633 PRO B N 1
ATOM 12335 C CA . PRO B 1 633 ? 32.043 -30.297 -20.674 1 73.01 633 PRO B CA 1
ATOM 12336 C C . PRO B 1 633 ? 33.369 -30.419 -19.927 1 73.01 633 PRO B C 1
ATOM 12338 O O . PRO B 1 633 ? 33.667 -29.601 -19.053 1 73.01 633 PRO B O 1
ATOM 12341 N N . SER B 1 634 ? 34.881 -31.21 -19.752 1 75.71 634 SER B N 1
ATOM 12342 C CA . SER B 1 634 ? 36.143 -31.42 -19.05 1 75.71 634 SER B CA 1
ATOM 12343 C C . SER B 1 634 ? 37.122 -30.283 -19.32 1 75.71 634 SER B C 1
ATOM 12345 O O . SER B 1 634 ? 37.98 -29.984 -18.487 1 75.71 634 SER B O 1
ATOM 12347 N N . GLN B 1 635 ? 36.293 -29.741 -20.995 1 81.46 635 GLN B N 1
ATOM 12348 C CA . GLN B 1 635 ? 37.199 -28.663 -21.378 1 81.46 635 GLN B CA 1
ATOM 12349 C C . GLN B 1 635 ? 36.796 -27.346 -20.719 1 81.46 635 GLN B C 1
ATOM 12351 O O . GLN B 1 635 ? 37.597 -26.412 -20.646 1 81.46 635 GLN B O 1
ATOM 12356 N N . CYS B 1 636 ? 35.579 -27.215 -20.268 1 87.36 636 CYS B N 1
ATOM 12357 C CA . CYS B 1 636 ? 35.102 -25.969 -19.679 1 87.36 636 CYS B CA 1
ATOM 12358 C C . CYS B 1 636 ? 35.052 -26.067 -18.159 1 87.36 636 CYS B C 1
ATOM 12360 O O . CYS B 1 636 ? 34.277 -25.361 -17.512 1 87.36 636 CYS B O 1
ATOM 12362 N N . SER B 1 637 ? 36.049 -26.717 -17.56 1 84 637 SER B N 1
ATOM 12363 C CA . SER B 1 637 ? 36.157 -26.765 -16.106 1 84 637 SER B CA 1
ATOM 12364 C C . SER B 1 637 ? 36.733 -25.466 -15.551 1 84 637 SER B C 1
ATOM 12366 O O . SER B 1 637 ? 37.563 -24.823 -16.196 1 84 637 SER B O 1
ATOM 12368 N N . THR B 1 638 ? 36.323 -25.002 -14.418 1 83.14 638 THR B N 1
ATOM 12369 C CA . THR B 1 638 ? 36.708 -23.729 -13.82 1 83.14 638 THR B CA 1
ATOM 12370 C C . THR B 1 638 ? 38.13 -23.798 -13.27 1 83.14 638 THR B C 1
ATOM 12372 O O . THR B 1 638 ? 38.671 -22.793 -12.804 1 83.14 638 THR B O 1
ATOM 12375 N N . SER B 1 639 ? 38.801 -24.945 -13.407 1 84.63 639 SER B N 1
ATOM 12376 C CA . SER B 1 639 ? 40.161 -25.076 -12.896 1 84.63 639 SER B CA 1
ATOM 12377 C C . SER B 1 639 ? 41.185 -24.998 -14.024 1 84.63 639 SER B C 1
ATOM 12379 O O . SER B 1 639 ? 42.392 -25.066 -13.78 1 84.63 639 SER B O 1
ATOM 12381 N N . VAL B 1 640 ? 40.699 -24.744 -15.211 1 85.77 640 VAL B N 1
ATOM 12382 C CA . VAL B 1 640 ? 41.6 -24.879 -16.351 1 85.77 640 VAL B CA 1
ATOM 12383 C C . VAL B 1 640 ? 42.087 -23.501 -16.791 1 85.77 640 VAL B C 1
ATOM 12385 O O . VAL B 1 640 ? 43.275 -23.313 -17.065 1 85.77 640 VAL B O 1
ATOM 12388 N N . SER B 1 641 ? 41.237 -22.479 -16.712 1 91.06 641 SER B N 1
ATOM 12389 C CA . SER B 1 641 ? 41.576 -21.197 -17.323 1 91.06 641 SER B CA 1
ATOM 12390 C C . SER B 1 641 ? 41.87 -20.141 -16.264 1 91.06 641 SER B C 1
ATOM 12392 O O . SER B 1 641 ? 41.144 -20.026 -15.274 1 91.06 641 SER B O 1
ATOM 12394 N N . TRP B 1 642 ? 42.918 -19.237 -16.506 1 93.14 642 TRP B N 1
ATOM 12395 C CA . TRP B 1 642 ? 43.296 -18.145 -15.616 1 93.14 642 TRP B CA 1
ATOM 12396 C C . TRP B 1 642 ? 42.281 -17.009 -15.686 1 93.14 642 TRP B C 1
ATOM 12398 O O . TRP B 1 642 ? 42.299 -16.1 -14.852 1 93.14 642 TRP B O 1
ATOM 12408 N N . TRP B 1 643 ? 41.375 -17.102 -16.624 1 93.6 643 TRP B N 1
ATOM 12409 C CA . TRP B 1 643 ? 40.333 -16.083 -16.705 1 93.6 643 TRP B CA 1
ATOM 12410 C C . TRP B 1 643 ? 39.337 -16.231 -15.56 1 93.6 643 TRP B C 1
ATOM 12412 O O . TRP B 1 643 ? 38.623 -15.282 -15.224 1 93.6 643 TRP B O 1
ATOM 12422 N N . VAL B 1 644 ? 39.317 -17.399 -14.923 1 94.72 644 VAL B N 1
ATOM 12423 C CA . VAL B 1 644 ? 38.395 -17.641 -13.818 1 94.72 644 VAL B CA 1
ATOM 12424 C C . VAL B 1 644 ? 38.78 -16.771 -12.623 1 94.72 644 VAL B C 1
ATOM 12426 O O . VAL B 1 644 ? 37.973 -15.972 -12.143 1 94.72 644 VAL B O 1
ATOM 12429 N N . PRO B 1 645 ? 40.065 -16.743 -12.157 1 95.59 645 PRO B N 1
ATOM 12430 C CA . PRO B 1 645 ? 40.427 -15.873 -11.036 1 95.59 645 PRO B CA 1
ATOM 12431 C C . PRO B 1 645 ? 40.461 -14.396 -11.422 1 95.59 645 PRO B C 1
ATOM 12433 O O . PRO B 1 645 ? 40.186 -13.53 -10.588 1 95.59 645 PRO B O 1
ATOM 12436 N N . VAL B 1 646 ? 40.764 -14.058 -12.651 1 96.69 646 VAL B N 1
ATOM 12437 C CA . VAL B 1 646 ? 40.779 -12.669 -13.098 1 96.69 646 VAL B CA 1
ATOM 12438 C C . VAL B 1 646 ? 39.375 -12.077 -12.993 1 96.69 646 VAL B C 1
ATOM 12440 O O . VAL B 1 646 ? 39.193 -10.993 -12.434 1 96.69 646 VAL B O 1
ATOM 12443 N N . LEU B 1 647 ? 38.388 -12.819 -13.461 1 96.39 647 LEU B N 1
ATOM 12444 C CA . LEU B 1 647 ? 37.008 -12.35 -13.398 1 96.39 647 LEU B CA 1
ATOM 12445 C C . LEU B 1 647 ? 36.49 -12.379 -11.964 1 96.39 647 LEU B C 1
ATOM 12447 O O . LEU B 1 647 ? 35.743 -11.489 -11.551 1 96.39 647 LEU B O 1
ATOM 12451 N N . GLY B 1 648 ? 36.915 -13.386 -11.229 1 95.54 648 GLY B N 1
ATOM 12452 C CA . GLY B 1 648 ? 36.505 -13.488 -9.838 1 95.54 648 GLY B CA 1
ATOM 12453 C C . GLY B 1 648 ? 37.046 -12.366 -8.972 1 95.54 648 GLY B C 1
ATOM 12454 O O . GLY B 1 648 ? 36.406 -11.962 -7.999 1 95.54 648 GLY B O 1
ATOM 12455 N N . ALA B 1 649 ? 38.206 -11.806 -9.306 1 97.11 649 ALA B N 1
ATOM 12456 C CA . ALA B 1 649 ? 38.854 -10.762 -8.515 1 97.11 649 ALA B CA 1
ATOM 12457 C C . ALA B 1 649 ? 38.538 -9.377 -9.072 1 97.11 649 ALA B C 1
ATOM 12459 O O . ALA B 1 649 ? 38.964 -8.364 -8.511 1 97.11 649 ALA B O 1
ATOM 12460 N N . LEU B 1 650 ? 37.794 -9.291 -10.108 1 96.45 650 LEU B N 1
ATOM 12461 C CA . LEU B 1 650 ? 37.527 -8.031 -10.794 1 96.45 650 LEU B CA 1
ATOM 12462 C C . LEU B 1 650 ? 36.862 -7.031 -9.854 1 96.45 650 LEU B C 1
ATOM 12464 O O . LEU B 1 650 ? 37.301 -5.884 -9.749 1 96.45 650 LEU B O 1
ATOM 12468 N N . PRO B 1 651 ? 35.791 -7.415 -9.114 1 96.16 651 PRO B N 1
ATOM 12469 C CA . PRO B 1 651 ? 35.178 -6.437 -8.213 1 96.16 651 PRO B CA 1
ATOM 12470 C C . PRO B 1 651 ? 36.145 -5.93 -7.145 1 96.16 651 PRO B C 1
ATOM 12472 O O . PRO B 1 651 ? 36.167 -4.734 -6.846 1 96.16 651 PRO B O 1
ATOM 12475 N N . ALA B 1 652 ? 36.961 -6.801 -6.601 1 97.15 652 ALA B N 1
ATOM 12476 C CA . ALA B 1 652 ? 37.947 -6.394 -5.604 1 97.15 652 ALA B CA 1
ATOM 12477 C C . ALA B 1 652 ? 38.99 -5.46 -6.213 1 97.15 652 ALA B C 1
ATOM 12479 O O . ALA B 1 652 ? 39.464 -4.534 -5.551 1 97.15 652 ALA B O 1
ATOM 12480 N N . PHE B 1 653 ? 39.339 -5.768 -7.419 1 96.8 653 PHE B N 1
ATOM 12481 C CA . PHE B 1 653 ? 40.292 -4.914 -8.116 1 96.8 653 PHE B CA 1
ATOM 12482 C C . PHE B 1 653 ? 39.72 -3.516 -8.318 1 96.8 653 PHE B C 1
ATOM 12484 O O . PHE B 1 653 ? 40.421 -2.519 -8.131 1 96.8 653 PHE B O 1
ATOM 12491 N N . LEU B 1 654 ? 38.466 -3.41 -8.703 1 96.1 654 LEU B N 1
ATOM 12492 C CA . LEU B 1 654 ? 37.807 -2.121 -8.881 1 96.1 654 LEU B CA 1
ATOM 12493 C C . LEU B 1 654 ? 37.768 -1.346 -7.569 1 96.1 654 LEU B C 1
ATOM 12495 O O . LEU B 1 654 ? 37.992 -0.133 -7.552 1 96.1 654 LEU B O 1
ATOM 12499 N N . ARG B 1 655 ? 37.502 -2.028 -6.479 1 95.94 655 ARG B N 1
ATOM 12500 C CA . ARG B 1 655 ? 37.496 -1.381 -5.17 1 95.94 655 ARG B CA 1
ATOM 12501 C C . ARG B 1 655 ? 38.895 -0.912 -4.786 1 95.94 655 ARG B C 1
ATOM 12503 O O . ARG B 1 655 ? 39.054 0.148 -4.176 1 95.94 655 ARG B O 1
ATOM 12510 N N . LEU B 1 656 ? 39.899 -1.706 -5.122 1 96.2 656 LEU B N 1
ATOM 12511 C CA . LEU B 1 656 ? 41.285 -1.336 -4.856 1 96.2 656 LEU B CA 1
ATOM 12512 C C . LEU B 1 656 ? 41.643 -0.028 -5.555 1 96.2 656 LEU B C 1
ATOM 12514 O O . LEU B 1 656 ? 42.216 0.873 -4.939 1 96.2 656 LEU B O 1
ATOM 12518 N N . THR B 1 657 ? 41.26 0.083 -6.789 1 95.55 657 THR B N 1
ATOM 12519 C CA . THR B 1 657 ? 41.539 1.293 -7.554 1 95.55 657 THR B CA 1
ATOM 12520 C C . THR B 1 657 ? 40.778 2.484 -6.979 1 95.55 657 THR B C 1
ATOM 12522 O O . THR B 1 657 ? 41.291 3.605 -6.961 1 95.55 657 THR B O 1
ATOM 12525 N N . GLN B 1 658 ? 39.575 2.274 -6.521 1 95.16 658 GLN B N 1
ATOM 12526 C CA . GLN B 1 658 ? 38.789 3.338 -5.905 1 95.16 658 GLN B CA 1
ATOM 12527 C C . GLN B 1 658 ? 39.467 3.863 -4.643 1 95.16 658 GLN B C 1
ATOM 12529 O O . GLN B 1 658 ? 39.434 5.064 -4.368 1 95.16 658 GLN B O 1
ATOM 12534 N N . CYS B 1 659 ? 40.015 2.942 -3.858 1 94.43 659 CYS B N 1
ATOM 12535 C CA . CYS B 1 659 ? 40.703 3.344 -2.636 1 94.43 659 CYS B CA 1
ATOM 12536 C C . CYS B 1 659 ? 41.912 4.217 -2.953 1 94.43 659 CYS B C 1
ATOM 12538 O O . CYS B 1 659 ? 42.163 5.209 -2.266 1 94.43 659 CYS B O 1
ATOM 12540 N N . PHE B 1 660 ? 42.612 3.878 -4.002 1 93.34 660 PHE B N 1
ATOM 12541 C CA . PHE B 1 660 ? 43.755 4.687 -4.407 1 93.34 660 PHE B CA 1
ATOM 12542 C C . PHE B 1 660 ? 43.304 6.061 -4.886 1 93.34 660 PHE B C 1
ATOM 12544 O O . PHE B 1 660 ? 43.961 7.067 -4.613 1 93.34 660 PHE B O 1
ATOM 12551 N N . ARG B 1 661 ? 42.226 6.121 -5.56 1 92.18 661 ARG B N 1
ATOM 12552 C CA . ARG B 1 661 ? 41.668 7.385 -6.027 1 92.18 661 ARG B CA 1
ATOM 12553 C C . ARG B 1 661 ? 41.27 8.275 -4.855 1 92.18 661 ARG B C 1
ATOM 12555 O O . ARG B 1 661 ? 41.554 9.475 -4.854 1 92.18 661 ARG B O 1
ATOM 12562 N N . ARG B 1 662 ? 40.64 7.689 -3.896 1 90.57 662 ARG B N 1
ATOM 12563 C CA . ARG B 1 662 ? 40.228 8.456 -2.724 1 90.57 662 ARG B CA 1
ATOM 12564 C C . ARG B 1 662 ? 41.439 8.984 -1.962 1 90.57 662 ARG B C 1
ATOM 12566 O O . ARG B 1 662 ? 41.399 10.085 -1.408 1 90.57 662 ARG B O 1
ATOM 12573 N N . TYR B 1 663 ? 42.47 8.137 -1.943 1 90.4 663 TYR B N 1
ATOM 12574 C CA . TYR B 1 663 ? 43.711 8.569 -1.308 1 90.4 663 TYR B CA 1
ATOM 12575 C C . TYR B 1 663 ? 44.321 9.752 -2.05 1 90.4 663 TYR B C 1
ATOM 12577 O O . TYR B 1 663 ? 44.795 10.705 -1.428 1 90.4 663 TYR B O 1
ATOM 12585 N N . SER B 1 664 ? 44.191 9.71 -3.302 1 89.34 664 SER B N 1
ATOM 12586 C CA . SER B 1 664 ? 44.718 10.791 -4.128 1 89.34 664 SER B CA 1
ATOM 12587 C C . SER B 1 664 ? 43.866 12.05 -4 1 89.34 664 SER B C 1
ATOM 12589 O O . SER B 1 664 ? 44.397 13.16 -3.926 1 89.34 664 SER B O 1
ATOM 12591 N N . ASP B 1 665 ? 42.549 11.936 -3.971 1 84.35 665 ASP B N 1
ATOM 12592 C CA . ASP B 1 665 ? 41.627 13.063 -3.874 1 84.35 665 ASP B CA 1
ATOM 12593 C C . ASP B 1 665 ? 41.744 13.754 -2.518 1 84.35 665 ASP B C 1
ATOM 12595 O O . ASP B 1 665 ? 41.452 14.946 -2.394 1 84.35 665 ASP B O 1
ATOM 12599 N N . SER B 1 666 ? 42.185 12.937 -1.528 1 81.68 666 SER B N 1
ATOM 12600 C CA . SER B 1 666 ? 42.37 13.53 -0.207 1 81.68 666 SER B CA 1
ATOM 12601 C C . SER B 1 666 ? 43.761 14.136 -0.063 1 81.68 666 SER B C 1
ATOM 12603 O O . SER B 1 666 ? 44.225 14.382 1.052 1 81.68 666 SER B O 1
ATOM 12605 N N . HIS B 1 667 ? 44.426 14.378 -1.088 1 81.01 667 HIS B N 1
ATOM 12606 C CA . HIS B 1 667 ? 45.778 14.924 -1.126 1 81.01 667 HIS B CA 1
ATOM 12607 C C . HIS B 1 667 ? 46.733 14.09 -0.279 1 81.01 667 HIS B C 1
ATOM 12609 O O . HIS B 1 667 ? 47.576 14.638 0.435 1 81.01 667 HIS B O 1
ATOM 12615 N N . ARG B 1 668 ? 46.49 12.797 -0.173 1 80.77 668 ARG B N 1
ATOM 12616 C CA . ARG B 1 668 ? 47.34 11.803 0.473 1 80.77 668 ARG B CA 1
ATOM 12617 C C . ARG B 1 668 ? 47.417 12.043 1.977 1 80.77 668 ARG B C 1
ATOM 12619 O O . ARG B 1 668 ? 48.39 11.651 2.624 1 80.77 668 ARG B O 1
ATOM 12626 N N . MET B 1 669 ? 46.359 12.741 2.526 1 77.15 669 MET B N 1
ATOM 12627 C CA . MET B 1 669 ? 46.346 13.056 3.952 1 77.15 669 MET B CA 1
ATOM 12628 C C . MET B 1 669 ? 45.599 11.986 4.74 1 77.15 669 MET B C 1
ATOM 12630 O O . MET B 1 669 ? 45.936 11.709 5.892 1 77.15 669 MET B O 1
ATOM 12634 N N . VAL B 1 670 ? 44.676 11.35 4.143 1 85.46 670 VAL B N 1
ATOM 12635 C CA . VAL B 1 670 ? 43.822 10.389 4.834 1 85.46 670 VAL B CA 1
ATOM 12636 C C . VAL B 1 670 ? 44.336 8.972 4.591 1 85.46 670 VAL B C 1
ATOM 12638 O O . VAL B 1 670 ? 43.96 8.328 3.609 1 85.46 670 VAL B O 1
ATOM 12641 N N . ARG B 1 671 ? 45.056 8.334 5.424 1 86.81 671 ARG B N 1
ATOM 12642 C CA . ARG B 1 671 ? 45.768 7.067 5.289 1 86.81 671 ARG B CA 1
ATOM 12643 C C . ARG B 1 671 ? 44.81 5.886 5.402 1 86.81 671 ARG B C 1
ATOM 12645 O O . ARG B 1 671 ? 45.151 4.765 5.019 1 86.81 671 ARG B O 1
ATOM 12652 N N . ILE B 1 672 ? 43.638 6.097 5.937 1 88.13 672 ILE B N 1
ATOM 12653 C CA . ILE B 1 672 ? 42.673 5.017 6.109 1 88.13 672 ILE B CA 1
ATOM 12654 C C . ILE B 1 672 ? 42.312 4.426 4.748 1 88.13 672 ILE B C 1
ATOM 12656 O O . ILE B 1 672 ? 41.973 3.244 4.647 1 88.13 672 ILE B O 1
ATOM 12660 N N . HIS B 1 673 ? 42.473 5.132 3.661 1 91.08 673 HIS B N 1
ATOM 12661 C CA . HIS B 1 673 ? 42.169 4.648 2.319 1 91.08 673 HIS B CA 1
ATOM 12662 C C . HIS B 1 673 ? 43.204 3.628 1.854 1 91.08 673 HIS B C 1
ATOM 12664 O O . HIS B 1 673 ? 42.872 2.687 1.131 1 91.08 673 HIS B O 1
ATOM 12670 N N . LEU B 1 674 ? 44.389 3.766 2.35 1 91.73 674 LEU B N 1
ATOM 12671 C CA . LEU B 1 674 ? 45.426 2.801 2.001 1 91.73 674 LEU B CA 1
ATOM 12672 C C . LEU B 1 674 ? 45.229 1.494 2.763 1 91.73 674 LEU B C 1
ATOM 12674 O O . LEU B 1 674 ? 45.495 0.414 2.23 1 91.73 674 LEU B O 1
ATOM 12678 N N . VAL B 1 675 ? 44.835 1.626 3.958 1 92.31 675 VAL B N 1
ATOM 12679 C CA . VAL B 1 675 ? 44.538 0.433 4.744 1 92.31 675 VAL B CA 1
ATOM 12680 C C . VAL B 1 675 ? 43.378 -0.329 4.108 1 92.31 675 VAL B C 1
ATOM 12682 O O . VAL B 1 675 ? 43.383 -1.562 4.071 1 92.31 675 VAL B O 1
ATOM 12685 N N . ASN B 1 676 ? 42.43 0.426 3.667 1 93.79 676 ASN B N 1
ATOM 12686 C CA . ASN B 1 676 ? 41.311 -0.191 2.963 1 93.79 676 ASN B CA 1
ATOM 12687 C C . ASN B 1 676 ? 41.762 -0.848 1.661 1 93.79 676 ASN B C 1
ATOM 12689 O O . ASN B 1 676 ? 41.257 -1.909 1.289 1 93.79 676 ASN B O 1
ATOM 12693 N N . ALA B 1 677 ? 42.74 -0.266 0.994 1 95.5 677 ALA B N 1
ATOM 12694 C CA . ALA B 1 677 ? 43.307 -0.849 -0.219 1 95.5 677 ALA B CA 1
ATOM 12695 C C . ALA B 1 677 ? 43.95 -2.202 0.07 1 95.5 677 ALA B C 1
ATOM 12697 O O . ALA B 1 677 ? 43.829 -3.136 -0.726 1 95.5 677 ALA B O 1
ATOM 12698 N N . ALA B 1 678 ? 44.615 -2.244 1.158 1 95.38 678 ALA B N 1
ATOM 12699 C CA . ALA B 1 678 ? 45.255 -3.494 1.562 1 95.38 678 ALA B CA 1
ATOM 12700 C C . ALA B 1 678 ? 44.22 -4.591 1.79 1 95.38 678 ALA B C 1
ATOM 12702 O O . ALA B 1 678 ? 44.489 -5.769 1.54 1 95.38 678 ALA B O 1
ATOM 12703 N N . LYS B 1 679 ? 43.115 -4.24 2.238 1 96.07 679 LYS B N 1
ATOM 12704 C CA . LYS B 1 679 ? 42.018 -5.184 2.428 1 96.07 679 LYS B CA 1
ATOM 12705 C C . LYS B 1 679 ? 41.627 -5.846 1.11 1 96.07 679 LYS B C 1
ATOM 12707 O O . LYS B 1 679 ? 41.53 -7.072 1.03 1 96.07 679 LYS B O 1
ATOM 12712 N N . TYR B 1 680 ? 41.484 -5.087 0.047 1 96.52 680 TYR B N 1
ATOM 12713 C CA . TYR B 1 680 ? 41.074 -5.624 -1.246 1 96.52 680 TYR B CA 1
ATOM 12714 C C . TYR B 1 680 ? 42.232 -6.341 -1.93 1 96.52 680 TYR B C 1
ATOM 12716 O O . TYR B 1 680 ? 42.027 -7.324 -2.646 1 96.52 680 TYR B O 1
ATOM 12724 N N . ALA B 1 681 ? 43.453 -5.907 -1.622 1 96.99 681 ALA B N 1
ATOM 12725 C CA . ALA B 1 681 ? 44.613 -6.655 -2.101 1 96.99 681 ALA B CA 1
ATOM 12726 C C . ALA B 1 681 ? 44.644 -8.06 -1.505 1 96.99 681 ALA B C 1
ATOM 12728 O O . ALA B 1 681 ? 44.952 -9.03 -2.202 1 96.99 681 ALA B O 1
ATOM 12729 N N . SER B 1 682 ? 44.345 -8.14 -0.281 1 96.71 682 SER B N 1
ATOM 12730 C CA . SER B 1 682 ? 44.306 -9.446 0.369 1 96.71 682 SER B CA 1
ATOM 12731 C C . SER B 1 682 ? 43.23 -10.336 -0.244 1 96.71 682 SER B C 1
ATOM 12733 O O . SER B 1 682 ? 43.413 -11.55 -0.36 1 96.71 682 SER B O 1
ATOM 12735 N N . SER B 1 683 ? 42.077 -9.805 -0.634 1 96.49 683 SER B N 1
ATOM 12736 C CA . SER B 1 683 ? 41.008 -10.564 -1.275 1 96.49 683 SER B CA 1
ATOM 12737 C C . SER B 1 683 ? 41.435 -11.067 -2.65 1 96.49 683 SER B C 1
ATOM 12739 O O . SER B 1 683 ? 41.119 -12.197 -3.029 1 96.49 683 SER B O 1
ATOM 12741 N N . ILE B 1 684 ? 42.162 -10.27 -3.421 1 97.81 684 ILE B N 1
ATOM 12742 C CA . ILE B 1 684 ? 42.659 -10.648 -4.739 1 97.81 684 ILE B CA 1
ATOM 12743 C C . ILE B 1 684 ? 43.647 -11.805 -4.606 1 97.81 684 ILE B C 1
ATOM 12745 O O . ILE B 1 684 ? 43.549 -12.799 -5.329 1 97.81 684 ILE B O 1
ATOM 12749 N N . LEU B 1 685 ? 44.539 -11.704 -3.652 1 96.96 685 LEU B N 1
ATOM 12750 C CA . LEU B 1 685 ? 45.537 -12.747 -3.44 1 96.96 685 LEU B CA 1
ATOM 12751 C C . LEU B 1 685 ? 44.876 -14.056 -3.023 1 96.96 685 LEU B C 1
ATOM 12753 O O . LEU B 1 685 ? 45.29 -15.132 -3.46 1 96.96 685 LEU B O 1
ATOM 12757 N N . ASN B 1 686 ? 43.901 -13.958 -2.201 1 95.81 686 ASN B N 1
ATOM 12758 C CA . ASN B 1 686 ? 43.165 -15.149 -1.791 1 95.81 686 ASN B CA 1
ATOM 12759 C C . ASN B 1 686 ? 42.566 -15.878 -2.99 1 95.81 686 ASN B C 1
ATOM 12761 O O . ASN B 1 686 ? 42.681 -17.1 -3.1 1 95.81 686 ASN B O 1
ATOM 12765 N N . VAL B 1 687 ? 41.918 -15.168 -3.953 1 95.26 687 VAL B N 1
ATOM 12766 C CA . VAL B 1 687 ? 41.276 -15.762 -5.122 1 95.26 687 VAL B CA 1
ATOM 12767 C C . VAL B 1 687 ? 42.33 -16.413 -6.015 1 95.26 687 VAL B C 1
ATOM 12769 O O . VAL B 1 687 ? 42.151 -17.543 -6.475 1 95.26 687 VAL B O 1
ATOM 12772 N N . PHE B 1 688 ? 43.506 -15.838 -6.222 1 96.22 688 PHE B N 1
ATOM 12773 C CA . PHE B 1 688 ? 44.545 -16.336 -7.116 1 96.22 688 PHE B CA 1
ATOM 12774 C C . PHE B 1 688 ? 45.242 -17.549 -6.512 1 96.22 688 PHE B C 1
ATOM 12776 O O . PHE B 1 688 ? 45.55 -18.511 -7.219 1 96.22 688 PHE B O 1
ATOM 12783 N N . PHE B 1 689 ? 45.434 -17.572 -5.233 1 95.53 689 PHE B N 1
ATOM 12784 C CA . PHE B 1 689 ? 46.115 -18.705 -4.619 1 95.53 689 PHE B CA 1
ATOM 12785 C C . PHE B 1 689 ? 45.176 -19.899 -4.494 1 95.53 689 PHE B C 1
ATOM 12787 O O . PHE B 1 689 ? 45.612 -21.05 -4.571 1 95.53 689 PHE B O 1
ATOM 12794 N N . TYR B 1 690 ? 43.893 -19.649 -4.293 1 93.56 690 TYR B N 1
ATOM 12795 C CA . TYR B 1 690 ? 42.94 -20.751 -4.358 1 93.56 690 TYR B CA 1
ATOM 12796 C C . TYR B 1 690 ? 42.938 -21.388 -5.743 1 93.56 690 TYR B C 1
ATOM 12798 O O . TYR B 1 690 ? 42.957 -22.615 -5.869 1 93.56 690 TYR B O 1
ATOM 12806 N N . PHE B 1 691 ? 42.882 -20.526 -6.79 1 93.62 691 PHE B N 1
ATOM 12807 C CA . PHE B 1 691 ? 42.907 -21.027 -8.159 1 93.62 691 PHE B CA 1
ATOM 12808 C C . PHE B 1 691 ? 44.178 -21.827 -8.42 1 93.62 691 PHE B C 1
ATOM 12810 O O . PHE B 1 691 ? 44.134 -22.884 -9.051 1 93.62 691 PHE B O 1
ATOM 12817 N N . LEU B 1 692 ? 45.346 -21.34 -7.937 1 93.85 692 LEU B N 1
ATOM 12818 C CA . LEU B 1 692 ? 46.619 -22.029 -8.12 1 93.85 692 LEU B CA 1
ATOM 12819 C C . LEU B 1 692 ? 46.577 -23.423 -7.505 1 93.85 692 LEU B C 1
ATOM 12821 O O . LEU B 1 692 ? 47.076 -24.383 -8.096 1 93.85 692 LEU B O 1
ATOM 12825 N N . TYR B 1 693 ? 45.971 -23.502 -6.408 1 92.82 693 TYR B N 1
ATOM 12826 C CA . TYR B 1 693 ? 45.818 -24.786 -5.734 1 92.82 693 TYR B CA 1
ATOM 12827 C C . TYR B 1 693 ? 44.943 -25.73 -6.551 1 92.82 693 TYR B C 1
ATOM 12829 O O . TYR B 1 693 ? 45.285 -26.9 -6.736 1 92.82 693 TYR B O 1
ATOM 12837 N N . ARG B 1 694 ? 43.871 -25.242 -7.142 1 90.15 694 ARG B N 1
ATOM 12838 C CA . ARG B 1 694 ? 42.939 -26.056 -7.916 1 90.15 694 ARG B CA 1
ATOM 12839 C C . ARG B 1 694 ? 43.526 -26.415 -9.277 1 90.15 694 ARG B C 1
ATOM 12841 O O . ARG B 1 694 ? 43.281 -27.506 -9.796 1 90.15 694 ARG B O 1
ATOM 12848 N N . HIS B 1 695 ? 44.216 -25.433 -9.806 1 89.22 695 HIS B N 1
ATOM 12849 C CA . HIS B 1 695 ? 44.818 -25.629 -11.12 1 89.22 695 HIS B CA 1
ATOM 12850 C C . HIS B 1 695 ? 45.815 -26.783 -11.103 1 89.22 695 HIS B C 1
ATOM 12852 O O . HIS B 1 695 ? 45.975 -27.485 -12.104 1 89.22 695 HIS B O 1
ATOM 12858 N N . HIS B 1 696 ? 46.435 -27.075 -9.96 1 88.16 696 HIS B N 1
ATOM 12859 C CA . HIS B 1 696 ? 47.382 -28.175 -9.816 1 88.16 696 HIS B CA 1
ATOM 12860 C C . HIS B 1 696 ? 46.687 -29.439 -9.322 1 88.16 696 HIS B C 1
ATOM 12862 O O . HIS B 1 696 ? 47.319 -30.298 -8.702 1 88.16 696 HIS B O 1
ATOM 12868 N N . GLY B 1 697 ? 45.358 -29.58 -9.559 1 83.61 697 GLY B N 1
ATOM 12869 C CA . GLY B 1 697 ? 44.595 -30.777 -9.24 1 83.61 697 GLY B CA 1
ATOM 12870 C C . GLY B 1 697 ? 44.344 -30.946 -7.754 1 83.61 697 GLY B C 1
ATOM 12871 O O . GLY B 1 697 ? 44.21 -32.07 -7.265 1 83.61 697 GLY B O 1
ATOM 12872 N N . SER B 1 698 ? 44.546 -29.779 -6.964 1 83.34 698 SER B N 1
ATOM 12873 C CA . SER B 1 698 ? 44.324 -29.803 -5.522 1 83.34 698 SER B CA 1
ATOM 12874 C C . SER B 1 698 ? 45.302 -30.745 -4.827 1 83.34 698 SER B C 1
ATOM 12876 O O . SER B 1 698 ? 44.919 -31.485 -3.918 1 83.34 698 SER B O 1
ATOM 12878 N N . GLN B 1 699 ? 46.558 -31.031 -5.197 1 83.91 699 GLN B N 1
ATOM 12879 C CA . GLN B 1 699 ? 47.496 -32.001 -4.641 1 83.91 699 GLN B CA 1
ATOM 12880 C C . GLN B 1 699 ? 48.758 -31.313 -4.127 1 83.91 699 GLN B C 1
ATOM 12882 O O . GLN B 1 699 ? 49.423 -31.822 -3.223 1 83.91 699 GLN B O 1
ATOM 12887 N N . GLY B 1 700 ? 49.153 -30.04 -4.422 1 83.99 700 GLY B N 1
ATOM 12888 C CA . GLY B 1 700 ? 50.387 -29.385 -4.019 1 83.99 700 GLY B CA 1
ATOM 12889 C C . GLY B 1 700 ? 50.34 -28.844 -2.602 1 83.99 700 GLY B C 1
ATOM 12890 O O . GLY B 1 700 ? 49.394 -28.147 -2.229 1 83.99 700 GLY B O 1
ATOM 12891 N N . THR B 1 701 ? 51.302 -29.248 -1.668 1 88.81 701 THR B N 1
ATOM 12892 C CA . THR B 1 701 ? 51.359 -28.818 -0.276 1 88.81 701 THR B CA 1
ATOM 12893 C C . THR B 1 701 ? 51.648 -27.322 -0.183 1 88.81 701 THR B C 1
ATOM 12895 O O . THR B 1 701 ? 51.048 -26.618 0.631 1 88.81 701 THR B O 1
ATOM 12898 N N . ALA B 1 702 ? 52.599 -26.862 -1.018 1 92.28 702 ALA B N 1
ATOM 12899 C CA . ALA B 1 702 ? 52.947 -25.444 -0.98 1 92.28 702 ALA B CA 1
ATOM 12900 C C . ALA B 1 702 ? 51.764 -24.577 -1.401 1 92.28 702 ALA B C 1
ATOM 12902 O O . ALA B 1 702 ? 51.462 -23.571 -0.755 1 92.28 702 ALA B O 1
ATOM 12903 N N . SER B 1 703 ? 51.168 -24.991 -2.489 1 92.63 703 SER B N 1
ATOM 12904 C CA . SER B 1 703 ? 50.026 -24.22 -2.969 1 92.63 703 SER B CA 1
ATOM 12905 C C . SER B 1 703 ? 48.867 -24.277 -1.98 1 92.63 703 SER B C 1
ATOM 12907 O O . SER B 1 703 ? 48.156 -23.287 -1.791 1 92.63 703 SER B O 1
ATOM 12909 N N . PHE B 1 704 ? 48.662 -25.381 -1.32 1 94.37 704 PHE B N 1
ATOM 12910 C CA . PHE B 1 704 ? 47.631 -25.536 -0.301 1 94.37 704 PHE B CA 1
ATOM 12911 C C . PHE B 1 704 ? 47.907 -24.629 0.891 1 94.37 704 PHE B C 1
ATOM 12913 O O . PHE B 1 704 ? 47.013 -23.921 1.36 1 94.37 704 PHE B O 1
ATOM 12920 N N . ALA B 1 705 ? 49.154 -24.573 1.377 1 94.92 705 ALA B N 1
ATOM 12921 C CA . ALA B 1 705 ? 49.545 -23.763 2.528 1 94.92 705 ALA B CA 1
ATOM 12922 C C . ALA B 1 705 ? 49.395 -22.275 2.228 1 94.92 705 ALA B C 1
ATOM 12924 O O . ALA B 1 705 ? 48.952 -21.504 3.083 1 94.92 705 ALA B O 1
ATOM 12925 N N . LEU B 1 706 ? 49.82 -21.888 1.072 1 94.79 706 LEU B N 1
ATOM 12926 C CA . LEU B 1 706 ? 49.7 -20.487 0.684 1 94.79 706 LEU B CA 1
ATOM 12927 C C . LEU B 1 706 ? 48.236 -20.069 0.606 1 94.79 706 LEU B C 1
ATOM 12929 O O . LEU B 1 706 ? 47.88 -18.961 1.014 1 94.79 706 LEU B O 1
ATOM 12933 N N . TRP B 1 707 ? 47.415 -20.945 0.034 1 95.44 707 TRP B N 1
ATOM 12934 C CA . TRP B 1 707 ? 45.991 -20.638 -0.044 1 95.44 707 TRP B CA 1
ATOM 12935 C C . TRP B 1 707 ? 45.397 -20.452 1.348 1 95.44 707 TRP B C 1
ATOM 12937 O O . TRP B 1 707 ? 44.711 -19.461 1.609 1 95.44 707 TRP B O 1
ATOM 12947 N N . ILE B 1 708 ? 45.637 -21.286 2.328 1 95.81 708 ILE B N 1
ATOM 12948 C CA . ILE B 1 708 ? 45.111 -21.221 3.687 1 95.81 708 ILE B CA 1
ATOM 12949 C C . ILE B 1 708 ? 45.6 -19.945 4.37 1 95.81 708 ILE B C 1
ATOM 12951 O O . ILE B 1 708 ? 44.839 -19.281 5.076 1 95.81 708 ILE B O 1
ATOM 12955 N N . LEU B 1 709 ? 46.835 -19.63 4.141 1 96.22 709 LEU B N 1
ATOM 12956 C CA . LEU B 1 709 ? 47.416 -18.437 4.746 1 96.22 709 LEU B CA 1
ATOM 12957 C C . LEU B 1 709 ? 46.696 -17.18 4.27 1 96.22 709 LEU B C 1
ATOM 12959 O O . LEU B 1 709 ? 46.249 -16.369 5.085 1 96.22 709 LEU B O 1
ATOM 12963 N N . PHE B 1 710 ? 46.585 -17.037 3.011 1 96.04 710 PHE B N 1
ATOM 12964 C CA . PHE B 1 710 ? 46.011 -15.809 2.475 1 96.04 710 PHE B CA 1
ATOM 12965 C C . PHE B 1 710 ? 44.501 -15.782 2.679 1 96.04 710 PHE B C 1
ATOM 12967 O O . PHE B 1 710 ? 43.911 -14.713 2.846 1 96.04 710 PHE B O 1
ATOM 12974 N N . ALA B 1 711 ? 43.889 -16.981 2.662 1 96.97 711 ALA B N 1
ATOM 12975 C CA . ALA B 1 711 ? 42.47 -17.041 2.999 1 96.97 711 ALA B CA 1
ATOM 12976 C C . ALA B 1 711 ? 42.229 -16.602 4.441 1 96.97 711 ALA B C 1
ATOM 12978 O O . ALA B 1 711 ? 41.273 -15.876 4.723 1 96.97 711 ALA B O 1
ATOM 12979 N N . SER B 1 712 ? 43.097 -16.969 5.361 1 97.42 712 SER B N 1
ATOM 12980 C CA . SER B 1 712 ? 42.982 -16.592 6.766 1 97.42 712 SER B CA 1
ATOM 12981 C C . SER B 1 712 ? 43.247 -15.104 6.963 1 97.42 712 SER B C 1
ATOM 12983 O O . SER B 1 712 ? 42.527 -14.433 7.706 1 97.42 712 SER B O 1
ATOM 12985 N N . ILE B 1 713 ? 44.244 -14.58 6.337 1 97.05 713 ILE B N 1
ATOM 12986 C CA . ILE B 1 713 ? 44.549 -13.156 6.417 1 97.05 713 ILE B CA 1
ATOM 12987 C C . ILE B 1 713 ? 43.362 -12.344 5.905 1 97.05 713 ILE B C 1
ATOM 12989 O O . ILE B 1 713 ? 42.941 -11.377 6.544 1 97.05 713 ILE B O 1
ATOM 12993 N N . ASN B 1 714 ? 42.889 -12.786 4.781 1 97.06 714 ASN B N 1
ATOM 12994 C CA . ASN B 1 714 ? 41.754 -12.084 4.192 1 97.06 714 ASN B CA 1
ATOM 12995 C C . ASN B 1 714 ? 40.541 -12.105 5.117 1 97.06 714 ASN B C 1
ATOM 12997 O O . ASN B 1 714 ? 39.907 -11.072 5.339 1 97.06 714 ASN B O 1
ATOM 13001 N N . SER B 1 715 ? 40.173 -13.276 5.697 1 97.66 715 SER B N 1
ATOM 13002 C CA . SER B 1 715 ? 39.001 -13.421 6.555 1 97.66 715 SER B CA 1
ATOM 13003 C C . SER B 1 715 ? 39.135 -12.58 7.82 1 97.66 715 SER B C 1
ATOM 13005 O O . SER B 1 715 ? 38.186 -11.909 8.228 1 97.66 715 SER B O 1
ATOM 13007 N N . VAL B 1 716 ? 40.282 -12.534 8.422 1 96.92 716 VAL B N 1
ATOM 13008 C CA . VAL B 1 716 ? 40.503 -11.766 9.643 1 96.92 716 VAL B CA 1
ATOM 13009 C C . VAL B 1 716 ? 40.447 -10.272 9.331 1 96.92 716 VAL B C 1
ATOM 13011 O O . VAL B 1 716 ? 39.805 -9.505 10.052 1 96.92 716 VAL B O 1
ATOM 13014 N N . TYR B 1 717 ? 41.103 -9.89 8.314 1 96.22 717 TYR B N 1
ATOM 13015 C CA . TYR B 1 717 ? 41.165 -8.486 7.921 1 96.22 717 TYR B CA 1
ATOM 13016 C C . TYR B 1 717 ? 39.779 -7.954 7.577 1 96.22 717 TYR B C 1
ATOM 13018 O O . TYR B 1 717 ? 39.367 -6.906 8.079 1 96.22 717 TYR B O 1
ATOM 13026 N N . THR B 1 718 ? 39.048 -8.644 6.763 1 96.33 718 THR B N 1
ATOM 13027 C CA . THR B 1 718 ? 37.744 -8.176 6.306 1 96.33 718 THR B CA 1
ATOM 13028 C C . THR B 1 718 ? 36.726 -8.218 7.441 1 96.33 718 THR B C 1
ATOM 13030 O O . THR B 1 718 ? 35.857 -7.349 7.535 1 96.33 718 THR B O 1
ATOM 13033 N N . SER B 1 719 ? 36.797 -9.203 8.307 1 96.91 719 SER B N 1
ATOM 13034 C CA . SER B 1 719 ? 35.891 -9.268 9.449 1 96.91 719 SER B CA 1
ATOM 13035 C C . SER B 1 719 ? 36.122 -8.101 10.404 1 96.91 719 SER B C 1
ATOM 13037 O O . SER B 1 719 ? 35.168 -7.467 10.859 1 96.91 719 SER B O 1
ATOM 13039 N N . SER B 1 720 ? 37.368 -7.851 10.669 1 95.7 720 SER B N 1
ATOM 13040 C CA . SER B 1 720 ? 37.695 -6.745 11.562 1 95.7 720 SER B CA 1
ATOM 13041 C C . SER B 1 720 ? 37.279 -5.407 10.96 1 95.7 720 SER B C 1
ATOM 13043 O O . SER B 1 720 ? 36.767 -4.535 11.665 1 95.7 720 SER B O 1
ATOM 13045 N N . TRP B 1 721 ? 37.498 -5.276 9.744 1 95.45 721 TRP B N 1
ATOM 13046 C CA . TRP B 1 721 ? 37.122 -4.045 9.056 1 95.45 721 TRP B CA 1
ATOM 13047 C C . TRP B 1 721 ? 35.613 -3.832 9.105 1 95.45 721 TRP B C 1
ATOM 13049 O O . TRP B 1 721 ? 35.145 -2.717 9.348 1 95.45 721 TRP B O 1
ATOM 13059 N N . ASP B 1 722 ? 34.804 -4.858 8.845 1 96.51 722 ASP B N 1
ATOM 13060 C CA . ASP B 1 722 ? 33.347 -4.765 8.868 1 96.51 722 ASP B CA 1
ATOM 13061 C C . ASP B 1 722 ? 32.848 -4.299 10.234 1 96.51 722 ASP B C 1
ATOM 13063 O O . ASP B 1 722 ? 32.032 -3.379 10.321 1 96.51 722 ASP B O 1
ATOM 13067 N N . LEU B 1 723 ? 33.399 -4.793 11.288 1 96.12 723 LEU B N 1
ATOM 13068 C CA . LEU B 1 723 ? 32.898 -4.539 12.634 1 96.12 723 LEU B CA 1
ATOM 13069 C C . LEU B 1 723 ? 33.357 -3.175 13.137 1 96.12 723 LEU B C 1
ATOM 13071 O O . LEU B 1 723 ? 32.56 -2.411 13.686 1 96.12 723 LEU B O 1
ATOM 13075 N N . ILE B 1 724 ? 34.623 -2.791 12.829 1 93.32 724 ILE B N 1
ATOM 13076 C CA . ILE B 1 724 ? 35.213 -1.616 13.46 1 93.32 724 ILE B CA 1
ATOM 13077 C C . ILE B 1 724 ? 35.007 -0.393 12.568 1 93.32 724 ILE B C 1
ATOM 13079 O O . ILE B 1 724 ? 34.709 0.698 13.059 1 93.32 724 ILE B O 1
ATOM 13083 N N . MET B 1 725 ? 35.17 -0.613 11.331 1 92.08 725 MET B N 1
ATOM 13084 C CA . MET B 1 725 ? 35.19 0.547 10.443 1 92.08 725 MET B CA 1
ATOM 13085 C C . MET B 1 725 ? 33.834 0.742 9.774 1 92.08 725 MET B C 1
ATOM 13087 O O . MET B 1 725 ? 33.205 1.791 9.929 1 92.08 725 MET B O 1
ATOM 13091 N N . ASP B 1 726 ? 33.306 -0.29 9.144 1 94.27 726 ASP B N 1
ATOM 13092 C CA . ASP B 1 726 ? 32.07 -0.141 8.383 1 94.27 726 ASP B CA 1
ATOM 13093 C C . ASP B 1 726 ? 30.868 0.02 9.311 1 94.27 726 ASP B C 1
ATOM 13095 O O . ASP B 1 726 ? 29.997 0.858 9.069 1 94.27 726 ASP B O 1
ATOM 13099 N N . TRP B 1 727 ? 30.815 -0.757 10.372 1 95.22 727 TRP B N 1
ATOM 13100 C CA . TRP B 1 727 ? 29.67 -0.743 11.277 1 95.22 727 TRP B CA 1
ATOM 13101 C C . TRP B 1 727 ? 29.941 0.148 12.484 1 95.22 727 TRP B C 1
ATOM 13103 O O . TRP B 1 727 ? 29.013 0.533 13.2 1 95.22 727 TRP B O 1
ATOM 13113 N N . ASN B 1 728 ? 31.188 0.539 12.727 1 92.54 728 ASN B N 1
ATOM 13114 C CA . ASN B 1 728 ? 31.596 1.373 13.853 1 92.54 728 ASN B CA 1
ATOM 13115 C C . ASN B 1 728 ? 31.084 0.816 15.178 1 92.54 728 ASN B C 1
ATOM 13117 O O . ASN B 1 728 ? 30.502 1.547 15.981 1 92.54 728 ASN B O 1
ATOM 13121 N N . LEU B 1 729 ? 31.253 -0.455 15.32 1 93.37 729 LEU B N 1
ATOM 13122 C CA . LEU B 1 729 ? 30.826 -1.118 16.547 1 93.37 729 LEU B CA 1
ATOM 13123 C C . LEU B 1 729 ? 32.012 -1.366 17.473 1 93.37 729 LEU B C 1
ATOM 13125 O O . LEU B 1 729 ? 33.113 -0.87 17.224 1 93.37 729 LEU B O 1
ATOM 13129 N N . LEU B 1 730 ? 31.85 -1.952 18.67 1 91.49 730 LEU B N 1
ATOM 13130 C CA . LEU B 1 730 ? 32.846 -2.312 19.673 1 91.49 730 LEU B CA 1
ATOM 13131 C C . LEU B 1 730 ? 33.309 -1.081 20.446 1 91.49 730 LEU B C 1
ATOM 13133 O O . LEU B 1 730 ? 34.507 -0.9 20.674 1 91.49 730 LEU B O 1
ATOM 13137 N N . GLN B 1 731 ? 32.327 -0.291 20.652 1 86.99 731 GLN B N 1
ATOM 13138 C CA . GLN B 1 731 ? 32.631 0.879 21.468 1 86.99 731 GLN B CA 1
ATOM 13139 C C . GLN B 1 731 ? 32.486 0.566 22.955 1 86.99 731 GLN B C 1
ATOM 13141 O O . GLN B 1 731 ? 31.587 -0.178 23.352 1 86.99 731 GLN B O 1
ATOM 13146 N N . SER B 1 732 ? 33.316 1 23.797 1 81.22 732 SER B N 1
ATOM 13147 C CA . SER B 1 732 ? 33.369 0.655 25.214 1 81.22 732 SER B CA 1
ATOM 13148 C C . SER B 1 732 ? 32.266 1.36 25.996 1 81.22 732 SER B C 1
ATOM 13150 O O . SER B 1 732 ? 31.694 0.787 26.927 1 81.22 732 SER B O 1
ATOM 13152 N N . ASN B 1 733 ? 31.9 2.64 25.801 1 74.89 733 ASN B N 1
ATOM 13153 C CA . ASN B 1 733 ? 30.967 3.428 26.599 1 74.89 733 ASN B CA 1
ATOM 13154 C C . ASN B 1 733 ? 29.588 3.491 25.95 1 74.89 733 ASN B C 1
ATOM 13156 O O . ASN B 1 733 ? 28.945 4.542 25.948 1 74.89 733 ASN B O 1
ATOM 13160 N N . ALA B 1 734 ? 29.126 2.243 25.466 1 79.74 734 ALA B N 1
ATOM 13161 C CA . ALA B 1 734 ? 27.831 2.252 24.789 1 79.74 734 ALA B CA 1
ATOM 13162 C C . ALA B 1 734 ? 26.745 1.646 25.674 1 79.74 734 ALA B C 1
ATOM 13164 O O . ALA B 1 734 ? 27.044 0.914 26.62 1 79.74 734 ALA B O 1
ATOM 13165 N N . ARG B 1 735 ? 25.492 1.997 25.59 1 78.89 735 ARG B N 1
ATOM 13166 C CA . ARG B 1 735 ? 24.339 1.463 26.307 1 78.89 735 ARG B CA 1
ATOM 13167 C C . ARG B 1 735 ? 24.358 -0.062 26.317 1 78.89 735 ARG B C 1
ATOM 13169 O O . ARG B 1 735 ? 24.142 -0.683 27.36 1 78.89 735 ARG B O 1
ATOM 13176 N N . TYR B 1 736 ? 24.64 -0.627 25.157 1 87.04 736 TYR B N 1
ATOM 13177 C CA . TYR B 1 736 ? 24.826 -2.066 25.012 1 87.04 736 TYR B CA 1
ATOM 13178 C C . TYR B 1 736 ? 26.298 -2.409 24.815 1 87.04 736 TYR B C 1
ATOM 13180 O O . TYR B 1 736 ? 27 -1.741 24.052 1 87.04 736 TYR B O 1
ATOM 13188 N N . PRO B 1 737 ? 26.691 -3.359 25.51 1 89.58 737 PRO B N 1
ATOM 13189 C CA . PRO B 1 737 ? 28.124 -3.658 25.464 1 89.58 737 PRO B CA 1
ATOM 13190 C C . PRO B 1 737 ? 28.625 -3.929 24.047 1 89.58 737 PRO B C 1
ATOM 13192 O O . PRO B 1 737 ? 28.037 -4.737 23.325 1 89.58 737 PRO B O 1
ATOM 13195 N N . LEU B 1 738 ? 29.671 -3.235 23.643 1 90.81 738 LEU B N 1
ATOM 13196 C CA . LEU B 1 738 ? 30.426 -3.442 22.412 1 90.81 738 LEU B CA 1
ATOM 13197 C C . LEU B 1 738 ? 29.63 -2.968 21.201 1 90.81 738 LEU B C 1
ATOM 13199 O O . LEU B 1 738 ? 29.943 -3.333 20.065 1 90.81 738 LEU B O 1
ATOM 13203 N N . LEU B 1 739 ? 28.494 -2.329 21.43 1 92.93 739 LEU B N 1
ATOM 13204 C CA . LEU B 1 739 ? 27.767 -1.693 20.336 1 92.93 739 LEU B CA 1
ATOM 13205 C C . LEU B 1 739 ? 27.998 -0.185 20.334 1 92.93 739 LEU B C 1
ATOM 13207 O O . LEU B 1 739 ? 28.982 0.297 20.9 1 92.93 739 LEU B O 1
ATOM 13211 N N . ARG B 1 740 ? 27.166 0.609 19.656 1 87.69 740 ARG B N 1
ATOM 13212 C CA . ARG B 1 740 ? 27.278 2.064 19.623 1 87.69 740 ARG B CA 1
ATOM 13213 C C . ARG B 1 740 ? 26.295 2.711 20.594 1 87.69 740 ARG B C 1
ATOM 13215 O O . ARG B 1 740 ? 25.326 2.078 21.017 1 87.69 740 ARG B O 1
ATOM 13222 N N . SER B 1 741 ? 26.538 3.88 20.947 1 77.83 741 SER B N 1
ATOM 13223 C CA . SER B 1 741 ? 25.696 4.593 21.901 1 77.83 741 SER B CA 1
ATOM 13224 C C . SER B 1 741 ? 24.313 4.867 21.321 1 77.83 741 SER B C 1
ATOM 13226 O O . SER B 1 741 ? 23.313 4.828 22.041 1 77.83 741 SER B O 1
ATOM 13228 N N . HIS B 1 742 ? 24.361 5.148 19.96 1 79.67 742 HIS B N 1
ATOM 13229 C CA . HIS B 1 742 ? 23.084 5.432 19.316 1 79.67 742 HIS B CA 1
ATOM 13230 C C . HIS B 1 742 ? 22.772 4.404 18.233 1 79.67 742 HIS B C 1
ATOM 13232 O O . HIS B 1 742 ? 23.58 4.186 17.328 1 79.67 742 HIS B O 1
ATOM 13238 N N . LEU B 1 743 ? 21.656 3.711 18.418 1 87.38 743 LEU B N 1
ATOM 13239 C CA . LEU B 1 743 ? 21.219 2.706 17.456 1 87.38 743 LEU B CA 1
ATOM 13240 C C . LEU B 1 743 ? 19.918 3.128 16.782 1 87.38 743 LEU B C 1
ATOM 13242 O O . LEU B 1 743 ? 18.983 3.572 17.452 1 87.38 743 LEU B O 1
ATOM 13246 N N . ALA B 1 744 ? 19.887 3.071 15.516 1 85.23 744 ALA B N 1
ATOM 13247 C CA . ALA B 1 744 ? 18.639 3.342 14.807 1 85.23 744 ALA B CA 1
ATOM 13248 C C . ALA B 1 744 ? 17.657 2.184 14.963 1 85.23 744 ALA B C 1
ATOM 13250 O O . ALA B 1 744 ? 16.45 2.4 15.095 1 85.23 744 ALA B O 1
ATOM 13251 N N . PHE B 1 745 ? 18.227 0.892 14.908 1 87.72 745 PHE B N 1
ATOM 13252 C CA . PHE B 1 745 ? 17.407 -0.293 15.132 1 87.72 745 PHE B CA 1
ATOM 13253 C C . PHE B 1 745 ? 17.39 -0.669 16.609 1 87.72 745 PHE B C 1
ATOM 13255 O O . PHE B 1 745 ? 17.785 -1.777 16.977 1 87.72 745 PHE B O 1
ATOM 13262 N N . ASP B 1 746 ? 16.803 0.164 17.341 1 81.99 746 ASP B N 1
ATOM 13263 C CA . ASP B 1 746 ? 16.87 0.017 18.792 1 81.99 746 ASP B CA 1
ATOM 13264 C C . ASP B 1 746 ? 15.926 -1.081 19.277 1 81.99 746 ASP B C 1
ATOM 13266 O O . ASP B 1 746 ? 16.192 -1.733 20.289 1 81.99 746 ASP B O 1
ATOM 13270 N N . ASP B 1 747 ? 14.846 -1.35 18.605 1 80.18 747 ASP B N 1
ATOM 13271 C CA . ASP B 1 747 ? 13.843 -2.335 18.996 1 80.18 747 ASP B CA 1
ATOM 13272 C C . ASP B 1 747 ? 14.361 -3.757 18.796 1 80.18 747 ASP B C 1
ATOM 13274 O O . ASP B 1 747 ? 13.86 -4.699 19.414 1 80.18 747 ASP B O 1
ATOM 13278 N N . VAL B 1 748 ? 15.498 -3.896 17.957 1 90.81 748 VAL B N 1
ATOM 13279 C CA . VAL B 1 748 ? 16.043 -5.219 17.673 1 90.81 748 VAL B CA 1
ATOM 13280 C C . VAL B 1 748 ? 17.544 -5.231 17.956 1 90.81 748 VAL B C 1
ATOM 13282 O O . VAL B 1 748 ? 18.33 -5.733 17.149 1 90.81 748 VAL B O 1
ATOM 13285 N N . TRP B 1 749 ? 17.999 -4.864 19.124 1 89.47 749 TRP B N 1
ATOM 13286 C CA . TRP B 1 749 ? 19.409 -4.684 19.456 1 89.47 749 TRP B CA 1
ATOM 13287 C C . TRP B 1 749 ? 20.14 -6.022 19.471 1 89.47 749 TRP B C 1
ATOM 13289 O O . TRP B 1 749 ? 21.318 -6.097 19.112 1 89.47 749 TRP B O 1
ATOM 13299 N N . PRO B 1 750 ? 19.496 -7.147 19.813 1 92.39 750 PRO B N 1
ATOM 13300 C CA . PRO B 1 750 ? 20.208 -8.427 19.807 1 92.39 750 PRO B CA 1
ATOM 13301 C C . PRO B 1 750 ? 20.634 -8.858 18.405 1 92.39 750 PRO B C 1
ATOM 13303 O O . PRO B 1 750 ? 21.565 -9.653 18.256 1 92.39 750 PRO B O 1
ATOM 13306 N N . MET B 1 751 ? 19.913 -8.314 17.461 1 94.25 751 MET B N 1
ATOM 13307 C CA . MET B 1 751 ? 20.207 -8.692 16.082 1 94.25 751 MET B CA 1
ATOM 13308 C C . MET B 1 751 ? 21.572 -8.164 15.653 1 94.25 751 MET B C 1
ATOM 13310 O O . MET B 1 751 ? 22.168 -8.672 14.702 1 94.25 751 MET B O 1
ATOM 13314 N N . TYR B 1 752 ? 22.073 -7.153 16.334 1 95.63 752 TYR B N 1
ATOM 13315 C CA . TYR B 1 752 ? 23.421 -6.676 16.049 1 95.63 752 TYR B CA 1
ATOM 13316 C C . TYR B 1 752 ? 24.458 -7.742 16.38 1 95.63 752 TYR B C 1
ATOM 13318 O O . TYR B 1 752 ? 25.414 -7.942 15.626 1 95.63 752 TYR B O 1
ATOM 13326 N N . TYR B 1 753 ? 24.236 -8.483 17.487 1 95.17 753 TYR B N 1
ATOM 13327 C CA . TYR B 1 753 ? 25.168 -9.534 17.881 1 95.17 753 TYR B CA 1
ATOM 13328 C C . TYR B 1 753 ? 25.096 -10.715 16.921 1 95.17 753 TYR B C 1
ATOM 13330 O O . TYR B 1 753 ? 26.119 -11.325 16.6 1 95.17 753 TYR B O 1
ATOM 13338 N N . VAL B 1 754 ? 23.935 -11.027 16.532 1 96.2 754 VAL B N 1
ATOM 13339 C CA . VAL B 1 754 ? 23.765 -12.098 15.555 1 96.2 754 VAL B CA 1
ATOM 13340 C C . VAL B 1 754 ? 24.477 -11.73 14.256 1 96.2 754 VAL B C 1
ATOM 13342 O O . VAL B 1 754 ? 25.149 -12.567 13.65 1 96.2 754 VAL B O 1
ATOM 13345 N N . ALA B 1 755 ? 24.329 -10.52 13.844 1 96.76 755 ALA B N 1
ATOM 13346 C CA . ALA B 1 755 ? 24.975 -10.055 12.618 1 96.76 755 ALA B CA 1
ATOM 13347 C C . ALA B 1 755 ? 26.495 -10.11 12.744 1 96.76 755 ALA B C 1
ATOM 13349 O O . ALA B 1 755 ? 27.188 -10.496 11.801 1 96.76 755 ALA B O 1
ATOM 13350 N N . MET B 1 756 ? 27.023 -9.774 13.897 1 96.9 756 MET B N 1
ATOM 13351 C CA . MET B 1 756 ? 28.464 -9.821 14.128 1 96.9 756 MET B CA 1
ATOM 13352 C C . MET B 1 756 ? 28.985 -11.251 14.027 1 96.9 756 MET B C 1
ATOM 13354 O O . MET B 1 756 ? 29.957 -11.513 13.316 1 96.9 756 MET B O 1
ATOM 13358 N N . ALA B 1 757 ? 28.291 -12.121 14.677 1 96.69 757 ALA B N 1
ATOM 13359 C CA . ALA B 1 757 ? 28.717 -13.517 14.696 1 96.69 757 ALA B CA 1
ATOM 13360 C C . ALA B 1 757 ? 28.626 -14.139 13.305 1 96.69 757 ALA B C 1
ATOM 13362 O O . ALA B 1 757 ? 29.572 -14.779 12.841 1 96.69 757 ALA B O 1
ATOM 13363 N N . THR B 1 758 ? 27.534 -13.97 12.656 1 97.51 758 THR B N 1
ATOM 13364 C CA . THR B 1 758 ? 27.342 -14.569 11.34 1 97.51 758 THR B CA 1
ATOM 13365 C C . THR B 1 758 ? 28.311 -13.968 10.326 1 97.51 758 THR B C 1
ATOM 13367 O O . THR B 1 758 ? 28.795 -14.666 9.433 1 97.51 758 THR B O 1
ATOM 13370 N N . ASN B 1 759 ? 28.555 -12.705 10.439 1 97.42 759 ASN B N 1
ATOM 13371 C CA . ASN B 1 759 ? 29.505 -12.061 9.539 1 97.42 759 ASN B CA 1
ATOM 13372 C C . ASN B 1 759 ? 30.888 -12.698 9.634 1 97.42 759 ASN B C 1
ATOM 13374 O O . ASN B 1 759 ? 31.506 -13.006 8.613 1 97.42 759 ASN B O 1
ATOM 13378 N N . VAL B 1 760 ? 31.354 -12.974 10.837 1 96.77 760 VAL B N 1
ATOM 13379 C CA . VAL B 1 760 ? 32.677 -13.555 11.044 1 96.77 760 VAL B CA 1
ATOM 13380 C C . VAL B 1 760 ? 32.689 -15.002 10.557 1 96.77 760 VAL B C 1
ATOM 13382 O O . VAL B 1 760 ? 33.599 -15.412 9.832 1 96.77 760 VAL B O 1
ATOM 13385 N N . PHE B 1 761 ? 31.669 -15.743 10.859 1 96.93 761 PHE B N 1
ATOM 13386 C CA . PHE B 1 761 ? 31.604 -17.152 10.489 1 96.93 761 PHE B CA 1
ATOM 13387 C C . PHE B 1 761 ? 31.586 -17.314 8.974 1 96.93 761 PHE B C 1
ATOM 13389 O O . PHE B 1 761 ? 32.278 -18.176 8.428 1 96.93 761 PHE B O 1
ATOM 13396 N N . ILE B 1 762 ? 30.854 -16.493 8.301 1 97.19 762 ILE B N 1
ATOM 13397 C CA . ILE B 1 762 ? 30.701 -16.645 6.858 1 97.19 762 ILE B CA 1
ATOM 13398 C C . ILE B 1 762 ? 31.967 -16.164 6.152 1 97.19 762 ILE B C 1
ATOM 13400 O O . ILE B 1 762 ? 32.298 -16.642 5.064 1 97.19 762 ILE B O 1
ATOM 13404 N N . ARG B 1 763 ? 32.711 -15.223 6.778 1 96.69 763 ARG B N 1
ATOM 13405 C CA . ARG B 1 763 ? 33.992 -14.813 6.21 1 96.69 763 ARG B CA 1
ATOM 13406 C C . ARG B 1 763 ? 34.972 -15.981 6.17 1 96.69 763 ARG B C 1
ATOM 13408 O O . ARG B 1 763 ? 35.863 -16.021 5.32 1 96.69 763 ARG B O 1
ATOM 13415 N N . PHE B 1 764 ? 34.736 -17 7.03 1 96.26 764 PHE B N 1
ATOM 13416 C CA . PHE B 1 764 ? 35.574 -18.193 7.057 1 96.26 764 PHE B CA 1
ATOM 13417 C C . PHE B 1 764 ? 34.902 -19.343 6.317 1 96.26 764 PHE B C 1
ATOM 13419 O O . PHE B 1 764 ? 35.248 -20.508 6.523 1 96.26 764 PHE B O 1
ATOM 13426 N N . ILE B 1 765 ? 33.986 -19.033 5.438 1 94.02 765 ILE B N 1
ATOM 13427 C CA . ILE B 1 765 ? 33.183 -20.053 4.772 1 94.02 765 ILE B CA 1
ATOM 13428 C C . ILE B 1 765 ? 34.07 -20.889 3.852 1 94.02 765 ILE B C 1
ATOM 13430 O O . ILE B 1 765 ? 33.711 -22.009 3.482 1 94.02 765 ILE B O 1
ATOM 13434 N N . TRP B 1 766 ? 35.306 -20.437 3.468 1 92.57 766 TRP B N 1
ATOM 13435 C CA . TRP B 1 766 ? 36.211 -21.166 2.586 1 92.57 766 TRP B CA 1
ATOM 13436 C C . TRP B 1 766 ? 36.656 -22.477 3.225 1 92.57 766 TRP B C 1
ATOM 13438 O O . TRP B 1 766 ? 37.143 -23.377 2.536 1 92.57 766 TRP B O 1
ATOM 13448 N N . VAL B 1 767 ? 36.408 -22.659 4.49 1 91.8 767 VAL B N 1
ATOM 13449 C CA . VAL B 1 767 ? 36.748 -23.883 5.208 1 91.8 767 VAL B CA 1
ATOM 13450 C C . VAL B 1 767 ? 35.886 -25.036 4.7 1 91.8 767 VAL B C 1
ATOM 13452 O O . VAL B 1 767 ? 36.278 -26.202 4.797 1 91.8 767 VAL B O 1
ATOM 13455 N N . ILE B 1 768 ? 34.753 -24.668 4.04 1 89.35 768 ILE B N 1
ATOM 13456 C CA . ILE B 1 768 ? 33.829 -25.678 3.537 1 89.35 768 ILE B CA 1
ATOM 13457 C C . ILE B 1 768 ? 34.51 -26.505 2.449 1 89.35 768 ILE B C 1
ATOM 13459 O O . ILE B 1 768 ? 34.135 -27.655 2.208 1 89.35 768 ILE B O 1
ATOM 13463 N N . TYR B 1 769 ? 35.584 -25.961 1.748 1 87.99 769 TYR B N 1
ATOM 13464 C CA . TYR B 1 769 ? 36.265 -26.63 0.645 1 87.99 769 TYR B CA 1
ATOM 13465 C C . TYR B 1 769 ? 37.259 -27.662 1.164 1 87.99 769 TYR B C 1
ATOM 13467 O O . TYR B 1 769 ? 37.753 -28.496 0.401 1 87.99 769 TYR B O 1
ATOM 13475 N N . LEU B 1 770 ? 37.537 -27.708 2.487 1 85.9 770 LEU B N 1
ATOM 13476 C CA . LEU B 1 770 ? 38.525 -28.608 3.069 1 85.9 770 LEU B CA 1
ATOM 13477 C C . LEU B 1 770 ? 37.882 -29.928 3.481 1 85.9 770 LEU B C 1
ATOM 13479 O O . LEU B 1 770 ? 38.578 -30.927 3.68 1 85.9 770 LEU B O 1
ATOM 13483 N N . PHE B 1 771 ? 36.605 -29.812 3.662 1 78.15 771 PHE B N 1
ATOM 13484 C CA . PHE B 1 771 ? 35.938 -31.029 4.109 1 78.15 771 PHE B CA 1
ATOM 13485 C C . PHE B 1 771 ? 35.449 -31.847 2.919 1 78.15 771 PHE B C 1
ATOM 13487 O O . PHE B 1 771 ? 34.982 -31.287 1.925 1 78.15 771 PHE B O 1
ATOM 13494 N N . GLY B 1 772 ? 36.09 -33.008 2.709 1 70.23 772 GLY B N 1
ATOM 13495 C CA . GLY B 1 772 ? 35.59 -33.968 1.738 1 70.23 772 GLY B CA 1
ATOM 13496 C C . GLY B 1 772 ? 34.185 -34.45 2.045 1 70.23 772 GLY B C 1
ATOM 13497 O O . GLY B 1 772 ? 33.705 -34.305 3.171 1 70.23 772 GLY B O 1
ATOM 13498 N N . GLY B 1 773 ? 33.061 -34.45 1.063 1 66.41 773 GLY B N 1
ATOM 13499 C CA . GLY B 1 773 ? 31.711 -34.915 1.338 1 66.41 773 GLY B CA 1
ATOM 13500 C C . GLY B 1 773 ? 30.938 -35.278 0.084 1 66.41 773 GLY B C 1
ATOM 13501 O O . GLY B 1 773 ? 31.476 -35.218 -1.023 1 66.41 773 GLY B O 1
ATOM 13502 N N . PRO B 1 774 ? 29.694 -35.721 0.403 1 72.39 774 PRO B N 1
ATOM 13503 C CA . PRO B 1 774 ? 28.836 -36.212 -0.679 1 72.39 774 PRO B CA 1
ATOM 13504 C C . PRO B 1 774 ? 28.416 -35.107 -1.646 1 72.39 774 PRO B C 1
ATOM 13506 O O . PRO B 1 774 ? 28.121 -35.382 -2.812 1 72.39 774 PRO B O 1
ATOM 13509 N N . ALA B 1 775 ? 28.55 -33.82 -1.198 1 75.73 775 ALA B N 1
ATOM 13510 C CA . ALA B 1 775 ? 28.117 -32.747 -2.09 1 75.73 775 ALA B CA 1
ATOM 13511 C C . ALA B 1 775 ? 29.192 -32.428 -3.125 1 75.73 775 ALA B C 1
ATOM 13513 O O . ALA B 1 775 ? 30.382 -32.388 -2.802 1 75.73 775 ALA B O 1
ATOM 13514 N N . SER B 1 776 ? 28.742 -32.354 -4.31 1 84.3 776 SER B N 1
ATOM 13515 C CA . SER B 1 776 ? 29.642 -32.021 -5.41 1 84.3 776 SER B CA 1
ATOM 13516 C C . SER B 1 776 ? 30.265 -30.643 -5.217 1 84.3 776 SER B C 1
ATOM 13518 O O . SER B 1 776 ? 29.743 -29.82 -4.462 1 84.3 776 SER B O 1
ATOM 13520 N N . LEU B 1 777 ? 31.422 -30.385 -5.639 1 84.32 777 LEU B N 1
ATOM 13521 C CA . LEU B 1 777 ? 32.159 -29.131 -5.522 1 84.32 777 LEU B CA 1
ATOM 13522 C C . LEU B 1 777 ? 31.34 -27.966 -6.068 1 84.32 777 LEU B C 1
ATOM 13524 O O . LEU B 1 777 ? 31.277 -26.902 -5.449 1 84.32 777 LEU B O 1
ATOM 13528 N N . PRO B 1 778 ? 30.575 -28.172 -7.201 1 86.83 778 PRO B N 1
ATOM 13529 C CA . PRO B 1 778 ? 29.755 -27.057 -7.681 1 86.83 778 PRO B CA 1
ATOM 13530 C C . PRO B 1 778 ? 28.653 -26.669 -6.698 1 86.83 778 PRO B C 1
ATOM 13532 O O . PRO B 1 778 ? 28.348 -25.483 -6.543 1 86.83 778 PRO B O 1
ATOM 13535 N N . LEU B 1 779 ? 28.108 -27.618 -6.067 1 90.63 779 LEU B N 1
ATOM 13536 C CA . LEU B 1 779 ? 27.062 -27.324 -5.094 1 90.63 779 LEU B CA 1
ATOM 13537 C C . LEU B 1 779 ? 27.634 -26.586 -3.888 1 90.63 779 LEU B C 1
ATOM 13539 O O . LEU B 1 779 ? 27.035 -25.624 -3.402 1 90.63 779 LEU B O 1
ATOM 13543 N N . ARG B 1 780 ? 28.823 -27.01 -3.374 1 92.69 780 ARG B N 1
ATOM 13544 C CA . ARG B 1 780 ? 29.461 -26.344 -2.243 1 92.69 780 ARG B CA 1
ATOM 13545 C C . ARG B 1 780 ? 29.82 -24.902 -2.589 1 92.69 780 ARG B C 1
ATOM 13547 O O . ARG B 1 780 ? 29.661 -24.002 -1.761 1 92.69 780 ARG B O 1
ATOM 13554 N N . SER B 1 781 ? 30.326 -24.762 -3.789 1 92.32 781 SER B N 1
ATOM 13555 C CA . SER B 1 781 ? 30.684 -23.418 -4.232 1 92.32 781 SER B CA 1
ATOM 13556 C C . SER B 1 781 ? 29.456 -22.516 -4.307 1 92.32 781 SER B C 1
ATOM 13558 O O . SER B 1 781 ? 29.517 -21.344 -3.931 1 92.32 781 SER B O 1
ATOM 13560 N N . PHE B 1 782 ? 28.34 -23.088 -4.789 1 94.44 782 PHE B N 1
ATOM 13561 C CA . PHE B 1 782 ? 27.102 -22.322 -4.875 1 94.44 782 PHE B CA 1
ATOM 13562 C C . PHE B 1 782 ? 26.599 -21.949 -3.485 1 94.44 782 PHE B C 1
ATOM 13564 O O . PHE B 1 782 ? 26.195 -20.808 -3.251 1 94.44 782 PHE B O 1
ATOM 13571 N N . LEU B 1 783 ? 26.612 -22.845 -2.573 1 94.81 783 LEU B N 1
ATOM 13572 C CA . LEU B 1 783 ? 26.147 -22.604 -1.211 1 94.81 783 LEU B CA 1
ATOM 13573 C C . LEU B 1 783 ? 27.016 -21.56 -0.518 1 94.81 783 LEU B C 1
ATOM 13575 O O . LEU B 1 783 ? 26.505 -20.707 0.213 1 94.81 783 LEU B O 1
ATOM 13579 N N . ALA B 1 784 ? 28.318 -21.625 -0.725 1 94.92 784 ALA B N 1
ATOM 13580 C CA . ALA B 1 784 ? 29.226 -20.625 -0.17 1 94.92 784 ALA B CA 1
ATOM 13581 C C . ALA B 1 784 ? 28.915 -19.236 -0.722 1 94.92 784 ALA B C 1
ATOM 13583 O O . ALA B 1 784 ? 28.905 -18.253 0.023 1 94.92 784 ALA B O 1
ATOM 13584 N N . ALA B 1 785 ? 28.67 -19.224 -2.011 1 97.02 785 ALA B N 1
ATOM 13585 C CA . ALA B 1 785 ? 28.342 -17.952 -2.65 1 97.02 785 ALA B CA 1
ATOM 13586 C C . ALA B 1 785 ? 27.019 -17.4 -2.127 1 97.02 785 ALA B C 1
ATOM 13588 O O . ALA B 1 785 ? 26.879 -16.191 -1.927 1 97.02 785 ALA B O 1
ATOM 13589 N N . LEU B 1 786 ? 26.049 -18.275 -1.931 1 97.55 786 LEU B N 1
ATOM 13590 C CA . LEU B 1 786 ? 24.752 -17.884 -1.39 1 97.55 786 LEU B CA 1
ATOM 13591 C C . LEU B 1 786 ? 24.901 -17.299 0.011 1 97.55 786 LEU B C 1
ATOM 13593 O O . LEU B 1 786 ? 24.311 -16.261 0.32 1 97.55 786 LEU B O 1
ATOM 13597 N N . LEU B 1 787 ? 25.668 -17.892 0.809 1 97.38 787 LEU B N 1
ATOM 13598 C CA . LEU B 1 787 ? 25.884 -17.421 2.172 1 97.38 787 LEU B CA 1
ATOM 13599 C C . LEU B 1 787 ? 26.626 -16.088 2.176 1 97.38 787 LEU B C 1
ATOM 13601 O O . LEU B 1 787 ? 26.332 -15.212 2.993 1 97.38 787 LEU B O 1
ATOM 13605 N N . GLU B 1 788 ? 27.576 -15.953 1.322 1 96.93 788 GLU B N 1
ATOM 13606 C CA . GLU B 1 788 ? 28.284 -14.683 1.194 1 96.93 788 GLU B CA 1
ATOM 13607 C C . GLU B 1 788 ? 27.333 -13.56 0.787 1 96.93 788 GLU B C 1
ATOM 13609 O O . GLU B 1 788 ? 27.412 -12.451 1.318 1 96.93 788 GLU B O 1
ATOM 13614 N N . MET B 1 789 ? 26.513 -13.898 -0.129 1 97.31 789 MET B N 1
ATOM 13615 C CA . MET B 1 789 ? 25.519 -12.913 -0.548 1 97.31 789 MET B CA 1
ATOM 13616 C C . MET B 1 789 ? 24.617 -12.52 0.618 1 97.31 789 MET B C 1
ATOM 13618 O O . MET B 1 789 ? 24.339 -11.337 0.821 1 97.31 789 MET B O 1
ATOM 13622 N N . LEU B 1 790 ? 24.181 -13.49 1.412 1 97.63 790 LEU B N 1
ATOM 13623 C CA . LEU B 1 790 ? 23.337 -13.237 2.575 1 97.63 790 LEU B CA 1
ATOM 13624 C C . LEU B 1 790 ? 24.083 -12.41 3.618 1 97.63 790 LEU B C 1
ATOM 13626 O O . LEU B 1 790 ? 23.492 -11.546 4.269 1 97.63 790 LEU B O 1
ATOM 13630 N N . ARG B 1 791 ? 25.289 -12.709 3.741 1 97.75 791 ARG B N 1
ATOM 13631 C CA . ARG B 1 791 ? 26.117 -11.92 4.647 1 97.75 791 ARG B CA 1
ATOM 13632 C C . ARG B 1 791 ? 26.144 -10.454 4.228 1 97.75 791 ARG B C 1
ATOM 13634 O O . ARG B 1 791 ? 26 -9.561 5.065 1 97.75 791 ARG B O 1
ATOM 13641 N N . ARG B 1 792 ? 26.322 -10.202 2.988 1 97.44 792 ARG B N 1
ATOM 13642 C CA . ARG B 1 792 ? 26.343 -8.839 2.468 1 97.44 792 ARG B CA 1
ATOM 13643 C C . ARG B 1 792 ? 24.988 -8.163 2.646 1 97.44 792 ARG B C 1
ATOM 13645 O O . ARG B 1 792 ? 24.918 -6.967 2.939 1 97.44 792 ARG B O 1
ATOM 13652 N N . TRP B 1 793 ? 24.018 -8.929 2.448 1 97.41 793 TRP B N 1
ATOM 13653 C CA . TRP B 1 793 ? 22.671 -8.417 2.677 1 97.41 793 TRP B CA 1
ATOM 13654 C C . TRP B 1 793 ? 22.51 -7.935 4.115 1 97.41 793 TRP B C 1
ATOM 13656 O O . TRP B 1 793 ? 21.957 -6.859 4.357 1 97.41 793 TRP B O 1
ATOM 13666 N N . GLN B 1 794 ? 22.997 -8.637 5.036 1 96.99 794 GLN B N 1
ATOM 13667 C CA . GLN B 1 794 ? 22.975 -8.258 6.445 1 96.99 794 GLN B CA 1
ATOM 13668 C C . GLN B 1 794 ? 23.861 -7.043 6.701 1 96.99 794 GLN B C 1
ATOM 13670 O O . GLN B 1 794 ? 23.493 -6.151 7.468 1 96.99 794 GLN B O 1
ATOM 13675 N N . TRP B 1 795 ? 24.967 -6.997 6.077 1 97.45 795 TRP B N 1
ATOM 13676 C CA . TRP B 1 795 ? 25.935 -5.91 6.17 1 97.45 795 TRP B CA 1
ATOM 13677 C C . TRP B 1 795 ? 25.299 -4.58 5.781 1 97.45 795 TRP B C 1
ATOM 13679 O O . TRP B 1 795 ? 25.558 -3.552 6.412 1 97.45 795 TRP B O 1
ATOM 13689 N N . ASN B 1 796 ? 24.403 -4.601 4.854 1 97.52 796 ASN B N 1
ATOM 13690 C CA . ASN B 1 796 ? 23.77 -3.396 4.328 1 97.52 796 ASN B CA 1
ATOM 13691 C C . ASN B 1 796 ? 22.955 -2.677 5.4 1 97.52 796 ASN B C 1
ATOM 13693 O O . ASN B 1 796 ? 22.919 -1.446 5.437 1 97.52 796 ASN B O 1
ATOM 13697 N N . PHE B 1 797 ? 22.348 -3.401 6.312 1 96.64 797 PHE B N 1
ATOM 13698 C CA . PHE B 1 797 ? 21.497 -2.802 7.334 1 96.64 797 PHE B CA 1
ATOM 13699 C C . PHE B 1 797 ? 22.305 -1.878 8.237 1 96.64 797 PHE B C 1
ATOM 13701 O O . PHE B 1 797 ? 21.943 -0.714 8.424 1 96.64 797 PHE B O 1
ATOM 13708 N N . ILE B 1 798 ? 23.398 -2.329 8.663 1 95.82 798 ILE B N 1
ATOM 13709 C CA . ILE B 1 798 ? 24.158 -1.625 9.689 1 95.82 798 ILE B CA 1
ATOM 13710 C C . ILE B 1 798 ? 25.077 -0.595 9.036 1 95.82 798 ILE B C 1
ATOM 13712 O O . ILE B 1 798 ? 25.309 0.481 9.593 1 95.82 798 ILE B O 1
ATOM 13716 N N . ARG B 1 799 ? 25.503 -0.904 7.841 1 95.83 799 ARG B N 1
ATOM 13717 C CA . ARG B 1 799 ? 26.396 0.017 7.146 1 95.83 799 ARG B CA 1
ATOM 13718 C C . ARG B 1 799 ? 25.695 1.339 6.847 1 95.83 799 ARG B C 1
ATOM 13720 O O . ARG B 1 799 ? 26.271 2.411 7.044 1 95.83 799 ARG B O 1
ATOM 13727 N N . LEU B 1 800 ? 24.52 1.258 6.341 1 94.6 800 LEU B N 1
ATOM 13728 C CA . LEU B 1 800 ? 23.806 2.486 6.011 1 94.6 800 LEU B CA 1
ATOM 13729 C C . LEU B 1 800 ? 23.382 3.225 7.276 1 94.6 800 LEU B C 1
ATOM 13731 O O . LEU B 1 800 ? 23.324 4.457 7.29 1 94.6 800 LEU B O 1
ATOM 13735 N N . GLU B 1 801 ? 23.071 2.463 8.29 1 92.72 801 GLU B N 1
ATOM 13736 C CA . GLU B 1 801 ? 22.786 3.084 9.581 1 92.72 801 GLU B CA 1
ATOM 13737 C C . GLU B 1 801 ? 23.96 3.937 10.053 1 92.72 801 GLU B C 1
ATOM 13739 O O . GLU B 1 801 ? 23.769 5.068 10.504 1 92.72 801 GLU B O 1
ATOM 13744 N N . ASN B 1 802 ? 25.124 3.369 9.978 1 91.36 802 ASN B N 1
ATOM 13745 C CA . ASN B 1 802 ? 26.33 4.074 10.401 1 91.36 802 ASN B CA 1
ATOM 13746 C C . ASN B 1 802 ? 26.541 5.354 9.599 1 91.36 802 ASN B C 1
ATOM 13748 O O . ASN B 1 802 ? 26.932 6.382 10.155 1 91.36 802 ASN B O 1
ATOM 13752 N N . GLU B 1 803 ? 26.293 5.252 8.332 1 88.3 803 GLU B N 1
ATOM 13753 C CA . GLU B 1 803 ? 26.424 6.433 7.483 1 88.3 803 GLU B CA 1
ATOM 13754 C C . GLU B 1 803 ? 25.397 7.498 7.858 1 88.3 803 GLU B C 1
ATOM 13756 O O . GLU B 1 803 ? 25.712 8.689 7.885 1 88.3 803 GLU B O 1
ATOM 13761 N N . HIS B 1 804 ? 24.223 7.059 8.103 1 85.87 804 HIS B N 1
ATOM 13762 C CA . HIS B 1 804 ? 23.161 7.979 8.496 1 85.87 804 HIS B CA 1
ATOM 13763 C C . HIS B 1 804 ? 23.498 8.682 9.806 1 85.87 804 HIS B C 1
ATOM 13765 O O . HIS B 1 804 ? 23.309 9.894 9.932 1 85.87 804 HIS B O 1
ATOM 13771 N N . LEU B 1 805 ? 23.981 7.985 10.759 1 81.68 805 LEU B N 1
ATOM 13772 C CA . LEU B 1 805 ? 24.341 8.551 12.054 1 81.68 805 LEU B CA 1
ATOM 13773 C C . LEU B 1 805 ? 25.512 9.518 11.919 1 81.68 805 LEU B C 1
ATOM 13775 O O . LEU B 1 805 ? 25.564 10.537 12.611 1 81.68 805 LEU B O 1
ATOM 13779 N N . GLY B 1 806 ? 26.439 9.171 11.006 1 77.6 806 GLY B N 1
ATOM 13780 C CA . GLY B 1 806 ? 27.52 10.101 10.72 1 77.6 806 GLY B CA 1
ATOM 13781 C C . GLY B 1 806 ? 27.037 11.415 10.136 1 77.6 806 GLY B C 1
ATOM 13782 O O . GLY B 1 806 ? 27.511 12.485 10.525 1 77.6 806 GLY B O 1
ATOM 13783 N N . ASN B 1 807 ? 26.064 11.323 9.315 1 74.34 807 ASN B N 1
ATOM 13784 C CA . ASN B 1 807 ? 25.463 12.514 8.724 1 74.34 807 ASN B CA 1
ATOM 13785 C C . ASN B 1 807 ? 24.668 13.311 9.754 1 74.34 807 ASN B C 1
ATOM 13787 O O . ASN B 1 807 ? 24.664 14.543 9.725 1 74.34 807 ASN B O 1
ATOM 13791 N N . ALA B 1 808 ? 24.001 12.569 10.531 1 67.57 808 ALA B N 1
ATOM 13792 C CA . ALA B 1 808 ? 23.213 13.216 11.577 1 67.57 808 ALA B CA 1
ATOM 13793 C C . ALA B 1 808 ? 24.111 13.964 12.557 1 67.57 808 ALA B C 1
ATOM 13795 O O . ALA B 1 808 ? 23.756 15.045 13.033 1 67.57 808 ALA B O 1
ATOM 13796 N N . ASP B 1 809 ? 25.226 13.328 12.82 1 64.04 809 ASP B N 1
ATOM 13797 C CA . ASP B 1 809 ? 26.17 13.97 13.728 1 64.04 809 ASP B CA 1
ATOM 13798 C C . ASP B 1 809 ? 26.728 15.256 13.122 1 64.04 809 ASP B C 1
ATOM 13800 O O . ASP B 1 809 ? 26.961 16.235 13.834 1 64.04 809 ASP B O 1
ATOM 13804 N N . SER B 1 810 ? 26.805 15.228 11.792 1 65.59 810 SER B N 1
ATOM 13805 C CA . SER B 1 810 ? 27.317 16.414 11.114 1 65.59 810 SER B CA 1
ATOM 13806 C C . SER B 1 810 ? 26.181 17.321 10.654 1 65.59 810 SER B C 1
ATOM 13808 O O . SER B 1 810 ? 26.422 18.361 10.037 1 65.59 810 SER B O 1
ATOM 13810 N N . PHE B 1 811 ? 24.869 16.981 11.006 1 58.29 811 PHE B N 1
ATOM 13811 C CA . PHE B 1 811 ? 23.648 17.723 10.714 1 58.29 811 PHE B CA 1
ATOM 13812 C C . PHE B 1 811 ? 23.538 18.018 9.222 1 58.29 811 PHE B C 1
ATOM 13814 O O . PHE B 1 811 ? 23.079 19.093 8.829 1 58.29 811 PHE B O 1
ATOM 13821 N N . LYS B 1 812 ? 24.098 17.155 8.487 1 66.93 812 LYS B N 1
ATOM 13822 C CA . LYS B 1 812 ? 24.05 17.342 7.039 1 66.93 812 LYS B CA 1
ATOM 13823 C C . LYS B 1 812 ? 22.722 16.855 6.466 1 66.93 812 LYS B C 1
ATOM 13825 O O . LYS B 1 812 ? 22.337 15.703 6.671 1 66.93 812 LYS B O 1
ATOM 13830 N N . ILE B 1 813 ? 21.942 17.748 5.867 1 65.73 813 ILE B N 1
ATOM 13831 C CA . ILE B 1 813 ? 20.644 17.363 5.324 1 65.73 813 ILE B CA 1
ATOM 13832 C C . ILE B 1 813 ? 20.659 17.502 3.803 1 65.73 813 ILE B C 1
ATOM 13834 O O . ILE B 1 813 ? 19.838 16.895 3.11 1 65.73 813 ILE B O 1
ATOM 13838 N N . ILE B 1 814 ? 21.576 18.324 3.256 1 63.31 814 ILE B N 1
ATOM 13839 C CA . ILE B 1 814 ? 21.53 18.622 1.829 1 63.31 814 ILE B CA 1
ATOM 13840 C C . ILE B 1 814 ? 22.837 18.19 1.169 1 63.31 814 ILE B C 1
ATOM 13842 O O . ILE B 1 814 ? 23.886 18.159 1.817 1 63.31 814 ILE B O 1
ATOM 13846 N N . ARG B 1 815 ? 22.61 17.89 -0.115 1 63.12 815 ARG B N 1
ATOM 13847 C CA . ARG B 1 815 ? 23.748 17.5 -0.941 1 63.12 815 ARG B CA 1
ATOM 13848 C C . ARG B 1 815 ? 24.612 18.707 -1.288 1 63.12 815 ARG B C 1
ATOM 13850 O O . ARG B 1 815 ? 24.094 19.799 -1.533 1 63.12 815 ARG B O 1
ATOM 13857 N N . ASP B 1 816 ? 25.822 18.616 -0.969 1 58.74 816 ASP B N 1
ATOM 13858 C CA . ASP B 1 816 ? 26.716 19.641 -1.497 1 58.74 816 ASP B CA 1
ATOM 13859 C C . ASP B 1 816 ? 26.951 19.446 -2.994 1 58.74 816 ASP B C 1
ATOM 13861 O O . ASP B 1 816 ? 27.688 18.546 -3.4 1 58.74 816 ASP B O 1
ATOM 13865 N N . LEU B 1 817 ? 26.043 20.044 -3.811 1 57.59 817 LEU B N 1
ATOM 13866 C CA . LEU B 1 817 ? 26.193 19.901 -5.255 1 57.59 817 LEU B CA 1
ATOM 13867 C C . LEU B 1 817 ? 27.388 20.703 -5.759 1 57.59 817 LEU B C 1
ATOM 13869 O O . LEU B 1 817 ? 27.578 21.856 -5.365 1 57.59 817 LEU B O 1
ATOM 13873 N N . PRO B 1 818 ? 28.219 20.003 -6.468 1 61.58 818 PRO B N 1
ATOM 13874 C CA . PRO B 1 818 ? 29.301 20.799 -7.052 1 61.58 818 PRO B CA 1
ATOM 13875 C C . PRO B 1 818 ? 28.793 21.873 -8.011 1 61.58 818 PRO B C 1
ATOM 13877 O O . PRO B 1 818 ? 27.986 21.582 -8.898 1 61.58 818 PRO B O 1
ATOM 13880 N N . LEU B 1 819 ? 29.155 23.151 -7.808 1 72.04 819 LEU B N 1
ATOM 13881 C CA . LEU B 1 819 ? 28.742 24.259 -8.662 1 72.04 819 LEU B CA 1
ATOM 13882 C C . LEU B 1 819 ? 29.677 24.401 -9.859 1 72.04 819 LEU B C 1
ATOM 13884 O O . LEU B 1 819 ? 30.864 24.079 -9.766 1 72.04 819 LEU B O 1
ATOM 13888 N N . PRO B 1 820 ? 29.569 24.587 -11.523 1 67.18 820 PRO B N 1
ATOM 13889 C CA . PRO B 1 820 ? 30.3 24.574 -12.792 1 67.18 820 PRO B CA 1
ATOM 13890 C C . PRO B 1 820 ? 31.428 25.602 -12.834 1 67.18 820 PRO B C 1
ATOM 13892 O O . PRO B 1 820 ? 32.43 25.397 -13.524 1 67.18 820 PRO B O 1
ATOM 13895 N N . TYR B 1 821 ? 31.202 26.656 -11.94 1 69.61 821 TYR B N 1
ATOM 13896 C CA . TYR B 1 821 ? 32.164 27.746 -12.058 1 69.61 821 TYR B CA 1
ATOM 13897 C C . TYR B 1 821 ? 32.985 27.89 -10.782 1 69.61 821 TYR B C 1
ATOM 13899 O O . TYR B 1 821 ? 32.471 27.685 -9.68 1 69.61 821 TYR B O 1
ATOM 13907 N N . PRO B 1 822 ? 33.988 27.852 -10.507 1 60.14 822 PRO B N 1
ATOM 13908 C CA . PRO B 1 822 ? 34.823 27.963 -9.309 1 60.14 822 PRO B CA 1
ATOM 13909 C C . PRO B 1 822 ? 34.473 29.181 -8.456 1 60.14 822 PRO B C 1
ATOM 13911 O O . PRO B 1 822 ? 34.267 30.274 -8.99 1 60.14 822 PRO B O 1
ATOM 13914 N N . VAL B 1 823 ? 33.841 28.914 -7.332 1 56.53 823 VAL B N 1
ATOM 13915 C CA . VAL B 1 823 ? 33.593 30.043 -6.441 1 56.53 823 VAL B CA 1
ATOM 13916 C C . VAL B 1 823 ? 34.751 30.188 -5.456 1 56.53 823 VAL B C 1
ATOM 13918 O O . VAL B 1 823 ? 35.216 29.199 -4.886 1 56.53 823 VAL B O 1
ATOM 13921 N N . LYS B 1 824 ? 35.71 31.138 -5.436 1 42.65 824 LYS B N 1
ATOM 13922 C CA . LYS B 1 824 ? 36.747 31.428 -4.45 1 42.65 824 LYS B CA 1
ATOM 13923 C C . LYS B 1 824 ? 36.164 31.482 -3.04 1 42.65 824 LYS B C 1
ATOM 13925 O O . LYS B 1 824 ? 35.424 32.409 -2.704 1 42.65 824 LYS B O 1
ATOM 13930 N N . ARG B 1 825 ? 35.987 30.301 -2.518 1 44.93 825 ARG B N 1
ATOM 13931 C CA . ARG B 1 825 ? 35.631 30.345 -1.104 1 44.93 825 ARG B CA 1
ATOM 13932 C C . ARG B 1 825 ? 36.721 31.029 -0.286 1 44.93 825 ARG B C 1
ATOM 13934 O O . ARG B 1 825 ? 37.901 30.696 -0.413 1 44.93 825 ARG B O 1
ATOM 13941 N N . LYS B 1 826 ? 36.752 32.186 0.234 1 36.84 826 LYS B N 1
ATOM 13942 C CA . LYS B 1 826 ? 37.78 32.733 1.115 1 36.84 826 LYS B CA 1
ATOM 13943 C C . LYS B 1 826 ? 37.983 31.846 2.34 1 36.84 826 LYS B C 1
ATOM 13945 O O . LYS B 1 826 ? 37.014 31.406 2.962 1 36.84 826 LYS B O 1
ATOM 13950 N N . PRO B 1 827 ? 39.25 31.278 2.627 1 31.87 827 PRO B N 1
ATOM 13951 C CA . PRO B 1 827 ? 39.586 30.532 3.842 1 31.87 827 PRO B CA 1
ATOM 13952 C C . PRO B 1 827 ? 39.112 31.231 5.114 1 31.87 827 PRO B C 1
ATOM 13954 O O . PRO B 1 827 ? 39.021 32.461 5.15 1 31.87 827 PRO B O 1
ATOM 13957 N N . PRO B 1 828 ? 38.402 30.656 5.986 1 33.2 828 PRO B N 1
ATOM 13958 C CA . PRO B 1 828 ? 38.243 31.294 7.294 1 33.2 828 PRO B CA 1
ATOM 13959 C C . PRO B 1 828 ? 39.545 31.892 7.821 1 33.2 828 PRO B C 1
ATOM 13961 O O . PRO B 1 828 ? 40.628 31.373 7.537 1 33.2 828 PRO B O 1
ATOM 13964 N N . SER B 1 829 ? 39.82 33.113 8 1 28.99 829 SER B N 1
ATOM 13965 C CA . SER B 1 829 ? 40.962 33.643 8.737 1 28.99 829 SER B CA 1
ATOM 13966 C C . SER B 1 829 ? 41.238 32.824 9.993 1 28.99 829 SER B C 1
ATOM 13968 O O . SER B 1 829 ? 40.333 32.581 10.794 1 28.99 829 SER B O 1
ATOM 13970 N N . ASP B 1 830 ? 42.306 31.984 10.138 1 28.19 830 ASP B N 1
ATOM 13971 C CA . ASP B 1 830 ? 42.984 31.379 11.281 1 28.19 830 ASP B CA 1
ATOM 13972 C C . ASP B 1 830 ? 43.333 32.431 12.332 1 28.19 830 ASP B C 1
ATOM 13974 O O . ASP B 1 830 ? 44.421 33.01 12.301 1 28.19 830 ASP B O 1
ATOM 13978 N N . ASP B 1 831 ? 42.669 33.529 12.772 1 28.64 831 ASP B N 1
ATOM 13979 C CA . ASP B 1 831 ? 43.167 34.244 13.943 1 28.64 831 ASP B CA 1
ATOM 13980 C C . ASP B 1 831 ? 43.45 33.283 15.095 1 28.64 831 ASP B C 1
ATOM 13982 O O . ASP B 1 831 ? 42.588 32.486 15.472 1 28.64 831 ASP B O 1
ATOM 13986 N N . GLY B 1 832 ? 44.772 32.892 15.521 1 27.46 832 GLY B N 1
ATOM 13987 C CA . GLY B 1 832 ? 45.59 32.279 16.555 1 27.46 832 GLY B CA 1
ATOM 13988 C C . GLY B 1 832 ? 45.177 32.681 17.959 1 27.46 832 GLY B C 1
ATOM 13989 O O . GLY B 1 832 ? 45.95 32.525 18.907 1 27.46 832 GLY B O 1
ATOM 13990 N N . ASP B 1 833 ? 44.261 33.644 18.324 1 28.03 833 ASP B N 1
ATOM 13991 C CA . ASP B 1 833 ? 44.23 33.987 19.742 1 28.03 833 ASP B CA 1
ATOM 13992 C C . ASP B 1 833 ? 43.86 32.773 20.592 1 28.03 833 ASP B C 1
ATOM 13994 O O . ASP B 1 833 ? 42.693 32.379 20.646 1 28.03 833 ASP B O 1
ATOM 13998 N N . ASP B 1 834 ? 44.725 31.728 20.836 1 28.45 834 ASP B N 1
ATOM 13999 C CA . ASP B 1 834 ? 44.817 30.623 21.785 1 28.45 834 ASP B CA 1
ATOM 14000 C C . ASP B 1 834 ? 44.598 31.108 23.216 1 28.45 834 ASP B C 1
ATOM 14002 O O . ASP B 1 834 ? 44.187 30.335 24.084 1 28.45 834 ASP B O 1
ATOM 14006 N N . ASP B 1 835 ? 45.266 32.236 23.737 1 27.22 835 ASP B N 1
ATOM 14007 C CA . ASP B 1 835 ? 45.578 32.405 25.153 1 27.22 835 ASP B CA 1
ATOM 14008 C C . ASP B 1 835 ? 44.313 32.662 25.968 1 27.22 835 ASP B C 1
ATOM 14010 O O . ASP B 1 835 ? 44.271 32.373 27.166 1 27.22 835 ASP B O 1
ATOM 14014 N N . GLU B 1 836 ? 43.434 33.612 25.62 1 26.92 836 GLU B N 1
ATOM 14015 C CA . GLU B 1 836 ? 42.58 34.146 26.676 1 26.92 836 GLU B CA 1
ATOM 14016 C C . GLU B 1 836 ? 41.418 33.203 26.977 1 26.92 836 GLU B C 1
ATOM 14018 O O . GLU B 1 836 ? 40.27 33.496 26.637 1 26.92 836 GLU B O 1
ATOM 14023 N N . GLU B 1 837 ? 41.513 31.897 26.753 1 29.12 837 GLU B N 1
ATOM 14024 C CA . GLU B 1 837 ? 40.501 30.919 27.144 1 29.12 837 GLU B CA 1
ATOM 14025 C C . GLU B 1 837 ? 40.359 30.848 28.661 1 29.12 837 GLU B C 1
ATOM 14027 O O . GLU B 1 837 ? 39.519 30.108 29.178 1 29.12 837 GLU B O 1
ATOM 14032 N N . GLU B 1 838 ? 41.398 31.296 29.411 1 28.49 838 GLU B N 1
ATOM 14033 C CA . GLU B 1 838 ? 41.373 30.984 30.837 1 28.49 838 GLU B CA 1
ATOM 14034 C C . GLU B 1 838 ? 40.196 31.665 31.53 1 28.49 838 GLU B C 1
ATOM 14036 O O . GLU B 1 838 ? 39.582 31.089 32.431 1 28.49 838 GLU B O 1
ATOM 14041 N N . ASP B 1 839 ? 40.078 33.006 31.326 1 25.61 839 ASP B N 1
ATOM 14042 C CA . ASP B 1 839 ? 39.335 33.777 32.317 1 25.61 839 ASP B CA 1
ATOM 14043 C C . ASP B 1 839 ? 37.829 33.635 32.107 1 25.61 839 ASP B C 1
ATOM 14045 O O . ASP B 1 839 ? 37.043 34.394 32.677 1 25.61 839 ASP B O 1
ATOM 14049 N N . ARG B 1 840 ? 37.471 32.943 31.156 1 29.38 840 ARG B N 1
ATOM 14050 C CA . ARG B 1 840 ? 36.075 33.005 30.733 1 29.38 840 ARG B CA 1
ATOM 14051 C C . ARG B 1 840 ? 35.17 32.282 31.725 1 29.38 840 ARG B C 1
ATOM 14053 O O . ARG B 1 840 ? 33.975 32.112 31.473 1 29.38 840 ARG B O 1
ATOM 14060 N N . ARG B 1 841 ? 35.754 31.601 32.723 1 27.85 841 ARG B N 1
ATOM 14061 C CA . ARG B 1 841 ? 34.925 30.789 33.607 1 27.85 841 ARG B CA 1
ATOM 14062 C C . ARG B 1 841 ? 33.933 31.656 34.377 1 27.85 841 ARG B C 1
ATOM 14064 O O . ARG B 1 841 ? 32.88 31.176 34.802 1 27.85 841 ARG B O 1
ATOM 14071 N N . SER B 1 842 ? 34.488 32.787 34.892 1 26.2 842 SER B N 1
ATOM 14072 C CA . SER B 1 842 ? 33.757 33.369 36.013 1 26.2 842 SER B CA 1
ATOM 14073 C C . SER B 1 842 ? 32.437 33.981 35.554 1 26.2 842 SER B C 1
ATOM 14075 O O . SER B 1 842 ? 31.587 34.325 36.377 1 26.2 842 SER B O 1
ATOM 14077 N N . PHE B 1 843 ? 32.477 34.506 34.262 1 24.14 843 PHE B N 1
ATOM 14078 C CA . PHE B 1 843 ? 31.465 35.535 34.056 1 24.14 843 PHE B CA 1
ATOM 14079 C C . PHE B 1 843 ? 30.093 34.909 33.833 1 24.14 843 PHE B C 1
ATOM 14081 O O . PHE B 1 843 ? 29.134 35.606 33.497 1 24.14 843 PHE B O 1
ATOM 14088 N N . ILE B 1 844 ? 29.933 33.658 33.837 1 24.82 844 ILE B N 1
ATOM 14089 C CA . ILE B 1 844 ? 28.713 33.073 33.292 1 24.82 844 ILE B CA 1
ATOM 14090 C C . ILE B 1 844 ? 27.505 33.563 34.088 1 24.82 844 ILE B C 1
ATOM 14092 O O . ILE B 1 844 ? 26.359 33.316 33.704 1 24.82 844 ILE B O 1
ATOM 14096 N N . LEU B 1 845 ? 27.592 33.882 35.341 1 24.36 845 LEU B N 1
ATOM 14097 C CA . LEU B 1 845 ? 26.39 34.012 36.158 1 24.36 845 LEU B CA 1
ATOM 14098 C C . LEU B 1 845 ? 25.624 35.281 35.8 1 24.36 845 LEU B C 1
ATOM 14100 O O . LEU B 1 845 ? 24.536 35.523 36.327 1 24.36 845 LEU B O 1
ATOM 14104 N N . GLY B 1 846 ? 26.24 36.371 35.502 1 24.55 846 GLY B N 1
ATOM 14105 C CA . GLY B 1 846 ? 25.443 37.58 35.631 1 24.55 846 GLY B CA 1
ATOM 14106 C C . GLY B 1 846 ? 24.351 37.69 34.584 1 24.55 846 GLY B C 1
ATOM 14107 O O . GLY B 1 846 ? 24.339 36.935 33.611 1 24.55 846 GLY B O 1
ATOM 14108 N N . SER B 1 847 ? 23.439 38.98 34.405 1 25.81 847 SER B N 1
ATOM 14109 C CA . SER B 1 847 ? 22.128 39.363 33.89 1 25.81 847 SER B CA 1
ATOM 14110 C C . SER B 1 847 ? 22.013 39.069 32.398 1 25.81 847 SER B C 1
ATOM 14112 O O . SER B 1 847 ? 23.021 38.849 31.723 1 25.81 847 SER B O 1
ATOM 14114 N N . ILE B 1 848 ? 20.703 39.33 31.701 1 29.78 848 ILE B N 1
ATOM 14115 C CA . ILE B 1 848 ? 20.067 39.402 30.39 1 29.78 848 ILE B CA 1
ATOM 14116 C C . ILE B 1 848 ? 20.979 40.143 29.414 1 29.78 848 ILE B C 1
ATOM 14118 O O . ILE B 1 848 ? 20.717 40.171 28.209 1 29.78 848 ILE B O 1
ATOM 14122 N N . LYS B 1 849 ? 22.004 40.904 29.835 1 33.43 849 LYS B N 1
ATOM 14123 C CA . LYS B 1 849 ? 22.831 41.855 29.099 1 33.43 849 LYS B CA 1
ATOM 14124 C C . LYS B 1 849 ? 23.78 41.134 28.145 1 33.43 849 LYS B C 1
ATOM 14126 O O . LYS B 1 849 ? 24.504 41.775 27.38 1 33.43 849 LYS B O 1
ATOM 14131 N N . GLY B 1 850 ? 24.095 39.973 28.409 1 33.32 850 GLY B N 1
ATOM 14132 C CA . GLY B 1 850 ? 25.124 39.316 27.618 1 33.32 850 GLY B CA 1
ATOM 14133 C C . GLY B 1 850 ? 24.646 38.909 26.237 1 33.32 850 GLY B C 1
ATOM 14134 O O . GLY B 1 850 ? 25.411 38.348 25.45 1 33.32 850 GLY B O 1
ATOM 14135 N N . ILE B 1 851 ? 23.369 38.717 26.081 1 35.46 851 ILE B N 1
ATOM 14136 C CA . ILE B 1 851 ? 22.76 38.356 24.806 1 35.46 851 ILE B CA 1
ATOM 14137 C C . ILE B 1 851 ? 23.015 39.46 23.782 1 35.46 851 ILE B C 1
ATOM 14139 O O . ILE B 1 851 ? 23.097 39.194 22.58 1 35.46 851 ILE B O 1
ATOM 14143 N N . SER B 1 852 ? 23.198 40.785 24.299 1 34.66 852 SER B N 1
ATOM 14144 C CA . SER B 1 852 ? 23.419 41.913 23.401 1 34.66 852 SER B CA 1
ATOM 14145 C C . SER B 1 852 ? 24.789 41.829 22.735 1 34.66 852 SER B C 1
ATOM 14147 O O . SER B 1 852 ? 24.951 42.24 21.584 1 34.66 852 SER B O 1
ATOM 14149 N N . LYS B 1 853 ? 25.784 41.34 23.424 1 41.18 853 LYS B N 1
ATOM 14150 C CA . LYS B 1 853 ? 27.145 41.386 22.898 1 41.18 853 LYS B CA 1
ATOM 14151 C C . LYS B 1 853 ? 27.359 40.317 21.831 1 41.18 853 LYS B C 1
ATOM 14153 O O . LYS B 1 853 ? 28.107 40.528 20.874 1 41.18 853 LYS B O 1
ATOM 14158 N N . LYS B 1 854 ? 26.778 39.265 22.057 1 41.3 854 LYS B N 1
ATOM 14159 C CA . LYS B 1 854 ? 26.935 38.211 21.058 1 41.3 854 LYS B CA 1
ATOM 14160 C C . LYS B 1 854 ? 26.215 38.57 19.762 1 41.3 854 LYS B C 1
ATOM 14162 O O . LYS B 1 854 ? 26.661 38.2 18.674 1 41.3 854 LYS B O 1
ATOM 14167 N N . ARG B 1 855 ? 25.152 39.368 19.914 1 40.16 855 ARG B N 1
ATOM 14168 C CA . ARG B 1 855 ? 24.532 39.951 18.729 1 40.16 855 ARG B CA 1
ATOM 14169 C C . ARG B 1 855 ? 25.496 40.889 18.011 1 40.16 855 ARG B C 1
ATOM 14171 O O . ARG B 1 855 ? 25.587 40.873 16.781 1 40.16 855 ARG B O 1
ATOM 14178 N N . ASP B 1 856 ? 26.276 41.712 18.903 1 42.22 856 ASP B N 1
ATOM 14179 C CA . ASP B 1 856 ? 27.223 42.667 18.334 1 42.22 856 ASP B CA 1
ATOM 14180 C C . ASP B 1 856 ? 28.42 41.95 17.714 1 42.22 856 ASP B C 1
ATOM 14182 O O . ASP B 1 856 ? 28.902 42.343 16.65 1 42.22 856 ASP B O 1
ATOM 14186 N N . LEU B 1 857 ? 28.836 40.871 18.353 1 43.84 857 LEU B N 1
ATOM 14187 C CA . LEU B 1 857 ? 29.985 40.147 17.82 1 43.84 857 LEU B CA 1
ATOM 14188 C C . LEU B 1 857 ? 29.599 39.36 16.572 1 43.84 857 LEU B C 1
ATOM 14190 O O . LEU B 1 857 ? 30.36 39.313 15.603 1 43.84 857 LEU B O 1
ATOM 14194 N N . GLN B 1 858 ? 28.434 38.774 16.666 1 40.7 858 GLN B N 1
ATOM 14195 C CA . GLN B 1 858 ? 27.941 38.093 15.473 1 40.7 858 GLN B CA 1
ATOM 14196 C C . GLN B 1 858 ? 27.599 39.092 14.371 1 40.7 858 GLN B C 1
ATOM 14198 O O . GLN B 1 858 ? 27.862 38.84 13.194 1 40.7 858 GLN B O 1
ATOM 14203 N N . GLU B 1 859 ? 27.074 40.287 14.815 1 43.74 859 GLU B N 1
ATOM 14204 C CA . GLU B 1 859 ? 26.915 41.389 13.87 1 43.74 859 GLU B CA 1
ATOM 14205 C C . GLU B 1 859 ? 28.268 41.882 13.365 1 43.74 859 GLU B C 1
ATOM 14207 O O . GLU B 1 859 ? 28.428 42.161 12.175 1 43.74 859 GLU B O 1
ATOM 14212 N N . GLN B 1 860 ? 29.229 41.924 14.314 1 47.25 860 GLN B N 1
ATOM 14213 C CA . GLN B 1 860 ? 30.562 42.355 13.907 1 47.25 860 GLN B CA 1
ATOM 14214 C C . GLN B 1 860 ? 31.235 41.305 13.027 1 47.25 860 GLN B C 1
ATOM 14216 O O . GLN B 1 860 ? 31.877 41.642 12.03 1 47.25 860 GLN B O 1
ATOM 14221 N N . ARG B 1 861 ? 31.042 40.059 13.357 1 45.84 861 ARG B N 1
ATOM 14222 C CA . ARG B 1 861 ? 31.591 39 12.517 1 45.84 861 ARG B CA 1
ATOM 14223 C C . ARG B 1 861 ? 30.892 38.957 11.162 1 45.84 861 ARG B C 1
ATOM 14225 O O . ARG B 1 861 ? 31.537 38.755 10.131 1 45.84 861 ARG B O 1
ATOM 14232 N N . THR B 1 862 ? 29.632 39.214 11.285 1 44.54 862 THR B N 1
ATOM 14233 C CA . THR B 1 862 ? 28.902 39.367 10.032 1 44.54 862 THR B CA 1
ATOM 14234 C C . THR B 1 862 ? 29.35 40.625 9.294 1 44.54 862 THR B C 1
ATOM 14236 O O . THR B 1 862 ? 29.511 40.611 8.072 1 44.54 862 THR B O 1
ATOM 14239 N N . ILE B 1 863 ? 29.687 41.73 10.121 1 47.89 863 ILE B N 1
ATOM 14240 C CA . ILE B 1 863 ? 30.205 42.971 9.553 1 47.89 863 ILE B CA 1
ATOM 14241 C C . ILE B 1 863 ? 31.635 42.757 9.063 1 47.89 863 ILE B C 1
ATOM 14243 O O . ILE B 1 863 ? 31.994 43.191 7.966 1 47.89 863 ILE B O 1
ATOM 14247 N N . ASP B 1 864 ? 32.398 42.065 9.832 1 48.12 864 ASP B N 1
ATOM 14248 C CA . ASP B 1 864 ? 33.787 41.813 9.46 1 48.12 864 ASP B CA 1
ATOM 14249 C C . ASP B 1 864 ? 33.872 40.881 8.253 1 48.12 864 ASP B C 1
ATOM 14251 O O . ASP B 1 864 ? 34.661 41.116 7.336 1 48.12 864 ASP B O 1
ATOM 14255 N N . THR B 1 865 ? 33.052 39.84 8.316 1 44.79 865 THR B N 1
ATOM 14256 C CA . THR B 1 865 ? 32.995 38.947 7.164 1 44.79 865 THR B CA 1
ATOM 14257 C C . THR B 1 865 ? 32.461 39.68 5.937 1 44.79 865 THR B C 1
ATOM 14259 O O . THR B 1 865 ? 32.96 39.487 4.826 1 44.79 865 THR B O 1
ATOM 14262 N N . LEU B 1 866 ? 31.49 40.519 6.542 1 44.05 866 LEU B N 1
ATOM 14263 C CA . LEU B 1 866 ? 30.978 41.38 5.482 1 44.05 866 LEU B CA 1
ATOM 14264 C C . LEU B 1 866 ? 32.034 42.389 5.043 1 44.05 866 LEU B C 1
ATOM 14266 O O . LEU B 1 866 ? 32.169 42.674 3.851 1 44.05 866 LEU B O 1
ATOM 14270 N N . GLU B 1 867 ? 32.928 43.039 5.838 1 49.42 867 GLU B N 1
ATOM 14271 C CA . GLU B 1 867 ? 34.017 43.964 5.538 1 49.42 867 GLU B CA 1
ATOM 14272 C C . GLU B 1 867 ? 35.151 43.261 4.799 1 49.42 867 GLU B C 1
ATOM 14274 O O . GLU B 1 867 ? 35.723 43.814 3.857 1 49.42 867 GLU B O 1
ATOM 14279 N N . ASN B 1 868 ? 35.427 42.107 5.21 1 46.24 868 ASN B N 1
ATOM 14280 C CA . ASN B 1 868 ? 36.442 41.317 4.521 1 46.24 868 ASN B CA 1
ATOM 14281 C C . ASN B 1 868 ? 35.998 40.942 3.11 1 46.24 868 ASN B C 1
ATOM 14283 O O . ASN B 1 868 ? 36.793 40.996 2.17 1 46.24 868 ASN B O 1
ATOM 14287 N N . ALA B 1 869 ? 34.731 40.626 3.034 1 43.48 869 ALA B N 1
ATOM 14288 C CA . ALA B 1 869 ? 34.163 40.394 1.708 1 43.48 869 ALA B CA 1
ATOM 14289 C C . ALA B 1 869 ? 34.181 41.671 0.873 1 43.48 869 ALA B C 1
ATOM 14291 O O . ALA B 1 869 ? 34.487 41.635 -0.321 1 43.48 869 ALA B O 1
ATOM 14292 N N . LYS B 1 870 ? 34.114 42.776 1.642 1 44.31 870 LYS B N 1
ATOM 14293 C CA . LYS B 1 870 ? 34.224 44.093 1.021 1 44.31 870 LYS B CA 1
ATOM 14294 C C . LYS B 1 870 ? 35.665 44.39 0.614 1 44.31 870 LYS B C 1
ATOM 14296 O O . LYS B 1 870 ? 35.914 44.898 -0.481 1 44.31 870 LYS B O 1
ATOM 14301 N N . GLN B 1 871 ? 36.536 44.189 1.556 1 50 871 GLN B N 1
ATOM 14302 C CA . GLN B 1 871 ? 37.944 44.426 1.259 1 50 871 GLN B CA 1
ATOM 14303 C C . GLN B 1 871 ? 38.427 43.525 0.126 1 50 871 GLN B C 1
ATOM 14305 O O . GLN B 1 871 ? 39.168 43.968 -0.754 1 50 871 GLN B O 1
ATOM 14310 N N . ASN B 1 872 ? 37.959 42.342 0.202 1 42.9 872 ASN B N 1
ATOM 14311 C CA . ASN B 1 872 ? 38.304 41.435 -0.887 1 42.9 872 ASN B CA 1
ATOM 14312 C C . ASN B 1 872 ? 37.658 41.865 -2.201 1 42.9 872 ASN B C 1
ATOM 14314 O O . ASN B 1 872 ? 38.294 41.815 -3.256 1 42.9 872 ASN B O 1
ATOM 14318 N N . LEU B 1 873 ? 36.489 42.45 -1.993 1 41.79 873 LEU B N 1
ATOM 14319 C CA . LEU B 1 873 ? 35.814 43.024 -3.152 1 41.79 873 LEU B CA 1
ATOM 14320 C C . LEU B 1 873 ? 36.523 44.29 -3.622 1 41.79 873 LEU B C 1
ATOM 14322 O O . LEU B 1 873 ? 36.68 44.507 -4.826 1 41.79 873 LEU B O 1
ATOM 14326 N N . GLU B 1 874 ? 37.019 45.084 -2.638 1 46.33 874 GLU B N 1
ATOM 14327 C CA . GLU B 1 874 ? 37.791 46.276 -2.979 1 46.33 874 GLU B CA 1
ATOM 14328 C C . GLU B 1 874 ? 39.133 45.904 -3.603 1 46.33 874 GLU B C 1
ATOM 14330 O O . GLU B 1 874 ? 39.588 46.558 -4.544 1 46.33 874 GLU B O 1
ATOM 14335 N N . SER B 1 875 ? 39.73 44.907 -3.071 1 46.81 875 SER B N 1
ATOM 14336 C CA . SER B 1 875 ? 40.994 44.467 -3.651 1 46.81 875 SER B CA 1
ATOM 14337 C C . SER B 1 875 ? 40.797 43.936 -5.067 1 46.81 875 SER B C 1
ATOM 14339 O O . SER B 1 875 ? 41.621 44.186 -5.95 1 46.81 875 SER B O 1
ATOM 14341 N N . VAL B 1 876 ? 39.646 43.425 -5.259 1 44.17 876 VAL B N 1
ATOM 14342 C CA . VAL B 1 876 ? 39.303 42.953 -6.596 1 44.17 876 VAL B CA 1
ATOM 14343 C C . VAL B 1 876 ? 38.971 44.142 -7.494 1 44.17 876 VAL B C 1
ATOM 14345 O O . VAL B 1 876 ? 39.41 44.2 -8.646 1 44.17 876 VAL B O 1
ATOM 14348 N N . ARG B 1 877 ? 38.421 45.179 -6.868 1 42.24 877 ARG B N 1
ATOM 14349 C CA . ARG B 1 877 ? 38.122 46.412 -7.59 1 42.24 877 ARG B CA 1
ATOM 14350 C C . ARG B 1 877 ? 39.402 47.155 -7.957 1 42.24 877 ARG B C 1
ATOM 14352 O O . ARG B 1 877 ? 39.52 47.69 -9.061 1 42.24 877 ARG B O 1
ATOM 14359 N N . ARG B 1 878 ? 40.211 47.244 -7.032 1 50.51 878 ARG B N 1
ATOM 14360 C CA . ARG B 1 878 ? 41.474 47.925 -7.301 1 50.51 878 ARG B CA 1
ATOM 14361 C C . ARG B 1 878 ? 42.259 47.21 -8.395 1 50.51 878 ARG B C 1
ATOM 14363 O O . ARG B 1 878 ? 42.871 47.855 -9.25 1 50.51 878 ARG B O 1
ATOM 14370 N N . ARG B 1 879 ? 42.187 45.966 -8.452 1 46.11 879 ARG B N 1
ATOM 14371 C CA . ARG B 1 879 ? 42.888 45.23 -9.499 1 46.11 879 ARG B CA 1
ATOM 14372 C C . ARG B 1 879 ? 42.241 45.464 -10.86 1 46.11 879 ARG B C 1
ATOM 14374 O O . ARG B 1 879 ? 42.935 45.574 -11.872 1 46.11 879 ARG B O 1
ATOM 14381 N N . GLN B 1 880 ? 40.959 45.804 -10.879 1 39.72 880 GLN B N 1
ATOM 14382 C CA . GLN B 1 880 ? 40.25 46.1 -12.119 1 39.72 880 GLN B CA 1
ATOM 14383 C C . GLN B 1 880 ? 40.604 47.491 -12.638 1 39.72 880 GLN B C 1
ATOM 14385 O O . GLN B 1 880 ? 40.753 47.69 -13.845 1 39.72 880 GLN B O 1
ATOM 14390 N N . ARG B 1 881 ? 40.731 48.407 -11.824 1 42.09 881 ARG B N 1
ATOM 14391 C CA . ARG B 1 881 ? 41.135 49.742 -12.253 1 42.09 881 ARG B CA 1
ATOM 14392 C C . ARG B 1 881 ? 42.552 49.731 -12.815 1 42.09 881 ARG B C 1
ATOM 14394 O O . ARG B 1 881 ? 42.852 50.448 -13.772 1 42.09 881 ARG B O 1
ATOM 14401 N N . LEU B 1 882 ? 43.414 49 -12.243 1 43.71 882 LEU B N 1
ATOM 14402 C CA . LEU B 1 882 ? 44.777 48.992 -12.763 1 43.71 882 LEU B CA 1
ATOM 14403 C C . LEU B 1 882 ? 44.832 48.322 -14.132 1 43.71 882 LEU B C 1
ATOM 14405 O O . LEU B 1 882 ? 45.603 48.737 -15 1 43.71 882 LEU B O 1
ATOM 14409 N N . GLU B 1 883 ? 43.919 47.397 -14.378 1 39.26 883 GLU B N 1
ATOM 14410 C CA . GLU B 1 883 ? 43.985 46.72 -15.67 1 39.26 883 GLU B CA 1
ATOM 14411 C C . GLU B 1 883 ? 43.362 47.572 -16.772 1 39.26 883 GLU B C 1
ATOM 14413 O O . GLU B 1 883 ? 43.829 47.558 -17.913 1 39.26 883 GLU B O 1
ATOM 14418 N N . THR B 1 884 ? 42.318 48.411 -16.376 1 36.74 884 THR B N 1
ATOM 14419 C CA . THR B 1 884 ? 41.839 49.354 -17.379 1 36.74 884 THR B CA 1
ATOM 14420 C C . THR B 1 884 ? 42.888 50.427 -17.657 1 36.74 884 THR B C 1
ATOM 14422 O O . THR B 1 884 ? 42.858 51.076 -18.705 1 36.74 884 THR B O 1
ATOM 14425 N N . ALA B 1 885 ? 43.766 50.815 -16.833 1 40.46 885 ALA B N 1
ATOM 14426 C CA . ALA B 1 885 ? 44.805 51.794 -17.141 1 40.46 885 ALA B CA 1
ATOM 14427 C C . ALA B 1 885 ? 45.929 51.162 -17.957 1 40.46 885 ALA B C 1
ATOM 14429 O O . ALA B 1 885 ? 46.622 51.852 -18.709 1 40.46 885 ALA B O 1
ATOM 14430 N N . VAL B 1 886 ? 46.059 49.848 -17.93 1 33.31 886 VAL B N 1
ATOM 14431 C CA . VAL B 1 886 ? 47.129 49.362 -18.795 1 33.31 886 VAL B CA 1
ATOM 14432 C C . VAL B 1 886 ? 46.559 48.987 -20.161 1 33.31 886 VAL B C 1
ATOM 14434 O O . VAL B 1 886 ? 45.514 48.337 -20.247 1 33.31 886 VAL B O 1
#

Radius of gyration: 42.11 Å; Cα contacts (8 Å, |Δi|>4): 1501; chains: 2; bounding box: 108×122×120 Å